Protein 9G4N (pdb70)

Foldseek 3Di:
DFWFWDWDLQFTDTPNAGDQAQEAEDDPQQAQVGDCVPDDDDLCVVLVLLQLVVVVVLPGQAYEYADAHDLVNLVSCLVSNHAYAYEHCLPQLDQLQDPVSLVVLLVVLLVRLQRNLVRRSYQEYADHAERAPLSCLVSFVCSVLVSVLSSQVSCCVSRNNHWYFHEYACLQCLFFQRLSGQEAEYAFEQQCAFQCVFANRLRSLLVSCVLNPSTHHYAYQEYFFFCFCAADDRRQYNDHLVCRQVRVLVVVQSVLSSRHSYYHYYHAEFRCPPQPRSNDNDRHRRRRGGHQFYAPHSPGRNTDGGPNSNSSSLQSQKDWSPPGALEEEQAQKTKTKMAHDPFFQKKFKDWPNHTQDIDGDPDGGIDIDITGHDDDAWDWTWIWMFTAGPVRHTSDIDTGIYTYHNHDDDDKAKDWQKPVRAACQVDQKMKIKIKIQDDPLKDWDAWKKKFWQLSPPPDRFDMDTHDCPVPRPPRMGIDMDMHGHDPSRFKIKIKIWTWMDRPPRIGMHMDIDIYGHDCSCVPTGHDD/DWFWDWPLQATDTPNAGFFAQEAEDDPQQAQVGDCVPDDHDQPLVLLLLLLVVRVVLPGQEYEYADAHDLVNLVSCLVSNHAYAYHHCLPQLDQLQPVVSLVVLLVVLLVRLQRVLVRRSYQEYADEAERAPLSCLVSFLVSVLVSVLVSQVSCCVSNNNHWYFHEYACLQCLFFQRVSGQEAEYAAEQQLAFLCVFANRLRSLLVSCVLNPSGTHYEYQEYFAFCACAADDGRQYNDHLVCRQVRVLVNVQSPLLSRHSYYHYYHAEFRCPQVHDSNDNDRHDRNRGGHQFYAPHSPGSNGGGGPNSNSSSLQNQKDWSPPGAAAEEQAQKTKTKMAHHPFFQKKFKDWPNHTQDIDGDPDGTIDIDITGDDDDAWDWTWIWMFTAGPVRDTSDIDTGIYIYHNHDDDDKAKDWQKPVRAACVVDQKMKIKIKIQHDDQKDWDAWKKKFKQLSPPPDRFDMDTDDQVVPRVDRMGIDMDMHGHDPSRFKIKIKIWTWMDHPPRIRIHMDIDMYGHPCSCVNTGRD/DFWFWDWDLLATDTPNHGDFAFEFEDEPQQAQVGDCVPDDDDLPLVLLLLLLVLCVVLAGQEYEYADAHDLVNLVNCLVSNHAYAYHHPQPLQDQLQPVVSLVVLLVVLLVRLQNCLVRNSYQEYADEAERAPLSCLVSFLVSVLVSQLVSQVSCCPSRNNHWYFHEYACLQCLFFQGLSGQAAEYAAEQQCDFLCVFANRLRSLLVSCVLNPSGHHYEYQEYFFFCQCAADDRRQYNDHLVCRQVRVLVVVQSPLLSVHSYYHYYHAEFRCPQQHDSNDNDSHDRRRGGHQFYAPHSVGSNGDGGPSSVSSSLQSQKDWSPPGALEEELAQKTKTKMAHDPFFQKKFKDWPNDTQDIDGDPDHTIDIDITGDDDDAWDWTWIWMFTAGPVRDTSDIDTGIYIYHNDDDDDKAKEWQKPVRAAPQVDQKMKIKIKIFHDPQKAWDAWKKKFWQQSPDPGRADMDTDDCVVPRPPRMTIDMDMHGHPPSRFKIKIKIWTWMDHPPRIGMHMYIDIYGHDCSCVNGGRD/DFWFWDWFLQATDTPRAGFQAFEAEDEPQQAQVGDVPPDDDDLVLVLVLQLLVLCVVLPGQEYEYADAHDLVNLVSCLVSNHAYAYHHCLDQQDQLQPVVSLVVLLVVLLVRLQNVLVRSSYQEYADYAENAPLSCLVSFVVSVVVSQLVSQVSCCVSRNNHWYFHEYACLQCLFFQRLSGQAAEYAAEQQCDFQCVFANRLRSLLVSCVLNPSGTHYEYQEYFFFCFCAADDRRQYNDDLVCRQVRQLVNQQSPLLSRHSYYHYHHAEFRCPQVHDSNDNDSHDRNRGGHQFYAPHSPGSNGDGGVSSNSSSLSSQKDWSPPGALAEEFAQKTKTKMAHDPFFQKKFKDWPPDTQDIDGDPDGTIDIDITGDDDDAWDWTWIWMFTAGPVRDTSDIDTGIYTYHNHDDDAKAKDWQKPVRAAPVVDQKMKIKIKIAHDPLKFWDAWKKKFWQLSPPPDRFDMDTHDQVVPRPPRMGIDMDMHGHDPSRFKTKIKIWTWMDRPPRIRIHMYIDMYGHPCSCVPGGRD

B-factor: mean 36.74, std 10.36, range [13.71, 102.96]

Radius of gyration: 43.96 Å; Cα contacts (8 Å, |Δi|>4): 5049; chains: 4; bounding box: 114×127×107 Å

Secondary structure (DSSP, 8-state):
-PPPEEEETTEEEETTEE--EEEEE--TT-STT--TTTSPP---HHHHHHHHHHHHHTT-SEEE-SSPPPHHHHHHHHHH--EEEEE----TTS-TT-HHHHHHHHHHHHHHHHHHTT-TTEEEEEEEE---HHHHHHH-HHHHHHHHHHHHHHHHHHSTT--EEEE-BTTT-TTB--TTSSSEEEE----SSTHHHHS-HHHHHHHHHHHHTS-S-EEEEE------SS-SBTTBS---HHHHHHHHHHHHHHHHHTT-SEE--S-SB--GGGGS-TTS--TT-GGG---SEE-SSTT-SS-EE-HHHHHHHHHTTEEEEESPTTEEE-SSEEEEEEEE-TT--EEEEEETTEEEEEEE--S-EEEEEEEE----SSEEEEEEEEEE-TTS-EEEEEEEEEEE-SS--PPPEEEEEEESSSBGGG-SEEEEEEEEE--TT-EEEEEEEEEEE--STT---EEEEE--GGGTTSSEEEEEEEEEPPTT--EEEEEEEEEEEETTEEEEEEEEEEEESSSTTTTTBPP-/-PPEEEETTEEEETTEE--EEEEE--TT-STT--TTTSPP---HHHHHHHHHHHHHTT-SEEE-SSPPPHHHHHHHHHH--EEEEEP---TTS-TT-HHHHHHHHHHHHHHHHHHTT-TTEEEEEEEE---HHHHHHH-HHHHHHHHHHHHHHHHHHSTT--EEEE-BHHHHTTB--TTSSSEEEE----SSTHHHHS-HHHHHHHHHHHHTS-S-EEEEE------SS-SBTTBS---HHHHHHHHHHHHHHHHHTT-SEE--S-SB--GGGGS-TT---TT-GGGS--SEE-SSTT-SS-EE-HHHHHHHHHTTEEEEESPTTEEE-SSEEEEEEEE-TT--EEEEEETTEEEEEEE--S-EEEEEEEE----SSEEEEEEEEEE-TTS-EEEEEEEEEEE-SS--PPPEEEEEEESSSBGGG-SEEEEEEEEE--TT-EE-SEEEEEEE--STT---EEEEEE-GGGTTSSEEEEEEEEE--TT--EEEEEEEEEEEETTEEEEEEEEEEEESTTTTTTTB--/-PPPEEEETTEEEETTEE--EEEEE--TT-STT--TTTSPP---HHHHHHHHHHHHHTT-SEEE-SS---HHHHHHHHHHT-EEEEEP---TTS-TT-HHHHHHHHHHHHHHHHHHTT-TTEEEEEEEE---HHHHHHH-HHHHHHHHHHHHHHHHHHSTT--EEEE-BTTT-TTB--TTSSSEEEE----SSTHHHHS-HHHHHHHHHHHHTS-S-EEEEE------SS-SBTTBS---HHHHHHHHHHHHHHHHHTT-SEE--S-SB--GGGGS-TTS--TT-GGG---SEE-SSTT-SS-EE-HHHHHHHHHHTEEEEESPTTEEE-SSEEEEEEEE-TT--EEEEEETTEEEEEEE--S-EEEEEEEE----SSEEEEEEEEEE-TTS-EEEEEEEEEEE-SS--PPPEEEEEEESSSBGGG-SEEEEEEEEE--TT-EEEEEEEEEEE--BTTB--EEEEE--GGGTTSSEEEEEEEEE--TT--EEEEEEEEEEEETTEEEEEEEEEEEESSSTTTTTB--/----EEEETTEEEETTEE--EEEEE--SS-STT--TTTSPP---HHHHHHHHHHHHHTT-SEEE-SSPPPHHHHHHHHHHT-EEEEE----TTS-TT-HHHHHHHHHHHHHHHHHHTT-TTEEEEEEEE---HHHHHHH-HHHHHHHHHHHHHHHHHHSTT--EEEE-BHHHHTTB--TTSSSEEEE----SSTHHHHT-HHHHHHHHHHHHTS-S-EEEEE------SS-SBTTBS---HHHHHHHHHHHHHHHHHTT-SEE--S-SB--GGGGS-TT---TT-GGG---SEE-SSTT-SS-EE-HHHHHHHHHTTEEEEESPTTEEESSSEEEEEEEE-TT--EEEEEETTEEEEEEE--SSEEEEEEEE----SEEEEEEEEEEE-TTS-EEEEEEEEEEEESS-----EEEEEEESSSBGGG-SEEEEEEEEE--TT-EE-S-EEEEEE--STT---EEEEE--GGGTTSSEEEEEEEEE--TT--EEEEEEEEEEEETTEEEEEEEEEEEESTTTTTTTB--

Solvent-accessible surface area: 86137 Å² total; per-residue (Å²): 168,133,25,118,22,74,55,132,95,50,11,0,19,13,91,47,123,48,30,0,0,12,0,0,1,1,32,22,13,5,3,2,28,34,5,35,83,125,56,159,148,137,30,37,59,126,26,0,99,63,0,5,80,21,0,85,115,0,28,9,29,0,0,2,3,34,41,30,7,22,10,32,7,0,85,34,0,54,128,18,54,5,44,0,0,0,2,3,54,7,87,38,110,77,66,2,31,28,20,38,27,34,76,92,7,32,58,53,0,117,93,0,4,91,24,0,96,130,18,38,4,0,0,0,0,2,0,2,51,30,0,48,2,71,35,0,54,80,26,73,1,53,16,1,23,64,3,0,53,43,0,4,75,24,0,71,171,25,5,72,55,13,7,0,0,0,0,0,12,1,17,5,0,0,0,0,12,2,59,50,1,35,0,2,0,1,8,0,37,26,34,80,38,0,0,5,3,0,7,14,9,28,31,1,2,80,18,0,12,81,64,17,43,94,94,44,4,4,0,0,1,4,0,0,9,0,15,3,74,98,30,45,113,68,72,70,1,52,14,81,78,142,98,0,11,73,12,0,43,57,0,0,16,27,0,0,2,2,23,1,7,0,0,0,0,18,3,4,10,1,0,13,59,54,26,36,23,32,36,76,29,25,111,78,60,10,56,1,39,7,0,0,20,13,18,97,73,76,118,29,88,116,9,93,42,27,67,0,12,91,32,0,85,56,16,1,48,0,0,0,6,11,2,52,21,57,17,70,34,68,85,47,94,0,82,0,33,0,20,1,32,138,63,3,84,45,0,6,0,53,31,177,140,143,82,48,21,66,83,107,12,139,83,105,11,57,26,61,57,92,0,70,5,101,2,125,52,53,21,35,7,88,0,38,2,18,0,25,33,88,103,97,135,77,43,16,108,20,41,0,34,0,0,0,4,106,95,95,43,138,69,4,103,6,57,7,117,8,68,8,117,165,46,0,95,134,29,148,104,1,11,0,88,3,89,0,69,21,23,158,119,15,78,15,47,129,52,1,61,0,0,2,3,10,5,61,31,138,62,31,36,60,82,32,74,35,63,3,84,128,30,88,157,102,129,79,1,72,17,96,23,126,16,119,11,42,97,72,0,50,0,0,0,0,0,0,1,1,28,0,96,37,47,164,3,39,27,52,16,52,32,33,84,37,5,47,34,34,123,35,9,152,47,0,3,23,129,163,197,22,86,24,58,58,120,91,47,11,0,21,14,93,63,118,52,33,0,0,13,0,0,1,1,33,23,12,7,4,2,25,23,3,32,95,144,53,145,151,118,36,36,57,124,23,0,89,61,0,4,75,19,0,74,115,0,28,11,31,0,0,2,3,35,39,34,6,24,46,73,5,0,86,17,0,63,65,16,57,5,45,0,0,0,2,3,51,8,107,32,127,78,67,1,39,60,105,100,27,34,110,75,6,43,100,55,0,122,128,0,4,102,25,0,101,131,21,38,5,0,0,0,0,2,0,1,48,30,0,44,3,68,36,0,52,85,24,71,1,104,14,1,24,48,2,0,49,13,0,10,23,19,0,73,110,25,9,75,50,10,7,0,0,0,1,0,13,1,21,6,0,0,0,0,20,1,61,46,2,33,0,1,0,1,7,0,35,26,32,84,35,0,0,6,2,0,7,14,9,24,32,1,2,67,20,0,9,87,95,15,44,96,94,42,3,3,0,0,1,5,0,0,9,0,15,3,70,93,30,45,93,74,76,63,1,53,17,76,80,144,94,0,10,74,13,0,44,54,1,0,17,28,0,1,1,2,25,1,7,0,0,0,0,18,3,3,11,1,0,12,61,57,29,41,144,70,63,73,32,24,110,81,62,10,57,0,40,7,0,0,20,12,19,95,77,76,125,26,84,119,8,95,42,28,68,0,12,86,33,0,84,56,15,2,46,0,0,0,6,12,3,52,22,60,17,65,35,65,82,42,95,0,83,1,37,0,21,1,35,145,68,3,91,50,0,8,0,52,32,173,137,145,79,53,23,52,43,54,14,101,81,113,10,55,27,62,51,87,0,70,6,106,3,127,54,37,20,32,9,85,0,38,1,17,0,25,34,88,102,91,127,74,41,16,102,25,38,0,33,0,0,0,6,114,95,87,42,144,61,3,95,7,63,7,118,8,69,9,125,161,40,0,94,139,27,152,102,2,12,0,90,3,89,0,66,43,23,171,85,15,72,15,44,132,50,0,64,0,0,1,3,9,5,60,32,140,63,31,35,57,79,31,71,35,64,1,84,124,26,85,137,96,175,80,0,78,17,98,20,134,18,118,10,43,104,70,0,48,0,0,0,0,0,0,0,0,32,0,99,45,45,164,2,37,24,45,16,53,31,32,84,39,4,42,41,32,104,31,7,135,51,1,2,43,171,173,137,30,132,25,74,56,120,96,45,12,0,19,14,91,55,121,52,33,0,0,12,0,0,0,1,32,24,16,5,3,4,26,34,5,34,87,151,55,151,134,145,36,40,62,82,20,0,96,63,0,5,83,18,0,90,116,0,28,9,28,0,0,2,4,36,40,18,6,25,47,66,2,0,61,15,0,61,136,17,56,4,45,0,0,0,2,4,49,8,92,34,128,83,69,2,42,58,108,106,23,34,98,80,11,47,102,62,0,119,120,0,4,62,28,0,92,123,23,36,4,0,0,0,0,3,1,1,45,29,0,44,0,63,41,0,55,85,27,54,0,119,13,1,26,69,3,0,55,44,1,5,73,22,0,70,158,25,6,78,56,12,8,0,0,0,1,0,11,0,22,6,0,0,0,0,22,2,63,49,2,37,0,2,0,1,8,1,34,25,34,78,41,0,0,4,2,0,8,15,8,25,30,1,1,64,20,0,10,88,88,19,41,95,95,41,3,2,1,0,0,5,0,0,9,1,16,1,77,95,28,42,107,67,72,63,1,53,15,78,83,144,96,0,12,70,12,0,43,56,0,0,18,29,0,1,1,2,25,1,7,0,0,1,0,18,3,3,13,1,0,14,64,54,26,36,133,79,55,83,24,24,106,78,57,10,58,0,39,6,0,0,20,13,20,92,41,71,23,25,59,83,10,93,43,25,69,0,12,86,30,0,84,54,14,2,46,0,0,0,8,12,2,48,20,59,18,65,33,72,87,45,96,0,80,0,36,0,21,1,35,138,65,3,61,48,0,9,0,53,28,174,138,150,80,51,24,70,84,103,14,127,75,111,9,56,23,62,57,84,1,75,6,106,4,120,52,32,19,32,10,82,0,38,1,16,0,25,38,34,93,92,138,78,40,16,106,20,41,0,34,0,0,0,2,112,96,92,46,144,60,3,98,7,70,8,116,9,74,9,128,163,47,0,97,140,27,149,101,1,11,0,91,3,86,0,61,29,16,169,88,12,77,13,44,130,52,0,66,0,0,1,3,10,4,56,29,145,64,33,34,59,80,33,73,34,68,2,82,122,32,84,133,91,129,82,0,74,18,100,22,134,14,114,10,40,106,74,0,45,0,0,0,0,0,0,0,0,29,0,100,47,45,158,2,38,29,51,15,54,32,33,83,41,5,47,28,42,107,35,8,142,50,1,2,41,172,174,132,26,118,25,76,52,111,95,48,12,0,11,15,93,44,125,51,31,0,0,13,0,0,0,0,30,21,15,6,5,5,25,38,6,37,92,98,44,44,167,86,44,34,61,124,21,0,102,64,0,5,81,16,0,88,111,0,30,9,29,0,0,3,4,36,42,21,7,36,52,72,12,0,98,24,0,63,141,18,55,4,50,0,0,0,3,3,57,8,113,31,136,70,69,2,34,57,28,79,19,18,38,77,7,15,99,49,0,110,101,0,4,100,25,0,96,132,22,38,4,0,0,0,0,3,0,2,54,29,0,49,2,67,37,0,49,41,25,73,1,114,14,1,25,66,2,0,52,46,0,5,58,26,0,60,125,24,3,76,53,12,6,0,0,0,2,0,12,1,22,5,0,0,0,0,19,1,59,46,2,36,0,3,0,1,8,0,34,25,36,81,40,0,0,6,2,0,7,13,9,21,34,1,2,70,18,0,13,88,94,14,43,92,96,45,4,3,0,0,1,4,0,0,10,1,15,3,73,94,31,44,115,66,71,70,1,52,15,79,83,143,97,0,10,72,13,0,43,54,0,0,17,30,0,0,2,3,24,1,7,0,0,1,0,17,4,5,11,1,0,12,60,54,28,38,137,65,61,78,28,20,109,84,62,10,57,0,39,8,0,0,19,14,17,98,72,75,120,28,86,117,8,95,40,27,67,0,11,87,36,0,84,55,14,1,50,0,0,0,8,10,3,50,21,64,15,65,33,67,88,43,108,0,76,1,34,0,22,1,36,142,78,3,84,47,0,8,0,53,30,175,139,143,81,53,23,66,80,101,20,133,77,95,9,56,25,59,52,88,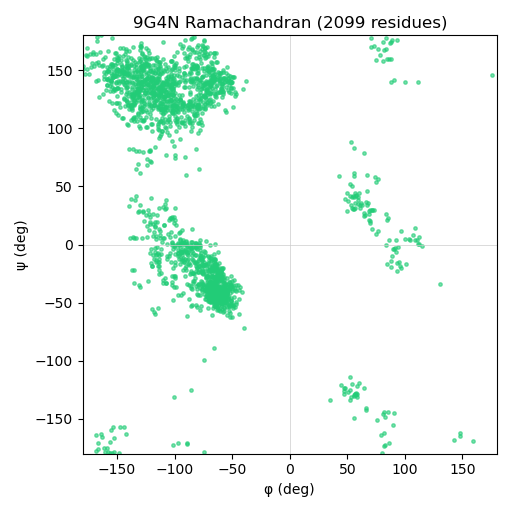1,75,8,128,14,125,50,46,19,31,6,79,0,36,1,17,0,22,37,97,110,93,136,76,41,15,106,24,38,0,33,0,0,0,7,154,75,82,38,147,58,4,104,8,70,8,116,7,71,9,122,160,41,0,89,141,27,158,101,1,11,0,91,4,88,0,69,24,18,152,109,16,73,20,43,131,51,1,58,0,0,2,3,10,5,61,31,140,61,39,33,57,80,32,76,31,70,3,89,127,27,79,137,94,148,78,1,71,18,96,23,128,16,116,9,42,74,76,0,41,0,0,0,0,0,0,0,0,28,0,97,39,50,158,2,39,25,45,18,51,33,31,80,41,6,44,36,33,103,34,6,144,47,1,2,42,171

Structure (mmCIF, N/CA/C/O backbone):
data_9G4N
#
_entry.id   9G4N
#
_cell.length_a   114.854
_cell.length_b   127.548
_cell.length_c   171.411
_cell.angle_alpha   90.00
_cell.angle_beta   90.00
_cell.angle_gamma   90.00
#
_symmetry.space_group_name_H-M   'P 21 21 21'
#
loop_
_entity.id
_entity.type
_entity.pdbx_description
1 polymer 'Glycoside hydrolase family 2 catalytic domain-containing protein'
2 branched beta-D-glucopyranose-(1-3)-beta-D-glucopyranose-(1-3)-beta-D-glucopyranose
3 non-polymer 1,2-ETHANEDIOL
4 non-polymer beta-D-glucopyranose
5 non-polymer GLYCEROL
6 non-polymer 'TRIETHYLENE GLYCOL'
7 water water
#
loop_
_atom_site.group_PDB
_atom_site.id
_atom_site.type_symbol
_atom_site.label_atom_id
_atom_site.label_alt_id
_atom_site.label_comp_id
_atom_site.label_asym_id
_atom_site.label_entity_id
_atom_site.label_seq_id
_atom_site.pdbx_PDB_ins_code
_atom_site.Cartn_x
_atom_site.Cartn_y
_atom_site.Cartn_z
_atom_site.occupancy
_atom_site.B_iso_or_equiv
_atom_site.auth_seq_id
_atom_site.auth_comp_id
_atom_site.auth_asym_id
_atom_site.auth_atom_id
_atom_site.pdbx_PDB_model_num
ATOM 1 N N . SER A 1 3 ? -66.410 44.751 -63.577 1.00 71.93 3 SER A N 1
ATOM 2 C CA . SER A 1 3 ? -67.634 44.587 -64.405 1.00 72.03 3 SER A CA 1
ATOM 3 C C . SER A 1 3 ? -67.521 43.309 -65.237 1.00 64.35 3 SER A C 1
ATOM 4 O O . SER A 1 3 ? -67.606 43.339 -66.457 1.00 74.80 3 SER A O 1
ATOM 7 N N . LYS A 1 4 ? -67.363 42.175 -64.561 1.00 53.89 4 LYS A N 1
ATOM 8 C CA . LYS A 1 4 ? -66.956 40.954 -65.227 1.00 52.50 4 LYS A CA 1
ATOM 9 C C . LYS A 1 4 ? -68.145 40.013 -65.435 1.00 43.67 4 LYS A C 1
ATOM 10 O O . LYS A 1 4 ? -69.143 40.127 -64.739 1.00 43.14 4 LYS A O 1
ATOM 16 N N . THR A 1 5 ? -67.997 39.109 -66.410 1.00 35.94 5 THR A N 1
ATOM 17 C CA . THR A 1 5 ? -69.022 38.189 -66.845 1.00 35.78 5 THR A CA 1
ATOM 18 C C . THR A 1 5 ? -69.458 37.318 -65.661 1.00 37.45 5 THR A C 1
ATOM 19 O O . THR A 1 5 ? -68.627 36.705 -65.002 1.00 37.05 5 THR A O 1
ATOM 23 N N . LYS A 1 6 ? -70.766 37.272 -65.379 1.00 38.20 6 LYS A N 1
ATOM 24 C CA . LYS A 1 6 ? -71.300 36.332 -64.403 1.00 42.17 6 LYS A CA 1
ATOM 25 C C . LYS A 1 6 ? -71.601 35.007 -65.119 1.00 37.49 6 LYS A C 1
ATOM 26 O O . LYS A 1 6 ? -72.335 34.984 -66.121 1.00 33.89 6 LYS A O 1
ATOM 32 N N . ILE A 1 7 ? -70.995 33.919 -64.624 1.00 34.98 7 ILE A N 1
ATOM 33 C CA . ILE A 1 7 ? -71.230 32.592 -65.171 1.00 33.76 7 ILE A CA 1
ATOM 34 C C . ILE A 1 7 ? -72.075 31.838 -64.168 1.00 34.62 7 ILE A C 1
ATOM 35 O O . ILE A 1 7 ? -71.632 31.669 -63.038 1.00 33.79 7 ILE A O 1
ATOM 40 N N . GLU A 1 8 ? -73.233 31.337 -64.619 1.00 36.96 8 GLU A N 1
ATOM 41 C CA . GLU A 1 8 ? -74.093 30.502 -63.787 1.00 40.13 8 GLU A CA 1
ATOM 42 C C . GLU A 1 8 ? -74.410 29.207 -64.516 1.00 36.45 8 GLU A C 1
ATOM 43 O O . GLU A 1 8 ? -74.801 29.210 -65.677 1.00 33.77 8 GLU A O 1
ATOM 49 N N . LEU A 1 9 ? -74.260 28.107 -63.786 1.00 36.80 9 LEU A N 1
ATOM 50 C CA . LEU A 1 9 ? -74.588 26.791 -64.301 1.00 35.39 9 LEU A CA 1
ATOM 51 C C . LEU A 1 9 ? -75.942 26.381 -63.739 1.00 35.20 9 LEU A C 1
ATOM 52 O O . LEU A 1 9 ? -76.066 26.242 -62.538 1.00 35.88 9 LEU A O 1
ATOM 57 N N . LYS A 1 10 ? -76.955 26.205 -64.589 1.00 37.16 10 LYS A N 1
ATOM 58 C CA . LYS A 1 10 ? -78.199 25.586 -64.154 1.00 40.01 10 LYS A CA 1
ATOM 59 C C . LYS A 1 10 ? -79.004 25.104 -65.361 1.00 37.31 10 LYS A C 1
ATOM 60 O O . LYS A 1 10 ? -78.761 25.541 -66.488 1.00 33.37 10 LYS A O 1
ATOM 66 N N . ASP A 1 11 ? -79.924 24.158 -65.097 1.00 35.94 11 ASP A N 1
ATOM 67 C CA . ASP A 1 11 ? -80.631 23.422 -66.126 1.00 36.06 11 ASP A CA 1
ATOM 68 C C . ASP A 1 11 ? -79.652 22.759 -67.089 1.00 33.03 11 ASP A C 1
ATOM 69 O O . ASP A 1 11 ? -79.935 22.672 -68.271 1.00 31.78 11 ASP A O 1
ATOM 74 N N . ASN A 1 12 ? -78.476 22.382 -66.582 1.00 32.31 12 ASN A N 1
ATOM 75 C CA . ASN A 1 12 ? -77.395 21.833 -67.384 1.00 33.80 12 ASN A CA 1
ATOM 76 C C . ASN A 1 12 ? -76.978 22.735 -68.563 1.00 31.75 12 ASN A C 1
ATOM 77 O O . ASN A 1 12 ? -76.478 22.258 -69.572 1.00 30.23 12 ASN A O 1
ATOM 82 N N . TRP A 1 13 ? -77.104 24.048 -68.428 1.00 31.46 13 TRP A N 1
ATOM 83 C CA . TRP A 1 13 ? -76.515 24.987 -69.384 1.00 33.00 13 TRP A CA 1
ATOM 84 C C . TRP A 1 13 ? -75.513 25.925 -68.702 1.00 31.27 13 TRP A C 1
ATOM 85 O O . TRP A 1 13 ? -75.724 26.348 -67.569 1.00 31.63 13 TRP A O 1
ATOM 96 N N . TYR A 1 14 ? -74.481 26.351 -69.435 1.00 30.58 14 TYR A N 1
ATOM 97 C CA . TYR A 1 14 ? -73.781 27.568 -69.039 1.00 29.64 14 TYR A CA 1
ATOM 98 C C . TYR A 1 14 ? -74.653 28.774 -69.374 1.00 29.56 14 TYR A C 1
ATOM 99 O O . TYR A 1 14 ? -75.242 28.845 -70.447 1.00 28.28 14 TYR A O 1
ATOM 108 N N . HIS A 1 15 ? -74.680 29.742 -68.460 1.00 32.07 15 HIS A N 1
ATOM 109 C CA . HIS A 1 15 ? -75.254 31.052 -68.699 1.00 32.74 15 HIS A CA 1
ATOM 110 C C . HIS A 1 15 ? -74.162 32.133 -68.538 1.00 32.49 15 HIS A C 1
ATOM 111 O O . HIS A 1 15 ? -73.444 32.142 -67.553 1.00 31.99 15 HIS A O 1
ATOM 118 N N . LEU A 1 16 ? -74.014 33.049 -69.508 1.00 32.93 16 LEU A N 1
ATOM 119 C CA . LEU A 1 16 ? -73.162 34.220 -69.373 1.00 32.48 16 LEU A CA 1
ATOM 120 C C . LEU A 1 16 ? -74.087 35.434 -69.274 1.00 32.87 16 LEU A C 1
ATOM 121 O O . LEU A 1 16 ? -74.848 35.709 -70.198 1.00 32.01 16 LEU A O 1
ATOM 126 N N . ASP A 1 17 ? -74.044 36.121 -68.140 1.00 33.76 17 ASP A N 1
ATOM 127 C CA . ASP A 1 17 ? -74.823 37.343 -67.930 1.00 36.02 17 ASP A CA 1
ATOM 128 C C . ASP A 1 17 ? -76.314 37.053 -68.154 1.00 35.75 17 ASP A C 1
ATOM 129 O O . ASP A 1 17 ? -77.033 37.836 -68.764 1.00 35.22 17 ASP A O 1
ATOM 134 N N . GLY A 1 18 ? -76.780 35.927 -67.608 1.00 37.26 18 GLY A N 1
ATOM 135 C CA . GLY A 1 18 ? -78.193 35.586 -67.597 1.00 38.55 18 GLY A CA 1
ATOM 136 C C . GLY A 1 18 ? -78.649 34.825 -68.846 1.00 39.78 18 GLY A C 1
ATOM 137 O O . GLY A 1 18 ? -79.729 34.243 -68.802 1.00 41.14 18 GLY A O 1
ATOM 138 N N . GLU A 1 19 ? -77.833 34.806 -69.921 1.00 39.45 19 GLU A N 1
ATOM 139 C CA . GLU A 1 19 ? -78.207 34.252 -71.218 1.00 38.85 19 GLU A CA 1
ATOM 140 C C . GLU A 1 19 ? -77.619 32.845 -71.380 1.00 38.43 19 GLU A C 1
ATOM 141 O O . GLU A 1 19 ? -76.410 32.618 -71.194 1.00 33.25 19 GLU A O 1
ATOM 147 N N . LYS A 1 20 ? -78.464 31.887 -71.785 1.00 36.72 20 LYS A N 1
ATOM 148 C CA . LYS A 1 20 ? -77.934 30.567 -72.085 1.00 35.96 20 LYS A CA 1
ATOM 149 C C . LYS A 1 20 ? -76.944 30.703 -73.238 1.00 32.76 20 LYS A C 1
ATOM 150 O O . LYS A 1 20 ? -77.192 31.473 -74.169 1.00 31.28 20 LYS A O 1
ATOM 156 N N . TYR A 1 21 ? -75.843 29.945 -73.156 1.00 29.17 21 TYR A N 1
ATOM 157 C CA . TYR A 1 21 ? -74.707 30.139 -74.031 1.00 28.13 21 TYR A CA 1
ATOM 158 C C . TYR A 1 21 ? -74.132 28.788 -74.445 1.00 28.23 21 TYR A C 1
ATOM 159 O O . TYR A 1 21 ? -73.434 28.140 -73.667 1.00 26.62 21 TYR A O 1
ATOM 168 N N . PHE A 1 22 ? -74.459 28.392 -75.681 1.00 27.49 22 PHE A N 1
ATOM 169 C CA . PHE A 1 22 ? -73.875 27.231 -76.298 1.00 26.50 22 PHE A CA 1
ATOM 170 C C . PHE A 1 22 ? -72.424 27.556 -76.650 1.00 27.20 22 PHE A C 1
ATOM 171 O O . PHE A 1 22 ? -72.165 28.456 -77.451 1.00 25.30 22 PHE A O 1
ATOM 179 N N . ILE A 1 23 ? -71.494 26.755 -76.106 1.00 27.01 23 ILE A N 1
ATOM 180 C CA . ILE A 1 23 ? -70.077 26.951 -76.370 1.00 27.11 23 ILE A CA 1
ATOM 181 C C . ILE A 1 23 ? -69.767 26.288 -77.696 1.00 27.69 23 ILE A C 1
ATOM 182 O O . ILE A 1 23 ? -69.797 25.056 -77.798 1.00 30.12 23 ILE A O 1
ATOM 187 N N . LYS A 1 24 ? -69.475 27.135 -78.684 1.00 28.13 24 LYS A N 1
ATOM 188 C CA . LYS A 1 24 ? -68.998 26.721 -79.989 1.00 28.84 24 LYS A CA 1
ATOM 189 C C . LYS A 1 24 ? -67.478 26.885 -80.063 1.00 30.03 24 LYS A C 1
ATOM 190 O O . LYS A 1 24 ? -66.937 27.769 -80.732 1.00 31.29 24 LYS A O 1
ATOM 196 N N . ALA A 1 25 ? -66.763 25.987 -79.401 1.00 29.21 25 ALA A N 1
ATOM 197 C CA . ALA A 1 25 ? -65.320 26.093 -79.366 1.00 28.27 25 ALA A CA 1
ATOM 198 C C . ALA A 1 25 ? -64.679 25.311 -80.509 1.00 28.63 25 ALA A C 1
ATOM 199 O O . ALA A 1 25 ? -65.348 24.660 -81.326 1.00 28.40 25 ALA A O 1
ATOM 201 N N . ILE A 1 26 ? -63.347 25.449 -80.564 1.00 27.64 26 ILE A N 1
ATOM 202 C CA . ILE A 1 26 ? -62.482 24.598 -81.356 1.00 26.18 26 ILE A CA 1
ATOM 203 C C . ILE A 1 26 ? -61.182 24.448 -80.578 1.00 27.43 26 ILE A C 1
ATOM 204 O O . ILE A 1 26 ? -60.741 25.372 -79.885 1.00 26.87 26 ILE A O 1
ATOM 209 N N . GLY A 1 27 ? -60.578 23.266 -80.670 1.00 27.53 27 GLY A N 1
ATOM 210 C CA . GLY A 1 27 ? -59.283 23.086 -80.033 1.00 28.41 27 GLY A CA 1
ATOM 211 C C . GLY A 1 27 ? -58.234 23.921 -80.762 1.00 26.41 27 GLY A C 1
ATOM 212 O O . GLY A 1 27 ? -58.193 23.939 -81.995 1.00 26.85 27 GLY A O 1
ATOM 213 N N . TYR A 1 28 ? -57.360 24.563 -80.001 1.00 25.58 28 TYR A N 1
ATOM 214 C CA . TYR A 1 28 ? -56.400 25.471 -80.606 1.00 28.10 28 TYR A CA 1
ATOM 215 C C . TYR A 1 28 ? -55.051 25.319 -79.905 1.00 26.75 28 TYR A C 1
ATOM 216 O O . TYR A 1 28 ? -54.963 25.611 -78.728 1.00 27.18 28 TYR A O 1
ATOM 225 N N . GLU A 1 29 ? -54.000 24.947 -80.641 1.00 26.42 29 GLU A N 1
ATOM 226 C CA . GLU A 1 29 ? -52.660 24.871 -80.056 1.00 27.89 29 GLU A CA 1
ATOM 227 C C . GLU A 1 29 ? -51.685 25.810 -80.785 1.00 27.54 29 GLU A C 1
ATOM 228 O O . GLU A 1 29 ? -51.277 25.533 -81.926 1.00 27.64 29 GLU A O 1
ATOM 234 N N . ILE A 1 30 ? -51.292 26.901 -80.112 1.00 27.09 30 ILE A N 1
ATOM 235 C CA . ILE A 1 30 ? -50.191 27.745 -80.567 1.00 27.24 30 ILE A CA 1
ATOM 236 C C . ILE A 1 30 ? -48.880 27.023 -80.247 1.00 29.14 30 ILE A C 1
ATOM 237 O O . ILE A 1 30 ? -48.794 26.215 -79.316 1.00 28.92 30 ILE A O 1
ATOM 242 N N . GLY A 1 31 ? -47.873 27.318 -81.064 1.00 31.15 31 GLY A N 1
ATOM 243 C CA . GLY A 1 31 ? -46.531 26.797 -80.886 1.00 31.42 31 GLY A CA 1
ATOM 244 C C . GLY A 1 31 ? -46.367 25.421 -81.536 1.00 31.22 31 GLY A C 1
ATOM 245 O O . GLY A 1 31 ? -45.450 24.692 -81.149 1.00 33.73 31 GLY A O 1
ATOM 246 N N . ALA A 1 32 ? -47.224 25.096 -82.528 1.00 29.10 32 ALA A N 1
ATOM 247 C CA . ALA A 1 32 ? -47.252 23.776 -83.160 1.00 28.76 32 ALA A CA 1
ATOM 248 C C . ALA A 1 32 ? -47.166 23.860 -84.694 1.00 29.13 32 ALA A C 1
ATOM 249 O O . ALA A 1 32 ? -47.631 22.969 -85.405 1.00 28.20 32 ALA A O 1
ATOM 251 N N . ARG A 1 33 ? -46.526 24.916 -85.217 1.00 30.41 33 ARG A N 1
ATOM 252 C CA . ARG A 1 33 ? -46.222 25.011 -86.632 1.00 30.70 33 ARG A CA 1
ATOM 253 C C . ARG A 1 33 ? -45.229 23.916 -86.969 1.00 32.25 33 ARG A C 1
ATOM 254 O O . ARG A 1 33 ? -44.622 23.327 -86.069 1.00 33.30 33 ARG A O 1
ATOM 262 N N . PRO A 1 34 ? -45.092 23.554 -88.260 1.00 32.77 34 PRO A N 1
ATOM 263 C CA . PRO A 1 34 ? -44.062 22.589 -88.666 1.00 35.00 34 PRO A CA 1
ATOM 264 C C . PRO A 1 34 ? -42.745 23.098 -88.087 1.00 34.48 34 PRO A C 1
ATOM 265 O O . PRO A 1 34 ? -42.568 24.306 -87.967 1.00 36.60 34 PRO A O 1
ATOM 269 N N . GLY A 1 35 ? -41.904 22.185 -87.592 1.00 35.27 35 GLY A N 1
ATOM 270 C CA . GLY A 1 35 ? -40.610 22.560 -87.020 1.00 34.75 35 GLY A CA 1
ATOM 271 C C . GLY A 1 35 ? -40.700 22.993 -85.551 1.00 33.87 35 GLY A C 1
ATOM 272 O O . GLY A 1 35 ? -39.692 23.279 -84.944 1.00 33.23 35 GLY A O 1
ATOM 273 N N . GLN A 1 36 ? -41.902 23.005 -84.943 1.00 34.28 36 GLN A N 1
ATOM 274 C CA . GLN A 1 36 ? -42.061 23.442 -83.559 1.00 32.19 36 GLN A CA 1
ATOM 275 C C . GLN A 1 36 ? -42.600 22.301 -82.696 1.00 31.40 36 GLN A C 1
ATOM 276 O O . GLN A 1 36 ? -43.387 21.498 -83.159 1.00 33.69 36 GLN A O 1
ATOM 282 N N . ALA A 1 37 ? -42.244 22.281 -81.413 1.00 31.39 37 ALA A N 1
ATOM 283 C CA . ALA A 1 37 ? -42.839 21.366 -80.455 1.00 31.74 37 ALA A CA 1
ATOM 284 C C . ALA A 1 37 ? -43.169 22.143 -79.176 1.00 32.54 37 ALA A C 1
ATOM 285 O O . ALA A 1 37 ? -42.264 22.562 -78.433 1.00 35.02 37 ALA A O 1
ATOM 287 N N . PRO A 1 38 ? -44.456 22.384 -78.858 1.00 31.19 38 PRO A N 1
ATOM 288 C CA . PRO A 1 38 ? -44.799 23.291 -77.760 1.00 31.79 38 PRO A CA 1
ATOM 289 C C . PRO A 1 38 ? -44.335 22.884 -76.365 1.00 32.25 38 PRO A C 1
ATOM 290 O O . PRO A 1 38 ? -44.148 23.751 -75.518 1.00 31.51 38 PRO A O 1
ATOM 294 N N . TYR A 1 39 ? -44.112 21.585 -76.137 1.00 33.70 39 TYR A N 1
ATOM 295 C CA . TYR A 1 39 ? -43.665 21.106 -74.833 1.00 36.26 39 TYR A CA 1
ATOM 296 C C . TYR A 1 39 ? -42.137 21.002 -74.714 1.00 37.51 39 TYR A C 1
ATOM 297 O O . TYR A 1 39 ? -41.648 20.694 -73.638 1.00 36.55 39 TYR A O 1
ATOM 306 N N . GLU A 1 40 ? -41.359 21.261 -75.773 1.00 41.77 40 GLU A N 1
ATOM 307 C CA . GLU A 1 40 ? -39.909 21.071 -75.687 1.00 45.55 40 GLU A CA 1
ATOM 308 C C . GLU A 1 40 ? -39.154 22.354 -76.032 1.00 46.34 40 GLU A C 1
ATOM 309 O O . GLU A 1 40 ? -38.042 22.567 -75.547 1.00 46.95 40 GLU A O 1
ATOM 315 N N . ASP A 1 41 ? -39.738 23.165 -76.924 1.00 46.18 41 ASP A N 1
ATOM 316 C CA . ASP A 1 41 ? -39.105 24.378 -77.413 1.00 48.58 41 ASP A CA 1
ATOM 317 C C . ASP A 1 41 ? -39.086 25.432 -76.304 1.00 48.71 41 ASP A C 1
ATOM 318 O O . ASP A 1 41 ? -39.995 25.460 -75.471 1.00 47.72 41 ASP A O 1
ATOM 323 N N . GLU A 1 42 ? -38.063 26.298 -76.325 1.00 46.93 42 GLU A N 1
ATOM 324 C CA . GLU A 1 42 ? -38.092 27.544 -75.571 1.00 49.77 42 GLU A CA 1
ATOM 325 C C . GLU A 1 42 ? -39.433 28.234 -75.836 1.00 44.74 42 GLU A C 1
ATOM 326 O O . GLU A 1 42 ? -39.866 28.324 -76.984 1.00 40.49 42 GLU A O 1
ATOM 332 N N . ARG A 1 43 ? -40.104 28.664 -74.758 1.00 42.73 43 ARG A N 1
ATOM 333 C CA . ARG A 1 43 ? -41.473 29.148 -74.847 1.00 41.63 43 ARG A CA 1
ATOM 334 C C . ARG A 1 43 ? -41.475 30.569 -75.413 1.00 37.61 43 ARG A C 1
ATOM 335 O O . ARG A 1 43 ? -40.744 31.408 -74.926 1.00 36.57 43 ARG A O 1
ATOM 343 N N . LYS A 1 44 ? -42.252 30.773 -76.481 1.00 35.97 44 LYS A N 1
ATOM 344 C CA . LYS A 1 44 ? -42.459 32.046 -77.149 1.00 38.61 44 LYS A CA 1
ATOM 345 C C . LYS A 1 44 ? -43.951 32.357 -77.175 1.00 35.54 44 LYS A C 1
ATOM 346 O O . LYS A 1 44 ? -44.744 31.435 -77.221 1.00 35.71 44 LYS A O 1
ATOM 352 N N . ASP A 1 45 ? -44.311 33.645 -77.242 1.00 36.17 45 ASP A N 1
ATOM 353 C CA . ASP A 1 45 ? -45.697 34.106 -77.182 1.00 35.81 45 ASP A CA 1
ATOM 354 C C . ASP A 1 45 ? -46.365 33.936 -78.548 1.00 34.65 45 ASP A C 1
ATOM 355 O O . ASP A 1 45 ? -47.558 33.648 -78.606 1.00 34.52 45 ASP A O 1
ATOM 360 N N . GLU A 1 46 ? -45.593 34.131 -79.630 1.00 33.70 46 GLU A N 1
ATOM 361 C CA . GLU A 1 46 ? -46.032 33.880 -80.992 1.00 33.59 46 GLU A CA 1
ATOM 362 C C . GLU A 1 46 ? -47.258 34.731 -81.349 1.00 33.14 46 GLU A C 1
ATOM 363 O O . GLU A 1 46 ? -48.189 34.246 -82.012 1.00 32.11 46 GLU A O 1
ATOM 369 N N . LEU A 1 47 ? -47.256 35.994 -80.919 1.00 31.15 47 LEU A N 1
ATOM 370 C CA . LEU A 1 47 ? -48.443 36.838 -80.968 1.00 31.58 47 LEU A CA 1
ATOM 371 C C . LEU A 1 47 ? -48.932 37.083 -82.395 1.00 32.88 47 LEU A C 1
ATOM 372 O O . LEU A 1 47 ? -50.140 37.187 -82.626 1.00 31.56 47 LEU A O 1
ATOM 377 N N . GLU A 1 48 ? -48.002 37.248 -83.343 1.00 36.74 48 GLU A N 1
ATOM 378 C CA . GLU A 1 48 ? -48.363 37.536 -84.724 1.00 39.54 48 GLU A CA 1
ATOM 379 C C . GLU A 1 48 ? -49.153 36.340 -85.260 1.00 38.40 48 GLU A C 1
ATOM 380 O O . GLU A 1 48 ? -50.224 36.516 -85.841 1.00 40.39 48 GLU A O 1
ATOM 386 N N . LEU A 1 49 ? -48.661 35.126 -85.019 1.00 34.39 49 LEU A N 1
ATOM 387 C CA . LEU A 1 49 ? -49.362 33.965 -85.536 1.00 35.38 49 LEU A CA 1
ATOM 388 C C . LEU A 1 49 ? -50.698 33.761 -84.819 1.00 31.28 49 LEU A C 1
ATOM 389 O O . LEU A 1 49 ? -51.647 33.318 -85.447 1.00 30.12 49 LEU A O 1
ATOM 394 N N . MET A 1 50 ? -50.783 34.099 -83.531 1.00 30.72 50 MET A N 1
ATOM 395 C CA . MET A 1 50 ? -52.057 34.057 -82.827 1.00 32.99 50 MET A CA 1
ATOM 396 C C . MET A 1 50 ? -53.083 35.025 -83.419 1.00 32.25 50 MET A C 1
ATOM 397 O O . MET A 1 50 ? -54.239 34.679 -83.513 1.00 34.86 50 MET A O 1
ATOM 402 N N . LYS A 1 51 ? -52.677 36.240 -83.786 1.00 35.16 51 LYS A N 1
ATOM 403 C CA . LYS A 1 51 ? -53.611 37.200 -84.350 1.00 36.06 51 LYS A CA 1
ATOM 404 C C . LYS A 1 51 ? -54.234 36.573 -85.582 1.00 35.02 51 LYS A C 1
ATOM 405 O O . LYS A 1 51 ? -55.437 36.669 -85.757 1.00 35.73 51 LYS A O 1
ATOM 411 N N . PHE A 1 52 ? -53.382 36.007 -86.447 1.00 33.34 52 PHE A N 1
ATOM 412 C CA . PHE A 1 52 ? -53.815 35.388 -87.688 1.00 31.53 52 PHE A CA 1
ATOM 413 C C . PHE A 1 52 ? -54.813 34.280 -87.358 1.00 32.48 52 PHE A C 1
ATOM 414 O O . PHE A 1 52 ? -55.903 34.265 -87.922 1.00 33.24 52 PHE A O 1
ATOM 422 N N . ASP A 1 53 ? -54.444 33.423 -86.392 1.00 30.97 53 ASP A N 1
ATOM 423 C CA . ASP A 1 53 ? -55.243 32.276 -86.009 1.00 31.06 53 ASP A CA 1
ATOM 424 C C . ASP A 1 53 ? -56.565 32.742 -85.386 1.00 30.18 53 ASP A C 1
ATOM 425 O O . ASP A 1 53 ? -57.611 32.281 -85.798 1.00 29.66 53 ASP A O 1
ATOM 430 N N . LEU A 1 54 ? -56.535 33.648 -84.397 1.00 29.41 54 LEU A N 1
ATOM 431 C CA . LEU A 1 54 ? -57.757 34.064 -83.726 1.00 30.27 54 LEU A CA 1
ATOM 432 C C . LEU A 1 54 ? -58.764 34.680 -84.709 1.00 30.48 54 LEU A C 1
ATOM 433 O O . LEU A 1 54 ? -59.963 34.392 -84.621 1.00 29.83 54 LEU A O 1
ATOM 438 N N . GLU A 1 55 ? -58.260 35.435 -85.689 1.00 28.86 55 GLU A N 1
ATOM 439 C CA . GLU A 1 55 ? -59.069 35.988 -86.760 1.00 29.82 55 GLU A CA 1
ATOM 440 C C . GLU A 1 55 ? -59.692 34.873 -87.600 1.00 31.06 55 GLU A C 1
ATOM 441 O O . GLU A 1 55 ? -60.894 34.893 -87.896 1.00 30.52 55 GLU A O 1
ATOM 447 N N . ASN A 1 56 ? -58.872 33.877 -87.977 1.00 31.76 56 ASN A N 1
ATOM 448 C CA . ASN A 1 56 ? -59.362 32.763 -88.773 1.00 31.52 56 ASN A CA 1
ATOM 449 C C . ASN A 1 56 ? -60.522 32.079 -88.048 1.00 31.69 56 ASN A C 1
ATOM 450 O O . ASN A 1 56 ? -61.566 31.808 -88.645 1.00 34.53 56 ASN A O 1
ATOM 455 N N . ILE A 1 57 ? -60.325 31.802 -86.759 1.00 30.75 57 ILE A N 1
ATOM 456 C CA . ILE A 1 57 ? -61.269 31.038 -85.943 1.00 30.47 57 ILE A CA 1
ATOM 457 C C . ILE A 1 57 ? -62.583 31.819 -85.760 1.00 34.68 57 ILE A C 1
ATOM 458 O O . ILE A 1 57 ? -63.648 31.212 -85.698 1.00 35.74 57 ILE A O 1
ATOM 463 N N . LYS A 1 58 ? -62.512 33.168 -85.713 1.00 32.61 58 LYS A N 1
ATOM 464 C CA . LYS A 1 58 ? -63.709 33.981 -85.632 1.00 31.73 58 LYS A CA 1
ATOM 465 C C . LYS A 1 58 ? -64.484 33.896 -86.948 1.00 31.13 58 LYS A C 1
ATOM 466 O O . LYS A 1 58 ? -65.705 33.720 -86.916 1.00 29.33 58 LYS A O 1
ATOM 472 N N . GLU A 1 59 ? -63.769 34.007 -88.083 1.00 30.26 59 GLU A N 1
ATOM 473 C CA . GLU A 1 59 ? -64.336 33.811 -89.416 1.00 29.65 59 GLU A CA 1
ATOM 474 C C . GLU A 1 59 ? -64.815 32.374 -89.672 1.00 29.76 59 GLU A C 1
ATOM 475 O O . GLU A 1 59 ? -65.603 32.147 -90.575 1.00 30.76 59 GLU A O 1
ATOM 481 N N . GLY A 1 60 ? -64.362 31.386 -88.893 1.00 28.77 60 GLY A N 1
ATOM 482 C CA . GLY A 1 60 ? -64.840 30.023 -89.042 1.00 27.66 60 GLY A CA 1
ATOM 483 C C . GLY A 1 60 ? -66.137 29.760 -88.268 1.00 28.33 60 GLY A C 1
ATOM 484 O O . GLY A 1 60 ? -66.711 28.678 -88.407 1.00 30.14 60 GLY A O 1
ATOM 485 N N . GLY A 1 61 ? -66.518 30.686 -87.369 1.00 25.68 61 GLY A N 1
ATOM 486 C CA . GLY A 1 61 ? -67.836 30.712 -86.764 1.00 24.05 61 GLY A CA 1
ATOM 487 C C . GLY A 1 61 ? -67.812 30.405 -85.276 1.00 23.87 61 GLY A C 1
ATOM 488 O O . GLY A 1 61 ? -68.882 30.334 -84.664 1.00 23.75 61 GLY A O 1
ATOM 489 N N . TYR A 1 62 ? -66.611 30.174 -84.721 1.00 24.18 62 TYR A N 1
ATOM 490 C CA . TYR A 1 62 ? -66.463 29.749 -83.323 1.00 24.35 62 TYR A CA 1
ATOM 491 C C . TYR A 1 62 ? -66.663 30.957 -82.403 1.00 24.32 62 TYR A C 1
ATOM 492 O O . TYR A 1 62 ? -66.451 32.096 -82.810 1.00 26.00 62 TYR A O 1
ATOM 501 N N . ASN A 1 63 ? -67.050 30.719 -81.150 1.00 24.13 63 ASN A N 1
ATOM 502 C CA . ASN A 1 63 ? -67.158 31.783 -80.163 1.00 24.96 63 ASN A CA 1
ATOM 503 C C . ASN A 1 63 ? -66.142 31.558 -79.043 1.00 25.28 63 ASN A C 1
ATOM 504 O O . ASN A 1 63 ? -66.065 32.381 -78.143 1.00 25.81 63 ASN A O 1
ATOM 509 N N . THR A 1 64 ? -65.376 30.452 -79.098 1.00 26.39 64 THR A N 1
ATOM 510 C CA . THR A 1 64 ? -64.499 30.023 -78.008 1.00 25.66 64 THR A CA 1
ATOM 511 C C . THR A 1 64 ? -63.319 29.249 -78.576 1.00 25.89 64 THR A C 1
ATOM 512 O O . THR A 1 64 ? -63.507 28.512 -79.538 1.00 27.43 64 THR A O 1
ATOM 516 N N . ILE A 1 65 ? -62.152 29.323 -77.910 1.00 26.23 65 ILE A N 1
ATOM 517 C CA . ILE A 1 65 ? -61.054 28.382 -78.136 1.00 25.95 65 ILE A CA 1
ATOM 518 C C . ILE A 1 65 ? -60.836 27.512 -76.889 1.00 24.91 65 ILE A C 1
ATOM 519 O O . ILE A 1 65 ? -61.159 27.914 -75.772 1.00 24.52 65 ILE A O 1
ATOM 524 N N . ARG A 1 66 ? -60.228 26.337 -77.094 1.00 24.47 66 ARG A N 1
ATOM 525 C CA . ARG A 1 66 ? -59.926 25.373 -76.040 1.00 24.47 66 ARG A CA 1
ATOM 526 C C . ARG A 1 66 ? -58.470 24.958 -76.172 1.00 23.83 66 ARG A C 1
ATOM 527 O O . ARG A 1 66 ? -58.036 24.626 -77.261 1.00 22.58 66 ARG A O 1
ATOM 535 N N . THR A 1 67 ? -57.726 24.975 -75.058 1.00 25.03 67 THR A N 1
ATOM 536 C CA . THR A 1 67 ? -56.274 24.828 -75.077 1.00 25.46 67 THR A CA 1
ATOM 537 C C . THR A 1 67 ? -55.875 23.742 -74.089 1.00 24.98 67 THR A C 1
ATOM 538 O O . THR A 1 67 ? -56.681 23.308 -73.276 1.00 25.43 67 THR A O 1
ATOM 542 N N . TRP A 1 68 ? -54.607 23.355 -74.145 1.00 24.83 68 TRP A N 1
ATOM 543 C CA . TRP A 1 68 ? -54.096 22.259 -73.338 1.00 26.24 68 TRP A CA 1
ATOM 544 C C . TRP A 1 68 ? -53.093 22.769 -72.314 1.00 27.32 68 TRP A C 1
ATOM 545 O O . TRP A 1 68 ? -52.940 22.177 -71.264 1.00 31.35 68 TRP A O 1
ATOM 556 N N . SER A 1 69 ? -52.535 23.934 -72.595 1.00 28.98 69 SER A N 1
ATOM 557 C CA . SER A 1 69 ? -51.415 24.493 -71.878 1.00 29.23 69 SER A CA 1
ATOM 558 C C . SER A 1 69 ? -51.706 25.965 -71.590 1.00 29.12 69 SER A C 1
ATOM 559 O O . SER A 1 69 ? -52.150 26.673 -72.484 1.00 29.31 69 SER A O 1
ATOM 562 N N . GLN A 1 70 ? -51.380 26.424 -70.377 1.00 29.26 70 GLN A N 1
ATOM 563 C CA . GLN A 1 70 ? -51.674 27.781 -69.931 1.00 30.69 70 GLN A CA 1
ATOM 564 C C . GLN A 1 70 ? -51.033 28.861 -70.809 1.00 30.35 70 GLN A C 1
ATOM 565 O O . GLN A 1 70 ? -49.847 28.843 -71.122 1.00 29.17 70 GLN A O 1
ATOM 571 N N . TYR A 1 71 ? -51.811 29.896 -71.106 1.00 29.80 71 TYR A N 1
ATOM 572 C CA . TYR A 1 71 ? -51.275 31.048 -71.822 1.00 29.06 71 TYR A CA 1
ATOM 573 C C . TYR A 1 71 ? -50.526 31.986 -70.876 1.00 27.60 71 TYR A C 1
ATOM 574 O O . TYR A 1 71 ? -50.841 32.001 -69.694 1.00 29.41 71 TYR A O 1
ATOM 583 N N . SER A 1 72 ? -49.550 32.737 -71.400 1.00 25.32 72 SER A N 1
ATOM 584 C CA . SER A 1 72 ? -48.945 33.847 -70.675 1.00 26.85 72 SER A CA 1
ATOM 585 C C . SER A 1 72 ? -49.947 34.999 -70.606 1.00 27.55 72 SER A C 1
ATOM 586 O O . SER A 1 72 ? -50.961 34.968 -71.291 1.00 27.81 72 SER A O 1
ATOM 589 N N . GLU A 1 73 ? -49.658 36.032 -69.814 1.00 29.31 73 GLU A N 1
ATOM 590 C CA . GLU A 1 73 ? -50.554 37.171 -69.729 1.00 30.46 73 GLU A CA 1
ATOM 591 C C . GLU A 1 73 ? -50.683 37.836 -71.104 1.00 31.48 73 GLU A C 1
ATOM 592 O O . GLU A 1 73 ? -51.778 38.138 -71.560 1.00 32.37 73 GLU A O 1
ATOM 598 N N . ASN A 1 74 ? -49.549 38.054 -71.771 1.00 33.16 74 ASN A N 1
ATOM 599 C CA . ASN A 1 74 ? -49.526 38.585 -73.124 1.00 34.20 74 ASN A CA 1
ATOM 600 C C . ASN A 1 74 ? -50.464 37.791 -74.039 1.00 30.96 74 ASN A C 1
ATOM 601 O O . ASN A 1 74 ? -51.234 38.344 -74.791 1.00 30.21 74 ASN A O 1
ATOM 606 N N . GLN A 1 75 ? -50.385 36.470 -74.022 1.00 31.74 75 GLN A N 1
ATOM 607 C CA . GLN A 1 75 ? -51.225 35.655 -74.937 1.00 32.74 75 GLN A CA 1
ATOM 608 C C . GLN A 1 75 ? -52.705 35.758 -74.523 1.00 33.35 75 GLN A C 1
ATOM 609 O O . GLN A 1 75 ? -53.558 35.799 -75.412 1.00 34.60 75 GLN A O 1
ATOM 615 N N . LEU A 1 76 ? -52.974 35.803 -73.223 1.00 34.78 76 LEU A N 1
ATOM 616 C CA . LEU A 1 76 ? -54.359 35.891 -72.704 1.00 35.63 76 LEU A CA 1
ATOM 617 C C . LEU A 1 76 ? -54.998 37.222 -73.116 1.00 33.15 76 LEU A C 1
ATOM 618 O O . LEU A 1 76 ? -56.166 37.202 -73.511 1.00 32.52 76 LEU A O 1
ATOM 623 N N . LYS A 1 77 ? -54.250 38.317 -73.018 1.00 31.42 77 LYS A N 1
ATOM 624 C CA . LYS A 1 77 ? -54.782 39.661 -73.336 1.00 33.61 77 LYS A CA 1
ATOM 625 C C . LYS A 1 77 ? -55.211 39.704 -74.798 1.00 32.09 77 LYS A C 1
ATOM 626 O O . LYS A 1 77 ? -56.247 40.308 -75.088 1.00 31.01 77 LYS A O 1
ATOM 632 N N . LEU A 1 78 ? -54.432 39.079 -75.667 1.00 30.40 78 LEU A N 1
ATOM 633 C CA . LEU A 1 78 ? -54.788 39.017 -77.073 1.00 31.90 78 LEU A CA 1
ATOM 634 C C . LEU A 1 78 ? -56.112 38.279 -77.267 1.00 31.38 78 LEU A C 1
ATOM 635 O O . LEU A 1 78 ? -56.936 38.694 -78.067 1.00 31.87 78 LEU A O 1
ATOM 640 N N . VAL A 1 79 ? -56.303 37.167 -76.545 1.00 32.14 79 VAL A N 1
ATOM 641 C CA . VAL A 1 79 ? -57.541 36.410 -76.642 1.00 30.28 79 VAL A CA 1
ATOM 642 C C . VAL A 1 79 ? -58.668 37.278 -76.097 1.00 29.74 79 VAL A C 1
ATOM 643 O O . VAL A 1 79 ? -59.767 37.311 -76.662 1.00 28.33 79 VAL A O 1
ATOM 647 N N . GLN A 1 80 ? -58.378 37.959 -74.982 1.00 29.78 80 GLN A N 1
ATOM 648 C CA . GLN A 1 80 ? -59.381 38.791 -74.353 1.00 32.25 80 GLN A CA 1
ATOM 649 C C . GLN A 1 80 ? -59.880 39.774 -75.423 1.00 32.55 80 GLN A C 1
ATOM 650 O O . GLN A 1 80 ? -61.077 39.865 -75.654 1.00 32.09 80 GLN A O 1
ATOM 656 N N . GLU A 1 81 ? -58.954 40.429 -76.137 1.00 33.06 81 GLU A N 1
ATOM 657 C CA . GLU A 1 81 ? -59.296 41.550 -77.010 1.00 33.88 81 GLU A CA 1
ATOM 658 C C . GLU A 1 81 ? -59.880 41.026 -78.326 1.00 33.10 81 GLU A C 1
ATOM 659 O O . GLU A 1 81 ? -60.528 41.788 -79.046 1.00 33.43 81 GLU A O 1
ATOM 665 N N . SER A 1 82 ? -59.749 39.702 -78.585 1.00 29.08 82 SER A N 1
ATOM 666 C CA . SER A 1 82 ? -60.286 39.090 -79.784 1.00 26.79 82 SER A CA 1
ATOM 667 C C . SER A 1 82 ? -61.815 39.000 -79.724 1.00 27.87 82 SER A C 1
ATOM 668 O O . SER A 1 82 ? -62.444 38.950 -80.781 1.00 27.98 82 SER A O 1
ATOM 671 N N . GLY A 1 83 ? -62.392 38.910 -78.511 1.00 27.11 83 GLY A N 1
ATOM 672 C CA . GLY A 1 83 ? -63.810 38.654 -78.334 1.00 28.12 83 GLY A CA 1
ATOM 673 C C . GLY A 1 83 ? -64.095 37.164 -78.098 1.00 30.12 83 GLY A C 1
ATOM 674 O O . GLY A 1 83 ? -65.156 36.816 -77.595 1.00 29.85 83 GLY A O 1
ATOM 675 N N . LEU A 1 84 ? -63.151 36.258 -78.447 1.00 29.55 84 LEU A N 1
ATOM 676 C CA . LEU A 1 84 ? -63.385 34.833 -78.238 1.00 26.39 84 LEU A CA 1
ATOM 677 C C . LEU A 1 84 ? -63.337 34.518 -76.749 1.00 26.13 84 LEU A C 1
ATOM 678 O O . LEU A 1 84 ? -62.632 35.208 -76.021 1.00 24.93 84 LEU A O 1
ATOM 683 N N . LYS A 1 85 ? -64.042 33.434 -76.347 1.00 24.58 85 LYS A N 1
ATOM 684 C CA . LYS A 1 85 ? -63.960 32.906 -75.008 1.00 24.07 85 LYS A CA 1
ATOM 685 C C . LYS A 1 85 ? -62.870 31.846 -74.997 1.00 25.55 85 LYS A C 1
ATOM 686 O O . LYS A 1 85 ? -62.414 31.400 -76.056 1.00 24.60 85 LYS A O 1
ATOM 692 N N . LEU A 1 86 ? -62.439 31.467 -73.786 1.00 26.02 86 LEU A N 1
ATOM 693 C CA . LEU A 1 86 ? -61.302 30.573 -73.660 1.00 26.38 86 LEU A CA 1
ATOM 694 C C . LEU A 1 86 ? -61.669 29.484 -72.661 1.00 26.87 86 LEU A C 1
ATOM 695 O O . LEU A 1 86 ? -62.163 29.754 -71.570 1.00 28.80 86 LEU A O 1
ATOM 700 N N . ILE A 1 87 ? -61.437 28.235 -73.060 1.00 27.30 87 ILE A N 1
ATOM 701 C CA . ILE A 1 87 ? -61.408 27.121 -72.111 1.00 26.09 87 ILE A CA 1
ATOM 702 C C . ILE A 1 87 ? -59.936 26.744 -71.963 1.00 25.67 87 ILE A C 1
ATOM 703 O O . ILE A 1 87 ? -59.370 26.220 -72.911 1.00 25.11 87 ILE A O 1
ATOM 708 N N . MET A 1 88 ? -59.316 27.101 -70.833 1.00 26.30 88 MET A N 1
ATOM 709 C CA . MET A 1 88 ? -57.868 27.064 -70.698 1.00 27.57 88 MET A CA 1
ATOM 710 C C . MET A 1 88 ? -57.432 25.804 -69.946 1.00 26.76 88 MET A C 1
ATOM 711 O O . MET A 1 88 ? -57.753 25.625 -68.776 1.00 25.08 88 MET A O 1
ATOM 716 N N . GLY A 1 89 ? -56.624 24.979 -70.615 1.00 26.65 89 GLY A N 1
ATOM 717 C CA . GLY A 1 89 ? -56.040 23.803 -69.987 1.00 27.61 89 GLY A CA 1
ATOM 718 C C . GLY A 1 89 ? -54.755 24.171 -69.261 1.00 28.83 89 GLY A C 1
ATOM 719 O O . GLY A 1 89 ? -54.053 25.117 -69.661 1.00 26.69 89 GLY A O 1
ATOM 720 N N . ILE A 1 90 ? -54.524 23.439 -68.162 1.00 28.94 90 ILE A N 1
ATOM 721 C CA . ILE A 1 90 ? -53.323 23.591 -67.370 1.00 30.22 90 ILE A CA 1
ATOM 722 C C . ILE A 1 90 ? -52.467 22.361 -67.634 1.00 30.49 90 ILE A C 1
ATOM 723 O O . ILE A 1 90 ? -52.997 21.258 -67.791 1.00 29.67 90 ILE A O 1
ATOM 728 N N . ASP A 1 91 ? -51.159 22.595 -67.793 1.00 30.86 91 ASP A N 1
ATOM 729 C CA . ASP A 1 91 ? -50.191 21.551 -68.129 1.00 33.16 91 ASP A CA 1
ATOM 730 C C . ASP A 1 91 ? -49.808 20.794 -66.856 1.00 33.46 91 ASP A C 1
ATOM 731 O O . ASP A 1 91 ? -48.819 21.119 -66.202 1.00 35.81 91 ASP A O 1
ATOM 736 N N . ILE A 1 92 ? -50.641 19.838 -66.461 1.00 32.42 92 ILE A N 1
ATOM 737 C CA . ILE A 1 92 ? -50.367 19.010 -65.302 1.00 34.09 92 ILE A CA 1
ATOM 738 C C . ILE A 1 92 ? -50.022 17.637 -65.874 1.00 35.16 92 ILE A C 1
ATOM 739 O O . ILE A 1 92 ? -50.935 16.935 -66.314 1.00 33.52 92 ILE A O 1
ATOM 744 N N . LYS A 1 93 ? -48.714 17.315 -65.945 1.00 36.00 93 LYS A N 1
ATOM 745 C CA . LYS A 1 93 ? -48.223 16.107 -66.611 1.00 40.07 93 LYS A CA 1
ATOM 746 C C . LYS A 1 93 ? -49.000 14.872 -66.135 1.00 36.56 93 LYS A C 1
ATOM 747 O O . LYS A 1 93 ? -48.949 14.503 -64.963 1.00 33.54 93 LYS A O 1
ATOM 753 N N . PRO A 1 94 ? -49.715 14.168 -67.027 1.00 36.86 94 PRO A N 1
ATOM 754 C CA . PRO A 1 94 ? -50.501 12.995 -66.618 1.00 39.21 94 PRO A CA 1
ATOM 755 C C . PRO A 1 94 ? -49.756 11.745 -66.149 1.00 37.71 94 PRO A C 1
ATOM 756 O O . PRO A 1 94 ? -50.333 10.904 -65.490 1.00 39.71 94 PRO A O 1
ATOM 760 N N . GLU A 1 95 ? -48.487 11.604 -66.518 1.00 39.13 95 GLU A N 1
ATOM 761 C CA . GLU A 1 95 ? -47.733 10.383 -66.268 1.00 41.29 95 GLU A CA 1
ATOM 762 C C . GLU A 1 95 ? -46.925 10.539 -64.970 1.00 38.70 95 GLU A C 1
ATOM 763 O O . GLU A 1 95 ? -46.366 9.584 -64.458 1.00 35.38 95 GLU A O 1
ATOM 769 N N . GLU A 1 96 ? -46.933 11.734 -64.365 1.00 39.58 96 GLU A N 1
ATOM 770 C CA . GLU A 1 96 ? -46.281 11.980 -63.082 1.00 37.99 96 GLU A CA 1
ATOM 771 C C . GLU A 1 96 ? -47.066 11.350 -61.922 1.00 35.43 96 GLU A C 1
ATOM 772 O O . GLU A 1 96 ? -48.266 11.076 -62.029 1.00 34.07 96 GLU A O 1
ATOM 778 N N . ASP A 1 97 ? -46.367 11.171 -60.794 1.00 33.20 97 ASP A N 1
ATOM 779 C CA . ASP A 1 97 ? -46.940 10.687 -59.561 1.00 33.56 97 ASP A CA 1
ATOM 780 C C . ASP A 1 97 ? -47.689 11.823 -58.852 1.00 33.84 97 ASP A C 1
ATOM 781 O O . ASP A 1 97 ? -47.082 12.635 -58.144 1.00 30.46 97 ASP A O 1
ATOM 786 N N . TYR A 1 98 ? -49.038 11.759 -58.936 1.00 35.40 98 TYR A N 1
ATOM 787 C CA . TYR A 1 98 ? -49.947 12.727 -58.322 1.00 35.94 98 TYR A CA 1
ATOM 788 C C . TYR A 1 98 ? -49.757 12.832 -56.798 1.00 35.80 98 TYR A C 1
ATOM 789 O O . TYR A 1 98 ? -50.161 13.825 -56.172 1.00 35.53 98 TYR A O 1
ATOM 798 N N . GLY A 1 99 ? -49.152 11.794 -56.195 1.00 35.30 99 GLY A N 1
ATOM 799 C CA . GLY A 1 99 ? -48.977 11.698 -54.751 1.00 34.87 99 GLY A CA 1
ATOM 800 C C . GLY A 1 99 ? -47.625 12.222 -54.287 1.00 35.47 99 GLY A C 1
ATOM 801 O O . GLY A 1 99 ? -47.412 12.345 -53.083 1.00 36.35 99 GLY A O 1
ATOM 802 N N . ASP A 1 100 ? -46.742 12.566 -55.237 1.00 34.47 100 ASP A N 1
ATOM 803 C CA . ASP A 1 100 ? -45.416 13.078 -54.911 1.00 35.49 100 ASP A CA 1
ATOM 804 C C . ASP A 1 100 ? -45.528 14.533 -54.425 1.00 34.16 100 ASP A C 1
ATOM 805 O O . ASP A 1 100 ? -45.942 15.390 -55.197 1.00 31.33 100 ASP A O 1
ATOM 810 N N . PRO A 1 101 ? -45.121 14.870 -53.176 1.00 34.71 101 PRO A N 1
ATOM 811 C CA . PRO A 1 101 ? -45.318 16.227 -52.625 1.00 35.79 101 PRO A CA 1
ATOM 812 C C . PRO A 1 101 ? -44.650 17.386 -53.390 1.00 35.54 101 PRO A C 1
ATOM 813 O O . PRO A 1 101 ? -45.110 18.536 -53.322 1.00 35.90 101 PRO A O 1
ATOM 817 N N . GLU A 1 102 ? -43.565 17.048 -54.106 1.00 34.96 102 GLU A N 1
ATOM 818 C CA . GLU A 1 102 ? -42.794 17.962 -54.925 1.00 34.56 102 GLU A CA 1
ATOM 819 C C . GLU A 1 102 ? -43.586 18.281 -56.180 1.00 33.90 102 GLU A C 1
ATOM 820 O O . GLU A 1 102 ? -43.683 19.447 -56.595 1.00 34.74 102 GLU A O 1
ATOM 826 N N . PHE A 1 103 ? -44.116 17.216 -56.793 1.00 33.36 103 PHE A N 1
ATOM 827 C CA . PHE A 1 103 ? -44.984 17.349 -57.955 1.00 32.18 103 PHE A CA 1
ATOM 828 C C . PHE A 1 103 ? -46.216 18.181 -57.593 1.00 32.51 103 PHE A C 1
ATOM 829 O O . PHE A 1 103 ? -46.584 19.044 -58.367 1.00 34.91 103 PHE A O 1
ATOM 837 N N . VAL A 1 104 ? -46.834 17.919 -56.432 1.00 33.00 104 VAL A N 1
ATOM 838 C CA . VAL A 1 104 ? -48.047 18.589 -56.003 1.00 34.68 104 VAL A CA 1
ATOM 839 C C . VAL A 1 104 ? -47.734 20.084 -55.818 1.00 35.34 104 VAL A C 1
ATOM 840 O O . VAL A 1 104 ? -48.407 20.965 -56.352 1.00 33.65 104 VAL A O 1
ATOM 844 N N . LYS A 1 105 ? -46.672 20.351 -55.079 1.00 36.65 105 LYS A N 1
ATOM 845 C CA . LYS A 1 105 ? -46.251 21.704 -54.788 1.00 37.63 105 LYS A CA 1
ATOM 846 C C . LYS A 1 105 ? -45.909 22.460 -56.074 1.00 37.48 105 LYS A C 1
ATOM 847 O O . LYS A 1 105 ? -46.301 23.605 -56.205 1.00 37.94 105 LYS A O 1
ATOM 853 N N . ASP A 1 106 ? -45.226 21.840 -57.045 1.00 38.43 106 ASP A N 1
ATOM 854 C CA . ASP A 1 106 ? -44.822 22.552 -58.250 1.00 37.19 106 ASP A CA 1
ATOM 855 C C . ASP A 1 106 ? -46.071 22.901 -59.055 1.00 36.48 106 ASP A C 1
ATOM 856 O O . ASP A 1 106 ? -46.167 23.971 -59.678 1.00 36.01 106 ASP A O 1
ATOM 861 N N . SER A 1 107 ? -47.037 21.982 -59.012 1.00 34.30 107 SER A N 1
ATOM 862 C CA . SER A 1 107 ? -48.268 22.158 -59.744 1.00 34.92 107 SER A CA 1
ATOM 863 C C . SER A 1 107 ? -49.061 23.301 -59.113 1.00 36.03 107 SER A C 1
ATOM 864 O O . SER A 1 107 ? -49.629 24.130 -59.818 1.00 36.25 107 SER A O 1
ATOM 867 N N . GLU A 1 108 ? -49.067 23.362 -57.778 1.00 37.42 108 GLU A N 1
ATOM 868 C CA . GLU A 1 108 ? -49.780 24.406 -57.054 1.00 38.67 108 GLU A CA 1
ATOM 869 C C . GLU A 1 108 ? -49.146 25.772 -57.283 1.00 37.98 108 GLU A C 1
ATOM 870 O O . GLU A 1 108 ? -49.867 26.732 -57.535 1.00 37.09 108 GLU A O 1
ATOM 876 N N . ILE A 1 109 ? -47.809 25.856 -57.189 1.00 37.83 109 ILE A N 1
ATOM 877 C CA . ILE A 1 109 ? -47.112 27.122 -57.414 1.00 38.12 109 ILE A CA 1
ATOM 878 C C . ILE A 1 109 ? -47.403 27.585 -58.841 1.00 36.85 109 ILE A C 1
ATOM 879 O O . ILE A 1 109 ? -47.709 28.743 -59.059 1.00 40.01 109 ILE A O 1
ATOM 884 N N . GLU A 1 110 ? -47.337 26.669 -59.808 1.00 35.76 110 GLU A N 1
ATOM 885 C CA . GLU A 1 110 ? -47.549 27.043 -61.196 1.00 33.62 110 GLU A CA 1
ATOM 886 C C . GLU A 1 110 ? -48.992 27.539 -61.359 1.00 32.81 110 GLU A C 1
ATOM 887 O O . GLU A 1 110 ? -49.211 28.646 -61.834 1.00 32.06 110 GLU A O 1
ATOM 893 N N . LEU A 1 111 ? -49.980 26.757 -60.919 1.00 33.02 111 LEU A N 1
ATOM 894 C CA . LEU A 1 111 ? -51.368 27.167 -61.072 1.00 32.56 111 LEU A CA 1
ATOM 895 C C . LEU A 1 111 ? -51.606 28.541 -60.443 1.00 31.82 111 LEU A C 1
ATOM 896 O O . LEU A 1 111 ? -52.315 29.350 -61.027 1.00 30.37 111 LEU A O 1
ATOM 901 N N . LYS A 1 112 ? -51.024 28.808 -59.265 1.00 32.83 112 LYS A N 1
ATOM 902 C CA . LYS A 1 112 ? -51.244 30.085 -58.601 1.00 34.97 112 LYS A CA 1
ATOM 903 C C . LYS A 1 112 ? -50.617 31.239 -59.389 1.00 35.34 112 LYS A C 1
ATOM 904 O O . LYS A 1 112 ? -51.152 32.366 -59.405 1.00 33.73 112 LYS A O 1
ATOM 910 N N . ARG A 1 113 ? -49.481 30.956 -60.042 1.00 36.06 113 ARG A N 1
ATOM 911 C CA . ARG A 1 113 ? -48.808 31.969 -60.844 1.00 37.03 113 ARG A CA 1
ATOM 912 C C . ARG A 1 113 ? -49.726 32.407 -61.988 1.00 35.47 113 ARG A C 1
ATOM 913 O O . ARG A 1 113 ? -49.910 33.608 -62.220 1.00 34.48 113 ARG A O 1
ATOM 921 N N . VAL A 1 114 ? -50.324 31.401 -62.648 1.00 32.44 114 VAL A N 1
ATOM 922 C CA . VAL A 1 114 ? -51.262 31.621 -63.731 1.00 32.29 114 VAL A CA 1
ATOM 923 C C . VAL A 1 114 ? -52.465 32.434 -63.232 1.00 31.75 114 VAL A C 1
ATOM 924 O O . VAL A 1 114 ? -52.761 33.489 -63.796 1.00 31.63 114 VAL A O 1
ATOM 928 N N . LEU A 1 115 ? -53.113 31.993 -62.139 1.00 31.25 115 LEU A N 1
ATOM 929 C CA . LEU A 1 115 ? -54.358 32.603 -61.694 1.00 31.33 115 LEU A CA 1
ATOM 930 C C . LEU A 1 115 ? -54.145 34.079 -61.346 1.00 34.24 115 LEU A C 1
ATOM 931 O O . LEU A 1 115 ? -55.054 34.881 -61.531 1.00 33.67 115 LEU A O 1
ATOM 936 N N . ASN A 1 116 ? -52.941 34.418 -60.861 1.00 33.89 116 ASN A N 1
ATOM 937 C CA . ASN A 1 116 ? -52.657 35.715 -60.299 1.00 35.71 116 ASN A CA 1
ATOM 938 C C . ASN A 1 116 ? -52.869 36.824 -61.331 1.00 34.95 116 ASN A C 1
ATOM 939 O O . ASN A 1 116 ? -53.251 37.934 -60.974 1.00 33.12 116 ASN A O 1
ATOM 944 N N . TYR A 1 117 ? -52.672 36.504 -62.613 1.00 34.16 117 TYR A N 1
ATOM 945 C CA . TYR A 1 117 ? -53.018 37.424 -63.681 1.00 32.83 117 TYR A CA 1
ATOM 946 C C . TYR A 1 117 ? -54.261 36.942 -64.443 1.00 32.28 117 TYR A C 1
ATOM 947 O O . TYR A 1 117 ? -55.049 37.767 -64.909 1.00 31.20 117 TYR A O 1
ATOM 956 N N . ALA A 1 118 ? -54.455 35.620 -64.576 1.00 30.72 118 ALA A N 1
ATOM 957 C CA . ALA A 1 118 ? -55.544 35.135 -65.412 1.00 30.46 118 ALA A CA 1
ATOM 958 C C . ALA A 1 118 ? -56.900 35.581 -64.869 1.00 32.13 118 ALA A C 1
ATOM 959 O O . ALA A 1 118 ? -57.854 35.595 -65.619 1.00 35.67 118 ALA A O 1
ATOM 961 N N . LYS A 1 119 ? -57.002 35.867 -63.571 1.00 33.86 119 LYS A N 1
ATOM 962 C CA . LYS A 1 119 ? -58.260 36.197 -62.927 1.00 35.48 119 LYS A CA 1
ATOM 963 C C . LYS A 1 119 ? -58.777 37.566 -63.359 1.00 35.33 119 LYS A C 1
ATOM 964 O O . LYS A 1 119 ? -59.900 37.933 -63.007 1.00 34.72 119 LYS A O 1
ATOM 970 N N . LYS A 1 120 ? -57.933 38.325 -64.059 1.00 34.87 120 LYS A N 1
ATOM 971 C CA . LYS A 1 120 ? -58.310 39.624 -64.581 1.00 35.81 120 LYS A CA 1
ATOM 972 C C . LYS A 1 120 ? -59.030 39.492 -65.923 1.00 35.33 120 LYS A C 1
ATOM 973 O O . LYS A 1 120 ? -59.651 40.450 -66.397 1.00 32.90 120 LYS A O 1
ATOM 979 N N . TYR A 1 121 ? -58.962 38.302 -66.541 1.00 32.68 121 TYR A N 1
ATOM 980 C CA . TYR A 1 121 ? -59.399 38.152 -67.918 1.00 31.62 121 TYR A CA 1
ATOM 981 C C . TYR A 1 121 ? -60.685 37.324 -67.958 1.00 32.28 121 TYR A C 1
ATOM 982 O O . TYR A 1 121 ? -60.644 36.089 -67.825 1.00 31.05 121 TYR A O 1
ATOM 991 N N . ASP A 1 122 ? -61.826 38.009 -68.176 1.00 31.71 122 ASP A N 1
ATOM 992 C CA . ASP A 1 122 ? -63.120 37.348 -68.081 1.00 32.34 122 ASP A CA 1
ATOM 993 C C . ASP A 1 122 ? -63.481 36.567 -69.347 1.00 30.28 122 ASP A C 1
ATOM 994 O O . ASP A 1 122 ? -64.540 35.960 -69.382 1.00 32.96 122 ASP A O 1
ATOM 999 N N . CYS A 1 123 ? -62.624 36.556 -70.369 1.00 28.11 123 CYS A N 1
ATOM 1000 C CA . CYS A 1 123 ? -62.827 35.671 -71.498 1.00 27.40 123 CYS A CA 1
ATOM 1001 C C . CYS A 1 123 ? -62.681 34.205 -71.090 1.00 28.01 123 CYS A C 1
ATOM 1002 O O . CYS A 1 123 ? -63.169 33.339 -71.815 1.00 29.57 123 CYS A O 1
ATOM 1005 N N . ILE A 1 124 ? -62.007 33.924 -69.954 1.00 27.42 124 ILE A N 1
ATOM 1006 C CA . ILE A 1 124 ? -61.904 32.552 -69.457 1.00 27.60 124 ILE A CA 1
ATOM 1007 C C . ILE A 1 124 ? -63.239 32.068 -68.892 1.00 26.66 124 ILE A C 1
ATOM 1008 O O . ILE A 1 124 ? -63.715 32.630 -67.921 1.00 26.35 124 ILE A O 1
ATOM 1013 N N . ILE A 1 125 ? -63.799 30.985 -69.459 1.00 28.17 125 ILE A N 1
ATOM 1014 C CA . ILE A 1 125 ? -65.103 30.477 -69.019 1.00 28.54 125 ILE A CA 1
ATOM 1015 C C . ILE A 1 125 ? -65.030 29.036 -68.512 1.00 27.78 125 ILE A C 1
ATOM 1016 O O . ILE A 1 125 ? -66.048 28.487 -68.088 1.00 30.27 125 ILE A O 1
ATOM 1021 N N . THR A 1 126 ? -63.867 28.392 -68.592 1.00 26.03 126 THR A N 1
ATOM 1022 C CA . THR A 1 126 ? -63.678 27.100 -67.945 1.00 25.84 126 THR A CA 1
ATOM 1023 C C . THR A 1 126 ? -62.168 26.869 -67.831 1.00 26.30 126 THR A C 1
ATOM 1024 O O . THR A 1 126 ? -61.416 27.335 -68.675 1.00 24.29 126 THR A O 1
ATOM 1028 N N . TYR A 1 127 ? -61.738 26.214 -66.740 1.00 26.45 127 TYR A N 1
ATOM 1029 C CA . TYR A 1 127 ? -60.404 25.662 -66.605 1.00 26.42 127 TYR A CA 1
ATOM 1030 C C . TYR A 1 127 ? -60.495 24.140 -66.699 1.00 26.58 127 TYR A C 1
ATOM 1031 O O . TYR A 1 127 ? -61.390 23.540 -66.123 1.00 25.59 127 TYR A O 1
ATOM 1040 N N . LEU A 1 128 ? -59.528 23.533 -67.408 1.00 28.62 128 LEU A N 1
ATOM 1041 C CA . LEU A 1 128 ? -59.310 22.092 -67.465 1.00 28.85 128 LEU A CA 1
ATOM 1042 C C . LEU A 1 128 ? -58.009 21.764 -66.747 1.00 29.74 128 LEU A C 1
ATOM 1043 O O . LEU A 1 128 ? -56.938 22.202 -67.177 1.00 31.38 128 LEU A O 1
ATOM 1048 N N . VAL A 1 129 ? -58.123 20.997 -65.657 1.00 29.65 129 VAL A N 1
ATOM 1049 C CA . VAL A 1 129 ? -57.056 20.857 -64.684 1.00 29.98 129 VAL A CA 1
ATOM 1050 C C . VAL A 1 129 ? -56.142 19.684 -65.012 1.00 30.78 129 VAL A C 1
ATOM 1051 O O . VAL A 1 129 ? -55.075 19.587 -64.414 1.00 31.59 129 VAL A O 1
ATOM 1055 N N . ILE A 1 130 ? -56.532 18.797 -65.929 1.00 30.40 130 ILE A N 1
ATOM 1056 C CA . ILE A 1 130 ? -55.588 17.774 -66.364 1.00 30.79 130 ILE A CA 1
ATOM 1057 C C . ILE A 1 130 ? -56.088 17.162 -67.665 1.00 30.83 130 ILE A C 1
ATOM 1058 O O . ILE A 1 130 ? -57.281 17.197 -67.934 1.00 30.51 130 ILE A O 1
ATOM 1063 N N . ASN A 1 131 ? -55.142 16.654 -68.461 1.00 31.26 131 ASN A N 1
ATOM 1064 C CA . ASN A 1 131 ? -55.417 16.050 -69.747 1.00 32.61 131 ASN A CA 1
ATOM 1065 C C . ASN A 1 131 ? -55.084 14.557 -69.685 1.00 32.93 131 ASN A C 1
ATOM 1066 O O . ASN A 1 131 ? -53.919 14.152 -69.672 1.00 32.45 131 ASN A O 1
ATOM 1071 N N . GLU A 1 132 ? -56.128 13.737 -69.631 1.00 32.87 132 GLU A N 1
ATOM 1072 C CA . GLU A 1 132 ? -56.058 12.373 -70.142 1.00 33.75 132 GLU A CA 1
ATOM 1073 C C . GLU A 1 132 ? -55.248 11.454 -69.228 1.00 32.62 132 GLU A C 1
ATOM 1074 O O . GLU A 1 132 ? -54.269 10.852 -69.660 1.00 35.26 132 GLU A O 1
ATOM 1080 N N . PRO A 1 133 ? -55.624 11.305 -67.941 1.00 32.48 133 PRO A N 1
ATOM 1081 C CA . PRO A 1 133 ? -54.966 10.351 -67.056 1.00 34.99 133 PRO A CA 1
ATOM 1082 C C . PRO A 1 133 ? -55.393 8.935 -67.453 1.00 36.12 133 PRO A C 1
ATOM 1083 O O . PRO A 1 133 ? -56.574 8.653 -67.662 1.00 32.81 133 PRO A O 1
ATOM 1087 N N . GLN A 1 134 ? -54.384 8.082 -67.584 1.00 36.28 134 GLN A N 1
ATOM 1088 C CA . GLN A 1 134 ? -54.550 6.722 -68.041 1.00 36.06 134 GLN A CA 1
ATOM 1089 C C . GLN A 1 134 ? -55.025 5.866 -66.874 1.00 36.21 134 GLN A C 1
ATOM 1090 O O . GLN A 1 134 ? -54.549 6.024 -65.747 1.00 39.25 134 GLN A O 1
ATOM 1096 N N . THR A 1 135 ? -55.909 4.911 -67.171 1.00 35.26 135 THR A N 1
ATOM 1097 C CA . THR A 1 135 ? -56.427 3.970 -66.182 1.00 32.56 135 THR A CA 1
ATOM 1098 C C . THR A 1 135 ? -55.305 3.327 -65.367 1.00 32.72 135 THR A C 1
ATOM 1099 O O . THR A 1 135 ? -55.348 3.360 -64.143 1.00 34.46 135 THR A O 1
ATOM 1103 N N . ASP A 1 136 ? -54.306 2.707 -66.010 1.00 32.73 136 ASP A N 1
ATOM 1104 C CA . ASP A 1 136 ? -53.310 1.920 -65.281 1.00 32.24 136 ASP A CA 1
ATOM 1105 C C . ASP A 1 136 ? -52.489 2.825 -64.345 1.00 33.10 136 ASP A C 1
ATOM 1106 O O . ASP A 1 136 ? -52.153 2.457 -63.204 1.00 33.73 136 ASP A O 1
ATOM 1111 N N . HIS A 1 137 ? -52.148 4.025 -64.831 1.00 31.91 137 HIS A N 1
ATOM 1112 C CA . HIS A 1 137 ? -51.342 4.965 -64.062 1.00 32.51 137 HIS A CA 1
ATOM 1113 C C . HIS A 1 137 ? -52.050 5.314 -62.756 1.00 32.50 137 HIS A C 1
ATOM 1114 O O . HIS A 1 137 ? -51.438 5.284 -61.695 1.00 35.25 137 HIS A O 1
ATOM 1121 N N . ILE A 1 138 ? -53.329 5.691 -62.851 1.00 32.22 138 ILE A N 1
ATOM 1122 C CA . ILE A 1 138 ? -54.158 5.987 -61.686 1.00 32.37 138 ILE A CA 1
ATOM 1123 C C . ILE A 1 138 ? -54.162 4.770 -60.756 1.00 34.97 138 ILE A C 1
ATOM 1124 O O . ILE A 1 138 ? -54.027 4.923 -59.526 1.00 37.32 138 ILE A O 1
ATOM 1129 N N . HIS A 1 139 ? -54.367 3.564 -61.332 1.00 31.67 139 HIS A N 1
ATOM 1130 C CA . HIS A 1 139 ? -54.295 2.361 -60.520 1.00 32.52 139 HIS A CA 1
ATOM 1131 C C . HIS A 1 139 ? -52.963 2.310 -59.758 1.00 34.12 139 HIS A C 1
ATOM 1132 O O . HIS A 1 139 ? -52.909 1.977 -58.569 1.00 33.76 139 HIS A O 1
ATOM 1139 N N . SER A 1 140 ? -51.879 2.633 -60.468 1.00 33.83 140 SER A N 1
ATOM 1140 C CA . SER A 1 140 ? -50.538 2.498 -59.924 1.00 34.77 140 SER A CA 1
ATOM 1141 C C . SER A 1 140 ? -50.242 3.549 -58.849 1.00 35.77 140 SER A C 1
ATOM 1142 O O . SER A 1 140 ? -49.610 3.245 -57.861 1.00 38.43 140 SER A O 1
ATOM 1145 N N . VAL A 1 141 ? -50.677 4.798 -59.004 1.00 35.10 141 VAL A N 1
ATOM 1146 C CA . VAL A 1 141 ? -50.313 5.797 -58.003 1.00 35.38 141 VAL A CA 1
ATOM 1147 C C . VAL A 1 141 ? -51.450 5.963 -57.005 1.00 36.55 141 VAL A C 1
ATOM 1148 O O . VAL A 1 141 ? -51.284 6.704 -56.051 1.00 35.82 141 VAL A O 1
ATOM 1152 N N . THR A 1 142 ? -52.585 5.276 -57.261 1.00 37.69 142 THR A N 1
ATOM 1153 C CA . THR A 1 142 ? -53.780 5.231 -56.421 1.00 36.98 142 THR A CA 1
ATOM 1154 C C . THR A 1 142 ? -54.764 6.339 -56.814 1.00 37.10 142 THR A C 1
ATOM 1155 O O . THR A 1 142 ? -54.404 7.453 -57.200 1.00 37.34 142 THR A O 1
ATOM 1159 N N . GLY A 1 143 ? -56.038 5.952 -56.772 1.00 37.60 143 GLY A N 1
ATOM 1160 C CA . GLY A 1 143 ? -57.145 6.829 -57.070 1.00 39.75 143 GLY A CA 1
ATOM 1161 C C . GLY A 1 143 ? -57.219 7.956 -56.043 1.00 41.21 143 GLY A C 1
ATOM 1162 O O . GLY A 1 143 ? -57.613 9.066 -56.374 1.00 38.87 143 GLY A O 1
ATOM 1163 N N . LYS A 1 144 ? -56.847 7.648 -54.799 1.00 41.53 144 LYS A N 1
ATOM 1164 C CA . LYS A 1 144 ? -56.873 8.648 -53.756 1.00 45.05 144 LYS A CA 1
ATOM 1165 C C . LYS A 1 144 ? -55.858 9.740 -54.109 1.00 44.19 144 LYS A C 1
ATOM 1166 O O . LYS A 1 144 ? -56.187 10.921 -54.027 1.00 44.13 144 LYS A O 1
ATOM 1172 N N . ALA A 1 145 ? -54.646 9.361 -54.532 1.00 41.30 145 ALA A N 1
ATOM 1173 C CA . ALA A 1 145 ? -53.661 10.360 -54.909 1.00 40.55 145 ALA A CA 1
ATOM 1174 C C . ALA A 1 145 ? -54.259 11.242 -56.003 1.00 40.16 145 ALA A C 1
ATOM 1175 O O . ALA A 1 145 ? -54.183 12.454 -55.925 1.00 37.28 145 ALA A O 1
ATOM 1177 N N . PHE A 1 146 ? -54.890 10.599 -57.001 1.00 40.07 146 PHE A N 1
ATOM 1178 C CA . PHE A 1 146 ? -55.539 11.291 -58.103 1.00 36.92 146 PHE A CA 1
ATOM 1179 C C . PHE A 1 146 ? -56.609 12.265 -57.589 1.00 35.44 146 PHE A C 1
ATOM 1180 O O . PHE A 1 146 ? -56.581 13.468 -57.896 1.00 32.94 146 PHE A O 1
ATOM 1188 N N . VAL A 1 147 ? -57.567 11.725 -56.829 1.00 33.46 147 VAL A N 1
ATOM 1189 C CA . VAL A 1 147 ? -58.709 12.498 -56.391 1.00 35.02 147 VAL A CA 1
ATOM 1190 C C . VAL A 1 147 ? -58.255 13.669 -55.492 1.00 35.78 147 VAL A C 1
ATOM 1191 O O . VAL A 1 147 ? -58.771 14.766 -55.604 1.00 33.63 147 VAL A O 1
ATOM 1195 N N . ASP A 1 148 ? -57.275 13.456 -54.612 1.00 37.70 148 ASP A N 1
ATOM 1196 C CA . ASP A 1 148 ? -56.745 14.494 -53.751 1.00 38.21 148 ASP A CA 1
ATOM 1197 C C . ASP A 1 148 ? -56.104 15.621 -54.553 1.00 38.38 148 ASP A C 1
ATOM 1198 O O . ASP A 1 148 ? -56.141 16.794 -54.159 1.00 38.71 148 ASP A O 1
ATOM 1203 N N . LEU A 1 149 ? -55.450 15.260 -55.650 1.00 37.43 149 LEU A N 1
ATOM 1204 C CA . LEU A 1 149 ? -54.785 16.261 -56.463 1.00 37.17 149 LEU A CA 1
ATOM 1205 C C . LEU A 1 149 ? -55.856 17.107 -57.155 1.00 37.55 149 LEU A C 1
ATOM 1206 O O . LEU A 1 149 ? -55.812 18.332 -57.101 1.00 34.69 149 LEU A O 1
ATOM 1211 N N . MET A 1 150 ? -56.846 16.447 -57.782 1.00 37.15 150 MET A N 1
ATOM 1212 C CA . MET A 1 150 ? -57.938 17.164 -58.433 1.00 35.12 150 MET A CA 1
ATOM 1213 C C . MET A 1 150 ? -58.565 18.149 -57.444 1.00 36.10 150 MET A C 1
ATOM 1214 O O . MET A 1 150 ? -58.626 19.330 -57.749 1.00 35.24 150 MET A O 1
ATOM 1219 N N . ASN A 1 151 ? -58.957 17.693 -56.241 1.00 36.86 151 ASN A N 1
ATOM 1220 C CA . ASN A 1 151 ? -59.546 18.585 -55.248 1.00 38.91 151 ASN A CA 1
ATOM 1221 C C . ASN A 1 151 ? -58.614 19.786 -54.966 1.00 39.79 151 ASN A C 1
ATOM 1222 O O . ASN A 1 151 ? -59.047 20.928 -55.063 1.00 39.77 151 ASN A O 1
ATOM 1227 N N . THR A 1 152 ? -57.327 19.546 -54.691 1.00 38.45 152 THR A N 1
ATOM 1228 C CA . THR A 1 152 ? -56.372 20.604 -54.406 1.00 37.92 152 THR A CA 1
ATOM 1229 C C . THR A 1 152 ? -56.426 21.681 -55.493 1.00 34.97 152 THR A C 1
ATOM 1230 O O . THR A 1 152 ? -56.534 22.865 -55.201 1.00 35.37 152 THR A O 1
ATOM 1234 N N . LEU A 1 153 ? -56.379 21.276 -56.754 1.00 32.31 153 LEU A N 1
ATOM 1235 C CA . LEU A 1 153 ? -56.310 22.221 -57.852 1.00 31.08 153 LEU A CA 1
ATOM 1236 C C . LEU A 1 153 ? -57.654 22.900 -58.104 1.00 32.06 153 LEU A C 1
ATOM 1237 O O . LEU A 1 153 ? -57.684 24.066 -58.522 1.00 32.11 153 LEU A O 1
ATOM 1242 N N . ILE A 1 154 ? -58.748 22.157 -57.901 1.00 31.44 154 ILE A N 1
ATOM 1243 C CA . ILE A 1 154 ? -60.074 22.713 -58.088 1.00 32.63 154 ILE A CA 1
ATOM 1244 C C . ILE A 1 154 ? -60.256 23.852 -57.096 1.00 34.11 154 ILE A C 1
ATOM 1245 O O . ILE A 1 154 ? -60.797 24.894 -57.468 1.00 32.68 154 ILE A O 1
ATOM 1250 N N . ASN A 1 155 ? -59.815 23.602 -55.854 1.00 35.30 155 ASN A N 1
ATOM 1251 C CA . ASN A 1 155 ? -60.031 24.528 -54.754 1.00 39.25 155 ASN A CA 1
ATOM 1252 C C . ASN A 1 155 ? -59.191 25.780 -54.956 1.00 38.25 155 ASN A C 1
ATOM 1253 O O . ASN A 1 155 ? -59.656 26.843 -54.606 1.00 41.80 155 ASN A O 1
ATOM 1258 N N . ILE A 1 156 ? -57.968 25.634 -55.482 1.00 36.57 156 ILE A N 1
ATOM 1259 C CA . ILE A 1 156 ? -57.073 26.749 -55.718 1.00 35.17 156 ILE A CA 1
ATOM 1260 C C . ILE A 1 156 ? -57.677 27.632 -56.808 1.00 35.10 156 ILE A C 1
ATOM 1261 O O . ILE A 1 156 ? -57.600 28.854 -56.727 1.00 33.21 156 ILE A O 1
ATOM 1266 N N . ILE A 1 157 ? -58.333 27.004 -57.805 1.00 34.49 157 ILE A N 1
ATOM 1267 C CA . ILE A 1 157 ? -58.973 27.786 -58.851 1.00 33.55 157 ILE A CA 1
ATOM 1268 C C . ILE A 1 157 ? -60.228 28.507 -58.341 1.00 35.51 157 ILE A C 1
ATOM 1269 O O . ILE A 1 157 ? -60.426 29.694 -58.654 1.00 34.73 157 ILE A O 1
ATOM 1274 N N . HIS A 1 158 ? -61.075 27.805 -57.569 1.00 36.02 158 HIS A N 1
ATOM 1275 C CA . HIS A 1 158 ? -62.267 28.423 -57.004 1.00 37.72 158 HIS A CA 1
ATOM 1276 C C . HIS A 1 158 ? -61.919 29.686 -56.192 1.00 41.13 158 HIS A C 1
ATOM 1277 O O . HIS A 1 158 ? -62.661 30.664 -56.256 1.00 41.79 158 HIS A O 1
ATOM 1284 N N . LYS A 1 159 ? -60.822 29.667 -55.413 1.00 42.79 159 LYS A N 1
ATOM 1285 C CA . LYS A 1 159 ? -60.398 30.835 -54.658 1.00 46.87 159 LYS A CA 1
ATOM 1286 C C . LYS A 1 159 ? -59.631 31.843 -55.525 1.00 43.13 159 LYS A C 1
ATOM 1287 O O . LYS A 1 159 ? -59.861 33.035 -55.407 1.00 41.72 159 LYS A O 1
ATOM 1293 N N . GLY A 1 160 ? -58.728 31.383 -56.400 1.00 41.43 160 GLY A N 1
ATOM 1294 C CA . GLY A 1 160 ? -57.845 32.275 -57.149 1.00 40.15 160 GLY A CA 1
ATOM 1295 C C . GLY A 1 160 ? -58.527 32.990 -58.328 1.00 38.91 160 GLY A C 1
ATOM 1296 O O . GLY A 1 160 ? -58.134 34.099 -58.686 1.00 43.62 160 GLY A O 1
ATOM 1297 N N . HIS A 1 161 ? -59.523 32.351 -58.959 1.00 34.12 161 HIS A N 1
ATOM 1298 C CA . HIS A 1 161 ? -60.276 32.945 -60.045 1.00 31.80 161 HIS A CA 1
ATOM 1299 C C . HIS A 1 161 ? -61.746 32.581 -59.873 1.00 32.18 161 HIS A C 1
ATOM 1300 O O . HIS A 1 161 ? -62.232 31.624 -60.471 1.00 30.23 161 HIS A O 1
ATOM 1307 N N . PRO A 1 162 ? -62.486 33.330 -59.023 1.00 34.56 162 PRO A N 1
ATOM 1308 C CA . PRO A 1 162 ? -63.815 32.894 -58.580 1.00 34.93 162 PRO A CA 1
ATOM 1309 C C . PRO A 1 162 ? -64.849 32.922 -59.696 1.00 34.56 162 PRO A C 1
ATOM 1310 O O . PRO A 1 162 ? -64.808 33.770 -60.588 1.00 36.60 162 PRO A O 1
ATOM 1314 N N . GLY A 1 163 ? -65.766 31.967 -59.616 1.00 33.89 163 GLY A N 1
ATOM 1315 C CA . GLY A 1 163 ? -66.940 31.936 -60.457 1.00 32.96 163 GLY A CA 1
ATOM 1316 C C . GLY A 1 163 ? -66.646 31.248 -61.773 1.00 32.47 163 GLY A C 1
ATOM 1317 O O . GLY A 1 163 ? -67.523 31.251 -62.614 1.00 35.62 163 GLY A O 1
ATOM 1318 N N . ILE A 1 164 ? -65.434 30.706 -61.967 1.00 29.54 164 ILE A N 1
ATOM 1319 C CA . ILE A 1 164 ? -65.105 30.080 -63.238 1.00 28.67 164 ILE A CA 1
ATOM 1320 C C . ILE A 1 164 ? -65.231 28.574 -63.072 1.00 30.48 164 ILE A C 1
ATOM 1321 O O . ILE A 1 164 ? -64.588 27.990 -62.197 1.00 32.18 164 ILE A O 1
ATOM 1326 N N . PRO A 1 165 ? -66.051 27.881 -63.886 1.00 30.33 165 PRO A N 1
ATOM 1327 C CA . PRO A 1 165 ? -66.105 26.431 -63.795 1.00 29.87 165 PRO A CA 1
ATOM 1328 C C . PRO A 1 165 ? -64.776 25.718 -64.079 1.00 30.30 165 PRO A C 1
ATOM 1329 O O . PRO A 1 165 ? -63.969 26.172 -64.894 1.00 29.86 165 PRO A O 1
ATOM 1333 N N . VAL A 1 166 ? -64.582 24.581 -63.393 1.00 30.91 166 VAL A N 1
ATOM 1334 C CA . VAL A 1 166 ? -63.411 23.718 -63.524 1.00 30.57 166 VAL A CA 1
ATOM 1335 C C . VAL A 1 166 ? -63.863 22.298 -63.865 1.00 29.80 166 VAL A C 1
ATOM 1336 O O . VAL A 1 166 ? -64.795 21.762 -63.241 1.00 30.32 166 VAL A O 1
ATOM 1340 N N . THR A 1 167 ? -63.218 21.692 -64.862 1.00 28.33 167 THR A N 1
ATOM 1341 C CA . THR A 1 167 ? -63.441 20.280 -65.154 1.00 27.72 167 THR A CA 1
ATOM 1342 C C . THR A 1 167 ? -62.133 19.693 -65.684 1.00 26.90 167 THR A C 1
ATOM 1343 O O . THR A 1 167 ? -61.073 20.205 -65.344 1.00 25.01 167 THR A O 1
ATOM 1347 N N . LEU A 1 168 ? -62.191 18.597 -66.442 1.00 26.73 168 LEU A N 1
ATOM 1348 C CA . LEU A 1 168 ? -60.955 18.004 -66.934 1.00 28.15 168 LEU A CA 1
ATOM 1349 C C . LEU A 1 168 ? -61.149 17.473 -68.356 1.00 27.90 168 LEU A C 1
ATOM 1350 O O . LEU A 1 168 ? -62.261 17.372 -68.847 1.00 28.32 168 LEU A O 1
ATOM 1355 N N . SER A 1 169 ? -60.030 17.128 -68.998 1.00 28.44 169 SER A N 1
ATOM 1356 C CA . SER A 1 169 ? -59.960 16.524 -70.318 1.00 26.29 169 SER A CA 1
ATOM 1357 C C . SER A 1 169 ? -59.791 15.013 -70.140 1.00 29.25 169 SER A C 1
ATOM 1358 O O . SER A 1 169 ? -58.750 14.548 -69.697 1.00 31.56 169 SER A O 1
ATOM 1361 N N . ALA A 1 170 ? -60.841 14.231 -70.403 1.00 29.88 170 ALA A N 1
ATOM 1362 C CA . ALA A 1 170 ? -60.790 12.807 -70.098 1.00 28.96 170 ALA A CA 1
ATOM 1363 C C . ALA A 1 170 ? -61.483 12.038 -71.203 1.00 26.71 170 ALA A C 1
ATOM 1364 O O . ALA A 1 170 ? -62.600 12.344 -71.558 1.00 26.74 170 ALA A O 1
ATOM 1366 N N . ASN A 1 171 ? -60.761 11.100 -71.805 1.00 27.12 171 ASN A N 1
ATOM 1367 C CA . ASN A 1 171 ? -61.296 10.375 -72.931 1.00 29.50 171 ASN A CA 1
ATOM 1368 C C . ASN A 1 171 ? -62.388 9.419 -72.423 1.00 28.40 171 ASN A C 1
ATOM 1369 O O . ASN A 1 171 ? -62.188 8.695 -71.452 1.00 30.29 171 ASN A O 1
ATOM 1374 N N . ALA A 1 172 ? -63.532 9.444 -73.104 1.00 26.38 172 ALA A N 1
ATOM 1375 C CA . ALA A 1 172 ? -64.706 8.663 -72.743 1.00 26.52 172 ALA A CA 1
ATOM 1376 C C . ALA A 1 172 ? -64.469 7.156 -72.901 1.00 26.11 172 ALA A C 1
ATOM 1377 O O . ALA A 1 172 ? -65.120 6.357 -72.244 1.00 29.27 172 ALA A O 1
ATOM 1379 N N . MET A 1 173 ? -63.577 6.751 -73.800 1.00 26.66 173 MET A N 1
ATOM 1380 C CA . MET A 1 173 ? -63.346 5.331 -74.040 1.00 26.44 173 MET A CA 1
ATOM 1381 C C . MET A 1 173 ? -62.533 4.695 -72.917 1.00 26.68 173 MET A C 1
ATOM 1382 O O . MET A 1 173 ? -62.728 3.503 -72.693 1.00 26.35 173 MET A O 1
ATOM 1387 N N . ILE A 1 174 ? -61.718 5.487 -72.161 1.00 27.23 174 ILE A N 1
ATOM 1388 C CA . ILE A 1 174 ? -60.862 4.933 -71.111 1.00 26.19 174 ILE A CA 1
ATOM 1389 C C . ILE A 1 174 ? -61.252 5.393 -69.710 1.00 27.45 174 ILE A C 1
ATOM 1390 O O . ILE A 1 174 ? -60.810 4.767 -68.733 1.00 26.86 174 ILE A O 1
ATOM 1395 N N . SER A 1 175 ? -62.017 6.494 -69.602 1.00 28.59 175 SER A N 1
ATOM 1396 C CA . SER A 1 175 ? -62.363 7.059 -68.296 1.00 29.03 175 SER A CA 1
ATOM 1397 C C . SER A 1 175 ? -63.881 7.142 -68.097 1.00 28.59 175 SER A C 1
ATOM 1398 O O . SER A 1 175 ? -64.397 7.876 -67.257 1.00 28.82 175 SER A O 1
ATOM 1401 N N . ASP A 1 176 ? -64.610 6.268 -68.780 1.00 28.68 176 ASP A N 1
ATOM 1402 C CA . ASP A 1 176 ? -66.019 6.007 -68.488 1.00 28.18 176 ASP A CA 1
ATOM 1403 C C . ASP A 1 176 ? -66.313 5.721 -67.016 1.00 27.12 176 ASP A C 1
ATOM 1404 O O . ASP A 1 176 ? -67.383 6.103 -66.535 1.00 27.33 176 ASP A O 1
ATOM 1409 N N . TYR A 1 177 ? -65.409 5.021 -66.314 1.00 26.59 177 TYR A N 1
ATOM 1410 C CA . TYR A 1 177 ? -65.620 4.608 -64.929 1.00 26.97 177 TYR A CA 1
ATOM 1411 C C . TYR A 1 177 ? -65.446 5.762 -63.925 1.00 28.88 177 TYR A C 1
ATOM 1412 O O . TYR A 1 177 ? -65.887 5.639 -62.782 1.00 30.56 177 TYR A O 1
ATOM 1421 N N . MET A 1 178 ? -64.809 6.875 -64.315 1.00 27.76 178 MET A N 1
ATOM 1422 C CA . MET A 1 178 ? -64.326 7.876 -63.374 1.00 31.03 178 MET A CA 1
ATOM 1423 C C . MET A 1 178 ? -65.462 8.727 -62.798 1.00 30.98 178 MET A C 1
ATOM 1424 O O . MET A 1 178 ? -66.326 9.172 -63.543 1.00 33.48 178 MET A O 1
ATOM 1429 N N . ASP A 1 179 ? -65.412 8.992 -61.491 1.00 30.50 179 ASP A N 1
ATOM 1430 C CA . ASP A 1 179 ? -66.288 9.963 -60.871 1.00 35.39 179 ASP A CA 1
ATOM 1431 C C . ASP A 1 179 ? -65.915 11.375 -61.336 1.00 34.09 179 ASP A C 1
ATOM 1432 O O . ASP A 1 179 ? -64.771 11.774 -61.154 1.00 32.70 179 ASP A O 1
ATOM 1437 N N . GLU A 1 180 ? -66.864 12.097 -61.952 1.00 32.01 180 GLU A N 1
ATOM 1438 C CA . GLU A 1 180 ? -66.612 13.472 -62.363 1.00 33.59 180 GLU A CA 1
ATOM 1439 C C . GLU A 1 180 ? -67.393 14.490 -61.516 1.00 33.99 180 GLU A C 1
ATOM 1440 O O . GLU A 1 180 ? -67.481 15.670 -61.874 1.00 34.12 180 GLU A O 1
ATOM 1446 N N . SER A 1 181 ? -67.897 14.056 -60.359 1.00 33.72 181 SER A N 1
ATOM 1447 C CA . SER A 1 181 ? -68.872 14.835 -59.625 1.00 34.37 181 SER A CA 1
ATOM 1448 C C . SER A 1 181 ? -68.166 15.903 -58.801 1.00 34.36 181 SER A C 1
ATOM 1449 O O . SER A 1 181 ? -68.814 16.835 -58.357 1.00 33.30 181 SER A O 1
ATOM 1452 N N . ILE A 1 182 ? -66.850 15.773 -58.607 1.00 35.86 182 ILE A N 1
ATOM 1453 C CA . ILE A 1 182 ? -66.074 16.794 -57.900 1.00 34.51 182 ILE A CA 1
ATOM 1454 C C . ILE A 1 182 ? -65.892 18.033 -58.771 1.00 33.84 182 ILE A C 1
ATOM 1455 O O . ILE A 1 182 ? -65.618 19.108 -58.248 1.00 34.98 182 ILE A O 1
ATOM 1460 N N . PHE A 1 183 ? -66.003 17.875 -60.096 1.00 33.59 183 PHE A N 1
ATOM 1461 C CA . PHE A 1 183 ? -65.831 18.989 -61.019 1.00 32.51 183 PHE A CA 1
ATOM 1462 C C . PHE A 1 183 ? -67.145 19.752 -61.171 1.00 31.92 183 PHE A C 1
ATOM 1463 O O . PHE A 1 183 ? -68.179 19.275 -60.738 1.00 30.86 183 PHE A O 1
ATOM 1471 N N . ASP A 1 184 ? -67.097 20.941 -61.790 1.00 32.48 184 ASP A N 1
ATOM 1472 C CA . ASP A 1 184 ? -68.268 21.808 -61.906 1.00 32.32 184 ASP A CA 1
ATOM 1473 C C . ASP A 1 184 ? -69.095 21.456 -63.143 1.00 32.48 184 ASP A C 1
ATOM 1474 O O . ASP A 1 184 ? -70.261 21.826 -63.240 1.00 33.02 184 ASP A O 1
ATOM 1479 N N . VAL A 1 185 ? -68.434 20.861 -64.138 1.00 32.28 185 VAL A N 1
ATOM 1480 C CA . VAL A 1 185 ? -69.123 20.437 -65.329 1.00 32.36 185 VAL A CA 1
ATOM 1481 C C . VAL A 1 185 ? -68.524 19.098 -65.749 1.00 29.99 185 VAL A C 1
ATOM 1482 O O . VAL A 1 185 ? -67.408 18.743 -65.377 1.00 28.27 185 VAL A O 1
ATOM 1486 N N . TYR A 1 186 ? -69.345 18.330 -66.463 1.00 30.46 186 TYR A N 1
ATOM 1487 C CA . TYR A 1 186 ? -68.967 17.004 -66.918 1.00 30.02 186 TYR A CA 1
ATOM 1488 C C . TYR A 1 186 ? -68.413 17.226 -68.307 1.00 29.49 186 TYR A C 1
ATOM 1489 O O . TYR A 1 186 ? -68.902 18.108 -69.003 1.00 33.54 186 TYR A O 1
ATOM 1498 N N . ALA A 1 187 ? -67.386 16.458 -68.657 1.00 28.23 187 ALA A N 1
ATOM 1499 C CA . ALA A 1 187 ? -66.672 16.631 -69.904 1.00 28.43 187 ALA A CA 1
ATOM 1500 C C . ALA A 1 187 ? -66.002 15.312 -70.328 1.00 28.47 187 ALA A C 1
ATOM 1501 O O . ALA A 1 187 ? -65.427 14.601 -69.498 1.00 29.81 187 ALA A O 1
ATOM 1503 N N . TYR A 1 188 ? -66.021 15.019 -71.630 1.00 26.17 188 TYR A N 1
ATOM 1504 C CA . TYR A 1 188 ? -65.204 13.952 -72.172 1.00 27.48 188 TYR A CA 1
ATOM 1505 C C . TYR A 1 188 ? -64.679 14.363 -73.544 1.00 28.13 188 TYR A C 1
ATOM 1506 O O . TYR A 1 188 ? -65.349 15.086 -74.251 1.00 30.56 188 TYR A O 1
ATOM 1515 N N . ASN A 1 189 ? -63.480 13.887 -73.888 1.00 28.31 189 ASN A N 1
ATOM 1516 C CA . ASN A 1 189 ? -63.056 13.731 -75.272 1.00 30.00 189 ASN A CA 1
ATOM 1517 C C . ASN A 1 189 ? -63.789 12.524 -75.869 1.00 27.56 189 ASN A C 1
ATOM 1518 O O . ASN A 1 189 ? -63.716 11.420 -75.334 1.00 28.02 189 ASN A O 1
ATOM 1523 N N . CYS A 1 190 ? -64.443 12.731 -77.009 1.00 25.98 190 CYS A N 1
ATOM 1524 C CA . CYS A 1 190 ? -65.407 11.771 -77.521 1.00 25.34 190 CYS A CA 1
ATOM 1525 C C . CYS A 1 190 ? -65.062 11.449 -78.966 1.00 24.15 190 CYS A C 1
ATOM 1526 O O . CYS A 1 190 ? -65.090 12.334 -79.806 1.00 25.11 190 CYS A O 1
ATOM 1529 N N . TYR A 1 191 ? -64.689 10.202 -79.242 1.00 24.01 191 TYR A N 1
ATOM 1530 C CA . TYR A 1 191 ? -64.355 9.784 -80.592 1.00 24.28 191 TYR A CA 1
ATOM 1531 C C . TYR A 1 191 ? -65.190 8.582 -81.015 1.00 25.32 191 TYR A C 1
ATOM 1532 O O . TYR A 1 191 ? -65.427 7.654 -80.221 1.00 25.86 191 TYR A O 1
ATOM 1541 N N . ASP A 1 192 ? -65.592 8.607 -82.289 1.00 24.72 192 ASP A N 1
ATOM 1542 C CA . ASP A 1 192 ? -66.474 7.598 -82.836 1.00 26.14 192 ASP A CA 1
ATOM 1543 C C . ASP A 1 192 ? -65.727 6.770 -83.875 1.00 25.35 192 ASP A C 1
ATOM 1544 O O . ASP A 1 192 ? -65.688 7.156 -85.039 1.00 25.13 192 ASP A O 1
ATOM 1549 N N . HIS A 1 193 ? -65.148 5.644 -83.449 1.00 24.05 193 HIS A N 1
ATOM 1550 C CA . HIS A 1 193 ? -64.402 4.770 -84.343 1.00 25.21 193 HIS A CA 1
ATOM 1551 C C . HIS A 1 193 ? -65.123 3.439 -84.594 1.00 25.95 193 HIS A C 1
ATOM 1552 O O . HIS A 1 193 ? -64.535 2.539 -85.201 1.00 28.05 193 HIS A O 1
ATOM 1559 N N . ASN A 1 194 ? -66.358 3.321 -84.077 1.00 25.27 194 ASN A N 1
ATOM 1560 C CA . ASN A 1 194 ? -67.236 2.184 -84.267 1.00 25.51 194 ASN A CA 1
ATOM 1561 C C . ASN A 1 194 ? -66.522 0.906 -83.804 1.00 25.61 194 ASN A C 1
ATOM 1562 O O . ASN A 1 194 ? -66.239 0.018 -84.596 1.00 23.81 194 ASN A O 1
ATOM 1567 N N . GLU A 1 195 ? -66.193 0.888 -82.507 1.00 25.09 195 GLU A N 1
ATOM 1568 C CA . GLU A 1 195 ? -65.409 -0.152 -81.861 1.00 25.75 195 GLU A CA 1
ATOM 1569 C C . GLU A 1 195 ? -65.662 -0.049 -80.358 1.00 26.05 195 GLU A C 1
ATOM 1570 O O . GLU A 1 195 ? -65.966 1.026 -79.827 1.00 25.81 195 GLU A O 1
ATOM 1576 N N . GLY A 1 196 ? -65.604 -1.202 -79.709 1.00 27.96 196 GLY A N 1
ATOM 1577 C CA . GLY A 1 196 ? -65.960 -1.330 -78.310 1.00 28.19 196 GLY A CA 1
ATOM 1578 C C . GLY A 1 196 ? -67.298 -0.663 -78.010 1.00 28.92 196 GLY A C 1
ATOM 1579 O O . GLY A 1 196 ? -68.337 -0.963 -78.610 1.00 27.67 196 GLY A O 1
ATOM 1580 N N . GLN A 1 197 ? -67.244 0.269 -77.059 1.00 30.38 197 GLN A N 1
ATOM 1581 C CA . GLN A 1 197 ? -68.430 0.950 -76.572 1.00 28.09 197 GLN A CA 1
ATOM 1582 C C . GLN A 1 197 ? -69.179 1.633 -77.711 1.00 26.63 197 GLN A C 1
ATOM 1583 O O . GLN A 1 197 ? -70.402 1.613 -77.669 1.00 26.15 197 GLN A O 1
ATOM 1589 N N . THR A 1 198 ? -68.477 2.199 -78.714 1.00 25.41 198 THR A N 1
ATOM 1590 C CA . THR A 1 198 ? -69.173 2.957 -79.746 1.00 27.12 198 THR A CA 1
ATOM 1591 C C . THR A 1 198 ? -69.747 2.010 -80.792 1.00 26.50 198 THR A C 1
ATOM 1592 O O . THR A 1 198 ? -70.598 2.452 -81.550 1.00 26.59 198 THR A O 1
ATOM 1596 N N . ALA A 1 199 ? -69.256 0.761 -80.863 1.00 25.72 199 ALA A N 1
ATOM 1597 C CA . ALA A 1 199 ? -69.827 -0.243 -81.762 1.00 27.04 199 ALA A CA 1
ATOM 1598 C C . ALA A 1 199 ? -71.105 -0.864 -81.179 1.00 26.37 199 ALA A C 1
ATOM 1599 O O . ALA A 1 199 ? -71.992 -1.227 -81.929 1.00 27.44 199 ALA A O 1
ATOM 1601 N N . THR A 1 200 ? -71.175 -1.018 -79.856 1.00 26.05 200 THR A N 1
ATOM 1602 C CA . THR A 1 200 ? -72.292 -1.671 -79.199 1.00 27.37 200 THR A CA 1
ATOM 1603 C C . THR A 1 200 ? -73.433 -0.666 -79.050 1.00 28.18 200 THR A C 1
ATOM 1604 O O . THR A 1 200 ? -74.563 -0.947 -79.436 1.00 29.34 200 THR A O 1
ATOM 1608 N N . MET A 1 201 ? -73.117 0.501 -78.470 1.00 27.25 201 MET A N 1
ATOM 1609 C CA . MET A 1 201 ? -74.117 1.453 -78.042 1.00 27.65 201 MET A CA 1
ATOM 1610 C C . MET A 1 201 ? -74.392 2.473 -79.134 1.00 26.62 201 MET A C 1
ATOM 1611 O O . MET A 1 201 ? -75.484 3.036 -79.180 1.00 25.88 201 MET A O 1
ATOM 1616 N N . GLY A 1 202 ? -73.433 2.634 -80.050 1.00 26.17 202 GLY A N 1
ATOM 1617 C CA . GLY A 1 202 ? -73.427 3.755 -80.968 1.00 24.48 202 GLY A CA 1
ATOM 1618 C C . GLY A 1 202 ? -72.906 4.982 -80.237 1.00 24.22 202 GLY A C 1
ATOM 1619 O O . GLY A 1 202 ? -72.868 4.997 -79.016 1.00 24.85 202 GLY A O 1
ATOM 1620 N N . PHE A 1 203 ? -72.492 6.015 -80.976 1.00 25.61 203 PHE A N 1
ATOM 1621 C CA . PHE A 1 203 ? -71.778 7.128 -80.367 1.00 24.97 203 PHE A CA 1
ATOM 1622 C C . PHE A 1 203 ? -72.715 7.963 -79.499 1.00 25.45 203 PHE A C 1
ATOM 1623 O O . PHE A 1 203 ? -72.449 8.181 -78.327 1.00 26.55 203 PHE A O 1
ATOM 1631 N N . LYS A 1 204 ? -73.824 8.429 -80.073 1.00 26.77 204 LYS A N 1
ATOM 1632 C CA . LYS A 1 204 ? -74.842 9.126 -79.299 1.00 27.21 204 LYS A CA 1
ATOM 1633 C C . LYS A 1 204 ? -75.138 8.419 -77.974 1.00 29.24 204 LYS A C 1
ATOM 1634 O O . LYS A 1 204 ? -75.016 9.024 -76.912 1.00 32.55 204 LYS A O 1
ATOM 1640 N N . ASP A 1 205 ? -75.582 7.155 -78.020 1.00 31.45 205 ASP A N 1
ATOM 1641 C CA . ASP A 1 205 ? -76.088 6.499 -76.819 1.00 29.60 205 ASP A CA 1
ATOM 1642 C C . ASP A 1 205 ? -74.956 6.250 -75.825 1.00 27.74 205 ASP A C 1
ATOM 1643 O O . ASP A 1 205 ? -75.193 6.249 -74.622 1.00 28.33 205 ASP A O 1
ATOM 1648 N N . TYR A 1 206 ? -73.725 6.058 -76.306 1.00 27.89 206 TYR A N 1
ATOM 1649 C CA . TYR A 1 206 ? -72.639 5.789 -75.378 1.00 28.04 206 TYR A CA 1
ATOM 1650 C C . TYR A 1 206 ? -72.436 7.018 -74.500 1.00 28.41 206 TYR A C 1
ATOM 1651 O O . TYR A 1 206 ? -72.491 6.937 -73.277 1.00 29.48 206 TYR A O 1
ATOM 1660 N N . ILE A 1 207 ? -72.275 8.184 -75.128 1.00 29.67 207 ILE A N 1
ATOM 1661 C CA . ILE A 1 207 ? -71.935 9.383 -74.383 1.00 28.30 207 ILE A CA 1
ATOM 1662 C C . ILE A 1 207 ? -73.130 9.804 -73.538 1.00 28.89 207 ILE A C 1
ATOM 1663 O O . ILE A 1 207 ? -72.958 10.232 -72.407 1.00 30.43 207 ILE A O 1
ATOM 1668 N N . LYS A 1 208 ? -74.345 9.605 -74.048 1.00 31.15 208 LYS A N 1
ATOM 1669 C CA . LYS A 1 208 ? -75.559 9.926 -73.294 1.00 32.53 208 LYS A CA 1
ATOM 1670 C C . LYS A 1 208 ? -75.663 9.054 -72.040 1.00 32.72 208 LYS A C 1
ATOM 1671 O O . LYS A 1 208 ? -76.075 9.518 -70.974 1.00 31.95 208 LYS A O 1
ATOM 1677 N N . GLY A 1 209 ? -75.294 7.775 -72.188 1.00 33.38 209 GLY A N 1
ATOM 1678 C CA . GLY A 1 209 ? -75.298 6.850 -71.072 1.00 33.07 209 GLY A CA 1
ATOM 1679 C C . GLY A 1 209 ? -74.411 7.382 -69.954 1.00 32.72 209 GLY A C 1
ATOM 1680 O O . GLY A 1 209 ? -74.783 7.309 -68.778 1.00 33.55 209 GLY A O 1
ATOM 1681 N N . LEU A 1 210 ? -73.251 7.929 -70.331 1.00 29.33 210 LEU A N 1
ATOM 1682 C CA . LEU A 1 210 ? -72.322 8.430 -69.332 1.00 29.35 210 LEU A CA 1
ATOM 1683 C C . LEU A 1 210 ? -72.865 9.669 -68.631 1.00 30.16 210 LEU A C 1
ATOM 1684 O O . LEU A 1 210 ? -72.598 9.904 -67.460 1.00 31.86 210 LEU A O 1
ATOM 1689 N N . ASN A 1 211 ? -73.606 10.477 -69.369 1.00 31.37 211 ASN A N 1
ATOM 1690 C CA . ASN A 1 211 ? -74.250 11.667 -68.836 1.00 31.24 211 ASN A CA 1
ATOM 1691 C C . ASN A 1 211 ? -75.386 11.270 -67.877 1.00 32.86 211 ASN A C 1
ATOM 1692 O O . ASN A 1 211 ? -75.594 11.887 -66.829 1.00 33.05 211 ASN A O 1
ATOM 1697 N N . GLU A 1 212 ? -76.123 10.204 -68.211 1.00 31.35 212 GLU A N 1
ATOM 1698 C CA . GLU A 1 212 ? -77.147 9.690 -67.313 1.00 32.02 212 GLU A CA 1
ATOM 1699 C C . GLU A 1 212 ? -76.518 9.132 -66.042 1.00 30.74 212 GLU A C 1
ATOM 1700 O O . GLU A 1 212 ? -77.012 9.390 -64.961 1.00 30.81 212 GLU A O 1
ATOM 1706 N N . LEU A 1 213 ? -75.444 8.351 -66.167 1.00 33.14 213 LEU A N 1
ATOM 1707 C CA . LEU A 1 213 ? -74.754 7.774 -65.013 1.00 33.00 213 LEU A CA 1
ATOM 1708 C C . LEU A 1 213 ? -74.183 8.898 -64.135 1.00 31.66 213 LEU A C 1
ATOM 1709 O O . LEU A 1 213 ? -74.253 8.848 -62.904 1.00 30.97 213 LEU A O 1
ATOM 1714 N N . ASN A 1 214 ? -73.635 9.934 -64.787 1.00 32.34 214 ASN A N 1
ATOM 1715 C CA . ASN A 1 214 ? -73.172 11.135 -64.103 1.00 32.38 214 ASN A CA 1
ATOM 1716 C C . ASN A 1 214 ? -74.311 11.795 -63.306 1.00 34.37 214 ASN A C 1
ATOM 1717 O O . ASN A 1 214 ? -74.000 12.437 -62.308 1.00 36.65 214 ASN A O 1
ATOM 1722 N N . GLY A 1 215 ? -75.598 11.658 -63.717 1.00 34.32 215 GLY A N 1
ATOM 1723 C CA . GLY A 1 215 ? -76.761 12.104 -62.928 1.00 34.66 215 GLY A CA 1
ATOM 1724 C C . GLY A 1 215 ? -77.561 13.302 -63.496 1.00 36.67 215 GLY A C 1
ATOM 1725 O O . GLY A 1 215 ? -78.483 13.794 -62.851 1.00 39.25 215 GLY A O 1
ATOM 1726 N N . LEU A 1 216 ? -77.178 13.854 -64.661 1.00 37.18 216 LEU A N 1
ATOM 1727 C CA . LEU A 1 216 ? -77.963 14.870 -65.353 1.00 34.53 216 LEU A CA 1
ATOM 1728 C C . LEU A 1 216 ? -78.157 16.102 -64.483 1.00 33.59 216 LEU A C 1
ATOM 1729 O O . LEU A 1 216 ? -79.180 16.754 -64.591 1.00 33.10 216 LEU A O 1
ATOM 1734 N N . ASP A 1 217 ? -77.124 16.481 -63.720 1.00 33.50 217 ASP A N 1
ATOM 1735 C CA . ASP A 1 217 ? -77.225 17.522 -62.707 1.00 34.06 217 ASP A CA 1
ATOM 1736 C C . ASP A 1 217 ? -76.135 18.590 -62.860 1.00 34.45 217 ASP A C 1
ATOM 1737 O O . ASP A 1 217 ? -76.012 19.490 -62.040 1.00 35.64 217 ASP A O 1
ATOM 1742 N N . LYS A 1 218 ? -75.334 18.500 -63.919 1.00 36.26 218 LYS A N 1
ATOM 1743 C CA . LYS A 1 218 ? -74.418 19.564 -64.297 1.00 36.69 218 LYS A CA 1
ATOM 1744 C C . LYS A 1 218 ? -74.378 19.711 -65.816 1.00 33.95 218 LYS A C 1
ATOM 1745 O O . LYS A 1 218 ? -74.653 18.784 -66.547 1.00 34.01 218 LYS A O 1
ATOM 1751 N N . PRO A 1 219 ? -73.966 20.866 -66.362 1.00 33.51 219 PRO A N 1
ATOM 1752 C CA . PRO A 1 219 ? -73.715 20.954 -67.796 1.00 31.91 219 PRO A CA 1
ATOM 1753 C C . PRO A 1 219 ? -72.652 19.919 -68.190 1.00 30.37 219 PRO A C 1
ATOM 1754 O O . PRO A 1 219 ? -71.784 19.570 -67.393 1.00 28.85 219 PRO A O 1
ATOM 1758 N N . PHE A 1 220 ? -72.780 19.425 -69.431 1.00 29.22 220 PHE A N 1
ATOM 1759 C CA . PHE A 1 220 ? -71.894 18.480 -70.070 1.00 26.01 220 PHE A CA 1
ATOM 1760 C C . PHE A 1 220 ? -71.311 19.109 -71.330 1.00 26.35 220 PHE A C 1
ATOM 1761 O O . PHE A 1 220 ? -72.057 19.648 -72.156 1.00 27.21 220 PHE A O 1
ATOM 1769 N N . ILE A 1 221 ? -69.985 19.032 -71.486 1.00 25.93 221 ILE A N 1
ATOM 1770 C CA . ILE A 1 221 ? -69.346 19.532 -72.687 1.00 27.39 221 ILE A CA 1
ATOM 1771 C C . ILE A 1 221 ? -68.427 18.453 -73.246 1.00 27.46 221 ILE A C 1
ATOM 1772 O O . ILE A 1 221 ? -68.038 17.531 -72.532 1.00 26.99 221 ILE A O 1
ATOM 1777 N N . THR A 1 222 ? -68.108 18.592 -74.544 1.00 27.82 222 THR A N 1
ATOM 1778 C CA . THR A 1 222 ? -67.076 17.791 -75.171 1.00 28.16 222 THR A CA 1
ATOM 1779 C C . THR A 1 222 ? -65.834 18.659 -75.326 1.00 27.31 222 THR A C 1
ATOM 1780 O O . THR A 1 222 ? -65.931 19.783 -75.825 1.00 23.31 222 THR A O 1
ATOM 1784 N N . THR A 1 223 ? -64.686 18.061 -74.962 1.00 26.52 223 THR A N 1
ATOM 1785 C CA . THR A 1 223 ? -63.402 18.730 -75.017 1.00 26.17 223 THR A CA 1
ATOM 1786 C C . THR A 1 223 ? -62.605 18.282 -76.240 1.00 25.72 223 THR A C 1
ATOM 1787 O O . THR A 1 223 ? -61.503 18.786 -76.493 1.00 24.92 223 THR A O 1
ATOM 1791 N N . ALA A 1 224 ? -63.201 17.414 -77.063 1.00 24.71 224 ALA A N 1
ATOM 1792 C CA . ALA A 1 224 ? -62.522 16.974 -78.275 1.00 25.86 224 ALA A CA 1
ATOM 1793 C C . ALA A 1 224 ? -63.347 15.913 -79.007 1.00 27.38 224 ALA A C 1
ATOM 1794 O O . ALA A 1 224 ? -64.020 15.101 -78.362 1.00 28.02 224 ALA A O 1
ATOM 1796 N N . PHE A 1 225 ? -63.269 15.936 -80.356 1.00 27.82 225 PHE A N 1
ATOM 1797 C CA . PHE A 1 225 ? -63.817 14.904 -81.229 1.00 27.29 225 PHE A CA 1
ATOM 1798 C C . PHE A 1 225 ? -63.306 15.185 -82.638 1.00 27.28 225 PHE A C 1
ATOM 1799 O O . PHE A 1 225 ? -63.050 16.339 -82.973 1.00 25.01 225 PHE A O 1
ATOM 1807 N N . GLY A 1 226 ? -63.205 14.152 -83.483 1.00 25.93 226 GLY A N 1
ATOM 1808 C CA . GLY A 1 226 ? -62.895 14.414 -84.878 1.00 26.57 226 GLY A CA 1
ATOM 1809 C C . GLY A 1 226 ? -62.083 13.294 -85.495 1.00 27.61 226 GLY A C 1
ATOM 1810 O O . GLY A 1 226 ? -62.012 12.228 -84.914 1.00 28.21 226 GLY A O 1
ATOM 1811 N N . TYR A 1 227 ? -61.487 13.576 -86.665 1.00 29.18 227 TYR A N 1
ATOM 1812 C CA . TYR A 1 227 ? -60.891 12.567 -87.544 1.00 26.01 227 TYR A CA 1
ATOM 1813 C C . TYR A 1 227 ? -59.579 13.067 -88.146 1.00 25.72 227 TYR A C 1
ATOM 1814 O O . TYR A 1 227 ? -59.436 14.256 -88.436 1.00 26.05 227 TYR A O 1
ATOM 1823 N N . SER A 1 228 ? -58.680 12.114 -88.418 1.00 25.38 228 SER A N 1
ATOM 1824 C CA . SER A 1 228 ? -57.355 12.352 -88.946 1.00 25.39 228 SER A CA 1
ATOM 1825 C C . SER A 1 228 ? -57.328 11.980 -90.417 1.00 25.60 228 SER A C 1
ATOM 1826 O O . SER A 1 228 ? -57.809 10.886 -90.793 1.00 24.17 228 SER A O 1
ATOM 1829 N N . VAL A 1 229 ? -56.649 12.832 -91.218 1.00 24.60 229 VAL A N 1
ATOM 1830 C CA . VAL A 1 229 ? -56.564 12.555 -92.644 1.00 26.02 229 VAL A CA 1
ATOM 1831 C C . VAL A 1 229 ? -55.160 12.099 -93.052 1.00 27.68 229 VAL A C 1
ATOM 1832 O O . VAL A 1 229 ? -54.668 12.389 -94.158 1.00 26.93 229 VAL A O 1
ATOM 1836 N N . SER A 1 230 ? -54.536 11.300 -92.178 1.00 27.95 230 SER A N 1
ATOM 1837 C CA . SER A 1 230 ? -53.178 10.836 -92.448 1.00 29.12 230 SER A CA 1
ATOM 1838 C C . SER A 1 230 ? -53.181 10.031 -93.749 1.00 29.10 230 SER A C 1
ATOM 1839 O O . SER A 1 230 ? -54.152 9.370 -94.093 1.00 29.80 230 SER A O 1
ATOM 1842 N N . PRO A 1 231 ? -52.140 10.108 -94.585 1.00 30.08 231 PRO A N 1
ATOM 1843 C CA . PRO A 1 231 ? -52.068 9.226 -95.750 1.00 31.00 231 PRO A CA 1
ATOM 1844 C C . PRO A 1 231 ? -52.222 7.725 -95.462 1.00 29.71 231 PRO A C 1
ATOM 1845 O O . PRO A 1 231 ? -52.828 7.014 -96.237 1.00 28.52 231 PRO A O 1
ATOM 1849 N N . GLU A 1 232 ? -51.655 7.259 -94.351 1.00 29.43 232 GLU A N 1
ATOM 1850 C CA . GLU A 1 232 ? -51.880 5.918 -93.869 1.00 31.17 232 GLU A CA 1
ATOM 1851 C C . GLU A 1 232 ? -51.696 5.909 -92.354 1.00 29.94 232 GLU A C 1
ATOM 1852 O O . GLU A 1 232 ? -51.657 6.974 -91.722 1.00 28.04 232 GLU A O 1
ATOM 1858 N N . GLY A 1 233 ? -51.593 4.691 -91.799 1.00 29.45 233 GLY A N 1
ATOM 1859 C CA . GLY A 1 233 ? -51.414 4.459 -90.377 1.00 27.64 233 GLY A CA 1
ATOM 1860 C C . GLY A 1 233 ? -52.761 4.367 -89.664 1.00 27.12 233 GLY A C 1
ATOM 1861 O O . GLY A 1 233 ? -53.803 4.610 -90.264 1.00 25.80 233 GLY A O 1
ATOM 1862 N N . GLY A 1 234 ? -52.703 4.063 -88.367 1.00 26.56 234 GLY A N 1
ATOM 1863 C CA . GLY A 1 234 ? -53.883 3.943 -87.539 1.00 27.63 234 GLY A CA 1
ATOM 1864 C C . GLY A 1 234 ? -54.542 2.564 -87.663 1.00 29.97 234 GLY A C 1
ATOM 1865 O O . GLY A 1 234 ? -53.885 1.560 -87.878 1.00 28.82 234 GLY A O 1
ATOM 1866 N N . ASN A 1 235 ? -55.867 2.549 -87.512 1.00 33.67 235 ASN A N 1
ATOM 1867 C CA . ASN A 1 235 ? -56.683 1.346 -87.533 1.00 34.92 235 ASN A CA 1
ATOM 1868 C C . ASN A 1 235 ? -58.163 1.753 -87.678 1.00 31.51 235 ASN A C 1
ATOM 1869 O O . ASN A 1 235 ? -58.655 2.597 -86.935 1.00 32.23 235 ASN A O 1
ATOM 1874 N N . GLY A 1 236 ? -58.864 1.201 -88.665 1.00 29.52 236 GLY A N 1
ATOM 1875 C CA . GLY A 1 236 ? -60.239 1.563 -88.937 1.00 30.16 236 GLY A CA 1
ATOM 1876 C C . GLY A 1 236 ? -60.363 3.069 -89.193 1.00 33.42 236 GLY A C 1
ATOM 1877 O O . GLY A 1 236 ? -59.612 3.656 -89.989 1.00 31.87 236 GLY A O 1
ATOM 1878 N N . GLN A 1 237 ? -61.295 3.719 -88.482 1.00 30.54 237 GLN A N 1
ATOM 1879 C CA . GLN A 1 237 ? -61.463 5.138 -88.710 1.00 30.84 237 GLN A CA 1
ATOM 1880 C C . GLN A 1 237 ? -60.439 5.979 -87.941 1.00 29.27 237 GLN A C 1
ATOM 1881 O O . GLN A 1 237 ? -60.511 7.169 -88.005 1.00 27.72 237 GLN A O 1
ATOM 1887 N N . TYR A 1 238 ? -59.512 5.395 -87.180 1.00 30.08 238 TYR A N 1
ATOM 1888 C CA . TYR A 1 238 ? -58.484 6.187 -86.522 1.00 31.00 238 TYR A CA 1
ATOM 1889 C C . TYR A 1 238 ? -57.297 6.314 -87.476 1.00 32.77 238 TYR A C 1
ATOM 1890 O O . TYR A 1 238 ? -56.629 5.316 -87.752 1.00 34.14 238 TYR A O 1
ATOM 1899 N N . GLY A 1 239 ? -57.066 7.527 -87.986 1.00 31.01 239 GLY A N 1
ATOM 1900 C CA . GLY A 1 239 ? -56.137 7.751 -89.077 1.00 30.20 239 GLY A CA 1
ATOM 1901 C C . GLY A 1 239 ? -56.809 7.431 -90.409 1.00 31.24 239 GLY A C 1
ATOM 1902 O O . GLY A 1 239 ? -57.920 6.867 -90.423 1.00 28.65 239 GLY A O 1
ATOM 1903 N N . SER A 1 240 ? -56.130 7.855 -91.498 1.00 29.68 240 SER A N 1
ATOM 1904 C CA . SER A 1 240 ? -56.359 7.375 -92.845 1.00 29.25 240 SER A CA 1
ATOM 1905 C C . SER A 1 240 ? -57.753 7.716 -93.400 1.00 28.62 240 SER A C 1
ATOM 1906 O O . SER A 1 240 ? -58.241 7.087 -94.329 1.00 28.88 240 SER A O 1
ATOM 1909 N N . ASN A 1 241 ? -58.414 8.762 -92.899 1.00 30.10 241 ASN A N 1
ATOM 1910 C CA . ASN A 1 241 ? -59.653 9.202 -93.522 1.00 27.31 241 ASN A CA 1
ATOM 1911 C C . ASN A 1 241 ? -59.339 10.068 -94.735 1.00 27.26 241 ASN A C 1
ATOM 1912 O O . ASN A 1 241 ? -58.300 10.733 -94.774 1.00 27.32 241 ASN A O 1
ATOM 1917 N N . THR A 1 242 ? -60.265 10.115 -95.704 1.00 27.81 242 THR A N 1
ATOM 1918 C CA . THR A 1 242 ? -60.219 11.138 -96.748 1.00 26.83 242 THR A CA 1
ATOM 1919 C C . THR A 1 242 ? -60.649 12.466 -96.138 1.00 27.12 242 THR A C 1
ATOM 1920 O O . THR A 1 242 ? -61.245 12.493 -95.068 1.00 26.81 242 THR A O 1
ATOM 1924 N N . LEU A 1 243 ? -60.447 13.545 -96.897 1.00 29.03 243 LEU A N 1
ATOM 1925 C CA . LEU A 1 243 ? -60.908 14.871 -96.511 1.00 29.65 243 LEU A CA 1
ATOM 1926 C C . LEU A 1 243 ? -62.434 14.904 -96.422 1.00 28.39 243 LEU A C 1
ATOM 1927 O O . LEU A 1 243 ? -62.985 15.567 -95.559 1.00 27.96 243 LEU A O 1
ATOM 1932 N N . LYS A 1 244 ? -63.112 14.186 -97.313 1.00 29.06 244 LYS A N 1
ATOM 1933 C CA . LYS A 1 244 ? -64.562 14.075 -97.278 1.00 30.38 244 LYS A CA 1
ATOM 1934 C C . LYS A 1 244 ? -65.031 13.305 -96.047 1.00 31.14 244 LYS A C 1
ATOM 1935 O O . LYS A 1 244 ? -66.005 13.703 -95.419 1.00 34.64 244 LYS A O 1
ATOM 1941 N N . GLN A 1 245 ? -64.367 12.190 -95.720 1.00 28.86 245 GLN A N 1
ATOM 1942 C CA . GLN A 1 245 ? -64.675 11.434 -94.518 1.00 28.51 245 GLN A CA 1
ATOM 1943 C C . GLN A 1 245 ? -64.501 12.312 -93.283 1.00 28.07 245 GLN A C 1
ATOM 1944 O O . GLN A 1 245 ? -65.271 12.204 -92.325 1.00 25.92 245 GLN A O 1
ATOM 1950 N N . GLN A 1 246 ? -63.424 13.116 -93.281 1.00 28.04 246 GLN A N 1
ATOM 1951 C CA . GLN A 1 246 ? -63.143 13.977 -92.147 1.00 27.09 246 GLN A CA 1
ATOM 1952 C C . GLN A 1 246 ? -64.299 14.966 -91.986 1.00 26.27 246 GLN A C 1
ATOM 1953 O O . GLN A 1 246 ? -64.782 15.181 -90.874 1.00 27.06 246 GLN A O 1
ATOM 1959 N N . SER A 1 247 ? -64.713 15.587 -93.093 1.00 26.32 247 SER A N 1
ATOM 1960 C CA . SER A 1 247 ? -65.728 16.638 -93.061 1.00 28.13 247 SER A CA 1
ATOM 1961 C C . SER A 1 247 ? -67.070 16.016 -92.686 1.00 28.35 247 SER A C 1
ATOM 1962 O O . SER A 1 247 ? -67.704 16.462 -91.741 1.00 29.63 247 SER A O 1
ATOM 1965 N N . ASP A 1 248 ? -67.470 14.927 -93.350 1.00 29.01 248 ASP A N 1
ATOM 1966 C CA . ASP A 1 248 ? -68.744 14.287 -93.008 1.00 28.29 248 ASP A CA 1
ATOM 1967 C C . ASP A 1 248 ? -68.724 13.753 -91.579 1.00 27.28 248 ASP A C 1
ATOM 1968 O O . ASP A 1 248 ? -69.735 13.827 -90.898 1.00 27.83 248 ASP A O 1
ATOM 1973 N N . GLY A 1 249 ? -67.580 13.250 -91.102 1.00 26.67 249 GLY A N 1
ATOM 1974 C CA . GLY A 1 249 ? -67.465 12.757 -89.728 1.00 26.96 249 GLY A CA 1
ATOM 1975 C C . GLY A 1 249 ? -67.648 13.808 -88.618 1.00 29.26 249 GLY A C 1
ATOM 1976 O O . GLY A 1 249 ? -68.316 13.545 -87.598 1.00 30.33 249 GLY A O 1
ATOM 1977 N N . LEU A 1 250 ? -67.002 14.984 -88.763 1.00 27.81 250 LEU A N 1
ATOM 1978 C CA . LEU A 1 250 ? -67.198 16.068 -87.807 1.00 26.54 250 LEU A CA 1
ATOM 1979 C C . LEU A 1 250 ? -68.681 16.434 -87.692 1.00 27.29 250 LEU A C 1
ATOM 1980 O O . LEU A 1 250 ? -69.140 16.718 -86.592 1.00 27.12 250 LEU A O 1
ATOM 1985 N N . ILE A 1 251 ? -69.441 16.413 -88.801 1.00 27.23 251 ILE A N 1
ATOM 1986 C CA . ILE A 1 251 ? -70.832 16.856 -88.765 1.00 29.00 251 ILE A CA 1
ATOM 1987 C C . ILE A 1 251 ? -71.697 15.795 -88.077 1.00 26.36 251 ILE A C 1
ATOM 1988 O O . ILE A 1 251 ? -72.547 16.102 -87.254 1.00 26.23 251 ILE A O 1
ATOM 1993 N N . SER A 1 252 ? -71.466 14.530 -88.400 1.00 26.88 252 SER A N 1
ATOM 1994 C CA . SER A 1 252 ? -72.088 13.414 -87.709 1.00 25.34 252 SER A CA 1
ATOM 1995 C C . SER A 1 252 ? -71.785 13.477 -86.207 1.00 25.37 252 SER A C 1
ATOM 1996 O O . SER A 1 252 ? -72.696 13.346 -85.380 1.00 25.05 252 SER A O 1
ATOM 1999 N N . ASN A 1 253 ? -70.502 13.709 -85.840 1.00 25.06 253 ASN A N 1
ATOM 2000 C CA . ASN A 1 253 ? -70.118 13.830 -84.441 1.00 23.80 253 ASN A CA 1
ATOM 2001 C C . ASN A 1 253 ? -70.901 14.985 -83.786 1.00 26.10 253 ASN A C 1
ATOM 2002 O O . ASN A 1 253 ? -71.382 14.856 -82.650 1.00 30.07 253 ASN A O 1
ATOM 2007 N N . TYR A 1 254 ? -71.070 16.124 -84.485 1.00 24.40 254 TYR A N 1
ATOM 2008 C CA . TYR A 1 254 ? -71.576 17.321 -83.819 1.00 24.29 254 TYR A CA 1
ATOM 2009 C C . TYR A 1 254 ? -73.032 17.086 -83.407 1.00 23.54 254 TYR A C 1
ATOM 2010 O O . TYR A 1 254 ? -73.421 17.406 -82.296 1.00 22.69 254 TYR A O 1
ATOM 2019 N N . ARG A 1 255 ? -73.837 16.569 -84.342 1.00 24.43 255 ARG A N 1
ATOM 2020 C CA . ARG A 1 255 ? -75.225 16.170 -84.123 1.00 25.97 255 ARG A CA 1
ATOM 2021 C C . ARG A 1 255 ? -75.337 15.157 -82.976 1.00 26.66 255 ARG A C 1
ATOM 2022 O O . ARG A 1 255 ? -76.132 15.346 -82.045 1.00 23.66 255 ARG A O 1
ATOM 2030 N N . ASP A 1 256 ? -74.493 14.107 -83.027 1.00 27.54 256 ASP A N 1
ATOM 2031 C CA . ASP A 1 256 ? -74.588 12.998 -82.084 1.00 27.25 256 ASP A CA 1
ATOM 2032 C C . ASP A 1 256 ? -74.351 13.492 -80.663 1.00 26.02 256 ASP A C 1
ATOM 2033 O O . ASP A 1 256 ? -75.032 13.081 -79.722 1.00 26.51 256 ASP A O 1
ATOM 2038 N N . LEU A 1 257 ? -73.335 14.336 -80.501 1.00 24.59 257 LEU A N 1
ATOM 2039 C CA . LEU A 1 257 ? -72.918 14.732 -79.170 1.00 25.30 257 LEU A CA 1
ATOM 2040 C C . LEU A 1 257 ? -73.922 15.742 -78.618 1.00 25.81 257 LEU A C 1
ATOM 2041 O O . LEU A 1 257 ? -74.197 15.763 -77.421 1.00 27.22 257 LEU A O 1
ATOM 2046 N N . ILE A 1 258 ? -74.496 16.595 -79.479 1.00 27.11 258 ILE A N 1
ATOM 2047 C CA . ILE A 1 258 ? -75.598 17.424 -79.018 1.00 26.91 258 ILE A CA 1
ATOM 2048 C C . ILE A 1 258 ? -76.699 16.491 -78.524 1.00 26.79 258 ILE A C 1
ATOM 2049 O O . ILE A 1 258 ? -77.315 16.752 -77.480 1.00 27.74 258 ILE A O 1
ATOM 2054 N N . ASP A 1 259 ? -76.942 15.403 -79.270 1.00 26.93 259 ASP A N 1
ATOM 2055 C CA . ASP A 1 259 ? -78.037 14.486 -78.943 1.00 28.64 259 ASP A CA 1
ATOM 2056 C C . ASP A 1 259 ? -77.771 13.761 -77.627 1.00 27.90 259 ASP A C 1
ATOM 2057 O O . ASP A 1 259 ? -78.725 13.269 -77.028 1.00 29.12 259 ASP A O 1
ATOM 2062 N N . ALA A 1 260 ? -76.507 13.751 -77.176 1.00 25.63 260 ALA A N 1
ATOM 2063 C CA . ALA A 1 260 ? -76.150 13.135 -75.901 1.00 27.48 260 ALA A CA 1
ATOM 2064 C C . ALA A 1 260 ? -76.277 14.088 -74.714 1.00 27.98 260 ALA A C 1
ATOM 2065 O O . ALA A 1 260 ? -76.037 13.673 -73.586 1.00 31.64 260 ALA A O 1
ATOM 2067 N N . GLY A 1 261 ? -76.630 15.352 -74.973 1.00 27.75 261 GLY A N 1
ATOM 2068 C CA . GLY A 1 261 ? -76.827 16.358 -73.946 1.00 28.80 261 GLY A CA 1
ATOM 2069 C C . GLY A 1 261 ? -75.742 17.443 -73.906 1.00 28.56 261 GLY A C 1
ATOM 2070 O O . GLY A 1 261 ? -75.758 18.277 -73.018 1.00 30.91 261 GLY A O 1
ATOM 2071 N N . ALA A 1 262 ? -74.769 17.447 -74.817 1.00 28.15 262 ALA A N 1
ATOM 2072 C CA . ALA A 1 262 ? -73.705 18.462 -74.748 1.00 27.69 262 ALA A CA 1
ATOM 2073 C C . ALA A 1 262 ? -74.310 19.835 -74.969 1.00 28.04 262 ALA A C 1
ATOM 2074 O O . ALA A 1 262 ? -75.152 19.975 -75.839 1.00 29.48 262 ALA A O 1
ATOM 2076 N N . VAL A 1 263 ? -73.901 20.818 -74.157 1.00 29.64 263 VAL A N 1
ATOM 2077 C CA . VAL A 1 263 ? -74.225 22.223 -74.373 1.00 28.37 263 VAL A CA 1
ATOM 2078 C C . VAL A 1 263 ? -72.945 23.023 -74.620 1.00 29.79 263 VAL A C 1
ATOM 2079 O O . VAL A 1 263 ? -72.927 24.256 -74.518 1.00 29.00 263 VAL A O 1
ATOM 2083 N N . GLY A 1 264 ? -71.862 22.305 -74.932 1.00 28.14 264 GLY A N 1
ATOM 2084 C CA . GLY A 1 264 ? -70.631 22.951 -75.325 1.00 29.11 264 GLY A CA 1
ATOM 2085 C C . GLY A 1 264 ? -69.821 21.934 -76.105 1.00 28.56 264 GLY A C 1
ATOM 2086 O O . GLY A 1 264 ? -69.870 20.752 -75.777 1.00 27.80 264 GLY A O 1
ATOM 2087 N N . MET A 1 265 ? -69.130 22.420 -77.144 1.00 27.51 265 MET A N 1
ATOM 2088 C CA . MET A 1 265 ? -68.487 21.556 -78.118 1.00 26.33 265 MET A CA 1
ATOM 2089 C C . MET A 1 265 ? -67.097 22.098 -78.460 1.00 25.70 265 MET A C 1
ATOM 2090 O O . MET A 1 265 ? -66.951 23.277 -78.737 1.00 23.91 265 MET A O 1
ATOM 2095 N N . CYS A 1 266 ? -66.083 21.219 -78.388 1.00 25.93 266 CYS A N 1
ATOM 2096 C CA . CYS A 1 266 ? -64.712 21.570 -78.737 1.00 25.59 266 CYS A CA 1
ATOM 2097 C C . CYS A 1 266 ? -64.256 20.594 -79.815 1.00 23.95 266 CYS A C 1
ATOM 2098 O O . CYS A 1 266 ? -63.427 19.748 -79.564 1.00 23.31 266 CYS A O 1
ATOM 2101 N N . PRO A 1 267 ? -64.711 20.697 -81.076 1.00 24.44 267 PRO A N 1
ATOM 2102 C CA . PRO A 1 267 ? -64.153 19.867 -82.137 1.00 24.50 267 PRO A CA 1
ATOM 2103 C C . PRO A 1 267 ? -62.627 19.949 -82.092 1.00 25.69 267 PRO A C 1
ATOM 2104 O O . PRO A 1 267 ? -62.052 21.016 -81.821 1.00 28.80 267 PRO A O 1
ATOM 2108 N N . PHE A 1 268 ? -61.985 18.821 -82.405 1.00 25.37 268 PHE A N 1
ATOM 2109 C CA . PHE A 1 268 ? -60.535 18.717 -82.485 1.00 25.40 268 PHE A CA 1
ATOM 2110 C C . PHE A 1 268 ? -60.098 18.620 -83.944 1.00 26.42 268 PHE A C 1
ATOM 2111 O O . PHE A 1 268 ? -60.432 17.610 -84.592 1.00 26.03 268 PHE A O 1
ATOM 2119 N N . TYR A 1 269 ? -59.345 19.619 -84.479 1.00 26.30 269 TYR A N 1
ATOM 2120 C CA . TYR A 1 269 ? -58.941 20.883 -83.860 1.00 26.57 269 TYR A CA 1
ATOM 2121 C C . TYR A 1 269 ? -58.415 21.774 -84.979 1.00 24.85 269 TYR A C 1
ATOM 2122 O O . TYR A 1 269 ? -58.453 21.371 -86.131 1.00 27.00 269 TYR A O 1
ATOM 2131 N N . TYR A 1 270 ? -57.816 22.921 -84.656 1.00 25.87 270 TYR A N 1
ATOM 2132 C CA . TYR A 1 270 ? -57.580 23.965 -85.661 1.00 26.32 270 TYR A CA 1
ATOM 2133 C C . TYR A 1 270 ? -56.583 23.545 -86.744 1.00 28.19 270 TYR A C 1
ATOM 2134 O O . TYR A 1 270 ? -56.864 23.740 -87.927 1.00 27.97 270 TYR A O 1
ATOM 2143 N N . ALA A 1 271 ? -55.397 23.026 -86.358 1.00 27.32 271 ALA A N 1
ATOM 2144 C CA . ALA A 1 271 ? -54.367 22.777 -87.358 1.00 27.56 271 ALA A CA 1
ATOM 2145 C C . ALA A 1 271 ? -53.382 21.680 -86.928 1.00 25.90 271 ALA A C 1
ATOM 2146 O O . ALA A 1 271 ? -53.026 21.542 -85.764 1.00 25.43 271 ALA A O 1
ATOM 2148 N N . ASP A 1 272 ? -52.894 20.954 -87.930 1.00 25.75 272 ASP A N 1
ATOM 2149 C CA . ASP A 1 272 ? -51.924 19.876 -87.750 1.00 26.98 272 ASP A CA 1
ATOM 2150 C C . ASP A 1 272 ? -50.701 20.295 -86.940 1.00 26.31 272 ASP A C 1
ATOM 2151 O O . ASP A 1 272 ? -50.187 21.431 -87.045 1.00 28.26 272 ASP A O 1
ATOM 2156 N N . GLY A 1 273 ? -50.293 19.344 -86.101 1.00 25.58 273 GLY A N 1
ATOM 2157 C CA . GLY A 1 273 ? -49.112 19.461 -85.273 1.00 27.30 273 GLY A CA 1
ATOM 2158 C C . GLY A 1 273 ? -48.149 18.344 -85.651 1.00 28.50 273 GLY A C 1
ATOM 2159 O O . GLY A 1 273 ? -48.353 17.192 -85.276 1.00 29.92 273 GLY A O 1
ATOM 2160 N N . TRP A 1 274 ? -47.171 18.674 -86.495 1.00 27.41 274 TRP A N 1
ATOM 2161 C CA . TRP A 1 274 ? -46.254 17.660 -86.968 1.00 27.69 274 TRP A CA 1
ATOM 2162 C C . TRP A 1 274 ? -45.498 17.015 -85.807 1.00 29.51 274 TRP A C 1
ATOM 2163 O O . TRP A 1 274 ? -45.040 15.882 -85.907 1.00 32.09 274 TRP A O 1
ATOM 2174 N N . TRP A 1 275 ? -45.337 17.758 -84.713 1.00 29.90 275 TRP A N 1
ATOM 2175 C CA . TRP A 1 275 ? -44.603 17.292 -83.555 1.00 29.23 275 TRP A CA 1
ATOM 2176 C C . TRP A 1 275 ? -45.209 16.025 -82.971 1.00 29.25 275 TRP A C 1
ATOM 2177 O O . TRP A 1 275 ? -44.519 15.312 -82.266 1.00 27.00 275 TRP A O 1
ATOM 2188 N N . LYS A 1 276 ? -46.506 15.775 -83.235 1.00 30.43 276 LYS A N 1
ATOM 2189 C CA . LYS A 1 276 ? -47.295 14.901 -82.377 1.00 29.10 276 LYS A CA 1
ATOM 2190 C C . LYS A 1 276 ? -46.955 13.435 -82.619 1.00 31.13 276 LYS A C 1
ATOM 2191 O O . LYS A 1 276 ? -47.217 12.610 -81.757 1.00 32.52 276 LYS A O 1
ATOM 2197 N N . GLY A 1 277 ? -46.386 13.102 -83.776 1.00 32.04 277 GLY A N 1
ATOM 2198 C CA . GLY A 1 277 ? -45.989 11.728 -84.031 1.00 33.88 277 GLY A CA 1
ATOM 2199 C C . GLY A 1 277 ? -44.509 11.461 -83.749 1.00 35.85 277 GLY A C 1
ATOM 2200 O O . GLY A 1 277 ? -44.076 10.361 -84.009 1.00 36.47 277 GLY A O 1
ATOM 2201 N N . GLY A 1 278 ? -43.723 12.457 -83.278 1.00 39.11 278 GLY A N 1
ATOM 2202 C CA . GLY A 1 278 ? -42.373 12.208 -82.779 1.00 36.67 278 GLY A CA 1
ATOM 2203 C C . GLY A 1 278 ? -41.283 13.128 -83.342 1.00 37.97 278 GLY A C 1
ATOM 2204 O O . GLY A 1 278 ? -40.276 13.367 -82.661 1.00 38.01 278 GLY A O 1
ATOM 2205 N N . GLU A 1 279 ? -41.407 13.545 -84.611 1.00 36.63 279 GLU A N 1
ATOM 2206 C CA . GLU A 1 279 ? -40.382 14.355 -85.257 1.00 36.83 279 GLU A CA 1
ATOM 2207 C C . GLU A 1 279 ? -41.018 15.610 -85.849 1.00 35.93 279 GLU A C 1
ATOM 2208 O O . GLU A 1 279 ? -41.636 15.560 -86.894 1.00 36.44 279 GLU A O 1
ATOM 2214 N N . LYS A 1 280 ? -40.800 16.760 -85.211 1.00 35.53 280 LYS A N 1
ATOM 2215 C CA . LYS A 1 280 ? -41.527 17.977 -85.537 1.00 33.45 280 LYS A CA 1
ATOM 2216 C C . LYS A 1 280 ? -41.212 18.560 -86.923 1.00 32.67 280 LYS A C 1
ATOM 2217 O O . LYS A 1 280 ? -41.974 19.403 -87.423 1.00 31.41 280 LYS A O 1
ATOM 2223 N N . SER A 1 281 ? -40.087 18.160 -87.527 1.00 33.49 281 SER A N 1
ATOM 2224 C CA . SER A 1 281 ? -39.618 18.725 -88.799 1.00 35.82 281 SER A CA 1
ATOM 2225 C C . SER A 1 281 ? -40.093 17.949 -90.024 1.00 35.10 281 SER A C 1
ATOM 2226 O O . SER A 1 281 ? -39.804 18.326 -91.168 1.00 33.43 281 SER A O 1
ATOM 2229 N N . ASP A 1 282 ? -40.758 16.828 -89.744 1.00 35.43 282 ASP A N 1
ATOM 2230 C CA . ASP A 1 282 ? -41.178 15.888 -90.750 1.00 38.35 282 ASP A CA 1
ATOM 2231 C C . ASP A 1 282 ? -42.677 15.698 -90.569 1.00 34.58 282 ASP A C 1
ATOM 2232 O O . ASP A 1 282 ? -43.185 15.714 -89.444 1.00 32.86 282 ASP A O 1
ATOM 2237 N N . HIS A 1 283 ? -43.392 15.588 -91.687 1.00 33.54 283 HIS A N 1
ATOM 2238 C CA . HIS A 1 283 ? -44.824 15.315 -91.628 1.00 32.72 283 HIS A CA 1
ATOM 2239 C C . HIS A 1 283 ? -44.982 13.853 -92.020 1.00 32.22 283 HIS A C 1
ATOM 2240 O O . HIS A 1 283 ? -44.966 13.527 -93.202 1.00 32.09 283 HIS A O 1
ATOM 2247 N N . SER A 1 284 ? -45.016 12.987 -91.009 1.00 31.91 284 SER A N 1
ATOM 2248 C CA . SER A 1 284 ? -44.944 11.546 -91.223 1.00 30.99 284 SER A CA 1
ATOM 2249 C C . SER A 1 284 ? -46.230 11.039 -91.897 1.00 28.98 284 SER A C 1
ATOM 2250 O O . SER A 1 284 ? -47.338 11.356 -91.501 1.00 28.77 284 SER A O 1
ATOM 2253 N N . LEU A 1 285 ? -46.092 10.263 -92.963 1.00 29.99 285 LEU A N 1
ATOM 2254 C CA . LEU A 1 285 ? -47.222 9.744 -93.718 1.00 29.61 285 LEU A CA 1
ATOM 2255 C C . LEU A 1 285 ? -48.102 8.806 -92.890 1.00 28.75 285 LEU A C 1
ATOM 2256 O O . LEU A 1 285 ? -49.273 8.639 -93.210 1.00 28.29 285 LEU A O 1
ATOM 2261 N N . ASN A 1 286 ? -47.575 8.225 -91.808 1.00 29.25 286 ASN A N 1
ATOM 2262 C CA . ASN A 1 286 ? -48.275 7.138 -91.137 1.00 29.27 286 ASN A CA 1
ATOM 2263 C C . ASN A 1 286 ? -48.499 7.401 -89.664 1.00 27.54 286 ASN A C 1
ATOM 2264 O O . ASN A 1 286 ? -48.734 6.457 -88.940 1.00 27.40 286 ASN A O 1
ATOM 2269 N N . GLN A 1 287 ? -48.545 8.672 -89.265 1.00 29.12 287 GLN A N 1
ATOM 2270 C CA . GLN A 1 287 ? -48.871 9.066 -87.904 1.00 28.92 287 GLN A CA 1
ATOM 2271 C C . GLN A 1 287 ? -50.230 9.756 -87.885 1.00 28.04 287 GLN A C 1
ATOM 2272 O O . GLN A 1 287 ? -50.323 10.953 -88.139 1.00 29.31 287 GLN A O 1
ATOM 2278 N N . PRO A 1 288 ? -51.332 9.069 -87.547 1.00 26.16 288 PRO A N 1
ATOM 2279 C CA . PRO A 1 288 ? -52.640 9.728 -87.513 1.00 26.33 288 PRO A CA 1
ATOM 2280 C C . PRO A 1 288 ? -52.622 11.069 -86.782 1.00 26.16 288 PRO A C 1
ATOM 2281 O O . PRO A 1 288 ? -53.266 12.008 -87.241 1.00 27.95 288 PRO A O 1
ATOM 2285 N N . GLU A 1 289 ? -51.791 11.172 -85.731 1.00 25.87 289 GLU A N 1
ATOM 2286 C CA . GLU A 1 289 ? -51.845 12.266 -84.770 1.00 27.50 289 GLU A CA 1
ATOM 2287 C C . GLU A 1 289 ? -51.384 13.604 -85.377 1.00 27.24 289 GLU A C 1
ATOM 2288 O O . GLU A 1 289 ? -51.549 14.643 -84.745 1.00 27.37 289 GLU A O 1
ATOM 2294 N N . GLU A 1 290 ? -50.757 13.567 -86.554 1.00 26.94 290 GLU A N 1
ATOM 2295 C CA . GLU A 1 290 ? -50.161 14.734 -87.175 1.00 27.22 290 GLU A CA 1
ATOM 2296 C C . GLU A 1 290 ? -51.057 15.321 -88.256 1.00 27.62 290 GLU A C 1
ATOM 2297 O O . GLU A 1 290 ? -50.635 16.234 -88.943 1.00 28.32 290 GLU A O 1
ATOM 2303 N N . TRP A 1 291 ? -52.290 14.804 -88.385 1.00 28.04 291 TRP A N 1
ATOM 2304 C CA . TRP A 1 291 ? -53.175 15.140 -89.484 1.00 25.65 291 TRP A CA 1
ATOM 2305 C C . TRP A 1 291 ? -54.598 15.305 -88.956 1.00 25.70 291 TRP A C 1
ATOM 2306 O O . TRP A 1 291 ? -55.533 14.922 -89.645 1.00 26.04 291 TRP A O 1
ATOM 2317 N N . PHE A 1 292 ? -54.786 15.803 -87.724 1.00 25.71 292 PHE A N 1
ATOM 2318 C CA . PHE A 1 292 ? -56.138 16.031 -87.222 1.00 26.91 292 PHE A CA 1
ATOM 2319 C C . PHE A 1 292 ? -56.655 17.441 -87.549 1.00 25.50 292 PHE A C 1
ATOM 2320 O O . PHE A 1 292 ? -57.801 17.753 -87.251 1.00 25.12 292 PHE A O 1
ATOM 2328 N N . GLY A 1 293 ? -55.833 18.328 -88.103 1.00 24.70 293 GLY A N 1
ATOM 2329 C CA . GLY A 1 293 ? -56.236 19.743 -88.215 1.00 25.01 293 GLY A CA 1
ATOM 2330 C C . GLY A 1 293 ? -57.400 19.990 -89.185 1.00 23.41 293 GLY A C 1
ATOM 2331 O O . GLY A 1 293 ? -57.610 19.278 -90.188 1.00 21.84 293 GLY A O 1
ATOM 2332 N N . PHE A 1 294 ? -58.163 21.048 -88.898 1.00 24.16 294 PHE A N 1
ATOM 2333 C CA . PHE A 1 294 ? -59.042 21.617 -89.909 1.00 23.61 294 PHE A CA 1
ATOM 2334 C C . PHE A 1 294 ? -58.236 22.418 -90.934 1.00 23.99 294 PHE A C 1
ATOM 2335 O O . PHE A 1 294 ? -58.757 22.694 -92.027 1.00 26.16 294 PHE A O 1
ATOM 2343 N N . TRP A 1 295 ? -56.988 22.772 -90.575 1.00 23.24 295 TRP A N 1
ATOM 2344 C CA . TRP A 1 295 ? -56.033 23.440 -91.452 1.00 24.03 295 TRP A CA 1
ATOM 2345 C C . TRP A 1 295 ? -54.777 22.587 -91.587 1.00 24.98 295 TRP A C 1
ATOM 2346 O O . TRP A 1 295 ? -54.310 22.001 -90.618 1.00 27.05 295 TRP A O 1
ATOM 2357 N N . GLY A 1 296 ? -54.201 22.540 -92.785 1.00 26.05 296 GLY A N 1
ATOM 2358 C CA . GLY A 1 296 ? -52.949 21.848 -93.011 1.00 26.31 296 GLY A CA 1
ATOM 2359 C C . GLY A 1 296 ? -51.908 22.775 -93.652 1.00 26.63 296 GLY A C 1
ATOM 2360 O O . GLY A 1 296 ? -52.263 23.708 -94.393 1.00 26.75 296 GLY A O 1
ATOM 2361 N N . TYR A 1 297 ? -50.634 22.424 -93.418 1.00 27.65 297 TYR A N 1
ATOM 2362 C CA . TYR A 1 297 ? -49.454 23.168 -93.860 1.00 29.50 297 TYR A CA 1
ATOM 2363 C C . TYR A 1 297 ? -48.868 22.486 -95.098 1.00 30.22 297 TYR A C 1
ATOM 2364 O O . TYR A 1 297 ? -48.843 21.257 -95.164 1.00 30.29 297 TYR A O 1
ATOM 2373 N N . SER A 1 298 ? -48.434 23.292 -96.079 1.00 30.61 298 SER A N 1
ATOM 2374 C CA . SER A 1 298 ? -47.989 22.767 -97.358 1.00 32.44 298 SER A CA 1
ATOM 2375 C C . SER A 1 298 ? -46.621 22.101 -97.211 1.00 33.39 298 SER A C 1
ATOM 2376 O O . SER A 1 298 ? -46.375 21.078 -97.839 1.00 33.92 298 SER A O 1
ATOM 2379 N N . ASP A 1 299 ? -45.736 22.705 -96.404 1.00 34.38 299 ASP A N 1
ATOM 2380 C CA . ASP A 1 299 ? -44.370 22.228 -96.254 1.00 34.52 299 ASP A CA 1
ATOM 2381 C C . ASP A 1 299 ? -43.804 22.792 -94.957 1.00 34.76 299 ASP A C 1
ATOM 2382 O O . ASP A 1 299 ? -44.525 23.459 -94.217 1.00 33.70 299 ASP A O 1
ATOM 2387 N N . LEU A 1 300 ? -42.527 22.480 -94.674 1.00 36.23 300 LEU A N 1
ATOM 2388 C CA . LEU A 1 300 ? -41.899 22.819 -93.401 1.00 35.57 300 LEU A CA 1
ATOM 2389 C C . LEU A 1 300 ? -41.866 24.331 -93.165 1.00 35.82 300 LEU A C 1
ATOM 2390 O O . LEU A 1 300 ? -41.716 24.744 -92.025 1.00 37.08 300 LEU A O 1
ATOM 2395 N N . ASN A 1 301 ? -41.892 25.135 -94.241 1.00 35.76 301 ASN A N 1
ATOM 2396 C CA . ASN A 1 301 ? -41.714 26.581 -94.177 1.00 35.00 301 ASN A CA 1
ATOM 2397 C C . ASN A 1 301 ? -43.050 27.312 -94.113 1.00 34.72 301 ASN A C 1
ATOM 2398 O O . ASN A 1 301 ? -43.089 28.530 -93.965 1.00 35.23 301 ASN A O 1
ATOM 2403 N N . ASP A 1 302 ? -44.141 26.576 -94.258 1.00 33.60 302 ASP A N 1
ATOM 2404 C CA . ASP A 1 302 ? -45.447 27.175 -94.243 1.00 32.67 302 ASP A CA 1
ATOM 2405 C C . ASP A 1 302 ? -45.804 27.384 -92.787 1.00 34.85 302 ASP A C 1
ATOM 2406 O O . ASP A 1 302 ? -45.894 26.411 -92.048 1.00 33.01 302 ASP A O 1
ATOM 2411 N N . LYS A 1 303 ? -46.007 28.658 -92.407 1.00 36.85 303 LYS A N 1
ATOM 2412 C CA . LYS A 1 303 ? -46.361 29.020 -91.046 1.00 39.29 303 LYS A CA 1
ATOM 2413 C C . LYS A 1 303 ? -47.853 29.338 -90.908 1.00 36.11 303 LYS A C 1
ATOM 2414 O O . LYS A 1 303 ? -48.278 29.676 -89.808 1.00 36.93 303 LYS A O 1
ATOM 2420 N N . TYR A 1 304 ? -48.632 29.223 -91.999 1.00 34.29 304 TYR A N 1
ATOM 2421 C CA . TYR A 1 304 ? -50.000 29.727 -92.085 1.00 32.17 304 TYR A CA 1
ATOM 2422 C C . TYR A 1 304 ? -50.974 28.599 -92.365 1.00 30.78 304 TYR A C 1
ATOM 2423 O O . TYR A 1 304 ? -51.963 28.449 -91.639 1.00 31.52 304 TYR A O 1
ATOM 2432 N N . GLY A 1 305 ? -50.736 27.856 -93.448 1.00 30.63 305 GLY A N 1
ATOM 2433 C CA . GLY A 1 305 ? -51.622 26.752 -93.799 1.00 31.91 305 GLY A CA 1
ATOM 2434 C C . GLY A 1 305 ? -52.889 27.228 -94.529 1.00 31.09 305 GLY A C 1
ATOM 2435 O O . GLY A 1 305 ? -53.062 28.430 -94.762 1.00 30.45 305 GLY A O 1
ATOM 2436 N N . THR A 1 306 ? -53.709 26.268 -94.996 1.00 29.51 306 THR A N 1
ATOM 2437 C CA . THR A 1 306 ? -55.011 26.568 -95.593 1.00 28.45 306 THR A CA 1
ATOM 2438 C C . THR A 1 306 ? -56.068 25.634 -95.003 1.00 27.44 306 THR A C 1
ATOM 2439 O O . THR A 1 306 ? -55.757 24.507 -94.603 1.00 26.57 306 THR A O 1
ATOM 2443 N N . PRO A 1 307 ? -57.351 26.055 -94.953 1.00 26.75 307 PRO A N 1
ATOM 2444 C CA . PRO A 1 307 ? -58.422 25.202 -94.436 1.00 26.17 307 PRO A CA 1
ATOM 2445 C C . PRO A 1 307 ? -58.781 24.064 -95.389 1.00 26.93 307 PRO A C 1
ATOM 2446 O O . PRO A 1 307 ? -58.806 24.265 -96.611 1.00 27.96 307 PRO A O 1
ATOM 2450 N N . ARG A 1 308 ? -59.055 22.886 -94.808 1.00 27.60 308 ARG A N 1
ATOM 2451 C CA . ARG A 1 308 ? -59.543 21.711 -95.522 1.00 27.48 308 ARG A CA 1
ATOM 2452 C C . ARG A 1 308 ? -61.059 21.775 -95.592 1.00 26.76 308 ARG A C 1
ATOM 2453 O O . ARG A 1 308 ? -61.655 22.597 -94.912 1.00 28.23 308 ARG A O 1
ATOM 2461 N N . PRO A 1 309 ? -61.749 20.924 -96.371 1.00 26.18 309 PRO A N 1
ATOM 2462 C CA . PRO A 1 309 ? -63.210 21.039 -96.514 1.00 26.48 309 PRO A CA 1
ATOM 2463 C C . PRO A 1 309 ? -64.045 21.088 -95.236 1.00 26.78 309 PRO A C 1
ATOM 2464 O O . PRO A 1 309 ? -65.063 21.782 -95.166 1.00 29.58 309 PRO A O 1
ATOM 2468 N N . VAL A 1 310 ? -63.559 20.397 -94.210 1.00 26.90 310 VAL A N 1
ATOM 2469 C CA . VAL A 1 310 ? -64.205 20.319 -92.916 1.00 27.20 310 VAL A CA 1
ATOM 2470 C C . VAL A 1 310 ? -64.439 21.717 -92.340 1.00 26.73 310 VAL A C 1
ATOM 2471 O O . VAL A 1 310 ? -65.465 21.967 -91.720 1.00 26.78 310 VAL A O 1
ATOM 2475 N N . TRP A 1 311 ? -63.485 22.617 -92.533 1.00 25.74 311 TRP A N 1
ATOM 2476 C CA . TRP A 1 311 ? -63.588 23.972 -92.001 1.00 26.08 311 TRP A CA 1
ATOM 2477 C C . TRP A 1 311 ? -64.887 24.652 -92.421 1.00 25.03 311 TRP A C 1
ATOM 2478 O O . TRP A 1 311 ? -65.544 25.280 -91.592 1.00 23.59 311 TRP A O 1
ATOM 2489 N N . PHE A 1 312 ? -65.189 24.534 -93.719 1.00 25.73 312 PHE A N 1
ATOM 2490 C CA . PHE A 1 312 ? -66.324 25.180 -94.367 1.00 26.68 312 PHE A CA 1
ATOM 2491 C C . PHE A 1 312 ? -67.619 24.469 -93.976 1.00 27.00 312 PHE A C 1
ATOM 2492 O O . PHE A 1 312 ? -68.647 25.108 -93.738 1.00 27.93 312 PHE A O 1
ATOM 2500 N N . ALA A 1 313 ? -67.561 23.137 -93.837 1.00 27.96 313 ALA A N 1
ATOM 2501 C CA . ALA A 1 313 ? -68.751 22.370 -93.459 1.00 26.43 313 ALA A CA 1
ATOM 2502 C C . ALA A 1 313 ? -69.142 22.708 -92.022 1.00 26.24 313 ALA A C 1
ATOM 2503 O O . ALA A 1 313 ? -70.325 22.913 -91.724 1.00 24.69 313 ALA A O 1
ATOM 2505 N N . MET A 1 314 ? -68.123 22.869 -91.170 1.00 24.78 314 MET A N 1
ATOM 2506 C CA . MET A 1 314 ? -68.351 23.227 -89.783 1.00 26.09 314 MET A CA 1
ATOM 2507 C C . MET A 1 314 ? -68.890 24.660 -89.665 1.00 26.26 314 MET A C 1
ATOM 2508 O O . MET A 1 314 ? -69.837 24.890 -88.919 1.00 25.15 314 MET A O 1
ATOM 2513 N N . ARG A 1 315 ? -68.279 25.619 -90.359 1.00 25.30 315 ARG A N 1
ATOM 2514 C CA . ARG A 1 315 ? -68.763 26.983 -90.341 1.00 26.58 315 ARG A CA 1
ATOM 2515 C C . ARG A 1 315 ? -70.244 27.001 -90.719 1.00 26.91 315 ARG A C 1
ATOM 2516 O O . ARG A 1 315 ? -71.032 27.634 -90.047 1.00 25.29 315 ARG A O 1
ATOM 2524 N N . ASP A 1 316 ? -70.613 26.290 -91.786 1.00 28.90 316 ASP A N 1
ATOM 2525 C CA . ASP A 1 316 ? -71.991 26.295 -92.277 1.00 30.93 316 ASP A CA 1
ATOM 2526 C C . ASP A 1 316 ? -72.951 25.656 -91.257 1.00 29.41 316 ASP A C 1
ATOM 2527 O O . ASP A 1 316 ? -74.028 26.200 -90.999 1.00 29.62 316 ASP A O 1
ATOM 2532 N N . TYR A 1 317 ? -72.543 24.508 -90.686 1.00 27.11 317 TYR A N 1
ATOM 2533 C CA . TYR A 1 317 ? -73.291 23.750 -89.702 1.00 25.55 317 TYR A CA 1
ATOM 2534 C C . TYR A 1 317 ? -73.554 24.575 -88.447 1.00 26.36 317 TYR A C 1
ATOM 2535 O O . TYR A 1 317 ? -74.652 24.522 -87.891 1.00 28.68 317 TYR A O 1
ATOM 2544 N N . MET A 1 318 ? -72.584 25.389 -88.030 1.00 25.62 318 MET A N 1
ATOM 2545 C CA . MET A 1 318 ? -72.713 26.140 -86.788 1.00 25.66 318 MET A CA 1
ATOM 2546 C C . MET A 1 318 ? -73.606 27.390 -86.892 1.00 26.28 318 MET A C 1
ATOM 2547 O O . MET A 1 318 ? -73.859 28.036 -85.877 1.00 26.25 318 MET A O 1
ATOM 2552 N N . LYS A 1 319 ? -74.143 27.719 -88.070 1.00 27.03 319 LYS A N 1
ATOM 2553 C CA . LYS A 1 319 ? -74.930 28.936 -88.191 1.00 30.35 319 LYS A CA 1
ATOM 2554 C C . LYS A 1 319 ? -76.209 28.830 -87.369 1.00 30.75 319 LYS A C 1
ATOM 2555 O O . LYS A 1 319 ? -76.693 29.831 -86.846 1.00 29.94 319 LYS A O 1
ATOM 2561 N N . GLY A 1 320 ? -76.768 27.611 -87.265 1.00 29.54 320 GLY A N 1
ATOM 2562 C CA . GLY A 1 320 ? -77.988 27.411 -86.501 1.00 28.66 320 GLY A CA 1
ATOM 2563 C C . GLY A 1 320 ? -78.033 26.000 -85.927 1.00 28.25 320 GLY A C 1
ATOM 2564 O O . GLY A 1 320 ? -78.121 25.038 -86.677 1.00 27.98 320 GLY A O 1
ATOM 2565 N N . LEU A 1 321 ? -77.955 25.897 -84.603 1.00 27.22 321 LEU A N 1
ATOM 2566 C CA . LEU A 1 321 ? -77.816 24.630 -83.929 1.00 26.59 321 LEU A CA 1
ATOM 2567 C C . LEU A 1 321 ? -79.170 24.228 -83.338 1.00 29.15 321 LEU A C 1
ATOM 2568 O O . LEU A 1 321 ? -79.910 25.081 -82.810 1.00 27.97 321 LEU A O 1
ATOM 2573 N N . ILE A 1 322 ? -79.500 22.929 -83.539 1.00 28.23 322 ILE A N 1
ATOM 2574 C CA . ILE A 1 322 ? -80.680 22.298 -82.980 1.00 26.94 322 ILE A CA 1
ATOM 2575 C C . ILE A 1 322 ? -80.257 21.469 -81.781 1.00 26.99 322 ILE A C 1
ATOM 2576 O O . ILE A 1 322 ? -79.570 20.444 -81.959 1.00 28.03 322 ILE A O 1
ATOM 2581 N N . ILE A 1 323 ? -80.703 21.912 -80.599 1.00 26.69 323 ILE A N 1
ATOM 2582 C CA . ILE A 1 323 ? -80.453 21.211 -79.362 1.00 28.07 323 ILE A CA 1
ATOM 2583 C C . ILE A 1 323 ? -81.630 20.298 -79.034 1.00 29.29 323 ILE A C 1
ATOM 2584 O O . ILE A 1 323 ? -81.371 19.183 -78.612 1.00 31.31 323 ILE A O 1
ATOM 2589 N N . SER A 1 324 ? -82.889 20.751 -79.197 1.00 28.71 324 SER A N 1
ATOM 2590 C CA . SER A 1 324 ? -84.064 19.890 -79.091 1.00 29.25 324 SER A CA 1
ATOM 2591 C C . SER A 1 324 ? -85.037 20.194 -80.228 1.00 30.86 324 SER A C 1
ATOM 2592 O O . SER A 1 324 ? -85.169 21.349 -80.645 1.00 32.38 324 SER A O 1
ATOM 2595 N N . PRO A 1 325 ? -85.746 19.193 -80.796 1.00 30.14 325 PRO A N 1
ATOM 2596 C CA . PRO A 1 325 ? -85.676 17.796 -80.378 1.00 30.03 325 PRO A CA 1
ATOM 2597 C C . PRO A 1 325 ? -84.368 17.195 -80.872 1.00 29.78 325 PRO A C 1
ATOM 2598 O O . PRO A 1 325 ? -83.688 17.794 -81.707 1.00 27.75 325 PRO A O 1
ATOM 2602 N N . LYS A 1 326 ? -84.037 16.017 -80.335 1.00 29.85 326 LYS A N 1
ATOM 2603 C CA . LYS A 1 326 ? -82.758 15.404 -80.633 1.00 29.15 326 LYS A CA 1
ATOM 2604 C C . LYS A 1 326 ? -82.945 14.332 -81.700 1.00 28.83 326 LYS A C 1
ATOM 2605 O O . LYS A 1 326 ? -84.021 13.738 -81.841 1.00 27.98 326 LYS A O 1
ATOM 2611 N N . ASN A 1 327 ? -81.877 14.104 -82.461 1.00 27.14 327 ASN A N 1
ATOM 2612 C CA . ASN A 1 327 ? -81.921 13.072 -83.479 1.00 28.30 327 ASN A CA 1
ATOM 2613 C C . ASN A 1 327 ? -81.987 11.709 -82.778 1.00 27.46 327 ASN A C 1
ATOM 2614 O O . ASN A 1 327 ? -81.233 11.463 -81.829 1.00 26.54 327 ASN A O 1
ATOM 2619 N N . LYS A 1 328 ? -82.857 10.840 -83.306 1.00 26.54 328 LYS A N 1
ATOM 2620 C CA . LYS A 1 328 ? -83.062 9.483 -82.818 1.00 28.87 328 LYS A CA 1
ATOM 2621 C C . LYS A 1 328 ? -83.666 9.527 -81.414 1.00 28.68 328 LYS A C 1
ATOM 2622 O O . LYS A 1 328 ? -83.380 8.675 -80.580 1.00 26.65 328 LYS A O 1
ATOM 2628 N N . SER A 1 329 ? -84.558 10.503 -81.182 1.00 29.52 329 SER A N 1
ATOM 2629 C CA . SER A 1 329 ? -85.218 10.649 -79.897 1.00 30.35 329 SER A CA 1
ATOM 2630 C C . SER A 1 329 ? -86.613 10.037 -79.986 1.00 34.11 329 SER A C 1
ATOM 2631 O O . SER A 1 329 ? -87.215 9.991 -81.061 1.00 35.23 329 SER A O 1
ATOM 2634 N N . ILE A 1 330 ? -87.147 9.605 -78.840 1.00 36.66 330 ILE A N 1
ATOM 2635 C CA . ILE A 1 330 ? -88.464 8.999 -78.805 1.00 37.78 330 ILE A CA 1
ATOM 2636 C C . ILE A 1 330 ? -89.411 9.939 -78.059 1.00 38.98 330 ILE A C 1
ATOM 2637 O O . ILE A 1 330 ? -89.052 10.459 -77.026 1.00 37.95 330 ILE A O 1
ATOM 2642 N N . HIS A 1 331 ? -90.624 10.144 -78.578 1.00 40.32 331 HIS A N 1
ATOM 2643 C CA . HIS A 1 331 ? -91.582 11.093 -78.015 1.00 40.73 331 HIS A CA 1
ATOM 2644 C C . HIS A 1 331 ? -92.950 10.434 -77.873 1.00 42.08 331 HIS A C 1
ATOM 2645 O O . HIS A 1 331 ? -93.367 9.676 -78.746 1.00 41.26 331 HIS A O 1
ATOM 2652 N N . THR A 1 332 ? -93.611 10.694 -76.739 1.00 44.55 332 THR A N 1
ATOM 2653 C CA . THR A 1 332 ? -94.909 10.116 -76.438 1.00 46.54 332 THR A CA 1
ATOM 2654 C C . THR A 1 332 ? -95.850 11.261 -76.081 1.00 50.69 332 THR A C 1
ATOM 2655 O O . THR A 1 332 ? -96.835 11.075 -75.392 1.00 66.00 332 THR A O 1
ATOM 2659 N N . ASN A 1 333 ? -95.594 12.437 -76.637 1.00 54.43 333 ASN A N 1
ATOM 2660 C CA . ASN A 1 333 ? -96.420 13.620 -76.449 1.00 55.23 333 ASN A CA 1
ATOM 2661 C C . ASN A 1 333 ? -96.728 14.156 -77.852 1.00 54.82 333 ASN A C 1
ATOM 2662 O O . ASN A 1 333 ? -96.078 13.747 -78.819 1.00 62.60 333 ASN A O 1
ATOM 2667 N N . THR A 1 334 ? -97.727 15.039 -77.989 1.00 50.95 334 THR A N 1
ATOM 2668 C CA . THR A 1 334 ? -97.936 15.786 -79.222 1.00 48.79 334 THR A CA 1
ATOM 2669 C C . THR A 1 334 ? -97.131 17.084 -79.149 1.00 47.88 334 THR A C 1
ATOM 2670 O O . THR A 1 334 ? -96.968 17.763 -80.151 1.00 45.01 334 THR A O 1
ATOM 2674 N N . LYS A 1 335 ? -96.646 17.436 -77.952 1.00 48.62 335 LYS A N 1
ATOM 2675 C CA . LYS A 1 335 ? -95.839 18.624 -77.749 1.00 47.86 335 LYS A CA 1
ATOM 2676 C C . LYS A 1 335 ? -94.399 18.204 -77.534 1.00 45.79 335 LYS A C 1
ATOM 2677 O O . LYS A 1 335 ? -94.127 17.414 -76.635 1.00 46.76 335 LYS A O 1
ATOM 2683 N N . ILE A 1 336 ? -93.525 18.747 -78.391 1.00 43.83 336 ILE A N 1
ATOM 2684 C CA . ILE A 1 336 ? -92.110 18.422 -78.473 1.00 43.89 336 ILE A CA 1
ATOM 2685 C C . ILE A 1 336 ? -91.349 19.706 -78.120 1.00 42.01 336 ILE A C 1
ATOM 2686 O O . ILE A 1 336 ? -91.525 20.743 -78.770 1.00 40.28 336 ILE A O 1
ATOM 2691 N N . PRO A 1 337 ? -90.515 19.715 -77.055 1.00 38.84 337 PRO A N 1
ATOM 2692 C CA . PRO A 1 337 ? -89.651 20.870 -76.815 1.00 36.47 337 PRO A CA 1
ATOM 2693 C C . PRO A 1 337 ? -88.783 21.160 -78.038 1.00 35.00 337 PRO A C 1
ATOM 2694 O O . PRO A 1 337 ? -88.287 20.235 -78.679 1.00 32.40 337 PRO A O 1
ATOM 2698 N N . LEU A 1 338 ? -88.711 22.460 -78.385 1.00 34.95 338 LEU A N 1
ATOM 2699 C CA . LEU A 1 338 ? -87.798 23.003 -79.376 1.00 35.31 338 LEU A CA 1
ATOM 2700 C C . LEU A 1 338 ? -86.757 23.892 -78.691 1.00 34.31 338 LEU A C 1
ATOM 2701 O O . LEU A 1 338 ? -87.099 24.802 -77.942 1.00 32.22 338 LEU A O 1
ATOM 2706 N N . GLU A 1 339 ? -85.468 23.628 -78.972 1.00 36.46 339 GLU A N 1
ATOM 2707 C CA . GLU A 1 339 ? -84.372 24.417 -78.427 1.00 34.78 339 GLU A CA 1
ATOM 2708 C C . GLU A 1 339 ? -83.376 24.701 -79.536 1.00 34.70 339 GLU A C 1
ATOM 2709 O O . GLU A 1 339 ? -82.805 23.762 -80.101 1.00 33.67 339 GLU A O 1
ATOM 2715 N N . LEU A 1 340 ? -83.140 25.998 -79.799 1.00 33.85 340 LEU A N 1
ATOM 2716 C CA . LEU A 1 340 ? -82.229 26.407 -80.863 1.00 32.99 340 LEU A CA 1
ATOM 2717 C C . LEU A 1 340 ? -81.161 27.352 -80.333 1.00 31.70 340 LEU A C 1
ATOM 2718 O O . LEU A 1 340 ? -81.395 28.097 -79.394 1.00 34.99 340 LEU A O 1
ATOM 2723 N N . TYR A 1 341 ? -80.002 27.343 -80.993 1.00 31.12 341 TYR A N 1
ATOM 2724 C CA . TYR A 1 341 ? -78.940 28.307 -80.739 1.00 30.78 341 TYR A CA 1
ATOM 2725 C C . TYR A 1 341 ? -78.511 28.878 -82.091 1.00 30.32 341 TYR A C 1
ATOM 2726 O O . TYR A 1 341 ? -77.758 28.226 -82.820 1.00 28.99 341 TYR A O 1
ATOM 2735 N N . ASN A 1 342 ? -79.014 30.090 -82.402 1.00 31.28 342 ASN A N 1
ATOM 2736 C CA . ASN A 1 342 ? -78.860 30.705 -83.712 1.00 31.56 342 ASN A CA 1
ATOM 2737 C C . ASN A 1 342 ? -77.750 31.745 -83.702 1.00 31.34 342 ASN A C 1
ATOM 2738 O O . ASN A 1 342 ? -77.644 32.536 -82.776 1.00 34.45 342 ASN A O 1
ATOM 2743 N N . ASP A 1 343 ? -76.985 31.836 -84.784 1.00 32.85 343 ASP A N 1
ATOM 2744 C CA . ASP A 1 343 ? -76.078 32.969 -84.912 1.00 35.28 343 ASP A CA 1
ATOM 2745 C C . ASP A 1 343 ? -76.874 34.132 -85.475 1.00 33.13 343 ASP A C 1
ATOM 2746 O O . ASP A 1 343 ? -78.013 33.946 -85.838 1.00 32.52 343 ASP A O 1
ATOM 2751 N N . LYS A 1 344 ? -76.232 35.289 -85.637 1.00 37.61 344 LYS A N 1
ATOM 2752 C CA . LYS A 1 344 ? -76.937 36.552 -85.893 1.00 42.92 344 LYS A CA 1
ATOM 2753 C C . LYS A 1 344 ? -77.478 36.634 -87.328 1.00 39.39 344 LYS A C 1
ATOM 2754 O O . LYS A 1 344 ? -78.273 37.539 -87.609 1.00 40.00 344 LYS A O 1
ATOM 2760 N N . ASP A 1 345 ? -77.148 35.638 -88.184 1.00 36.45 345 ASP A N 1
ATOM 2761 C CA . ASP A 1 345 ? -77.572 35.608 -89.583 1.00 36.70 345 ASP A CA 1
ATOM 2762 C C . ASP A 1 345 ? -78.912 34.886 -89.792 1.00 36.70 345 ASP A C 1
ATOM 2763 O O . ASP A 1 345 ? -79.549 35.074 -90.826 1.00 34.40 345 ASP A O 1
ATOM 2768 N N . VAL A 1 346 ? -79.335 34.071 -88.809 1.00 35.80 346 VAL A N 1
ATOM 2769 C CA . VAL A 1 346 ? -80.586 33.348 -88.876 1.00 34.25 346 VAL A CA 1
ATOM 2770 C C . VAL A 1 346 ? -81.705 34.295 -88.487 1.00 37.18 346 VAL A C 1
ATOM 2771 O O . VAL A 1 346 ? -81.702 34.797 -87.362 1.00 37.94 346 VAL A O 1
ATOM 2775 N N . LYS A 1 347 ? -82.630 34.543 -89.421 1.00 37.37 347 LYS A N 1
ATOM 2776 C CA . LYS A 1 347 ? -83.748 35.442 -89.176 1.00 38.22 347 LYS A CA 1
ATOM 2777 C C . LYS A 1 347 ? -85.073 34.699 -89.237 1.00 38.76 347 LYS A C 1
ATOM 2778 O O . LYS A 1 347 ? -86.111 35.299 -88.926 1.00 39.53 347 LYS A O 1
ATOM 2784 N N . LYS A 1 348 ? -85.049 33.424 -89.670 1.00 37.68 348 LYS A N 1
ATOM 2785 C CA . LYS A 1 348 ? -86.269 32.621 -89.716 1.00 37.78 348 LYS A CA 1
ATOM 2786 C C . LYS A 1 348 ? -85.910 31.143 -89.632 1.00 34.94 348 LYS A C 1
ATOM 2787 O O . LYS A 1 348 ? -84.949 30.686 -90.238 1.00 32.70 348 LYS A O 1
ATOM 2793 N N . VAL A 1 349 ? -86.727 30.403 -88.890 1.00 36.51 349 VAL A N 1
ATOM 2794 C CA . VAL A 1 349 ? -86.614 28.961 -88.825 1.00 36.36 349 VAL A CA 1
ATOM 2795 C C . VAL A 1 349 ? -87.951 28.304 -89.151 1.00 37.24 349 VAL A C 1
ATOM 2796 O O . VAL A 1 349 ? -88.994 28.633 -88.544 1.00 37.05 349 VAL A O 1
ATOM 2800 N N . VAL A 1 350 ? -87.884 27.351 -90.096 1.00 35.30 350 VAL A N 1
ATOM 2801 C CA . VAL A 1 350 ? -89.042 26.552 -90.458 1.00 34.73 350 VAL A CA 1
ATOM 2802 C C . VAL A 1 350 ? -88.761 25.075 -90.190 1.00 32.97 350 VAL A C 1
ATOM 2803 O O . VAL A 1 350 ? -87.638 24.612 -90.380 1.00 31.43 350 VAL A O 1
ATOM 2807 N N . VAL A 1 351 ? -89.810 24.358 -89.754 1.00 33.46 351 VAL A N 1
ATOM 2808 C CA . VAL A 1 351 ? -89.792 22.900 -89.626 1.00 31.17 351 VAL A CA 1
ATOM 2809 C C . VAL A 1 351 ? -90.924 22.313 -90.462 1.00 31.38 351 VAL A C 1
ATOM 2810 O O . VAL A 1 351 ? -92.089 22.727 -90.376 1.00 30.03 351 VAL A O 1
ATOM 2814 N N . LYS A 1 352 ? -90.553 21.307 -91.258 1.00 31.48 352 LYS A N 1
ATOM 2815 C CA . LYS A 1 352 ? -91.495 20.680 -92.162 1.00 33.98 352 LYS A CA 1
ATOM 2816 C C . LYS A 1 352 ? -91.536 19.180 -91.905 1.00 32.39 352 LYS A C 1
ATOM 2817 O O . LYS A 1 352 ? -90.527 18.578 -91.551 1.00 32.59 352 LYS A O 1
ATOM 2823 N N . PHE A 1 353 ? -92.720 18.601 -92.089 1.00 31.54 353 PHE A N 1
ATOM 2824 C CA . PHE A 1 353 ? -92.883 17.164 -92.126 1.00 30.69 353 PHE A CA 1
ATOM 2825 C C . PHE A 1 353 ? -93.603 16.840 -93.427 1.00 31.53 353 PHE A C 1
ATOM 2826 O O . PHE A 1 353 ? -94.679 17.382 -93.678 1.00 34.59 353 PHE A O 1
ATOM 2834 N N . ARG A 1 354 ? -93.016 15.979 -94.262 1.00 31.28 354 ARG A N 1
ATOM 2835 C CA . ARG A 1 354 ? -93.651 15.569 -95.502 1.00 32.69 354 ARG A CA 1
ATO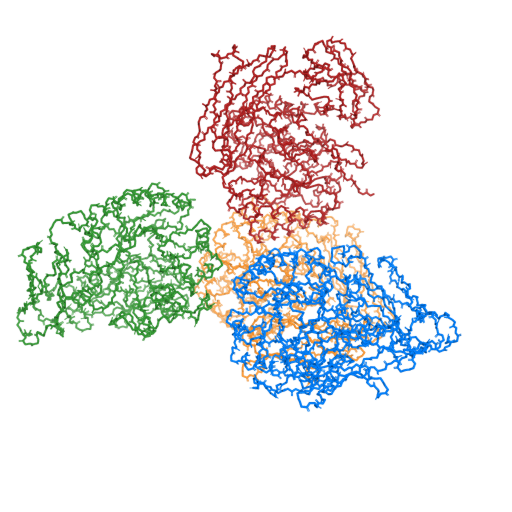M 2836 C C . ARG A 1 354 ? -94.067 16.797 -96.303 1.00 33.75 354 ARG A C 1
ATOM 2837 O O . ARG A 1 354 ? -95.157 16.828 -96.869 1.00 34.81 354 ARG A O 1
ATOM 2845 N N . ASP A 1 355 ? -93.169 17.801 -96.329 1.00 33.14 355 ASP A N 1
ATOM 2846 C CA . ASP A 1 355 ? -93.269 18.932 -97.228 1.00 33.79 355 ASP A CA 1
ATOM 2847 C C . ASP A 1 355 ? -94.330 19.913 -96.749 1.00 34.63 355 ASP A C 1
ATOM 2848 O O . ASP A 1 355 ? -94.629 20.852 -97.486 1.00 35.49 355 ASP A O 1
ATOM 2853 N N . LYS A 1 356 ? -94.812 19.742 -95.504 1.00 35.45 356 LYS A N 1
ATOM 2854 C CA . LYS A 1 356 ? -95.791 20.637 -94.886 1.00 36.96 356 LYS A CA 1
ATOM 2855 C C . LYS A 1 356 ? -95.177 21.369 -93.683 1.00 35.33 356 LYS A C 1
ATOM 2856 O O . LYS A 1 356 ? -94.516 20.782 -92.825 1.00 35.28 356 LYS A O 1
ATOM 2862 N N . VAL A 1 357 ? -95.409 22.676 -93.634 1.00 34.53 357 VAL A N 1
ATOM 2863 C CA . VAL A 1 357 ? -94.956 23.520 -92.544 1.00 33.51 357 VAL A CA 1
ATOM 2864 C C . VAL A 1 357 ? -95.708 23.111 -91.286 1.00 33.73 357 VAL A C 1
ATOM 2865 O O . VAL A 1 357 ? -96.940 23.141 -91.281 1.00 33.34 357 VAL A O 1
ATOM 2869 N N . ILE A 1 358 ? -94.948 22.759 -90.233 1.00 34.99 358 ILE A N 1
ATOM 2870 C CA . ILE A 1 358 ? -95.519 22.547 -88.904 1.00 37.56 358 ILE A CA 1
ATOM 2871 C C . ILE A 1 358 ? -95.019 23.609 -87.916 1.00 36.23 358 ILE A C 1
ATOM 2872 O O . ILE A 1 358 ? -95.649 23.819 -86.897 1.00 36.64 358 ILE A O 1
ATOM 2877 N N . TYR A 1 359 ? -93.918 24.276 -88.258 1.00 35.03 359 TYR A N 1
ATOM 2878 C CA . TYR A 1 359 ? -93.360 25.349 -87.398 1.00 34.05 359 TYR A CA 1
ATOM 2879 C C . TYR A 1 359 ? -92.713 26.434 -88.254 1.00 34.54 359 TYR A C 1
ATOM 2880 O O . TYR A 1 359 ? -91.950 26.099 -89.162 1.00 34.87 359 TYR A O 1
ATOM 2889 N N . SER A 1 360 ? -93.049 27.695 -87.984 1.00 33.88 360 SER A N 1
ATOM 2890 C CA . SER A 1 360 ? -92.409 28.849 -88.663 1.00 34.95 360 SER A CA 1
ATOM 2891 C C . SER A 1 360 ? -92.238 29.949 -87.610 1.00 36.97 360 SER A C 1
ATOM 2892 O O . SER A 1 360 ? -93.163 30.151 -86.817 1.00 39.11 360 SER A O 1
ATOM 2895 N N . LYS A 1 361 ? -91.072 30.588 -87.580 1.00 37.66 361 LYS A N 1
ATOM 2896 C CA . LYS A 1 361 ? -90.855 31.683 -86.613 1.00 40.48 361 LYS A CA 1
ATOM 2897 C C . LYS A 1 361 ? -89.753 32.658 -87.028 1.00 39.21 361 LYS A C 1
ATOM 2898 O O . LYS A 1 361 ? -88.635 32.203 -87.303 1.00 39.84 361 LYS A O 1
ATOM 2904 N N . ASN A 1 362 ? -90.087 33.940 -87.114 1.00 39.90 362 ASN A N 1
ATOM 2905 C CA . ASN A 1 362 ? -89.120 35.006 -87.291 1.00 40.15 362 ASN A CA 1
ATOM 2906 C C . ASN A 1 362 ? -88.290 35.147 -86.016 1.00 38.45 362 ASN A C 1
ATOM 2907 O O . ASN A 1 362 ? -88.835 35.279 -84.930 1.00 38.30 362 ASN A O 1
ATOM 2912 N N . ILE A 1 363 ? -86.967 35.065 -86.183 1.00 38.62 363 ILE A N 1
ATOM 2913 C CA . ILE A 1 363 ? -85.983 35.247 -85.129 1.00 40.13 363 ILE A CA 1
ATOM 2914 C C . ILE A 1 363 ? -85.549 36.710 -85.123 1.00 42.50 363 ILE A C 1
ATOM 2915 O O . ILE A 1 363 ? -84.949 37.170 -86.096 1.00 42.10 363 ILE A O 1
ATOM 2920 N N . THR A 1 364 ? -85.754 37.412 -84.009 1.00 45.00 364 THR A N 1
ATOM 2921 C CA . THR A 1 364 ? -85.339 38.810 -83.940 1.00 51.46 364 THR A CA 1
ATOM 2922 C C . THR A 1 364 ? -84.034 38.964 -83.164 1.00 50.82 364 THR A C 1
ATOM 2923 O O . THR A 1 364 ? -83.389 40.010 -83.294 1.00 53.24 364 THR A O 1
ATOM 2927 N N . SER A 1 365 ? -83.691 37.958 -82.339 1.00 47.52 365 SER A N 1
ATOM 2928 C CA . SER A 1 365 ? -82.442 37.972 -81.589 1.00 46.61 365 SER A CA 1
ATOM 2929 C C . SER A 1 365 ? -81.745 36.620 -81.631 1.00 41.73 365 SER A C 1
ATOM 2930 O O . SER A 1 365 ? -82.364 35.564 -81.539 1.00 35.70 365 SER A O 1
ATOM 2933 N N . GLU A 1 366 ? -80.421 36.729 -81.683 1.00 38.08 366 GLU A N 1
ATOM 2934 C CA . GLU A 1 366 ? -79.530 35.610 -81.792 1.00 38.64 366 GLU A CA 1
ATOM 2935 C C . GLU A 1 366 ? -79.466 34.888 -80.453 1.00 36.57 366 GLU A C 1
ATOM 2936 O O . GLU A 1 366 ? -80.093 35.309 -79.494 1.00 37.55 366 GLU A O 1
ATOM 2942 N N . GLY A 1 367 ? -78.738 33.772 -80.431 1.00 32.66 367 GLY A N 1
ATOM 2943 C CA . GLY A 1 367 ? -78.556 33.009 -79.211 1.00 31.88 367 GLY A CA 1
ATOM 2944 C C . GLY A 1 367 ? -79.640 31.953 -79.012 1.00 31.12 367 GLY A C 1
ATOM 2945 O O . GLY A 1 367 ? -80.252 31.471 -79.970 1.00 29.23 367 GLY A O 1
ATOM 2946 N N . TYR A 1 368 ? -79.836 31.605 -77.735 1.00 30.97 368 TYR A N 1
ATOM 2947 C CA . TYR A 1 368 ? -80.757 30.554 -77.349 1.00 31.27 368 TYR A CA 1
ATOM 2948 C C . TYR A 1 368 ? -82.195 30.996 -77.612 1.00 33.15 368 TYR A C 1
ATOM 2949 O O . TYR A 1 368 ? -82.527 32.163 -77.398 1.00 31.06 368 TYR A O 1
ATOM 2958 N N . MET A 1 369 ? -83.032 30.048 -78.077 1.00 35.26 369 MET A N 1
ATOM 2959 C CA . MET A 1 369 ? -84.479 30.189 -77.959 1.00 37.60 369 MET A CA 1
ATOM 2960 C C . MET A 1 369 ? -85.133 28.821 -77.699 1.00 37.12 369 MET A C 1
ATOM 2961 O O . MET A 1 369 ? -84.699 27.795 -78.224 1.00 36.25 369 MET A O 1
ATOM 2966 N N . ALA A 1 370 ? -86.200 28.834 -76.888 1.00 35.64 370 ALA A N 1
ATOM 2967 C CA . ALA A 1 370 ? -87.049 27.683 -76.645 1.00 37.27 370 ALA A CA 1
ATOM 2968 C C . ALA A 1 370 ? -88.456 27.958 -77.164 1.00 37.20 370 ALA A C 1
ATOM 2969 O O . ALA A 1 370 ? -88.892 29.086 -77.145 1.00 39.39 370 ALA A O 1
ATOM 2971 N N . ASP A 1 371 ? -89.167 26.901 -77.571 1.00 37.63 371 ASP A N 1
ATOM 2972 C CA . ASP A 1 371 ? -90.561 26.961 -77.984 1.00 37.72 371 ASP A CA 1
ATOM 2973 C C . ASP A 1 371 ? -91.065 25.518 -77.955 1.00 37.94 371 ASP A C 1
ATOM 2974 O O . ASP A 1 371 ? -90.382 24.660 -77.409 1.00 36.89 371 ASP A O 1
ATOM 2979 N N . GLU A 1 372 ? -92.222 25.218 -78.559 1.00 41.75 372 GLU A N 1
ATOM 2980 C CA . GLU A 1 372 ? -92.616 23.817 -78.703 1.00 45.16 372 GLU A CA 1
ATOM 2981 C C . GLU A 1 372 ? -93.139 23.530 -80.119 1.00 42.34 372 GLU A C 1
ATOM 2982 O O . GLU A 1 372 ? -93.680 24.403 -80.776 1.00 39.96 372 GLU A O 1
ATOM 2988 N N . LEU A 1 373 ? -92.855 22.311 -80.609 1.00 42.20 373 LEU A N 1
ATOM 2989 C CA . LEU A 1 373 ? -93.415 21.798 -81.857 1.00 43.42 373 LEU A CA 1
ATOM 2990 C C . LEU A 1 373 ? -94.688 21.040 -81.524 1.00 40.77 373 LEU A C 1
ATOM 2991 O O . LEU A 1 373 ? -94.697 20.304 -80.557 1.00 42.86 373 LEU A O 1
ATOM 2996 N N . THR A 1 374 ? -95.697 21.165 -82.375 1.00 40.69 374 THR A N 1
ATOM 2997 C CA . THR A 1 374 ? -96.864 20.313 -82.337 1.00 42.74 374 THR A CA 1
ATOM 2998 C C . THR A 1 374 ? -96.760 19.333 -83.497 1.00 44.07 374 THR A C 1
ATOM 2999 O O . THR A 1 374 ? -96.600 19.748 -84.635 1.00 45.65 374 THR A O 1
ATOM 3003 N N . ILE A 1 375 ? -96.803 18.040 -83.179 1.00 45.56 375 ILE A N 1
ATOM 3004 C CA . ILE A 1 375 ? -96.791 16.975 -84.173 1.00 45.28 375 ILE A CA 1
ATOM 3005 C C . ILE A 1 375 ? -98.076 16.178 -84.019 1.00 45.48 375 ILE A C 1
ATOM 3006 O O . ILE A 1 375 ? -98.694 16.200 -82.960 1.00 43.89 375 ILE A O 1
ATOM 3011 N N . ASP A 1 376 ? -98.445 15.439 -85.062 1.00 47.80 376 ASP A N 1
ATOM 3012 C CA . ASP A 1 376 ? -99.660 14.653 -84.961 1.00 53.15 376 ASP A CA 1
ATOM 3013 C C . ASP A 1 376 ? -99.415 13.210 -85.439 1.00 54.00 376 ASP A C 1
ATOM 3014 O O . ASP A 1 376 ? -99.969 12.790 -86.458 1.00 54.99 376 ASP A O 1
ATOM 3019 N N . PRO A 1 377 ? -98.631 12.380 -84.698 1.00 47.84 377 PRO A N 1
ATOM 3020 C CA . PRO A 1 377 ? -98.346 11.000 -85.117 1.00 45.36 377 PRO A CA 1
ATOM 3021 C C . PRO A 1 377 ? -99.556 10.036 -85.089 1.00 45.20 377 PRO A C 1
ATOM 3022 O O . PRO A 1 377 ? -100.400 10.091 -84.192 1.00 43.41 377 PRO A O 1
ATOM 3026 N N . VAL A 1 378 ? -99.640 9.178 -86.118 1.00 45.34 378 VAL A N 1
ATOM 3027 C CA . VAL A 1 378 ? -100.600 8.080 -86.193 1.00 47.47 378 VAL A CA 1
ATOM 3028 C C . VAL A 1 378 ? -99.921 6.788 -85.733 1.00 44.44 378 VAL A C 1
ATOM 3029 O O . VAL A 1 378 ? -98.916 6.366 -86.314 1.00 45.10 378 VAL A O 1
ATOM 3033 N N . GLY A 1 379 ? -100.444 6.220 -84.641 1.00 42.94 379 GLY A N 1
ATOM 3034 C CA . GLY A 1 379 ? -99.877 5.064 -83.976 1.00 41.47 379 GLY A CA 1
ATOM 3035 C C . GLY A 1 379 ? -98.447 5.356 -83.556 1.00 41.78 379 GLY A C 1
ATOM 3036 O O . GLY A 1 379 ? -98.181 6.372 -82.919 1.00 42.54 379 GLY A O 1
ATOM 3037 N N . ILE A 1 380 ? -97.525 4.451 -83.909 1.00 42.74 380 ILE A N 1
ATOM 3038 C CA . ILE A 1 380 ? -96.094 4.714 -83.760 1.00 39.47 380 ILE A CA 1
ATOM 3039 C C . ILE A 1 380 ? -95.584 5.141 -85.124 1.00 36.76 380 ILE A C 1
ATOM 3040 O O . ILE A 1 380 ? -95.747 4.378 -86.080 1.00 35.16 380 ILE A O 1
ATOM 3045 N N . GLU A 1 381 ? -95.042 6.381 -85.184 1.00 35.32 381 GLU A N 1
ATOM 3046 C CA . GLU A 1 381 ? -94.718 7.051 -86.442 1.00 34.41 381 GLU A CA 1
ATOM 3047 C C . GLU A 1 381 ? -93.287 7.529 -86.389 1.00 32.31 381 GLU A C 1
ATOM 3048 O O . GLU A 1 381 ? -92.942 8.336 -85.528 1.00 33.51 381 GLU A O 1
ATOM 3054 N N . ASP A 1 382 ? -92.469 6.992 -87.293 1.00 31.72 382 ASP A N 1
ATOM 3055 C CA . ASP A 1 382 ? -91.152 7.555 -87.558 1.00 30.52 382 ASP A CA 1
ATOM 3056 C C . ASP A 1 382 ? -91.313 8.835 -88.385 1.00 30.74 382 ASP A C 1
ATOM 3057 O O . ASP A 1 382 ? -92.126 8.905 -89.307 1.00 31.08 382 ASP A O 1
ATOM 3062 N N . MET A 1 383 ? -90.560 9.865 -88.027 1.00 30.82 383 MET A N 1
ATOM 3063 C CA . MET A 1 383 ? -90.773 11.176 -88.631 1.00 31.84 383 MET A CA 1
ATOM 3064 C C . MET A 1 383 ? -89.424 11.832 -88.877 1.00 29.53 383 MET A C 1
ATOM 3065 O O . MET A 1 383 ? -88.704 12.056 -87.920 1.00 28.80 383 MET A O 1
ATOM 3070 N N . GLU A 1 384 ? -89.100 12.149 -90.141 1.00 30.07 384 GLU A N 1
ATOM 3071 C CA . GLU A 1 384 ? -87.948 13.001 -90.441 1.00 29.73 384 GLU A CA 1
ATOM 3072 C C . GLU A 1 384 ? -88.359 14.485 -90.396 1.00 29.78 384 GLU A C 1
ATOM 3073 O O . GLU A 1 384 ? -89.015 14.984 -91.317 1.00 29.92 384 GLU A O 1
ATOM 3079 N N . LEU A 1 385 ? -87.963 15.179 -89.315 1.00 30.25 385 LEU A N 1
ATOM 3080 C CA . LEU A 1 385 ? -88.259 16.608 -89.126 1.00 31.67 385 LEU A CA 1
ATOM 3081 C C . LEU A 1 385 ? -87.216 17.442 -89.870 1.00 30.43 385 LEU A C 1
ATOM 3082 O O . LEU A 1 385 ? -86.040 17.484 -89.518 1.00 27.91 385 LEU A O 1
ATOM 3087 N N . ALA A 1 386 ? -87.687 18.129 -90.916 1.00 32.30 386 ALA A N 1
ATOM 3088 C CA . ALA A 1 386 ? -86.849 18.914 -91.805 1.00 31.61 386 ALA A CA 1
ATOM 3089 C C . ALA A 1 386 ? -86.800 20.386 -91.358 1.00 29.97 386 ALA A C 1
ATOM 3090 O O . ALA A 1 386 ? -87.751 21.115 -91.587 1.00 28.07 386 ALA A O 1
ATOM 3092 N N . PHE A 1 387 ? -85.664 20.792 -90.761 1.00 30.33 387 PHE A N 1
ATOM 3093 C CA . PHE A 1 387 ? -85.401 22.157 -90.311 1.00 30.71 387 PHE A CA 1
ATOM 3094 C C . PHE A 1 387 ? -84.747 22.944 -91.439 1.00 31.72 387 PHE A C 1
ATOM 3095 O O . PHE A 1 387 ? -83.917 22.422 -92.175 1.00 33.83 387 PHE A O 1
ATOM 3103 N N . GLU A 1 388 ? -85.149 24.211 -91.553 1.00 34.27 388 GLU A N 1
ATOM 3104 C CA . GLU A 1 388 ? -84.647 25.149 -92.549 1.00 32.95 388 GLU A CA 1
ATOM 3105 C C . GLU A 1 388 ? -84.364 26.472 -91.842 1.00 32.76 388 GLU A C 1
ATOM 3106 O O . GLU A 1 388 ? -85.273 27.035 -91.213 1.00 32.88 388 GLU A O 1
ATOM 3112 N N . PHE A 1 389 ? -83.113 26.943 -91.972 1.00 31.21 389 PHE A N 1
ATOM 3113 C CA . PHE A 1 389 ? -82.680 28.225 -91.444 1.00 31.23 389 PHE A CA 1
ATOM 3114 C C . PHE A 1 389 ? -82.484 29.197 -92.596 1.00 31.40 389 PHE A C 1
ATOM 3115 O O . PHE A 1 389 ? -81.826 28.859 -93.573 1.00 30.47 389 PHE A O 1
ATOM 3123 N N . TYR A 1 390 ? -83.061 30.392 -92.456 1.00 32.09 390 TYR A N 1
ATOM 3124 C CA . TYR A 1 390 ? -83.043 31.401 -93.507 1.00 33.92 390 TYR A CA 1
ATOM 3125 C C . TYR A 1 390 ? -82.329 32.659 -93.014 1.00 32.95 390 TYR A C 1
ATOM 3126 O O . TYR A 1 390 ? -82.332 32.966 -91.831 1.00 32.40 390 TYR A O 1
ATOM 3135 N N . ASP A 1 391 ? -81.775 33.434 -93.942 1.00 35.16 391 ASP A N 1
ATOM 3136 C CA . ASP A 1 391 ? -81.095 34.693 -93.613 1.00 35.36 391 ASP A CA 1
ATOM 3137 C C . ASP A 1 391 ? -82.034 35.849 -93.934 1.00 34.62 391 ASP A C 1
ATOM 3138 O O . ASP A 1 391 ? -83.180 35.623 -94.282 1.00 33.60 391 ASP A O 1
ATOM 3143 N N . SER A 1 392 ? -81.524 37.076 -93.847 1.00 37.12 392 SER A N 1
ATOM 3144 C CA . SER A 1 392 ? -82.355 38.275 -93.899 1.00 39.36 392 SER A CA 1
ATOM 3145 C C . SER A 1 392 ? -82.975 38.493 -95.275 1.00 40.08 392 SER A C 1
ATOM 3146 O O . SER A 1 392 ? -83.864 39.332 -95.390 1.00 41.01 392 SER A O 1
ATOM 3149 N N . ASP A 1 393 ? -82.473 37.788 -96.304 1.00 41.21 393 ASP A N 1
ATOM 3150 C CA . ASP A 1 393 ? -83.060 37.827 -97.636 1.00 42.68 393 ASP A CA 1
ATOM 3151 C C . ASP A 1 393 ? -84.029 36.668 -97.891 1.00 40.84 393 ASP A C 1
ATOM 3152 O O . ASP A 1 393 ? -84.440 36.469 -99.021 1.00 38.63 393 ASP A O 1
ATOM 3157 N N . ASN A 1 394 ? -84.380 35.894 -96.860 1.00 41.21 394 ASN A N 1
ATOM 3158 C CA . ASN A 1 394 ? -85.325 34.792 -96.991 1.00 43.06 394 ASN A CA 1
ATOM 3159 C C . ASN A 1 394 ? -84.732 33.676 -97.865 1.00 41.61 394 ASN A C 1
ATOM 3160 O O . ASN A 1 394 ? -85.454 33.016 -98.607 1.00 39.72 394 ASN A O 1
ATOM 3165 N N . LYS A 1 395 ? -83.409 33.484 -97.784 1.00 41.45 395 LYS A N 1
ATOM 3166 C CA . LYS A 1 395 ? -82.718 32.386 -98.449 1.00 45.85 395 LYS A CA 1
ATOM 3167 C C . LYS A 1 395 ? -82.156 31.349 -97.460 1.00 41.94 395 LYS A C 1
ATOM 3168 O O . LYS A 1 395 ? -81.431 31.670 -96.520 1.00 42.52 395 LYS A O 1
ATOM 3174 N N . ILE A 1 396 ? -82.413 30.075 -97.742 1.00 38.51 396 ILE A N 1
ATOM 3175 C CA . ILE A 1 396 ? -82.029 28.996 -96.848 1.00 38.11 396 ILE A CA 1
ATOM 3176 C C . ILE A 1 396 ? -80.502 28.931 -96.775 1.00 37.11 396 ILE A C 1
ATOM 3177 O O . ILE A 1 396 ? -79.861 28.898 -97.805 1.00 37.64 396 ILE A O 1
ATOM 3182 N N . ILE A 1 397 ? -79.931 28.945 -95.561 1.00 36.16 397 ILE A N 1
ATOM 3183 C C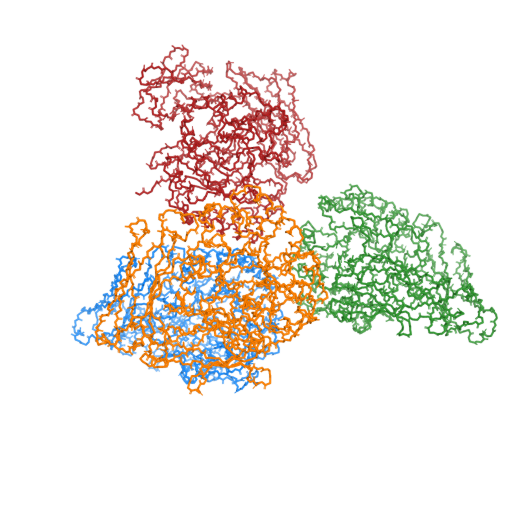A . ILE A 1 397 ? -78.488 28.872 -95.361 1.00 36.52 397 ILE A CA 1
ATOM 3184 C C . ILE A 1 397 ? -78.115 27.575 -94.655 1.00 34.88 397 ILE A C 1
ATOM 3185 O O . ILE A 1 397 ? -76.934 27.215 -94.670 1.00 35.49 397 ILE A O 1
ATOM 3190 N N . LYS A 1 398 ? -79.091 26.873 -94.052 1.00 32.33 398 LYS A N 1
ATOM 3191 C CA . LYS A 1 398 ? -78.825 25.534 -93.516 1.00 30.27 398 LYS A CA 1
ATOM 3192 C C . LYS A 1 398 ? -80.083 24.649 -93.525 1.00 32.53 398 LYS A C 1
ATOM 3193 O O . LYS A 1 398 ? -81.191 25.114 -93.220 1.00 33.17 398 LYS A O 1
ATOM 3199 N N . ASN A 1 399 ? -79.878 23.366 -93.885 1.00 32.58 399 ASN A N 1
ATOM 3200 C CA . ASN A 1 399 ? -80.858 22.298 -93.754 1.00 31.01 399 ASN A CA 1
ATOM 3201 C C . ASN A 1 399 ? -80.334 21.265 -92.765 1.00 30.79 399 ASN A C 1
ATOM 3202 O O . ASN A 1 399 ? -79.152 20.921 -92.785 1.00 28.34 399 ASN A O 1
ATOM 3207 N N . GLU A 1 400 ? -81.232 20.745 -91.920 1.00 29.49 400 GLU A N 1
ATOM 3208 C CA . GLU A 1 400 ? -80.855 19.683 -91.020 1.00 29.26 400 GLU A CA 1
ATOM 3209 C C . GLU A 1 400 ? -82.110 18.916 -90.655 1.00 29.65 400 GLU A C 1
ATOM 3210 O O . GLU A 1 400 ? -83.151 19.518 -90.351 1.00 27.70 400 GLU A O 1
ATOM 3216 N N . SER A 1 401 ? -81.970 17.585 -90.757 1.00 27.03 401 SER A N 1
ATOM 3217 C CA . SER A 1 401 ? -83.020 16.684 -90.372 1.00 27.36 401 SER A CA 1
ATOM 3218 C C . SER A 1 401 ? -82.787 16.331 -88.916 1.00 26.51 401 SER A C 1
ATOM 3219 O O . SER A 1 401 ? -81.639 16.273 -88.488 1.00 26.59 401 SER A O 1
ATOM 3222 N N . ILE A 1 402 ? -83.889 16.112 -88.195 1.00 27.64 402 ILE A N 1
ATOM 3223 C CA . ILE A 1 402 ? -83.945 15.460 -86.892 1.00 27.08 402 ILE A CA 1
ATOM 3224 C C . ILE A 1 402 ? -84.971 14.323 -87.005 1.00 28.04 402 ILE A C 1
ATOM 3225 O O . ILE A 1 402 ? -86.153 14.548 -87.284 1.00 27.79 402 ILE A O 1
ATOM 3230 N N . ASN A 1 403 ? -84.511 13.091 -86.794 1.00 29.03 403 ASN A N 1
ATOM 3231 C CA . ASN A 1 403 ? -85.374 11.930 -86.921 1.00 30.20 403 ASN A CA 1
ATOM 3232 C C . ASN A 1 403 ? -85.932 11.523 -85.561 1.00 29.51 403 ASN A C 1
ATOM 3233 O O . ASN A 1 403 ? -85.163 11.226 -84.657 1.00 29.94 403 ASN A O 1
ATOM 3238 N N . ILE A 1 404 ? -87.256 11.432 -85.440 1.00 28.51 404 ILE A N 1
ATOM 3239 C CA . ILE A 1 404 ? -87.850 11.053 -84.173 1.00 29.48 404 ILE A CA 1
ATOM 3240 C C . ILE A 1 404 ? -88.755 9.847 -84.390 1.00 30.08 404 ILE A C 1
ATOM 3241 O O . ILE A 1 404 ? -89.259 9.639 -85.500 1.00 30.96 404 ILE A O 1
ATOM 3246 N N . LEU A 1 405 ? -89.016 9.120 -83.296 1.00 29.77 405 LEU A N 1
ATOM 3247 C CA . LEU A 1 405 ? -90.047 8.094 -83.270 1.00 29.66 405 LEU A CA 1
ATOM 3248 C C . LEU A 1 405 ? -91.144 8.549 -82.320 1.00 29.57 405 LEU A C 1
ATOM 3249 O O . LEU A 1 405 ? -90.856 8.802 -81.171 1.00 30.81 405 LEU A O 1
ATOM 3254 N N . ALA A 1 406 ? -92.389 8.716 -82.795 1.00 29.39 406 ALA A N 1
ATOM 3255 C CA . ALA A 1 406 ? -93.386 9.435 -82.022 1.00 30.26 406 ALA A CA 1
ATOM 3256 C C . ALA A 1 406 ? -94.719 8.690 -81.936 1.00 32.55 406 ALA A C 1
ATOM 3257 O O . ALA A 1 406 ? -95.173 8.087 -82.907 1.00 33.20 406 ALA A O 1
ATOM 3259 N N . SER A 1 407 ? -95.415 8.881 -80.810 1.00 33.97 407 SER A N 1
ATOM 3260 C CA . SER A 1 407 ? -96.769 8.390 -80.608 1.00 36.18 407 SER A CA 1
ATOM 3261 C C . SER A 1 407 ? -97.452 9.302 -79.599 1.00 37.63 407 SER A C 1
ATOM 3262 O O . SER A 1 407 ? -96.786 9.886 -78.764 1.00 37.63 407 SER A O 1
ATOM 3265 N N . LYS A 1 408 ? -98.772 9.377 -79.648 1.00 41.13 408 LYS A N 1
ATOM 3266 C CA . LYS A 1 408 ? -99.536 10.090 -78.642 1.00 44.98 408 LYS A CA 1
ATOM 3267 C C . LYS A 1 408 ? -99.669 9.265 -77.369 1.00 47.59 408 LYS A C 1
ATOM 3268 O O . LYS A 1 408 ? -100.180 9.778 -76.386 1.00 50.14 408 LYS A O 1
ATOM 3274 N N . THR A 1 409 ? -99.255 7.990 -77.402 1.00 48.89 409 THR A N 1
ATOM 3275 C CA . THR A 1 409 ? -99.460 7.080 -76.287 1.00 49.40 409 THR A CA 1
ATOM 3276 C C . THR A 1 409 ? -98.186 6.263 -76.064 1.00 50.15 409 THR A C 1
ATOM 3277 O O . THR A 1 409 ? -97.495 5.887 -77.011 1.00 52.00 409 THR A O 1
ATOM 3281 N N . ALA A 1 410 ? -97.846 6.067 -74.786 1.00 49.92 410 ALA A N 1
ATOM 3282 C CA . ALA A 1 410 ? -96.815 5.142 -74.341 1.00 48.16 410 ALA A CA 1
ATOM 3283 C C . ALA A 1 410 ? -96.824 3.859 -75.177 1.00 48.74 410 ALA A C 1
ATOM 3284 O O . ALA A 1 410 ? -97.907 3.338 -75.476 1.00 49.94 410 ALA A O 1
ATOM 3286 N N . PHE A 1 411 ? -95.627 3.328 -75.499 1.00 44.85 411 PHE A N 1
ATOM 3287 C CA . PHE A 1 411 ? -95.535 2.118 -76.316 1.00 45.05 411 PHE A CA 1
ATOM 3288 C C . PHE A 1 411 ? -94.263 1.335 -75.982 1.00 45.30 411 PHE A C 1
ATOM 3289 O O . PHE A 1 411 ? -93.349 1.848 -75.359 1.00 42.31 411 PHE A O 1
ATOM 3297 N N . GLU A 1 412 ? -94.237 0.077 -76.427 1.00 51.25 412 GLU A N 1
ATOM 3298 C CA . GLU A 1 412 ? -93.168 -0.859 -76.120 1.00 54.13 412 GLU A CA 1
ATOM 3299 C C . GLU A 1 412 ? -92.051 -0.701 -77.125 1.00 45.41 412 GLU A C 1
ATOM 3300 O O . GLU A 1 412 ? -92.309 -0.745 -78.313 1.00 44.61 412 GLU A O 1
ATOM 3306 N N . LEU A 1 413 ? -90.821 -0.599 -76.628 1.00 44.58 413 LEU A N 1
ATOM 3307 C CA . LEU A 1 413 ? -89.627 -0.779 -77.452 1.00 41.98 413 LEU A CA 1
ATOM 3308 C C . LEU A 1 413 ? -89.073 -2.187 -77.268 1.00 38.38 413 LEU A C 1
ATOM 3309 O O . LEU A 1 413 ? -89.245 -2.808 -76.231 1.00 37.70 413 LEU A O 1
ATOM 3314 N N . PRO A 1 414 ? -88.319 -2.729 -78.242 1.00 38.88 414 PRO A N 1
ATOM 3315 C CA . PRO A 1 414 ? -87.545 -3.938 -77.987 1.00 37.73 414 PRO A CA 1
ATOM 3316 C C . PRO A 1 414 ? -86.423 -3.543 -77.040 1.00 36.19 414 PRO A C 1
ATOM 3317 O O . PRO A 1 414 ? -85.945 -2.421 -77.099 1.00 36.98 414 PRO A O 1
ATOM 3321 N N . GLU A 1 415 ? -86.007 -4.484 -76.194 1.00 37.79 415 GLU A N 1
ATOM 3322 C CA . GLU A 1 415 ? -85.149 -4.220 -75.059 1.00 38.67 415 GLU A CA 1
ATOM 3323 C C . GLU A 1 415 ? -84.002 -5.221 -75.035 1.00 36.61 415 GLU A C 1
ATOM 3324 O O . GLU A 1 415 ? -84.242 -6.425 -75.172 1.00 37.24 415 GLU A O 1
ATOM 3330 N N . LEU A 1 416 ? -82.780 -4.711 -74.812 1.00 32.51 416 LEU A N 1
ATOM 3331 C CA . LEU A 1 416 ? -81.596 -5.530 -74.673 1.00 31.57 416 LEU A CA 1
ATOM 3332 C C . LEU A 1 416 ? -81.018 -5.335 -73.275 1.00 32.13 416 LEU A C 1
ATOM 3333 O O . LEU A 1 416 ? -80.601 -4.237 -72.944 1.00 31.75 416 LEU A O 1
ATOM 3338 N N . THR A 1 417 ? -80.929 -6.428 -72.500 1.00 33.70 417 THR A N 1
ATOM 3339 C CA . THR A 1 417 ? -80.215 -6.418 -71.229 1.00 35.16 417 THR A CA 1
ATOM 3340 C C . THR A 1 417 ? -79.091 -7.465 -71.223 1.00 34.58 417 THR A C 1
ATOM 3341 O O . THR A 1 417 ? -79.159 -8.501 -71.895 1.00 34.19 417 THR A O 1
ATOM 3345 N N . ILE A 1 418 ? -78.046 -7.198 -70.431 1.00 32.24 418 ILE A N 1
ATOM 3346 C CA . ILE A 1 418 ? -76.979 -8.168 -70.265 1.00 31.84 418 ILE A CA 1
ATOM 3347 C C . ILE A 1 418 ? -76.855 -8.514 -68.793 1.00 31.85 418 ILE A C 1
ATOM 3348 O O . ILE A 1 418 ? -77.129 -7.679 -67.940 1.00 31.18 418 ILE A O 1
ATOM 3353 N N . GLU A 1 419 ? -76.412 -9.748 -68.533 1.00 33.35 419 GLU A N 1
ATOM 3354 C CA . GLU A 1 419 ? -75.947 -10.186 -67.227 1.00 35.39 419 GLU A CA 1
ATOM 3355 C C . GLU A 1 419 ? -74.485 -10.561 -67.400 1.00 33.81 419 GLU A C 1
ATOM 3356 O O . GLU A 1 419 ? -74.193 -11.377 -68.263 1.00 32.66 419 GLU A O 1
ATOM 3362 N N . VAL A 1 420 ? -73.615 -10.012 -66.541 1.00 33.92 420 VAL A N 1
ATOM 3363 C CA . VAL A 1 420 ? -72.176 -10.178 -66.655 1.00 33.62 420 VAL A CA 1
ATOM 3364 C C . VAL A 1 420 ? -71.650 -10.944 -65.439 1.00 34.76 420 VAL A C 1
ATOM 3365 O O . VAL A 1 420 ? -72.136 -10.759 -64.325 1.00 33.41 420 VAL A O 1
ATOM 3369 N N . THR A 1 421 ? -70.691 -11.858 -65.713 1.00 35.73 421 THR A N 1
ATOM 3370 C CA . THR A 1 421 ? -69.987 -12.649 -64.705 1.00 35.75 421 THR A CA 1
ATOM 3371 C C . THR A 1 421 ? -68.473 -12.485 -64.883 1.00 33.88 421 THR A C 1
ATOM 3372 O O . THR A 1 421 ? -67.993 -12.411 -66.004 1.00 31.64 421 THR A O 1
ATOM 3376 N N . PRO A 1 422 ? -67.660 -12.284 -63.825 1.00 34.04 422 PRO A N 1
ATOM 3377 C CA . PRO A 1 422 ? -68.121 -11.785 -62.524 1.00 35.57 422 PRO A CA 1
ATOM 3378 C C . PRO A 1 422 ? -68.944 -10.514 -62.671 1.00 35.48 422 PRO A C 1
ATOM 3379 O O . PRO A 1 422 ? -68.590 -9.637 -63.446 1.00 36.23 422 PRO A O 1
ATOM 3383 N N . GLU A 1 423 ? -70.015 -10.458 -61.891 1.00 38.91 423 GLU A N 1
ATOM 3384 C CA . GLU A 1 423 ? -70.969 -9.374 -61.878 1.00 41.05 423 GLU A CA 1
ATOM 3385 C C . GLU A 1 423 ? -70.375 -8.113 -61.255 1.00 39.99 423 GLU A C 1
ATOM 3386 O O . GLU A 1 423 ? -70.679 -7.035 -61.744 1.00 41.16 423 GLU A O 1
ATOM 3392 N N . LYS A 1 424 ? -69.549 -8.239 -60.207 1.00 41.33 424 LYS A N 1
ATOM 3393 C CA . LYS A 1 424 ? -69.205 -7.093 -59.377 1.00 45.87 424 LYS A CA 1
ATOM 3394 C C . LYS A 1 424 ? -67.713 -6.999 -59.032 1.00 43.61 424 LYS A C 1
ATOM 3395 O O . LYS A 1 424 ? -67.234 -5.899 -58.707 1.00 43.50 424 LYS A O 1
ATOM 3401 N N . ASP A 1 425 ? -66.980 -8.114 -59.104 1.00 39.15 425 ASP A N 1
ATOM 3402 C CA . ASP A 1 425 ? -65.586 -8.136 -58.681 1.00 38.62 425 ASP A CA 1
ATOM 3403 C C . ASP A 1 425 ? -64.801 -9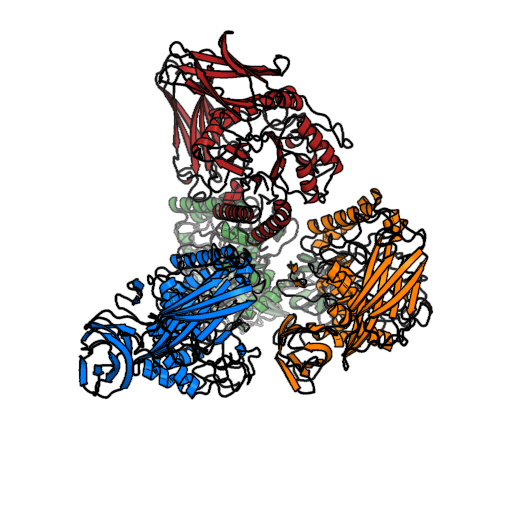.100 -59.569 1.00 37.00 425 ASP A C 1
ATOM 3404 O O . ASP A 1 425 ? -64.928 -10.316 -59.453 1.00 36.11 425 ASP A O 1
ATOM 3409 N N . LEU A 1 426 ? -63.950 -8.529 -60.419 1.00 35.80 426 LEU A N 1
ATOM 3410 C CA . LEU A 1 426 ? -63.134 -9.289 -61.350 1.00 36.95 426 LEU A CA 1
ATOM 3411 C C . LEU A 1 426 ? -62.222 -10.288 -60.633 1.00 37.73 426 LEU A C 1
ATOM 3412 O O . LEU A 1 426 ? -61.762 -11.222 -61.281 1.00 39.37 426 LEU A O 1
ATOM 3417 N N . ASN A 1 427 ? -61.932 -10.103 -59.337 1.00 37.75 427 ASN A N 1
ATOM 3418 C CA . ASN A 1 427 ? -61.049 -11.028 -58.642 1.00 40.35 427 ASN A CA 1
ATOM 3419 C C . ASN A 1 427 ? -61.691 -12.405 -58.461 1.00 40.31 427 ASN A C 1
ATOM 3420 O O . ASN A 1 427 ? -61.002 -13.339 -58.063 1.00 37.99 427 ASN A O 1
ATOM 3425 N N . GLU A 1 428 ? -63.005 -12.500 -58.698 1.00 42.05 428 GLU A N 1
ATOM 3426 C CA . GLU A 1 428 ? -63.752 -13.703 -58.373 1.00 47.26 428 GLU A CA 1
ATOM 3427 C C . GLU A 1 428 ? -63.574 -14.771 -59.453 1.00 43.83 428 GLU A C 1
ATOM 3428 O O . GLU A 1 428 ? -64.084 -15.855 -59.280 1.00 42.06 428 GLU A O 1
ATOM 3434 N N . GLY A 1 429 ? -62.855 -14.478 -60.556 1.00 42.40 429 GLY A N 1
ATOM 3435 C CA . GLY A 1 429 ? -62.502 -15.505 -61.528 1.00 41.22 429 GLY A CA 1
ATOM 3436 C C . GLY A 1 429 ? -61.618 -15.004 -62.664 1.00 39.53 429 GLY A C 1
ATOM 3437 O O . GLY A 1 429 ? -61.480 -13.801 -62.865 1.00 42.33 429 GLY A O 1
ATOM 3438 N N . LYS A 1 430 ? -61.074 -15.928 -63.456 1.00 38.11 430 LYS A N 1
ATOM 3439 C CA . LYS A 1 430 ? -60.121 -15.568 -64.496 1.00 39.64 430 LYS A CA 1
ATOM 3440 C C . LYS A 1 430 ? -60.844 -15.424 -65.831 1.00 36.49 430 LYS A C 1
ATOM 3441 O O . LYS A 1 430 ? -60.318 -14.856 -66.786 1.00 34.27 430 LYS A O 1
ATOM 3447 N N . ILE A 1 431 ? -62.096 -15.883 -65.863 1.00 34.82 431 ILE A N 1
ATOM 3448 C CA . ILE A 1 431 ? -62.862 -15.912 -67.086 1.00 32.53 431 ILE A CA 1
ATOM 3449 C C . ILE A 1 431 ? -64.163 -15.157 -66.897 1.00 31.73 431 ILE A C 1
ATOM 3450 O O . ILE A 1 431 ? -64.828 -15.322 -65.870 1.00 31.36 431 ILE A O 1
ATOM 3455 N N . ALA A 1 432 ? -64.537 -14.390 -67.931 1.00 30.58 432 ALA A N 1
ATOM 3456 C CA . ALA A 1 432 ? -65.791 -13.663 -67.875 1.00 31.29 432 ALA A CA 1
ATOM 3457 C C . ALA A 1 432 ? -66.839 -14.231 -68.835 1.00 30.65 432 ALA A C 1
ATOM 3458 O O . ALA A 1 432 ? -66.522 -14.982 -69.768 1.00 30.54 432 ALA A O 1
ATOM 3460 N N . SER A 1 433 ? -68.108 -13.904 -68.552 1.00 30.37 433 SER A N 1
ATOM 3461 C CA . SER A 1 433 ? -69.163 -14.090 -69.542 1.00 31.17 433 SER A CA 1
ATOM 3462 C C . SER A 1 433 ? -70.094 -12.878 -69.636 1.00 31.09 433 SER A C 1
ATOM 3463 O O . SER A 1 433 ? -70.366 -12.216 -68.628 1.00 29.99 433 SER A O 1
ATOM 3466 N N . ILE A 1 434 ? -70.649 -12.687 -70.848 1.00 31.93 434 ILE A N 1
ATOM 3467 C CA . ILE A 1 434 ? -71.748 -11.762 -71.085 1.00 31.76 434 ILE A CA 1
ATOM 3468 C C . ILE A 1 434 ? -72.917 -12.549 -71.676 1.00 33.13 434 ILE A C 1
ATOM 3469 O O . ILE A 1 434 ? -72.862 -12.962 -72.825 1.00 33.64 434 ILE A O 1
ATOM 3474 N N . LYS A 1 435 ? -74.000 -12.677 -70.903 1.00 34.83 435 LYS A N 1
ATOM 3475 C CA . LYS A 1 435 ? -75.258 -13.239 -71.375 1.00 36.19 435 LYS A CA 1
ATOM 3476 C C . LYS A 1 435 ? -76.177 -12.107 -71.849 1.00 36.62 435 LYS A C 1
ATOM 3477 O O . LYS A 1 435 ? -76.547 -11.240 -71.053 1.00 36.42 435 LYS A O 1
ATOM 3483 N N . THR A 1 436 ? -76.512 -12.090 -73.149 1.00 35.21 436 THR A N 1
ATOM 3484 C CA . THR A 1 436 ? -77.371 -11.050 -73.709 1.00 33.52 436 THR A CA 1
ATOM 3485 C C . THR A 1 436 ? -78.790 -11.611 -73.846 1.00 35.49 436 THR A C 1
ATOM 3486 O O . THR A 1 436 ? -78.964 -12.779 -74.191 1.00 32.91 436 THR A O 1
ATOM 3490 N N . LYS A 1 437 ? -79.780 -10.733 -73.638 1.00 36.01 437 LYS A N 1
ATOM 3491 C CA . LYS A 1 437 ? -81.187 -11.069 -73.778 1.00 38.81 437 LYS A CA 1
ATOM 3492 C C . LYS A 1 437 ? -81.884 -9.923 -74.506 1.00 36.52 437 LYS A C 1
ATOM 3493 O O . LYS A 1 437 ? -81.823 -8.779 -74.072 1.00 35.02 437 LYS A O 1
ATOM 3499 N N . ILE A 1 438 ? -82.471 -10.248 -75.658 1.00 35.56 438 ILE A N 1
ATOM 3500 C CA . ILE A 1 438 ? -83.215 -9.307 -76.460 1.00 34.96 438 ILE A CA 1
ATOM 3501 C C . ILE A 1 438 ? -84.690 -9.696 -76.407 1.00 38.03 438 ILE A C 1
ATOM 3502 O O . ILE A 1 438 ? -85.077 -10.786 -76.852 1.00 39.47 438 ILE A O 1
ATOM 3507 N N . GLU A 1 439 ? -85.483 -8.791 -75.823 1.00 39.45 439 GLU A N 1
ATOM 3508 C CA . GLU A 1 439 ? -86.927 -8.836 -75.879 1.00 42.03 439 GLU A CA 1
ATOM 3509 C C . GLU A 1 439 ? -87.340 -8.110 -77.146 1.00 38.77 439 GLU A C 1
ATOM 3510 O O . GLU A 1 439 ? -87.232 -6.894 -77.237 1.00 36.94 439 GLU A O 1
ATOM 3516 N N . THR A 1 440 ? -87.818 -8.881 -78.119 1.00 38.11 440 THR A N 1
ATOM 3517 C CA . THR A 1 440 ? -88.212 -8.329 -79.393 1.00 36.43 440 THR A CA 1
ATOM 3518 C C . THR A 1 440 ? -89.603 -7.712 -79.269 1.00 37.36 440 THR A C 1
ATOM 3519 O O . THR A 1 440 ? -90.354 -7.902 -78.305 1.00 38.03 440 THR A O 1
ATOM 3523 N N . SER A 1 441 ? -89.918 -7.040 -80.361 1.00 38.31 441 SER A N 1
ATOM 3524 C CA . SER A 1 441 ? -91.133 -6.316 -80.618 1.00 40.16 441 SER A CA 1
ATOM 3525 C C . SER A 1 441 ? -91.320 -6.378 -82.128 1.00 39.65 441 SER A C 1
ATOM 3526 O O . SER A 1 441 ? -90.457 -5.941 -82.897 1.00 37.23 441 SER A O 1
ATOM 3529 N N . GLU A 1 442 ? -92.450 -6.916 -82.555 1.00 42.40 442 GLU A N 1
ATOM 3530 C CA . GLU A 1 442 ? -92.765 -6.975 -83.975 1.00 42.89 442 GLU A CA 1
ATOM 3531 C C . GLU A 1 442 ? -92.979 -5.533 -84.445 1.00 43.02 442 GLU A C 1
ATOM 3532 O O . GLU A 1 442 ? -93.275 -4.627 -83.643 1.00 45.90 442 GLU A O 1
ATOM 3538 N N . ASN A 1 443 ? -92.745 -5.307 -85.738 1.00 39.47 443 ASN A N 1
ATOM 3539 C CA . ASN A 1 443 ? -92.740 -3.976 -86.321 1.00 38.50 443 ASN A CA 1
ATOM 3540 C C . ASN A 1 443 ? -91.366 -3.343 -86.121 1.00 36.98 443 ASN A C 1
ATOM 3541 O O . ASN A 1 443 ? -91.055 -2.379 -86.812 1.00 37.18 443 ASN A O 1
ATOM 3546 N N . PHE A 1 444 ? -90.540 -3.881 -85.209 1.00 36.54 444 PHE A N 1
ATOM 3547 C CA . PHE A 1 444 ? -89.156 -3.433 -85.068 1.00 37.15 444 PHE A CA 1
ATOM 3548 C C . PHE A 1 444 ? -88.224 -4.529 -85.602 1.00 38.62 444 PHE A C 1
ATOM 3549 O O . PHE A 1 444 ? -88.162 -5.615 -85.047 1.00 40.65 444 PHE A O 1
ATOM 3557 N N . THR A 1 445 ? -87.447 -4.210 -86.644 1.00 40.60 445 THR A N 1
ATOM 3558 C CA . THR A 1 445 ? -86.534 -5.158 -87.249 1.00 39.11 445 THR A CA 1
ATOM 3559 C C . THR A 1 445 ? -85.143 -5.014 -86.638 1.00 37.92 445 THR A C 1
ATOM 3560 O O . THR A 1 445 ? -84.556 -3.928 -86.573 1.00 37.21 445 THR A O 1
ATOM 3564 N N . LEU A 1 446 ? -84.620 -6.149 -86.202 1.00 37.15 446 LEU A N 1
ATOM 3565 C CA . LEU A 1 446 ? -83.233 -6.236 -85.789 1.00 36.75 446 LEU A CA 1
ATOM 3566 C C . LEU A 1 446 ? -82.371 -6.385 -87.037 1.00 35.77 446 LEU A C 1
ATOM 3567 O O . LEU A 1 446 ? -82.730 -7.121 -87.938 1.00 35.02 446 LEU A O 1
ATOM 3572 N N . LEU A 1 447 ? -81.292 -5.607 -87.111 1.00 37.65 447 LEU A N 1
ATOM 3573 C CA . LEU A 1 447 ? -80.461 -5.500 -88.295 1.00 39.79 447 LEU A CA 1
ATOM 3574 C C . LEU A 1 447 ? -79.073 -6.039 -87.989 1.00 44.40 447 LEU A C 1
ATOM 3575 O O . LEU A 1 447 ? -78.409 -5.542 -87.072 1.00 42.20 447 LEU A O 1
ATOM 3580 N N . ASP A 1 448 ? -78.625 -7.006 -88.801 1.00 51.52 448 ASP A N 1
ATOM 3581 C CA . ASP A 1 448 ? -77.237 -7.454 -88.799 1.00 52.29 448 ASP A CA 1
ATOM 3582 C C . ASP A 1 448 ? -76.927 -8.128 -87.467 1.00 43.13 448 ASP A C 1
ATOM 3583 O O . ASP A 1 448 ? -77.778 -8.751 -86.870 1.00 42.42 448 ASP A O 1
ATOM 3588 N N . ASP A 1 449 ? -75.720 -7.910 -86.978 1.00 41.73 449 ASP A N 1
ATOM 3589 C CA . ASP A 1 449 ? -75.144 -8.743 -85.950 1.00 43.48 449 ASP A CA 1
ATOM 3590 C C . ASP A 1 449 ? -75.239 -8.030 -84.615 1.00 38.25 449 ASP A C 1
ATOM 3591 O O . ASP A 1 449 ? -75.038 -6.815 -84.518 1.00 35.88 449 ASP A O 1
ATOM 3596 N N . LEU A 1 450 ? -75.556 -8.838 -83.600 1.00 35.96 450 LEU A N 1
ATOM 3597 C CA . LEU A 1 450 ? -75.314 -8.464 -82.218 1.00 34.99 450 LEU A CA 1
ATOM 3598 C C . LEU A 1 450 ? -73.809 -8.236 -82.019 1.00 34.20 450 LEU A C 1
ATOM 3599 O O . LEU A 1 450 ? -72.986 -9.088 -82.386 1.00 35.36 450 LEU A O 1
ATOM 3604 N N . LYS A 1 451 ? -73.443 -7.114 -81.401 1.00 31.47 451 LYS A N 1
ATOM 3605 C CA . LYS A 1 451 ? -72.034 -6.859 -81.088 1.00 34.09 451 LYS A CA 1
ATOM 3606 C C . LYS A 1 451 ? -71.820 -6.906 -79.573 1.00 30.60 451 LYS A C 1
ATOM 3607 O O . LYS A 1 451 ? -72.687 -6.469 -78.819 1.00 30.32 451 LYS A O 1
ATOM 3613 N N . ILE A 1 452 ? -70.694 -7.508 -79.154 1.00 28.56 452 ILE A N 1
ATOM 3614 C CA . ILE A 1 452 ? -70.331 -7.686 -77.751 1.00 28.36 452 ILE A CA 1
ATOM 3615 C C . ILE A 1 452 ? -68.966 -7.033 -77.534 1.00 26.28 452 ILE A C 1
ATOM 3616 O O . ILE A 1 452 ? -68.123 -7.138 -78.403 1.00 25.87 452 ILE A O 1
ATOM 3621 N N . SER A 1 453 ? -68.782 -6.320 -76.417 1.00 26.04 453 SER A N 1
ATOM 3622 C CA . SER A 1 453 ? -67.522 -5.678 -76.091 1.00 25.80 453 SER A CA 1
ATOM 3623 C C . SER A 1 453 ? -67.189 -5.958 -74.636 1.00 27.42 453 SER A C 1
ATOM 3624 O O . SER A 1 453 ? -68.037 -5.810 -73.781 1.00 29.12 453 SER A O 1
ATOM 3627 N N . TYR A 1 454 ? -65.953 -6.399 -74.384 1.00 28.01 454 TYR A N 1
ATOM 3628 C CA . TYR A 1 454 ? -65.423 -6.552 -73.042 1.00 28.52 454 TYR A CA 1
ATOM 3629 C C . TYR A 1 454 ? -64.161 -5.681 -72.955 1.00 27.93 454 TYR A C 1
ATOM 3630 O O . TYR A 1 454 ? -63.047 -6.176 -73.076 1.00 25.72 454 TYR A O 1
ATOM 3639 N N . ASN A 1 455 ? -64.345 -4.362 -72.742 1.00 27.89 455 ASN A N 1
ATOM 3640 C CA . ASN A 1 455 ? -63.241 -3.433 -72.889 1.00 25.99 455 ASN A CA 1
ATOM 3641 C C . ASN A 1 455 ? -62.468 -3.400 -71.582 1.00 27.21 455 ASN A C 1
ATOM 3642 O O . ASN A 1 455 ? -62.948 -2.889 -70.586 1.00 28.95 455 ASN A O 1
ATOM 3647 N N . THR A 1 456 ? -61.301 -4.052 -71.569 1.00 27.74 456 THR A N 1
ATOM 3648 C CA . THR A 1 456 ? -60.551 -4.282 -70.343 1.00 27.51 456 THR A CA 1
ATOM 3649 C C . THR A 1 456 ? -59.644 -3.090 -70.002 1.00 26.75 456 THR A C 1
ATOM 3650 O O . THR A 1 456 ? -58.979 -3.100 -68.979 1.00 25.27 456 THR A O 1
ATOM 3654 N N . HIS A 1 457 ? -59.617 -2.064 -70.864 1.00 27.99 457 HIS A N 1
ATOM 3655 C CA . HIS A 1 457 ? -59.054 -0.753 -70.550 1.00 28.24 457 HIS A CA 1
ATOM 3656 C C . HIS A 1 457 ? -57.534 -0.770 -70.378 1.00 28.53 457 HIS A C 1
ATOM 3657 O O . HIS A 1 457 ? -56.991 -0.033 -69.548 1.00 28.17 457 HIS A O 1
ATOM 3664 N N . LEU A 1 458 ? -56.849 -1.609 -71.168 1.00 29.99 458 LEU A N 1
ATOM 3665 C CA . LEU A 1 458 ? -55.409 -1.727 -71.104 1.00 29.98 458 LEU A CA 1
ATOM 3666 C C . LEU A 1 458 ? -54.833 -0.645 -72.009 1.00 29.79 458 LEU A C 1
ATOM 3667 O O . LEU A 1 458 ? -54.746 -0.818 -73.220 1.00 30.67 458 LEU A O 1
ATOM 3672 N N . GLY A 1 459 ? -54.439 0.483 -71.415 1.00 30.28 459 GLY A N 1
ATOM 3673 C CA . GLY A 1 459 ? -54.058 1.634 -72.210 1.00 29.42 459 GLY A CA 1
ATOM 3674 C C . GLY A 1 459 ? -55.204 1.995 -73.148 1.00 29.83 459 GLY A C 1
ATOM 3675 O O . GLY A 1 459 ? -56.361 2.107 -72.716 1.00 29.86 459 GLY A O 1
ATOM 3676 N N . TRP A 1 460 ? -54.874 2.143 -74.436 1.00 30.87 460 TRP A N 1
ATOM 3677 C CA . TRP A 1 460 ? -55.857 2.490 -75.459 1.00 29.70 460 TRP A CA 1
ATOM 3678 C C . TRP A 1 460 ? -56.525 1.261 -76.091 1.00 27.91 460 TRP A C 1
ATOM 3679 O O . TRP A 1 460 ? -57.465 1.420 -76.856 1.00 26.70 460 TRP A O 1
ATOM 3690 N N . ALA A 1 461 ? -56.052 0.046 -75.781 1.00 26.87 461 ALA A N 1
ATOM 3691 C CA . ALA A 1 461 ? -56.521 -1.141 -76.471 1.00 26.88 461 ALA A CA 1
ATOM 3692 C C . ALA A 1 461 ? -57.988 -1.417 -76.097 1.00 27.67 461 ALA A C 1
ATOM 3693 O O . ALA A 1 461 ? -58.382 -1.291 -74.949 1.00 28.21 461 ALA A O 1
ATOM 3695 N N . ILE A 1 462 ? -58.785 -1.858 -77.076 1.00 30.52 462 ILE A N 1
ATOM 3696 C CA . ILE A 1 462 ? -60.242 -1.994 -76.955 1.00 30.44 462 ILE A CA 1
ATOM 3697 C C . ILE A 1 462 ? -60.642 -3.261 -76.207 1.00 28.88 462 ILE A C 1
ATOM 3698 O O . ILE A 1 462 ? -61.742 -3.323 -75.692 1.00 29.87 462 ILE A O 1
ATOM 3703 N N . GLY A 1 463 ? -59.778 -4.283 -76.184 1.00 29.60 463 GLY A N 1
ATOM 3704 C CA . GLY A 1 463 ? -60.122 -5.597 -75.659 1.00 27.90 463 GLY A CA 1
ATOM 3705 C C . GLY A 1 463 ? -60.850 -6.391 -76.730 1.00 28.94 463 GLY A C 1
ATOM 3706 O O . GLY A 1 463 ? -61.025 -5.925 -77.846 1.00 31.05 463 GLY A O 1
ATOM 3707 N N . SER A 1 464 ? -61.362 -7.551 -76.344 1.00 31.01 464 SER A N 1
ATOM 3708 C CA . SER A 1 464 ? -62.143 -8.430 -77.189 1.00 31.70 464 SER A CA 1
ATOM 3709 C C . SER A 1 464 ? -63.499 -7.840 -77.592 1.00 31.94 464 SER A C 1
ATOM 3710 O O . SER A 1 464 ? -64.211 -7.239 -76.797 1.00 31.45 464 SER A O 1
ATOM 3713 N N . GLN A 1 465 ? -63.898 -8.166 -78.827 1.00 32.90 465 GLN A N 1
ATOM 3714 C CA . GLN A 1 465 ? -65.237 -7.955 -79.335 1.00 32.96 465 GLN A CA 1
ATOM 3715 C C . GLN A 1 465 ? -65.758 -9.252 -79.957 1.00 33.69 465 GLN A C 1
ATOM 3716 O O . GLN A 1 465 ? -65.021 -10.215 -80.153 1.00 32.19 465 GLN A O 1
ATOM 3722 N N . ALA A 1 466 ? -67.040 -9.270 -80.301 1.00 31.95 466 ALA A N 1
ATOM 3723 C CA . ALA A 1 466 ? -67.558 -10.419 -81.007 1.00 32.98 466 ALA A CA 1
ATOM 3724 C C . ALA A 1 466 ? -68.789 -9.963 -81.758 1.00 31.74 466 ALA A C 1
ATOM 3725 O O . ALA A 1 466 ? -69.459 -9.067 -81.267 1.00 31.06 466 ALA A O 1
ATOM 3727 N N . SER A 1 467 ? -68.983 -10.512 -82.963 1.00 32.27 467 SER A N 1
ATOM 3728 C CA . SER A 1 467 ? -70.194 -10.354 -83.746 1.00 34.36 467 SER A CA 1
ATOM 3729 C C . SER A 1 467 ? -70.944 -11.661 -83.685 1.00 34.24 467 SER A C 1
ATOM 3730 O O . SER A 1 467 ? -70.381 -12.641 -84.092 1.00 37.41 467 SER A O 1
ATOM 3733 N N . VAL A 1 468 ? -72.220 -11.641 -83.314 1.00 36.73 468 VAL A N 1
ATOM 3734 C CA . VAL A 1 468 ? -73.021 -12.847 -83.247 1.00 36.05 468 VAL A CA 1
ATOM 3735 C C . VAL A 1 468 ? -74.222 -12.677 -84.164 1.00 39.16 468 VAL A C 1
ATOM 3736 O O . VAL A 1 468 ? -75.016 -11.740 -83.976 1.00 38.28 468 VAL A O 1
ATOM 3740 N N . SER A 1 469 ? -74.348 -13.616 -85.119 1.00 42.48 469 SER A N 1
ATOM 3741 C CA . SER A 1 469 ? -75.538 -13.746 -85.953 1.00 44.00 469 SER A CA 1
ATOM 3742 C C . SER A 1 469 ? -76.703 -14.204 -85.090 1.00 43.16 469 SER A C 1
ATOM 3743 O O . SER A 1 469 ? -76.557 -15.129 -84.296 1.00 41.16 469 SER A O 1
ATOM 3746 N N . ILE A 1 470 ? -77.853 -13.556 -85.290 1.00 45.63 470 ILE A N 1
ATOM 3747 C CA . ILE A 1 470 ? -79.098 -13.985 -84.666 1.00 47.26 470 ILE A CA 1
ATOM 3748 C C . ILE A 1 470 ? -80.132 -14.395 -85.718 1.00 46.67 470 ILE A C 1
ATOM 3749 O O . ILE A 1 470 ? -81.282 -14.538 -85.367 1.00 50.04 470 ILE A O 1
ATOM 3754 N N . SER A 1 471 ? -79.733 -14.609 -86.979 1.00 49.17 471 SER A N 1
ATOM 3755 C CA . SER A 1 471 ? -80.624 -15.085 -88.037 1.00 50.69 471 SER A CA 1
ATOM 3756 C C . SER A 1 471 ? -81.491 -16.261 -87.599 1.00 49.04 471 SER A C 1
ATOM 3757 O O . SER A 1 471 ? -82.705 -16.235 -87.781 1.00 53.38 471 SER A O 1
ATOM 3760 N N . ASP A 1 472 ? -80.851 -17.267 -87.006 1.00 47.42 472 ASP A N 1
ATOM 3761 C CA . ASP A 1 472 ? -81.485 -18.514 -86.599 1.00 50.38 472 ASP A CA 1
ATOM 3762 C C . ASP A 1 472 ? -82.539 -18.313 -85.491 1.00 51.33 472 ASP A C 1
ATOM 3763 O O . ASP A 1 472 ? -83.145 -19.289 -85.051 1.00 51.85 472 ASP A O 1
ATOM 3768 N N . GLN A 1 473 ? -82.770 -17.076 -85.024 1.00 49.13 473 GLN A N 1
ATOM 3769 C CA . GLN A 1 473 ? -83.568 -16.835 -83.828 1.00 48.78 473 GLN A CA 1
ATOM 3770 C C . GLN A 1 473 ? -84.548 -15.669 -84.012 1.00 48.93 473 GLN A C 1
ATOM 3771 O O . GLN A 1 473 ? -85.202 -15.276 -83.036 1.00 45.66 473 GLN A O 1
ATOM 3777 N N . LEU A 1 474 ? -84.665 -15.117 -85.235 1.00 49.84 474 LEU A N 1
ATOM 3778 C CA . LEU A 1 474 ? -85.344 -13.832 -85.444 1.00 53.89 474 LEU A CA 1
ATOM 3779 C C . LEU A 1 474 ? -86.834 -13.886 -85.084 1.00 55.86 474 LEU A C 1
ATOM 3780 O O . LEU A 1 474 ? -87.387 -12.866 -84.640 1.00 51.37 474 LEU A O 1
ATOM 3785 N N . ASP A 1 475 ? -87.440 -15.079 -85.232 1.00 54.83 475 ASP A N 1
ATOM 3786 C CA . ASP A 1 475 ? -88.857 -15.293 -84.998 1.00 60.41 475 ASP A CA 1
ATOM 3787 C C . ASP A 1 475 ? -89.178 -15.544 -83.523 1.00 59.39 475 ASP A C 1
ATOM 3788 O O . ASP A 1 475 ? -90.342 -15.717 -83.213 1.00 63.54 475 ASP A O 1
ATOM 3793 N N . LYS A 1 476 ? -88.188 -15.586 -82.622 1.00 54.44 476 LYS A N 1
ATOM 3794 C CA . LYS A 1 476 ? -88.459 -15.798 -81.205 1.00 53.04 476 LYS A CA 1
ATOM 3795 C C . LYS A 1 476 ? -88.782 -14.473 -80.511 1.00 50.67 476 LYS A C 1
ATOM 3796 O O . LYS A 1 476 ? -88.303 -13.416 -80.903 1.00 50.88 476 LYS A O 1
ATOM 3802 N N . LYS A 1 477 ? -89.580 -14.543 -79.442 1.00 50.71 477 LYS A N 1
ATOM 3803 C CA . LYS A 1 477 ? -89.895 -13.388 -78.617 1.00 48.32 477 LYS A CA 1
ATOM 3804 C C . LYS A 1 477 ? -88.650 -12.940 -77.838 1.00 45.75 477 LYS A C 1
ATOM 3805 O O . LYS A 1 477 ? -88.365 -11.737 -77.705 1.00 42.21 477 LYS A O 1
ATOM 3811 N N . ILE A 1 478 ? -87.921 -13.925 -77.297 1.00 44.40 478 ILE A N 1
ATOM 3812 C CA . ILE A 1 478 ? -86.733 -13.672 -76.497 1.00 42.80 478 ILE A CA 1
ATOM 3813 C C . ILE A 1 478 ? -85.536 -14.296 -77.199 1.00 40.43 478 ILE A C 1
ATOM 3814 O O . ILE A 1 478 ? -85.538 -15.466 -77.510 1.00 42.14 478 ILE A O 1
ATOM 3819 N N . ILE A 1 479 ? -84.544 -13.478 -77.503 1.00 39.33 479 ILE A N 1
ATOM 3820 C CA . ILE A 1 479 ? -83.357 -13.927 -78.214 1.00 39.96 479 ILE A CA 1
ATOM 3821 C C . ILE A 1 479 ? -82.167 -13.832 -77.262 1.00 38.79 479 ILE A C 1
ATOM 3822 O O . ILE A 1 479 ? -81.971 -12.760 -76.670 1.00 37.81 479 ILE A O 1
ATOM 3827 N N . THR A 1 480 ? -81.382 -14.915 -77.152 1.00 36.47 480 THR A N 1
ATOM 3828 C CA . THR A 1 480 ? -80.288 -14.968 -76.190 1.00 36.11 480 THR A CA 1
ATOM 3829 C C . THR A 1 480 ? -78.950 -15.221 -76.889 1.00 36.06 480 THR A C 1
ATOM 3830 O O . THR A 1 480 ? -78.858 -15.669 -78.027 1.00 35.91 480 THR A O 1
ATOM 3834 N N . SER A 1 481 ? -77.874 -14.898 -76.181 1.00 36.19 481 SER A N 1
ATOM 3835 C CA . SER A 1 481 ? -76.532 -15.243 -76.610 1.00 34.35 481 SER A CA 1
ATOM 3836 C C . SER A 1 481 ? -75.670 -15.257 -75.364 1.00 34.21 481 SER A C 1
ATOM 3837 O O . SER A 1 481 ? -75.998 -14.577 -74.407 1.00 35.37 481 SER A O 1
ATOM 3840 N N . GLU A 1 482 ? -74.620 -16.072 -75.371 1.00 34.54 482 GLU A N 1
ATOM 3841 C CA . GLU A 1 482 ? -73.674 -16.129 -74.266 1.00 34.02 482 GLU A CA 1
ATOM 3842 C C . GLU A 1 482 ? -72.243 -16.091 -74.834 1.00 32.61 482 GLU A C 1
ATOM 3843 O O . GLU A 1 482 ? -71.881 -16.956 -75.623 1.00 32.99 482 GLU A O 1
ATOM 3849 N N . ASN A 1 483 ? -71.423 -15.124 -74.435 1.00 29.80 483 ASN A N 1
ATOM 3850 C CA . ASN A 1 483 ? -70.093 -15.002 -75.009 1.00 31.43 483 ASN A CA 1
ATOM 3851 C C . ASN A 1 483 ? -69.078 -14.909 -73.877 1.00 31.13 483 ASN A C 1
ATOM 3852 O O . ASN A 1 483 ? -69.351 -14.278 -72.870 1.00 32.79 483 ASN A O 1
ATOM 3857 N N . PHE A 1 484 ? -67.917 -15.563 -74.021 1.00 31.42 484 PHE A N 1
ATOM 3858 C CA . PHE A 1 484 ? -66.930 -15.702 -72.944 1.00 30.79 484 PHE A CA 1
ATOM 3859 C C . PHE A 1 484 ? -65.644 -14.922 -73.276 1.00 30.75 484 PHE A C 1
ATOM 3860 O O . PHE A 1 484 ? -65.244 -14.799 -74.433 1.00 31.96 484 PHE A O 1
ATOM 3868 N N . PHE A 1 485 ? -64.987 -14.374 -72.249 1.00 30.69 485 PHE A N 1
ATOM 3869 C CA . PHE A 1 485 ? -63.785 -13.577 -72.406 1.00 29.45 485 PHE A CA 1
ATOM 3870 C C . PHE A 1 485 ? -62.803 -13.884 -71.275 1.00 29.99 485 PHE A C 1
ATOM 3871 O O . PHE A 1 485 ? -63.212 -13.977 -70.097 1.00 30.39 485 PHE A O 1
ATOM 3879 N N . ASN A 1 486 ? -61.512 -14.056 -71.636 1.00 29.05 486 ASN A N 1
ATOM 3880 C CA . ASN A 1 486 ? -60.479 -14.245 -70.624 1.00 29.62 486 ASN A CA 1
ATOM 3881 C C . ASN A 1 486 ? -60.238 -12.897 -69.970 1.00 29.66 486 ASN A C 1
ATOM 3882 O O . ASN A 1 486 ? -60.282 -11.896 -70.662 1.00 29.69 486 ASN A O 1
ATOM 3887 N N . ILE A 1 487 ? -60.094 -12.865 -68.637 1.00 31.28 487 ILE A N 1
ATOM 3888 C CA . ILE A 1 487 ? -59.864 -11.601 -67.945 1.00 31.50 487 ILE A CA 1
ATOM 3889 C C . ILE A 1 487 ? -58.362 -11.439 -67.752 1.00 30.93 487 ILE A C 1
ATOM 3890 O O . ILE A 1 487 ? -57.738 -12.268 -67.093 1.00 31.89 487 ILE A O 1
ATOM 3895 N N . PRO A 1 488 ? -57.725 -10.380 -68.293 1.00 31.52 488 PRO A N 1
ATOM 3896 C CA . PRO A 1 488 ? -56.304 -10.132 -68.014 1.00 31.78 488 PRO A CA 1
ATOM 3897 C C . PRO A 1 488 ? -56.107 -9.803 -66.530 1.00 33.01 488 PRO A C 1
ATOM 3898 O O . PRO A 1 488 ? -56.934 -9.159 -65.907 1.00 31.78 488 PRO A O 1
ATOM 3902 N N . ASP A 1 489 ? -55.019 -10.300 -65.947 1.00 35.78 489 ASP A N 1
ATOM 3903 C CA . ASP A 1 489 ? -54.666 -10.061 -64.553 1.00 37.54 489 ASP A CA 1
ATOM 3904 C C . ASP A 1 489 ? -54.509 -8.565 -64.254 1.00 36.96 489 ASP A C 1
ATOM 3905 O O . ASP A 1 489 ? -54.697 -8.136 -63.108 1.00 36.35 489 ASP A O 1
ATOM 3910 N N . ASN A 1 490 ? -54.132 -7.784 -65.281 1.00 34.82 490 ASN A N 1
ATOM 3911 C CA . ASN A 1 490 ? -53.891 -6.365 -65.103 1.00 33.48 490 ASN A CA 1
ATOM 3912 C C . ASN A 1 490 ? -55.085 -5.549 -65.593 1.00 31.21 490 ASN A C 1
ATOM 3913 O O . ASN A 1 490 ? -54.964 -4.357 -65.850 1.00 29.46 490 ASN A O 1
ATOM 3918 N N . CYS A 1 491 ? -56.244 -6.196 -65.720 1.00 32.22 491 CYS A N 1
ATOM 3919 C CA . CYS A 1 491 ? -57.493 -5.472 -65.886 1.00 31.52 491 CYS A CA 1
ATOM 3920 C C . CYS A 1 491 ? -57.921 -5.017 -64.496 1.00 31.81 491 CYS A C 1
ATOM 3921 O O . CYS A 1 491 ? -58.140 -5.852 -63.606 1.00 31.64 491 CYS A O 1
ATOM 3924 N N . TRP A 1 492 ? -58.039 -3.694 -64.324 1.00 29.78 492 TRP A N 1
ATOM 3925 C CA . TRP A 1 492 ? -58.487 -3.143 -63.063 1.00 30.21 492 TRP A CA 1
ATOM 3926 C C . TRP A 1 492 ? -59.966 -2.781 -63.176 1.00 31.37 492 TRP A C 1
ATOM 3927 O O . TRP A 1 492 ? -60.701 -2.833 -62.182 1.00 33.79 492 TRP A O 1
ATOM 3938 N N . VAL A 1 493 ? -60.403 -2.440 -64.396 1.00 29.85 493 VAL A N 1
ATOM 3939 C CA . VAL A 1 493 ? -61.798 -2.110 -64.640 1.00 29.84 493 VAL A CA 1
ATOM 3940 C C . VAL A 1 493 ? -62.164 -2.590 -66.040 1.00 28.52 493 VAL A C 1
ATOM 3941 O O . VAL A 1 493 ? -61.299 -2.608 -66.912 1.00 27.12 493 VAL A O 1
ATOM 3945 N N . VAL A 1 494 ? -63.436 -2.991 -66.213 1.00 28.60 494 VAL A N 1
ATOM 3946 C CA . VAL A 1 494 ? -63.949 -3.360 -67.521 1.00 28.49 494 VAL A CA 1
ATOM 3947 C C . VAL A 1 494 ? -65.300 -2.698 -67.758 1.00 27.13 494 VAL A C 1
ATOM 3948 O O . VAL A 1 494 ? -66.153 -2.650 -66.885 1.00 27.67 494 VAL A O 1
ATOM 3952 N N . ASN A 1 495 ? -65.501 -2.279 -68.997 1.00 28.10 495 ASN A N 1
ATOM 3953 C CA . ASN A 1 495 ? -66.798 -1.907 -69.529 1.00 27.33 495 ASN A CA 1
ATOM 3954 C C . ASN A 1 495 ? -67.263 -3.053 -70.412 1.00 27.62 495 ASN A C 1
ATOM 3955 O O . ASN A 1 495 ? -66.791 -3.219 -71.535 1.00 27.38 495 ASN A O 1
ATOM 3960 N N . ALA A 1 496 ? -68.219 -3.819 -69.897 1.00 29.24 496 ALA A N 1
ATOM 3961 C CA . ALA A 1 496 ? -68.839 -4.898 -70.649 1.00 29.04 496 ALA A CA 1
ATOM 3962 C C . ALA A 1 496 ? -70.143 -4.405 -71.255 1.00 27.39 496 ALA A C 1
ATOM 3963 O O . ALA A 1 496 ? -70.982 -3.929 -70.495 1.00 26.88 496 ALA A O 1
ATOM 3965 N N . SER A 1 497 ? -70.281 -4.509 -72.591 1.00 25.89 497 SER A N 1
ATOM 3966 C CA . SER A 1 497 ? -71.456 -3.998 -73.274 1.00 26.59 497 SER A CA 1
ATOM 3967 C C . SER A 1 497 ? -71.892 -4.891 -74.439 1.00 26.93 497 SER A C 1
ATOM 3968 O O . SER A 1 497 ? -71.166 -5.767 -74.929 1.00 25.86 497 SER A O 1
ATOM 3971 N N . ALA A 1 498 ? -73.130 -4.657 -74.875 1.00 27.12 498 ALA A N 1
ATOM 3972 C CA . ALA A 1 498 ? -73.667 -5.367 -76.026 1.00 28.55 498 ALA A CA 1
ATOM 3973 C C . ALA A 1 498 ? -74.754 -4.517 -76.666 1.00 29.52 498 ALA A C 1
ATOM 3974 O O . ALA A 1 498 ? -75.389 -3.704 -75.994 1.00 29.20 498 ALA A O 1
ATOM 3976 N N . GLY A 1 499 ? -74.960 -4.716 -77.963 1.00 29.12 499 GLY A N 1
ATOM 3977 C CA . GLY A 1 499 ? -75.919 -3.880 -78.641 1.00 29.25 499 GLY A CA 1
ATOM 3978 C C . GLY A 1 499 ? -76.191 -4.356 -80.047 1.00 28.37 499 GLY A C 1
ATOM 3979 O O . GLY A 1 499 ? -75.388 -5.049 -80.613 1.00 28.35 499 GLY A O 1
ATOM 3980 N N . ILE A 1 500 ? -77.362 -3.997 -80.561 1.00 29.36 500 ILE A N 1
ATOM 3981 C CA . ILE A 1 500 ? -77.751 -4.352 -81.908 1.00 29.56 500 ILE A CA 1
ATOM 3982 C C . ILE A 1 500 ? -78.502 -3.173 -82.519 1.00 30.10 500 ILE A C 1
ATOM 3983 O O . ILE A 1 500 ? -79.127 -2.391 -81.807 1.00 31.42 500 ILE A O 1
ATOM 3988 N N . SER A 1 501 ? -78.427 -3.061 -83.843 1.00 30.71 501 SER A N 1
ATOM 3989 C CA . SER A 1 501 ? -79.170 -2.062 -84.597 1.00 31.13 501 SER A CA 1
ATOM 3990 C C . SER A 1 501 ? -80.619 -2.517 -84.831 1.00 33.11 501 SER A C 1
ATOM 3991 O O . SER A 1 501 ? -80.889 -3.719 -85.017 1.00 32.53 501 SER A O 1
ATOM 3994 N N . VAL A 1 502 ? -81.527 -1.548 -84.691 1.00 32.23 502 VAL A N 1
ATOM 3995 C CA . VAL A 1 502 ? -82.985 -1.794 -84.821 1.00 33.36 502 VAL A CA 1
ATOM 3996 C C . VAL A 1 502 ? -83.555 -0.767 -85.808 1.00 35.52 502 VAL A C 1
ATOM 3997 O O . VAL A 1 502 ? -82.971 0.315 -85.937 1.00 34.57 502 VAL A O 1
ATOM 4001 N N . ARG A 1 503 ? -84.652 -1.109 -86.477 1.00 37.66 503 ARG A N 1
ATOM 4002 C CA . ARG A 1 503 ? -85.261 -0.204 -87.477 1.00 38.90 503 ARG A CA 1
ATOM 4003 C C . ARG A 1 503 ? -86.788 -0.141 -87.339 1.00 38.83 503 ARG A C 1
ATOM 4004 O O . ARG A 1 503 ? -87.397 -1.189 -87.092 1.00 41.52 503 ARG A O 1
ATOM 4012 N N . TYR A 1 504 ? -87.365 1.051 -87.467 1.00 36.15 504 TYR A N 1
ATOM 4013 C CA . TYR A 1 504 ? -88.835 1.246 -87.495 1.00 35.36 504 TYR A CA 1
ATOM 4014 C C . TYR A 1 504 ? -89.049 2.223 -88.633 1.00 35.19 504 TYR A C 1
ATOM 4015 O O . TYR A 1 504 ? -88.747 3.411 -88.462 1.00 34.98 504 TYR A O 1
ATOM 4024 N N . GLY A 1 505 ? -89.562 1.748 -89.760 1.00 32.69 505 GLY A N 1
ATOM 4025 C CA . GLY A 1 505 ? -89.651 2.591 -90.938 1.00 32.49 505 GLY A CA 1
ATOM 4026 C C . GLY A 1 505 ? -88.246 3.048 -91.322 1.00 32.17 505 GLY A C 1
ATOM 4027 O O . GLY A 1 505 ? -87.393 2.220 -91.581 1.00 32.09 505 GLY A O 1
ATOM 4028 N N . LYS A 1 506 ? -87.988 4.360 -91.319 1.00 32.50 506 LYS A N 1
ATOM 4029 C CA . LYS A 1 506 ? -86.686 4.889 -91.685 1.00 31.10 506 LYS A CA 1
ATOM 4030 C C . LYS A 1 506 ? -85.873 5.263 -90.447 1.00 31.56 506 LYS A C 1
ATOM 4031 O O . LYS A 1 506 ? -84.738 5.691 -90.555 1.00 34.43 506 LYS A O 1
ATOM 4037 N N . PHE A 1 507 ? -86.469 5.137 -89.264 1.00 33.58 507 PHE A N 1
ATOM 4038 C CA . PHE A 1 507 ? -85.796 5.376 -87.996 1.00 32.97 507 PHE A CA 1
ATOM 4039 C C . PHE A 1 507 ? -84.952 4.160 -87.579 1.00 32.91 507 PHE A C 1
ATOM 4040 O O . PHE A 1 507 ? -85.504 3.090 -87.264 1.00 32.40 507 PHE A O 1
ATOM 4048 N N . THR A 1 508 ? -83.624 4.347 -87.562 1.00 32.92 508 THR A N 1
ATOM 4049 C CA . THR A 1 508 ? -82.662 3.333 -87.119 1.00 33.69 508 THR A CA 1
ATOM 4050 C C . THR A 1 508 ? -81.957 3.809 -85.842 1.00 32.23 508 THR A C 1
ATOM 4051 O O . THR A 1 508 ? -81.597 4.984 -85.702 1.00 30.66 508 THR A O 1
ATOM 4055 N N . PHE A 1 509 ? -81.735 2.865 -84.916 1.00 32.58 509 PHE A N 1
ATOM 4056 C CA . PHE A 1 509 ? -81.165 3.183 -83.622 1.00 30.89 509 PHE A CA 1
ATOM 4057 C C . PHE A 1 509 ? -80.543 1.923 -83.065 1.00 32.41 509 PHE A C 1
ATOM 4058 O O . PHE A 1 509 ? -80.545 0.892 -83.713 1.00 33.38 509 PHE A O 1
ATOM 4066 N N . LYS A 1 510 ? -79.997 2.014 -81.861 1.00 34.88 510 LYS A N 1
ATOM 4067 C CA . LYS A 1 510 ? -79.412 0.841 -81.236 1.00 33.94 510 LYS A CA 1
ATOM 4068 C C . LYS A 1 510 ? -80.052 0.619 -79.869 1.00 32.14 510 LYS A C 1
ATOM 4069 O O . LYS A 1 510 ? -80.488 1.568 -79.198 1.00 30.32 510 LYS A O 1
ATOM 4075 N N . ILE A 1 511 ? -80.128 -0.665 -79.502 1.00 28.04 511 ILE A N 1
ATOM 4076 C CA . ILE A 1 511 ? -80.493 -1.076 -78.166 1.00 28.01 511 ILE A CA 1
ATOM 4077 C C . ILE A 1 511 ? -79.275 -1.808 -77.621 1.00 27.42 511 ILE A C 1
ATOM 4078 O O . ILE A 1 511 ? -78.537 -2.430 -78.380 1.00 26.74 511 ILE A O 1
ATOM 4083 N N . HIS A 1 512 ? -79.059 -1.715 -76.312 1.00 27.70 512 HIS A N 1
ATOM 4084 C CA . HIS A 1 512 ? -77.744 -1.958 -75.756 1.00 28.08 512 HIS A CA 1
ATOM 4085 C C . HIS A 1 512 ? -77.855 -1.930 -74.239 1.00 28.28 512 HIS A C 1
ATOM 4086 O O . HIS A 1 512 ? -78.839 -1.435 -73.710 1.00 28.36 512 HIS A O 1
ATOM 4093 N N . ASP A 1 513 ? -76.831 -2.461 -73.567 1.00 28.79 513 ASP A N 1
ATOM 4094 C CA . ASP A 1 513 ? -76.700 -2.395 -72.121 1.00 29.08 513 ASP A CA 1
ATOM 4095 C C . ASP A 1 513 ? -75.213 -2.414 -71.793 1.00 29.36 513 ASP A C 1
ATOM 4096 O O . ASP A 1 513 ? -74.370 -2.784 -72.617 1.00 28.44 513 ASP A O 1
ATOM 4101 N N . GLN A 1 514 ? -74.903 -2.044 -70.554 1.00 31.01 514 GLN A N 1
ATOM 4102 C CA . GLN A 1 514 ? -73.549 -1.665 -70.207 1.00 30.70 514 GLN A CA 1
ATOM 4103 C C . GLN A 1 514 ? -73.322 -1.952 -68.735 1.00 30.96 514 GLN A C 1
ATOM 4104 O O . GLN A 1 514 ? -74.155 -1.601 -67.904 1.00 30.40 514 GLN A O 1
ATOM 4110 N N . LYS A 1 515 ? -72.179 -2.586 -68.448 1.00 31.00 515 LYS A N 1
ATOM 4111 C CA . LYS A 1 515 ? -71.748 -2.797 -67.082 1.00 31.41 515 LYS A CA 1
ATOM 4112 C C . LYS A 1 515 ? -70.286 -2.353 -66.949 1.00 29.72 515 LYS A C 1
ATOM 4113 O O . LYS A 1 515 ? -69.421 -2.701 -67.755 1.00 27.58 515 LYS A O 1
ATOM 4119 N N . ILE A 1 516 ? -70.036 -1.594 -65.887 1.00 29.75 516 ILE A N 1
ATOM 4120 C CA . ILE A 1 516 ? -68.708 -1.165 -65.533 1.00 30.23 516 ILE A CA 1
ATOM 4121 C C . ILE A 1 516 ? -68.353 -1.920 -64.269 1.00 29.96 516 ILE A C 1
ATOM 4122 O O . ILE A 1 516 ? -69.109 -1.895 -63.317 1.00 28.00 516 ILE A O 1
ATOM 4127 N N . ILE A 1 517 ? -67.264 -2.705 -64.328 1.00 30.35 517 ILE A N 1
ATOM 4128 C CA . ILE A 1 517 ? -67.001 -3.638 -63.256 1.00 30.67 517 ILE A CA 1
ATOM 4129 C C . ILE A 1 517 ? -65.534 -3.553 -62.889 1.00 31.29 517 ILE A C 1
ATOM 4130 O O . ILE A 1 517 ? -64.668 -3.670 -63.769 1.00 32.51 517 ILE A O 1
ATOM 4135 N N . TYR A 1 518 ? -65.298 -3.441 -61.578 1.00 32.00 518 TYR A N 1
ATOM 4136 C CA . TYR A 1 518 ? -63.962 -3.209 -61.048 1.00 32.79 518 TYR A CA 1
ATOM 4137 C C . TYR A 1 518 ? -63.345 -4.467 -60.459 1.00 35.01 518 TYR A C 1
ATOM 4138 O O . TYR A 1 518 ? -64.051 -5.331 -59.932 1.00 33.39 518 TYR A O 1
ATOM 4147 N N . ARG A 1 519 ? -62.020 -4.514 -60.537 1.00 37.35 519 ARG A N 1
ATOM 4148 C CA . ARG A 1 519 ? -61.300 -5.631 -59.898 1.00 39.90 519 ARG A CA 1
ATOM 4149 C C . ARG A 1 519 ? -61.519 -5.484 -58.398 1.00 45.31 519 ARG A C 1
ATOM 4150 O O . ARG A 1 519 ? -62.526 -5.932 -57.904 1.00 50.29 519 ARG A O 1
ATOM 4158 N N . GLY A 1 520 ? -60.682 -4.750 -57.698 1.00 49.33 520 GLY A N 1
ATOM 4159 C CA . GLY A 1 520 ? -60.927 -4.760 -56.247 1.00 54.69 520 GLY A CA 1
ATOM 4160 C C . GLY A 1 520 ? -61.654 -3.550 -55.735 1.00 49.66 520 GLY A C 1
ATOM 4161 O O . GLY A 1 520 ? -62.724 -3.225 -56.268 1.00 43.86 520 GLY A O 1
ATOM 4162 N N . ASP A 1 521 ? -61.118 -2.966 -54.675 1.00 50.10 521 ASP A N 1
ATOM 4163 C CA . ASP A 1 521 ? -61.679 -1.719 -54.112 1.00 50.88 521 ASP A CA 1
ATOM 4164 C C . ASP A 1 521 ? -60.695 -0.607 -54.469 1.00 45.30 521 ASP A C 1
ATOM 4165 O O . ASP A 1 521 ? -60.580 0.340 -53.694 1.00 51.22 521 ASP A O 1
ATOM 4170 N N . TRP A 1 522 ? -60.016 -0.730 -55.603 1.00 39.99 522 TRP A N 1
ATOM 4171 C CA . TRP A 1 522 ? -58.984 0.243 -55.930 1.00 39.60 522 TRP A CA 1
ATOM 4172 C C . TRP A 1 522 ? -59.628 1.590 -56.270 1.00 39.96 522 TRP A C 1
ATOM 4173 O O . TRP A 1 522 ? -59.025 2.645 -56.087 1.00 41.79 522 TRP A O 1
ATOM 4184 N N . ALA A 1 523 ? -60.857 1.536 -56.770 1.00 39.27 523 ALA A N 1
ATOM 4185 C CA . ALA A 1 523 ? -61.545 2.691 -57.295 1.00 40.26 523 ALA A CA 1
ATOM 4186 C C . ALA A 1 523 ? -62.614 3.179 -56.325 1.00 42.78 523 ALA A C 1
ATOM 4187 O O . ALA A 1 523 ? -63.527 3.903 -56.720 1.00 42.31 523 ALA A O 1
ATOM 4189 N N . LYS A 1 524 ? -62.478 2.815 -55.045 1.00 45.27 524 LYS A N 1
ATOM 4190 C CA . LYS A 1 524 ? -63.341 3.370 -54.011 1.00 46.50 524 LYS A CA 1
ATOM 4191 C C . LYS A 1 524 ? -63.411 4.899 -54.143 1.00 44.09 524 LYS A C 1
ATOM 4192 O O . LYS A 1 524 ? -64.508 5.454 -54.078 1.00 39.66 524 LYS A O 1
ATOM 4198 N N . GLU A 1 525 ? -62.254 5.573 -54.343 1.00 40.72 525 GLU A N 1
ATOM 4199 C CA . GLU A 1 525 ? -62.267 7.036 -54.394 1.00 41.30 525 GLU A CA 1
ATOM 4200 C C . GLU A 1 525 ? -62.606 7.523 -55.812 1.00 37.49 525 GLU A C 1
ATOM 4201 O O . GLU A 1 525 ? -63.514 8.321 -55.991 1.00 37.31 525 GLU A O 1
ATOM 4207 N N . VAL A 1 526 ? -61.895 7.040 -56.833 1.00 35.91 526 VAL A N 1
ATOM 4208 C CA . VAL A 1 526 ? -61.949 7.658 -58.151 1.00 35.29 526 VAL A CA 1
ATOM 4209 C C . VAL A 1 526 ? -63.148 7.179 -58.976 1.00 34.23 526 VAL A C 1
ATOM 4210 O O . VAL A 1 526 ? -63.563 7.873 -59.899 1.00 32.23 526 VAL A O 1
ATOM 4214 N N . GLY A 1 527 ? -63.670 5.977 -58.690 1.00 34.66 527 GLY A N 1
ATOM 4215 C CA . GLY A 1 527 ? -64.758 5.414 -59.475 1.00 33.42 527 GLY A CA 1
ATOM 4216 C C . GLY A 1 527 ? -66.063 6.153 -59.200 1.00 34.11 527 GLY A C 1
ATOM 4217 O O . GLY A 1 527 ? -66.261 6.638 -58.098 1.00 34.48 527 GLY A O 1
ATOM 4218 N N . ARG A 1 528 ? -66.946 6.204 -60.203 1.00 36.58 528 ARG A N 1
ATOM 4219 C CA . ARG A 1 528 ? -68.236 6.873 -60.100 1.00 41.40 528 ARG A CA 1
ATOM 4220 C C . ARG A 1 528 ? -69.096 6.214 -59.034 1.00 45.64 528 ARG A C 1
ATOM 4221 O O . ARG A 1 528 ? -69.249 4.989 -59.071 1.00 44.40 528 ARG A O 1
ATOM 4229 N N . LYS A 1 529 ? -69.680 7.031 -58.142 1.00 51.69 529 LYS A N 1
ATOM 4230 C CA . LYS A 1 529 ? -70.664 6.518 -57.197 1.00 62.15 529 LYS A CA 1
ATOM 4231 C C . LYS A 1 529 ? -72.043 6.899 -57.702 1.00 57.69 529 LYS A C 1
ATOM 4232 O O . LYS A 1 529 ? -72.246 8.025 -58.140 1.00 58.99 529 LYS A O 1
ATOM 4238 N N . LEU A 1 530 ? -72.958 5.937 -57.660 1.00 58.08 530 LEU A N 1
ATOM 4239 C CA . LEU A 1 530 ? -74.306 6.130 -58.167 1.00 66.50 530 LEU A CA 1
ATOM 4240 C C . LEU A 1 530 ? -75.242 6.590 -57.023 1.00 68.17 530 LEU A C 1
ATOM 4241 O O . LEU A 1 530 ? -74.916 6.347 -55.828 1.00 63.30 530 LEU A O 1
ATOM 4246 N N . LYS B 1 4 ? -25.050 22.665 -54.838 1.00 54.90 4 LYS B N 1
ATOM 4247 C CA . LYS B 1 4 ? -24.460 21.304 -54.962 1.00 55.03 4 LYS B CA 1
ATOM 4248 C C . LYS B 1 4 ? -25.328 20.412 -55.867 1.00 45.90 4 LYS B C 1
ATOM 4249 O O . LYS B 1 4 ? -26.560 20.586 -55.885 1.00 42.63 4 LYS B O 1
ATOM 4255 N N . THR B 1 5 ? -24.695 19.487 -56.583 1.00 41.27 5 THR B N 1
ATOM 4256 C CA . THR B 1 5 ? -25.408 18.574 -57.503 1.00 38.18 5 THR B CA 1
ATOM 4257 C C . THR B 1 5 ? -26.340 17.646 -56.753 1.00 36.26 5 THR B C 1
ATOM 4258 O O . THR B 1 5 ? -25.903 17.071 -55.757 1.00 35.50 5 THR B O 1
ATOM 4262 N N . LYS B 1 6 ? -27.599 17.555 -57.179 1.00 38.01 6 LYS B N 1
ATOM 4263 C CA . LYS B 1 6 ? -28.563 16.619 -56.616 1.00 38.93 6 LYS B CA 1
ATOM 4264 C C . LYS B 1 6 ? -28.436 15.298 -57.378 1.00 38.01 6 LYS B C 1
ATOM 4265 O O . LYS B 1 6 ? -28.592 15.246 -58.599 1.00 35.79 6 LYS B O 1
ATOM 4271 N N . ILE B 1 7 ? -28.055 14.239 -56.661 1.00 37.69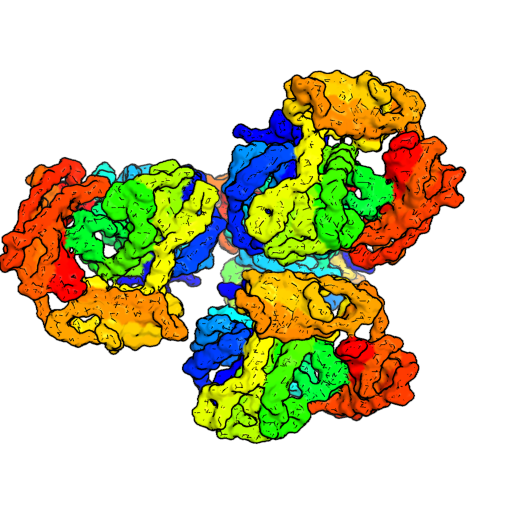 7 ILE B N 1
ATOM 4272 C CA . ILE B 1 7 ? -27.953 12.924 -57.264 1.00 35.57 7 ILE B CA 1
ATOM 4273 C C . ILE B 1 7 ? -29.196 12.149 -56.868 1.00 34.63 7 ILE B C 1
ATOM 4274 O O . ILE B 1 7 ? -29.484 12.046 -55.687 1.00 34.39 7 ILE B O 1
ATOM 4279 N N . GLU B 1 8 ? -29.886 11.567 -57.847 1.00 35.21 8 GLU B N 1
ATOM 4280 C CA . GLU B 1 8 ? -31.060 10.772 -57.539 1.00 36.55 8 GLU B CA 1
ATOM 4281 C C . GLU B 1 8 ? -31.019 9.420 -58.269 1.00 35.62 8 GLU B C 1
ATOM 4282 O O . GLU B 1 8 ? -30.771 9.332 -59.476 1.00 35.03 8 GLU B O 1
ATOM 4288 N N . LEU B 1 9 ? -31.274 8.349 -57.508 1.00 34.59 9 LEU B N 1
ATOM 4289 C CA . LEU B 1 9 ? -31.273 6.997 -58.047 1.00 33.73 9 LEU B CA 1
ATOM 4290 C C . LEU B 1 9 ? -32.712 6.533 -58.251 1.00 33.10 9 LEU B C 1
ATOM 4291 O O . LEU B 1 9 ? -33.469 6.433 -57.305 1.00 31.45 9 LEU B O 1
ATOM 4296 N N . LYS B 1 10 ? -33.087 6.222 -59.489 1.00 34.46 10 LYS B N 1
ATOM 4297 C CA . LYS B 1 10 ? -34.477 5.949 -59.806 1.00 37.71 10 LYS B CA 1
ATOM 4298 C C . LYS B 1 10 ? -34.539 5.314 -61.194 1.00 36.29 10 LYS B C 1
ATOM 4299 O O . LYS B 1 10 ? -33.741 5.656 -62.078 1.00 31.54 10 LYS B O 1
ATOM 4305 N N . ASP B 1 11 ? -35.462 4.336 -61.318 1.00 36.65 11 ASP B N 1
ATOM 4306 C CA . ASP B 1 11 ? -35.676 3.567 -62.530 1.00 35.02 11 ASP B CA 1
ATOM 4307 C C . ASP B 1 11 ? -34.365 2.930 -62.934 1.00 32.04 11 ASP B C 1
ATOM 4308 O O . ASP B 1 11 ? -34.082 2.816 -64.113 1.00 31.89 11 ASP B O 1
ATOM 4313 N N . ASN B 1 12 ? -33.535 2.624 -61.942 1.00 32.80 12 ASN B N 1
ATOM 4314 C CA . ASN B 1 12 ? -32.216 2.038 -62.147 1.00 31.57 12 ASN B CA 1
ATOM 4315 C C . ASN B 1 12 ? -31.315 2.922 -62.996 1.00 29.25 12 ASN B C 1
ATOM 4316 O O . ASN B 1 12 ? -30.496 2.373 -63.720 1.00 27.93 12 ASN B O 1
ATOM 4321 N N . TRP B 1 13 ? -31.442 4.255 -62.847 1.00 30.34 13 TRP B N 1
ATOM 4322 C CA . TRP B 1 13 ? -30.533 5.220 -63.462 1.00 29.71 13 TRP B CA 1
ATOM 4323 C C . TRP B 1 13 ? -30.038 6.200 -62.422 1.00 29.18 13 TRP B C 1
ATOM 4324 O O . TRP B 1 13 ? -30.807 6.634 -61.547 1.00 29.08 13 TRP B O 1
ATOM 4335 N N . TYR B 1 14 ? -28.819 6.686 -62.650 1.00 28.29 14 TYR B N 1
ATOM 4336 C CA . TYR B 1 14 ? -28.387 7.883 -61.955 1.00 27.44 14 TYR B CA 1
ATOM 4337 C C . TYR B 1 14 ? -29.065 9.073 -62.618 1.00 28.10 14 TYR B C 1
ATOM 4338 O O . TYR B 1 14 ? -29.110 9.178 -63.844 1.00 28.23 14 TYR B O 1
ATOM 4347 N N . HIS B 1 15 ? -29.597 9.958 -61.789 1.00 28.47 15 HIS B N 1
ATOM 4348 C CA . HIS B 1 15 ? -29.986 11.277 -62.244 1.00 29.96 15 HIS B CA 1
ATOM 4349 C C . HIS B 1 15 ? -29.051 12.312 -61.606 1.00 30.84 15 HIS B C 1
ATOM 4350 O O . HIS B 1 15 ? -28.801 12.255 -60.405 1.00 29.17 15 HIS B O 1
ATOM 4357 N N . LEU B 1 16 ? -28.536 13.239 -62.423 1.00 32.36 16 LEU B N 1
ATOM 4358 C CA . LEU B 1 16 ? -27.855 14.429 -61.938 1.00 34.54 16 LEU B CA 1
ATOM 4359 C C . LEU B 1 16 ? -28.746 15.603 -62.297 1.00 34.88 16 LEU B C 1
ATOM 4360 O O . LEU B 1 16 ? -28.972 15.836 -63.476 1.00 32.89 16 LEU B O 1
ATOM 4365 N N . ASP B 1 17 ? -29.236 16.300 -61.265 1.00 37.20 17 ASP B N 1
ATOM 4366 C CA . ASP B 1 17 ? -29.987 17.527 -61.430 1.00 39.30 17 ASP B CA 1
ATOM 4367 C C . ASP B 1 17 ? -31.199 17.241 -62.311 1.00 40.87 17 ASP B C 1
ATOM 4368 O O . ASP B 1 17 ? -31.493 18.020 -63.223 1.00 40.48 17 ASP B O 1
ATOM 4373 N N . GLY B 1 18 ? -31.870 16.107 -62.054 1.00 40.49 18 GLY B N 1
ATOM 4374 C CA . GLY B 1 18 ? -33.120 15.780 -62.738 1.00 41.91 18 GLY B CA 1
ATOM 4375 C C . GLY B 1 18 ? -32.949 15.006 -64.056 1.00 42.45 18 GLY B C 1
ATOM 4376 O O . GLY B 1 18 ? -33.938 14.539 -64.618 1.00 48.57 18 GLY B O 1
ATOM 4377 N N . GLU B 1 19 ? -31.717 14.871 -64.565 1.00 39.41 19 GLU B N 1
ATOM 4378 C CA . GLU B 1 19 ? -31.479 14.319 -65.892 1.00 39.01 19 GLU B CA 1
ATOM 4379 C C . GLU B 1 19 ? -30.844 12.944 -65.750 1.00 35.07 19 GLU B C 1
ATOM 4380 O O . GLU B 1 19 ? -29.822 12.804 -65.087 1.00 35.05 19 GLU B O 1
ATOM 4386 N N . LYS B 1 20 ? -31.420 11.933 -66.393 1.00 32.52 20 LYS B N 1
ATOM 4387 C CA . LYS B 1 20 ? -30.763 10.649 -66.490 1.00 30.83 20 LYS B CA 1
ATOM 4388 C C . LYS B 1 20 ? -29.336 10.878 -66.995 1.00 30.75 20 LYS B C 1
ATOM 4389 O O . LYS B 1 20 ? -29.145 11.630 -67.956 1.00 29.51 20 LYS B O 1
ATOM 4395 N N . TYR B 1 21 ? -28.351 10.206 -66.360 1.00 29.24 21 TYR B N 1
ATOM 4396 C CA . TYR B 1 21 ? -26.947 10.456 -66.637 1.00 28.65 21 TYR B CA 1
ATOM 4397 C C . TYR B 1 21 ? -26.192 9.135 -66.745 1.00 28.86 21 TYR B C 1
ATOM 4398 O O . TYR B 1 21 ? -25.966 8.483 -65.729 1.00 27.02 21 TYR B O 1
ATOM 4407 N N . PHE B 1 22 ? -25.792 8.776 -67.976 1.00 29.22 22 PHE B N 1
ATOM 4408 C CA . PHE B 1 22 ? -25.000 7.584 -68.229 1.00 29.38 22 PHE B CA 1
ATOM 4409 C C . PHE B 1 22 ? -23.538 7.877 -67.898 1.00 29.52 22 PHE B C 1
ATOM 4410 O O . PHE B 1 22 ? -22.926 8.764 -68.480 1.00 29.13 22 PHE B O 1
ATOM 4418 N N . ILE B 1 23 ? -22.988 7.138 -66.944 1.00 30.31 23 ILE B N 1
ATOM 4419 C CA . ILE B 1 23 ? -21.618 7.359 -66.517 1.00 31.28 23 ILE B CA 1
ATOM 4420 C C . ILE B 1 23 ? -20.646 6.745 -67.536 1.00 30.72 23 ILE B C 1
ATOM 4421 O O . ILE B 1 23 ? -20.529 5.525 -67.625 1.00 27.93 23 ILE B O 1
ATOM 4426 N N . LYS B 1 24 ? -19.962 7.622 -68.290 1.00 30.09 24 LYS B N 1
ATOM 4427 C CA . LYS B 1 24 ? -18.928 7.228 -69.230 1.00 29.97 24 LYS B CA 1
ATOM 4428 C C . LYS B 1 24 ? -17.551 7.444 -68.610 1.00 28.89 24 LYS B C 1
ATOM 4429 O O . LYS B 1 24 ? -16.854 8.409 -68.924 1.00 28.13 24 LYS B O 1
ATOM 4435 N N . ALA B 1 25 ? -17.177 6.524 -67.721 1.00 28.38 25 ALA B N 1
ATOM 4436 C CA . ALA B 1 25 ? -15.943 6.660 -66.976 1.00 26.61 25 ALA B CA 1
ATOM 4437 C C . ALA B 1 25 ? -14.816 5.898 -67.650 1.00 26.82 25 ALA B C 1
ATOM 4438 O O . ALA B 1 25 ? -15.014 5.214 -68.661 1.00 25.91 25 ALA B O 1
ATOM 4440 N N . ILE B 1 26 ? -13.624 6.131 -67.089 1.00 26.75 26 ILE B N 1
ATOM 4441 C CA . ILE B 1 26 ? -12.436 5.328 -67.327 1.00 26.19 26 ILE B CA 1
ATOM 4442 C C . ILE B 1 26 ? -11.725 5.220 -65.992 1.00 24.57 26 ILE B C 1
ATOM 4443 O O . ILE B 1 26 ? -11.669 6.186 -65.248 1.00 25.98 26 ILE B O 1
ATOM 4448 N N . GLY B 1 27 ? -11.197 4.034 -65.688 1.00 24.55 27 GLY B N 1
ATOM 4449 C CA . GLY B 1 27 ? -10.317 3.872 -64.536 1.00 23.50 27 GLY B CA 1
ATOM 4450 C C . GLY B 1 27 ? -9.079 4.741 -64.710 1.00 22.80 27 GLY B C 1
ATOM 4451 O O . GLY B 1 27 ? -8.578 4.861 -65.799 1.00 24.02 27 GLY B O 1
ATOM 4452 N N . TYR B 1 28 ? -8.590 5.343 -63.648 1.00 23.36 28 TYR B N 1
ATOM 4453 C CA . TYR B 1 28 ? -7.493 6.285 -63.767 1.00 25.24 28 TYR B CA 1
ATOM 4454 C C . TYR B 1 28 ? -6.666 6.212 -62.498 1.00 25.49 28 TYR B C 1
ATOM 4455 O O . TYR B 1 28 ? -7.202 6.476 -61.450 1.00 25.07 28 TYR B O 1
ATOM 4464 N N . GLU B 1 29 ? -5.370 5.896 -62.626 1.00 26.80 29 GLU B N 1
ATOM 4465 C CA . GLU B 1 29 ? -4.480 5.772 -61.480 1.00 27.71 29 GLU B CA 1
ATOM 4466 C C . GLU B 1 29 ? -3.278 6.705 -61.640 1.00 28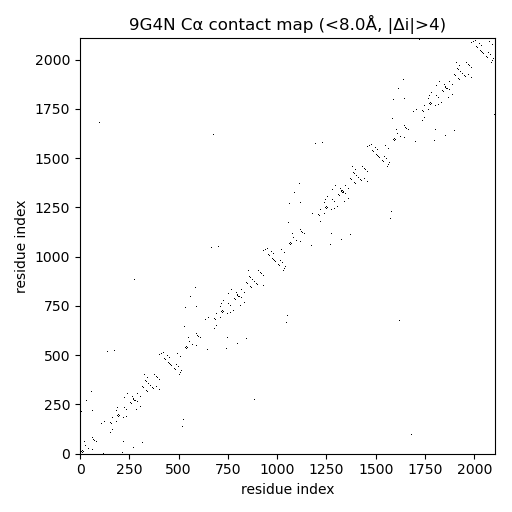.51 29 GLU B C 1
ATOM 4467 O O . GLU B 1 29 ? -2.328 6.365 -62.366 1.00 28.12 29 GLU B O 1
ATOM 4473 N N . ILE B 1 30 ? -3.326 7.852 -60.934 1.00 27.83 30 ILE B N 1
ATOM 4474 C CA . ILE B 1 30 ? -2.164 8.720 -60.805 1.00 30.74 30 ILE B CA 1
ATOM 4475 C C . ILE B 1 30 ? -1.088 7.977 -60.015 1.00 32.58 30 ILE B C 1
ATOM 4476 O O . ILE B 1 30 ? -1.380 7.110 -59.206 1.00 34.63 30 ILE B O 1
ATOM 4481 N N . GLY B 1 31 ? 0.169 8.303 -60.292 1.00 35.67 31 GLY B N 1
ATOM 4482 C CA . GLY B 1 31 ? 1.283 7.894 -59.446 1.00 36.29 31 GLY B CA 1
ATOM 4483 C C . GLY B 1 31 ? 1.760 6.482 -59.775 1.00 36.10 31 GLY B C 1
ATOM 4484 O O . GLY B 1 31 ? 2.363 5.806 -58.926 1.00 35.84 31 GLY B O 1
ATOM 4485 N N . ALA B 1 32 ? 1.521 6.087 -61.023 1.00 35.22 32 ALA B N 1
ATOM 4486 C CA . ALA B 1 32 ? 1.862 4.728 -61.493 1.00 34.58 32 ALA B CA 1
ATOM 4487 C C . ALA B 1 32 ? 2.549 4.821 -62.850 1.00 34.17 32 ALA B C 1
ATOM 4488 O O . ALA B 1 32 ? 2.278 3.979 -63.715 1.00 37.65 32 ALA B O 1
ATOM 4490 N N . ARG B 1 33 ? 3.389 5.827 -63.035 1.00 32.86 33 ARG B N 1
ATOM 4491 C CA . ARG B 1 33 ? 4.190 5.935 -64.274 1.00 33.12 33 ARG B CA 1
ATOM 4492 C C . ARG B 1 33 ? 5.359 4.958 -64.145 1.00 33.72 33 ARG B C 1
ATOM 4493 O O . ARG B 1 33 ? 5.580 4.444 -63.046 1.00 33.96 33 ARG B O 1
ATOM 4501 N N . PRO B 1 34 ? 6.100 4.646 -65.221 1.00 33.64 34 PRO B N 1
ATOM 4502 C CA . PRO B 1 34 ? 7.283 3.813 -65.069 1.00 34.94 34 PRO B CA 1
ATOM 4503 C C . PRO B 1 34 ? 8.199 4.364 -63.966 1.00 37.27 34 PRO B C 1
ATOM 4504 O O . PRO B 1 34 ? 8.404 5.587 -63.920 1.00 37.65 34 PRO B O 1
ATOM 4508 N N . GLY B 1 35 ? 8.700 3.500 -63.077 1.00 38.52 35 GLY B N 1
ATOM 4509 C CA . GLY B 1 35 ? 9.530 3.908 -61.945 1.00 40.45 35 GLY B CA 1
ATOM 4510 C C . GLY B 1 35 ? 8.727 4.215 -60.664 1.00 39.26 35 GLY B C 1
ATOM 4511 O O . GLY B 1 35 ? 9.305 4.472 -59.617 1.00 40.89 35 GLY B O 1
ATOM 4512 N N . GLN B 1 36 ? 7.394 4.161 -60.724 1.00 37.21 36 GLN B N 1
ATOM 4513 C CA . GLN B 1 36 ? 6.567 4.580 -59.608 1.00 37.17 36 GLN B CA 1
ATOM 4514 C C . GLN B 1 36 ? 5.656 3.424 -59.194 1.00 37.61 36 GLN B C 1
ATOM 4515 O O . GLN B 1 36 ? 5.230 2.634 -60.029 1.00 38.03 36 GLN B O 1
ATOM 4521 N N . ALA B 1 37 ? 5.374 3.367 -57.894 1.00 38.56 37 ALA B N 1
ATOM 4522 C CA . ALA B 1 37 ? 4.425 2.449 -57.297 1.00 40.73 37 ALA B CA 1
ATOM 4523 C C . ALA B 1 37 ? 3.552 3.253 -56.331 1.00 39.45 37 ALA B C 1
ATOM 4524 O O . ALA B 1 37 ? 3.994 3.738 -55.309 1.00 37.76 37 ALA B O 1
ATOM 4526 N N . PRO B 1 38 ? 2.270 3.471 -56.631 1.00 40.28 38 PRO B N 1
ATOM 4527 C CA . PRO B 1 38 ? 1.484 4.397 -55.822 1.00 42.90 38 PRO B CA 1
ATOM 4528 C C . PRO B 1 38 ? 1.308 3.995 -54.357 1.00 45.23 38 PRO B C 1
ATOM 4529 O O . PRO B 1 38 ? 1.120 4.871 -53.522 1.00 44.28 38 PRO B O 1
ATOM 4533 N N . TYR B 1 39 ? 1.406 2.691 -54.032 1.00 47.70 39 TYR B N 1
ATOM 4534 C CA . TYR B 1 39 ? 1.156 2.219 -52.668 1.00 45.76 39 TYR B CA 1
ATOM 4535 C C . TYR B 1 39 ? 2.437 2.159 -51.836 1.00 45.11 39 TYR B C 1
ATOM 4536 O O . TYR B 1 39 ? 2.333 2.052 -50.629 1.00 44.27 39 TYR B O 1
ATOM 4545 N N . GLU B 1 40 ? 3.626 2.254 -52.447 1.00 48.61 40 GLU B N 1
ATOM 4546 C CA . GLU B 1 40 ? 4.881 2.139 -51.703 1.00 55.08 40 GLU B CA 1
ATOM 4547 C C . GLU B 1 40 ? 5.602 3.484 -51.639 1.00 54.60 40 GLU B C 1
ATOM 4548 O O . GLU B 1 40 ? 6.321 3.768 -50.683 1.00 54.36 40 GLU B O 1
ATOM 4554 N N . ASP B 1 41 ? 5.436 4.267 -52.705 1.00 55.64 41 ASP B N 1
ATOM 4555 C CA . ASP B 1 41 ? 6.071 5.560 -52.879 1.00 59.97 41 ASP B CA 1
ATOM 4556 C C . ASP B 1 41 ? 5.562 6.557 -51.829 1.00 62.24 41 ASP B C 1
ATOM 4557 O O . ASP B 1 41 ? 4.398 6.517 -51.427 1.00 61.66 41 ASP B O 1
ATOM 4562 N N . GLU B 1 42 ? 6.446 7.470 -51.403 1.00 62.28 42 GLU B N 1
ATOM 4563 C CA . GLU B 1 42 ? 6.027 8.675 -50.707 1.00 65.07 42 GLU B CA 1
ATOM 4564 C C . GLU B 1 42 ? 4.900 9.312 -51.524 1.00 61.91 42 GLU B C 1
ATOM 4565 O O . GLU B 1 42 ? 4.987 9.389 -52.744 1.00 55.78 42 GLU B O 1
ATOM 4571 N N . ARG B 1 43 ? 3.822 9.735 -50.861 1.00 61.18 43 ARG B N 1
ATOM 4572 C CA . ARG B 1 43 ? 2.623 10.141 -51.576 1.00 66.02 43 ARG B CA 1
ATOM 4573 C C . ARG B 1 43 ? 2.827 11.566 -52.097 1.00 58.07 43 ARG B C 1
ATOM 4574 O O . ARG B 1 43 ? 3.233 12.447 -51.342 1.00 53.19 43 ARG B O 1
ATOM 4582 N N . LYS B 1 44 ? 2.586 11.764 -53.403 1.00 53.58 44 LYS B N 1
ATOM 4583 C CA . LYS B 1 44 ? 2.705 13.072 -54.031 1.00 52.94 44 LYS B CA 1
ATOM 4584 C C . LYS B 1 44 ? 1.418 13.409 -54.806 1.00 49.18 44 LYS B C 1
ATOM 4585 O O . LYS B 1 44 ? 0.705 12.523 -55.295 1.00 42.28 44 LYS B O 1
ATOM 4591 N N . ASP B 1 45 ? 1.126 14.723 -54.894 1.00 45.80 45 ASP B N 1
ATOM 4592 C CA . ASP B 1 45 ? -0.079 15.240 -55.533 1.00 42.34 45 ASP B CA 1
ATOM 4593 C C . ASP B 1 45 ? -0.003 15.047 -57.050 1.00 39.65 45 ASP B C 1
ATOM 4594 O O . ASP B 1 45 ? -0.977 14.631 -57.651 1.00 38.80 45 ASP B O 1
ATOM 4599 N N . GLU B 1 46 ? 1.132 15.402 -57.678 1.00 40.84 46 GLU B N 1
ATOM 4600 C CA . GLU B 1 46 ? 1.369 15.133 -59.094 1.00 40.86 46 GLU B CA 1
ATOM 4601 C C . GLU B 1 46 ? 0.434 15.946 -59.996 1.00 38.74 46 GLU B C 1
ATOM 4602 O O . GLU B 1 46 ? -0.089 15.447 -60.996 1.00 38.12 46 GLU B O 1
ATOM 4608 N N . LEU B 1 47 ? 0.295 17.237 -59.697 1.00 37.59 47 LEU B N 1
ATOM 4609 C CA . LEU B 1 47 ? -0.754 18.035 -60.298 1.00 37.19 47 LEU B CA 1
ATOM 4610 C C . LEU B 1 47 ? -0.482 18.223 -61.776 1.00 37.36 47 LEU B C 1
ATOM 4611 O O . LEU B 1 47 ? -1.422 18.210 -62.554 1.00 36.73 47 LEU B O 1
ATOM 4616 N N . GLU B 1 48 ? 0.791 18.365 -62.156 1.00 40.05 48 GLU B N 1
ATOM 4617 C CA . GLU B 1 48 ? 1.143 18.648 -63.545 1.00 41.83 48 GLU B CA 1
ATOM 4618 C C . GLU B 1 48 ? 0.769 17.457 -64.415 1.00 38.92 48 GLU B C 1
ATOM 4619 O O . GLU B 1 48 ? 0.181 17.651 -65.466 1.00 37.29 48 GLU B O 1
ATOM 4625 N N . LEU B 1 49 ? 1.102 16.241 -63.969 1.00 38.73 49 LEU B N 1
ATOM 4626 C CA . LEU B 1 49 ? 0.762 15.037 -64.720 1.00 38.07 49 LEU B CA 1
ATOM 4627 C C . LEU B 1 49 ? -0.749 14.819 -64.685 1.00 34.87 49 LEU B C 1
ATOM 4628 O O . LEU B 1 49 ? -1.336 14.327 -65.642 1.00 33.62 49 LEU B O 1
ATOM 4633 N N . MET B 1 50 ? -1.404 15.201 -63.586 1.00 36.22 50 MET B N 1
ATOM 4634 C CA . MET B 1 50 ? -2.855 15.036 -63.515 1.00 34.18 50 MET B CA 1
ATOM 4635 C C . MET B 1 50 ? -3.575 15.920 -64.535 1.00 32.85 50 MET B C 1
ATOM 4636 O O . MET B 1 50 ? -4.547 15.482 -65.139 1.00 30.72 50 MET B O 1
ATOM 4641 N N . LYS B 1 51 ? -3.093 17.156 -64.728 1.00 34.18 51 LYS B N 1
ATOM 4642 C CA . LYS B 1 51 ? -3.646 18.073 -65.723 1.00 36.05 51 LYS B CA 1
ATOM 4643 C C . LYS B 1 51 ? -3.570 17.468 -67.119 1.00 33.82 51 LYS B C 1
ATOM 4644 O O . LYS B 1 51 ? -4.522 17.547 -67.888 1.00 33.09 51 LYS B O 1
ATOM 4650 N N . PHE B 1 52 ? -2.395 16.939 -67.462 1.00 33.58 52 PHE B N 1
ATOM 4651 C CA . PHE B 1 52 ? -2.186 16.286 -68.743 1.00 32.84 52 PHE B CA 1
ATOM 4652 C C . PHE B 1 52 ? -3.189 15.153 -68.907 1.00 30.75 52 PHE B C 1
ATOM 4653 O O . PHE B 1 52 ? -3.874 15.108 -69.920 1.00 28.59 52 PHE B O 1
ATOM 4661 N N . ASP B 1 53 ? -3.253 14.279 -67.887 1.00 30.51 53 ASP B N 1
ATOM 4662 C CA . ASP B 1 53 ? -4.105 13.085 -67.896 1.00 31.36 53 ASP B CA 1
ATOM 4663 C C . ASP B 1 53 ? -5.580 13.468 -68.030 1.00 31.64 53 ASP B C 1
ATOM 4664 O O . ASP B 1 53 ? -6.280 12.915 -68.877 1.00 32.04 53 ASP B O 1
ATOM 4669 N N . LEU B 1 54 ? -6.043 14.421 -67.218 1.00 32.94 54 LEU B N 1
ATOM 4670 C CA . LEU B 1 54 ? -7.456 14.782 -67.219 1.00 35.13 54 LEU B CA 1
ATOM 4671 C C . LEU B 1 54 ? -7.853 15.450 -68.540 1.00 34.23 54 LEU B C 1
ATOM 4672 O O . LEU B 1 54 ? -8.909 15.137 -69.095 1.00 35.39 54 LEU B O 1
ATOM 4677 N N . GLU B 1 55 ? -7.001 16.323 -69.079 1.00 33.40 55 GLU B N 1
ATOM 4678 C CA . GLU B 1 55 ? -7.206 16.830 -70.431 1.00 34.06 55 GLU B CA 1
ATOM 4679 C C . GLU B 1 55 ? -7.303 15.686 -71.455 1.00 34.21 55 GLU B C 1
ATOM 4680 O O . GLU B 1 55 ? -8.162 15.734 -72.346 1.00 37.78 55 GLU B O 1
ATOM 4686 N N . ASN B 1 56 ? -6.430 14.660 -71.380 1.00 30.92 56 ASN B N 1
ATOM 4687 C CA . ASN B 1 56 ? -6.512 13.590 -72.361 1.00 30.06 56 ASN B CA 1
ATOM 4688 C C . ASN B 1 56 ? -7.844 12.856 -72.226 1.00 28.53 56 ASN B C 1
ATOM 4689 O O . ASN B 1 56 ? -8.419 12.432 -73.222 1.00 27.69 56 ASN B O 1
ATOM 4694 N N . ILE B 1 57 ? -8.272 12.643 -70.983 1.00 28.06 57 ILE B N 1
ATOM 4695 C CA . ILE B 1 57 ? -9.419 11.802 -70.685 1.00 28.52 57 ILE B CA 1
ATOM 4696 C C . ILE B 1 57 ? -10.692 12.500 -71.187 1.00 30.01 57 ILE B C 1
ATOM 4697 O O . ILE B 1 57 ? -11.592 11.840 -71.703 1.00 26.90 57 ILE B O 1
ATOM 4702 N N . LYS B 1 58 ? -10.692 13.846 -71.153 1.00 30.32 58 LYS B N 1
ATOM 4703 C CA . LYS B 1 58 ? -11.781 14.628 -71.705 1.00 32.44 58 LYS B CA 1
ATOM 4704 C C . LYS B 1 58 ? -11.816 14.510 -73.232 1.00 32.86 58 LYS B C 1
ATOM 4705 O O . LYS B 1 58 ? -12.900 14.293 -73.789 1.00 31.78 58 LYS B O 1
ATOM 4711 N N . GLU B 1 59 ? -10.634 14.585 -73.878 1.00 31.94 59 GLU B N 1
ATOM 4712 C CA . GLU B 1 59 ? -10.494 14.471 -75.328 1.00 30.78 59 GLU B CA 1
ATOM 4713 C C . GLU B 1 59 ? -10.887 13.074 -75.823 1.00 30.71 59 GLU B C 1
ATOM 4714 O O . GLU B 1 59 ? -11.344 12.918 -76.955 1.00 31.40 59 GLU B O 1
ATOM 4720 N N . GLY B 1 60 ? -10.702 12.048 -74.981 1.00 30.25 60 GLY B N 1
ATOM 4721 C CA . GLY B 1 60 ? -11.097 10.687 -75.318 1.00 29.80 60 GLY B CA 1
ATOM 4722 C C . GLY B 1 60 ? -12.582 10.390 -75.093 1.00 28.50 60 GLY B C 1
ATOM 4723 O O . GLY B 1 60 ? -12.982 9.248 -75.319 1.00 26.36 60 GLY B O 1
ATOM 4724 N N . GLY B 1 61 ? -13.377 11.401 -74.643 1.00 28.34 61 GLY B N 1
ATOM 4725 C CA . GLY B 1 61 ? -14.841 11.339 -74.666 1.00 27.73 61 GLY B CA 1
ATOM 4726 C C . GLY B 1 61 ? -15.499 10.896 -73.348 1.00 29.60 61 GLY B C 1
ATOM 4727 O O . GLY B 1 61 ? -16.697 10.636 -73.341 1.00 33.41 61 GLY B O 1
ATOM 4728 N N . TYR B 1 62 ? -14.728 10.837 -72.236 1.00 30.38 62 TYR B N 1
ATOM 4729 C CA . TYR B 1 62 ? -15.196 10.420 -70.918 1.00 28.10 62 TYR B CA 1
ATOM 4730 C C . TYR B 1 62 ? -15.820 11.608 -70.180 1.00 28.14 62 TYR B C 1
ATOM 4731 O O . TYR B 1 62 ? -15.440 12.755 -70.434 1.00 27.74 62 TYR B O 1
ATOM 4740 N N . ASN B 1 63 ? -16.791 11.326 -69.292 1.00 26.89 63 ASN B N 1
ATOM 4741 C CA . ASN B 1 63 ? -17.373 12.354 -68.438 1.00 27.90 63 ASN B CA 1
ATOM 4742 C C . ASN B 1 63 ? -16.975 12.100 -66.979 1.00 27.77 63 ASN B C 1
ATOM 4743 O O . ASN B 1 63 ? -17.234 12.937 -66.119 1.00 28.88 63 ASN B O 1
ATOM 4748 N N . THR B 1 64 ? -16.348 10.943 -66.708 1.00 26.58 64 THR B N 1
ATOM 4749 C CA . THR B 1 64 ? -16.040 10.480 -65.364 1.00 25.11 64 THR B CA 1
ATOM 4750 C C . THR B 1 64 ? -14.701 9.756 -65.327 1.00 24.57 64 THR B C 1
ATOM 4751 O O . THR B 1 64 ? -14.360 9.061 -66.283 1.00 24.35 64 THR B O 1
ATOM 4755 N N . ILE B 1 65 ? -13.991 9.862 -64.191 1.00 24.49 65 ILE B N 1
ATOM 4756 C CA . ILE B 1 65 ? -12.883 8.962 -63.903 1.00 24.52 65 ILE B CA 1
ATOM 4757 C C . ILE B 1 65 ? -13.246 8.076 -62.715 1.00 24.87 65 ILE B C 1
ATOM 4758 O O . ILE B 1 65 ? -13.982 8.507 -61.811 1.00 25.99 65 ILE B O 1
ATOM 4763 N N . ARG B 1 66 ? -12.632 6.884 -62.662 1.00 25.21 66 ARG B N 1
ATOM 4764 C CA . ARG B 1 66 ? -12.814 5.976 -61.533 1.00 25.46 66 ARG B CA 1
ATOM 4765 C C . ARG B 1 66 ? -11.460 5.673 -60.890 1.00 26.01 66 ARG B C 1
ATOM 4766 O O . ARG B 1 66 ? -10.492 5.366 -61.585 1.00 26.30 66 ARG B O 1
ATOM 4774 N N . THR B 1 67 ? -11.385 5.693 -59.554 1.00 26.45 67 THR B N 1
ATOM 4775 C CA . THR B 1 67 ? -10.096 5.518 -58.898 1.00 28.01 67 THR B CA 1
ATOM 4776 C C . THR B 1 67 ? -10.164 4.436 -57.812 1.00 28.76 67 THR B C 1
ATOM 4777 O O . THR B 1 67 ? -11.269 4.012 -57.438 1.00 26.79 67 THR B O 1
ATOM 4781 N N . TRP B 1 68 ? -8.976 4.112 -57.253 1.00 28.53 68 TRP B N 1
ATOM 4782 C CA . TRP B 1 68 ? -8.811 3.043 -56.269 1.00 31.54 68 TRP B CA 1
ATOM 4783 C C . TRP B 1 68 ? -8.403 3.586 -54.894 1.00 33.47 68 TRP B C 1
ATOM 4784 O O . TRP B 1 68 ? -8.604 2.898 -53.900 1.00 37.30 68 TRP B O 1
ATOM 4795 N N . SER B 1 69 ? -7.760 4.764 -54.826 1.00 33.39 69 SER B N 1
ATOM 4796 C CA . SER B 1 69 ? -7.461 5.374 -53.537 1.00 31.60 69 SER B CA 1
ATOM 4797 C C . SER B 1 69 ? -7.722 6.867 -53.562 1.00 30.25 69 SER B C 1
ATOM 4798 O O . SER B 1 69 ? -7.584 7.531 -54.578 1.00 29.80 69 SER B O 1
ATOM 4801 N N . GLN B 1 70 ? -7.968 7.356 -52.359 1.00 31.82 70 GLN B N 1
ATOM 4802 C CA . GLN B 1 70 ? -8.529 8.670 -52.120 1.00 33.59 70 GLN B CA 1
ATOM 4803 C C . GLN B 1 70 ? -7.537 9.728 -52.567 1.00 33.21 70 GLN B C 1
ATOM 4804 O O . GLN B 1 70 ? -6.353 9.599 -52.324 1.00 35.44 70 GLN B O 1
ATOM 4810 N N . TYR B 1 71 ? -8.054 10.782 -53.189 1.00 33.40 71 TYR B N 1
ATOM 4811 C CA . TYR B 1 71 ? -7.277 11.971 -53.505 1.00 32.80 71 TYR B CA 1
ATOM 4812 C C . TYR B 1 71 ? -7.157 12.920 -52.311 1.00 32.50 71 TYR B C 1
ATOM 4813 O O . TYR B 1 71 ? -8.008 12.968 -51.428 1.00 33.79 71 TYR B O 1
ATOM 4822 N N . SER B 1 72 ? -6.055 13.665 -52.297 1.00 32.33 72 SER B N 1
ATOM 4823 C CA . SER B 1 72 ? -5.900 14.807 -51.417 1.00 34.21 72 SER B CA 1
ATOM 4824 C C . SER B 1 72 ? -6.850 15.927 -51.871 1.00 35.53 72 SER B C 1
ATOM 4825 O O . SER B 1 72 ? -7.392 15.913 -52.988 1.00 35.07 72 SER B O 1
ATOM 4828 N N . GLU B 1 73 ? -7.052 16.911 -50.998 1.00 35.19 73 GLU B N 1
ATOM 4829 C CA . GLU B 1 73 ? -7.879 18.033 -51.370 1.00 36.72 73 GLU B CA 1
ATOM 4830 C C . GLU B 1 73 ? -7.344 18.686 -52.645 1.00 38.35 73 GLU B C 1
ATOM 4831 O O . GLU B 1 73 ? -8.123 19.037 -53.531 1.00 39.22 73 GLU B O 1
ATOM 4837 N N . ASN B 1 74 ? -6.016 18.893 -52.716 1.00 38.35 74 ASN B N 1
ATOM 4838 C CA . ASN B 1 74 ? -5.415 19.557 -53.865 1.00 36.59 74 ASN B CA 1
ATOM 4839 C C . ASN B 1 74 ? -5.767 18.787 -55.127 1.00 34.59 74 ASN B C 1
ATOM 4840 O O . ASN B 1 74 ? -6.073 19.399 -56.152 1.00 33.39 74 ASN B O 1
ATOM 4845 N N . GLN B 1 75 ? -5.705 17.453 -55.048 1.00 33.06 75 GLN B N 1
ATOM 4846 C CA . GLN B 1 75 ? -6.027 16.655 -56.217 1.00 34.38 75 GLN B CA 1
ATOM 4847 C C . GLN B 1 75 ? -7.515 16.801 -56.550 1.00 34.25 75 GLN B C 1
ATOM 4848 O O . GLN B 1 75 ? -7.855 16.959 -57.709 1.00 32.66 75 GLN B O 1
ATOM 4854 N N . LEU B 1 76 ? -8.397 16.776 -55.540 1.00 36.35 76 LEU B N 1
ATOM 4855 C CA . LEU B 1 76 ? -9.826 17.017 -55.736 1.00 35.75 76 LEU B CA 1
ATOM 4856 C C . LEU B 1 76 ? -10.094 18.381 -56.370 1.00 36.06 76 LEU B C 1
ATOM 4857 O O . LEU B 1 76 ? -11.024 18.475 -57.174 1.00 38.11 76 LEU B O 1
ATOM 4862 N N . LYS B 1 77 ? -9.331 19.424 -56.009 1.00 33.79 77 LYS B N 1
ATOM 4863 C CA . LYS B 1 77 ? -9.574 20.742 -56.591 1.00 35.69 77 LYS B CA 1
ATOM 4864 C C . LYS B 1 77 ? -9.426 20.662 -58.108 1.00 35.86 77 LYS B C 1
ATOM 4865 O O . LYS B 1 77 ? -10.227 21.216 -58.853 1.00 35.36 77 LYS B O 1
ATOM 4871 N N . LEU B 1 78 ? -8.419 19.913 -58.553 1.00 36.96 78 LEU B N 1
ATOM 4872 C CA . LEU B 1 78 ? -8.111 19.811 -59.964 1.00 37.33 78 LEU B CA 1
ATOM 4873 C C . LEU B 1 78 ? -9.233 19.103 -60.708 1.00 34.96 78 LEU B C 1
ATOM 4874 O O . LEU B 1 78 ? -9.675 19.583 -61.760 1.00 34.30 78 LEU B O 1
ATOM 4879 N N . VAL B 1 79 ? -9.680 17.974 -60.138 1.00 34.35 79 VAL B N 1
ATOM 4880 C CA . VAL B 1 79 ? -10.754 17.171 -60.710 1.00 32.58 79 VAL B CA 1
ATOM 4881 C C . VAL B 1 79 ? -12.011 18.040 -60.784 1.00 31.77 79 VAL B C 1
ATOM 4882 O O . VAL B 1 79 ? -12.664 18.083 -61.820 1.00 32.07 79 VAL B O 1
ATOM 4886 N N . GLN B 1 80 ? -12.359 18.709 -59.689 1.00 32.12 80 GLN B N 1
ATOM 4887 C CA . GLN B 1 80 ? -13.512 19.592 -59.675 1.00 34.39 80 GLN B CA 1
ATOM 4888 C C . GLN B 1 80 ? -13.466 20.579 -60.851 1.00 34.82 80 GLN B C 1
ATOM 4889 O O . GLN B 1 80 ? -14.490 20.823 -61.504 1.00 34.26 80 GLN B O 1
ATOM 4895 N N . GLU B 1 81 ? -12.293 21.191 -61.086 1.00 34.73 81 GLU B N 1
ATOM 4896 C CA . GLU B 1 81 ? -12.161 22.286 -62.052 1.00 34.98 81 GLU B CA 1
ATOM 4897 C C . GLU B 1 81 ? -12.197 21.738 -63.481 1.00 33.00 81 GLU B C 1
ATOM 4898 O O . GLU B 1 81 ? -12.545 22.442 -64.410 1.00 31.25 81 GLU B O 1
ATOM 4904 N N . SER B 1 82 ? -11.810 20.467 -63.655 1.00 31.88 82 SER B N 1
ATOM 4905 C CA . SER B 1 82 ? -11.732 19.823 -64.955 1.00 30.79 82 SER B CA 1
ATOM 4906 C C . SER B 1 82 ? -13.098 19.653 -65.629 1.00 30.48 82 SER B C 1
ATOM 4907 O O . SER B 1 82 ? -13.121 19.538 -66.863 1.00 28.26 82 SER B O 1
ATOM 4910 N N . GLY B 1 83 ? -14.189 19.538 -64.818 1.00 30.77 83 GLY B N 1
ATOM 4911 C CA . GLY B 1 83 ? -15.539 19.246 -65.279 1.00 29.84 83 GLY B CA 1
ATOM 4912 C C . GLY B 1 83 ? -15.873 17.751 -65.163 1.00 31.29 83 GLY B C 1
ATOM 4913 O O . GLY B 1 83 ? -17.039 17.368 -65.178 1.00 29.98 83 GLY B O 1
ATOM 4914 N N . LEU B 1 84 ? -14.844 16.889 -65.088 1.00 32.63 84 LEU B N 1
ATOM 4915 C CA . LEU B 1 84 ? -15.030 15.439 -64.983 1.00 31.67 84 LEU B CA 1
ATOM 4916 C C . LEU B 1 84 ? -15.693 15.094 -63.655 1.00 31.82 84 LEU B C 1
ATOM 4917 O O . LEU B 1 84 ? -15.413 15.747 -62.655 1.00 31.10 84 LEU B O 1
ATOM 4922 N N . LYS B 1 85 ? -16.562 14.064 -63.665 1.00 30.75 85 LYS B N 1
ATOM 4923 C CA . LYS B 1 85 ? -17.084 13.511 -62.437 1.00 29.58 85 LYS B CA 1
ATOM 4924 C C . LYS B 1 85 ? -16.070 12.498 -61.940 1.00 30.60 85 LYS B C 1
ATOM 4925 O O . LYS B 1 85 ? -15.180 12.091 -62.706 1.00 29.53 85 LYS B O 1
ATOM 4931 N N . LEU B 1 86 ? -16.271 12.074 -60.677 1.00 30.25 86 LEU B N 1
ATOM 4932 C CA . LEU B 1 86 ? -15.353 11.182 -59.992 1.00 29.06 86 LEU B CA 1
ATOM 4933 C C . LEU B 1 86 ? -16.124 10.085 -59.253 1.00 28.24 86 LEU B C 1
ATOM 4934 O O . LEU B 1 86 ? -17.003 10.398 -58.464 1.00 27.15 86 LEU B O 1
ATOM 4939 N N . ILE B 1 87 ? -15.793 8.820 -59.556 1.00 25.47 87 ILE B N 1
ATOM 4940 C CA . ILE B 1 87 ? -16.097 7.691 -58.698 1.00 26.64 87 ILE B CA 1
ATOM 4941 C C . ILE B 1 87 ? -14.831 7.399 -57.900 1.00 26.58 87 ILE B C 1
ATOM 4942 O O . ILE B 1 87 ? -13.881 6.893 -58.485 1.00 26.56 87 ILE B O 1
ATOM 4947 N N . MET B 1 88 ? -14.821 7.704 -56.597 1.00 26.65 88 MET B N 1
ATOM 4948 C CA . MET B 1 88 ? -13.598 7.685 -55.811 1.00 28.28 88 MET B CA 1
ATOM 4949 C C . MET B 1 88 ? -13.513 6.410 -54.965 1.00 30.28 88 MET B C 1
ATOM 4950 O O . MET B 1 88 ? -14.388 6.107 -54.162 1.00 30.64 88 MET B O 1
ATOM 4955 N N . GLY B 1 89 ? -12.433 5.650 -55.149 1.00 31.92 89 GLY B N 1
ATOM 4956 C CA . GLY B 1 89 ? -12.184 4.461 -54.353 1.00 31.75 89 GLY B CA 1
ATOM 4957 C C . GLY B 1 89 ? -11.441 4.821 -53.072 1.00 30.45 89 GLY B C 1
ATOM 4958 O O . GLY B 1 89 ? -10.595 5.713 -53.088 1.00 32.03 89 GLY B O 1
ATOM 4959 N N . ILE B 1 90 ? -11.822 4.159 -51.977 1.00 29.10 90 ILE B N 1
ATOM 4960 C CA . ILE B 1 90 ? -11.155 4.293 -50.704 1.00 30.68 90 ILE B CA 1
ATOM 4961 C C . ILE B 1 90 ? -10.248 3.086 -50.516 1.00 32.40 90 ILE B C 1
ATOM 4962 O O . ILE B 1 90 ? -10.621 1.979 -50.872 1.00 34.96 90 ILE B O 1
ATOM 4967 N N . ASP B 1 91 ? -9.086 3.312 -49.916 1.00 33.75 91 ASP B N 1
ATOM 4968 C CA . ASP B 1 91 ? -8.046 2.312 -49.796 1.00 38.47 91 ASP B CA 1
ATOM 4969 C C . ASP B 1 91 ? -8.211 1.513 -48.500 1.00 39.53 91 ASP B C 1
ATOM 4970 O O . ASP B 1 91 ? -7.340 1.526 -47.644 1.00 40.93 91 ASP B O 1
ATOM 4975 N N . ILE B 1 92 ? -9.345 0.842 -48.325 1.00 38.95 92 ILE B N 1
ATOM 4976 C CA . ILE B 1 92 ? -9.506 -0.044 -47.194 1.00 41.57 92 ILE B CA 1
ATOM 4977 C C . ILE B 1 92 ? -8.798 -1.334 -47.589 1.00 41.93 92 ILE B C 1
ATOM 4978 O O . ILE B 1 92 ? -9.188 -1.963 -48.563 1.00 45.35 92 ILE B O 1
ATOM 4983 N N . LYS B 1 93 ? -7.682 -1.638 -46.922 1.00 46.97 93 LYS B N 1
ATOM 4984 C CA . LYS B 1 93 ? -6.818 -2.766 -47.266 1.00 50.89 93 LYS B CA 1
ATOM 4985 C C . LYS B 1 93 ? -7.623 -4.068 -47.290 1.00 47.78 93 LYS B C 1
ATOM 4986 O O . LYS B 1 93 ? -8.156 -4.476 -46.261 1.00 52.32 93 LYS B O 1
ATOM 4992 N N . PRO B 1 94 ? -7.797 -4.738 -48.451 1.00 43.53 94 PRO B N 1
ATOM 4993 C CA . PRO B 1 94 ? -8.605 -5.968 -48.534 1.00 44.47 94 PRO B CA 1
ATOM 4994 C C . PRO B 1 94 ? -8.208 -7.222 -47.749 1.00 44.42 94 PRO B C 1
ATOM 4995 O O . PRO B 1 94 ? -9.073 -8.064 -47.506 1.00 38.82 94 PRO B O 1
ATOM 4999 N N . GLU B 1 95 ? -6.917 -7.353 -47.388 1.00 45.45 95 GLU B N 1
ATOM 5000 C CA . GLU B 1 95 ? -6.410 -8.570 -46.748 1.00 46.47 95 GLU B CA 1
ATOM 5001 C C . GLU B 1 95 ? -6.425 -8.415 -45.227 1.00 44.16 95 GLU B C 1
ATOM 5002 O O . GLU B 1 95 ? -6.080 -9.344 -44.498 1.00 40.70 95 GLU B O 1
ATOM 5008 N N . GLU B 1 96 ? -6.887 -7.255 -44.742 1.00 42.47 96 GLU B N 1
ATOM 5009 C CA . GLU B 1 96 ? -6.898 -7.014 -43.310 1.00 44.30 96 GLU B CA 1
ATOM 5010 C C . GLU B 1 96 ? -8.085 -7.724 -42.661 1.00 40.45 96 GLU B C 1
ATOM 5011 O O . GLU B 1 96 ? -9.049 -8.093 -43.326 1.00 41.09 96 GLU B O 1
ATOM 5017 N N . ASP B 1 97 ? -7.995 -7.899 -41.342 1.00 37.89 97 ASP B N 1
ATOM 5018 C CA . ASP B 1 97 ? -9.037 -8.547 -40.585 1.00 37.45 97 ASP B CA 1
ATOM 5019 C C . ASP B 1 97 ? -10.158 -7.530 -40.351 1.00 35.74 97 ASP B C 1
ATOM 5020 O O . ASP B 1 97 ? -10.056 -6.675 -39.480 1.00 35.03 97 ASP B O 1
ATOM 5025 N N . TYR B 1 98 ? -11.248 -7.694 -41.101 1.00 34.56 98 TYR B N 1
ATOM 5026 C CA . TYR B 1 98 ? -12.367 -6.773 -41.078 1.00 35.76 98 TYR B CA 1
ATOM 5027 C C . TYR B 1 98 ? -13.004 -6.733 -39.698 1.00 35.84 98 TYR B C 1
ATOM 5028 O O . TYR B 1 98 ? -13.654 -5.754 -39.362 1.00 37.70 98 TYR B O 1
ATOM 5037 N N . GLY B 1 99 ? -12.854 -7.828 -38.946 1.00 37.52 99 GLY B N 1
ATOM 5038 C CA . GLY B 1 99 ? -13.484 -7.982 -37.647 1.00 37.09 99 GLY B CA 1
ATOM 5039 C C . GLY B 1 99 ? -12.581 -7.503 -36.517 1.00 38.04 99 GLY B C 1
ATOM 5040 O O . GLY B 1 99 ? -13.028 -7.429 -35.387 1.00 38.39 99 GLY B O 1
ATOM 5041 N N . ASP B 1 100 ? -11.328 -7.142 -36.826 1.00 40.05 100 ASP B N 1
ATOM 5042 C CA . ASP B 1 100 ? -10.409 -6.565 -35.843 1.00 42.73 100 ASP B CA 1
ATOM 5043 C C . ASP B 1 100 ? -10.834 -5.133 -35.542 1.00 40.09 100 ASP B C 1
ATOM 5044 O O . ASP B 1 100 ? -10.869 -4.303 -36.436 1.00 38.80 100 ASP B O 1
ATOM 5049 N N . PRO B 1 101 ? -11.237 -4.824 -34.293 1.00 39.67 101 PRO B N 1
ATOM 5050 C CA . PRO B 1 101 ? -11.775 -3.502 -33.971 1.00 40.85 101 PRO B CA 1
ATOM 5051 C C . PRO B 1 101 ? -10.820 -2.327 -34.154 1.00 42.82 101 PRO B C 1
ATOM 5052 O O . PRO B 1 101 ? -11.302 -1.213 -34.376 1.00 44.74 101 PRO B O 1
ATOM 5056 N N . GLU B 1 102 ? -9.503 -2.583 -34.063 1.00 43.86 102 GLU B N 1
ATOM 5057 C CA . GLU B 1 102 ? -8.491 -1.556 -34.302 1.00 44.53 102 GLU B CA 1
ATOM 5058 C C . GLU B 1 102 ? -8.478 -1.207 -35.781 1.00 40.13 102 GLU B C 1
ATOM 5059 O O . GLU B 1 102 ? -8.398 -0.041 -36.132 1.00 42.04 102 GLU B O 1
ATOM 5065 N N . PHE B 1 103 ? -8.598 -2.221 -36.635 1.00 38.81 103 PHE B N 1
ATOM 5066 C CA . PHE B 1 103 ? -8.705 -2.019 -38.068 1.00 38.07 103 PHE B CA 1
ATOM 5067 C C . PHE B 1 103 ? -9.967 -1.203 -38.414 1.00 40.58 103 PHE B C 1
ATOM 5068 O O . PHE B 1 103 ? -9.900 -0.308 -39.260 1.00 42.18 103 PHE B O 1
ATOM 5076 N N . VAL B 1 104 ? -11.122 -1.498 -37.786 1.00 38.80 104 VAL B N 1
ATOM 5077 C CA . VAL B 1 104 ? -12.344 -0.746 -38.042 1.00 37.66 104 VAL B CA 1
ATOM 5078 C C . VAL B 1 104 ? -12.090 0.724 -37.668 1.00 39.55 104 VAL B C 1
ATOM 5079 O O . VAL B 1 104 ? -12.243 1.636 -38.487 1.00 38.12 104 VAL B O 1
ATOM 5083 N N . LYS B 1 105 ? -11.643 0.953 -36.426 1.00 42.49 105 LYS B N 1
ATOM 5084 C CA . LYS B 1 105 ? -11.268 2.273 -35.947 1.00 42.75 105 LYS B CA 1
ATOM 5085 C C . LYS B 1 105 ? -10.359 2.997 -36.944 1.00 40.08 105 LYS B C 1
ATOM 5086 O O . LYS B 1 105 ? -10.705 4.081 -37.343 1.00 38.42 105 LYS B O 1
ATOM 5092 N N . ASP B 1 106 ? -9.233 2.406 -37.381 1.00 39.59 106 ASP B N 1
ATOM 5093 C CA . ASP B 1 106 ? -8.302 3.131 -38.238 1.00 40.69 106 ASP B CA 1
ATOM 5094 C C . ASP B 1 106 ? -8.967 3.428 -39.565 1.00 38.28 106 ASP B C 1
ATOM 5095 O O . ASP B 1 106 ? -8.737 4.476 -40.150 1.00 38.57 106 ASP B O 1
ATOM 5100 N N . SER B 1 107 ? -9.800 2.502 -40.027 1.00 37.65 107 SER B N 1
ATOM 5101 C CA . SER B 1 107 ? -10.507 2.675 -41.281 1.00 35.67 107 SER B CA 1
ATOM 5102 C C . SER B 1 107 ? -11.463 3.864 -41.189 1.00 36.55 107 SER B C 1
ATOM 5103 O O . SER B 1 107 ? -11.592 4.616 -42.154 1.00 34.79 107 SER B O 1
ATOM 5106 N N . GLU B 1 108 ? -12.117 4.021 -40.025 1.00 38.26 108 GLU B N 1
ATOM 5107 C CA . GLU B 1 108 ? -13.129 5.055 -39.794 1.00 38.89 108 GLU B CA 1
ATOM 5108 C C . GLU B 1 108 ? -12.490 6.447 -39.713 1.00 38.90 108 GLU B C 1
ATOM 5109 O O . GLU B 1 108 ? -13.066 7.429 -40.193 1.00 37.29 108 GLU B O 1
ATOM 5115 N N . ILE B 1 109 ? -11.321 6.514 -39.049 1.00 38.37 109 ILE B N 1
ATOM 5116 C CA . ILE B 1 109 ? -10.571 7.743 -38.846 1.00 37.36 109 ILE B CA 1
ATOM 5117 C C . ILE B 1 109 ? -10.090 8.266 -40.194 1.00 36.29 109 ILE B C 1
ATOM 5118 O O . ILE B 1 109 ? -10.194 9.450 -40.481 1.00 38.17 109 ILE B O 1
ATOM 5123 N N . GLU B 1 110 ? -9.677 7.339 -41.056 1.00 34.90 110 GLU B N 1
ATOM 5124 C CA . GLU B 1 110 ? -9.135 7.668 -42.357 1.00 33.90 110 GLU B CA 1
ATOM 5125 C C . GLU B 1 110 ? -10.270 8.133 -43.270 1.00 32.59 110 GLU B C 1
ATOM 5126 O O . GLU B 1 110 ? -10.144 9.150 -43.957 1.00 31.23 110 GLU B O 1
ATOM 5132 N N . LEU B 1 111 ? -11.378 7.396 -43.288 1.00 31.18 111 LEU B N 1
ATOM 5133 C CA . LEU B 1 111 ? -12.515 7.803 -44.108 1.00 31.65 111 LEU B CA 1
ATOM 5134 C C . LEU B 1 111 ? -13.059 9.148 -43.635 1.00 31.76 111 LEU B C 1
ATOM 5135 O O . LEU B 1 111 ? -13.371 9.997 -44.442 1.00 31.83 111 LEU B O 1
ATOM 5140 N N . LYS B 1 112 ? -13.137 9.376 -42.330 1.00 33.39 112 LYS B N 1
ATOM 5141 C CA . LYS B 1 112 ? -13.655 10.643 -41.841 1.00 35.38 112 LYS B CA 1
ATOM 5142 C C . LYS B 1 112 ? -12.777 11.811 -42.303 1.00 35.90 112 LYS B C 1
ATOM 5143 O O . LYS B 1 112 ? -13.305 12.836 -42.738 1.00 33.94 112 LYS B O 1
ATOM 5149 N N . ARG B 1 113 ? -11.444 11.636 -42.214 1.00 38.26 113 ARG B N 1
ATOM 5150 C CA . ARG B 1 113 ? -10.486 12.682 -42.568 1.00 39.42 113 ARG B CA 1
ATOM 5151 C C . ARG B 1 113 ? -10.667 13.084 -44.037 1.00 38.50 113 ARG B C 1
ATOM 5152 O O . ARG B 1 113 ? -10.647 14.272 -44.359 1.00 36.59 113 ARG B O 1
ATOM 5160 N N . VAL B 1 114 ? -10.879 12.084 -44.906 1.00 37.57 114 VAL B N 1
ATOM 5161 C CA . VAL B 1 114 ? -11.142 12.322 -46.317 1.00 38.07 114 VAL B CA 1
ATOM 5162 C C . VAL B 1 114 ? -12.463 13.080 -46.482 1.00 38.13 114 VAL B C 1
ATOM 5163 O O . VAL B 1 114 ? -12.513 14.138 -47.127 1.00 38.78 114 VAL B O 1
ATOM 5167 N N . LEU B 1 115 ? -13.527 12.534 -45.883 1.00 35.78 115 LEU B N 1
ATOM 5168 C CA . LEU B 1 115 ? -14.853 13.100 -46.059 1.00 34.54 115 LEU B CA 1
ATOM 5169 C C . LEU B 1 115 ? -14.833 14.564 -45.652 1.00 35.15 115 LEU B C 1
ATOM 5170 O O . LEU B 1 115 ? -15.501 15.387 -46.270 1.00 35.08 115 LEU B O 1
ATOM 5175 N N . ASN B 1 116 ? -14.022 14.884 -44.650 1.00 36.32 116 ASN B N 1
ATOM 5176 C CA . ASN B 1 116 ? -14.031 16.205 -44.059 1.00 38.01 116 ASN B CA 1
ATOM 5177 C C . ASN B 1 116 ? -13.802 17.290 -45.117 1.00 38.36 116 ASN B C 1
ATOM 5178 O O . ASN B 1 116 ? -14.379 18.355 -44.974 1.00 39.06 116 ASN B O 1
ATOM 5183 N N . TYR B 1 117 ? -12.984 17.026 -46.162 1.00 37.25 117 TYR B N 1
ATOM 5184 C CA . TYR B 1 117 ? -12.757 17.966 -47.260 1.00 36.30 117 TYR B CA 1
ATOM 5185 C C . TYR B 1 117 ? -13.466 17.480 -48.539 1.00 35.22 117 TYR B C 1
ATOM 5186 O O . TYR B 1 117 ? -13.914 18.290 -49.351 1.00 36.26 117 TYR B O 1
ATOM 5195 N N . ALA B 1 118 ? -13.559 16.159 -48.747 1.00 32.30 118 ALA B N 1
ATOM 5196 C CA . ALA B 1 118 ? -14.192 15.627 -49.942 1.00 30.63 118 ALA B CA 1
ATOM 5197 C C . ALA B 1 118 ? -15.642 16.120 -50.091 1.00 30.17 118 ALA B C 1
ATOM 5198 O O . ALA B 1 118 ? -16.095 16.373 -51.203 1.00 28.79 118 ALA B O 1
ATOM 5200 N N . LYS B 1 119 ? -16.389 16.232 -48.995 1.00 30.84 119 LYS B N 1
ATOM 5201 C CA . LYS B 1 119 ? -17.799 16.589 -49.094 1.00 33.13 119 LYS B CA 1
ATOM 5202 C C . LYS B 1 119 ? -17.998 17.991 -49.705 1.00 36.13 119 LYS B C 1
ATOM 5203 O O . LYS B 1 119 ? -19.129 18.383 -49.971 1.00 38.53 119 LYS B O 1
ATOM 5209 N N . LYS B 1 120 ? -16.931 18.766 -49.948 1.00 34.68 120 LYS B N 1
ATOM 5210 C CA . LYS B 1 120 ? -17.111 20.057 -50.595 1.00 36.57 120 LYS B CA 1
ATOM 5211 C C . LYS B 1 120 ? -17.029 19.952 -52.117 1.00 35.17 120 LYS B C 1
ATOM 5212 O O . LYS B 1 120 ? -17.283 20.934 -52.821 1.00 33.95 120 LYS B O 1
ATOM 5218 N N . TYR B 1 121 ? -16.706 18.764 -52.635 1.00 33.71 121 TYR B N 1
ATOM 5219 C CA . TYR B 1 121 ? -16.452 18.638 -54.057 1.00 33.21 121 TYR B CA 1
ATOM 5220 C C . TYR B 1 121 ? -17.536 17.756 -54.665 1.00 33.99 121 TYR B C 1
ATOM 5221 O O . TYR B 1 121 ? -17.483 16.518 -54.595 1.00 36.10 121 TYR B O 1
ATOM 5230 N N . ASP B 1 122 ? -18.501 18.401 -55.328 1.00 34.27 122 ASP B N 1
ATOM 5231 C CA . ASP B 1 122 ? -19.624 17.665 -55.900 1.00 33.91 122 ASP B CA 1
ATOM 5232 C C . ASP B 1 122 ? -19.268 16.956 -57.214 1.00 32.25 122 ASP B C 1
ATOM 5233 O O . ASP B 1 122 ? -20.131 16.301 -57.807 1.00 32.46 122 ASP B O 1
ATOM 5238 N N . CYS B 1 123 ? -18.027 17.080 -57.693 1.00 30.24 123 CYS B N 1
ATOM 5239 C CA . CYS B 1 123 ? -17.611 16.224 -58.794 1.00 30.01 123 CYS B CA 1
ATOM 5240 C C . CYS B 1 123 ? -17.601 14.758 -58.348 1.00 29.39 123 CYS B C 1
ATOM 5241 O O . CYS B 1 123 ? -17.552 13.863 -59.186 1.00 29.83 123 CYS B O 1
ATOM 5244 N N . ILE B 1 124 ? -17.622 14.493 -57.040 1.00 29.87 124 ILE B N 1
ATOM 5245 C CA . ILE B 1 124 ? -17.722 13.122 -56.571 1.00 29.98 124 ILE B CA 1
ATOM 5246 C C . ILE B 1 124 ? -19.181 12.678 -56.650 1.00 29.87 124 ILE B C 1
ATOM 5247 O O . ILE B 1 124 ? -20.036 13.291 -55.996 1.00 32.40 124 ILE B O 1
ATOM 5252 N N . ILE B 1 125 ? -19.437 11.617 -57.430 1.00 27.91 125 ILE B N 1
ATOM 5253 C CA . ILE B 1 125 ? -20.774 11.069 -57.651 1.00 28.61 125 ILE B CA 1
ATOM 5254 C C . ILE B 1 125 ? -20.924 9.616 -57.172 1.00 28.06 125 ILE B C 1
ATOM 5255 O O . ILE B 1 125 ? -22.034 9.098 -57.171 1.00 25.16 125 ILE B O 1
ATOM 5260 N N . THR B 1 126 ? -19.829 8.941 -56.785 1.00 28.83 126 THR B N 1
ATOM 5261 C CA . THR B 1 126 ? -19.947 7.683 -56.057 1.00 27.68 126 THR B CA 1
ATOM 5262 C C . THR B 1 126 ? -18.657 7.432 -55.291 1.00 28.56 126 THR B C 1
ATOM 5263 O O . THR B 1 126 ? -17.558 7.806 -55.736 1.00 28.38 126 THR B O 1
ATOM 5267 N N . TYR B 1 127 ? -18.809 6.745 -54.157 1.00 28.11 127 TYR B N 1
ATOM 5268 C CA . TYR B 1 127 ? -17.689 6.232 -53.398 1.00 28.04 127 TYR B CA 1
ATOM 5269 C C . TYR B 1 127 ? -17.662 4.716 -53.495 1.00 29.13 127 TYR B C 1
ATOM 5270 O O . TYR B 1 127 ? -18.725 4.101 -53.348 1.00 29.09 127 TYR B O 1
ATOM 5279 N N . LEU B 1 128 ? -16.445 4.154 -53.658 1.00 28.22 128 LEU B N 1
ATOM 5280 C CA . LEU B 1 128 ? -16.246 2.706 -53.640 1.00 29.47 128 LEU B CA 1
ATOM 5281 C C . LEU B 1 128 ? -15.500 2.359 -52.353 1.00 30.23 128 LEU B C 1
ATOM 5282 O O . LEU B 1 128 ? -14.327 2.710 -52.189 1.00 33.23 128 LEU B O 1
ATOM 5287 N N . VAL B 1 129 ? -16.185 1.650 -51.453 1.00 28.47 129 VAL B N 1
ATOM 5288 C CA . VAL B 1 129 ? -15.757 1.597 -50.076 1.00 30.55 129 VAL B CA 1
ATOM 5289 C C . VAL B 1 129 ? -14.754 0.459 -49.855 1.00 31.18 129 VAL B C 1
ATOM 5290 O O . VAL B 1 129 ? -14.038 0.465 -48.870 1.00 31.00 129 VAL B O 1
ATOM 5294 N N . ILE B 1 130 ? -14.664 -0.509 -50.774 1.00 31.53 130 ILE B N 1
ATOM 5295 C CA . ILE B 1 130 ? -13.579 -1.477 -50.711 1.00 33.67 130 ILE B CA 1
ATOM 5296 C C . ILE B 1 130 ? -13.339 -2.045 -52.109 1.00 33.61 130 ILE B C 1
ATOM 5297 O O . ILE B 1 130 ? -14.237 -2.055 -52.968 1.00 33.46 130 ILE B O 1
ATOM 5302 N N . ASN B 1 131 ? -12.099 -2.509 -52.301 1.00 32.52 131 ASN B N 1
ATOM 5303 C CA . ASN B 1 131 ? -11.654 -3.135 -53.535 1.00 32.79 131 ASN B CA 1
ATOM 5304 C C . ASN B 1 131 ? -11.308 -4.616 -53.326 1.00 32.97 131 ASN B C 1
ATOM 5305 O O . ASN B 1 131 ? -10.263 -4.973 -52.788 1.00 31.94 131 ASN B O 1
ATOM 5310 N N . GLU B 1 132 ? -12.209 -5.482 -53.771 1.00 34.11 132 GLU B N 1
ATOM 5311 C CA . GLU B 1 132 ? -11.876 -6.852 -54.139 1.00 34.63 132 GLU B CA 1
ATOM 5312 C C . GLU B 1 132 ? -11.666 -7.787 -52.940 1.00 34.47 132 GLU B C 1
ATOM 5313 O O . GLU B 1 132 ? -10.662 -8.495 -52.862 1.00 37.37 132 GLU B O 1
ATOM 5319 N N . PRO B 1 133 ? -12.643 -7.921 -52.023 1.00 32.35 133 PRO B N 1
ATOM 5320 C CA . PRO B 1 133 ? -12.564 -8.923 -50.976 1.00 32.88 133 PRO B CA 1
ATOM 5321 C C . PRO B 1 133 ? -12.692 -10.309 -51.611 1.00 34.70 133 PRO B C 1
ATOM 5322 O O . PRO B 1 133 ? -13.642 -10.587 -52.359 1.00 31.00 133 PRO B O 1
ATOM 5326 N N . GLN B 1 134 ? -11.656 -11.115 -51.352 1.00 35.70 134 GLN B N 1
ATOM 5327 C CA . GLN B 1 134 ? -11.552 -12.486 -51.815 1.00 38.55 134 GLN B CA 1
ATOM 5328 C C . GLN B 1 134 ? -12.439 -13.398 -50.975 1.00 36.09 134 GLN B C 1
ATOM 5329 O O . GLN B 1 134 ? -12.516 -13.261 -49.761 1.00 37.85 134 GLN B O 1
ATOM 5335 N N . THR B 1 135 ? -13.089 -14.349 -51.638 1.00 36.10 135 THR B N 1
ATOM 5336 C CA . THR B 1 135 ? -13.967 -15.305 -50.982 1.00 35.51 135 THR B CA 1
ATOM 5337 C C . THR B 1 135 ? -13.299 -15.957 -49.774 1.00 36.15 135 THR B C 1
ATOM 5338 O O . THR B 1 135 ? -13.852 -15.941 -48.678 1.00 36.95 135 THR B O 1
ATOM 5342 N N . ASP B 1 136 ? -12.107 -16.529 -49.952 1.00 36.21 136 ASP B N 1
ATOM 5343 C CA . ASP B 1 136 ? -11.500 -17.305 -48.874 1.00 37.07 136 ASP B CA 1
ATOM 5344 C C . ASP B 1 136 ? -11.187 -16.399 -47.680 1.00 37.31 136 ASP B C 1
ATOM 5345 O O . ASP B 1 136 ? -11.305 -16.821 -46.525 1.00 38.53 136 ASP B O 1
ATOM 5350 N N . HIS B 1 137 ? -10.815 -15.143 -47.973 1.00 35.81 137 HIS B N 1
ATOM 5351 C CA . HIS B 1 137 ? -10.504 -14.162 -46.946 1.00 34.54 137 HIS B CA 1
ATOM 5352 C C . HIS B 1 137 ? -11.749 -13.856 -46.109 1.00 33.39 137 HIS B C 1
ATOM 5353 O O . HIS B 1 137 ? -11.703 -13.936 -44.885 1.00 33.76 137 HIS B O 1
ATOM 5360 N N . ILE B 1 138 ? -12.872 -13.571 -46.779 1.00 31.70 138 ILE B N 1
ATOM 5361 C CA . ILE B 1 138 ? -14.127 -13.289 -46.095 1.00 31.37 138 ILE B CA 1
ATOM 5362 C C . ILE B 1 138 ? -14.557 -14.463 -45.214 1.00 34.76 138 ILE B C 1
ATOM 5363 O O . ILE B 1 138 ? -15.007 -14.259 -44.082 1.00 35.44 138 ILE B O 1
ATOM 5368 N N . HIS B 1 139 ? -14.421 -15.696 -45.735 1.00 34.59 139 HIS B N 1
ATOM 5369 C CA . HIS B 1 139 ? -14.718 -16.899 -44.969 1.00 35.92 139 HIS B CA 1
ATOM 5370 C C . HIS B 1 139 ? -13.893 -16.923 -43.692 1.00 37.04 139 HIS B C 1
ATOM 5371 O O . HIS B 1 139 ? -14.418 -17.248 -42.630 1.00 38.35 139 HIS B O 1
ATOM 5378 N N . SER B 1 140 ? -12.606 -16.566 -43.798 1.00 37.79 140 SER B N 1
ATOM 5379 C CA . SER B 1 140 ? -11.682 -16.684 -42.666 1.00 38.91 140 SER B CA 1
ATOM 5380 C C . SER B 1 140 ? -11.976 -15.657 -41.561 1.00 38.22 140 SER B C 1
ATOM 5381 O O . SER B 1 140 ? -11.889 -15.975 -40.375 1.00 38.68 140 SER B O 1
ATOM 5384 N N . VAL B 1 141 ? -12.317 -14.415 -41.947 1.00 36.78 141 VAL B N 1
ATOM 5385 C CA . VAL B 1 141 ? -12.590 -13.353 -40.991 1.00 35.38 141 VAL B CA 1
ATOM 5386 C C . VAL B 1 141 ? -14.077 -13.276 -40.638 1.00 36.14 141 VAL B C 1
ATOM 5387 O O . VAL B 1 141 ? -14.415 -12.656 -39.630 1.00 35.82 141 VAL B O 1
ATOM 5391 N N . THR B 1 142 ? -14.933 -13.945 -41.447 1.00 38.10 142 THR B N 1
ATOM 5392 C CA . THR B 1 142 ? -16.378 -14.172 -41.254 1.00 35.93 142 THR B CA 1
ATOM 5393 C C . THR B 1 142 ? -17.152 -13.165 -42.099 1.00 36.23 142 THR B C 1
ATOM 5394 O O . THR B 1 142 ? -16.757 -11.996 -42.204 1.00 35.72 142 THR B O 1
ATOM 5398 N N . GLY B 1 143 ? -18.239 -13.659 -42.718 1.00 35.35 143 GLY B N 1
ATOM 5399 C CA . GLY B 1 143 ? -19.175 -12.836 -43.462 1.00 33.56 143 GLY B CA 1
ATOM 5400 C C . GLY B 1 143 ? -19.726 -11.737 -42.558 1.00 34.96 143 GLY B C 1
ATOM 5401 O O . GLY B 1 143 ? -19.826 -10.594 -42.972 1.00 36.08 143 GLY B O 1
ATOM 5402 N N . LYS B 1 144 ? -19.995 -12.068 -41.294 1.00 36.83 144 LYS B N 1
ATOM 5403 C CA . LYS B 1 144 ? -20.498 -11.090 -40.348 1.00 39.60 144 LYS B CA 1
ATOM 5404 C C . LYS B 1 144 ? -19.542 -9.890 -40.265 1.00 39.85 144 LYS B C 1
ATOM 5405 O O . LYS B 1 144 ? -19.992 -8.754 -40.373 1.00 36.82 144 LYS B O 1
ATOM 5411 N N . ALA B 1 145 ? -18.233 -10.128 -40.111 1.00 36.57 145 ALA B N 1
ATOM 5412 C CA . ALA B 1 145 ? -17.320 -9.015 -39.914 1.00 36.12 145 ALA B CA 1
ATOM 5413 C C . ALA B 1 145 ? -17.283 -8.149 -41.170 1.00 34.19 145 ALA B C 1
ATOM 5414 O O . ALA B 1 145 ? -17.145 -6.932 -41.090 1.00 33.79 145 ALA B O 1
ATOM 5416 N N . PHE B 1 146 ? -17.364 -8.804 -42.332 1.00 33.99 146 PHE B N 1
ATOM 5417 C CA . PHE B 1 146 ? -17.370 -8.098 -43.599 1.00 33.63 146 PHE B CA 1
ATOM 5418 C C . PHE B 1 146 ? -18.614 -7.216 -43.711 1.00 35.45 146 PHE B C 1
ATOM 5419 O O . PHE B 1 146 ? -18.514 -6.024 -44.026 1.00 38.01 146 PHE B O 1
ATOM 5427 N N . VAL B 1 147 ? -19.790 -7.797 -43.458 1.00 33.88 147 VAL B N 1
ATOM 5428 C CA . VAL B 1 147 ? -21.029 -7.041 -43.569 1.00 34.16 147 VAL B CA 1
ATOM 5429 C C . VAL B 1 147 ? -21.035 -5.842 -42.607 1.00 33.05 147 VAL B C 1
ATOM 5430 O O . VAL B 1 147 ? -21.470 -4.758 -42.990 1.00 30.73 147 VAL B O 1
ATOM 5434 N N . ASP B 1 148 ? -20.640 -6.086 -41.350 1.00 34.13 148 ASP B N 1
ATOM 5435 C CA . ASP B 1 148 ? -20.633 -5.086 -40.294 1.00 37.11 148 ASP B CA 1
ATOM 5436 C C . ASP B 1 148 ? -19.717 -3.935 -40.704 1.00 37.34 148 ASP B C 1
ATOM 5437 O O . ASP B 1 148 ? -20.067 -2.770 -40.514 1.00 35.18 148 ASP B O 1
ATOM 5442 N N . LEU B 1 149 ? -18.565 -4.292 -41.284 1.00 35.85 149 LEU B N 1
ATOM 5443 C CA . LEU B 1 149 ? -17.617 -3.296 -41.730 1.00 36.40 149 LEU B CA 1
ATOM 5444 C C . LEU B 1 149 ? -18.236 -2.468 -42.852 1.00 34.84 149 LEU B C 1
ATOM 5445 O O . LEU B 1 149 ? -18.127 -1.253 -42.878 1.00 35.04 149 LEU B O 1
ATOM 5450 N N . MET B 1 150 ? -18.866 -3.135 -43.801 1.00 34.21 150 MET B N 1
ATOM 5451 C CA . MET B 1 150 ? -19.457 -2.435 -44.917 1.00 34.07 150 MET B CA 1
ATOM 5452 C C . MET B 1 150 ? -20.506 -1.449 -44.396 1.00 34.56 150 MET B C 1
ATOM 5453 O O . MET B 1 150 ? -20.452 -0.278 -44.740 1.00 33.77 150 MET B O 1
ATOM 5458 N N . ASN B 1 151 ? -21.426 -1.911 -43.545 1.00 35.35 151 ASN B N 1
ATOM 5459 C CA . ASN B 1 151 ? -22.509 -1.061 -43.076 1.00 37.80 151 ASN B CA 1
ATOM 5460 C C . ASN B 1 151 ? -21.956 0.151 -42.309 1.00 38.90 151 ASN B C 1
ATOM 5461 O O . ASN B 1 151 ? -22.545 1.239 -42.355 1.00 40.13 151 ASN B O 1
ATOM 5466 N N . THR B 1 152 ? -20.865 -0.045 -41.568 1.00 37.51 152 THR B N 1
ATOM 5467 C CA . THR B 1 152 ? -20.293 1.015 -40.749 1.00 39.21 152 THR B CA 1
ATOM 5468 C C . THR B 1 152 ? -19.788 2.146 -41.650 1.00 38.44 152 THR B C 1
ATOM 5469 O O . THR B 1 152 ? -20.033 3.318 -41.371 1.00 38.88 152 THR B O 1
ATOM 5473 N N . LEU B 1 153 ? -19.123 1.767 -42.752 1.00 35.96 153 LEU B N 1
ATOM 5474 C CA . LEU B 1 153 ? -18.444 2.712 -43.605 1.00 35.49 153 LEU B CA 1
ATOM 5475 C C . LEU B 1 153 ? -19.463 3.439 -44.492 1.00 35.62 153 LEU B C 1
ATOM 5476 O O . LEU B 1 153 ? -19.314 4.644 -44.731 1.00 35.17 153 LEU B O 1
ATOM 5481 N N . ILE B 1 154 ? -20.419 2.673 -45.047 1.00 32.71 154 ILE B N 1
ATOM 5482 C CA . ILE B 1 154 ? -21.556 3.223 -45.778 1.00 32.52 154 ILE B CA 1
ATOM 5483 C C . ILE B 1 154 ? -22.246 4.296 -44.937 1.00 32.53 154 ILE B C 1
ATOM 5484 O O . ILE B 1 154 ? -22.537 5.378 -45.425 1.00 31.98 154 ILE B O 1
ATOM 5489 N N . ASN B 1 155 ? -22.514 3.986 -43.673 1.00 33.27 155 ASN B N 1
ATOM 5490 C CA . ASN B 1 155 ? -23.175 4.931 -42.802 1.00 37.24 155 ASN B CA 1
ATOM 5491 C C . ASN B 1 155 ? -22.322 6.203 -42.625 1.00 37.92 155 ASN B C 1
ATOM 5492 O O . ASN B 1 155 ? -22.846 7.308 -42.589 1.00 38.36 155 ASN B O 1
ATOM 5497 N N . ILE B 1 156 ? -21.003 6.058 -42.471 1.00 36.83 156 ILE B N 1
ATOM 5498 C CA . ILE B 1 156 ? -20.142 7.206 -42.258 1.00 35.98 156 ILE B CA 1
ATOM 5499 C C . ILE B 1 156 ? -20.192 8.098 -43.503 1.00 34.77 156 ILE B C 1
ATOM 5500 O O . ILE B 1 156 ? -20.198 9.331 -43.359 1.00 33.05 156 ILE B O 1
ATOM 5505 N N . ILE B 1 157 ? -20.268 7.488 -44.703 1.00 31.28 157 ILE B N 1
ATOM 5506 C CA . ILE B 1 157 ? -20.285 8.284 -45.919 1.00 32.97 157 ILE B CA 1
ATOM 5507 C C . ILE B 1 157 ? -21.630 8.996 -46.081 1.00 34.76 157 ILE B C 1
ATOM 5508 O O . ILE B 1 157 ? -21.673 10.152 -46.489 1.00 37.02 157 ILE B O 1
ATOM 5513 N N . HIS B 1 158 ? -22.732 8.320 -45.762 1.00 33.80 158 HIS B N 1
ATOM 5514 C CA . HIS B 1 158 ? -24.043 8.916 -45.921 1.00 33.38 158 HIS B CA 1
ATOM 5515 C C . HIS B 1 158 ? -24.198 10.125 -45.000 1.00 36.08 158 HIS B C 1
ATOM 5516 O O . HIS B 1 158 ? -24.903 11.078 -45.358 1.00 35.45 158 HIS B O 1
ATOM 5523 N N . LYS B 1 159 ? -23.553 10.099 -43.822 1.00 37.88 159 LYS B N 1
ATOM 5524 C CA . LYS B 1 159 ? -23.663 11.222 -42.896 1.00 40.38 159 LYS B CA 1
ATOM 5525 C C . LYS B 1 159 ? -22.641 12.309 -43.212 1.00 39.47 159 LYS B C 1
ATOM 5526 O O . LYS B 1 159 ? -22.953 13.488 -43.064 1.00 43.01 159 LYS B O 1
ATOM 5532 N N . GLY B 1 160 ? -21.442 11.911 -43.654 1.00 37.61 160 GLY B N 1
ATOM 5533 C CA . GLY B 1 160 ? -20.305 12.805 -43.810 1.00 36.17 160 GLY B CA 1
ATOM 5534 C C . GLY B 1 160 ? -20.317 13.501 -45.170 1.00 35.68 160 GLY B C 1
ATOM 5535 O O . GLY B 1 160 ? -19.945 14.674 -45.279 1.00 37.88 160 GLY B O 1
ATOM 5536 N N . HIS B 1 161 ? -20.732 12.766 -46.213 1.00 32.95 161 HIS B N 1
ATOM 5537 C CA . HIS B 1 161 ? -20.923 13.347 -47.529 1.00 30.72 161 HIS B CA 1
ATOM 5538 C C . HIS B 1 161 ? -22.330 12.988 -48.010 1.00 30.10 161 HIS B C 1
ATOM 5539 O O . HIS B 1 161 ? -22.524 12.084 -48.816 1.00 29.22 161 HIS B O 1
ATOM 5546 N N . PRO B 1 162 ? -23.373 13.701 -47.545 1.00 31.53 162 PRO B N 1
ATOM 5547 C CA . PRO B 1 162 ? -24.760 13.318 -47.844 1.00 31.61 162 PRO B CA 1
ATOM 5548 C C . PRO B 1 162 ? -25.088 13.270 -49.330 1.00 31.77 162 PRO B C 1
ATOM 5549 O O . PRO B 1 162 ? -24.645 14.124 -50.095 1.00 33.62 162 PRO B O 1
ATOM 5553 N N . GLY B 1 163 ? -25.843 12.244 -49.736 1.00 31.63 163 GLY B N 1
ATOM 5554 C CA . GLY B 1 163 ? -26.466 12.249 -51.051 1.00 31.25 163 GLY B CA 1
ATOM 5555 C C . GLY B 1 163 ? -25.616 11.547 -52.104 1.00 32.14 163 GLY B C 1
ATOM 5556 O O . GLY B 1 163 ? -26.052 11.480 -53.245 1.00 36.00 163 GLY B O 1
ATOM 5557 N N . ILE B 1 164 ? -24.418 11.061 -51.733 1.00 30.46 164 ILE B N 1
ATOM 5558 C CA . ILE B 1 164 ? -23.508 10.446 -52.686 1.00 29.32 164 ILE B CA 1
ATOM 5559 C C . ILE B 1 164 ? -23.625 8.925 -52.607 1.00 29.87 164 ILE B C 1
ATOM 5560 O O . ILE B 1 164 ? -23.345 8.343 -51.558 1.00 29.91 164 ILE B O 1
ATOM 5565 N N . PRO B 1 165 ? -24.073 8.246 -53.692 1.00 30.46 165 PRO B N 1
ATOM 5566 C CA . PRO B 1 165 ? -24.192 6.782 -53.701 1.00 30.68 165 PRO B CA 1
ATOM 5567 C C . PRO B 1 165 ? -22.893 6.098 -53.305 1.00 32.02 165 PRO B C 1
ATOM 5568 O O . PRO B 1 165 ? -21.810 6.558 -53.689 1.00 33.54 165 PRO B O 1
ATOM 5572 N N . VAL B 1 166 ? -23.026 5.031 -52.518 1.00 31.18 166 VAL B N 1
ATOM 5573 C CA . VAL B 1 166 ? -21.906 4.183 -52.126 1.00 31.51 166 VAL B CA 1
ATOM 5574 C C . VAL B 1 166 ? -22.102 2.766 -52.681 1.00 29.65 166 VAL B C 1
ATOM 5575 O O . VAL B 1 166 ? -23.221 2.259 -52.674 1.00 29.84 166 VAL B O 1
ATOM 5579 N N . THR B 1 167 ? -21.021 2.139 -53.161 1.00 28.86 167 THR B N 1
ATOM 5580 C CA . THR B 1 167 ? -20.995 0.734 -53.561 1.00 28.09 167 THR B CA 1
ATOM 5581 C C . THR B 1 167 ? -19.557 0.256 -53.395 1.00 28.69 167 THR B C 1
ATOM 5582 O O . THR B 1 167 ? -18.838 0.855 -52.592 1.00 30.22 167 THR B O 1
ATOM 5586 N N . LEU B 1 168 ? -19.156 -0.811 -54.107 1.00 28.52 168 LEU B N 1
ATOM 5587 C CA . LEU B 1 168 ? -17.828 -1.410 -53.938 1.00 29.77 168 LEU B CA 1
ATOM 5588 C C . LEU B 1 168 ? -17.267 -1.932 -55.266 1.00 28.91 168 LEU B C 1
ATOM 5589 O O . LEU B 1 168 ? -17.995 -2.107 -56.233 1.00 28.32 168 LEU B O 1
ATOM 5594 N N . SER B 1 169 ? -15.976 -2.283 -55.260 1.00 30.47 169 SER B N 1
ATOM 5595 C CA . SER B 1 169 ? -15.301 -2.921 -56.388 1.00 29.61 169 SER B CA 1
ATOM 5596 C C . SER B 1 169 ? -15.239 -4.437 -56.148 1.00 31.89 169 SER B C 1
ATOM 5597 O O . SER B 1 169 ? -14.509 -4.924 -55.287 1.00 33.27 169 SER B O 1
ATOM 5600 N N . ALA B 1 170 ? -16.075 -5.192 -56.859 1.00 31.95 170 ALA B N 1
ATOM 5601 C CA . ALA B 1 170 ? -16.220 -6.623 -56.605 1.00 30.83 170 ALA B CA 1
ATOM 5602 C C . ALA B 1 170 ? -16.280 -7.374 -57.933 1.00 30.02 170 ALA B C 1
ATOM 5603 O O . ALA B 1 170 ? -17.157 -7.123 -58.758 1.00 30.13 170 ALA B O 1
ATOM 5605 N N . ASN B 1 171 ? -15.315 -8.273 -58.151 1.00 29.25 171 ASN B N 1
ATOM 5606 C CA . ASN B 1 171 ? -15.210 -9.026 -59.392 1.00 29.54 171 ASN B CA 1
ATOM 5607 C C . ASN B 1 171 ? -16.349 -10.029 -59.524 1.00 28.46 171 ASN B C 1
ATOM 5608 O O . ASN B 1 171 ? -16.587 -10.808 -58.621 1.00 29.22 171 ASN B O 1
ATOM 5613 N N . ALA B 1 172 ? -17.023 -10.022 -60.678 1.00 28.71 172 ALA B N 1
ATOM 5614 C CA . ALA B 1 172 ? -18.225 -10.809 -60.889 1.00 27.16 172 ALA B CA 1
ATOM 5615 C C . ALA B 1 172 ? -17.893 -12.301 -60.892 1.00 28.31 172 ALA B C 1
ATOM 5616 O O . ALA B 1 172 ? -18.766 -13.124 -60.635 1.00 29.36 172 ALA B O 1
ATOM 5618 N N . MET B 1 173 ? -16.642 -12.667 -61.211 1.00 28.40 173 MET B N 1
ATOM 5619 C CA . MET B 1 173 ? -16.292 -14.078 -61.293 1.00 28.28 173 MET B CA 1
ATOM 5620 C C . MET B 1 173 ? -16.134 -14.711 -59.902 1.00 27.49 173 MET B C 1
ATOM 5621 O O . MET B 1 173 ? -16.314 -15.903 -59.769 1.00 28.01 173 MET B O 1
ATOM 5626 N N . ILE B 1 174 ? -15.862 -13.929 -58.849 1.00 28.57 174 ILE B N 1
ATOM 5627 C CA . ILE B 1 174 ? -15.616 -14.475 -57.521 1.00 28.91 174 ILE B CA 1
ATOM 5628 C C . ILE B 1 174 ? -16.621 -13.980 -56.482 1.00 30.81 174 ILE B C 1
ATOM 5629 O O . ILE B 1 174 ? -16.707 -14.566 -55.408 1.00 32.14 174 ILE B O 1
ATOM 5634 N N . SER B 1 175 ? -17.336 -12.875 -56.756 1.00 31.75 175 SER B N 1
ATOM 5635 C CA . SER B 1 175 ? -18.271 -12.299 -55.799 1.00 31.79 175 SER B CA 1
ATOM 5636 C C . SER B 1 175 ? -19.716 -12.277 -56.324 1.00 30.81 175 SER B C 1
ATOM 5637 O O . SER B 1 175 ? -20.595 -11.679 -55.709 1.00 31.14 175 SER B O 1
ATOM 5640 N N . ASP B 1 176 ? -19.974 -13.080 -57.365 1.00 30.52 176 ASP B N 1
ATOM 5641 C CA . ASP B 1 176 ? -21.301 -13.493 -57.788 1.00 29.12 176 ASP B CA 1
ATOM 5642 C C . ASP B 1 176 ? -22.226 -13.852 -56.625 1.00 29.29 176 ASP B C 1
ATOM 5643 O O . ASP B 1 176 ? -23.400 -13.536 -56.676 1.00 27.72 176 ASP B O 1
ATOM 5648 N N . TYR B 1 177 ? -21.737 -14.551 -55.592 1.00 31.39 177 TYR B N 1
ATOM 5649 C CA . TYR B 1 177 ? -22.607 -14.997 -54.499 1.00 32.58 177 TYR B CA 1
ATOM 5650 C C . TYR B 1 177 ? -23.030 -13.870 -53.543 1.00 32.85 177 TYR B C 1
ATOM 5651 O O . TYR B 1 177 ? -23.931 -14.062 -52.738 1.00 31.48 177 TYR B O 1
ATOM 5660 N N . MET B 1 178 ? -22.358 -12.710 -53.582 1.00 33.95 178 MET B N 1
ATOM 5661 C CA . MET B 1 178 ? -22.433 -11.732 -52.512 1.00 33.72 178 MET B CA 1
ATOM 5662 C C . MET B 1 178 ? -23.738 -10.927 -52.590 1.00 34.27 178 MET B C 1
ATOM 5663 O O . MET B 1 178 ? -24.198 -10.558 -53.672 1.00 34.38 178 MET B O 1
ATOM 5668 N N . ASP B 1 179 ? -24.285 -10.644 -51.402 1.00 33.30 179 ASP B N 1
ATOM 5669 C CA . ASP B 1 179 ? -25.368 -9.707 -51.202 1.00 33.32 179 ASP B CA 1
ATOM 5670 C C . ASP B 1 179 ? -24.868 -8.263 -51.279 1.00 31.13 179 ASP B C 1
ATOM 5671 O O . ASP B 1 179 ? -24.206 -7.775 -50.371 1.00 30.98 179 ASP B O 1
ATOM 5676 N N . GLU B 1 180 ? -25.315 -7.547 -52.316 1.00 30.82 180 GLU B N 1
ATOM 5677 C CA . GLU B 1 180 ? -24.988 -6.146 -52.544 1.00 29.33 180 GLU B CA 1
ATOM 5678 C C . GLU B 1 180 ? -26.156 -5.229 -52.163 1.00 29.73 180 GLU B C 1
ATOM 5679 O O . GLU B 1 180 ? -26.120 -4.027 -52.415 1.00 30.82 180 GLU B O 1
ATOM 5685 N N . SER B 1 181 ? -27.170 -5.771 -51.505 1.00 29.27 181 SER B N 1
ATOM 5686 C CA . SER B 1 181 ? -28.370 -4.997 -51.253 1.00 30.81 181 SER B CA 1
ATOM 5687 C C . SER B 1 181 ? -28.100 -3.966 -50.169 1.00 31.41 181 SER B C 1
ATOM 5688 O O . SER B 1 181 ? -28.908 -3.083 -49.989 1.00 34.82 181 SER B O 1
ATOM 5691 N N . ILE B 1 182 ? -26.946 -4.026 -49.490 1.00 32.34 182 ILE B N 1
ATOM 5692 C CA . ILE B 1 182 ? -26.597 -3.043 -48.469 1.00 31.10 182 ILE B CA 1
ATOM 5693 C C . ILE B 1 182 ? -26.046 -1.768 -49.112 1.00 30.52 182 ILE B C 1
ATOM 5694 O O . ILE B 1 182 ? -25.973 -0.750 -48.436 1.00 30.10 182 ILE B O 1
ATOM 5699 N N . PHE B 1 183 ? -25.651 -1.831 -50.391 1.00 29.65 183 PHE B N 1
ATOM 5700 C CA . PHE B 1 183 ? -25.094 -0.677 -51.081 1.00 31.47 183 PHE B CA 1
ATOM 5701 C C . PHE B 1 183 ? -26.161 0.111 -51.850 1.00 32.10 183 PHE B C 1
ATOM 5702 O O . PHE B 1 183 ? -27.285 -0.327 -52.054 1.00 33.70 183 PHE B O 1
ATOM 5710 N N . ASP B 1 184 ? -25.792 1.289 -52.311 1.00 30.21 184 ASP B N 1
ATOM 5711 C CA . ASP B 1 184 ? -26.767 2.132 -52.964 1.00 31.22 184 ASP B CA 1
ATOM 5712 C C . ASP B 1 184 ? -26.888 1.737 -54.426 1.00 31.00 184 ASP B C 1
ATOM 5713 O O . ASP B 1 184 ? -27.889 2.052 -55.051 1.00 32.16 184 ASP B O 1
ATOM 5718 N N . VAL B 1 185 ? -25.839 1.128 -54.982 1.00 31.37 185 VAL B N 1
ATOM 5719 C CA . VAL B 1 185 ? -25.868 0.749 -56.383 1.00 30.90 185 VAL B CA 1
ATOM 5720 C C . VAL B 1 185 ? -25.109 -0.567 -56.526 1.00 30.04 185 VAL B C 1
ATOM 5721 O O . VAL B 1 185 ? -24.154 -0.845 -55.779 1.00 28.13 185 VAL B O 1
ATOM 5725 N N . TYR B 1 186 ? -25.577 -1.369 -57.495 1.00 28.80 186 TYR B N 1
ATOM 5726 C CA . TYR B 1 186 ? -25.011 -2.676 -57.762 1.00 27.70 186 TYR B CA 1
ATOM 5727 C C . TYR B 1 186 ? -23.806 -2.466 -58.661 1.00 28.80 186 TYR B C 1
ATOM 5728 O O . TYR B 1 186 ? -23.853 -1.635 -59.563 1.00 30.98 186 TYR B O 1
ATOM 5737 N N . ALA B 1 187 ? -22.725 -3.212 -58.407 1.00 29.97 187 ALA B N 1
ATOM 5738 C CA . ALA B 1 187 ? -21.509 -3.020 -59.182 1.00 30.06 187 ALA B CA 1
ATOM 5739 C C . ALA B 1 187 ? -20.718 -4.318 -59.241 1.00 28.42 187 ALA B C 1
ATOM 5740 O O . ALA B 1 187 ? -20.700 -5.059 -58.269 1.00 27.54 187 ALA B O 1
ATOM 5742 N N . TYR B 1 188 ? -20.066 -4.540 -60.390 1.00 28.38 188 TYR B N 1
ATOM 5743 C CA . TYR B 1 188 ? -19.064 -5.575 -60.550 1.00 29.72 188 TYR B CA 1
ATOM 5744 C C . TYR B 1 188 ? -17.891 -5.112 -61.430 1.00 30.69 188 TYR B C 1
ATOM 5745 O O . TYR B 1 188 ? -18.051 -4.293 -62.331 1.00 29.53 188 TYR B O 1
ATOM 5754 N N . ASN B 1 189 ? -16.714 -5.725 -61.185 1.00 32.24 189 ASN B N 1
ATOM 5755 C CA . ASN B 1 189 ? -15.638 -5.886 -62.157 1.00 30.37 189 ASN B CA 1
ATOM 5756 C C . ASN B 1 189 ? -15.958 -7.064 -63.089 1.00 29.30 189 ASN B C 1
ATOM 5757 O O . ASN B 1 189 ? -16.130 -8.199 -62.660 1.00 31.61 189 ASN B O 1
ATOM 5762 N N . CYS B 1 190 ? -16.044 -6.795 -64.390 1.00 28.32 190 CYS B N 1
ATOM 5763 C CA . CYS B 1 190 ? -16.669 -7.701 -65.336 1.00 27.64 190 CYS B CA 1
ATOM 5764 C C . CYS B 1 190 ? -15.663 -8.019 -66.444 1.00 28.32 190 CYS B C 1
ATOM 5765 O O . CYS B 1 190 ? -15.329 -7.111 -67.191 1.00 27.29 190 CYS B O 1
ATOM 5768 N N . TYR B 1 191 ? -15.134 -9.260 -66.512 1.00 25.88 191 TYR B N 1
ATOM 5769 C CA . TYR B 1 191 ? -14.194 -9.608 -67.563 1.00 26.17 191 TYR B CA 1
ATOM 5770 C C . TYR B 1 191 ? -14.770 -10.771 -68.372 1.00 27.00 191 TYR B C 1
ATOM 5771 O O . TYR B 1 191 ? -15.422 -11.648 -67.818 1.00 28.25 191 TYR B O 1
ATOM 5780 N N . ASP B 1 192 ? -14.524 -10.741 -69.689 1.00 27.37 192 ASP B N 1
ATOM 5781 C CA . ASP B 1 192 ? -15.021 -11.727 -70.626 1.00 28.85 192 ASP B CA 1
ATOM 5782 C C . ASP B 1 192 ? -13.823 -12.494 -71.182 1.00 29.22 192 ASP B C 1
ATOM 5783 O O . ASP B 1 192 ? -13.226 -12.100 -72.172 1.00 30.05 192 ASP B O 1
ATOM 5788 N N . HIS B 1 193 ? -13.487 -13.597 -70.513 1.00 28.83 193 HIS B N 1
ATOM 5789 C CA . HIS B 1 193 ? -12.405 -14.456 -70.940 1.00 29.27 193 HIS B CA 1
ATOM 5790 C C . HIS B 1 193 ? -12.929 -15.821 -71.403 1.00 30.03 193 HIS B C 1
ATOM 5791 O O . HIS B 1 193 ? -12.117 -16.709 -71.704 1.00 27.36 193 HIS B O 1
ATOM 5798 N N . ASN B 1 194 ? -14.264 -15.952 -71.513 1.00 28.41 194 ASN B N 1
ATOM 5799 C CA . ASN B 1 194 ? -14.885 -17.125 -72.121 1.00 28.52 194 ASN B CA 1
ATOM 5800 C C . ASN B 1 194 ? -14.424 -18.405 -71.424 1.00 28.42 194 ASN B C 1
ATOM 5801 O O . ASN B 1 194 ? -13.879 -19.316 -72.030 1.00 29.62 194 ASN B O 1
ATOM 5806 N N . GLU B 1 195 ? -14.693 -18.451 -70.125 1.00 28.73 195 GLU B N 1
ATOM 5807 C CA . GLU B 1 195 ? -14.328 -19.546 -69.251 1.00 30.27 195 GLU B CA 1
ATOM 5808 C C . GLU B 1 195 ? -15.261 -19.455 -68.044 1.00 30.24 195 GLU B C 1
ATOM 5809 O O . GLU B 1 195 ? -15.694 -18.374 -67.671 1.00 28.90 195 GLU B O 1
ATOM 5815 N N . GLY B 1 196 ? -15.564 -20.616 -67.453 1.00 31.64 196 GLY B N 1
ATOM 5816 C CA . GLY B 1 196 ? -16.466 -20.722 -66.325 1.00 29.62 196 GLY B CA 1
ATOM 5817 C C . GLY B 1 196 ? -17.812 -20.133 -66.681 1.00 28.19 196 GLY B C 1
ATOM 5818 O O . GLY B 1 196 ? -18.355 -20.426 -67.721 1.00 28.27 196 GLY B O 1
ATOM 5819 N N . GLN B 1 197 ? -18.280 -19.238 -65.822 1.00 28.68 197 GLN B N 1
ATOM 5820 C CA . GLN B 1 197 ? -19.546 -18.565 -65.978 1.00 28.95 197 GLN B CA 1
ATOM 5821 C C . GLN B 1 197 ? -19.666 -17.901 -67.357 1.00 28.67 197 GLN B C 1
ATOM 5822 O O . GLN B 1 197 ? -20.788 -17.832 -67.879 1.00 28.96 197 GLN B O 1
ATOM 5828 N N . THR B 1 198 ? -18.566 -17.348 -67.922 1.00 27.58 198 THR B N 1
ATOM 5829 C CA . THR B 1 198 ? -18.685 -16.554 -69.140 1.00 27.02 198 THR B CA 1
ATOM 5830 C C . THR B 1 198 ? -18.612 -17.447 -70.373 1.00 29.44 198 THR B C 1
ATOM 5831 O O . THR B 1 198 ? -18.986 -16.992 -71.461 1.00 31.75 198 THR B O 1
ATOM 5835 N N . ALA B 1 199 ? -18.144 -18.699 -70.210 1.00 29.24 199 ALA B N 1
ATOM 5836 C CA . ALA B 1 199 ? -18.209 -19.717 -71.263 1.00 30.55 199 ALA B CA 1
ATOM 5837 C C . ALA B 1 199 ? -19.608 -20.357 -71.314 1.00 31.63 199 ALA B C 1
ATOM 5838 O O . ALA B 1 199 ? -20.097 -20.676 -72.407 1.00 31.01 199 ALA B O 1
ATOM 5840 N N . THR B 1 200 ? -20.225 -20.575 -70.135 1.00 30.48 200 THR B N 1
ATOM 5841 C CA . THR B 1 200 ? -21.516 -21.246 -70.075 1.00 32.13 200 THR B CA 1
ATOM 5842 C C . THR B 1 200 ? -22.646 -20.262 -70.410 1.00 32.48 200 THR B C 1
ATOM 5843 O O . THR B 1 200 ? -23.410 -20.520 -71.320 1.00 33.04 200 THR B O 1
ATOM 5847 N N . MET B 1 201 ? -22.740 -19.119 -69.728 1.00 31.10 201 MET B N 1
ATOM 5848 C CA . MET B 1 201 ? -23.882 -18.226 -69.926 1.00 31.63 201 MET B CA 1
ATOM 5849 C C . MET B 1 201 ? -23.585 -17.139 -70.960 1.00 29.97 201 MET B C 1
ATOM 5850 O O . MET B 1 201 ? -24.505 -16.482 -71.428 1.00 29.17 201 MET B O 1
ATOM 5855 N N . GLY B 1 202 ? -22.301 -16.972 -71.335 1.00 29.67 202 GLY B N 1
ATOM 5856 C CA . GLY B 1 202 ? -21.875 -15.863 -72.168 1.00 26.89 202 GLY B CA 1
ATOM 5857 C C . GLY B 1 202 ? -21.806 -14.611 -71.302 1.00 26.63 202 GLY B C 1
ATOM 5858 O O . GLY B 1 202 ? -22.339 -14.588 -70.204 1.00 27.62 202 GLY B O 1
ATOM 5859 N N . PHE B 1 203 ? -21.207 -13.545 -71.818 1.00 27.00 203 PHE B N 1
ATOM 5860 C CA . PHE B 1 203 ? -20.812 -12.432 -70.974 1.00 26.24 203 PHE B CA 1
ATOM 5861 C C . PHE B 1 203 ? -22.037 -11.603 -70.630 1.00 26.42 203 PHE B C 1
ATOM 5862 O O . PHE B 1 203 ? -22.259 -11.320 -69.470 1.00 27.59 203 PHE B O 1
ATOM 5870 N N . LYS B 1 204 ? -22.808 -11.178 -71.634 1.00 27.98 204 LYS B N 1
ATOM 5871 C CA . LYS B 1 204 ? -24.057 -10.466 -71.376 1.00 28.18 204 LYS B CA 1
ATOM 5872 C C . LYS B 1 204 ? -24.921 -11.218 -70.361 1.00 28.70 204 LYS B C 1
ATOM 5873 O O . LYS B 1 204 ? -25.269 -10.725 -69.278 1.00 28.52 204 LYS B O 1
ATOM 5879 N N . ASP B 1 205 ? -25.316 -12.426 -70.729 1.00 30.62 205 ASP B N 1
ATOM 5880 C CA . ASP B 1 205 ? -26.264 -13.168 -69.916 1.00 30.33 205 ASP B CA 1
ATOM 5881 C C . ASP B 1 205 ? -25.700 -13.478 -68.521 1.00 29.08 205 ASP B C 1
ATOM 5882 O O . ASP B 1 205 ? -26.431 -13.473 -67.533 1.00 29.15 205 ASP B O 1
ATOM 5887 N N . TYR B 1 206 ? -24.400 -13.722 -68.373 1.00 28.99 206 TYR B N 1
ATOM 5888 C CA . TYR B 1 206 ? -23.904 -13.935 -67.015 1.00 30.84 206 TYR B CA 1
ATOM 5889 C C . TYR B 1 206 ? -24.132 -12.706 -66.113 1.00 29.25 206 TYR B C 1
ATOM 5890 O O . TYR B 1 206 ? -24.657 -12.823 -65.010 1.00 28.35 206 TYR B O 1
ATOM 5899 N N . ILE B 1 207 ? -23.745 -11.522 -66.584 1.00 29.25 207 ILE B N 1
ATOM 5900 C CA . ILE B 1 207 ? -23.835 -10.298 -65.794 1.00 30.00 207 ILE B CA 1
ATOM 5901 C C . ILE B 1 207 ? -25.292 -9.857 -65.645 1.00 28.84 207 ILE B C 1
ATOM 5902 O O . ILE B 1 207 ? -25.703 -9.356 -64.602 1.00 27.68 207 ILE B O 1
ATOM 5907 N N . LYS B 1 208 ? -26.085 -10.073 -66.690 1.00 30.62 208 LYS B N 1
ATOM 5908 C CA . LYS B 1 208 ? -27.503 -9.793 -66.610 1.00 32.26 208 LYS B CA 1
ATOM 5909 C C . LYS B 1 208 ? -28.137 -10.694 -65.566 1.00 32.43 208 LYS B C 1
ATOM 5910 O O . LYS B 1 208 ? -29.061 -10.270 -64.881 1.00 35.23 208 LYS B O 1
ATOM 5916 N N . GLY B 1 209 ? -27.693 -11.959 -65.499 1.00 31.70 209 GLY B N 1
ATOM 5917 C CA . GLY B 1 209 ? -28.245 -12.900 -64.533 1.00 30.55 209 GLY B CA 1
ATOM 5918 C C . GLY B 1 209 ? -28.020 -12.415 -63.101 1.00 29.98 209 GLY B C 1
ATOM 5919 O O . GLY B 1 209 ? -28.919 -12.529 -62.270 1.00 32.96 209 GLY B O 1
ATOM 5920 N N . LEU B 1 210 ? -26.818 -11.899 -62.803 1.00 28.43 210 LEU B N 1
ATOM 5921 C CA . LEU B 1 210 ? -26.510 -11.352 -61.479 1.00 29.59 210 LEU B CA 1
ATOM 5922 C C . LEU B 1 210 ? -27.372 -10.126 -61.147 1.00 29.01 210 LEU B C 1
ATOM 5923 O O . LEU B 1 210 ? -27.871 -9.981 -60.030 1.00 29.84 210 LEU B O 1
ATOM 5928 N N . ASN B 1 211 ? -27.576 -9.239 -62.121 1.00 29.06 211 ASN B N 1
ATOM 5929 C CA . ASN B 1 211 ? -28.520 -8.141 -61.974 1.00 29.25 211 ASN B CA 1
ATOM 5930 C C . ASN B 1 211 ? -29.947 -8.633 -61.666 1.00 31.68 211 ASN B C 1
ATOM 5931 O O . ASN B 1 211 ? -30.646 -8.078 -60.812 1.00 33.55 211 ASN B O 1
ATOM 5936 N N . GLU B 1 212 ? -30.417 -9.700 -62.317 1.00 32.83 212 GLU B N 1
ATOM 5937 C CA . GLU B 1 212 ? -31.747 -10.228 -62.021 1.00 34.19 212 GLU B CA 1
ATOM 5938 C C . GLU B 1 212 ? -31.802 -10.746 -60.589 1.00 33.79 212 GLU B C 1
ATOM 5939 O O . GLU B 1 212 ? -32.716 -10.412 -59.843 1.00 37.10 212 GLU B O 1
ATOM 5945 N N . LEU B 1 213 ? -30.801 -11.512 -60.168 1.00 33.05 213 LEU B N 1
ATOM 5946 C CA . LEU B 1 213 ? -30.809 -12.065 -58.814 1.00 33.08 213 LEU B CA 1
ATOM 5947 C C . LEU B 1 213 ? -30.686 -10.921 -57.791 1.00 33.03 213 LEU B C 1
ATOM 5948 O O . LEU B 1 213 ? -31.240 -10.997 -56.702 1.00 31.38 213 LEU B O 1
ATOM 5953 N N . ASN B 1 214 ? -29.909 -9.870 -58.127 1.00 31.46 214 ASN B N 1
ATOM 5954 C CA . ASN B 1 214 ? -29.764 -8.683 -57.290 1.00 30.43 214 ASN B CA 1
ATOM 5955 C C . ASN B 1 214 ? -31.106 -7.980 -57.061 1.00 32.84 214 ASN B C 1
ATOM 5956 O O . ASN B 1 214 ? -31.245 -7.334 -56.022 1.00 30.70 214 ASN B O 1
ATOM 5961 N N . GLY B 1 215 ? -32.070 -8.112 -58.012 1.00 34.38 215 GLY B N 1
ATOM 5962 C CA . GLY B 1 215 ? -33.461 -7.707 -57.819 1.00 33.40 215 GLY B CA 1
ATOM 5963 C C . GLY B 1 215 ? -33.917 -6.511 -58.671 1.00 35.40 215 GLY B C 1
ATOM 5964 O O . GLY B 1 215 ? -35.020 -6.000 -58.463 1.00 35.11 215 GLY B O 1
ATOM 5965 N N . LEU B 1 216 ? -33.068 -6.026 -59.596 1.00 35.38 216 LEU B N 1
ATOM 5966 C CA . LEU B 1 216 ? -33.429 -5.004 -60.578 1.00 34.46 216 LEU B CA 1
ATOM 5967 C C . LEU B 1 216 ? -34.031 -3.765 -59.912 1.00 32.58 216 LEU B C 1
ATOM 5968 O O . LEU B 1 216 ? -34.842 -3.102 -60.516 1.00 30.89 216 LEU B O 1
ATOM 5973 N N . ASP B 1 217 ? -33.563 -3.418 -58.717 1.00 32.30 217 ASP B N 1
ATOM 5974 C CA . ASP B 1 217 ? -34.167 -2.382 -57.894 1.00 33.77 217 ASP B CA 1
ATOM 5975 C C . ASP B 1 217 ? -33.177 -1.239 -57.626 1.00 33.04 217 ASP B C 1
ATOM 5976 O O . ASP B 1 217 ? -33.485 -0.359 -56.846 1.00 35.80 217 ASP B O 1
ATOM 5981 N N . LYS B 1 218 ? -32.002 -1.229 -58.259 1.00 32.79 218 LYS B N 1
ATOM 5982 C CA . LYS B 1 218 ? -31.023 -0.154 -58.110 1.00 33.16 218 LYS B CA 1
ATOM 5983 C C . LYS B 1 218 ? -30.229 -0.021 -59.408 1.00 30.91 218 LYS B C 1
ATOM 5984 O O . LYS B 1 218 ? -30.165 -0.965 -60.188 1.00 27.49 218 LYS B O 1
ATOM 5990 N N . PRO B 1 219 ? -29.593 1.144 -59.676 1.00 31.02 219 PRO B N 1
ATOM 5991 C CA . PRO B 1 219 ? -28.703 1.281 -60.832 1.00 30.26 219 PRO B CA 1
ATOM 5992 C C . PRO B 1 219 ? -27.634 0.195 -60.755 1.00 29.73 219 PRO B C 1
ATOM 5993 O O . PRO B 1 219 ? -27.250 -0.228 -59.679 1.00 29.09 219 PRO B O 1
ATOM 5997 N N . PHE B 1 220 ? -27.176 -0.282 -61.909 1.00 31.43 220 PHE B N 1
ATOM 5998 C CA . PHE B 1 220 ? -26.046 -1.209 -61.989 1.00 28.70 220 PHE B CA 1
ATOM 5999 C C . PHE B 1 220 ? -24.951 -0.530 -62.791 1.00 28.10 220 PHE B C 1
ATOM 6000 O O . PHE B 1 220 ? -25.252 0.017 -63.848 1.00 27.76 220 PHE B O 1
ATOM 6008 N N . ILE B 1 221 ? -23.715 -0.536 -62.275 1.00 27.96 221 ILE B N 1
ATOM 6009 C CA . ILE B 1 221 ? -22.571 -0.053 -63.045 1.00 27.16 221 ILE B CA 1
ATOM 6010 C C . ILE B 1 221 ? -21.487 -1.131 -63.082 1.00 27.48 221 ILE B C 1
ATOM 6011 O O . ILE B 1 221 ? -21.457 -2.009 -62.199 1.00 27.77 221 ILE B O 1
ATOM 6016 N N . THR B 1 222 ? -20.575 -0.975 -64.062 1.00 25.98 222 THR B N 1
ATOM 6017 C CA . THR B 1 222 ? -19.332 -1.730 -64.129 1.00 27.76 222 THR B CA 1
ATOM 6018 C C . THR B 1 222 ? -18.180 -0.816 -63.704 1.00 28.30 222 THR B C 1
ATOM 6019 O O . THR B 1 222 ? -18.133 0.309 -64.141 1.00 28.62 222 THR B O 1
ATOM 6023 N N . THR B 1 223 ? -17.264 -1.348 -62.882 1.00 29.37 223 THR B N 1
ATOM 6024 C CA . THR B 1 223 ? -16.154 -0.629 -62.294 1.00 29.39 223 THR B CA 1
ATOM 6025 C C . THR B 1 223 ? -14.819 -1.093 -62.890 1.00 30.49 223 THR B C 1
ATOM 6026 O O . THR B 1 223 ? -13.786 -0.549 -62.510 1.00 30.11 223 THR B O 1
ATOM 6030 N N . ALA B 1 224 ? -14.866 -2.029 -63.856 1.00 28.93 224 ALA B N 1
ATOM 6031 C CA . ALA B 1 224 ? -13.719 -2.480 -64.629 1.00 28.35 224 ALA B CA 1
ATOM 6032 C C . ALA B 1 224 ? -14.152 -3.518 -65.671 1.00 28.23 224 ALA B C 1
ATOM 6033 O O . ALA B 1 224 ? -15.073 -4.307 -65.435 1.00 30.21 224 ALA B O 1
ATOM 6035 N N . PHE B 1 225 ? -13.468 -3.496 -66.820 1.00 26.26 225 PHE B N 1
ATOM 6036 C CA . PHE B 1 225 ? -13.580 -4.466 -67.898 1.00 24.95 225 PHE B CA 1
ATOM 6037 C C . PHE B 1 225 ? -12.484 -4.147 -68.910 1.00 26.26 225 PHE B C 1
ATOM 6038 O O . PHE B 1 225 ? -12.048 -3.001 -69.020 1.00 27.60 225 PHE B O 1
ATOM 6046 N N . GLY B 1 226 ? -12.014 -5.148 -69.652 1.00 26.81 226 GLY B N 1
ATOM 6047 C CA . GLY B 1 226 ? -10.991 -4.888 -70.658 1.00 26.54 226 GLY B CA 1
ATOM 6048 C C . GLY B 1 226 ? -9.975 -6.015 -70.761 1.00 27.86 226 GLY B C 1
ATOM 6049 O O . GLY B 1 226 ? -10.213 -7.088 -70.202 1.00 29.81 226 GLY B O 1
ATOM 6050 N N . TYR B 1 227 ? -8.877 -5.721 -71.486 1.00 26.48 227 TYR B N 1
ATOM 6051 C CA . TYR B 1 227 ? -7.917 -6.679 -71.992 1.00 25.03 227 TYR B CA 1
ATOM 6052 C C . TYR B 1 227 ? -6.501 -6.120 -71.907 1.00 26.24 227 TYR B C 1
ATOM 6053 O O . TYR B 1 227 ? -6.263 -4.910 -72.099 1.00 26.26 227 TYR B O 1
ATOM 6062 N N . SER B 1 228 ? -5.574 -7.065 -71.688 1.00 26.32 228 SER B N 1
ATOM 6063 C CA . SER B 1 228 ? -4.146 -6.841 -71.523 1.00 25.97 228 SER B CA 1
ATOM 6064 C C . SER B 1 228 ? -3.428 -7.170 -72.817 1.00 26.39 228 SER B C 1
ATOM 6065 O O . SER B 1 228 ? -3.694 -8.223 -73.402 1.00 25.79 228 SER B O 1
ATOM 6068 N N . VAL B 1 229 ? -2.474 -6.306 -73.209 1.00 25.30 229 VAL B N 1
ATOM 6069 C CA . VAL B 1 229 ? -1.738 -6.539 -74.435 1.00 25.18 229 VAL B CA 1
ATOM 6070 C C . VAL B 1 229 ? -0.299 -6.953 -74.122 1.00 25.99 229 VAL B C 1
ATOM 6071 O O . VAL B 1 229 ? 0.599 -6.720 -74.913 1.00 25.45 229 VAL B O 1
ATOM 6075 N N . SER B 1 230 ? -0.119 -7.700 -73.037 1.00 27.87 230 SER B N 1
ATOM 6076 C CA . SER B 1 230 ? 1.189 -8.182 -72.646 1.00 31.29 230 SER B CA 1
ATOM 6077 C C . SER B 1 230 ? 1.819 -8.985 -73.792 1.00 33.17 230 SER B C 1
ATOM 6078 O O . SER B 1 230 ? 1.108 -9.653 -74.539 1.00 34.03 230 SER B O 1
ATOM 6081 N N . PRO B 1 231 ? 3.151 -8.903 -74.009 1.00 32.76 231 PRO B N 1
ATOM 6082 C CA . PRO B 1 231 ? 3.840 -9.743 -74.987 1.00 33.35 231 PRO B CA 1
ATOM 6083 C C . PRO B 1 231 ? 3.568 -11.234 -74.844 1.00 33.86 231 PRO B C 1
ATOM 6084 O O . PRO B 1 231 ? 3.520 -11.962 -75.833 1.00 31.56 231 PRO B O 1
ATOM 6088 N N . GLU B 1 232 ? 3.450 -11.667 -73.587 1.00 36.55 232 GLU B N 1
ATOM 6089 C CA . GLU B 1 232 ? 3.144 -13.052 -73.248 1.00 36.86 232 GLU B CA 1
ATOM 6090 C C . GLU B 1 232 ? 2.636 -13.115 -71.796 1.00 36.86 232 GLU B C 1
ATOM 6091 O O . GLU B 1 232 ? 2.376 -12.070 -71.151 1.00 35.67 232 GLU B O 1
ATOM 6097 N N . GLY B 1 233 ? 2.428 -14.364 -71.333 1.00 35.36 233 GLY B N 1
ATOM 6098 C CA . GLY B 1 233 ? 1.946 -14.654 -69.998 1.00 33.29 233 GLY B CA 1
ATOM 6099 C C . GLY B 1 233 ? 0.420 -14.663 -69.922 1.00 31.60 233 GLY B C 1
ATOM 6100 O O . GLY B 1 233 ? -0.277 -14.339 -70.883 1.00 32.28 233 GLY B O 1
ATOM 6101 N N . GLY B 1 234 ? -0.070 -15.042 -68.747 1.00 32.45 234 GLY B N 1
ATOM 6102 C CA . GLY B 1 234 ? -1.514 -15.180 -68.523 1.00 32.47 234 GLY B CA 1
ATOM 6103 C C . GLY B 1 234 ? -2.037 -16.506 -69.025 1.00 31.87 234 GLY B C 1
ATOM 6104 O O . GLY B 1 234 ? -1.235 -17.424 -69.209 1.00 30.48 234 GLY B O 1
ATOM 6105 N N . ASN B 1 235 ? -3.345 -16.602 -69.208 1.00 34.37 235 ASN B N 1
ATOM 6106 C CA . ASN B 1 235 ? -3.964 -17.822 -69.783 1.00 37.01 235 ASN B CA 1
ATOM 6107 C C . ASN B 1 235 ? -5.101 -17.366 -70.696 1.00 34.72 235 ASN B C 1
ATOM 6108 O O . ASN B 1 235 ? -5.914 -16.544 -70.263 1.00 34.33 235 ASN B O 1
ATOM 6113 N N . GLY B 1 236 ? -5.120 -17.865 -71.921 1.00 32.27 236 GLY B N 1
ATOM 6114 C CA . GLY B 1 236 ? -6.193 -17.538 -72.864 1.00 31.06 236 GLY B CA 1
ATOM 6115 C C . GLY B 1 236 ? -6.318 -16.060 -73.124 1.00 32.73 236 GLY B C 1
ATOM 6116 O O . GLY B 1 236 ? -5.298 -15.420 -73.409 1.00 30.91 236 GLY B O 1
ATOM 6117 N N . GLN B 1 237 ? -7.542 -15.553 -73.036 1.00 29.54 237 GLN B N 1
ATOM 6118 C CA . GLN B 1 237 ? -7.773 -14.151 -73.279 1.00 30.39 237 GLN B CA 1
ATOM 6119 C C . GLN B 1 237 ? -7.278 -13.273 -72.126 1.00 29.54 237 GLN B C 1
ATOM 6120 O O . GLN B 1 237 ? -7.333 -12.065 -72.263 1.00 28.18 237 GLN B O 1
ATOM 6126 N N . TYR B 1 238 ? -6.825 -13.854 -70.995 1.00 29.94 238 TYR B N 1
ATOM 6127 C CA . TYR B 1 238 ? -6.203 -13.088 -69.923 1.00 28.65 238 TYR B CA 1
ATOM 6128 C C . TYR B 1 238 ? -4.713 -12.951 -70.187 1.00 28.44 238 TYR B C 1
ATOM 6129 O O . TYR B 1 238 ? -3.966 -13.918 -70.048 1.00 31.56 238 TYR B O 1
ATOM 6138 N N . GLY B 1 239 ? -4.300 -11.737 -70.546 1.00 26.69 239 GLY B N 1
ATOM 6139 C CA . GLY B 1 239 ? -2.972 -11.469 -71.050 1.00 27.66 239 GLY B CA 1
ATOM 6140 C C . GLY B 1 239 ? -2.888 -11.750 -72.545 1.00 28.32 239 GLY B C 1
ATOM 6141 O O . GLY B 1 239 ? -3.828 -12.290 -73.121 1.00 25.77 239 GLY B O 1
ATOM 6142 N N . SER B 1 240 ? -1.772 -11.298 -73.156 1.00 29.54 240 SER B N 1
ATOM 6143 C CA . SER B 1 240 ? -1.285 -11.796 -74.440 1.00 30.77 240 SER B CA 1
ATOM 6144 C C . SER B 1 240 ? -2.183 -11.413 -75.622 1.00 30.89 240 SER B C 1
ATOM 6145 O O . SER B 1 240 ? -2.011 -11.972 -76.699 1.00 30.25 240 SER B O 1
ATOM 6148 N N . ASN B 1 241 ? -3.018 -10.367 -75.492 1.00 31.27 241 ASN B N 1
ATOM 6149 C CA . ASN B 1 241 ? -3.859 -9.919 -76.601 1.00 30.57 241 ASN B CA 1
ATOM 6150 C C . ASN B 1 241 ? -3.050 -9.052 -77.572 1.00 28.12 241 ASN B C 1
ATOM 6151 O O . ASN B 1 241 ? -2.058 -8.456 -77.191 1.00 26.93 241 ASN B O 1
ATOM 6156 N N . THR B 1 242 ? -3.442 -9.049 -78.852 1.00 26.84 242 THR B N 1
ATOM 6157 C CA . THR B 1 242 ? -2.972 -8.062 -79.798 1.00 27.62 242 THR B CA 1
ATOM 6158 C C . THR B 1 242 ? -3.674 -6.740 -79.471 1.00 28.52 242 THR B C 1
ATOM 6159 O O . THR B 1 242 ? -4.680 -6.719 -78.732 1.00 26.29 242 THR B O 1
ATOM 6163 N N . LEU B 1 243 ? -3.152 -5.649 -80.040 1.00 28.62 243 LEU B N 1
ATOM 6164 C CA . LEU B 1 243 ? -3.787 -4.339 -79.905 1.00 28.53 243 LEU B CA 1
ATOM 6165 C C . LEU B 1 243 ? -5.181 -4.373 -80.534 1.00 28.59 243 LEU B C 1
ATOM 6166 O O . LEU B 1 243 ? -6.130 -3.772 -80.016 1.00 28.13 243 LEU B O 1
ATOM 6171 N N . LYS B 1 244 ? -5.314 -5.078 -81.665 1.00 30.78 244 LYS B N 1
ATOM 6172 C CA . LYS B 1 244 ? -6.607 -5.151 -82.332 1.00 32.58 244 LYS B CA 1
ATOM 6173 C C . LYS B 1 244 ? -7.608 -5.914 -81.463 1.00 31.82 244 LYS B C 1
ATOM 6174 O O . LYS B 1 244 ? -8.785 -5.527 -81.373 1.00 33.98 244 LYS B O 1
ATOM 6180 N N . GLN B 1 245 ? -7.136 -6.993 -80.817 1.00 29.77 245 GLN B N 1
ATOM 6181 C CA . GLN B 1 245 ? -7.981 -7.778 -79.934 1.00 28.22 245 GLN B CA 1
ATOM 6182 C C . GLN B 1 245 ? -8.369 -6.945 -78.721 1.00 28.45 245 GLN B C 1
ATOM 6183 O O . GLN B 1 245 ? -9.503 -7.049 -78.257 1.00 28.76 245 GLN B O 1
ATOM 6189 N N . GLN B 1 246 ? -7.425 -6.152 -78.192 1.00 26.96 246 GLN B N 1
ATOM 6190 C CA . GLN B 1 246 ? -7.749 -5.286 -77.078 1.00 27.73 246 GLN B CA 1
ATOM 6191 C C . GLN B 1 246 ? -8.884 -4.358 -77.498 1.00 28.98 246 GLN B C 1
ATOM 6192 O O . GLN B 1 246 ? -9.920 -4.263 -76.839 1.00 31.42 246 GLN B O 1
ATOM 6198 N N . SER B 1 247 ? -8.712 -3.731 -78.656 1.00 30.59 247 SER B N 1
ATOM 6199 C CA . SER B 1 247 ? -9.666 -2.733 -79.134 1.00 31.22 247 SER B CA 1
ATOM 6200 C C . SER B 1 247 ? -11.009 -3.381 -79.470 1.00 29.33 247 SER B C 1
ATOM 6201 O O . SER B 1 247 ? -12.028 -2.895 -79.021 1.00 25.44 247 SER B O 1
ATOM 6204 N N . ASP B 1 248 ? -11.017 -4.485 -80.237 1.00 29.47 248 ASP B N 1
ATOM 6205 C CA . ASP B 1 248 ? -12.272 -5.178 -80.543 1.00 29.01 248 ASP B CA 1
ATOM 6206 C C . ASP B 1 248 ? -12.976 -5.647 -79.270 1.00 27.84 248 ASP B C 1
ATOM 6207 O O . ASP B 1 248 ? -14.189 -5.450 -79.130 1.00 26.90 248 ASP B O 1
ATOM 6212 N N . GLY B 1 249 ? -12.182 -6.130 -78.315 1.00 26.19 249 GLY B N 1
ATOM 6213 C CA . GLY B 1 249 ? -12.699 -6.610 -77.054 1.00 26.89 249 GLY B CA 1
ATOM 6214 C C . GLY B 1 249 ? -13.391 -5.533 -76.221 1.00 27.74 249 GLY B C 1
ATOM 6215 O O . GLY B 1 249 ? -14.473 -5.780 -75.695 1.00 29.23 249 GLY B O 1
ATOM 6216 N N . LEU B 1 250 ? -12.761 -4.363 -76.041 1.00 27.58 250 LEU B N 1
ATOM 6217 C CA . LEU B 1 250 ? -13.397 -3.295 -75.285 1.00 26.70 250 LEU B CA 1
ATOM 6218 C C . LEU B 1 250 ? -14.778 -2.974 -75.862 1.00 26.85 250 LEU B C 1
ATOM 6219 O O . LEU B 1 250 ? -15.764 -2.824 -75.134 1.00 28.67 250 LEU B O 1
ATOM 6224 N N . ILE B 1 251 ? -14.884 -2.943 -77.185 1.00 27.70 251 ILE B N 1
ATOM 6225 C CA . ILE B 1 251 ? -16.123 -2.545 -77.846 1.00 27.64 251 ILE B CA 1
ATOM 6226 C C . ILE B 1 251 ? -17.173 -3.640 -77.717 1.00 27.40 251 ILE B C 1
ATOM 6227 O O . ILE B 1 251 ? -18.363 -3.366 -77.620 1.00 27.30 251 ILE B O 1
ATOM 6232 N N . SER B 1 252 ? -16.726 -4.899 -77.742 1.00 28.51 252 SER B N 1
ATOM 6233 C CA . SER B 1 252 ? -17.627 -6.024 -77.555 1.00 29.20 252 SER B CA 1
ATOM 6234 C C . SER B 1 252 ? -18.137 -6.032 -76.113 1.00 28.20 252 SER B C 1
ATOM 6235 O O . SER B 1 252 ? -19.323 -6.242 -75.879 1.00 24.33 252 SER B O 1
ATOM 6238 N N . ASN B 1 253 ? -17.230 -5.745 -75.158 1.00 27.65 253 ASN B N 1
ATOM 6239 C CA . ASN B 1 253 ? -17.595 -5.693 -73.751 1.00 26.44 253 ASN B CA 1
ATOM 6240 C C . ASN B 1 253 ? -18.586 -4.560 -73.485 1.00 25.32 253 ASN B C 1
ATOM 6241 O O . ASN B 1 253 ? -19.480 -4.749 -72.683 1.00 26.05 253 ASN B O 1
ATOM 6246 N N . TYR B 1 254 ? -18.400 -3.373 -74.085 1.00 25.23 254 TYR B N 1
ATOM 6247 C CA . TYR B 1 254 ? -19.231 -2.214 -73.753 1.00 24.91 254 TYR B CA 1
ATOM 6248 C C . TYR B 1 254 ? -20.697 -2.464 -74.137 1.00 25.43 254 TYR B C 1
ATOM 6249 O O . TYR B 1 254 ? -21.622 -2.083 -73.416 1.00 25.20 254 TYR B O 1
ATOM 6258 N N . ARG B 1 255 ? -20.884 -3.069 -75.314 1.00 25.91 255 ARG B N 1
ATOM 6259 C CA . ARG B 1 255 ? -22.183 -3.452 -75.839 1.00 27.38 255 ARG B CA 1
ATOM 6260 C C . ARG B 1 255 ? -22.838 -4.478 -74.915 1.00 27.96 255 ARG B C 1
ATOM 6261 O O . ARG B 1 255 ? -23.973 -4.300 -74.459 1.00 25.75 255 ARG B O 1
ATOM 6269 N N . ASP B 1 256 ? -22.114 -5.571 -74.672 1.00 27.80 256 ASP B N 1
ATOM 6270 C CA . ASP B 1 256 ? -22.604 -6.663 -73.844 1.00 26.77 256 ASP B CA 1
ATOM 6271 C C . ASP B 1 256 ? -23.023 -6.152 -72.458 1.00 27.32 256 ASP B C 1
ATOM 6272 O O . ASP B 1 256 ? -24.047 -6.560 -71.915 1.00 26.65 256 ASP B O 1
ATOM 6277 N N . LEU B 1 257 ? -22.204 -5.278 -71.854 1.00 27.25 257 LEU B N 1
ATOM 6278 C CA . LEU B 1 257 ? -22.439 -4.858 -70.490 1.00 26.83 257 LEU B CA 1
ATOM 6279 C C . LEU B 1 257 ? -23.650 -3.933 -70.381 1.00 28.18 257 LEU B C 1
ATOM 6280 O O . LEU B 1 257 ? -24.405 -4.027 -69.414 1.00 29.79 257 LEU B O 1
ATOM 6285 N N . ILE B 1 258 ? -23.880 -3.068 -71.374 1.00 26.42 258 ILE B N 1
ATOM 6286 C CA . ILE B 1 258 ? -25.112 -2.290 -71.413 1.00 26.28 258 ILE B CA 1
ATOM 6287 C C . ILE B 1 258 ? -26.315 -3.223 -71.596 1.00 26.89 258 ILE B C 1
ATOM 6288 O O . ILE B 1 258 ? -27.384 -3.006 -71.031 1.00 26.11 258 ILE B O 1
ATOM 6293 N N . ASP B 1 259 ? -26.144 -4.231 -72.451 1.00 25.39 259 ASP B N 1
ATOM 6294 C CA . ASP B 1 259 ? -27.166 -5.230 -72.687 1.00 26.45 259 ASP B CA 1
ATOM 6295 C C . ASP B 1 259 ? -27.499 -5.989 -71.409 1.00 25.86 259 ASP B C 1
ATOM 6296 O O . ASP B 1 259 ? -28.576 -6.537 -71.335 1.00 25.36 259 ASP B O 1
ATOM 6301 N N . ALA B 1 260 ? -26.603 -5.979 -70.410 1.00 26.25 260 ALA B N 1
ATOM 6302 C CA . ALA B 1 260 ? -26.875 -6.557 -69.099 1.00 26.62 260 ALA B CA 1
ATOM 6303 C C . ALA B 1 260 ? -27.592 -5.594 -68.146 1.00 28.65 260 ALA B C 1
ATOM 6304 O O . ALA B 1 260 ? -27.848 -5.944 -67.000 1.00 31.18 260 ALA B O 1
ATOM 6306 N N . GLY B 1 261 ? -27.892 -4.363 -68.577 1.00 31.54 261 GLY B N 1
ATOM 6307 C CA . GLY B 1 261 ? -28.595 -3.398 -67.742 1.00 29.73 261 GLY B CA 1
ATOM 6308 C C . GLY B 1 261 ? -27.708 -2.296 -67.154 1.00 27.90 261 GLY B C 1
ATOM 6309 O O . GLY B 1 261 ? -28.215 -1.475 -66.401 1.00 32.62 261 GLY B O 1
ATOM 6310 N N . ALA B 1 262 ? -26.420 -2.226 -67.495 1.00 27.22 262 ALA B N 1
ATOM 6311 C CA . ALA B 1 262 ? -25.533 -1.212 -66.909 1.00 26.12 262 ALA B CA 1
ATOM 6312 C C . ALA B 1 262 ? -25.868 0.194 -67.405 1.00 26.30 262 ALA B C 1
ATOM 6313 O O . ALA B 1 262 ? -26.165 0.386 -68.579 1.00 25.32 262 ALA B O 1
ATOM 6315 N N . VAL B 1 263 ? -25.811 1.178 -66.492 1.00 28.28 263 VAL B N 1
ATOM 6316 C CA . VAL B 1 263 ? -26.050 2.593 -66.806 1.00 28.81 263 VAL B CA 1
ATOM 6317 C C . VAL B 1 263 ? -24.863 3.457 -66.395 1.00 28.80 263 VAL B C 1
ATOM 6318 O O . VAL B 1 263 ? -24.961 4.703 -66.312 1.00 29.11 263 VAL B O 1
ATOM 6322 N N . GLY B 1 264 ? -23.742 2.761 -66.161 1.00 26.45 264 GLY B N 1
ATOM 6323 C CA . GLY B 1 264 ? -22.466 3.363 -65.829 1.00 26.04 264 GLY B CA 1
ATOM 6324 C C . GLY B 1 264 ? -21.358 2.364 -66.143 1.00 27.17 264 GLY B C 1
ATOM 6325 O O . GLY B 1 264 ? -21.499 1.157 -65.895 1.00 23.95 264 GLY B O 1
ATOM 6326 N N . MET B 1 265 ? -20.283 2.875 -66.751 1.00 27.51 265 MET B N 1
ATOM 6327 C CA . MET B 1 265 ? -19.263 2.018 -67.320 1.00 27.52 265 MET B CA 1
ATOM 6328 C C . MET B 1 265 ? -17.892 2.581 -66.978 1.00 27.73 265 MET B C 1
ATOM 6329 O O . MET B 1 265 ? -17.595 3.748 -67.264 1.00 26.50 265 MET B O 1
ATOM 6334 N N . CYS B 1 266 ? -17.058 1.698 -66.400 1.00 26.30 266 CYS B N 1
ATOM 6335 C CA . CYS B 1 266 ? -15.695 2.036 -66.041 1.00 26.49 266 CYS B CA 1
ATOM 6336 C C . CYS B 1 266 ? -14.730 1.117 -66.777 1.00 26.99 266 CYS B C 1
ATOM 6337 O O . CYS B 1 266 ? -14.042 0.317 -66.159 1.00 25.19 266 CYS B O 1
ATOM 6340 N N . PRO B 1 267 ? -14.557 1.250 -68.111 1.00 27.98 267 PRO B N 1
ATOM 6341 C CA . PRO B 1 267 ? -13.498 0.505 -68.796 1.00 27.63 267 PRO B CA 1
ATOM 6342 C C . PRO B 1 267 ? -12.140 0.620 -68.095 1.00 29.19 267 PRO B C 1
ATOM 6343 O O . PRO B 1 267 ? -11.794 1.657 -67.511 1.00 30.35 267 PRO B O 1
ATOM 6347 N N . PHE B 1 268 ? -11.395 -0.486 -68.139 1.00 28.43 268 PHE B N 1
ATOM 6348 C CA . PHE B 1 268 ? -10.105 -0.588 -67.493 1.00 29.51 268 PHE B CA 1
ATOM 6349 C C . PHE B 1 268 ? -9.014 -0.686 -68.547 1.00 28.21 268 PHE B C 1
ATOM 6350 O O . PHE B 1 268 ? -8.986 -1.686 -69.275 1.00 28.14 268 PHE B O 1
ATOM 6358 N N . TYR B 1 269 ? -8.130 0.318 -68.661 1.00 27.01 269 TYR B N 1
ATOM 6359 C CA . TYR B 1 269 ? -8.121 1.600 -67.957 1.00 28.17 269 TYR B CA 1
ATOM 6360 C C . TYR B 1 269 ? -7.130 2.547 -68.663 1.00 27.21 269 TYR B C 1
ATOM 6361 O O . TYR B 1 269 ? -6.520 2.190 -69.653 1.00 26.99 269 TYR B O 1
ATOM 6370 N N . TYR B 1 270 ? -6.917 3.749 -68.123 1.00 28.30 270 TYR B N 1
ATOM 6371 C CA . TYR B 1 270 ? -6.171 4.813 -68.783 1.00 26.74 270 TYR B CA 1
ATOM 6372 C C . TYR B 1 270 ? -4.785 4.405 -69.301 1.00 26.42 270 TYR B C 1
ATOM 6373 O O . TYR B 1 270 ? -4.515 4.492 -70.498 1.00 24.61 270 TYR B O 1
ATOM 6382 N N . ALA B 1 271 ? -3.882 4.005 -68.400 1.00 27.90 271 ALA B N 1
ATOM 6383 C CA . ALA B 1 271 ? -2.474 3.819 -68.734 1.00 28.33 271 ALA B CA 1
ATOM 6384 C C . ALA B 1 271 ? -1.854 2.640 -67.987 1.00 27.67 271 ALA B C 1
ATOM 6385 O O . ALA B 1 271 ? -2.173 2.395 -66.833 1.00 27.87 271 ALA B O 1
ATOM 6387 N N . ASP B 1 272 ? -0.889 1.982 -68.636 1.00 29.19 272 ASP B N 1
ATOM 6388 C CA . ASP B 1 272 ? -0.088 0.928 -68.023 1.00 30.43 272 ASP B CA 1
ATOM 6389 C C . ASP B 1 272 ? 0.516 1.344 -66.683 1.00 30.35 272 ASP B C 1
ATOM 6390 O O . ASP B 1 272 ? 0.992 2.480 -66.516 1.00 31.84 272 ASP B O 1
ATOM 6395 N N . GLY B 1 273 ? 0.501 0.390 -65.744 1.00 28.84 273 GLY B N 1
ATOM 6396 C CA . GLY B 1 273 ? 1.222 0.517 -64.490 1.00 28.95 273 GLY B CA 1
ATOM 6397 C C . GLY B 1 273 ? 2.257 -0.593 -64.321 1.00 28.61 273 GLY B C 1
ATOM 6398 O O . GLY B 1 273 ? 1.908 -1.691 -63.935 1.00 28.59 273 GLY B O 1
ATOM 6399 N N . TRP B 1 274 ? 3.533 -0.267 -64.520 1.00 28.90 274 TRP B N 1
ATOM 6400 C CA . TRP B 1 274 ? 4.600 -1.249 -64.489 1.00 30.09 274 TRP B CA 1
ATOM 6401 C C . TRP B 1 274 ? 4.741 -1.888 -63.113 1.00 31.50 274 TRP B C 1
ATOM 6402 O O . TRP B 1 274 ? 5.326 -2.964 -63.008 1.00 32.46 274 TRP B O 1
ATOM 6413 N N . TRP B 1 275 ? 4.227 -1.220 -62.064 1.00 32.05 275 TRP B N 1
ATOM 6414 C CA . TRP B 1 275 ? 4.380 -1.716 -60.702 1.00 32.00 275 TRP B CA 1
ATOM 6415 C C . TRP B 1 275 ? 3.538 -2.970 -60.501 1.00 32.49 275 TRP B C 1
ATOM 6416 O O . TRP B 1 275 ? 3.816 -3.763 -59.617 1.00 34.99 275 TRP B O 1
ATOM 6427 N N . LYS B 1 276 ? 2.500 -3.138 -61.305 1.00 33.65 276 LYS B N 1
ATOM 6428 C CA . LYS B 1 276 ? 1.441 -4.087 -60.979 1.00 34.03 276 LYS B CA 1
ATOM 6429 C C . LYS B 1 276 ? 1.941 -5.530 -60.893 1.00 34.97 276 LYS B C 1
ATOM 6430 O O . LYS B 1 276 ? 1.391 -6.304 -60.125 1.00 37.69 276 LYS B O 1
ATOM 6436 N N . GLY B 1 277 ? 2.970 -5.902 -61.642 1.00 35.21 277 GLY B N 1
ATOM 6437 C CA . GLY B 1 277 ? 3.475 -7.258 -61.512 1.00 37.59 277 GLY B CA 1
ATOM 6438 C C . GLY B 1 277 ? 4.771 -7.339 -60.708 1.00 39.27 277 GLY B C 1
ATOM 6439 O O . GLY B 1 277 ? 5.507 -8.313 -60.863 1.00 40.68 277 GLY B O 1
ATOM 6440 N N . GLY B 1 278 ? 5.041 -6.330 -59.857 1.00 39.26 278 GLY B N 1
ATOM 6441 C CA . GLY B 1 278 ? 6.325 -6.198 -59.173 1.00 41.79 278 GLY B CA 1
ATOM 6442 C C . GLY B 1 278 ? 7.392 -5.561 -60.076 1.00 44.57 278 GLY B C 1
ATOM 6443 O O . GLY B 1 278 ? 7.278 -5.590 -61.312 1.00 49.71 278 GLY B O 1
ATOM 6444 N N . GLU B 1 279 ? 8.426 -4.983 -59.453 1.00 43.88 279 GLU B N 1
ATOM 6445 C CA . GLU B 1 279 ? 9.473 -4.218 -60.130 1.00 47.18 279 GLU B CA 1
ATOM 6446 C C . GLU B 1 279 ? 8.869 -3.084 -60.957 1.00 45.50 279 GLU B C 1
ATOM 6447 O O . GLU B 1 279 ? 8.721 -3.179 -62.171 1.00 47.49 279 GLU B O 1
ATOM 6453 N N . LYS B 1 280 ? 8.584 -1.968 -60.289 1.00 44.10 280 LYS B N 1
ATOM 6454 C CA . LYS B 1 280 ? 8.070 -0.767 -60.935 1.00 41.86 280 LYS B CA 1
ATOM 6455 C C . LYS B 1 280 ? 8.968 -0.174 -62.042 1.00 39.51 280 LYS B C 1
ATOM 6456 O O . LYS B 1 280 ? 8.492 0.605 -62.862 1.00 37.05 280 LYS B O 1
ATOM 6462 N N . SER B 1 281 ? 10.267 -0.488 -62.069 1.00 38.27 281 SER B N 1
ATOM 6463 C CA . SER B 1 281 ? 11.207 0.123 -63.004 1.00 38.60 281 SER B CA 1
ATOM 6464 C C . SER B 1 281 ? 11.383 -0.756 -64.244 1.00 38.43 281 SER B C 1
ATOM 6465 O O . SER B 1 281 ? 12.150 -0.425 -65.146 1.00 39.74 281 SER B O 1
ATOM 6468 N N . ASP B 1 282 ? 10.622 -1.855 -64.303 1.00 38.76 282 ASP B N 1
ATOM 6469 C CA . ASP B 1 282 ? 10.720 -2.823 -65.377 1.00 39.96 282 ASP B CA 1
ATOM 6470 C C . ASP B 1 282 ? 9.339 -3.111 -65.956 1.00 37.13 282 ASP B C 1
ATOM 6471 O O . ASP B 1 282 ? 8.345 -3.198 -65.229 1.00 34.25 282 ASP B O 1
ATOM 6476 N N . HIS B 1 283 ? 9.302 -3.235 -67.287 1.00 36.03 283 HIS B N 1
ATOM 6477 C CA . HIS B 1 283 ? 8.075 -3.582 -67.987 1.00 35.04 283 HIS B CA 1
ATOM 6478 C C . HIS B 1 283 ? 8.155 -5.059 -68.368 1.00 36.12 283 HIS B C 1
ATOM 6479 O O . HIS B 1 283 ? 8.687 -5.415 -69.422 1.00 36.07 283 HIS B O 1
ATOM 6486 N N . SER B 1 284 ? 7.696 -5.912 -67.454 1.00 36.91 284 SER B N 1
ATOM 6487 C CA . SER B 1 284 ? 7.872 -7.340 -67.602 1.00 38.94 284 SER B CA 1
ATOM 6488 C C . SER B 1 284 ? 7.095 -7.835 -68.828 1.00 37.56 284 SER B C 1
ATOM 6489 O O . SER B 1 284 ? 5.930 -7.504 -69.026 1.00 33.17 284 SER B O 1
ATOM 6492 N N . LEU B 1 285 ? 7.759 -8.663 -69.641 1.00 38.40 285 LEU B N 1
ATOM 6493 C CA . LEU B 1 285 ? 7.168 -9.208 -70.851 1.00 39.05 285 LEU B CA 1
ATOM 6494 C C . LEU B 1 285 ? 6.011 -10.164 -70.548 1.00 37.24 285 LEU B C 1
ATOM 6495 O O . LEU B 1 285 ? 5.140 -10.330 -71.408 1.00 33.98 285 LEU B O 1
ATOM 6500 N N . ASN B 1 286 ? 5.977 -10.745 -69.335 1.00 37.15 286 ASN B N 1
ATOM 6501 C CA . ASN B 1 286 ? 5.019 -11.806 -69.056 1.00 38.51 286 ASN B CA 1
ATOM 6502 C C . ASN B 1 286 ? 4.093 -11.462 -67.889 1.00 35.46 286 ASN B C 1
ATOM 6503 O O . ASN B 1 286 ? 3.495 -12.365 -67.314 1.00 37.35 286 ASN B O 1
ATOM 6508 N N . GLN B 1 287 ? 3.899 -10.182 -67.585 1.00 34.50 287 GLN B N 1
ATOM 6509 C CA . GLN B 1 287 ? 2.950 -9.778 -66.558 1.00 34.05 287 GLN B CA 1
ATOM 6510 C C . GLN B 1 287 ? 1.766 -9.081 -67.193 1.00 34.43 287 GLN B C 1
ATOM 6511 O O . GLN B 1 287 ? 1.773 -7.858 -67.403 1.00 36.29 287 GLN B O 1
ATOM 6517 N N . PRO B 1 288 ? 0.669 -9.841 -67.405 1.00 33.47 288 PRO B N 1
ATOM 6518 C CA . PRO B 1 288 ? -0.568 -9.282 -67.949 1.00 32.70 288 PRO B CA 1
ATOM 6519 C C . PRO B 1 288 ? -0.978 -7.957 -67.328 1.00 30.25 288 PRO B C 1
ATOM 6520 O O . PRO B 1 288 ? -1.483 -7.082 -68.021 1.00 29.87 288 PRO B O 1
ATOM 6524 N N . GLU B 1 289 ? -0.765 -7.869 -66.015 1.00 29.95 289 GLU B N 1
ATOM 6525 C CA . GLU B 1 289 ? -1.256 -6.774 -65.194 1.00 31.13 289 GLU B CA 1
ATOM 6526 C C . GLU B 1 289 ? -0.616 -5.441 -65.573 1.00 30.17 289 GLU B C 1
ATOM 6527 O O . GLU B 1 289 ? -1.241 -4.393 -65.344 1.00 29.52 289 GLU B O 1
ATOM 6533 N N . GLU B 1 290 ? 0.555 -5.514 -66.218 1.00 29.45 290 GLU B N 1
ATOM 6534 C CA . GLU B 1 290 ? 1.350 -4.351 -66.581 1.00 29.50 290 GLU B CA 1
ATOM 6535 C C . GLU B 1 290 ? 1.013 -3.801 -67.965 1.00 28.16 290 GLU B C 1
ATOM 6536 O O . GLU B 1 290 ? 1.603 -2.795 -68.378 1.00 30.03 290 GLU B O 1
ATOM 6542 N N . TRP B 1 291 ? 0.051 -4.411 -68.669 1.00 27.01 291 TRP B N 1
ATOM 6543 C CA . TRP B 1 291 ? -0.235 -4.052 -70.047 1.00 25.78 291 TRP B CA 1
ATOM 6544 C C . TRP B 1 291 ? -1.729 -3.885 -70.272 1.00 25.26 291 TRP B C 1
ATOM 6545 O O . TRP B 1 291 ? -2.225 -4.299 -71.310 1.00 25.44 291 TRP B O 1
ATOM 6556 N N . PHE B 1 292 ? -2.449 -3.249 -69.346 1.00 26.28 292 PHE B N 1
ATOM 6557 C CA . PHE B 1 292 ? -3.888 -3.102 -69.512 1.00 26.12 292 PHE B CA 1
ATOM 6558 C C . PHE B 1 292 ? -4.307 -1.738 -70.030 1.00 26.52 292 PHE B C 1
ATOM 6559 O O . PHE B 1 292 ? -5.494 -1.516 -70.339 1.00 25.73 292 PHE B O 1
ATOM 6567 N N . GLY B 1 293 ? -3.344 -0.811 -70.101 1.00 28.05 293 GLY B N 1
ATOM 6568 C CA . GLY B 1 293 ? -3.674 0.590 -70.330 1.00 27.75 293 GLY B CA 1
ATOM 6569 C C . GLY B 1 293 ? -4.176 0.844 -71.744 1.00 26.52 293 GLY B C 1
ATOM 6570 O O . GLY B 1 293 ? -3.730 0.176 -72.668 1.00 26.47 293 GLY B O 1
ATOM 6571 N N . PHE B 1 294 ? -5.077 1.830 -71.885 1.00 25.87 294 PHE B N 1
ATOM 6572 C CA . PHE B 1 294 ? -5.367 2.433 -73.174 1.00 26.33 294 PHE B CA 1
ATOM 6573 C C . PHE B 1 294 ? -4.171 3.250 -73.677 1.00 28.29 294 PHE B C 1
ATOM 6574 O O . PHE B 1 294 ? -4.060 3.514 -74.879 1.00 30.26 294 PHE B O 1
ATOM 6582 N N . TRP B 1 295 ? -3.298 3.693 -72.763 1.00 30.43 295 TRP B N 1
ATOM 6583 C CA . TRP B 1 295 ? -2.066 4.400 -73.125 1.00 31.29 295 TRP B CA 1
ATOM 6584 C C . TRP B 1 295 ? -0.886 3.543 -72.717 1.00 30.85 295 TRP B C 1
ATOM 6585 O O . TRP B 1 295 ? -0.980 2.819 -71.735 1.00 33.59 295 TRP B O 1
ATOM 6596 N N . GLY B 1 296 ? 0.210 3.627 -73.467 1.00 30.93 296 GLY B N 1
ATOM 6597 C CA . GLY B 1 296 ? 1.422 2.895 -73.127 1.00 29.75 296 GLY B CA 1
ATOM 6598 C C . GLY B 1 296 ? 2.658 3.796 -73.127 1.00 29.74 296 GLY B C 1
ATOM 6599 O O . GLY B 1 296 ? 2.724 4.755 -73.875 1.00 28.36 296 GLY B O 1
ATOM 6600 N N . TYR B 1 297 ? 3.671 3.421 -72.332 1.00 30.36 297 TYR B N 1
ATOM 6601 C CA . TYR B 1 297 ? 4.877 4.223 -72.185 1.00 30.21 297 TYR B CA 1
ATOM 6602 C C . TYR B 1 297 ? 6.020 3.561 -72.948 1.00 30.42 297 TYR B C 1
ATOM 6603 O O . TYR B 1 297 ? 6.159 2.335 -72.960 1.00 29.98 297 TYR B O 1
ATOM 6612 N N . SER B 1 298 ? 6.839 4.400 -73.597 1.00 30.67 298 SER B N 1
ATOM 6613 C CA . SER B 1 298 ? 7.849 3.937 -74.523 1.00 30.70 298 SER B CA 1
ATOM 6614 C C . SER B 1 298 ? 8.974 3.279 -73.749 1.00 31.71 298 SER B C 1
ATOM 6615 O O . SER B 1 298 ? 9.548 2.313 -74.232 1.00 31.52 298 SER B O 1
ATOM 6618 N N . ASP B 1 299 ? 9.332 3.870 -72.597 1.00 33.20 299 ASP B N 1
ATOM 6619 C CA . ASP B 1 299 ? 10.436 3.361 -71.795 1.00 34.00 299 ASP B CA 1
ATOM 6620 C C . ASP B 1 299 ? 10.352 3.956 -70.393 1.00 35.15 299 ASP B C 1
ATOM 6621 O O . ASP B 1 299 ? 9.453 4.739 -70.097 1.00 36.13 299 ASP B O 1
ATOM 6626 N N . LEU B 1 300 ? 11.304 3.581 -69.533 1.00 37.05 300 LEU B N 1
ATOM 6627 C CA . LEU B 1 300 ? 11.315 3.981 -68.133 1.00 37.31 300 LEU B CA 1
ATOM 6628 C C . LEU B 1 300 ? 11.239 5.499 -67.941 1.00 37.20 300 LEU B C 1
ATOM 6629 O O . LEU B 1 300 ? 10.791 5.939 -66.895 1.00 35.57 300 LEU B O 1
ATOM 6634 N N . ASN B 1 301 ? 11.744 6.277 -68.905 1.00 38.47 301 ASN B N 1
ATOM 6635 C CA . ASN B 1 301 ? 11.816 7.728 -68.779 1.00 39.43 301 ASN B CA 1
ATOM 6636 C C . ASN B 1 301 ? 10.599 8.440 -69.379 1.00 38.84 301 ASN B C 1
ATOM 6637 O O . ASN B 1 301 ? 10.560 9.664 -69.396 1.00 38.31 301 ASN B O 1
ATOM 6642 N N . ASP B 1 302 ? 9.627 7.694 -69.912 1.00 36.65 302 ASP B N 1
ATOM 6643 C CA . ASP B 1 302 ? 8.478 8.328 -70.523 1.00 37.10 302 ASP B CA 1
ATOM 6644 C C . ASP B 1 302 ? 7.436 8.594 -69.429 1.00 36.85 302 ASP B C 1
ATOM 6645 O O . ASP B 1 302 ? 6.963 7.698 -68.745 1.00 35.57 302 ASP B O 1
ATOM 6650 N N . LYS B 1 303 ? 7.047 9.853 -69.260 1.00 37.49 303 LYS B N 1
ATOM 6651 C CA . LYS B 1 303 ? 6.067 10.199 -68.247 1.00 37.38 303 LYS B CA 1
ATOM 6652 C C . LYS B 1 303 ? 4.695 10.429 -68.887 1.00 32.76 303 LYS B C 1
ATOM 6653 O O . LYS B 1 303 ? 3.749 10.765 -68.193 1.00 29.77 303 LYS B O 1
ATOM 6659 N N . TYR B 1 304 ? 4.601 10.302 -70.216 1.00 32.37 304 TYR B N 1
ATOM 6660 C CA . TYR B 1 304 ? 3.457 10.819 -70.954 1.00 33.29 304 TYR B CA 1
ATOM 6661 C C . TYR B 1 304 ? 2.736 9.665 -71.647 1.00 32.10 304 TYR B C 1
ATOM 6662 O O . TYR B 1 304 ? 1.561 9.433 -71.389 1.00 32.10 304 TYR B O 1
ATOM 6671 N N . GLY B 1 305 ? 3.469 8.945 -72.497 1.00 30.77 305 GLY B N 1
ATOM 6672 C CA . GLY B 1 305 ? 2.936 7.802 -73.207 1.00 29.68 305 GLY B CA 1
ATOM 6673 C C . GLY B 1 305 ? 2.119 8.214 -74.419 1.00 29.40 305 GLY B C 1
ATOM 6674 O O . GLY B 1 305 ? 1.962 9.418 -74.653 1.00 29.22 305 GLY B O 1
ATOM 6675 N N . THR B 1 306 ? 1.574 7.206 -75.140 1.00 28.82 306 THR B N 1
ATOM 6676 C CA . THR B 1 306 ? 0.746 7.443 -76.321 1.00 27.98 306 THR B CA 1
ATOM 6677 C C . THR B 1 306 ? -0.452 6.496 -76.300 1.00 27.43 306 THR B C 1
ATOM 6678 O O . THR B 1 306 ? -0.395 5.442 -75.683 1.00 26.86 306 THR B O 1
ATOM 6682 N N . PRO B 1 307 ? -1.573 6.872 -76.959 1.00 27.93 307 PRO B N 1
ATOM 6683 C CA . PRO B 1 307 ? -2.781 6.054 -76.966 1.00 27.20 307 PRO B CA 1
ATOM 6684 C C . PRO B 1 307 ? -2.650 4.865 -77.906 1.00 28.40 307 PRO B C 1
ATOM 6685 O O . PRO B 1 307 ? -2.190 5.013 -79.017 1.00 30.15 307 PRO B O 1
ATOM 6689 N N . ARG B 1 308 ? -3.094 3.695 -77.446 1.00 27.93 308 ARG B N 1
ATOM 6690 C CA . ARG B 1 308 ? -3.259 2.517 -78.295 1.00 28.67 308 ARG B CA 1
ATOM 6691 C C . ARG B 1 308 ? -4.565 2.615 -79.110 1.00 26.62 308 ARG B C 1
ATOM 6692 O O . ARG B 1 308 ? -5.423 3.454 -78.806 1.00 25.31 308 ARG B O 1
ATOM 6700 N N . PRO B 1 309 ? -4.740 1.794 -80.181 1.00 25.98 309 PRO B N 1
ATOM 6701 C CA . PRO B 1 309 ? -5.946 1.818 -81.006 1.00 26.78 309 PRO B CA 1
ATOM 6702 C C . PRO B 1 309 ? -7.268 1.817 -80.242 1.00 28.49 309 PRO B C 1
ATOM 6703 O O . PRO B 1 309 ? -8.204 2.527 -80.632 1.00 30.96 309 PRO B O 1
ATOM 6707 N N . VAL B 1 310 ? -7.328 1.043 -79.149 1.00 27.21 310 VAL B N 1
ATOM 6708 C CA . VAL B 1 310 ? -8.525 0.985 -78.317 1.00 27.90 310 VAL B CA 1
ATOM 6709 C C . VAL B 1 310 ? -9.024 2.372 -77.878 1.00 27.72 310 VAL B C 1
ATOM 6710 O O . VAL B 1 310 ? -10.236 2.588 -77.775 1.00 26.43 310 VAL B O 1
ATOM 6714 N N . TRP B 1 311 ? -8.093 3.300 -77.606 1.00 26.21 311 TRP B N 1
ATOM 6715 C CA . TRP B 1 311 ? -8.437 4.644 -77.176 1.00 26.41 311 TRP B CA 1
ATOM 6716 C C . TRP B 1 311 ? -9.377 5.328 -78.150 1.00 25.90 311 TRP B C 1
ATOM 6717 O O . TRP B 1 311 ? -10.325 5.970 -77.717 1.00 25.94 311 TRP B O 1
ATOM 6728 N N . PHE B 1 312 ? -9.060 5.187 -79.443 1.00 27.71 312 PHE B N 1
ATOM 6729 C CA . PHE B 1 312 ? -9.782 5.809 -80.538 1.00 29.47 312 PHE B CA 1
ATOM 6730 C C . PHE B 1 312 ? -11.094 5.083 -80.824 1.00 29.73 312 PHE B C 1
ATOM 6731 O O . PHE B 1 312 ? -12.100 5.734 -81.108 1.00 30.29 312 PHE B O 1
ATOM 6739 N N . ALA B 1 313 ? -11.102 3.749 -80.763 1.00 29.95 313 ALA B N 1
ATOM 6740 C CA . ALA B 1 313 ? -12.341 3.019 -81.007 1.00 29.05 313 ALA B CA 1
ATOM 6741 C C . ALA B 1 313 ? -13.357 3.370 -79.929 1.00 29.54 313 ALA B C 1
ATOM 6742 O O . ALA B 1 313 ? -14.533 3.632 -80.249 1.00 31.32 313 ALA B O 1
ATOM 6744 N N . MET B 1 314 ? -12.867 3.440 -78.680 1.00 29.28 314 MET B N 1
ATOM 6745 C CA . MET B 1 314 ? -13.702 3.753 -77.520 1.00 30.61 314 MET B CA 1
ATOM 6746 C C . MET B 1 314 ? -14.279 5.170 -77.606 1.00 30.82 314 MET B C 1
ATOM 6747 O O . MET B 1 314 ? -15.482 5.376 -77.426 1.00 27.71 314 MET B O 1
ATOM 6752 N N . ARG B 1 315 ? -13.415 6.153 -77.902 1.00 31.80 315 ARG B N 1
ATOM 6753 C CA . ARG B 1 315 ? -13.886 7.507 -78.179 1.00 33.01 315 ARG B CA 1
ATOM 6754 C C . ARG B 1 315 ? -15.029 7.480 -79.208 1.00 32.27 315 ARG B C 1
ATOM 6755 O O . ARG B 1 315 ? -16.068 8.075 -78.970 1.00 30.90 315 ARG B O 1
ATOM 6763 N N . ASP B 1 316 ? -14.824 6.810 -80.354 1.00 31.46 316 ASP B N 1
ATOM 6764 C CA . ASP B 1 316 ? -15.792 6.826 -81.437 1.00 31.10 316 ASP B CA 1
ATOM 6765 C C . ASP B 1 316 ? -17.045 6.082 -81.007 1.00 29.24 316 ASP B C 1
ATOM 6766 O O . ASP B 1 316 ? -18.156 6.492 -81.330 1.00 29.31 316 ASP B O 1
ATOM 6771 N N . TYR B 1 317 ? -16.868 5.032 -80.217 1.00 27.08 317 TYR B N 1
ATOM 6772 C CA . TYR B 1 317 ? -18.024 4.257 -79.792 1.00 26.94 317 TYR B CA 1
ATOM 6773 C C . TYR B 1 317 ? -18.943 5.091 -78.902 1.00 26.97 317 TYR B C 1
ATOM 6774 O O . TYR B 1 317 ? -20.161 4.941 -78.939 1.00 26.63 317 TYR B O 1
ATOM 6783 N N . MET B 1 318 ? -18.343 5.932 -78.062 1.00 28.65 318 MET B N 1
ATOM 6784 C CA . MET B 1 318 ? -19.061 6.612 -76.991 1.00 29.31 318 MET B CA 1
ATOM 6785 C C . MET B 1 318 ? -19.880 7.795 -77.528 1.00 27.69 318 MET B C 1
ATOM 6786 O O . MET B 1 318 ? -20.657 8.368 -76.778 1.00 26.13 318 MET B O 1
ATOM 6791 N N . LYS B 1 319 ? -19.751 8.158 -78.803 1.00 28.24 319 LYS B N 1
ATOM 6792 C CA . LYS B 1 319 ? -20.410 9.381 -79.238 1.00 32.59 319 LYS B CA 1
ATOM 6793 C C . LYS B 1 319 ? -21.929 9.232 -79.146 1.00 34.06 319 LYS B C 1
ATOM 6794 O O . LYS B 1 319 ? -22.610 10.209 -78.844 1.00 33.77 319 LYS B O 1
ATOM 6800 N N . GLY B 1 320 ? -22.427 8.004 -79.381 1.00 31.29 320 GLY B N 1
ATOM 6801 C CA . GLY B 1 320 ? -23.837 7.689 -79.241 1.00 31.07 320 GLY B CA 1
ATOM 6802 C C . GLY B 1 320 ? -24.052 6.244 -78.765 1.00 30.13 320 GLY B C 1
ATOM 6803 O O . GLY B 1 320 ? -23.669 5.279 -79.411 1.00 30.94 320 GLY B O 1
ATOM 6804 N N . LEU B 1 321 ? -24.660 6.093 -77.600 1.00 28.79 321 LEU B N 1
ATOM 6805 C CA . LEU B 1 321 ? -24.855 4.789 -77.005 1.00 27.51 321 LEU B CA 1
ATOM 6806 C C . LEU B 1 321 ? -26.310 4.365 -77.156 1.00 29.60 321 LEU B C 1
ATOM 6807 O O . LEU B 1 321 ? -27.221 5.177 -76.968 1.00 29.55 321 LEU B O 1
ATOM 6812 N N . ILE B 1 322 ? -26.483 3.081 -77.513 1.00 29.50 322 ILE B N 1
ATOM 6813 C CA . ILE B 1 322 ? -27.773 2.435 -77.531 1.00 28.71 322 ILE B CA 1
ATOM 6814 C C . ILE B 1 322 ? -27.891 1.597 -76.261 1.00 27.69 322 ILE B C 1
ATOM 6815 O O . ILE B 1 322 ? -27.100 0.680 -76.035 1.00 26.10 322 ILE B O 1
ATOM 6820 N N . ILE B 1 323 ? -28.875 1.986 -75.434 1.00 28.30 323 ILE B N 1
ATOM 6821 C CA . ILE B 1 323 ? -29.230 1.319 -74.194 1.00 27.48 323 ILE B CA 1
ATOM 6822 C C . ILE B 1 323 ? -30.414 0.387 -74.464 1.00 27.68 323 ILE B C 1
ATOM 6823 O O . ILE B 1 323 ? -30.484 -0.729 -73.968 1.00 26.70 323 ILE B O 1
ATOM 6828 N N . SER B 1 324 ? -31.388 0.870 -75.211 1.00 27.56 324 SER B N 1
ATOM 6829 C CA . SER B 1 324 ? -32.473 0.014 -75.616 1.00 29.99 324 SER B CA 1
ATOM 6830 C C . SER B 1 324 ? -32.757 0.331 -77.078 1.00 30.93 324 SER B C 1
ATOM 6831 O O . SER B 1 324 ? -32.598 1.493 -77.460 1.00 31.81 324 SER B O 1
ATOM 6834 N N . PRO B 1 325 ? -33.130 -0.662 -77.932 1.00 28.78 325 PRO B N 1
ATOM 6835 C CA . PRO B 1 325 ? -33.156 -2.080 -77.560 1.00 28.36 325 PRO B CA 1
ATOM 6836 C C . PRO B 1 325 ? -31.769 -2.695 -77.401 1.00 28.13 325 PRO B C 1
ATOM 6837 O O . PRO B 1 325 ? -30.798 -2.173 -77.920 1.00 26.64 325 PRO B O 1
ATOM 6841 N N . LYS B 1 326 ? -31.723 -3.852 -76.750 1.00 27.93 326 LYS B N 1
ATOM 6842 C CA . LYS B 1 326 ? -30.486 -4.536 -76.418 1.00 27.74 326 LYS B CA 1
ATOM 6843 C C . LYS B 1 326 ? -30.137 -5.650 -77.430 1.00 28.72 326 LYS B C 1
ATOM 6844 O O . LYS B 1 326 ? -30.981 -6.384 -77.966 1.00 27.96 326 LYS B O 1
ATOM 6850 N N . ASN B 1 327 ? -28.837 -5.827 -77.654 1.00 26.51 327 ASN B N 1
ATOM 6851 C CA . ASN B 1 327 ? -28.386 -6.851 -78.578 1.00 27.40 327 ASN B CA 1
ATOM 6852 C C . ASN B 1 327 ? -28.726 -8.219 -77.977 1.00 26.14 327 ASN B C 1
ATOM 6853 O O . ASN B 1 327 ? -28.696 -8.383 -76.776 1.00 25.04 327 ASN B O 1
ATOM 6858 N N . LYS B 1 328 ? -29.106 -9.159 -78.831 1.00 26.83 328 LYS B N 1
ATOM 6859 C CA . LYS B 1 328 ? -29.627 -10.466 -78.425 1.00 30.86 328 LYS B CA 1
ATOM 6860 C C . LYS B 1 328 ? -30.845 -10.351 -77.501 1.00 31.53 328 LYS B C 1
ATOM 6861 O O . LYS B 1 328 ? -31.034 -11.179 -76.635 1.00 33.09 328 LYS B O 1
ATOM 6867 N N . SER B 1 329 ? -31.699 -9.354 -77.720 1.00 31.84 329 SER B N 1
ATOM 6868 C CA . SER B 1 329 ? -32.919 -9.221 -76.950 1.00 31.77 329 SER B CA 1
ATOM 6869 C C . SER B 1 329 ? -34.046 -9.860 -77.727 1.00 31.71 329 SER B C 1
ATOM 6870 O O . SER B 1 329 ? -34.020 -9.925 -78.955 1.00 31.40 329 SER B O 1
ATOM 6873 N N . ILE B 1 330 ? -35.028 -10.327 -76.970 1.00 33.86 330 ILE B N 1
ATOM 6874 C CA . ILE B 1 330 ? -36.142 -11.065 -77.542 1.00 36.89 330 ILE B CA 1
ATOM 6875 C C . ILE B 1 330 ? -37.417 -10.268 -77.289 1.00 36.10 330 ILE B C 1
ATOM 6876 O O . ILE B 1 330 ? -37.654 -9.800 -76.188 1.00 35.12 330 ILE B O 1
ATOM 6881 N N . HIS B 1 331 ? -38.187 -10.036 -78.350 1.00 37.68 331 HIS B N 1
ATOM 6882 C CA . HIS B 1 331 ? -39.316 -9.126 -78.283 1.00 37.97 331 HIS B CA 1
ATOM 6883 C C . HIS B 1 331 ? -40.522 -9.815 -78.884 1.00 38.64 331 HIS B C 1
ATOM 6884 O O . HIS B 1 331 ? -40.423 -10.370 -79.977 1.00 39.87 331 HIS B O 1
ATOM 6891 N N . THR B 1 332 ? -41.640 -9.738 -78.158 1.00 39.83 332 THR B N 1
ATOM 6892 C CA . THR B 1 332 ? -42.890 -10.345 -78.587 1.00 41.23 332 THR B CA 1
ATOM 6893 C C . THR B 1 332 ? -43.950 -9.251 -78.716 1.00 42.22 332 THR B C 1
ATOM 6894 O O . THR B 1 332 ? -45.116 -9.487 -78.475 1.00 48.34 332 THR B O 1
ATOM 6898 N N . ASN B 1 333 ? -43.535 -8.104 -79.234 1.00 44.60 333 ASN B N 1
ATOM 6899 C CA . ASN B 1 333 ? -44.372 -6.929 -79.381 1.00 46.06 333 ASN B CA 1
ATOM 6900 C C . ASN B 1 333 ? -43.878 -6.148 -80.600 1.00 44.31 333 ASN B C 1
ATOM 6901 O O . ASN B 1 333 ? -42.678 -6.188 -80.886 1.00 47.59 333 ASN B O 1
ATOM 6906 N N . THR B 1 334 ? -44.772 -5.432 -81.298 1.00 41.85 334 THR B N 1
ATOM 6907 C CA . THR B 1 334 ? -44.392 -4.601 -82.436 1.00 40.74 334 THR B CA 1
ATOM 6908 C C . THR B 1 334 ? -43.766 -3.279 -81.988 1.00 40.48 334 THR B C 1
ATOM 6909 O O . THR B 1 334 ? -43.198 -2.575 -82.815 1.00 36.66 334 THR B O 1
ATOM 6913 N N . LYS B 1 335 ? -43.855 -2.959 -80.689 1.00 43.14 335 LYS B N 1
ATOM 6914 C CA . LYS B 1 335 ? -43.363 -1.705 -80.150 1.00 43.84 335 LYS B CA 1
ATOM 6915 C C . LYS B 1 335 ? -42.150 -1.963 -79.286 1.00 42.20 335 LYS B C 1
ATOM 6916 O O . LYS B 1 335 ? -42.242 -2.682 -78.297 1.00 48.67 335 LYS B O 1
ATOM 6922 N N . ILE B 1 336 ? -41.024 -1.381 -79.682 1.00 40.45 336 ILE B N 1
ATOM 6923 C CA . ILE B 1 336 ? -39.731 -1.650 -79.059 1.00 39.83 336 ILE B CA 1
ATOM 6924 C C . ILE B 1 336 ? -39.289 -0.366 -78.346 1.00 35.94 336 ILE B C 1
ATOM 6925 O O . ILE B 1 336 ? -39.075 0.645 -79.003 1.00 34.10 336 ILE B O 1
ATOM 6930 N N . PRO B 1 337 ? -39.140 -0.339 -76.996 1.00 34.04 337 PRO B N 1
ATOM 6931 C CA . PRO B 1 337 ? -38.554 0.820 -76.329 1.00 34.45 337 PRO B CA 1
ATOM 6932 C C . PRO B 1 337 ? -37.211 1.185 -76.956 1.00 34.80 337 PRO B C 1
ATOM 6933 O O . PRO B 1 337 ? -36.446 0.308 -77.366 1.00 32.45 337 PRO B O 1
ATOM 6937 N N . LEU B 1 338 ? -37.020 2.500 -77.143 1.00 36.42 338 LEU B N 1
ATOM 6938 C CA . LEU B 1 338 ? -35.752 3.049 -77.599 1.00 35.31 338 LEU B CA 1
ATOM 6939 C C . LEU B 1 338 ? -35.183 3.946 -76.501 1.00 32.67 338 LEU B C 1
ATOM 6940 O O . LEU B 1 338 ? -35.885 4.772 -75.923 1.00 31.63 338 LEU B O 1
ATOM 6945 N N . GLU B 1 339 ? -33.910 3.709 -76.171 1.00 30.79 339 GLU B N 1
ATOM 6946 C CA . GLU B 1 339 ? -33.196 4.514 -75.200 1.00 30.00 339 GLU B CA 1
ATOM 6947 C C . GLU B 1 339 ? -31.820 4.805 -75.773 1.00 29.17 339 GLU B C 1
ATOM 6948 O O . GLU B 1 339 ? -31.070 3.876 -76.066 1.00 28.37 339 GLU B O 1
ATOM 6954 N N . LEU B 1 340 ? -31.510 6.094 -75.947 1.00 30.02 340 LEU B N 1
ATOM 6955 C CA . LEU B 1 340 ? -30.191 6.510 -76.417 1.00 30.05 340 LEU B CA 1
ATOM 6956 C C . LEU B 1 340 ? -29.528 7.474 -75.434 1.00 29.06 340 LEU B C 1
ATOM 6957 O O . LEU B 1 340 ? -30.199 8.166 -74.669 1.00 31.48 340 LEU B O 1
ATOM 6962 N N . TYR B 1 341 ? -28.198 7.525 -75.456 1.00 28.11 341 TYR B N 1
ATOM 6963 C CA . TYR B 1 341 ? -27.487 8.543 -74.706 1.00 28.24 341 TYR B CA 1
ATOM 6964 C C . TYR B 1 341 ? -26.444 9.148 -75.634 1.00 28.25 341 TYR B C 1
ATOM 6965 O O . TYR B 1 341 ? -25.451 8.520 -75.967 1.00 30.13 341 TYR B O 1
ATOM 6974 N N . ASN B 1 342 ? -26.718 10.368 -76.069 1.00 28.94 342 ASN B N 1
ATOM 6975 C CA . ASN B 1 342 ? -26.018 10.987 -77.172 1.00 29.99 342 ASN B CA 1
ATOM 6976 C C . ASN B 1 342 ? -25.071 12.045 -76.621 1.00 31.87 342 ASN B C 1
ATOM 6977 O O . ASN B 1 342 ? -25.432 12.769 -75.690 1.00 33.15 342 ASN B O 1
ATOM 6982 N N . ASP B 1 343 ? -23.907 12.188 -77.269 1.00 33.09 343 ASP B N 1
ATOM 6983 C CA . ASP B 1 343 ? -23.013 13.296 -76.972 1.00 35.00 343 ASP B CA 1
ATOM 6984 C C . ASP B 1 343 ? -23.475 14.496 -77.788 1.00 37.39 343 ASP B C 1
ATOM 6985 O O . ASP B 1 343 ? -24.416 14.362 -78.569 1.00 38.61 343 ASP B O 1
ATOM 6990 N N . LYS B 1 344 ? -22.818 15.657 -77.637 1.00 40.15 344 LYS B N 1
ATOM 6991 C CA . LYS B 1 344 ? -23.359 16.894 -78.200 1.00 43.39 344 LYS B CA 1
ATOM 6992 C C . LYS B 1 344 ? -23.159 16.974 -79.715 1.00 38.02 344 LYS B C 1
ATOM 6993 O O . LYS B 1 344 ? -23.796 17.771 -80.380 1.00 35.79 344 LYS B O 1
ATOM 6999 N N . ASP B 1 345 ? -22.327 16.109 -80.286 1.00 35.47 345 ASP B N 1
ATOM 7000 C CA . ASP B 1 345 ? -22.131 16.113 -81.721 1.00 33.77 345 ASP B CA 1
ATOM 7001 C C . ASP B 1 345 ? -23.224 15.383 -82.487 1.00 32.66 345 ASP B C 1
ATOM 7002 O O . ASP B 1 345 ? -23.303 15.553 -83.691 1.00 33.91 345 ASP B O 1
ATOM 7007 N N . VAL B 1 346 ? -24.008 14.514 -81.851 1.00 31.85 346 VAL B N 1
ATOM 7008 C CA . VAL B 1 346 ? -25.067 13.794 -82.553 1.00 30.93 346 VAL B CA 1
ATOM 7009 C C . VAL B 1 346 ? -26.282 14.695 -82.755 1.00 30.63 346 VAL B C 1
ATOM 7010 O O . VAL B 1 346 ? -26.853 15.151 -81.770 1.00 29.91 346 VAL B O 1
ATOM 7014 N N . LYS B 1 347 ? -26.723 14.828 -84.012 1.00 31.97 347 LYS B N 1
ATOM 7015 C CA . LYS B 1 347 ? -27.883 15.634 -84.394 1.00 35.91 347 LYS B CA 1
ATOM 7016 C C . LYS B 1 347 ? -28.985 14.840 -85.109 1.00 36.38 347 LYS B C 1
ATOM 7017 O O . LYS B 1 347 ? -30.070 15.383 -85.347 1.00 35.43 347 LYS B O 1
ATOM 7023 N N . LYS B 1 348 ? -28.708 13.567 -85.438 1.00 34.39 348 LYS B N 1
ATOM 7024 C CA . LYS B 1 348 ? -29.707 12.714 -86.043 1.00 34.78 348 LYS B CA 1
ATOM 7025 C C . LYS B 1 348 ? -29.365 11.248 -85.758 1.00 33.52 348 LYS B C 1
ATOM 7026 O O . LYS B 1 348 ? -28.207 10.817 -85.751 1.00 29.71 348 LYS B O 1
ATOM 7032 N N . VAL B 1 349 ? -30.419 10.479 -85.502 1.00 33.17 349 VAL B N 1
ATOM 7033 C CA . VAL B 1 349 ? -30.299 9.042 -85.397 1.00 32.13 349 VAL B CA 1
ATOM 7034 C C . VAL B 1 349 ? -31.291 8.420 -86.363 1.00 33.95 349 VAL B C 1
ATOM 7035 O O . VAL B 1 349 ? -32.477 8.804 -86.381 1.00 31.76 349 VAL B O 1
ATOM 7039 N N . VAL B 1 350 ? -30.770 7.479 -87.168 1.00 33.31 350 VAL B N 1
ATOM 7040 C CA . VAL B 1 350 ? -31.600 6.698 -88.080 1.00 32.78 350 VAL B CA 1
ATOM 7041 C C . VAL B 1 350 ? -31.468 5.217 -87.709 1.00 32.15 350 VAL B C 1
ATOM 7042 O O . VAL B 1 350 ? -30.373 4.762 -87.333 1.00 29.76 350 VAL B O 1
ATOM 7046 N N . VAL B 1 351 ? -32.600 4.484 -87.795 1.00 31.90 351 VAL B N 1
ATOM 7047 C CA . VAL B 1 351 ? -32.590 3.036 -87.695 1.00 31.07 351 VAL B CA 1
ATOM 7048 C C . VAL B 1 351 ? -33.117 2.431 -88.993 1.00 32.67 351 VAL B C 1
ATOM 7049 O O . VAL B 1 351 ? -34.237 2.721 -89.399 1.00 36.59 351 VAL B O 1
ATOM 7053 N N . LYS B 1 352 ? -32.334 1.506 -89.584 1.00 32.31 352 LYS B N 1
ATOM 7054 C CA . LYS B 1 352 ? -32.749 0.793 -90.777 1.00 31.65 352 LYS B CA 1
ATOM 7055 C C . LYS B 1 352 ? -32.878 -0.713 -90.540 1.00 29.52 352 LYS B C 1
ATOM 7056 O O . LYS B 1 352 ? -32.234 -1.316 -89.702 1.00 28.40 352 LYS B O 1
ATOM 7062 N N . PHE B 1 353 ? -33.710 -1.317 -91.357 1.00 29.22 353 PHE B N 1
ATOM 7063 C CA . PHE B 1 353 ? -33.849 -2.752 -91.412 1.00 29.95 353 PHE B CA 1
ATOM 7064 C C . PHE B 1 353 ? -33.966 -3.069 -92.892 1.00 30.13 353 PHE B C 1
ATOM 7065 O O . PHE B 1 353 ? -34.869 -2.529 -93.539 1.00 30.19 353 PHE B O 1
ATOM 7073 N N . ARG B 1 354 ? -33.023 -3.883 -93.400 1.00 29.13 354 ARG B N 1
ATOM 7074 C CA . ARG B 1 354 ? -32.979 -4.240 -94.813 1.00 30.56 354 ARG B CA 1
ATOM 7075 C C . ARG B 1 354 ? -32.951 -2.980 -95.674 1.00 31.30 354 ARG B C 1
ATOM 7076 O O . ARG B 1 354 ? -33.611 -2.906 -96.706 1.00 31.80 354 ARG B O 1
ATOM 7084 N N . ASP B 1 355 ? -32.158 -1.997 -95.239 1.00 31.87 355 ASP B N 1
ATOM 7085 C CA . ASP B 1 355 ? -31.882 -0.814 -96.036 1.00 33.74 355 ASP B CA 1
ATOM 7086 C C . ASP B 1 355 ? -33.113 0.094 -96.117 1.00 33.75 355 ASP B C 1
ATOM 7087 O O . ASP B 1 355 ? -33.115 1.045 -96.891 1.00 33.39 355 ASP B O 1
ATOM 7092 N N . LYS B 1 356 ? -34.118 -0.159 -95.271 1.00 34.24 356 LYS B N 1
ATOM 7093 C CA . LYS B 1 356 ? -35.292 0.704 -95.192 1.00 36.47 356 LYS B CA 1
ATOM 7094 C C . LYS B 1 356 ? -35.306 1.437 -93.845 1.00 34.12 356 LYS B C 1
ATOM 7095 O O . LYS B 1 356 ? -35.079 0.831 -92.803 1.00 32.25 356 LYS B O 1
ATOM 7101 N N . VAL B 1 357 ? -35.628 2.744 -93.887 1.00 33.34 357 VAL B N 1
ATOM 7102 C CA . VAL B 1 357 ? -35.759 3.543 -92.682 1.00 32.13 357 VAL B CA 1
ATOM 7103 C C . VAL B 1 357 ? -37.047 3.127 -91.975 1.00 31.74 357 VAL B C 1
ATOM 7104 O O . VAL B 1 357 ? -38.116 3.163 -92.566 1.00 30.47 357 VAL B O 1
ATOM 7108 N N . ILE B 1 358 ? -36.906 2.751 -90.696 1.00 32.71 358 ILE B N 1
ATOM 7109 C CA . ILE B 1 358 ? -38.039 2.474 -89.821 1.00 34.26 358 ILE B CA 1
ATOM 7110 C C . ILE B 1 358 ? -38.072 3.476 -88.673 1.00 33.85 358 ILE B C 1
ATOM 7111 O O . ILE B 1 358 ? -39.085 3.555 -87.992 1.00 34.73 358 ILE B O 1
ATOM 7116 N N . TYR B 1 359 ? -36.969 4.208 -88.457 1.00 33.77 359 TYR B N 1
ATOM 7117 C CA . TYR B 1 359 ? -36.970 5.269 -87.471 1.00 35.85 359 TYR B CA 1
ATOM 7118 C C . TYR B 1 359 ? -35.969 6.367 -87.858 1.00 37.32 359 TYR B C 1
ATOM 7119 O O . TYR B 1 359 ? -34.863 6.088 -88.321 1.00 34.44 359 TYR B O 1
ATOM 7128 N N . SER B 1 360 ? -36.397 7.628 -87.645 1.00 38.11 360 SER B N 1
ATOM 7129 C CA . SER B 1 360 ? -35.629 8.813 -87.995 1.00 37.76 360 SER B CA 1
ATOM 7130 C C . SER B 1 360 ? -36.003 9.988 -87.080 1.00 38.45 360 SER B C 1
ATOM 7131 O O . SER B 1 360 ? -37.148 10.437 -87.085 1.00 42.87 360 SER B O 1
ATOM 7134 N N . LYS B 1 361 ? -35.049 10.459 -86.268 1.00 37.99 361 LYS B N 1
ATOM 7135 C CA . LYS B 1 361 ? -35.262 11.553 -85.321 1.00 41.33 361 LYS B CA 1
ATOM 7136 C C . LYS B 1 361 ? -34.085 12.531 -85.371 1.00 37.49 361 LYS B C 1
ATOM 7137 O O . LYS B 1 361 ? -32.939 12.104 -85.337 1.00 34.11 361 LYS B O 1
ATOM 7143 N N . ASN B 1 362 ? -34.390 13.834 -85.514 1.00 38.41 362 ASN B N 1
ATOM 7144 C CA . ASN B 1 362 ? -33.443 14.915 -85.257 1.00 37.52 362 ASN B CA 1
ATOM 7145 C C . ASN B 1 362 ? -33.255 15.092 -83.751 1.00 37.69 362 ASN B C 1
ATOM 7146 O O . ASN B 1 362 ? -34.244 15.183 -83.033 1.00 37.58 362 ASN B O 1
ATOM 7151 N N . ILE B 1 363 ? -31.990 15.101 -83.282 1.00 37.22 363 ILE B N 1
ATOM 7152 C CA . ILE B 1 363 ? -31.674 15.329 -81.872 1.00 37.63 363 ILE B CA 1
ATOM 7153 C C . ILE B 1 363 ? -31.385 16.818 -81.624 1.00 41.52 363 ILE B C 1
ATOM 7154 O O . ILE B 1 363 ? -30.429 17.360 -82.182 1.00 43.06 363 ILE B O 1
ATOM 7159 N N . THR B 1 364 ? -32.193 17.458 -80.761 1.00 46.34 364 THR B N 1
ATOM 7160 C CA . THR B 1 364 ? -32.049 18.870 -80.399 1.00 52.40 364 THR B CA 1
ATOM 7161 C C . THR B 1 364 ? -31.432 19.043 -79.001 1.00 52.08 364 THR B C 1
ATOM 7162 O O . THR B 1 364 ? -31.118 20.146 -78.582 1.00 55.41 364 THR B O 1
ATOM 7166 N N . SER B 1 365 ? -31.255 17.945 -78.275 1.00 54.10 365 SER B N 1
ATOM 7167 C CA . SER B 1 365 ? -30.891 17.962 -76.873 1.00 47.51 365 SER B CA 1
ATOM 7168 C C . SER B 1 365 ? -29.968 16.778 -76.656 1.00 42.41 365 SER B C 1
ATOM 7169 O O . SER B 1 365 ? -30.307 15.676 -77.050 1.00 39.46 365 SER B O 1
ATOM 7172 N N . GLU B 1 366 ? -28.786 17.016 -76.108 1.00 39.59 366 GLU B N 1
ATOM 7173 C CA . GLU B 1 366 ? -27.853 15.928 -75.888 1.00 38.20 366 GLU B CA 1
ATOM 7174 C C . GLU B 1 366 ? -28.279 15.108 -74.674 1.00 34.65 366 GLU B C 1
ATOM 7175 O O . GLU B 1 366 ? -29.182 15.520 -73.954 1.00 34.67 366 GLU B O 1
ATOM 7181 N N . GLY B 1 367 ? -27.598 13.969 -74.451 1.00 31.00 367 GLY B N 1
ATOM 7182 C CA . GLY B 1 367 ? -27.843 13.101 -73.300 1.00 30.50 367 GLY B CA 1
ATOM 7183 C C . GLY B 1 367 ? -28.980 12.100 -73.537 1.00 30.33 367 GLY B C 1
ATOM 7184 O O . GLY B 1 367 ? -29.180 11.624 -74.648 1.00 30.22 367 GLY B O 1
ATOM 7185 N N . TYR B 1 368 ? -29.753 11.818 -72.493 1.00 29.88 368 TYR B N 1
ATOM 7186 C CA . TYR B 1 368 ? -30.745 10.762 -72.540 1.00 31.28 368 TYR B CA 1
ATOM 7187 C C . TYR B 1 368 ? -31.877 11.162 -73.482 1.00 32.67 368 TYR B C 1
ATOM 7188 O O . TYR B 1 368 ? -32.363 12.281 -73.407 1.00 31.01 368 TYR B O 1
ATOM 7197 N N . MET B 1 369 ? -32.328 10.220 -74.329 1.00 34.53 369 MET B N 1
ATOM 7198 C CA . MET B 1 369 ? -33.670 10.320 -74.884 1.00 36.79 369 MET B CA 1
ATOM 7199 C C . MET B 1 369 ? -34.306 8.936 -74.922 1.00 35.89 369 MET B C 1
ATOM 7200 O O . MET B 1 369 ? -33.599 7.922 -74.998 1.00 34.72 369 MET B O 1
ATOM 7205 N N . ALA B 1 370 ? -35.651 8.937 -74.874 1.00 34.84 370 ALA B N 1
ATOM 7206 C CA . ALA B 1 370 ? -36.461 7.727 -74.961 1.00 34.17 370 ALA B CA 1
ATOM 7207 C C . ALA B 1 370 ? -37.508 7.896 -76.053 1.00 35.35 370 ALA B C 1
ATOM 7208 O O . ALA B 1 370 ? -37.949 8.999 -76.350 1.00 36.79 370 ALA B O 1
ATOM 7210 N N . ASP B 1 371 ? -37.884 6.785 -76.678 1.00 36.08 371 ASP B N 1
ATOM 7211 C CA . ASP B 1 371 ? -38.832 6.814 -77.776 1.00 36.47 371 ASP B CA 1
ATOM 7212 C C . ASP B 1 371 ? -39.215 5.364 -78.012 1.00 35.13 371 ASP B C 1
ATOM 7213 O O . ASP B 1 371 ? -38.930 4.541 -77.149 1.00 34.71 371 ASP B O 1
ATOM 7218 N N . GLU B 1 372 ? -39.811 5.047 -79.165 1.00 37.86 372 GLU B N 1
ATOM 7219 C CA . GLU B 1 372 ? -40.058 3.646 -79.496 1.00 40.77 372 GLU B CA 1
ATOM 7220 C C . GLU B 1 372 ? -40.021 3.393 -81.009 1.00 40.26 372 GLU B C 1
ATOM 7221 O O . GLU B 1 372 ? -40.495 4.207 -81.792 1.00 42.82 372 GLU B O 1
ATOM 7227 N N . LEU B 1 373 ? -39.437 2.243 -81.389 1.00 39.86 373 LEU B N 1
ATOM 7228 C CA . LEU B 1 373 ? -39.447 1.734 -82.754 1.00 40.64 373 LEU B CA 1
ATOM 7229 C C . LEU B 1 373 ? -40.701 0.903 -82.945 1.00 38.46 373 LEU B C 1
ATOM 7230 O O . LEU B 1 373 ? -41.105 0.202 -82.031 1.00 39.14 373 LEU B O 1
ATOM 7235 N N . THR B 1 374 ? -41.227 0.941 -84.161 1.00 38.77 374 THR B N 1
ATOM 7236 C CA . THR B 1 374 ? -42.266 0.046 -84.620 1.00 40.32 374 THR B CA 1
ATOM 7237 C C . THR B 1 374 ? -41.637 -0.910 -85.631 1.00 41.70 374 THR B C 1
ATOM 7238 O O . THR B 1 374 ? -41.039 -0.457 -86.596 1.00 41.74 374 THR B O 1
ATOM 7242 N N . ILE B 1 375 ? -41.745 -2.222 -85.386 1.00 42.40 375 ILE B N 1
ATOM 7243 C CA . ILE B 1 375 ? -41.359 -3.255 -86.337 1.00 41.88 375 ILE B CA 1
ATOM 7244 C C . ILE B 1 375 ? -42.600 -4.045 -86.767 1.00 43.34 375 ILE B C 1
ATOM 7245 O O . ILE B 1 375 ? -43.631 -4.005 -86.083 1.00 43.70 375 ILE B O 1
ATOM 7250 N N . ASP B 1 376 ? -42.498 -4.765 -87.900 1.00 43.66 376 ASP B N 1
ATOM 7251 C CA . ASP B 1 376 ? -43.575 -5.633 -88.391 1.00 45.63 376 ASP B CA 1
ATOM 7252 C C . ASP B 1 376 ? -42.954 -6.976 -88.781 1.00 43.39 376 ASP B C 1
ATOM 7253 O O . ASP B 1 376 ? -42.615 -7.206 -89.931 1.00 46.11 376 ASP B O 1
ATOM 7258 N N . PRO B 1 377 ? -42.690 -7.869 -87.816 1.00 39.92 377 PRO B N 1
ATOM 7259 C CA . PRO B 1 377 ? -41.998 -9.124 -88.102 1.00 38.95 377 PRO B CA 1
ATOM 7260 C C . PRO B 1 377 ? -42.948 -10.235 -88.539 1.00 39.99 377 PRO B C 1
ATOM 7261 O O . PRO B 1 377 ? -44.078 -10.292 -88.065 1.00 40.36 377 PRO B O 1
ATOM 7265 N N . VAL B 1 378 ? -42.504 -11.062 -89.490 1.00 40.89 378 VAL B N 1
ATOM 7266 C CA . VAL B 1 378 ? -43.294 -12.161 -90.028 1.00 43.92 378 VAL B CA 1
ATOM 7267 C C . VAL B 1 378 ? -42.901 -13.427 -89.276 1.00 43.42 378 VAL B C 1
ATOM 7268 O O . VAL B 1 378 ? -41.714 -13.714 -89.162 1.00 43.45 378 VAL B O 1
ATOM 7272 N N . GLY B 1 379 ? -43.904 -14.152 -88.759 1.00 44.67 379 GLY B N 1
ATOM 7273 C CA . GLY B 1 379 ? -43.705 -15.296 -87.874 1.00 43.79 379 GLY B CA 1
ATOM 7274 C C . GLY B 1 379 ? -42.701 -14.933 -86.794 1.00 43.78 379 GLY B C 1
ATOM 7275 O O . GLY B 1 379 ? -42.868 -13.939 -86.096 1.00 47.44 379 GLY B O 1
ATOM 7276 N N . ILE B 1 380 ? -41.633 -15.720 -86.694 1.00 41.44 380 ILE B N 1
ATOM 7277 C CA . ILE B 1 380 ? -40.518 -15.406 -85.825 1.00 38.25 380 ILE B CA 1
ATOM 7278 C C . ILE B 1 380 ? -39.399 -14.941 -86.736 1.00 36.37 380 ILE B C 1
ATOM 7279 O O . ILE B 1 380 ? -39.128 -15.608 -87.719 1.00 39.15 380 ILE B O 1
ATOM 7284 N N . GLU B 1 381 ? -38.803 -13.790 -86.449 1.00 33.68 381 GLU B N 1
ATOM 7285 C CA . GLU B 1 381 ? -37.922 -13.148 -87.411 1.00 33.39 381 GLU B CA 1
ATOM 7286 C C . GLU B 1 381 ? -36.699 -12.604 -86.674 1.00 31.28 381 GLU B C 1
ATOM 7287 O O . GLU B 1 381 ? -36.825 -11.753 -85.797 1.00 30.94 381 GLU B O 1
ATOM 7293 N N . ASP B 1 382 ? -35.517 -13.118 -87.005 1.00 30.02 382 ASP B N 1
ATOM 7294 C CA . ASP B 1 382 ? -34.285 -12.467 -86.596 1.00 28.37 382 ASP B CA 1
ATOM 7295 C C . ASP B 1 382 ? -34.167 -11.147 -87.340 1.00 27.75 382 ASP B C 1
ATOM 7296 O O . ASP B 1 382 ? -34.458 -11.101 -88.518 1.00 27.12 382 ASP B O 1
ATOM 7301 N N . MET B 1 383 ? -33.678 -10.090 -86.680 1.00 27.98 383 MET B N 1
ATOM 7302 C CA . MET B 1 383 ? -33.567 -8.789 -87.330 1.00 28.14 383 MET B CA 1
ATOM 7303 C C . MET B 1 383 ? -32.316 -8.072 -86.849 1.00 26.32 383 MET B C 1
ATOM 7304 O O . MET B 1 383 ? -32.112 -7.921 -85.654 1.00 25.76 383 MET B O 1
ATOM 7309 N N . GLU B 1 384 ? -31.465 -7.652 -87.787 1.00 26.58 384 GLU B N 1
ATOM 7310 C CA . GLU B 1 384 ? -30.341 -6.790 -87.461 1.00 25.48 384 GLU B CA 1
ATOM 7311 C C . GLU B 1 384 ? -30.772 -5.335 -87.667 1.00 25.65 384 GLU B C 1
ATOM 7312 O O . GLU B 1 384 ? -30.943 -4.896 -88.813 1.00 25.80 384 GLU B O 1
ATOM 7318 N N . LEU B 1 385 ? -31.018 -4.613 -86.562 1.00 25.66 385 LEU B N 1
ATOM 7319 C CA . LEU B 1 385 ? -31.446 -3.218 -86.646 1.00 26.27 385 LEU B CA 1
ATOM 7320 C C . LEU B 1 385 ? -30.177 -2.374 -86.779 1.00 26.45 385 LEU B C 1
ATOM 7321 O O . LEU B 1 385 ? -29.291 -2.474 -85.920 1.00 25.12 385 LEU B O 1
ATOM 7326 N N . ALA B 1 386 ? -30.071 -1.618 -87.888 1.00 26.79 386 ALA B N 1
ATOM 7327 C CA . ALA B 1 386 ? -28.854 -0.872 -88.186 1.00 27.71 386 ALA B CA 1
ATOM 7328 C C . ALA B 1 386 ? -29.026 0.595 -87.774 1.00 28.36 386 ALA B C 1
ATOM 7329 O O . ALA B 1 386 ? -29.819 1.340 -88.378 1.00 26.11 386 ALA B O 1
ATOM 7331 N N . PHE B 1 387 ? -28.279 0.972 -86.724 1.00 28.90 387 PHE B N 1
ATOM 7332 C CA . PHE B 1 387 ? -28.330 2.312 -86.164 1.00 27.98 387 PHE B CA 1
ATOM 7333 C C . PHE B 1 387 ? -27.264 3.171 -86.824 1.00 28.39 387 PHE B C 1
ATOM 7334 O O . PHE B 1 387 ? -26.109 2.747 -86.955 1.00 27.78 387 PHE B O 1
ATOM 7342 N N . GLU B 1 388 ? -27.687 4.393 -87.183 1.00 29.38 388 GLU B N 1
ATOM 7343 C CA . GLU B 1 388 ? -26.820 5.411 -87.771 1.00 30.56 388 GLU B CA 1
ATOM 7344 C C . GLU B 1 388 ? -26.895 6.722 -86.988 1.00 30.31 388 GLU B C 1
ATOM 7345 O O . GLU B 1 388 ? -27.989 7.258 -86.849 1.00 30.25 388 GLU B O 1
ATOM 7351 N N . PHE B 1 389 ? -25.740 7.199 -86.484 1.00 29.32 389 PHE B N 1
ATOM 7352 C CA . PHE B 1 389 ? -25.656 8.486 -85.808 1.00 30.96 389 PHE B CA 1
ATOM 7353 C C . PHE B 1 389 ? -25.020 9.504 -86.754 1.00 29.76 389 PHE B C 1
ATOM 7354 O O . PHE B 1 389 ? -23.982 9.230 -87.341 1.00 29.05 389 PHE B O 1
ATOM 7362 N N . TYR B 1 390 ? -25.658 10.668 -86.909 1.00 30.61 390 TYR B N 1
ATOM 7363 C CA . TYR B 1 390 ? -25.163 11.712 -87.818 1.00 32.53 390 TYR B CA 1
ATOM 7364 C C . TYR B 1 390 ? -24.789 12.998 -87.066 1.00 30.67 390 TYR B C 1
ATOM 7365 O O . TYR B 1 390 ? -25.425 13.360 -86.087 1.00 29.88 390 TYR B O 1
ATOM 7374 N N . ASP B 1 391 ? -23.785 13.718 -87.573 1.00 30.66 391 ASP B N 1
ATOM 7375 C CA . ASP B 1 391 ? -23.383 15.019 -87.042 1.00 32.72 391 ASP B CA 1
ATOM 7376 C C . ASP B 1 391 ? -24.166 16.137 -87.721 1.00 34.65 391 ASP B C 1
ATOM 7377 O O . ASP B 1 391 ? -25.099 15.861 -88.450 1.00 36.85 391 ASP B O 1
ATOM 7382 N N . SER B 1 392 ? -23.782 17.396 -87.490 1.00 37.14 392 SER B N 1
ATOM 7383 C CA . SER B 1 392 ? -24.520 18.550 -88.002 1.00 36.93 392 SER B CA 1
ATOM 7384 C C . SER B 1 392 ? -24.295 18.794 -89.499 1.00 35.99 392 SER B C 1
ATOM 7385 O O . SER B 1 392 ? -25.052 19.554 -90.120 1.00 36.17 392 SER B O 1
ATOM 7388 N N . ASP B 1 393 ? -23.269 18.162 -90.098 1.00 35.37 393 ASP B N 1
ATOM 7389 C CA . ASP B 1 393 ? -23.087 18.221 -91.546 1.00 37.06 393 ASP B CA 1
ATOM 7390 C C . ASP B 1 393 ? -23.759 17.021 -92.230 1.00 35.73 393 ASP B C 1
ATOM 7391 O O . ASP B 1 393 ? -23.530 16.727 -93.389 1.00 34.42 393 ASP B O 1
ATOM 7396 N N . ASN B 1 394 ? -24.592 16.296 -91.485 1.00 36.95 394 ASN B N 1
ATOM 7397 C CA . ASN B 1 394 ? -25.335 15.177 -92.006 1.00 38.43 394 ASN B CA 1
ATOM 7398 C C . ASN B 1 394 ? -24.394 14.064 -92.482 1.00 37.94 394 ASN B C 1
ATOM 7399 O O . ASN B 1 394 ? -24.707 13.385 -93.457 1.00 36.63 394 ASN B O 1
ATOM 7404 N N . LYS B 1 395 ? -23.254 13.893 -91.790 1.00 37.43 395 LYS B N 1
ATOM 7405 C CA . LYS B 1 395 ? -22.318 12.805 -92.037 1.00 40.41 395 LYS B CA 1
ATOM 7406 C C . LYS B 1 395 ? -22.429 11.763 -90.916 1.00 37.53 395 LYS B C 1
ATOM 7407 O O . LYS B 1 395 ? -22.667 12.115 -89.765 1.00 34.61 395 LYS B O 1
ATOM 7413 N N . ILE B 1 396 ? -22.277 10.476 -91.263 1.00 38.18 396 ILE B N 1
ATOM 7414 C CA . ILE B 1 396 ? -22.359 9.393 -90.284 1.00 39.08 396 ILE B CA 1
ATOM 7415 C C . ILE B 1 396 ? -21.065 9.379 -89.477 1.00 38.18 396 ILE B C 1
ATOM 7416 O O . ILE B 1 396 ? -19.985 9.342 -90.041 1.00 40.95 396 ILE B O 1
ATOM 7421 N N . ILE B 1 397 ? -21.188 9.407 -88.152 1.00 37.19 397 ILE B N 1
ATOM 7422 C CA . ILE B 1 397 ? -20.032 9.326 -87.275 1.00 35.96 397 ILE B CA 1
ATOM 7423 C C . ILE B 1 397 ? -20.022 8.035 -86.466 1.00 34.16 397 ILE B C 1
ATOM 7424 O O . ILE B 1 397 ? -19.034 7.780 -85.801 1.00 31.91 397 ILE B O 1
ATOM 7429 N N . LYS B 1 398 ? -21.114 7.251 -86.495 1.00 34.63 398 LYS B N 1
ATOM 7430 C CA . LYS B 1 398 ? -21.122 5.926 -85.886 1.00 32.53 398 LYS B CA 1
ATOM 7431 C C . LYS B 1 398 ? -22.177 5.027 -86.543 1.00 34.75 398 LYS B C 1
ATOM 7432 O O . LYS B 1 398 ? -23.294 5.466 -86.831 1.00 34.25 398 LYS B O 1
ATOM 7438 N N . ASN B 1 399 ? -21.782 3.761 -86.760 1.00 35.21 399 ASN B N 1
ATOM 7439 C CA . ASN B 1 399 ? -22.673 2.667 -87.097 1.00 33.83 399 ASN B CA 1
ATOM 7440 C C . ASN B 1 399 ? -22.683 1.670 -85.944 1.00 32.75 399 ASN B C 1
ATOM 7441 O O . ASN B 1 399 ? -21.652 1.479 -85.315 1.00 33.91 399 ASN B O 1
ATOM 7446 N N . GLU B 1 400 ? -23.835 1.033 -85.678 1.00 31.38 400 GLU B N 1
ATOM 7447 C CA . GLU B 1 400 ? -23.912 -0.067 -84.724 1.00 28.69 400 GLU B CA 1
ATOM 7448 C C . GLU B 1 400 ? -25.185 -0.882 -84.964 1.00 27.59 400 GLU B C 1
ATOM 7449 O O . GLU B 1 400 ? -26.246 -0.339 -85.263 1.00 28.56 400 GLU B O 1
ATOM 7455 N N . SER B 1 401 ? -25.084 -2.198 -84.813 1.00 26.09 401 SER B N 1
ATOM 7456 C CA . SER B 1 401 ? -26.210 -3.082 -85.056 1.00 25.93 401 SER B CA 1
ATOM 7457 C C . SER B 1 401 ? -26.765 -3.503 -83.716 1.00 24.67 401 SER B C 1
ATOM 7458 O O . SER B 1 401 ? -26.020 -3.583 -82.749 1.00 24.39 401 SER B O 1
ATOM 7461 N N . ILE B 1 402 ? -28.081 -3.703 -83.670 1.00 24.64 402 ILE B N 1
ATOM 7462 C CA . ILE B 1 402 ? -28.693 -4.382 -82.544 1.00 24.97 402 ILE B CA 1
ATOM 7463 C C . ILE B 1 402 ? -29.433 -5.594 -83.094 1.00 25.05 402 ILE B C 1
ATOM 7464 O O . ILE B 1 402 ? -30.356 -5.431 -83.900 1.00 26.49 402 ILE B O 1
ATOM 7469 N N . ASN B 1 403 ? -29.055 -6.780 -82.633 1.00 23.74 403 ASN B N 1
ATOM 7470 C CA . ASN B 1 403 ? -29.685 -7.980 -83.138 1.00 25.07 403 ASN B CA 1
ATOM 7471 C C . ASN B 1 403 ? -30.830 -8.366 -82.225 1.00 25.42 403 ASN B C 1
ATOM 7472 O O . ASN B 1 403 ? -30.594 -8.641 -81.057 1.00 25.68 403 ASN B O 1
ATOM 7477 N N . ILE B 1 404 ? -32.035 -8.465 -82.783 1.00 25.57 404 ILE B N 1
ATOM 7478 C CA . ILE B 1 404 ? -33.159 -8.922 -81.984 1.00 27.08 404 ILE B CA 1
ATOM 7479 C C . ILE B 1 404 ? -33.793 -10.139 -82.676 1.00 29.04 404 ILE B C 1
ATOM 7480 O O . ILE B 1 404 ? -33.595 -10.343 -83.871 1.00 29.73 404 ILE B O 1
ATOM 7485 N N . LEU B 1 405 ? -34.568 -10.914 -81.904 1.00 28.47 405 LEU B N 1
ATOM 7486 C CA . LEU B 1 405 ? -35.448 -11.930 -82.430 1.00 30.43 405 LEU B CA 1
ATOM 7487 C C . LEU B 1 405 ? -36.866 -11.504 -82.072 1.00 31.03 405 LEU B C 1
ATOM 7488 O O . LEU B 1 405 ? -37.141 -11.294 -80.899 1.00 31.32 405 LEU B O 1
ATOM 7493 N N . ALA B 1 406 ? -37.754 -11.362 -83.061 1.00 30.90 406 ALA B N 1
ATOM 7494 C CA . ALA B 1 406 ? -39.022 -10.707 -82.792 1.00 31.72 406 ALA B CA 1
ATOM 7495 C C . ALA B 1 406 ? -40.194 -11.480 -83.373 1.00 32.97 406 ALA B C 1
ATOM 7496 O O . ALA B 1 406 ? -40.115 -12.007 -84.473 1.00 32.53 406 ALA B O 1
ATOM 7498 N N . SER B 1 407 ? -41.310 -11.433 -82.655 1.00 34.33 407 SER B N 1
ATOM 7499 C CA . SER B 1 407 ? -42.575 -11.894 -83.190 1.00 37.19 407 SER B CA 1
ATOM 7500 C C . SER B 1 407 ? -43.734 -11.043 -82.683 1.00 38.29 407 SER B C 1
ATOM 7501 O O . SER B 1 407 ? -43.618 -10.373 -81.675 1.00 38.55 407 SER B O 1
ATOM 7504 N N . LYS B 1 408 ? -44.873 -11.113 -83.363 1.00 43.01 408 LYS B N 1
ATOM 7505 C CA . LYS B 1 408 ? -46.047 -10.369 -82.935 1.00 48.03 408 LYS B CA 1
ATOM 7506 C C . LYS B 1 408 ? -46.644 -10.986 -81.672 1.00 50.66 408 LYS B C 1
ATOM 7507 O O . LYS B 1 408 ? -47.256 -10.262 -80.873 1.00 48.92 408 LYS B O 1
ATOM 7513 N N . THR B 1 409 ? -46.426 -12.305 -81.498 1.00 52.15 409 THR B N 1
ATOM 7514 C CA . THR B 1 409 ? -46.948 -13.050 -80.358 1.00 53.63 409 THR B CA 1
ATOM 7515 C C . THR B 1 409 ? -45.838 -13.865 -79.696 1.00 53.73 409 THR B C 1
ATOM 7516 O O . THR B 1 409 ? -44.756 -14.003 -80.250 1.00 53.81 409 THR B O 1
ATOM 7520 N N . ALA B 1 410 ? -46.152 -14.446 -78.529 1.00 55.80 410 ALA B N 1
ATOM 7521 C CA . ALA B 1 410 ? -45.229 -15.279 -77.768 1.00 53.16 410 ALA B CA 1
ATOM 7522 C C . ALA B 1 410 ? -44.892 -16.532 -78.569 1.00 49.94 410 ALA B C 1
ATOM 7523 O O . ALA B 1 410 ? -45.628 -16.897 -79.475 1.00 49.86 410 ALA B O 1
ATOM 7525 N N . PHE B 1 411 ? -43.741 -17.140 -78.262 1.00 46.73 411 PHE B N 1
ATOM 7526 C CA . PHE B 1 411 ? -43.284 -18.319 -78.975 1.00 44.84 411 PHE B CA 1
ATOM 7527 C C . PHE B 1 411 ? -42.361 -19.113 -78.053 1.00 44.18 411 PHE B C 1
ATOM 7528 O O . PHE B 1 411 ? -41.724 -18.566 -77.154 1.00 40.87 411 PHE B O 1
ATOM 7536 N N . GLU B 1 412 ? -42.289 -20.411 -78.334 1.00 46.58 412 GLU B N 1
ATOM 7537 C CA . GLU B 1 412 ? -41.463 -21.330 -77.579 1.00 50.47 412 GLU B CA 1
ATOM 7538 C C . GLU B 1 412 ? -40.007 -21.192 -77.992 1.00 47.17 412 GLU B C 1
ATOM 7539 O O . GLU B 1 412 ? -39.693 -21.234 -79.175 1.00 46.45 412 GLU B O 1
ATOM 7545 N N . LEU B 1 413 ? -39.146 -21.076 -76.976 1.00 47.70 413 LEU B N 1
ATOM 7546 C CA . LEU B 1 413 ? -37.695 -21.187 -77.104 1.00 45.15 413 LEU B CA 1
ATOM 7547 C C . LEU B 1 413 ? -37.216 -22.554 -76.604 1.00 43.39 413 LEU B C 1
ATOM 7548 O O . LEU B 1 413 ? -37.847 -23.159 -75.757 1.00 42.03 413 LEU B O 1
ATOM 7553 N N . PRO B 1 414 ? -36.029 -23.052 -77.010 1.00 43.65 414 PRO B N 1
ATOM 7554 C CA . PRO B 1 414 ? -35.397 -24.148 -76.281 1.00 43.96 414 PRO B CA 1
ATOM 7555 C C . PRO B 1 414 ? -34.926 -23.673 -74.903 1.00 43.16 414 PRO B C 1
ATOM 7556 O O . PRO B 1 414 ? -34.647 -22.481 -74.698 1.00 42.15 414 PRO B O 1
ATOM 7560 N N . GLU B 1 415 ? -34.898 -24.614 -73.946 1.00 42.69 415 GLU B N 1
ATOM 7561 C CA . GLU B 1 415 ? -34.603 -24.327 -72.549 1.00 42.28 415 GLU B CA 1
ATOM 7562 C C . GLU B 1 415 ? -33.596 -25.345 -72.011 1.00 41.55 415 GLU B C 1
ATOM 7563 O O . GLU B 1 415 ? -33.714 -26.567 -72.212 1.00 42.34 415 GLU B O 1
ATOM 7569 N N . LEU B 1 416 ? -32.623 -24.801 -71.271 1.00 39.37 416 LEU B N 1
ATOM 7570 C CA . LEU B 1 416 ? -31.600 -25.559 -70.574 1.00 37.86 416 LEU B CA 1
ATOM 7571 C C . LEU B 1 416 ? -31.804 -25.291 -69.086 1.00 36.42 416 LEU B C 1
ATOM 7572 O O . LEU B 1 416 ? -31.841 -24.129 -68.666 1.00 35.17 416 LEU B O 1
ATOM 7577 N N . THR B 1 417 ? -31.965 -26.386 -68.323 1.00 36.77 417 THR B N 1
ATOM 7578 C CA . THR B 1 417 ? -32.025 -26.357 -66.867 1.00 36.66 417 THR B CA 1
ATOM 7579 C C . THR B 1 417 ? -31.041 -27.396 -66.373 1.00 35.77 417 THR B C 1
ATOM 7580 O O . THR B 1 417 ? -30.758 -28.333 -67.107 1.00 35.85 417 THR B O 1
ATOM 7584 N N . ILE B 1 418 ? -30.527 -27.192 -65.155 1.00 35.83 418 ILE B N 1
ATOM 7585 C CA . ILE B 1 418 ? -29.650 -28.154 -64.507 1.00 36.46 418 ILE B CA 1
ATOM 7586 C C . ILE B 1 418 ? -30.241 -28.501 -63.153 1.00 38.45 418 ILE B C 1
ATOM 7587 O O . ILE B 1 418 ? -30.970 -27.684 -62.607 1.00 40.83 418 ILE B O 1
ATOM 7592 N N . GLU B 1 419 ? -29.900 -29.695 -62.640 1.00 40.39 419 GLU B N 1
ATOM 7593 C CA . GLU B 1 419 ? -30.046 -30.063 -61.236 1.00 41.74 419 GLU B CA 1
ATOM 7594 C C . GLU B 1 419 ? -28.656 -30.415 -60.716 1.00 41.41 419 GLU B C 1
ATOM 7595 O O . GLU B 1 419 ? -27.925 -31.139 -61.392 1.00 42.07 419 GLU B O 1
ATOM 7601 N N . VAL B 1 420 ? -28.287 -29.899 -59.535 1.00 39.89 420 VAL B N 1
ATOM 7602 C CA . VAL B 1 420 ? -26.922 -29.985 -59.014 1.00 37.28 420 VAL B CA 1
ATOM 7603 C C . VAL B 1 420 ? -26.917 -30.768 -57.698 1.00 37.19 420 VAL B C 1
ATOM 7604 O O . VAL B 1 420 ? -27.796 -30.601 -56.872 1.00 37.83 420 VAL B O 1
ATOM 7608 N N . THR B 1 421 ? -25.905 -31.618 -57.500 1.00 37.14 421 THR B N 1
ATOM 7609 C CA . THR B 1 421 ? -25.698 -32.350 -56.261 1.00 37.23 421 THR B CA 1
ATOM 7610 C C . THR B 1 421 ? -24.299 -32.063 -55.697 1.00 37.22 421 THR B C 1
ATOM 7611 O O . THR B 1 421 ? -23.316 -31.976 -56.433 1.00 34.83 421 THR B O 1
ATOM 7615 N N . PRO B 1 422 ? -24.138 -31.856 -54.371 1.00 39.24 422 PRO B N 1
ATOM 7616 C CA . PRO B 1 422 ? -25.246 -31.561 -53.456 1.00 39.74 422 PRO B CA 1
ATOM 7617 C C . PRO B 1 422 ? -25.981 -30.292 -53.854 1.00 39.29 422 PRO B C 1
ATOM 7618 O O . PRO B 1 422 ? -25.352 -29.363 -54.371 1.00 39.91 422 PRO B O 1
ATOM 7622 N N . GLU B 1 423 ? -27.297 -30.280 -53.587 1.00 40.97 423 GLU B N 1
ATOM 7623 C CA . GLU B 1 423 ? -28.235 -29.271 -54.075 1.00 41.53 423 GLU B CA 1
ATOM 7624 C C . GLU B 1 423 ? -28.081 -27.937 -53.329 1.00 39.39 423 GLU B C 1
ATOM 7625 O O . GLU B 1 423 ? -28.183 -26.894 -53.976 1.00 36.00 423 GLU B O 1
ATOM 7631 N N . LYS B 1 424 ? -27.802 -28.005 -52.010 1.00 40.65 424 LYS B N 1
ATOM 7632 C CA . LYS B 1 424 ? -27.955 -26.893 -51.072 1.00 42.80 424 LYS B CA 1
ATOM 7633 C C . LYS B 1 424 ? -26.764 -26.723 -50.124 1.00 39.84 424 LYS B C 1
ATOM 7634 O O . LYS B 1 424 ? -26.470 -25.618 -49.659 1.00 38.74 424 LYS B O 1
ATOM 7640 N N . ASP B 1 425 ? -26.123 -27.825 -49.745 1.00 38.59 425 ASP B N 1
ATOM 7641 C CA . ASP B 1 425 ? -25.087 -27.759 -48.733 1.00 37.47 425 ASP B CA 1
ATOM 7642 C C . ASP B 1 425 ? -23.931 -28.632 -49.193 1.00 38.13 425 ASP B C 1
ATOM 7643 O O . ASP B 1 425 ? -24.093 -29.853 -49.286 1.00 39.41 425 ASP B O 1
ATOM 7648 N N . LEU B 1 426 ? -22.751 -28.021 -49.363 1.00 36.93 426 LEU B N 1
ATOM 7649 C CA . LEU B 1 426 ? -21.599 -28.735 -49.908 1.00 38.67 426 LEU B CA 1
ATOM 7650 C C . LEU B 1 426 ? -21.054 -29.749 -48.894 1.00 38.96 426 LEU B C 1
ATOM 7651 O O . LEU B 1 426 ? -20.245 -30.572 -49.289 1.00 38.08 426 LEU B O 1
ATOM 7656 N N . ASN B 1 427 ? -21.526 -29.729 -47.631 1.00 39.63 427 ASN B N 1
ATOM 7657 C CA . ASN B 1 427 ? -21.033 -30.657 -46.621 1.00 42.25 427 ASN B CA 1
ATOM 7658 C C . ASN B 1 427 ? -21.714 -32.016 -46.744 1.00 43.23 427 ASN B C 1
ATOM 7659 O O . ASN B 1 427 ? -21.412 -32.866 -45.923 1.00 43.56 427 ASN B O 1
ATOM 7664 N N . GLU B 1 428 ? -22.662 -32.174 -47.689 1.00 45.60 428 GLU B N 1
ATOM 7665 C CA . GLU B 1 428 ? -23.401 -33.424 -47.877 1.00 47.24 428 GLU B CA 1
ATOM 7666 C C . GLU B 1 428 ? -22.585 -34.387 -48.741 1.00 46.29 428 GLU B C 1
ATOM 7667 O O . GLU B 1 428 ? -22.896 -35.570 -48.801 1.00 48.62 428 GLU B O 1
ATOM 7673 N N . GLY B 1 429 ? -21.545 -33.912 -49.431 1.00 44.60 429 GLY B N 1
ATOM 7674 C CA . GLY B 1 429 ? -20.668 -34.853 -50.115 1.00 44.82 429 GLY B CA 1
ATOM 7675 C C . GLY B 1 429 ? -19.342 -34.244 -50.546 1.00 43.11 429 GLY B C 1
ATOM 7676 O O . GLY B 1 429 ? -19.194 -33.024 -50.606 1.00 42.74 429 GLY B O 1
ATOM 7677 N N . LYS B 1 430 ? -18.403 -35.126 -50.894 1.00 43.31 430 LYS B N 1
ATOM 7678 C CA . LYS B 1 430 ? -17.092 -34.741 -51.400 1.00 44.02 430 LYS B CA 1
ATOM 7679 C C . LYS B 1 430 ? -17.093 -34.658 -52.931 1.00 40.55 430 LYS B C 1
ATOM 7680 O O . LYS B 1 430 ? -16.175 -34.082 -53.529 1.00 38.44 430 LYS B O 1
ATOM 7686 N N . ILE B 1 431 ? -18.138 -35.227 -53.559 1.00 39.30 431 ILE B N 1
ATOM 7687 C CA . ILE B 1 431 ? -18.288 -35.277 -55.010 1.00 37.67 431 ILE B CA 1
ATOM 7688 C C . ILE B 1 431 ? -19.572 -34.548 -55.416 1.00 36.18 431 ILE B C 1
ATOM 7689 O O . ILE B 1 431 ? -20.603 -34.695 -54.764 1.00 35.82 431 ILE B O 1
ATOM 7694 N N . ALA B 1 432 ? -19.517 -33.821 -56.539 1.00 35.36 432 ALA B N 1
ATOM 7695 C CA . ALA B 1 432 ? -20.682 -33.127 -57.086 1.00 35.18 432 ALA B CA 1
ATOM 7696 C C . ALA B 1 432 ? -21.054 -33.675 -58.454 1.00 35.49 432 ALA B C 1
ATOM 7697 O O . ALA B 1 432 ? -20.243 -34.342 -59.095 1.00 35.79 432 ALA B O 1
ATOM 7699 N N . SER B 1 433 ? -22.300 -33.428 -58.873 1.00 36.48 433 SER B N 1
ATOM 7700 C CA . SER B 1 433 ? -22.699 -33.664 -60.256 1.00 38.11 433 SER B CA 1
ATOM 7701 C C . SER B 1 433 ? -23.547 -32.496 -60.777 1.00 38.16 433 SER B C 1
ATOM 7702 O O . SER B 1 433 ? -24.107 -31.728 -60.007 1.00 39.01 433 SER B O 1
ATOM 7705 N N . ILE B 1 434 ? -23.607 -32.351 -62.107 1.00 39.50 434 ILE B N 1
ATOM 7706 C CA . ILE B 1 434 ? -24.541 -31.452 -62.777 1.00 37.95 434 ILE B CA 1
ATOM 7707 C C . ILE B 1 434 ? -25.254 -32.242 -63.873 1.00 38.70 434 ILE B C 1
ATOM 7708 O O . ILE B 1 434 ? -24.624 -32.732 -64.806 1.00 37.87 434 ILE B O 1
ATOM 7713 N N . LYS B 1 435 ? -26.575 -32.367 -63.717 1.00 39.84 435 LYS B N 1
ATOM 7714 C CA . LYS B 1 435 ? -27.440 -33.000 -64.690 1.00 39.63 435 LYS B CA 1
ATOM 7715 C C . LYS B 1 435 ? -28.058 -31.906 -65.537 1.00 39.80 435 LYS B C 1
ATOM 7716 O O . LYS B 1 435 ? -28.759 -31.040 -65.030 1.00 40.00 435 LYS B O 1
ATOM 7722 N N . THR B 1 436 ? -27.697 -31.908 -66.817 1.00 40.12 436 THR B N 1
ATOM 7723 C CA . THR B 1 436 ? -28.196 -30.928 -67.753 1.00 38.96 436 THR B CA 1
ATOM 7724 C C . THR B 1 436 ? -29.386 -31.534 -68.477 1.00 40.39 436 THR B C 1
ATOM 7725 O O . THR B 1 436 ? -29.357 -32.727 -68.808 1.00 41.30 436 THR B O 1
ATOM 7729 N N . LYS B 1 437 ? -30.409 -30.682 -68.671 1.00 39.96 437 LYS B N 1
ATOM 7730 C CA . LYS B 1 437 ? -31.593 -30.995 -69.446 1.00 42.04 437 LYS B CA 1
ATOM 7731 C C . LYS B 1 437 ? -31.839 -29.889 -70.481 1.00 41.13 437 LYS B C 1
ATOM 7732 O O . LYS B 1 437 ? -32.074 -28.740 -70.115 1.00 38.54 437 LYS B O 1
ATOM 7738 N N . ILE B 1 438 ? -31.801 -30.256 -71.775 1.00 41.50 438 ILE B N 1
ATOM 7739 C CA . ILE B 1 438 ? -32.155 -29.343 -72.846 1.00 43.03 438 ILE B CA 1
ATOM 7740 C C . ILE B 1 438 ? -33.416 -29.795 -73.576 1.00 46.95 438 ILE B C 1
ATOM 7741 O O . ILE B 1 438 ? -33.427 -30.832 -74.257 1.00 49.80 438 ILE B O 1
ATOM 7746 N N . GLU B 1 439 ? -34.452 -28.947 -73.469 1.00 47.84 439 GLU B N 1
ATOM 7747 C CA . GLU B 1 439 ? -35.681 -29.090 -74.231 1.00 47.88 439 GLU B CA 1
ATOM 7748 C C . GLU B 1 439 ? -35.515 -28.363 -75.561 1.00 44.64 439 GLU B C 1
ATOM 7749 O O . GLU B 1 439 ? -35.235 -27.167 -75.591 1.00 43.86 439 GLU B O 1
ATOM 7755 N N . THR B 1 440 ? -35.648 -29.110 -76.658 1.00 43.47 440 THR B N 1
ATOM 7756 C CA . THR B 1 440 ? -35.337 -28.595 -77.980 1.00 42.63 440 THR B CA 1
ATOM 7757 C C . THR B 1 440 ? -36.596 -27.959 -78.544 1.00 43.50 440 THR B C 1
ATOM 7758 O O . THR B 1 440 ? -37.699 -28.234 -78.090 1.00 40.48 440 THR B O 1
ATOM 7762 N N . SER B 1 441 ? -36.406 -27.106 -79.547 1.00 45.90 441 SER B N 1
ATOM 7763 C CA . SER B 1 441 ? -37.545 -26.522 -80.230 1.00 49.96 441 SER B CA 1
ATOM 7764 C C . SER B 1 441 ? -37.247 -26.475 -81.725 1.00 52.81 441 SER B C 1
ATOM 7765 O O . SER B 1 441 ? -36.100 -26.271 -82.138 1.00 52.10 441 SER B O 1
ATOM 7768 N N . GLU B 1 442 ? -38.300 -26.679 -82.524 1.00 58.55 442 GLU B N 1
ATOM 7769 C CA . GLU B 1 442 ? -38.132 -27.194 -83.871 1.00 64.28 442 GLU B CA 1
ATOM 7770 C C . GLU B 1 442 ? -37.363 -26.175 -84.701 1.00 61.53 442 GLU B C 1
ATOM 7771 O O . GLU B 1 442 ? -36.506 -26.547 -85.500 1.00 61.24 442 GLU B O 1
ATOM 7777 N N . ASN B 1 443 ? -37.628 -24.888 -84.461 1.00 58.44 443 ASN B N 1
ATOM 7778 C CA . ASN B 1 443 ? -37.129 -23.862 -85.361 1.00 61.20 443 ASN B CA 1
ATOM 7779 C C . ASN B 1 443 ? -35.692 -23.429 -85.018 1.00 57.34 443 ASN B C 1
ATOM 7780 O O . ASN B 1 443 ? -35.061 -22.702 -85.797 1.00 55.57 443 ASN B O 1
ATOM 7785 N N . PHE B 1 444 ? -35.161 -23.878 -83.861 1.00 51.32 444 PHE B N 1
ATOM 7786 C CA . PHE B 1 444 ? -33.879 -23.421 -83.344 1.00 43.88 444 PHE B CA 1
ATOM 7787 C C . PHE B 1 444 ? -32.826 -24.508 -83.500 1.00 43.06 444 PHE B C 1
ATOM 7788 O O . PHE B 1 444 ? -33.102 -25.663 -83.210 1.00 43.13 444 PHE B O 1
ATOM 7796 N N . THR B 1 445 ? -31.612 -24.101 -83.861 1.00 41.94 445 THR B N 1
ATOM 7797 C CA . THR B 1 445 ? -30.485 -25.001 -84.002 1.00 44.40 445 THR B CA 1
ATOM 7798 C C . THR B 1 445 ? -29.557 -24.838 -82.807 1.00 45.45 445 THR B C 1
ATOM 7799 O O . THR B 1 445 ? -29.176 -23.726 -82.483 1.00 42.02 445 THR B O 1
ATOM 7803 N N . LEU B 1 446 ? -29.185 -25.978 -82.211 1.00 48.80 446 LEU B N 1
ATOM 7804 C CA . LEU B 1 446 ? -28.162 -26.068 -81.185 1.00 49.43 446 LEU B CA 1
ATOM 7805 C C . LEU B 1 446 ? -26.800 -26.251 -81.841 1.00 48.65 446 LEU B C 1
ATOM 7806 O O . LEU B 1 446 ? -26.645 -27.103 -82.700 1.00 49.75 446 LEU B O 1
ATOM 7811 N N . LEU B 1 447 ? -25.805 -25.521 -81.351 1.00 49.63 447 LEU B N 1
ATOM 7812 C CA . LEU B 1 447 ? -24.493 -25.475 -81.972 1.00 59.96 447 LEU B CA 1
ATOM 7813 C C . LEU B 1 447 ? -23.488 -26.287 -81.160 1.00 72.34 447 LEU B C 1
ATOM 7814 O O . LEU B 1 447 ? -23.646 -26.453 -79.951 1.00 88.88 447 LEU B O 1
ATOM 7819 N N . ASP B 1 448 ? -22.461 -26.789 -81.860 1.00 74.79 448 ASP B N 1
ATOM 7820 C CA . ASP B 1 448 ? -21.178 -27.144 -81.263 1.00 76.63 448 ASP B CA 1
ATOM 7821 C C . ASP B 1 448 ? -21.413 -27.909 -79.962 1.00 62.73 448 ASP B C 1
ATOM 7822 O O . ASP B 1 448 ? -22.126 -28.909 -79.988 1.00 63.78 448 ASP B O 1
ATOM 7827 N N . ASP B 1 449 ? -20.890 -27.346 -78.848 1.00 59.76 449 ASP B N 1
ATOM 7828 C CA . ASP B 1 449 ? -20.692 -28.049 -77.585 1.00 61.74 449 ASP B CA 1
ATOM 7829 C C . ASP B 1 449 ? -21.399 -27.333 -76.434 1.00 53.40 449 ASP B C 1
ATOM 7830 O O . ASP B 1 449 ? -21.267 -26.118 -76.232 1.00 47.49 449 ASP B O 1
ATOM 7835 N N . LEU B 1 450 ? -22.148 -28.173 -75.701 1.00 49.47 450 LEU B N 1
ATOM 7836 C CA . LEU B 1 450 ? -22.547 -27.917 -74.341 1.00 44.75 450 LEU B CA 1
ATOM 7837 C C . LEU B 1 450 ? -21.301 -27.716 -73.486 1.00 42.93 450 LEU B C 1
ATOM 7838 O O . LEU B 1 450 ? -20.389 -28.546 -73.536 1.00 44.42 450 LEU B O 1
ATOM 7843 N N . LYS B 1 451 ? -21.287 -26.612 -72.716 1.00 38.76 451 LYS B N 1
ATOM 7844 C CA . LYS B 1 451 ? -20.235 -26.320 -71.753 1.00 38.76 451 LYS B CA 1
ATOM 7845 C C . LYS B 1 451 ? -20.773 -26.371 -70.323 1.00 37.31 451 LYS B C 1
ATOM 7846 O O . LYS B 1 451 ? -21.912 -25.988 -70.086 1.00 34.81 451 LYS B O 1
ATOM 7852 N N . ILE B 1 452 ? -19.949 -26.895 -69.393 1.00 35.71 452 ILE B N 1
ATOM 7853 C CA . ILE B 1 452 ? -20.320 -27.124 -68.008 1.00 34.92 452 ILE B CA 1
ATOM 7854 C C . ILE B 1 452 ? -19.259 -26.484 -67.125 1.00 34.43 452 ILE B C 1
ATOM 7855 O O . ILE B 1 452 ? -18.091 -26.601 -67.431 1.00 36.29 452 ILE B O 1
ATOM 7860 N N . SER B 1 453 ? -19.640 -25.836 -66.024 1.00 33.92 453 SER B N 1
ATOM 7861 C CA . SER B 1 453 ? -18.668 -25.173 -65.176 1.00 32.85 453 SER B CA 1
ATOM 7862 C C . SER B 1 453 ? -19.025 -25.411 -63.729 1.00 33.05 453 SER B C 1
ATOM 7863 O O . SER B 1 453 ? -20.175 -25.226 -63.372 1.00 31.30 453 SER B O 1
ATOM 7866 N N . TYR B 1 454 ? -18.024 -25.828 -62.936 1.00 34.26 454 TYR B N 1
ATOM 7867 C CA . TYR B 1 454 ? -18.167 -25.992 -61.491 1.00 33.63 454 TYR B CA 1
ATOM 7868 C C . TYR B 1 454 ? -17.125 -25.088 -60.817 1.00 32.29 454 TYR B C 1
ATOM 7869 O O . TYR B 1 454 ? -16.055 -25.526 -60.426 1.00 31.87 454 TYR B O 1
ATOM 7878 N N . ASN B 1 455 ? -17.446 -23.795 -60.712 1.00 32.15 455 ASN B N 1
ATOM 7879 C CA . ASN B 1 455 ? -16.452 -22.817 -60.297 1.00 31.52 455 ASN B CA 1
ATOM 7880 C C . ASN B 1 455 ? -16.410 -22.727 -58.779 1.00 30.81 455 ASN B C 1
ATOM 7881 O O . ASN B 1 455 ? -17.267 -22.126 -58.179 1.00 30.84 455 ASN B O 1
ATOM 7886 N N . THR B 1 456 ? -15.359 -23.281 -58.181 1.00 31.02 456 THR B N 1
ATOM 7887 C CA . THR B 1 456 ? -15.301 -23.518 -56.755 1.00 30.43 456 THR B CA 1
ATOM 7888 C C . THR B 1 456 ? -14.709 -22.323 -56.021 1.00 29.58 456 THR B C 1
ATOM 7889 O O . THR B 1 456 ? -14.540 -22.399 -54.810 1.00 30.13 456 THR B O 1
ATOM 7893 N N . HIS B 1 457 ? -14.386 -21.241 -56.737 1.00 30.03 457 HIS B N 1
ATOM 7894 C CA . HIS B 1 457 ? -14.044 -19.964 -56.107 1.00 30.03 457 HIS B CA 1
ATOM 7895 C C . HIS B 1 457 ? -12.764 -19.991 -55.264 1.00 31.77 457 HIS B C 1
ATOM 7896 O O . HIS B 1 457 ? -12.671 -19.246 -54.298 1.00 34.62 457 HIS B O 1
ATOM 7903 N N . LEU B 1 458 ? -11.807 -20.873 -55.581 1.00 33.02 458 LEU B N 1
ATOM 7904 C CA . LEU B 1 458 ? -10.502 -20.876 -54.925 1.00 34.25 458 LEU B CA 1
ATOM 7905 C C . LEU B 1 458 ? -9.632 -19.754 -55.507 1.00 34.53 458 LEU B C 1
ATOM 7906 O O . LEU B 1 458 ? -9.047 -19.907 -56.581 1.00 33.59 458 LEU B O 1
ATOM 7911 N N . GLY B 1 459 ? -9.565 -18.617 -54.804 1.00 33.40 459 GLY B N 1
ATOM 7912 C CA . GLY B 1 459 ? -8.926 -17.439 -55.371 1.00 32.93 459 GLY B CA 1
ATOM 7913 C C . GLY B 1 459 ? -9.485 -17.167 -56.765 1.00 32.22 459 GLY B C 1
ATOM 7914 O O . GLY B 1 459 ? -10.710 -17.128 -56.961 1.00 32.71 459 GLY B O 1
ATOM 7915 N N . TRP B 1 460 ? -8.581 -17.039 -57.742 1.00 32.80 460 TRP B N 1
ATOM 7916 C CA . TRP B 1 460 ? -8.961 -16.700 -59.108 1.00 33.22 460 TRP B CA 1
ATOM 7917 C C . TRP B 1 460 ? -9.139 -17.943 -59.984 1.00 31.24 460 TRP B C 1
ATOM 7918 O O . TRP B 1 460 ? -9.642 -17.834 -61.102 1.00 28.84 460 TRP B O 1
ATOM 7929 N N . ALA B 1 461 ? -8.809 -19.125 -59.455 1.00 31.79 461 ALA B N 1
ATOM 7930 C CA . ALA B 1 461 ? -8.927 -20.347 -60.233 1.00 33.43 461 ALA B CA 1
ATOM 7931 C C . ALA B 1 461 ? -10.398 -20.613 -60.559 1.00 35.18 461 ALA B C 1
ATOM 7932 O O . ALA B 1 461 ? -11.287 -20.428 -59.724 1.00 34.54 461 ALA B O 1
ATOM 7934 N N . ILE B 1 462 ? -10.607 -21.112 -61.780 1.00 36.67 462 ILE B N 1
ATOM 7935 C CA . ILE B 1 462 ? -11.907 -21.221 -62.421 1.00 37.59 462 ILE B CA 1
ATOM 7936 C C . ILE B 1 462 ? -12.609 -22.515 -62.021 1.00 35.72 462 ILE B C 1
ATOM 7937 O O . ILE B 1 462 ? -13.838 -22.610 -62.102 1.00 33.19 462 ILE B O 1
ATOM 7942 N N . GLY B 1 463 ? -11.822 -23.509 -61.595 1.00 34.97 463 GLY B N 1
ATOM 7943 C CA . GLY B 1 463 ? -12.391 -24.796 -61.258 1.00 35.22 463 GLY B CA 1
ATOM 7944 C C . GLY B 1 463 ? -12.593 -25.608 -62.529 1.00 36.36 463 GLY B C 1
ATOM 7945 O O . GLY B 1 463 ? -12.206 -25.193 -63.610 1.00 36.46 463 GLY B O 1
ATOM 7946 N N . SER B 1 464 ? -13.240 -26.758 -62.400 1.00 39.86 464 SER B N 1
ATOM 7947 C CA . SER B 1 464 ? -13.397 -27.671 -63.512 1.00 39.28 464 SER B CA 1
ATOM 7948 C C . SER B 1 464 ? -14.306 -27.088 -64.592 1.00 37.59 464 SER B C 1
ATOM 7949 O O . SER B 1 464 ? -15.235 -26.346 -64.279 1.00 35.38 464 SER B O 1
ATOM 7952 N N . GLN B 1 465 ? -13.992 -27.424 -65.852 1.00 37.60 465 GLN B N 1
ATOM 7953 C CA . GLN B 1 465 ? -14.892 -27.232 -66.976 1.00 39.11 465 GLN B CA 1
ATOM 7954 C C . GLN B 1 465 ? -15.005 -28.546 -67.745 1.00 38.55 465 GLN B C 1
ATOM 7955 O O . GLN B 1 465 ? -14.108 -29.363 -67.667 1.00 40.51 465 GLN B O 1
ATOM 7961 N N . ALA B 1 466 ? -16.097 -28.741 -68.488 1.00 37.46 466 ALA B N 1
ATOM 7962 C CA . ALA B 1 466 ? -16.179 -29.814 -69.466 1.00 37.81 466 ALA B CA 1
ATOM 7963 C C . ALA B 1 466 ? -16.876 -29.317 -70.732 1.00 39.63 466 ALA B C 1
ATOM 7964 O O . ALA B 1 466 ? -17.738 -28.431 -70.666 1.00 38.54 466 ALA B O 1
ATOM 7966 N N . SER B 1 467 ? -16.443 -29.868 -71.883 1.00 40.15 467 SER B N 1
ATOM 7967 C CA . SER B 1 467 ? -17.124 -29.740 -73.163 1.00 40.17 467 SER B CA 1
ATOM 7968 C C . SER B 1 467 ? -17.762 -31.074 -73.502 1.00 41.30 467 SER B C 1
ATOM 7969 O O . SER B 1 467 ? -17.039 -32.042 -73.641 1.00 43.47 467 SER B O 1
ATOM 7972 N N . VAL B 1 468 ? -19.097 -31.109 -73.623 1.00 42.18 468 VAL B N 1
ATOM 7973 C CA . VAL B 1 468 ? -19.831 -32.324 -73.945 1.00 42.78 468 VAL B CA 1
ATOM 7974 C C . VAL B 1 468 ? -20.452 -32.168 -75.335 1.00 41.20 468 VAL B C 1
ATOM 7975 O O . VAL B 1 468 ? -21.191 -31.203 -75.576 1.00 41.27 468 VAL B O 1
ATOM 7979 N N . SER B 1 469 ? -20.124 -33.122 -76.223 1.00 42.11 469 SER B N 1
ATOM 7980 C CA . SER B 1 469 ? -20.711 -33.245 -77.551 1.00 45.60 469 SER B CA 1
ATOM 7981 C C . SER B 1 469 ? -22.098 -33.858 -77.461 1.00 47.45 469 SER B C 1
ATOM 7982 O O . SER B 1 469 ? -22.285 -34.861 -76.792 1.00 47.49 469 SER B O 1
ATOM 7985 N N . ILE B 1 470 ? -23.043 -33.253 -78.179 1.00 50.51 470 ILE B N 1
ATOM 7986 C CA . ILE B 1 470 ? -24.430 -33.675 -78.158 1.00 52.52 470 ILE B CA 1
ATOM 7987 C C . ILE B 1 470 ? -24.892 -33.984 -79.576 1.00 55.52 470 ILE B C 1
ATOM 7988 O O . ILE B 1 470 ? -26.079 -34.192 -79.779 1.00 58.18 470 ILE B O 1
ATOM 7993 N N . SER B 1 471 ? -23.970 -33.956 -80.551 1.00 60.62 471 SER B N 1
ATOM 7994 C CA . SER B 1 471 ? -24.236 -34.340 -81.932 1.00 63.80 471 SER B CA 1
ATOM 7995 C C . SER B 1 471 ? -25.014 -35.665 -82.004 1.00 63.88 471 SER B C 1
ATOM 7996 O O . SER B 1 471 ? -25.942 -35.769 -82.794 1.00 64.84 471 SER B O 1
ATOM 7999 N N . ASP B 1 472 ? -24.689 -36.646 -81.143 1.00 60.98 472 ASP B N 1
ATOM 8000 C CA . ASP B 1 472 ? -25.345 -37.949 -81.141 1.00 63.64 472 ASP B CA 1
ATOM 8001 C C . ASP B 1 472 ? -26.811 -37.902 -80.661 1.00 66.86 472 ASP B C 1
ATOM 8002 O O . ASP B 1 472 ? -27.472 -38.942 -80.670 1.00 68.78 472 ASP B O 1
ATOM 8007 N N . GLN B 1 473 ? -27.337 -36.716 -80.286 1.00 65.09 473 GLN B N 1
ATOM 8008 C CA . GLN B 1 473 ? -28.658 -36.557 -79.677 1.00 60.47 473 GLN B CA 1
ATOM 8009 C C . GLN B 1 473 ? -29.489 -35.401 -80.266 1.00 61.00 473 GLN B C 1
ATOM 8010 O O . GLN B 1 473 ? -30.533 -35.080 -79.695 1.00 58.20 473 GLN B O 1
ATOM 8016 N N . LEU B 1 474 ? -29.012 -34.736 -81.316 1.00 61.73 474 LEU B N 1
ATOM 8017 C CA . LEU B 1 474 ? -29.674 -33.492 -81.803 1.00 63.03 474 LEU B CA 1
ATOM 8018 C C . LEU B 1 474 ? -31.116 -33.722 -82.259 1.00 63.55 474 LEU B C 1
ATOM 8019 O O . LEU B 1 474 ? -31.891 -32.748 -82.249 1.00 58.91 474 LEU B O 1
ATOM 8024 N N . ASP B 1 475 ? -31.460 -34.953 -82.616 1.00 70.30 475 ASP B N 1
ATOM 8025 C CA . ASP B 1 475 ? -32.824 -35.272 -83.117 1.00 75.09 475 ASP B CA 1
ATOM 8026 C C . ASP B 1 475 ? -33.815 -35.388 -81.962 1.00 71.49 475 ASP B C 1
ATOM 8027 O O . ASP B 1 475 ? -35.020 -35.256 -82.214 1.00 68.12 475 ASP B O 1
ATOM 8032 N N . LYS B 1 476 ? -33.326 -35.582 -80.743 1.00 68.51 476 LYS B N 1
ATOM 8033 C CA . LYS B 1 476 ? -34.234 -35.838 -79.599 1.00 66.22 476 LYS B CA 1
ATOM 8034 C C . LYS B 1 476 ? -34.963 -34.584 -79.119 1.00 60.49 476 LYS B C 1
ATOM 8035 O O . LYS B 1 476 ? -34.425 -33.483 -79.285 1.00 57.89 476 LYS B O 1
ATOM 8041 N N . LYS B 1 477 ? -36.146 -34.773 -78.548 1.00 58.25 477 LYS B N 1
ATOM 8042 C CA . LYS B 1 477 ? -36.919 -33.684 -77.967 1.00 57.85 477 LYS B CA 1
ATOM 8043 C C . LYS B 1 477 ? -36.242 -33.171 -76.701 1.00 53.50 477 LYS B C 1
ATOM 8044 O O . LYS B 1 477 ? -36.340 -31.976 -76.403 1.00 48.05 477 LYS B O 1
ATOM 8050 N N . ILE B 1 478 ? -35.592 -34.106 -75.975 1.00 50.02 478 ILE B N 1
ATOM 8051 C CA . ILE B 1 478 ? -34.907 -33.842 -74.722 1.00 46.66 478 ILE B CA 1
ATOM 8052 C C . ILE B 1 478 ? -33.494 -34.411 -74.761 1.00 45.39 478 ILE B C 1
ATOM 8053 O O . ILE B 1 478 ? -33.281 -35.583 -75.008 1.00 46.28 478 ILE B O 1
ATOM 8058 N N . ILE B 1 479 ? -32.523 -33.572 -74.431 1.00 44.77 479 ILE B N 1
ATOM 8059 C CA . ILE B 1 479 ? -31.120 -33.943 -74.481 1.00 44.11 479 ILE B CA 1
ATOM 8060 C C . ILE B 1 479 ? -30.534 -33.797 -73.079 1.00 43.84 479 ILE B C 1
ATOM 8061 O O . ILE B 1 479 ? -30.641 -32.721 -72.481 1.00 42.74 479 ILE B O 1
ATOM 8066 N N . THR B 1 480 ? -29.900 -34.867 -72.569 1.00 43.24 480 THR B N 1
ATOM 8067 C CA . THR B 1 480 ? -29.434 -34.877 -71.186 1.00 41.65 480 THR B CA 1
ATOM 8068 C C . THR B 1 480 ? -27.931 -35.118 -71.125 1.00 40.39 480 THR B C 1
ATOM 8069 O O . THR B 1 480 ? -27.343 -35.694 -72.010 1.00 41.10 480 THR B O 1
ATOM 8073 N N . SER B 1 481 ? -27.318 -34.651 -70.055 1.00 40.37 481 SER B N 1
ATOM 8074 C CA . SER B 1 481 ? -25.912 -34.870 -69.826 1.00 41.07 481 SER B CA 1
ATOM 8075 C C . SER B 1 481 ? -25.688 -34.918 -68.331 1.00 40.46 481 SER B C 1
ATOM 8076 O O . SER B 1 481 ? -26.430 -34.298 -67.589 1.00 41.87 481 SER B O 1
ATOM 8079 N N . GLU B 1 482 ? -24.671 -35.664 -67.911 1.00 40.76 482 GLU B N 1
ATOM 8080 C CA . GLU B 1 482 ? -24.342 -35.815 -66.508 1.00 39.77 482 GLU B CA 1
ATOM 8081 C C . GLU B 1 482 ? -22.831 -35.725 -66.374 1.00 39.68 482 GLU B C 1
ATOM 8082 O O . GLU B 1 482 ? -22.125 -36.449 -67.058 1.00 40.39 482 GLU B O 1
ATOM 8088 N N . ASN B 1 483 ? -22.360 -34.872 -65.465 1.00 38.84 483 ASN B N 1
ATOM 8089 C CA . ASN B 1 483 ? -20.945 -34.574 -65.373 1.00 39.38 483 ASN B CA 1
ATOM 8090 C C . ASN B 1 483 ? -20.543 -34.463 -63.912 1.00 38.96 483 ASN B C 1
ATOM 8091 O O . ASN B 1 483 ? -21.148 -33.695 -63.183 1.00 40.58 483 ASN B O 1
ATOM 8096 N N . PHE B 1 484 ? -19.508 -35.197 -63.498 1.00 39.93 484 PHE B N 1
ATOM 8097 C CA . PHE B 1 484 ? -19.123 -35.261 -62.092 1.00 39.03 484 PHE B CA 1
ATOM 8098 C C . PHE B 1 484 ? -17.898 -34.387 -61.808 1.00 37.93 484 PHE B C 1
ATOM 8099 O O . PHE B 1 484 ? -17.061 -34.179 -62.674 1.00 37.46 484 PHE B O 1
ATOM 8107 N N . PHE B 1 485 ? -17.790 -33.870 -60.581 1.00 37.93 485 PHE B N 1
ATOM 8108 C CA . PHE B 1 485 ? -16.674 -33.017 -60.211 1.00 37.86 485 PHE B CA 1
ATOM 8109 C C . PHE B 1 485 ? -16.353 -33.240 -58.747 1.00 38.59 485 PHE B C 1
ATOM 8110 O O . PHE B 1 485 ? -17.286 -33.383 -57.957 1.00 38.61 485 PHE B O 1
ATOM 8118 N N . ASN B 1 486 ? -15.045 -33.260 -58.412 1.00 38.84 486 ASN B N 1
ATOM 8119 C CA . ASN B 1 486 ? -14.600 -33.392 -57.029 1.00 39.42 486 ASN B CA 1
ATOM 8120 C C . ASN B 1 486 ? -14.750 -32.032 -56.363 1.00 37.85 486 ASN B C 1
ATOM 8121 O O . ASN B 1 486 ? -14.560 -31.030 -57.029 1.00 36.39 486 ASN B O 1
ATOM 8126 N N . ILE B 1 487 ? -15.173 -32.021 -55.084 1.00 38.33 487 ILE B N 1
ATOM 8127 C CA . ILE B 1 487 ? -15.414 -30.784 -54.359 1.00 37.58 487 ILE B CA 1
ATOM 8128 C C . ILE B 1 487 ? -14.252 -30.570 -53.395 1.00 37.45 487 ILE B C 1
ATOM 8129 O O . ILE B 1 487 ? -14.064 -31.354 -52.471 1.00 38.26 487 ILE B O 1
ATOM 8134 N N . PRO B 1 488 ? -13.431 -29.516 -53.552 1.00 36.52 488 PRO B N 1
ATOM 8135 C CA . PRO B 1 488 ? -12.330 -29.311 -52.623 1.00 36.84 488 PRO B CA 1
ATOM 8136 C C . PRO B 1 488 ? -12.858 -29.090 -51.199 1.00 38.87 488 PRO B C 1
ATOM 8137 O O . PRO B 1 488 ? -13.913 -28.504 -50.987 1.00 39.16 488 PRO B O 1
ATOM 8141 N N . ASP B 1 489 ? -12.119 -29.599 -50.208 1.00 41.71 489 ASP B N 1
ATOM 8142 C CA . ASP B 1 489 ? -12.434 -29.398 -48.806 1.00 42.16 489 ASP B CA 1
ATOM 8143 C C . ASP B 1 489 ? -12.631 -27.909 -48.520 1.00 41.75 489 ASP B C 1
ATOM 8144 O O . ASP B 1 489 ? -13.501 -27.571 -47.727 1.00 43.26 489 ASP B O 1
ATOM 8149 N N . ASN B 1 490 ? -11.833 -27.042 -49.156 1.00 40.31 490 ASN B N 1
ATOM 8150 C CA . ASN B 1 490 ? -11.816 -25.614 -48.856 1.00 39.30 490 ASN B CA 1
ATOM 8151 C C . ASN B 1 490 ? -12.585 -24.789 -49.895 1.00 37.30 490 ASN B C 1
ATOM 8152 O O . ASN B 1 490 ? -12.298 -23.625 -50.059 1.00 37.26 490 ASN B O 1
ATOM 8157 N N . CYS B 1 491 ? -13.529 -25.404 -50.616 1.00 37.53 491 CYS B N 1
ATOM 8158 C CA . CYS B 1 491 ? -14.527 -24.718 -51.415 1.00 35.78 491 CYS B CA 1
ATOM 8159 C C . CYS B 1 491 ? -15.658 -24.308 -50.491 1.00 36.14 491 CYS B C 1
ATOM 8160 O O . CYS B 1 491 ? -16.278 -25.173 -49.868 1.00 37.02 491 CYS B O 1
ATOM 8163 N N . TRP B 1 492 ? -15.892 -22.992 -50.393 1.00 35.08 492 TRP B N 1
ATOM 8164 C CA . TRP B 1 492 ? -16.868 -22.462 -49.463 1.00 35.10 492 TRP B CA 1
ATOM 8165 C C . TRP B 1 492 ? -18.165 -22.159 -50.206 1.00 34.53 492 TRP B C 1
ATOM 8166 O O . TRP B 1 492 ? -19.273 -22.190 -49.644 1.00 34.09 492 TRP B O 1
ATOM 8177 N N . VAL B 1 493 ? -18.011 -21.880 -51.498 1.00 33.86 493 VAL B N 1
ATOM 8178 C CA . VAL B 1 493 ? -19.156 -21.615 -52.349 1.00 33.18 493 VAL B CA 1
ATOM 8179 C C . VAL B 1 493 ? -18.773 -22.036 -53.762 1.00 31.56 493 VAL B C 1
ATOM 8180 O O . VAL B 1 493 ? -17.605 -21.896 -54.129 1.00 30.56 493 VAL B O 1
ATOM 8184 N N . VAL B 1 494 ? -19.766 -22.554 -54.511 1.00 31.26 494 VAL B N 1
ATOM 8185 C CA . VAL B 1 494 ? -19.609 -22.884 -55.920 1.00 30.55 494 VAL B CA 1
ATOM 8186 C C . VAL B 1 494 ? -20.663 -22.155 -56.761 1.00 30.38 494 VAL B C 1
ATOM 8187 O O . VAL B 1 494 ? -21.797 -21.970 -56.326 1.00 29.89 494 VAL B O 1
ATOM 8191 N N . ASN B 1 495 ? -20.252 -21.725 -57.962 1.00 29.71 495 ASN B N 1
ATOM 8192 C CA . ASN B 1 495 ? -21.164 -21.429 -59.053 1.00 30.05 495 ASN B CA 1
ATOM 8193 C C . ASN B 1 495 ? -21.151 -22.587 -60.054 1.00 29.25 495 ASN B C 1
ATOM 8194 O O . ASN B 1 495 ? -20.170 -22.818 -60.759 1.00 27.35 495 ASN B O 1
ATOM 8199 N N . ALA B 1 496 ? -22.288 -23.267 -60.155 1.00 29.74 496 ALA B N 1
ATOM 8200 C CA . ALA B 1 496 ? -22.406 -24.409 -61.033 1.00 30.09 496 ALA B CA 1
ATOM 8201 C C . ALA B 1 496 ? -23.319 -24.005 -62.171 1.00 29.97 496 ALA B C 1
ATOM 8202 O O . ALA B 1 496 ? -24.406 -23.517 -61.918 1.00 31.49 496 ALA B O 1
ATOM 8204 N N . SER B 1 497 ? -22.842 -24.152 -63.408 1.00 30.88 497 SER B N 1
ATOM 8205 C CA . SER B 1 497 ? -23.572 -23.688 -64.572 1.00 31.26 497 SER B CA 1
ATOM 8206 C C . SER B 1 497 ? -23.294 -24.574 -65.793 1.00 33.14 497 SER B C 1
ATOM 8207 O O . SER B 1 497 ? -22.355 -25.361 -65.827 1.00 33.84 497 SER B O 1
ATOM 8210 N N . ALA B 1 498 ? -24.188 -24.453 -66.780 1.00 34.93 498 ALA B N 1
ATOM 8211 C CA . ALA B 1 498 ? -24.108 -25.114 -68.072 1.00 34.68 498 ALA B CA 1
ATOM 8212 C C . ALA B 1 498 ? -24.785 -24.225 -69.107 1.00 34.16 498 ALA B C 1
ATOM 8213 O O . ALA B 1 498 ? -25.762 -23.573 -68.779 1.00 36.39 498 ALA B O 1
ATOM 8215 N N . GLY B 1 499 ? -24.269 -24.197 -70.337 1.00 34.12 499 GLY B N 1
ATOM 8216 C CA . GLY B 1 499 ? -24.892 -23.454 -71.423 1.00 32.88 499 GLY B CA 1
ATOM 8217 C C . GLY B 1 499 ? -24.474 -23.989 -72.791 1.00 32.91 499 GLY B C 1
ATOM 8218 O O . GLY B 1 499 ? -23.506 -24.730 -72.927 1.00 32.01 499 GLY B O 1
ATOM 8219 N N . ILE B 1 500 ? -25.202 -23.548 -73.815 1.00 34.29 500 ILE B N 1
ATOM 8220 C CA . ILE B 1 500 ? -24.963 -23.937 -75.196 1.00 35.98 500 ILE B CA 1
ATOM 8221 C C . ILE B 1 500 ? -25.478 -22.820 -76.107 1.00 37.41 500 ILE B C 1
ATOM 8222 O O . ILE B 1 500 ? -26.511 -22.209 -75.794 1.00 39.53 500 ILE B O 1
ATOM 8227 N N . SER B 1 501 ? -24.764 -22.583 -77.228 1.00 35.94 501 SER B N 1
ATOM 8228 C CA . SER B 1 501 ? -25.198 -21.637 -78.246 1.00 35.38 501 SER B CA 1
ATOM 8229 C C . SER B 1 501 ? -26.390 -22.174 -79.043 1.00 36.50 501 SER B C 1
ATOM 8230 O O . SER B 1 501 ? -26.606 -23.396 -79.123 1.00 36.35 501 SER B O 1
ATOM 8233 N N . VAL B 1 502 ? -27.187 -21.227 -79.562 1.00 34.14 502 VAL B N 1
ATOM 8234 C CA . VAL B 1 502 ? -28.409 -21.484 -80.317 1.00 36.57 502 VAL B CA 1
ATOM 8235 C C . VAL B 1 502 ? -28.527 -20.476 -81.463 1.00 37.25 502 VAL B C 1
ATOM 8236 O O . VAL B 1 502 ? -28.251 -19.285 -81.286 1.00 36.54 502 VAL B O 1
ATOM 8240 N N . ARG B 1 503 ? -28.976 -20.939 -82.632 1.00 37.81 503 ARG B N 1
ATOM 8241 C CA . ARG B 1 503 ? -29.137 -20.065 -83.786 1.00 38.65 503 ARG B CA 1
ATOM 8242 C C . ARG B 1 503 ? -30.584 -20.072 -84.270 1.00 36.93 503 ARG B C 1
ATOM 8243 O O . ARG B 1 503 ? -31.208 -21.138 -84.341 1.00 35.54 503 ARG B O 1
ATOM 8251 N N . TYR B 1 504 ? -31.086 -18.869 -84.621 1.00 34.52 504 TYR B N 1
ATOM 8252 C CA . TYR B 1 504 ? -32.264 -18.695 -85.470 1.00 32.04 504 TYR B CA 1
ATOM 8253 C C . TYR B 1 504 ? -31.855 -17.672 -86.523 1.00 31.70 504 TYR B C 1
ATOM 8254 O O . TYR B 1 504 ? -31.556 -16.530 -86.175 1.00 32.59 504 TYR B O 1
ATOM 8263 N N . GLY B 1 505 ? -31.762 -18.093 -87.784 1.00 31.13 505 GLY B N 1
ATOM 8264 C CA . GLY B 1 505 ? -31.298 -17.228 -88.850 1.00 31.15 505 GLY B CA 1
ATOM 8265 C C . GLY B 1 505 ? -29.894 -16.709 -88.550 1.00 30.93 505 GLY B C 1
ATOM 8266 O O . GLY B 1 505 ? -28.993 -17.474 -88.289 1.00 30.39 505 GLY B O 1
ATOM 8267 N N . LYS B 1 506 ? -29.732 -15.392 -88.498 1.00 32.02 506 LYS B N 1
ATOM 8268 C CA . LYS B 1 506 ? -28.450 -14.795 -88.171 1.00 31.05 506 LYS B CA 1
ATOM 8269 C C . LYS B 1 506 ? -28.311 -14.505 -86.683 1.00 30.54 506 LYS B C 1
ATOM 8270 O O . LYS B 1 506 ? -27.248 -14.027 -86.261 1.00 32.86 506 LYS B O 1
ATOM 8276 N N . PHE B 1 507 ? -29.334 -14.849 -85.889 1.00 30.60 507 PHE B N 1
ATOM 8277 C CA . PHE B 1 507 ? -29.370 -14.517 -84.465 1.00 30.19 507 PHE B CA 1
ATOM 8278 C C . PHE B 1 507 ? -28.915 -15.688 -83.587 1.00 32.45 507 PHE B C 1
ATOM 8279 O O . PHE B 1 507 ? -29.637 -16.671 -83.441 1.00 34.17 507 PHE B O 1
ATOM 8287 N N . THR B 1 508 ? -27.735 -15.571 -82.988 1.00 32.71 508 THR B N 1
ATOM 8288 C CA . THR B 1 508 ? -27.170 -16.592 -82.121 1.00 35.71 508 THR B CA 1
ATOM 8289 C C . THR B 1 508 ? -27.182 -16.082 -80.679 1.00 34.91 508 THR B C 1
ATOM 8290 O O . THR B 1 508 ? -26.862 -14.933 -80.434 1.00 36.19 508 THR B O 1
ATOM 8294 N N . PHE B 1 509 ? -27.513 -16.947 -79.721 1.00 35.21 509 PHE B N 1
ATOM 8295 C CA . PHE B 1 509 ? -27.531 -16.584 -78.314 1.00 34.78 509 PHE B CA 1
ATOM 8296 C C . PHE B 1 509 ? -27.267 -17.827 -77.460 1.00 36.17 509 PHE B C 1
ATOM 8297 O O . PHE B 1 509 ? -27.094 -18.912 -77.999 1.00 38.22 509 PHE B O 1
ATOM 8305 N N . LYS B 1 510 ? -27.272 -17.689 -76.130 1.00 35.86 510 LYS B N 1
ATOM 8306 C CA . LYS B 1 510 ? -27.014 -18.824 -75.254 1.00 37.09 510 LYS B CA 1
ATOM 8307 C C . LYS B 1 510 ? -28.230 -19.079 -74.379 1.00 33.82 510 LYS B C 1
ATOM 8308 O O . LYS B 1 510 ? -28.817 -18.155 -73.847 1.00 30.86 510 LYS B O 1
ATOM 8314 N N . ILE B 1 511 ? -28.611 -20.350 -74.257 1.00 34.59 511 ILE B N 1
ATOM 8315 C CA . ILE B 1 511 ? -29.439 -20.823 -73.158 1.00 34.56 511 ILE B CA 1
ATOM 8316 C C . ILE B 1 511 ? -28.516 -21.508 -72.148 1.00 34.42 511 ILE B C 1
ATOM 8317 O O . ILE B 1 511 ? -27.524 -22.098 -72.543 1.00 34.98 511 ILE B O 1
ATOM 8322 N N . HIS B 1 512 ? -28.930 -21.500 -70.870 1.00 33.62 512 HIS B N 1
ATOM 8323 C CA . HIS B 1 512 ? -28.060 -21.725 -69.730 1.00 31.51 512 HIS B CA 1
ATOM 8324 C C . HIS B 1 512 ? -28.893 -21.706 -68.445 1.00 30.11 512 HIS B C 1
ATOM 8325 O O . HIS B 1 512 ? -30.035 -21.251 -68.422 1.00 28.78 512 HIS B O 1
ATOM 8332 N N . ASP B 1 513 ? -28.286 -22.244 -67.382 1.00 30.07 513 ASP B N 1
ATOM 8333 C CA . ASP B 1 513 ? -28.822 -22.241 -66.041 1.00 30.17 513 ASP B CA 1
ATOM 8334 C C . ASP B 1 513 ? -27.638 -22.225 -65.082 1.00 30.33 513 ASP B C 1
ATOM 8335 O O . ASP B 1 513 ? -26.500 -22.543 -65.457 1.00 28.49 513 ASP B O 1
ATOM 8340 N N . GLN B 1 514 ? -27.928 -21.836 -63.836 1.00 32.25 514 GLN B N 1
ATOM 8341 C CA . GLN B 1 514 ? -26.894 -21.467 -62.879 1.00 32.41 514 GLN B CA 1
ATOM 8342 C C . GLN B 1 514 ? -27.452 -21.707 -61.492 1.00 32.12 514 GLN B C 1
ATOM 8343 O O . GLN B 1 514 ? -28.602 -21.366 -61.262 1.00 32.66 514 GLN B O 1
ATOM 8349 N N . LYS B 1 515 ? -26.635 -22.311 -60.627 1.00 32.55 515 LYS B N 1
ATOM 8350 C CA . LYS B 1 515 ? -26.938 -22.482 -59.222 1.00 33.39 515 LYS B CA 1
ATOM 8351 C C . LYS B 1 515 ? -25.720 -22.086 -58.386 1.00 35.00 515 LYS B C 1
ATOM 8352 O O . LYS B 1 515 ? -24.594 -22.482 -58.701 1.00 37.22 515 LYS B O 1
ATOM 8358 N N . ILE B 1 516 ? -25.957 -21.297 -57.328 1.00 33.17 516 ILE B N 1
ATOM 8359 C CA . ILE B 1 516 ? -24.913 -20.935 -56.391 1.00 32.01 516 ILE B CA 1
ATOM 8360 C C . ILE B 1 516 ? -25.183 -21.683 -55.096 1.00 30.96 516 ILE B C 1
ATOM 8361 O O . ILE B 1 516 ? -26.277 -21.642 -54.582 1.00 30.27 516 ILE B O 1
ATOM 8366 N N . ILE B 1 517 ? -24.178 -22.396 -54.594 1.00 32.94 517 ILE B N 1
ATOM 8367 C CA . ILE B 1 517 ? -24.362 -23.323 -53.484 1.00 33.01 517 ILE B CA 1
ATOM 8368 C C . ILE B 1 517 ? -23.226 -23.185 -52.479 1.00 33.92 517 ILE B C 1
ATOM 8369 O O . ILE B 1 517 ? -22.050 -23.140 -52.842 1.00 33.55 517 ILE B O 1
ATOM 8374 N N . TYR B 1 518 ? -23.604 -23.164 -51.197 1.00 35.31 518 TYR B N 1
ATOM 8375 C CA . TYR B 1 518 ? -22.708 -22.830 -50.100 1.00 33.65 518 TYR B CA 1
ATOM 8376 C C . TYR B 1 518 ? -22.356 -24.079 -49.297 1.00 35.00 518 TYR B C 1
ATOM 8377 O O . TYR B 1 518 ? -23.160 -25.003 -49.211 1.00 34.91 518 TYR B O 1
ATOM 8386 N N . ARG B 1 519 ? -21.169 -24.076 -48.678 1.00 34.79 519 ARG B N 1
ATOM 8387 C CA . ARG B 1 519 ? -20.868 -25.036 -47.641 1.00 35.33 519 ARG B CA 1
ATOM 8388 C C . ARG B 1 519 ? -21.432 -24.522 -46.324 1.00 37.27 519 ARG B C 1
ATOM 8389 O O . ARG B 1 519 ? -20.876 -23.609 -45.720 1.00 37.99 519 ARG B O 1
ATOM 8397 N N . GLY B 1 520 ? -22.514 -25.155 -45.855 1.00 38.98 520 GLY B N 1
ATOM 8398 C CA . GLY B 1 520 ? -23.033 -24.885 -44.523 1.00 39.04 520 GLY B CA 1
ATOM 8399 C C . GLY B 1 520 ? -23.562 -23.461 -44.465 1.00 37.93 520 GLY B C 1
ATOM 8400 O O . GLY B 1 520 ? -24.102 -22.993 -45.456 1.00 36.55 520 GLY B O 1
ATOM 8401 N N . ASP B 1 521 ? -23.330 -22.772 -43.343 1.00 38.99 521 ASP B N 1
ATOM 8402 C CA . ASP B 1 521 ? -24.049 -21.539 -43.056 1.00 41.85 521 ASP B CA 1
ATOM 8403 C C . ASP B 1 521 ? -23.122 -20.310 -43.060 1.00 38.52 521 ASP B C 1
ATOM 8404 O O . ASP B 1 521 ? -23.542 -19.238 -42.639 1.00 36.35 521 ASP B O 1
ATOM 8409 N N . TRP B 1 522 ? -21.891 -20.444 -43.581 1.00 36.73 522 TRP B N 1
ATOM 8410 C CA . TRP B 1 522 ? -20.895 -19.398 -43.419 1.00 36.77 522 TRP B CA 1
ATOM 8411 C C . TRP B 1 522 ? -21.375 -18.098 -44.058 1.00 36.72 522 TRP B C 1
ATOM 8412 O O . TRP B 1 522 ? -20.980 -17.033 -43.606 1.00 37.76 522 TRP B O 1
ATOM 8423 N N . ALA B 1 523 ? -22.232 -18.194 -45.074 1.00 36.73 523 ALA B N 1
ATOM 8424 C CA . ALA B 1 523 ? -22.636 -17.033 -45.835 1.00 38.28 523 ALA B CA 1
ATOM 8425 C C . ALA B 1 523 ? -24.036 -16.514 -45.451 1.00 40.60 523 ALA B C 1
ATOM 8426 O O . ALA B 1 523 ? -24.627 -15.740 -46.212 1.00 42.44 523 ALA B O 1
ATOM 8428 N N . LYS B 1 524 ? -24.551 -16.824 -44.261 1.00 40.97 524 LYS B N 1
ATOM 8429 C CA . LYS B 1 524 ? -25.894 -16.363 -43.927 1.00 44.62 524 LYS B CA 1
ATOM 8430 C C . LYS B 1 524 ? -25.983 -14.831 -43.985 1.00 44.22 524 LYS B C 1
ATOM 8431 O O . LYS B 1 524 ? -26.984 -14.274 -44.436 1.00 43.20 524 LYS B O 1
ATOM 8437 N N . GLU B 1 525 ? -24.920 -14.135 -43.572 1.00 42.54 525 GLU B N 1
ATOM 8438 C CA . GLU B 1 525 ? -24.910 -12.681 -43.610 1.00 39.41 525 GLU B CA 1
ATOM 8439 C C . GLU B 1 525 ? -24.462 -12.200 -44.995 1.00 37.47 525 GLU B C 1
ATOM 8440 O O . GLU B 1 525 ? -25.151 -11.406 -45.624 1.00 35.41 525 GLU B O 1
ATOM 8446 N N . VAL B 1 526 ? -23.311 -12.677 -45.498 1.00 37.30 526 VAL B N 1
ATOM 8447 C CA . VAL B 1 526 ? -22.698 -12.062 -46.669 1.00 35.64 526 VAL B CA 1
ATOM 8448 C C . VAL B 1 526 ? -23.331 -12.532 -47.988 1.00 33.83 526 VAL B C 1
ATOM 8449 O O . VAL B 1 526 ? -23.214 -11.835 -48.998 1.00 29.76 526 VAL B O 1
ATOM 8453 N N . GLY B 1 527 ? -23.979 -13.714 -47.992 1.00 33.85 527 GLY B N 1
ATOM 8454 C CA . GLY B 1 527 ? -24.510 -14.290 -49.224 1.00 33.63 527 GLY B CA 1
ATOM 8455 C C . GLY B 1 527 ? -25.878 -13.727 -49.619 1.00 33.92 527 GLY B C 1
ATOM 8456 O O . GLY B 1 527 ? -26.674 -13.367 -48.758 1.00 31.74 527 GLY B O 1
ATOM 8457 N N . ARG B 1 528 ? -26.164 -13.707 -50.933 1.00 36.56 528 ARG B N 1
ATOM 8458 C CA . ARG B 1 528 ? -27.444 -13.219 -51.426 1.00 41.45 528 ARG B CA 1
ATOM 8459 C C . ARG B 1 528 ? -28.563 -14.077 -50.839 1.00 44.64 528 ARG B C 1
ATOM 8460 O O . ARG B 1 528 ? -28.413 -15.286 -50.742 1.00 38.35 528 ARG B O 1
ATOM 8468 N N . LYS B 1 529 ? -29.667 -13.418 -50.441 1.00 54.38 529 LYS B N 1
ATOM 8469 C CA . LYS B 1 529 ? -30.820 -14.081 -49.840 1.00 57.28 529 LYS B CA 1
ATOM 8470 C C . LYS B 1 529 ? -31.856 -14.426 -50.925 1.00 60.65 529 LYS B C 1
ATOM 8471 O O . LYS B 1 529 ? -32.099 -13.527 -51.780 1.00 56.67 529 LYS B O 1
ATOM 8477 N N . SER C 1 3 ? -22.812 29.449 -34.702 1.00 66.84 3 SER C N 1
ATOM 8478 C CA . SER C 1 3 ? -22.011 30.685 -34.497 1.00 67.68 3 SER C CA 1
ATOM 8479 C C . SER C 1 3 ? -22.286 31.667 -35.637 1.00 66.86 3 SER C C 1
ATOM 8480 O O . SER C 1 3 ? -22.237 31.275 -36.803 1.00 68.06 3 SER C O 1
ATOM 8483 N N . LYS C 1 4 ? -22.568 32.935 -35.297 1.00 61.35 4 LYS C N 1
ATOM 8484 C CA . LYS C 1 4 ? -22.948 33.922 -36.297 1.00 58.70 4 LYS C CA 1
ATOM 8485 C C . LYS C 1 4 ? -21.764 34.816 -36.678 1.00 51.52 4 LYS C C 1
ATOM 8486 O O . LYS C 1 4 ? -20.888 35.085 -35.864 1.00 48.62 4 LYS C O 1
ATOM 8492 N N . THR C 1 5 ? -21.803 35.288 -37.935 1.00 48.00 5 THR C N 1
ATOM 8493 C CA . THR C 1 5 ? -20.780 36.117 -38.572 1.00 48.22 5 THR C CA 1
ATOM 8494 C C . THR C 1 5 ? -20.329 37.279 -37.676 1.00 46.70 5 THR C C 1
ATOM 8495 O O . THR C 1 5 ? -21.137 37.993 -37.102 1.00 43.76 5 THR C O 1
ATOM 8499 N N . LYS C 1 6 ? -19.006 37.397 -37.539 1.00 47.33 6 LYS C N 1
ATOM 8500 C CA . LYS C 1 6 ? -18.348 38.488 -36.859 1.00 48.27 6 LYS C CA 1
ATOM 8501 C C . LYS C 1 6 ? -17.891 39.491 -37.913 1.00 45.69 6 LYS C C 1
ATOM 8502 O O . LYS C 1 6 ? -17.090 39.176 -38.796 1.00 42.43 6 LYS C O 1
ATOM 8508 N N . ILE C 1 7 ? -18.422 40.707 -37.812 1.00 47.08 7 ILE C N 1
ATOM 8509 C CA . ILE C 1 7 ? -18.035 41.799 -38.690 1.00 45.47 7 ILE C CA 1
ATOM 8510 C C . ILE C 1 7 ? -17.095 42.745 -37.937 1.00 49.12 7 ILE C C 1
ATOM 8511 O O . ILE C 1 7 ? -17.432 43.271 -36.880 1.00 48.36 7 ILE C O 1
ATOM 8516 N N . GLU C 1 8 ? -15.932 43.021 -38.542 1.00 52.94 8 GLU C N 1
ATOM 8517 C CA . GLU C 1 8 ? -14.929 43.884 -37.942 1.00 54.22 8 GLU C CA 1
ATOM 8518 C C . GLU C 1 8 ? -14.469 44.917 -38.971 1.00 49.96 8 GLU C C 1
ATOM 8519 O O . GLU C 1 8 ? -14.047 44.581 -40.082 1.00 47.57 8 GLU C O 1
ATOM 8525 N N . LEU C 1 9 ? -14.538 46.193 -38.588 1.00 49.84 9 LEU C N 1
ATOM 8526 C CA . LEU C 1 9 ? -14.109 47.283 -39.450 1.00 46.22 9 LEU C CA 1
ATOM 8527 C C . LEU C 1 9 ? -12.735 47.757 -39.001 1.00 47.27 9 LEU C C 1
ATOM 8528 O O . LEU C 1 9 ? -12.577 48.154 -37.862 1.00 50.03 9 LEU C O 1
ATOM 8533 N N . LYS C 1 10 ? -11.737 47.691 -39.882 1.00 47.29 10 LYS C N 1
ATOM 8534 C CA . LYS C 1 10 ? -10.356 47.911 -39.494 1.00 47.90 10 LYS C CA 1
ATOM 8535 C C . LYS C 1 10 ? -9.540 48.047 -40.764 1.00 46.98 10 LYS C C 1
ATOM 8536 O O . LYS C 1 10 ? -9.837 47.371 -41.734 1.00 48.82 10 LYS C O 1
ATOM 8542 N N . ASP C 1 11 ? -8.568 48.960 -40.770 1.00 49.38 11 ASP C N 1
ATOM 8543 C CA . ASP C 1 11 ? -7.766 49.297 -41.941 1.00 48.15 11 ASP C CA 1
ATOM 8544 C C . ASP C 1 11 ? -8.664 49.732 -43.096 1.00 44.95 11 ASP C C 1
ATOM 8545 O O . ASP C 1 11 ? -8.322 49.504 -44.255 1.00 44.10 11 ASP C O 1
ATOM 8550 N N . ASN C 1 12 ? -9.808 50.360 -42.769 1.00 44.45 12 ASN C N 1
ATOM 8551 C CA . ASN C 1 12 ? -10.797 50.815 -43.746 1.00 42.21 12 ASN C CA 1
ATOM 8552 C C . ASN C 1 12 ? -11.388 49.657 -44.592 1.00 40.37 12 ASN C C 1
ATOM 8553 O O . ASN C 1 12 ? -11.800 49.875 -45.726 1.00 36.27 12 ASN C O 1
ATOM 8558 N N . TRP C 1 13 ? -11.494 48.442 -44.021 1.00 39.84 13 TRP C N 1
ATOM 8559 C CA . TRP C 1 13 ? -12.050 47.273 -44.700 1.00 40.80 13 TRP C CA 1
ATOM 8560 C C . TRP C 1 13 ? -13.089 46.576 -43.820 1.00 39.29 13 TRP C C 1
ATOM 8561 O O . TRP C 1 13 ? -12.896 46.472 -42.618 1.00 39.45 13 TRP C O 1
ATOM 8572 N N . TYR C 1 14 ? -14.134 46.026 -44.447 1.00 37.75 14 TYR C N 1
ATOM 8573 C CA . TYR C 1 14 ? -14.929 44.999 -43.809 1.00 37.78 14 TYR C CA 1
ATOM 8574 C C . TYR C 1 14 ? -14.091 43.716 -43.755 1.00 36.80 14 TYR C C 1
ATOM 8575 O O . TYR C 1 14 ? -13.437 43.321 -44.720 1.00 34.68 14 TYR C O 1
ATOM 8584 N N . HIS C 1 15 ? -14.073 43.120 -42.567 1.00 39.10 15 HIS C N 1
ATOM 8585 C CA . HIS C 1 15 ? -13.590 41.767 -42.320 1.00 39.94 15 HIS C CA 1
ATOM 8586 C C . HIS C 1 15 ? -14.819 40.946 -41.940 1.00 39.61 15 HIS C C 1
ATOM 8587 O O . HIS C 1 15 ? -15.611 41.416 -41.123 1.00 41.62 15 HIS C O 1
ATOM 8594 N N . LEU C 1 16 ? -14.998 39.778 -42.569 1.00 38.01 16 LEU C N 1
ATOM 8595 C CA . LEU C 1 16 ? -15.990 38.786 -42.163 1.00 39.08 16 LEU C CA 1
ATOM 8596 C C . LEU C 1 16 ? -15.231 37.584 -41.652 1.00 39.42 16 LEU C C 1
ATOM 8597 O O . LEU C 1 16 ? -14.490 37.014 -42.437 1.00 38.37 16 LEU C O 1
ATOM 8602 N N . ASP C 1 17 ? -15.453 37.244 -40.369 1.00 42.23 17 ASP C N 1
ATOM 8603 C CA . ASP C 1 17 ? -14.766 36.181 -39.649 1.00 43.12 17 ASP C CA 1
ATOM 8604 C C . ASP C 1 17 ? -13.275 36.209 -39.971 1.00 44.22 17 ASP C C 1
ATOM 8605 O O . ASP C 1 17 ? -12.741 35.234 -40.506 1.00 44.11 17 ASP C O 1
ATOM 8610 N N . GLY C 1 18 ? -12.622 37.343 -39.686 1.00 44.94 18 GLY C N 1
ATOM 8611 C CA . GLY C 1 18 ? -11.177 37.462 -39.812 1.00 45.30 18 GLY C CA 1
ATOM 8612 C C . GLY C 1 18 ? -10.674 37.879 -41.199 1.00 44.71 18 GLY C C 1
ATOM 8613 O O . GLY C 1 18 ? -9.566 38.388 -41.280 1.00 47.96 18 GLY C O 1
ATOM 8614 N N . GLU C 1 19 ? -11.483 37.725 -42.263 1.00 44.23 19 GLU C N 1
ATOM 8615 C CA . GLU C 1 19 ? -11.035 37.803 -43.653 1.00 44.22 19 GLU C CA 1
ATOM 8616 C C . GLU C 1 19 ? -11.447 39.117 -44.320 1.00 42.81 19 GLU C C 1
ATOM 8617 O O . GLU C 1 19 ? -12.630 39.448 -44.321 1.00 46.57 19 GLU C O 1
ATOM 8623 N N . LYS C 1 20 ? -10.529 39.837 -44.984 1.00 38.80 20 LYS C N 1
ATOM 8624 C CA . LYS C 1 20 ? -10.968 41.038 -45.695 1.00 38.45 20 LYS C CA 1
ATOM 8625 C C . LYS C 1 20 ? -12.025 40.656 -46.728 1.00 37.19 20 LYS C C 1
ATOM 8626 O O . LYS C 1 20 ? -11.867 39.682 -47.440 1.00 35.88 20 LYS C O 1
ATOM 8632 N N . TYR C 1 21 ? -13.072 41.469 -46.844 1.00 36.78 21 TYR C N 1
ATOM 8633 C CA . TYR C 1 21 ? -14.246 41.110 -47.618 1.00 34.71 21 TYR C CA 1
ATOM 8634 C C . TYR C 1 21 ? -14.704 42.317 -48.417 1.00 34.19 21 TYR C C 1
ATOM 8635 O O . TYR C 1 21 ? -15.265 43.255 -47.860 1.00 37.00 21 TYR C O 1
ATOM 8644 N N . PHE C 1 22 ? -14.462 42.263 -49.724 1.00 32.54 22 PHE C N 1
ATOM 8645 C CA . PHE C 1 22 ? -14.889 43.296 -50.620 1.00 32.48 22 PHE C CA 1
ATOM 8646 C C . PHE C 1 22 ? -16.358 43.050 -50.941 1.00 32.78 22 PHE C C 1
ATOM 8647 O O . PHE C 1 22 ? -16.715 41.995 -51.460 1.00 32.25 22 PHE C O 1
ATOM 8655 N N . ILE C 1 23 ? -17.197 44.059 -50.703 1.00 32.77 23 ILE C N 1
ATOM 8656 C CA . ILE C 1 23 ? -18.617 43.912 -50.974 1.00 32.65 23 ILE C CA 1
ATOM 8657 C C . ILE C 1 23 ? -18.892 44.176 -52.455 1.00 30.66 23 ILE C C 1
ATOM 8658 O O . ILE C 1 23 ? -18.764 45.302 -52.972 1.00 26.99 23 ILE C O 1
ATOM 8663 N N . LYS C 1 24 ? -19.261 43.069 -53.111 1.00 31.70 24 LYS C N 1
ATOM 8664 C CA . LYS C 1 24 ? -19.694 43.029 -54.492 1.00 31.85 24 LYS C CA 1
ATOM 8665 C C . LYS C 1 24 ? -21.217 42.950 -54.519 1.00 32.25 24 LYS C C 1
ATOM 8666 O O . LYS C 1 24 ? -21.782 41.880 -54.645 1.00 33.49 24 LYS C O 1
ATOM 8672 N N . ALA C 1 25 ? -21.871 44.106 -54.443 1.00 33.33 25 ALA C N 1
ATOM 8673 C CA . ALA C 1 25 ? -23.306 44.154 -54.280 1.00 32.75 25 ALA C CA 1
ATOM 8674 C C . ALA C 1 25 ? -23.945 44.672 -55.553 1.00 33.52 25 ALA C C 1
ATOM 8675 O O . ALA C 1 25 ? -23.255 45.057 -56.503 1.00 35.04 25 ALA C O 1
ATOM 8677 N N . ILE C 1 26 ? -25.277 44.636 -55.546 1.00 33.02 26 ILE C N 1
ATOM 8678 C CA . ILE C 1 26 ? -26.085 45.273 -56.562 1.00 31.85 26 ILE C CA 1
ATOM 8679 C C . ILE C 1 26 ? -27.343 45.762 -55.874 1.00 30.82 26 ILE C C 1
ATOM 8680 O O . ILE C 1 26 ? -27.813 45.126 -54.941 1.00 28.61 26 ILE C O 1
ATOM 8685 N N . GLY C 1 27 ? -27.800 46.955 -56.279 1.00 31.09 27 GLY C N 1
ATOM 8686 C CA . GLY C 1 27 ? -29.102 47.461 -55.878 1.00 30.12 27 GLY C CA 1
ATOM 8687 C C . GLY C 1 27 ? -30.199 46.516 -56.350 1.00 29.57 27 GLY C C 1
ATOM 8688 O O . GLY C 1 27 ? -30.165 46.047 -57.495 1.00 30.52 27 GLY C O 1
ATOM 8689 N N . TYR C 1 28 ? -31.135 46.209 -55.454 1.00 28.56 28 TYR C N 1
ATOM 8690 C CA . TYR C 1 28 ? -32.164 45.230 -55.733 1.00 28.76 28 TYR C CA 1
ATOM 8691 C C . TYR C 1 28 ? -33.468 45.681 -55.090 1.00 30.34 28 TYR C C 1
ATOM 8692 O O . TYR C 1 28 ? -33.551 45.789 -53.871 1.00 30.96 28 TYR C O 1
ATOM 8701 N N . GLU C 1 29 ? -34.505 45.900 -55.908 1.00 31.97 29 GLU C N 1
ATOM 8702 C CA . GLU C 1 29 ? -35.799 46.352 -55.409 1.00 33.14 29 GLU C CA 1
ATOM 8703 C C . GLU C 1 29 ? -36.880 45.385 -55.868 1.00 33.95 29 GLU C C 1
ATOM 8704 O O . GLU C 1 29 ? -37.282 45.408 -57.026 1.00 34.70 29 GLU C O 1
ATOM 8710 N N . ILE C 1 30 ? -37.299 44.493 -54.959 1.00 35.83 30 ILE C N 1
ATOM 8711 C CA . ILE C 1 30 ? -38.480 43.663 -55.170 1.00 35.10 30 ILE C CA 1
ATOM 8712 C C . ILE C 1 30 ? -39.733 44.541 -55.141 1.00 35.63 30 ILE C C 1
ATOM 8713 O O . ILE C 1 30 ? -39.691 45.656 -54.594 1.00 36.83 30 ILE C O 1
ATOM 8718 N N . GLY C 1 31 ? -40.816 44.046 -55.770 1.00 34.57 31 GLY C N 1
ATOM 8719 C CA . GLY C 1 31 ? -42.090 44.753 -55.837 1.00 36.18 31 GLY C CA 1
ATOM 8720 C C . GLY C 1 31 ? -42.067 45.983 -56.767 1.00 35.91 31 GLY C C 1
ATOM 8721 O O . GLY C 1 31 ? -42.849 46.903 -56.587 1.00 35.69 31 GLY C O 1
ATOM 8722 N N . ALA C 1 32 ? -41.225 45.955 -57.812 1.00 34.12 32 ALA C N 1
ATOM 8723 C CA . ALA C 1 32 ? -41.055 47.044 -58.754 1.00 33.41 32 ALA C CA 1
ATOM 8724 C C . ALA C 1 32 ? -41.104 46.548 -60.197 1.00 31.29 32 ALA C C 1
ATOM 8725 O O . ALA C 1 32 ? -40.550 47.189 -61.095 1.00 28.87 32 ALA C O 1
ATOM 8727 N N . ARG C 1 33 ? -41.831 45.448 -60.411 1.00 31.09 33 ARG C N 1
ATOM 8728 C CA . ARG C 1 33 ? -42.138 44.995 -61.752 1.00 32.03 33 ARG C CA 1
ATOM 8729 C C . ARG C 1 33 ? -43.015 46.023 -62.468 1.00 32.62 33 ARG C C 1
ATOM 8730 O O . ARG C 1 33 ? -43.629 46.893 -61.839 1.00 33.07 33 ARG C O 1
ATOM 8738 N N . PRO C 1 34 ? -43.145 45.924 -63.811 1.00 31.25 34 PRO C N 1
ATOM 8739 C CA . PRO C 1 34 ? -44.114 46.746 -64.524 1.00 32.45 34 PRO C CA 1
ATOM 8740 C C . PRO C 1 34 ? -45.471 46.551 -63.878 1.00 33.84 34 PRO C C 1
ATOM 8741 O O . PRO C 1 34 ? -45.825 45.443 -63.520 1.00 34.38 34 PRO C O 1
ATOM 8745 N N . GLY C 1 35 ? -46.155 47.665 -63.624 1.00 36.05 35 GLY C N 1
ATOM 8746 C CA . GLY C 1 35 ? -47.508 47.625 -63.088 1.00 39.02 35 GLY C CA 1
ATOM 8747 C C . GLY C 1 35 ? -47.545 47.694 -61.563 1.00 39.60 35 GLY C C 1
ATOM 8748 O O . GLY C 1 35 ? -48.628 47.800 -60.984 1.00 41.44 35 GLY C O 1
ATOM 8749 N N . GLN C 1 36 ? -46.359 47.640 -60.940 1.00 39.58 36 GLN C N 1
ATOM 8750 C CA . GLN C 1 36 ? -46.226 47.669 -59.494 1.00 40.02 36 GLN C CA 1
ATOM 8751 C C . GLN C 1 36 ? -45.641 49.006 -59.054 1.00 39.86 36 GLN C C 1
ATOM 8752 O O . GLN C 1 36 ? -44.944 49.669 -59.816 1.00 37.91 36 GLN C O 1
ATOM 8758 N N . ALA C 1 37 ? -45.939 49.363 -57.799 1.00 41.60 37 ALA C N 1
ATOM 8759 C CA . ALA C 1 37 ? -45.355 50.515 -57.134 1.00 42.07 37 ALA C CA 1
ATOM 8760 C C . ALA C 1 37 ? -45.089 50.154 -55.678 1.00 42.84 37 ALA C C 1
ATOM 8761 O O . ALA C 1 37 ? -46.016 50.095 -54.873 1.00 45.11 37 ALA C O 1
ATOM 8763 N N . PRO C 1 38 ? -43.828 49.879 -55.283 1.00 41.20 38 PRO C N 1
ATOM 8764 C CA . PRO C 1 38 ? -43.564 49.348 -53.942 1.00 42.80 38 PRO C CA 1
ATOM 8765 C C . PRO C 1 38 ? -43.925 50.253 -52.755 1.00 45.58 38 PRO C C 1
ATOM 8766 O O . PRO C 1 38 ? -44.078 49.754 -51.653 1.00 45.45 38 PRO C O 1
ATOM 8770 N N . TYR C 1 39 ? -44.110 51.562 -52.982 1.00 47.78 39 TYR C N 1
ATOM 8771 C CA . TYR C 1 39 ? -44.424 52.490 -51.902 1.00 50.27 39 TYR C CA 1
ATOM 8772 C C . TYR C 1 39 ? -45.906 52.869 -51.918 1.00 52.76 39 TYR C C 1
ATOM 8773 O O . TYR C 1 39 ? -46.309 53.700 -51.129 1.00 55.10 39 TYR C O 1
ATOM 8782 N N . GLU C 1 40 ? -46.734 52.253 -52.775 1.00 57.91 40 GLU C N 1
ATOM 8783 C CA . GLU C 1 40 ? -48.175 52.518 -52.776 1.00 59.91 40 GLU C CA 1
ATOM 8784 C C . GLU C 1 40 ? -48.987 51.229 -52.738 1.00 57.37 40 GLU C C 1
ATOM 8785 O O . GLU C 1 40 ? -50.018 51.197 -52.101 1.00 57.18 40 GLU C O 1
ATOM 8791 N N . ASP C 1 41 ? -48.531 50.176 -53.416 1.00 57.05 41 ASP C N 1
ATOM 8792 C CA . ASP C 1 41 ? -49.220 48.897 -53.387 1.00 59.61 41 ASP C CA 1
ATOM 8793 C C . ASP C 1 41 ? -49.151 48.274 -51.988 1.00 59.40 41 ASP C C 1
ATOM 8794 O O . ASP C 1 41 ? -48.192 48.476 -51.247 1.00 57.08 41 ASP C O 1
ATOM 8799 N N . GLU C 1 42 ? -50.174 47.480 -51.656 1.00 58.89 42 GLU C N 1
ATOM 8800 C CA . GLU C 1 42 ? -50.125 46.576 -50.526 1.00 61.80 42 GLU C CA 1
ATOM 8801 C C . GLU C 1 42 ? -48.904 45.659 -50.647 1.00 61.36 42 GLU C C 1
ATOM 8802 O O . GLU C 1 42 ? -48.564 45.193 -51.731 1.00 58.55 42 GLU C O 1
ATOM 8808 N N . ARG C 1 43 ? -48.249 45.394 -49.515 1.00 62.69 43 ARG C N 1
ATOM 8809 C CA . ARG C 1 43 ? -46.954 44.737 -49.503 1.00 65.56 43 ARG C CA 1
ATOM 8810 C C . ARG C 1 43 ? -47.133 43.217 -49.579 1.00 59.60 43 ARG C C 1
ATOM 8811 O O . ARG C 1 43 ? -47.999 42.654 -48.933 1.00 62.07 43 ARG C O 1
ATOM 8819 N N . LYS C 1 44 ? -46.317 42.564 -50.403 1.00 55.80 44 LYS C N 1
ATOM 8820 C CA . LYS C 1 44 ? -46.303 41.117 -50.542 1.00 56.21 44 LYS C CA 1
ATOM 8821 C C . LYS C 1 44 ? -44.861 40.604 -50.533 1.00 50.36 44 LYS C C 1
ATOM 8822 O O . LYS C 1 44 ? -43.947 41.270 -51.018 1.00 46.61 44 LYS C O 1
ATOM 8828 N N . ASP C 1 45 ? -44.676 39.386 -50.018 1.00 48.20 45 ASP C N 1
ATOM 8829 C CA . ASP C 1 45 ? -43.366 38.748 -49.951 1.00 46.70 45 ASP C CA 1
ATOM 8830 C C . ASP C 1 45 ? -42.757 38.509 -51.342 1.00 44.66 45 ASP C C 1
ATOM 8831 O O . ASP C 1 45 ? -41.559 38.746 -51.536 1.00 41.88 45 ASP C O 1
ATOM 8836 N N . GLU C 1 46 ? -43.572 38.019 -52.294 1.00 44.48 46 GLU C N 1
ATOM 8837 C CA . GLU C 1 46 ? -43.157 37.776 -53.668 1.00 43.33 46 GLU C CA 1
ATOM 8838 C C . GLU C 1 46 ? -42.020 36.758 -53.690 1.00 40.63 46 GLU C C 1
ATOM 8839 O O . GLU C 1 46 ? -41.054 36.935 -54.408 1.00 38.94 46 GLU C O 1
ATOM 8845 N N . LEU C 1 47 ? -42.144 35.688 -52.908 1.00 41.18 47 LEU C N 1
ATOM 8846 C CA . LEU C 1 47 ? -41.055 34.751 -52.719 1.00 41.33 47 LEU C CA 1
ATOM 8847 C C . LEU C 1 47 ? -40.587 34.149 -54.044 1.00 42.35 47 LEU C C 1
ATOM 8848 O O . LEU C 1 47 ? -39.378 34.093 -54.281 1.00 40.06 47 LEU C O 1
ATOM 8853 N N . GLU C 1 48 ? -41.526 33.724 -54.906 1.00 43.32 48 GLU C N 1
ATOM 8854 C CA . GLU C 1 48 ? -41.163 33.084 -56.165 1.00 42.15 48 GLU C CA 1
ATOM 8855 C C . GLU C 1 48 ? -40.375 34.037 -57.063 1.00 41.71 48 GLU C C 1
ATOM 8856 O O . GLU C 1 48 ? -39.367 33.659 -57.658 1.00 43.24 48 GLU C O 1
ATOM 8862 N N . LEU C 1 49 ? -40.809 35.284 -57.168 1.00 40.60 49 LEU C N 1
ATOM 8863 C CA . LEU C 1 49 ? -40.059 36.206 -57.992 1.00 40.37 49 LEU C CA 1
ATOM 8864 C C . LEU C 1 49 ? -38.699 36.473 -57.356 1.00 40.10 49 LEU C C 1
ATOM 8865 O O . LEU C 1 49 ? -37.730 36.717 -58.063 1.00 39.14 49 LEU C O 1
ATOM 8870 N N . MET C 1 50 ? -38.642 36.462 -56.024 1.00 42.55 50 MET C N 1
ATOM 8871 C CA . MET C 1 50 ? -37.399 36.743 -55.322 1.00 42.88 50 MET C CA 1
ATOM 8872 C C . MET C 1 50 ? -36.374 35.655 -55.601 1.00 41.61 50 MET C C 1
ATOM 8873 O O . MET C 1 50 ? -35.217 35.984 -55.816 1.00 42.06 50 MET C O 1
ATOM 8878 N N . LYS C 1 51 ? -36.807 34.387 -55.579 1.00 41.78 51 LYS C N 1
ATOM 8879 C CA . LYS C 1 51 ? -35.923 33.249 -55.811 1.00 40.55 51 LYS C CA 1
ATOM 8880 C C . LYS C 1 51 ? -35.273 33.355 -57.188 1.00 37.29 51 LYS C C 1
ATOM 8881 O O . LYS C 1 51 ? -34.078 33.122 -57.334 1.00 36.69 51 LYS C O 1
ATOM 8887 N N . PHE C 1 52 ? -36.096 33.670 -58.188 1.00 34.67 52 PHE C N 1
ATOM 8888 C CA . PHE C 1 52 ? -35.622 33.925 -59.534 1.00 33.63 52 PHE C CA 1
ATOM 8889 C C . PHE C 1 52 ? -34.519 34.983 -59.517 1.00 31.68 52 PHE C C 1
ATOM 8890 O O . PHE C 1 52 ? -33.451 34.752 -60.046 1.00 30.14 52 PHE C O 1
ATOM 8898 N N . ASP C 1 53 ? -34.792 36.138 -58.899 1.00 33.62 53 ASP C N 1
ATOM 8899 C CA . ASP C 1 53 ? -33.870 37.270 -58.863 1.00 32.83 53 ASP C CA 1
ATOM 8900 C C . ASP C 1 53 ? -32.533 36.929 -58.180 1.00 31.93 53 ASP C C 1
ATOM 8901 O O . ASP C 1 53 ? -31.442 37.247 -58.687 1.00 30.88 53 ASP C O 1
ATOM 8906 N N . LEU C 1 54 ? -32.617 36.294 -57.009 1.00 31.66 54 LEU C N 1
ATOM 8907 C CA . LEU C 1 54 ? -31.444 35.968 -56.211 1.00 32.43 54 LEU C CA 1
ATOM 8908 C C . LEU C 1 54 ? -30.519 35.007 -56.959 1.00 33.94 54 LEU C C 1
ATOM 8909 O O . LEU C 1 54 ? -29.301 35.222 -56.995 1.00 30.67 54 LEU C O 1
ATOM 8914 N N . GLU C 1 55 ? -31.102 33.963 -57.577 1.00 35.79 55 GLU C N 1
ATOM 8915 C CA . GLU C 1 55 ? -30.343 33.075 -58.454 1.00 37.37 55 GLU C CA 1
ATOM 8916 C C . GLU C 1 55 ? -29.658 33.881 -59.568 1.00 35.40 55 GLU C C 1
ATOM 8917 O O . GLU C 1 55 ? -28.482 33.671 -59.888 1.00 33.46 55 GLU C O 1
ATOM 8923 N N . ASN C 1 56 ? -30.425 34.783 -60.192 1.00 32.31 56 ASN C N 1
ATOM 8924 C CA . ASN C 1 56 ? -29.863 35.608 -61.232 1.00 31.79 56 ASN C CA 1
ATOM 8925 C C . ASN C 1 56 ? -28.649 36.368 -60.679 1.00 29.65 56 ASN C C 1
ATOM 8926 O O . ASN C 1 56 ? -27.611 36.436 -61.313 1.00 25.23 56 ASN C O 1
ATOM 8931 N N . ILE C 1 57 ? -28.812 36.965 -59.497 1.00 30.88 57 ILE C N 1
ATOM 8932 C CA . ILE C 1 57 ? -27.800 37.852 -58.950 1.00 31.81 57 ILE C CA 1
ATOM 8933 C C . ILE C 1 57 ? -26.537 37.061 -58.564 1.00 31.85 57 ILE C C 1
ATOM 8934 O O . ILE C 1 57 ? -25.416 37.548 -58.723 1.00 29.62 57 ILE C O 1
ATOM 8939 N N . LYS C 1 58 ? -26.704 35.811 -58.113 1.00 32.39 58 LYS C N 1
ATOM 8940 C CA . LYS C 1 58 ? -25.564 34.945 -57.849 1.00 33.44 58 LYS C CA 1
ATOM 8941 C C . LYS C 1 58 ? -24.807 34.604 -59.131 1.00 31.35 58 LYS C C 1
ATOM 8942 O O . LYS C 1 58 ? -23.572 34.668 -59.148 1.00 31.18 58 LYS C O 1
ATOM 8948 N N . GLU C 1 59 ? -25.553 34.276 -60.187 1.00 30.31 59 GLU C N 1
ATOM 8949 C CA . GLU C 1 59 ? -24.991 33.936 -61.483 1.00 31.80 59 GLU C CA 1
ATOM 8950 C C . GLU C 1 59 ? -24.273 35.141 -62.115 1.00 33.16 59 GLU C C 1
ATOM 8951 O O . GLU C 1 59 ? -23.334 34.954 -62.902 1.00 36.98 59 GLU C O 1
ATOM 8957 N N . GLY C 1 60 ? -24.707 36.372 -61.795 1.00 29.14 60 GLY C N 1
ATOM 8958 C CA . GLY C 1 60 ? -24.090 37.570 -62.335 1.00 30.00 60 GLY C CA 1
ATOM 8959 C C . GLY C 1 60 ? -22.807 37.983 -61.595 1.00 29.96 60 GLY C C 1
ATOM 8960 O O . GLY C 1 60 ? -22.190 39.000 -61.938 1.00 28.51 60 GLY C O 1
ATOM 8961 N N . GLY C 1 61 ? -22.457 37.246 -60.529 1.00 28.96 61 GLY C N 1
ATOM 8962 C CA . GLY C 1 61 ? -21.154 37.371 -59.888 1.00 29.18 61 GLY C CA 1
ATOM 8963 C C . GLY C 1 61 ? -21.140 38.133 -58.554 1.00 31.08 61 GLY C C 1
ATOM 8964 O O . GLY C 1 61 ? -20.050 38.328 -58.005 1.00 30.37 61 GLY C O 1
ATOM 8965 N N . TYR C 1 62 ? -22.324 38.554 -58.044 1.00 30.79 62 TYR C N 1
ATOM 8966 C CA . TYR C 1 62 ? -22.456 39.409 -56.867 1.00 29.21 62 TYR C CA 1
ATOM 8967 C C . TYR C 1 62 ? -22.421 38.543 -55.609 1.00 29.86 62 TYR C C 1
ATOM 8968 O O . TYR C 1 62 ? -22.793 37.367 -55.652 1.00 29.41 62 TYR C O 1
ATOM 8977 N N . ASN C 1 63 ? -21.952 39.124 -54.486 1.00 29.42 63 ASN C N 1
ATOM 8978 C CA . ASN C 1 63 ? -21.944 38.435 -53.204 1.00 29.46 63 ASN C CA 1
ATOM 8979 C C . ASN C 1 63 ? -22.947 39.102 -52.243 1.00 29.79 63 ASN C C 1
ATOM 8980 O O . ASN C 1 63 ? -23.159 38.586 -51.138 1.00 31.07 63 ASN C O 1
ATOM 8985 N N . THR C 1 64 ? -23.589 40.209 -52.666 1.00 28.15 64 THR C N 1
ATOM 8986 C CA . THR C 1 64 ? -24.409 41.044 -51.780 1.00 28.82 64 THR C CA 1
ATOM 8987 C C . THR C 1 64 ? -25.543 41.717 -52.553 1.00 28.35 64 THR C C 1
ATOM 8988 O O . THR C 1 64 ? -25.391 42.026 -53.741 1.00 27.29 64 THR C O 1
ATOM 8992 N N . ILE C 1 65 ? -26.661 41.991 -51.854 1.00 28.34 65 ILE C N 1
ATOM 8993 C CA . ILE C 1 65 ? -27.702 42.858 -52.378 1.00 27.85 65 ILE C CA 1
ATOM 8994 C C . ILE C 1 65 ? -27.855 44.064 -51.463 1.00 30.45 65 ILE C C 1
ATOM 8995 O O . ILE C 1 65 ? -27.754 43.950 -50.240 1.00 31.54 65 ILE C O 1
ATOM 9000 N N . ARG C 1 66 ? -28.226 45.198 -52.085 1.00 31.44 66 ARG C N 1
ATOM 9001 C CA . ARG C 1 66 ? -28.507 46.427 -51.373 1.00 31.51 66 ARG C CA 1
ATOM 9002 C C . ARG C 1 66 ? -29.954 46.819 -51.643 1.00 31.32 66 ARG C C 1
ATOM 9003 O O . ARG C 1 66 ? -30.376 46.828 -52.789 1.00 30.48 66 ARG C O 1
ATOM 9011 N N . THR C 1 67 ? -30.685 47.225 -50.599 1.00 34.50 67 THR C N 1
ATOM 9012 C CA . THR C 1 67 ? -32.113 47.535 -50.708 1.00 35.31 67 THR C CA 1
ATOM 9013 C C . THR C 1 67 ? -32.421 48.902 -50.084 1.00 36.37 67 THR C C 1
ATOM 9014 O O . THR C 1 67 ? -31.582 49.476 -49.388 1.00 35.55 67 THR C O 1
ATOM 9018 N N . TRP C 1 68 ? -33.643 49.400 -50.352 1.00 37.22 68 TRP C N 1
ATOM 9019 C CA . TRP C 1 68 ? -34.128 50.708 -49.881 1.00 37.78 68 TRP C CA 1
ATOM 9020 C C . TRP C 1 68 ? -35.189 50.553 -48.794 1.00 38.82 68 TRP C C 1
ATOM 9021 O O . TRP C 1 68 ? -35.378 51.451 -48.002 1.00 39.17 68 TRP C O 1
ATOM 9032 N N . SER C 1 69 ? -35.923 49.440 -48.840 1.00 41.43 69 SER C N 1
ATOM 9033 C CA . SER C 1 69 ? -37.018 49.178 -47.871 1.00 42.25 69 SER C CA 1
ATOM 9034 C C . SER C 1 69 ? -36.806 47.837 -47.155 1.00 41.40 69 SER C C 1
ATOM 9035 O O . SER C 1 69 ? -36.354 46.891 -47.805 1.00 38.73 69 SER C O 1
ATOM 9038 N N . GLN C 1 70 ? -37.150 47.778 -45.871 1.00 43.75 70 GLN C N 1
ATOM 9039 C CA . GLN C 1 70 ? -36.978 46.568 -45.030 1.00 45.12 70 GLN C CA 1
ATOM 9040 C C . GLN C 1 70 ? -37.638 45.339 -45.632 1.00 46.27 70 GLN C C 1
ATOM 9041 O O . GLN C 1 70 ? -38.657 45.461 -46.341 1.00 48.47 70 GLN C O 1
ATOM 9047 N N . TYR C 1 71 ? -37.085 44.185 -45.297 1.00 44.51 71 TYR C N 1
ATOM 9048 C CA . TYR C 1 71 ? -37.710 42.926 -45.749 1.00 42.10 71 TYR C CA 1
ATOM 9049 C C . TYR C 1 71 ? -38.494 42.340 -44.616 1.00 42.38 71 TYR C C 1
ATOM 9050 O O . TYR C 1 71 ? -38.204 42.668 -43.458 1.00 42.71 71 TYR C O 1
ATOM 9059 N N . SER C 1 72 ? -39.500 41.540 -44.935 1.00 42.38 72 SER C N 1
ATOM 9060 C CA . SER C 1 72 ? -40.222 40.762 -43.949 1.00 43.97 72 SER C CA 1
ATOM 9061 C C . SER C 1 72 ? -39.329 39.604 -43.522 1.00 44.19 72 SER C C 1
ATOM 9062 O O . SER C 1 72 ? -38.252 39.415 -44.094 1.00 40.88 72 SER C O 1
ATOM 9065 N N . GLU C 1 73 ? -39.823 38.837 -42.534 1.00 46.53 73 GLU C N 1
ATOM 9066 C CA . GLU C 1 73 ? -39.110 37.693 -41.995 1.00 46.53 73 GLU C CA 1
ATOM 9067 C C . GLU C 1 73 ? -38.969 36.672 -43.106 1.00 44.62 73 GLU C C 1
ATOM 9068 O O . GLU C 1 73 ? -37.852 36.272 -43.406 1.00 44.32 73 GLU C O 1
ATOM 9074 N N . ASN C 1 74 ? -40.089 36.320 -43.750 1.00 43.95 74 ASN C N 1
ATOM 9075 C CA . ASN C 1 74 ? -40.062 35.317 -44.805 1.00 42.81 74 ASN C CA 1
ATOM 9076 C C . ASN C 1 74 ? -39.097 35.727 -45.909 1.00 42.31 74 ASN C C 1
ATOM 9077 O O . ASN C 1 74 ? -38.404 34.864 -46.473 1.00 42.79 74 ASN C O 1
ATOM 9082 N N . GLN C 1 75 ? -39.024 37.035 -46.181 1.00 40.20 75 GLN C N 1
ATOM 9083 C CA . GLN C 1 75 ? -38.129 37.498 -47.221 1.00 38.89 75 GLN C CA 1
ATOM 9084 C C . GLN C 1 75 ? -36.672 37.306 -46.802 1.00 38.29 75 GLN C C 1
ATOM 9085 O O . GLN C 1 75 ? -35.877 36.799 -47.580 1.00 36.80 75 GLN C O 1
ATOM 9091 N N . LEU C 1 76 ? -36.334 37.740 -45.586 1.00 39.37 76 LEU C N 1
ATOM 9092 C CA . LEU C 1 76 ? -35.027 37.503 -45.011 1.00 39.67 76 LEU C CA 1
ATOM 9093 C C . LEU C 1 76 ? -34.679 36.008 -45.012 1.00 42.86 76 LEU C C 1
ATOM 9094 O O . LEU C 1 76 ? -33.539 35.668 -45.367 1.00 46.17 76 LEU C O 1
ATOM 9099 N N . LYS C 1 77 ? -35.612 35.121 -44.586 1.00 42.05 77 LYS C N 1
ATOM 9100 C CA . LYS C 1 77 ? -35.316 33.696 -44.518 1.00 42.36 77 LYS C CA 1
ATOM 9101 C C . LYS C 1 77 ? -34.725 33.270 -45.850 1.00 40.86 77 LYS C C 1
ATOM 9102 O O . LYS C 1 77 ? -33.793 32.494 -45.882 1.00 42.15 77 LYS C O 1
ATOM 9108 N N . LEU C 1 78 ? -35.262 33.828 -46.936 1.00 40.88 78 LEU C N 1
ATOM 9109 C CA . LEU C 1 78 ? -34.904 33.446 -48.291 1.00 40.73 78 LEU C CA 1
ATOM 9110 C C . LEU C 1 78 ? -33.513 33.943 -48.677 1.00 38.32 78 LEU C C 1
ATOM 9111 O O . LEU C 1 78 ? -32.739 33.220 -49.301 1.00 37.84 78 LEU C O 1
ATOM 9116 N N . VAL C 1 79 ? -33.234 35.202 -48.344 1.00 35.69 79 VAL C N 1
ATOM 9117 C CA . VAL C 1 79 ? -31.946 35.807 -48.613 1.00 34.27 79 VAL C CA 1
ATOM 9118 C C . VAL C 1 79 ? -30.883 35.040 -47.836 1.00 34.53 79 VAL C C 1
ATOM 9119 O O . VAL C 1 79 ? -29.836 34.733 -48.360 1.00 33.66 79 VAL C O 1
ATOM 9123 N N . GLN C 1 80 ? -31.167 34.736 -46.576 1.00 38.32 80 GLN C N 1
ATOM 9124 C CA . GLN C 1 80 ? -30.251 33.991 -45.723 1.00 41.22 80 GLN C CA 1
ATOM 9125 C C . GLN C 1 80 ? -29.818 32.701 -46.421 1.00 42.62 80 GLN C C 1
ATOM 9126 O O . GLN C 1 80 ? -28.634 32.516 -46.660 1.00 42.14 80 GLN C O 1
ATOM 9132 N N . GLU C 1 81 ? -30.773 31.828 -46.783 1.00 44.52 81 GLU C N 1
ATOM 9133 C CA . GLU C 1 81 ? -30.436 30.531 -47.353 1.00 45.77 81 GLU C CA 1
ATOM 9134 C C . GLU C 1 81 ? -29.799 30.668 -48.743 1.00 41.37 81 GLU C C 1
ATOM 9135 O O . GLU C 1 81 ? -29.067 29.782 -49.169 1.00 40.50 81 GLU C O 1
ATOM 9141 N N . SER C 1 82 ? -30.002 31.804 -49.430 1.00 38.55 82 SER C N 1
ATOM 9142 C CA . SER C 1 82 ? -29.408 32.067 -50.739 1.00 35.09 82 SER C CA 1
ATOM 9143 C C . SER C 1 82 ? -27.876 32.047 -50.717 1.00 33.77 82 SER C C 1
ATOM 9144 O O . SER C 1 82 ? -27.260 31.827 -51.749 1.00 33.03 82 SER C O 1
ATOM 9147 N N . GLY C 1 83 ? -27.268 32.410 -49.579 1.00 34.12 83 GLY C N 1
ATOM 9148 C CA . GLY C 1 83 ? -25.842 32.662 -49.492 1.00 33.15 83 GLY C CA 1
ATOM 9149 C C . GLY C 1 83 ? -25.489 34.143 -49.648 1.00 32.80 83 GLY C C 1
ATOM 9150 O O . GLY C 1 83 ? -24.372 34.519 -49.324 1.00 32.29 83 GLY C O 1
ATOM 9151 N N . LEU C 1 84 ? -26.411 34.989 -50.133 1.00 31.98 84 LEU C N 1
ATOM 9152 C CA . LEU C 1 84 ? -26.062 36.378 -50.420 1.00 32.11 84 LEU C CA 1
ATOM 9153 C C . LEU C 1 84 ? -26.072 37.207 -49.146 1.00 32.31 84 LEU C C 1
ATOM 9154 O O . LEU C 1 84 ? -26.930 37.007 -48.301 1.00 32.33 84 LEU C O 1
ATOM 9159 N N . LYS C 1 85 ? -25.190 38.212 -49.087 1.00 31.62 85 LYS C N 1
ATOM 9160 C CA . LYS C 1 85 ? -25.200 39.155 -47.987 1.00 32.85 85 LYS C CA 1
ATOM 9161 C C . LYS C 1 85 ? -26.182 40.261 -48.322 1.00 33.49 85 LYS C C 1
ATOM 9162 O O . LYS C 1 85 ? -26.542 40.418 -49.485 1.00 35.34 85 LYS C O 1
ATOM 9168 N N . LEU C 1 86 ? -26.565 41.036 -47.303 1.00 34.19 86 LEU C N 1
ATOM 9169 C CA . LEU C 1 86 ? -27.612 42.036 -47.421 1.00 34.51 86 LEU C CA 1
ATOM 9170 C C . LEU C 1 86 ? -27.181 43.328 -46.735 1.00 34.81 86 LEU C C 1
ATOM 9171 O O . LEU C 1 86 ? -26.761 43.347 -45.580 1.00 34.46 86 LEU C O 1
ATOM 9176 N N . ILE C 1 87 ? -27.282 44.408 -47.496 1.00 34.63 87 ILE C N 1
ATOM 9177 C CA . ILE C 1 87 ? -27.236 45.757 -46.973 1.00 34.66 87 ILE C CA 1
ATOM 9178 C C . ILE C 1 87 ? -28.685 46.210 -47.002 1.00 35.63 87 ILE C C 1
ATOM 9179 O O . ILE C 1 87 ? -29.192 46.446 -48.094 1.00 34.68 87 ILE C O 1
ATOM 9184 N N . MET C 1 88 ? -29.361 46.207 -45.839 1.00 37.30 88 MET C N 1
ATOM 9185 C CA . MET C 1 88 ? -30.797 46.479 -45.751 1.00 37.75 88 MET C CA 1
ATOM 9186 C C . MET C 1 88 ? -31.048 47.973 -45.496 1.00 37.81 88 MET C C 1
ATOM 9187 O O . MET C 1 88 ? -30.534 48.562 -44.543 1.00 35.70 88 MET C O 1
ATOM 9192 N N . GLY C 1 89 ? -31.782 48.594 -46.416 1.00 37.91 89 GLY C N 1
ATOM 9193 C CA . GLY C 1 89 ? -32.237 49.958 -46.223 1.00 41.40 89 GLY C CA 1
ATOM 9194 C C . GLY C 1 89 ? -33.513 49.952 -45.387 1.00 43.80 89 GLY C C 1
ATOM 9195 O O . GLY C 1 89 ? -34.305 48.996 -45.482 1.00 43.66 89 GLY C O 1
ATOM 9196 N N . ILE C 1 90 ? -33.632 50.975 -44.523 1.00 44.29 90 ILE C N 1
ATOM 9197 C CA . ILE C 1 90 ? -34.856 51.230 -43.783 1.00 47.21 90 ILE C CA 1
ATOM 9198 C C . ILE C 1 90 ? -35.582 52.404 -44.447 1.00 47.49 90 ILE C C 1
ATOM 9199 O O . ILE C 1 90 ? -34.956 53.324 -44.977 1.00 43.43 90 ILE C O 1
ATOM 9204 N N . ASP C 1 91 ? -36.922 52.314 -44.430 1.00 51.86 91 ASP C N 1
ATOM 9205 C CA . ASP C 1 91 ? -37.833 53.205 -45.135 1.00 52.35 91 ASP C CA 1
ATOM 9206 C C . ASP C 1 91 ? -38.201 54.367 -44.225 1.00 53.31 91 ASP C C 1
ATOM 9207 O O . ASP C 1 91 ? -39.271 54.371 -43.625 1.00 56.97 91 ASP C O 1
ATOM 9212 N N . ILE C 1 92 ? -37.278 55.306 -44.062 1.00 51.95 92 ILE C N 1
ATOM 9213 C CA . ILE C 1 92 ? -37.541 56.480 -43.247 1.00 56.17 92 ILE C CA 1
ATOM 9214 C C . ILE C 1 92 ? -37.744 57.642 -44.224 1.00 55.89 92 ILE C C 1
ATOM 9215 O O . ILE C 1 92 ? -36.787 58.051 -44.873 1.00 59.83 92 ILE C O 1
ATOM 9220 N N . LYS C 1 93 ? -38.990 58.108 -44.377 1.00 57.87 93 LYS C N 1
ATOM 9221 C CA . LYS C 1 93 ? -39.373 59.046 -45.436 1.00 63.37 93 LYS C CA 1
ATOM 9222 C C . LYS C 1 93 ? -38.516 60.322 -45.379 1.00 58.45 93 LYS C C 1
ATOM 9223 O O . LYS C 1 93 ? -38.572 61.047 -44.394 1.00 54.05 93 LYS C O 1
ATOM 9229 N N . PRO C 1 94 ? -37.675 60.633 -46.396 1.00 56.25 94 PRO C N 1
ATOM 9230 C CA . PRO C 1 94 ? -36.784 61.790 -46.314 1.00 56.93 94 PRO C CA 1
ATOM 9231 C C . PRO C 1 94 ? -37.454 63.162 -46.242 1.00 53.57 94 PRO C C 1
ATOM 9232 O O . PRO C 1 94 ? -36.800 64.094 -45.830 1.00 52.78 94 PRO C O 1
ATOM 9236 N N . GLU C 1 95 ? -38.739 63.271 -46.617 1.00 55.95 95 GLU C N 1
ATOM 9237 C CA . GLU C 1 95 ? -39.443 64.546 -46.720 1.00 57.63 95 GLU C CA 1
ATOM 9238 C C . GLU C 1 95 ? -40.229 64.851 -45.444 1.00 58.54 95 GLU C C 1
ATOM 9239 O O . GLU C 1 95 ? -40.875 65.893 -45.357 1.00 55.32 95 GLU C O 1
ATOM 9245 N N . GLU C 1 96 ? -40.203 63.944 -44.464 1.00 56.98 96 GLU C N 1
ATOM 9246 C CA . GLU C 1 96 ? -40.919 64.161 -43.216 1.00 58.28 96 GLU C CA 1
ATOM 9247 C C . GLU C 1 96 ? -40.090 65.065 -42.295 1.00 56.05 96 GLU C C 1
ATOM 9248 O O . GLU C 1 96 ? -38.879 65.191 -42.451 1.00 53.49 96 GLU C O 1
ATOM 9254 N N . ASP C 1 97 ? -40.760 65.681 -41.316 1.00 57.11 97 ASP C N 1
ATOM 9255 C CA . ASP C 1 97 ? -40.131 66.543 -40.324 1.00 57.19 97 ASP C CA 1
ATOM 9256 C C . ASP C 1 97 ? -39.425 65.668 -39.284 1.00 58.94 97 ASP C C 1
ATOM 9257 O O . ASP C 1 97 ? -40.065 65.063 -38.421 1.00 59.28 97 ASP C O 1
ATOM 9262 N N . TYR C 1 98 ? -38.091 65.622 -39.354 1.00 58.24 98 TYR C N 1
ATOM 9263 C CA . TYR C 1 98 ? -37.327 64.713 -38.517 1.00 59.61 98 TYR C CA 1
ATOM 9264 C C . TYR C 1 98 ? -37.477 65.094 -37.045 1.00 59.84 98 TYR C C 1
ATOM 9265 O O . TYR C 1 98 ? -37.152 64.300 -36.162 1.00 60.89 98 TYR C O 1
ATOM 9274 N N . GLY C 1 99 ? -37.918 66.321 -36.774 1.00 58.72 99 GLY C N 1
ATOM 9275 C CA . GLY C 1 99 ? -37.995 66.789 -35.402 1.00 60.69 99 GLY C CA 1
ATOM 9276 C C . GLY C 1 99 ? -39.386 66.623 -34.783 1.00 62.35 99 GLY C C 1
ATOM 9277 O O . GLY C 1 99 ? -39.543 66.870 -33.595 1.00 63.34 99 GLY C O 1
ATOM 9278 N N . ASP C 1 100 ? -40.402 66.264 -35.583 1.00 63.37 100 ASP C N 1
ATOM 9279 C CA . ASP C 1 100 ? -41.750 66.036 -35.067 1.00 68.09 100 ASP C CA 1
ATOM 9280 C C . ASP C 1 100 ? -41.768 64.735 -34.256 1.00 73.43 100 ASP C C 1
ATOM 9281 O O . ASP C 1 100 ? -41.406 63.656 -34.766 1.00 71.45 100 ASP C O 1
ATOM 9286 N N . PRO C 1 101 ? -42.176 64.787 -32.965 1.00 77.77 101 PRO C N 1
ATOM 9287 C CA . PRO C 1 101 ? -42.084 63.619 -32.084 1.00 77.13 101 PRO C CA 1
ATOM 9288 C C . PRO C 1 101 ? -42.878 62.410 -32.564 1.00 77.19 101 PRO C C 1
ATOM 9289 O O . PRO C 1 101 ? -42.491 61.280 -32.268 1.00 77.67 101 PRO C O 1
ATOM 9293 N N . GLU C 1 102 ? -43.987 62.648 -33.284 1.00 77.18 102 GLU C N 1
ATOM 9294 C CA . GLU C 1 102 ? -44.829 61.555 -33.764 1.00 79.32 102 GLU C CA 1
ATOM 9295 C C . GLU C 1 102 ? -44.142 60.796 -34.909 1.00 78.20 102 GLU C C 1
ATOM 9296 O O . GLU C 1 102 ? -44.355 59.588 -35.077 1.00 73.74 102 GLU C O 1
ATOM 9302 N N . PHE C 1 103 ? -43.346 61.523 -35.716 1.00 76.53 103 PHE C N 1
ATOM 9303 C CA . PHE C 1 103 ? -42.601 60.920 -36.810 1.00 71.03 103 PHE C CA 1
ATOM 9304 C C . PHE C 1 103 ? -41.456 60.072 -36.250 1.00 71.98 103 PHE C C 1
ATOM 9305 O O . PHE C 1 103 ? -41.210 58.973 -36.750 1.00 68.12 103 PHE C O 1
ATOM 9313 N N . VAL C 1 104 ? -40.739 60.612 -35.249 1.00 71.81 104 VAL C N 1
ATOM 9314 C CA . VAL C 1 104 ? -39.698 59.866 -34.570 1.00 71.50 104 VAL C CA 1
ATOM 9315 C C . VAL C 1 104 ? -40.323 58.566 -34.068 1.00 74.71 104 VAL C C 1
ATOM 9316 O O . VAL C 1 104 ? -39.921 57.481 -34.501 1.00 71.53 104 VAL C O 1
ATOM 9320 N N . LYS C 1 105 ? -41.332 58.711 -33.200 1.00 74.20 105 LYS C N 1
ATOM 9321 C CA . LYS C 1 105 ? -42.066 57.592 -32.641 1.00 80.03 105 LYS C CA 1
ATOM 9322 C C . LYS C 1 105 ? -42.286 56.530 -33.715 1.00 80.48 105 LYS C C 1
ATOM 9323 O O . LYS C 1 105 ? -41.655 55.476 -33.668 1.00 83.50 105 LYS C O 1
ATOM 9329 N N . ASP C 1 106 ? -43.167 56.816 -34.685 1.00 78.09 106 ASP C N 1
ATOM 9330 C CA . ASP C 1 106 ? -43.635 55.803 -35.627 1.00 75.74 106 ASP C CA 1
ATOM 9331 C C . ASP C 1 106 ? -42.467 55.035 -36.276 1.00 69.35 106 ASP C C 1
ATOM 9332 O O . ASP C 1 106 ? -42.608 53.825 -36.523 1.00 61.42 106 ASP C O 1
ATOM 9337 N N . SER C 1 107 ? -41.352 55.774 -36.510 1.00 65.01 107 SER C N 1
ATOM 9338 C CA . SER C 1 107 ? -40.099 55.307 -37.091 1.00 63.67 107 SER C CA 1
ATOM 9339 C C . SER C 1 107 ? -39.371 54.343 -36.143 1.00 66.21 107 SER C C 1
ATOM 9340 O O . SER C 1 107 ? -38.943 53.261 -36.566 1.00 63.97 107 SER C O 1
ATOM 9343 N N . GLU C 1 108 ? -39.241 54.738 -34.866 1.00 67.36 108 GLU C N 1
ATOM 9344 C CA . GLU C 1 108 ? -38.647 53.904 -33.829 1.00 68.57 108 GLU C CA 1
ATOM 9345 C C . GLU C 1 108 ? -39.393 52.578 -33.684 1.00 69.02 108 GLU C C 1
ATOM 9346 O O . GLU C 1 108 ? -38.762 51.540 -33.500 1.00 66.44 108 GLU C O 1
ATOM 9352 N N . ILE C 1 109 ? -40.730 52.624 -33.758 1.00 71.36 109 ILE C N 1
ATOM 9353 C CA . ILE C 1 109 ? -41.570 51.440 -33.596 1.00 73.15 109 ILE C CA 1
ATOM 9354 C C . ILE C 1 109 ? -41.398 50.498 -34.787 1.00 71.02 109 ILE C C 1
ATOM 9355 O O . ILE C 1 109 ? -41.338 49.287 -34.614 1.00 72.88 109 ILE C O 1
ATOM 9360 N N . GLU C 1 110 ? -41.401 51.050 -36.003 1.00 68.69 110 GLU C N 1
ATOM 9361 C CA . GLU C 1 110 ? -41.170 50.250 -37.193 1.00 63.92 110 GLU C CA 1
ATOM 9362 C C . GLU C 1 110 ? -39.768 49.630 -37.128 1.00 62.72 110 GLU C C 1
ATOM 9363 O O . GLU C 1 110 ? -39.623 48.454 -37.425 1.00 64.41 110 GLU C O 1
ATOM 9369 N N . LEU C 1 111 ? -38.751 50.391 -36.703 1.00 59.33 111 LEU C N 1
ATOM 9370 C CA . LEU C 1 111 ? -37.374 49.926 -36.742 1.00 55.68 111 LEU C CA 1
ATOM 9371 C C . LEU C 1 111 ? -37.163 48.785 -35.747 1.00 58.24 111 LEU C C 1
ATOM 9372 O O . LEU C 1 111 ? -36.597 47.751 -36.083 1.00 59.53 111 LEU C O 1
ATOM 9377 N N . LYS C 1 112 ? -37.630 48.962 -34.515 1.00 61.71 112 LYS C N 1
ATOM 9378 C CA . LYS C 1 112 ? -37.490 47.943 -33.484 1.00 62.27 112 LYS C CA 1
ATOM 9379 C C . LYS C 1 112 ? -38.304 46.714 -33.854 1.00 62.22 112 LYS C C 1
ATOM 9380 O O . LYS C 1 112 ? -37.932 45.605 -33.486 1.00 65.20 112 LYS C O 1
ATOM 9386 N N . ARG C 1 113 ? -39.447 46.923 -34.516 1.00 60.10 113 ARG C N 1
ATOM 9387 C CA . ARG C 1 113 ? -40.247 45.809 -34.986 1.00 59.63 113 ARG C CA 1
ATOM 9388 C C . ARG C 1 113 ? -39.367 44.951 -35.886 1.00 58.87 113 ARG C C 1
ATOM 9389 O O . ARG C 1 113 ? -39.303 43.734 -35.729 1.00 62.55 113 ARG C O 1
ATOM 9397 N N . VAL C 1 114 ? -38.674 45.618 -36.806 1.00 56.43 114 VAL C N 1
ATOM 9398 C CA . VAL C 1 114 ? -37.891 44.949 -37.830 1.00 56.55 114 VAL C CA 1
ATOM 9399 C C . VAL C 1 114 ? -36.699 44.230 -37.204 1.00 54.44 114 VAL C C 1
ATOM 9400 O O . VAL C 1 114 ? -36.483 43.057 -37.493 1.00 55.98 114 VAL C O 1
ATOM 9404 N N . LEU C 1 115 ? -35.976 44.951 -36.341 1.00 52.75 115 LEU C N 1
ATOM 9405 C CA . LEU C 1 115 ? -34.775 44.467 -35.691 1.00 53.04 115 LEU C CA 1
ATOM 9406 C C . LEU C 1 115 ? -35.099 43.237 -34.866 1.00 53.93 115 LEU C C 1
ATOM 9407 O O . LEU C 1 115 ? -34.211 42.450 -34.535 1.00 53.50 115 LEU C O 1
ATOM 9412 N N . ASN C 1 116 ? -36.382 43.128 -34.528 1.00 54.67 116 ASN C N 1
ATOM 9413 C CA . ASN C 1 116 ? -36.863 42.137 -33.595 1.00 55.82 116 ASN C CA 1
ATOM 9414 C C . ASN C 1 116 ? -36.788 40.748 -34.215 1.00 54.14 116 ASN C C 1
ATOM 9415 O O . ASN C 1 116 ? -36.591 39.796 -33.477 1.00 56.19 116 ASN C O 1
ATOM 9420 N N . TYR C 1 117 ? -37.026 40.635 -35.529 1.00 51.80 117 TYR C N 1
ATOM 9421 C CA . TYR C 1 117 ? -36.795 39.390 -36.248 1.00 50.61 117 TYR C CA 1
ATOM 9422 C C . TYR C 1 117 ? -35.462 39.463 -37.013 1.00 48.68 117 TYR C C 1
ATOM 9423 O O . TYR C 1 117 ? -34.796 38.438 -37.194 1.00 46.90 117 TYR C O 1
ATOM 9432 N N . ALA C 1 118 ? -35.018 40.671 -37.399 1.00 46.38 118 ALA C N 1
ATOM 9433 C CA . ALA C 1 118 ? -33.907 40.789 -38.332 1.00 45.77 118 ALA C CA 1
ATOM 9434 C C . ALA C 1 118 ? -32.589 40.309 -37.720 1.00 45.70 118 ALA C C 1
ATOM 9435 O O . ALA C 1 118 ? -31.704 39.812 -38.434 1.00 43.81 118 ALA C O 1
ATOM 9437 N N . LYS C 1 119 ? -32.479 40.465 -36.395 1.00 46.69 119 LYS C N 1
ATOM 9438 C CA . LYS C 1 119 ? -31.247 40.192 -35.668 1.00 47.51 119 LYS C CA 1
ATOM 9439 C C . LYS C 1 119 ? -30.902 38.705 -35.646 1.00 48.25 119 LYS C C 1
ATOM 9440 O O . LYS C 1 119 ? -29.837 38.336 -35.156 1.00 48.90 119 LYS C O 1
ATOM 9446 N N . LYS C 1 120 ? -31.824 37.849 -36.088 1.00 48.40 120 LYS C N 1
ATOM 9447 C CA . LYS C 1 120 ? -31.543 36.417 -36.157 1.00 49.30 120 LYS C CA 1
ATOM 9448 C C . LYS C 1 120 ? -30.851 36.042 -37.471 1.00 46.75 120 LYS C C 1
ATOM 9449 O O . LYS C 1 120 ? -30.476 34.891 -37.650 1.00 48.55 120 LYS C O 1
ATOM 9455 N N . TYR C 1 121 ? -30.649 37.016 -38.367 1.00 44.39 121 TYR C N 1
ATOM 9456 C CA . TYR C 1 121 ? -30.247 36.740 -39.728 1.00 43.51 121 TYR C CA 1
ATOM 9457 C C . TYR C 1 121 ? -28.910 37.434 -39.975 1.00 42.37 121 TYR C C 1
ATOM 9458 O O . TYR C 1 121 ? -28.868 38.634 -40.258 1.00 42.68 121 TYR C O 1
ATOM 9467 N N . ASP C 1 122 ? -27.830 36.644 -39.983 1.00 41.09 122 ASP C N 1
ATOM 9468 C CA . ASP C 1 122 ? -26.484 37.187 -40.017 1.00 40.40 122 ASP C CA 1
ATOM 9469 C C . ASP C 1 122 ? -26.065 37.477 -41.448 1.00 39.22 122 ASP C C 1
ATOM 9470 O O . ASP C 1 122 ? -24.939 37.902 -41.663 1.00 38.99 122 ASP C O 1
ATOM 9475 N N . CYS C 1 123 ? -26.967 37.245 -42.415 1.00 39.44 123 CYS C N 1
ATOM 9476 C CA . CYS C 1 123 ? -26.735 37.685 -43.784 1.00 38.53 123 CYS C CA 1
ATOM 9477 C C . CYS C 1 123 ? -26.715 39.212 -43.897 1.00 37.59 123 CYS C C 1
ATOM 9478 O O . CYS C 1 123 ? -26.159 39.732 -44.855 1.00 36.30 123 CYS C O 1
ATOM 9481 N N . ILE C 1 124 ? -27.325 39.930 -42.943 1.00 39.22 124 ILE C N 1
ATOM 9482 C CA . ILE C 1 124 ? -27.341 41.392 -42.943 1.00 38.38 124 ILE C CA 1
ATOM 9483 C C . ILE C 1 124 ? -25.985 41.872 -42.448 1.00 37.80 124 ILE C C 1
ATOM 9484 O O . ILE C 1 124 ? -25.643 41.597 -41.303 1.00 39.04 124 ILE C O 1
ATOM 9489 N N . ILE C 1 125 ? -25.246 42.594 -43.299 1.00 36.82 125 ILE C N 1
ATOM 9490 C CA . ILE C 1 125 ? -23.900 43.026 -42.954 1.00 37.24 125 ILE C CA 1
ATOM 9491 C C . ILE C 1 125 ? -23.800 44.542 -42.866 1.00 36.82 125 ILE C C 1
ATOM 9492 O O . ILE C 1 125 ? -22.739 45.019 -42.484 1.00 37.10 125 ILE C O 1
ATOM 9497 N N . THR C 1 126 ? -24.854 45.283 -43.266 1.00 37.25 126 THR C N 1
ATOM 9498 C CA . THR C 1 126 ? -24.949 46.724 -43.005 1.00 37.48 126 THR C CA 1
ATOM 9499 C C . THR C 1 126 ? -26.416 47.153 -42.987 1.00 37.38 126 THR C C 1
ATOM 9500 O O . THR C 1 126 ? -27.250 46.620 -43.712 1.00 37.52 126 THR C O 1
ATOM 9504 N N . TYR C 1 127 ? -26.725 48.124 -42.137 1.00 38.80 127 TYR C N 1
ATOM 9505 C CA . TYR C 1 127 ? -27.996 48.829 -42.201 1.00 39.56 127 TYR C CA 1
ATOM 9506 C C . TYR C 1 127 ? -27.755 50.236 -42.757 1.00 39.87 127 TYR C C 1
ATOM 9507 O O . TYR C 1 127 ? -26.757 50.861 -42.412 1.00 38.95 127 TYR C O 1
ATOM 9516 N N . LEU C 1 128 ? -28.696 50.704 -43.600 1.00 40.63 128 LEU C N 1
ATOM 9517 C CA . LEU C 1 128 ? -28.793 52.074 -44.098 1.00 39.80 128 LEU C CA 1
ATOM 9518 C C . LEU C 1 128 ? -30.032 52.772 -43.511 1.00 40.96 128 LEU C C 1
ATOM 9519 O O . LEU C 1 128 ? -31.167 52.460 -43.875 1.00 42.18 128 LEU C O 1
ATOM 9524 N N . VAL C 1 129 ? -29.819 53.730 -42.602 1.00 41.41 129 VAL C N 1
ATOM 9525 C CA . VAL C 1 129 ? -30.892 54.250 -41.770 1.00 42.31 129 VAL C CA 1
ATOM 9526 C C . VAL C 1 129 ? -31.762 55.260 -42.512 1.00 44.96 129 VAL C C 1
ATOM 9527 O O . VAL C 1 129 ? -32.861 55.541 -42.042 1.00 48.53 129 VAL C O 1
ATOM 9531 N N . ILE C 1 130 ? -31.275 55.885 -43.596 1.00 45.18 130 ILE C N 1
ATOM 9532 C CA . ILE C 1 130 ? -32.109 56.813 -44.352 1.00 45.25 130 ILE C CA 1
ATOM 9533 C C . ILE C 1 130 ? -31.620 56.939 -45.794 1.00 43.55 130 ILE C C 1
ATOM 9534 O O . ILE C 1 130 ? -30.445 56.735 -46.098 1.00 42.45 130 ILE C O 1
ATOM 9539 N N . ASN C 1 131 ? -32.562 57.280 -46.681 1.00 44.15 131 ASN C N 1
ATOM 9540 C CA . ASN C 1 131 ? -32.279 57.450 -48.094 1.00 42.95 131 ASN C CA 1
ATOM 9541 C C . ASN C 1 131 ? -32.439 58.915 -48.544 1.00 41.61 131 ASN C C 1
ATOM 9542 O O . ASN C 1 131 ? -33.538 59.410 -48.720 1.00 41.13 131 ASN C O 1
ATOM 9547 N N . GLU C 1 132 ? -31.318 59.581 -48.787 1.00 41.81 132 GLU C N 1
ATOM 9548 C CA . GLU C 1 132 ? -31.245 60.777 -49.616 1.00 43.73 132 GLU C CA 1
ATOM 9549 C C . GLU C 1 132 ? -31.956 61.994 -49.007 1.00 43.77 132 GLU C C 1
ATOM 9550 O O . GLU C 1 132 ? -32.866 62.572 -49.619 1.00 42.20 132 GLU C O 1
ATOM 9556 N N . PRO C 1 133 ? -31.540 62.450 -47.801 1.00 42.78 133 PRO C N 1
ATOM 9557 C CA . PRO C 1 133 ? -32.053 63.697 -47.232 1.00 44.35 133 PRO C CA 1
ATOM 9558 C C . PRO C 1 133 ? -31.532 64.901 -48.019 1.00 43.91 133 PRO C C 1
ATOM 9559 O O . PRO C 1 133 ? -30.324 65.081 -48.202 1.00 42.73 133 PRO C O 1
ATOM 9563 N N . GLN C 1 134 ? -32.479 65.703 -48.500 1.00 44.91 134 GLN C N 1
ATOM 9564 C CA . GLN C 1 134 ? -32.165 66.848 -49.329 1.00 46.02 134 GLN C CA 1
ATOM 9565 C C . GLN C 1 134 ? -31.615 67.971 -48.452 1.00 45.04 134 GLN C C 1
ATOM 9566 O O . GLN C 1 134 ? -32.071 68.118 -47.317 1.00 43.09 134 GLN C O 1
ATOM 9572 N N . THR C 1 135 ? -30.638 68.710 -49.027 1.00 44.89 135 THR C N 1
ATOM 9573 C CA . THR C 1 135 ? -30.007 69.888 -48.444 1.00 47.17 135 THR C CA 1
ATOM 9574 C C . THR C 1 135 ? -31.055 70.904 -47.977 1.00 50.32 135 THR C C 1
ATOM 9575 O O . THR C 1 135 ? -31.009 71.379 -46.841 1.00 54.55 135 THR C O 1
ATOM 9579 N N . ASP C 1 136 ? -31.990 71.274 -48.858 1.00 49.48 136 ASP C N 1
ATOM 9580 C CA . ASP C 1 136 ? -32.933 72.325 -48.500 1.00 50.67 136 ASP C CA 1
ATOM 9581 C C . ASP C 1 136 ? -33.868 71.837 -47.381 1.00 51.42 136 ASP C C 1
ATOM 9582 O O . ASP C 1 136 ? -34.279 72.612 -46.507 1.00 53.22 136 ASP C O 1
ATOM 9587 N N . HIS C 1 137 ? -34.189 70.544 -47.406 1.00 48.91 137 HIS C N 1
ATOM 9588 C CA . HIS C 1 137 ? -35.103 69.960 -46.436 1.00 49.14 137 HIS C CA 1
ATOM 9589 C C . HIS C 1 137 ? -34.466 69.849 -45.054 1.00 47.68 137 HIS C C 1
ATOM 9590 O O . HIS C 1 137 ? -35.153 70.043 -44.074 1.00 49.39 137 HIS C O 1
ATOM 9597 N N . ILE C 1 138 ? -33.167 69.553 -44.966 1.00 47.39 138 ILE C N 1
ATOM 9598 C CA . ILE C 1 138 ? -32.466 69.536 -43.687 1.00 46.66 138 ILE C CA 1
ATOM 9599 C C . ILE C 1 138 ? -32.371 70.954 -43.128 1.00 47.22 138 ILE C C 1
ATOM 9600 O O . ILE C 1 138 ? -32.457 71.124 -41.918 1.00 48.35 138 ILE C O 1
ATOM 9605 N N . HIS C 1 139 ? -32.132 71.970 -43.982 1.00 47.85 139 HIS C N 1
ATOM 9606 C CA . HIS C 1 139 ? -32.042 73.355 -43.501 1.00 48.83 139 HIS C CA 1
ATOM 9607 C C . HIS C 1 139 ? -33.355 73.738 -42.810 1.00 50.46 139 HIS C C 1
ATOM 9608 O O . HIS C 1 139 ? -33.332 74.277 -41.706 1.00 51.79 139 HIS C O 1
ATOM 9615 N N . SER C 1 140 ? -34.478 73.381 -43.455 1.00 51.24 140 SER C N 1
ATOM 9616 C CA . SER C 1 140 ? -35.830 73.737 -43.057 1.00 53.44 140 SER C CA 1
ATOM 9617 C C . SER C 1 140 ? -36.298 73.038 -41.776 1.00 54.08 140 SER C C 1
ATOM 9618 O O . SER C 1 140 ? -37.105 73.591 -41.050 1.00 55.40 140 SER C O 1
ATOM 9621 N N . VAL C 1 141 ? -35.909 71.789 -41.519 1.00 53.44 141 VAL C N 1
ATOM 9622 C CA . VAL C 1 141 ? -36.350 71.137 -40.295 1.00 54.08 141 VAL C CA 1
ATOM 9623 C C . VAL C 1 141 ? -35.234 71.206 -39.255 1.00 56.15 141 VAL C C 1
ATOM 9624 O O . VAL C 1 141 ? -35.504 70.977 -38.076 1.00 56.54 141 VAL C O 1
ATOM 9628 N N . THR C 1 142 ? -34.001 71.481 -39.724 1.00 57.34 142 THR C N 1
ATOM 9629 C CA . THR C 1 142 ? -32.836 71.875 -38.929 1.00 61.06 142 THR C CA 1
ATOM 9630 C C . THR C 1 142 ? -31.790 70.756 -38.934 1.00 60.37 142 THR C C 1
ATOM 9631 O O . THR C 1 142 ? -32.114 69.569 -38.901 1.00 60.84 142 THR C O 1
ATOM 9635 N N . GLY C 1 143 ? -30.521 71.165 -39.029 1.00 60.40 143 GLY C N 1
ATOM 9636 C CA . GLY C 1 143 ? -29.381 70.294 -38.798 1.00 61.44 143 GLY C CA 1
ATOM 9637 C C . GLY C 1 143 ? -29.564 69.423 -37.550 1.00 64.03 143 GLY C C 1
ATOM 9638 O O . GLY C 1 143 ? -29.323 68.217 -37.590 1.00 62.73 143 GLY C O 1
ATOM 9639 N N . LYS C 1 144 ? -29.989 70.047 -36.441 1.00 65.96 144 LYS C N 1
ATOM 9640 C CA . LYS C 1 144 ? -30.048 69.397 -35.141 1.00 64.88 144 LYS C CA 1
ATOM 9641 C C . LYS C 1 144 ? -31.006 68.207 -35.197 1.00 62.38 144 LYS C C 1
ATOM 9642 O O . LYS C 1 144 ? -30.621 67.119 -34.794 1.00 60.52 144 LYS C O 1
ATOM 9648 N N . ALA C 1 145 ? -32.214 68.413 -35.751 1.00 60.60 145 ALA C N 1
ATOM 9649 C CA . ALA C 1 145 ? -33.292 67.430 -35.741 1.00 60.26 145 ALA C CA 1
ATOM 9650 C C . ALA C 1 145 ? -32.958 66.227 -36.626 1.00 61.01 145 ALA C C 1
ATOM 9651 O O . ALA C 1 145 ? -33.512 65.142 -36.418 1.00 57.65 145 ALA C O 1
ATOM 9653 N N . PHE C 1 146 ? -32.118 66.480 -37.649 1.00 59.63 146 PHE C N 1
ATOM 9654 C CA . PHE C 1 146 ? -31.513 65.456 -38.477 1.00 55.85 146 PHE C CA 1
ATOM 9655 C C . PHE C 1 146 ? -30.508 64.637 -37.658 1.00 55.40 146 PHE C C 1
ATOM 9656 O O . PHE C 1 146 ? -30.668 63.425 -37.527 1.00 54.55 146 PHE C O 1
ATOM 9664 N N . VAL C 1 147 ? -29.468 65.286 -37.127 1.00 54.80 147 VAL C N 1
ATOM 9665 C CA . VAL C 1 147 ? -28.400 64.588 -36.429 1.00 54.55 147 VAL C CA 1
ATOM 9666 C C . VAL C 1 147 ? -28.940 63.814 -35.224 1.00 57.21 147 VAL C C 1
ATOM 9667 O O . VAL C 1 147 ? -28.460 62.720 -34.950 1.00 58.54 147 VAL C O 1
ATOM 9671 N N . ASP C 1 148 ? -29.909 64.392 -34.497 1.00 58.82 148 ASP C N 1
ATOM 9672 C CA . ASP C 1 148 ? -30.552 63.766 -33.345 1.00 59.07 148 ASP C CA 1
ATOM 9673 C C . ASP C 1 148 ? -31.356 62.520 -33.759 1.00 60.03 148 ASP C C 1
ATOM 9674 O O . ASP C 1 148 ? -31.470 61.559 -32.991 1.00 60.53 148 ASP C O 1
ATOM 9679 N N . LEU C 1 149 ? -31.974 62.562 -34.947 1.00 57.58 149 LEU C N 1
ATOM 9680 C CA . LEU C 1 149 ? -32.713 61.434 -35.461 1.00 57.02 149 LEU C CA 1
ATOM 9681 C C . LEU C 1 149 ? -31.705 60.330 -35.801 1.00 59.32 149 LEU C C 1
ATOM 9682 O O . LEU C 1 149 ? -31.881 59.193 -35.383 1.00 61.49 149 LEU C O 1
ATOM 9687 N N . MET C 1 150 ? -30.633 60.662 -36.534 1.00 57.64 150 MET C N 1
ATOM 9688 C CA . MET C 1 150 ? -29.664 59.663 -36.943 1.00 56.84 150 MET C CA 1
ATOM 9689 C C . MET C 1 150 ? -29.163 58.922 -35.710 1.00 58.68 150 MET C C 1
ATOM 9690 O O . MET C 1 150 ? -29.250 57.701 -35.680 1.00 59.58 150 MET C O 1
ATOM 9695 N N . ASN C 1 151 ? -28.667 59.662 -34.705 1.00 59.88 151 ASN C N 1
ATOM 9696 C CA . ASN C 1 151 ? -28.118 59.076 -33.492 1.00 60.46 151 ASN C CA 1
ATOM 9697 C C . ASN C 1 151 ? -29.129 58.161 -32.800 1.00 62.93 151 ASN C C 1
ATOM 9698 O O . ASN C 1 151 ? -28.755 57.160 -32.187 1.00 62.06 151 ASN C O 1
ATOM 9703 N N . THR C 1 152 ? -30.408 58.537 -32.871 1.00 65.37 152 THR C N 1
ATOM 9704 C CA . THR C 1 152 ? -31.474 57.761 -32.260 1.00 68.01 152 THR C CA 1
ATOM 9705 C C . THR C 1 152 ? -31.623 56.420 -32.990 1.00 66.07 152 THR C C 1
ATOM 9706 O O . THR C 1 152 ? -31.782 55.383 -32.351 1.00 72.47 152 THR C O 1
ATOM 9710 N N . LEU C 1 153 ? -31.581 56.435 -34.321 1.00 61.29 153 LEU C N 1
ATOM 9711 C CA . LEU C 1 153 ? -31.786 55.223 -35.100 1.00 61.20 153 LEU C CA 1
ATOM 9712 C C . LEU C 1 153 ? -30.528 54.346 -35.047 1.00 59.81 153 LEU C C 1
ATOM 9713 O O . LEU C 1 153 ? -30.629 53.121 -34.978 1.00 60.38 153 LEU C O 1
ATOM 9718 N N . ILE C 1 154 ? -29.343 54.973 -35.076 1.00 56.81 154 ILE C N 1
ATOM 9719 C CA . ILE C 1 154 ? -28.082 54.249 -35.020 1.00 55.68 154 ILE C CA 1
ATOM 9720 C C . ILE C 1 154 ? -28.011 53.432 -33.730 1.00 58.69 154 ILE C C 1
ATOM 9721 O O . ILE C 1 154 ? -27.525 52.309 -33.747 1.00 56.86 154 ILE C O 1
ATOM 9726 N N . ASN C 1 155 ? -28.461 54.030 -32.617 1.00 62.73 155 ASN C N 1
ATOM 9727 C CA . ASN C 1 155 ? -28.335 53.431 -31.298 1.00 64.69 155 ASN C CA 1
ATOM 9728 C C . ASN C 1 155 ? -29.381 52.345 -31.099 1.00 62.75 155 ASN C C 1
ATOM 9729 O O . ASN C 1 155 ? -29.071 51.334 -30.484 1.00 63.02 155 ASN C O 1
ATOM 9734 N N . ILE C 1 156 ? -30.592 52.547 -31.624 1.00 59.70 156 ILE C N 1
ATOM 9735 C CA . ILE C 1 156 ? -31.570 51.479 -31.654 1.00 60.24 156 ILE C CA 1
ATOM 9736 C C . ILE C 1 156 ? -30.995 50.254 -32.373 1.00 60.76 156 ILE C C 1
ATOM 9737 O O . ILE C 1 156 ? -31.269 49.119 -31.969 1.00 63.57 156 ILE C O 1
ATOM 9742 N N . ILE C 1 157 ? -30.192 50.468 -33.426 1.00 58.98 157 ILE C N 1
ATOM 9743 C CA . ILE C 1 157 ? -29.664 49.354 -34.201 1.00 57.36 157 ILE C CA 1
ATOM 9744 C C . ILE C 1 157 ? -28.473 48.730 -33.471 1.00 58.82 157 ILE C C 1
ATOM 9745 O O . ILE C 1 157 ? -28.417 47.504 -33.348 1.00 58.47 157 ILE C O 1
ATOM 9750 N N . HIS C 1 158 ? -27.601 49.562 -32.936 1.00 57.52 158 HIS C N 1
ATOM 9751 C CA . HIS C 1 158 ? -26.403 48.993 -32.284 1.00 58.40 158 HIS C CA 1
ATOM 9752 C C . HIS C 1 158 ? -26.848 48.051 -31.162 1.00 59.02 158 HIS C C 1
ATOM 9753 O O . HIS C 1 158 ? -26.099 47.117 -30.834 1.00 59.01 158 HIS C O 1
ATOM 9760 N N . LYS C 1 159 ? -28.043 48.264 -30.619 1.00 60.78 159 LYS C N 1
ATOM 9761 C CA . LYS C 1 159 ? -28.491 47.454 -29.459 1.00 65.69 159 LYS C CA 1
ATOM 9762 C C . LYS C 1 159 ? -29.447 46.332 -29.896 1.00 62.59 159 LYS C C 1
ATOM 9763 O O . LYS C 1 159 ? -29.362 45.246 -29.298 1.00 60.96 159 LYS C O 1
ATOM 9769 N N . GLY C 1 160 ? -30.308 46.581 -30.883 1.00 59.35 160 GLY C N 1
ATOM 9770 C CA . GLY C 1 160 ? -31.303 45.582 -31.322 1.00 56.99 160 GLY C CA 1
ATOM 9771 C C . GLY C 1 160 ? -30.671 44.503 -32.165 1.00 53.55 160 GLY C C 1
ATOM 9772 O O . GLY C 1 160 ? -31.130 43.357 -32.089 1.00 51.88 160 GLY C O 1
ATOM 9773 N N . HIS C 1 161 ? -29.692 44.869 -32.977 1.00 50.54 161 HIS C N 1
ATOM 9774 C CA . HIS C 1 161 ? -28.941 43.918 -33.776 1.00 48.50 161 HIS C CA 1
ATOM 9775 C C . HIS C 1 161 ? -27.449 44.195 -33.593 1.00 48.46 161 HIS C C 1
ATOM 9776 O O . HIS C 1 161 ? -26.836 44.835 -34.440 1.00 47.66 161 HIS C O 1
ATOM 9783 N N . PRO C 1 162 ? -26.815 43.722 -32.488 1.00 50.56 162 PRO C N 1
ATOM 9784 C CA . PRO C 1 162 ? -25.385 43.963 -32.245 1.00 50.74 162 PRO C CA 1
ATOM 9785 C C . PRO C 1 162 ? -24.467 43.597 -33.406 1.00 50.26 162 PRO C C 1
ATOM 9786 O O . PRO C 1 162 ? -24.714 42.634 -34.133 1.00 53.52 162 PRO C O 1
ATOM 9790 N N . GLY C 1 163 ? -23.406 44.379 -33.573 1.00 49.05 163 GLY C N 1
ATOM 9791 C CA . GLY C 1 163 ? -22.260 43.955 -34.349 1.00 46.55 163 GLY C CA 1
ATOM 9792 C C . GLY C 1 163 ? -22.399 44.331 -35.811 1.00 45.72 163 GLY C C 1
ATOM 9793 O O . GLY C 1 163 ? -21.465 44.122 -36.575 1.00 47.22 163 GLY C O 1
ATOM 9794 N N . ILE C 1 164 ? -23.540 44.909 -36.198 1.00 45.42 164 ILE C N 1
ATOM 9795 C CA . ILE C 1 164 ? -23.777 45.244 -37.600 1.00 43.23 164 ILE C CA 1
ATOM 9796 C C . ILE C 1 164 ? -23.492 46.728 -37.841 1.00 42.51 164 ILE C C 1
ATOM 9797 O O . ILE C 1 164 ? -24.060 47.598 -37.203 1.00 44.51 164 ILE C O 1
ATOM 9802 N N . PRO C 1 165 ? -22.621 47.080 -38.795 1.00 40.85 165 PRO C N 1
ATOM 9803 C CA . PRO C 1 165 ? -22.437 48.475 -39.201 1.00 40.52 165 PRO C CA 1
ATOM 9804 C C . PRO C 1 165 ? -23.663 49.277 -39.620 1.00 41.65 165 PRO C C 1
ATOM 9805 O O . PRO C 1 165 ? -24.513 48.767 -40.350 1.00 42.28 165 PRO C O 1
ATOM 9809 N N . VAL C 1 166 ? -23.678 50.575 -39.272 1.00 42.15 166 VAL C N 1
ATOM 9810 C CA . VAL C 1 166 ? -24.772 51.449 -39.684 1.00 41.97 166 VAL C CA 1
ATOM 9811 C C . VAL C 1 166 ? -24.246 52.656 -40.468 1.00 41.35 166 VAL C C 1
ATOM 9812 O O . VAL C 1 166 ? -23.354 53.382 -40.005 1.00 42.90 166 VAL C O 1
ATOM 9816 N N . THR C 1 167 ? -24.798 52.865 -41.672 1.00 38.41 167 THR C N 1
ATOM 9817 C CA . THR C 1 167 ? -24.558 54.105 -42.382 1.00 38.01 167 THR C CA 1
ATOM 9818 C C . THR C 1 167 ? -25.846 54.529 -43.091 1.00 38.05 167 THR C C 1
ATOM 9819 O O . THR C 1 167 ? -26.939 54.127 -42.682 1.00 38.05 167 THR C O 1
ATOM 9823 N N . LEU C 1 168 ? -25.707 55.440 -44.067 1.00 37.26 168 LEU C N 1
ATOM 9824 C CA . LEU C 1 168 ? -26.853 56.015 -44.749 1.00 37.26 168 LEU C CA 1
ATOM 9825 C C . LEU C 1 168 ? -26.590 56.058 -46.247 1.00 36.22 168 LEU C C 1
ATOM 9826 O O . LEU C 1 168 ? -25.473 55.852 -46.702 1.00 36.55 168 LEU C O 1
ATOM 9831 N N . SER C 1 169 ? -27.651 56.362 -46.993 1.00 36.75 169 SER C N 1
ATOM 9832 C CA . SER C 1 169 ? -27.586 56.584 -48.429 1.00 34.88 169 SER C CA 1
ATOM 9833 C C . SER C 1 169 ? -27.686 58.089 -48.727 1.00 36.09 169 SER C C 1
ATOM 9834 O O . SER C 1 169 ? -28.728 58.707 -48.572 1.00 35.09 169 SER C O 1
ATOM 9837 N N . ALA C 1 170 ? -26.572 58.690 -49.131 1.00 37.38 170 ALA C N 1
ATOM 9838 C CA . ALA C 1 170 ? -26.519 60.107 -49.446 1.00 36.75 170 ALA C CA 1
ATOM 9839 C C . ALA C 1 170 ? -25.627 60.339 -50.671 1.00 36.80 170 ALA C C 1
ATOM 9840 O O . ALA C 1 170 ? -24.471 59.882 -50.726 1.00 33.95 170 ALA C O 1
ATOM 9842 N N . ASN C 1 171 ? -26.181 61.115 -51.617 1.00 35.70 171 ASN C N 1
ATOM 9843 C CA . ASN C 1 171 ? -25.548 61.428 -52.877 1.00 36.13 171 ASN C CA 1
ATOM 9844 C C . ASN C 1 171 ? -24.393 62.407 -52.634 1.00 37.97 171 ASN C C 1
ATOM 9845 O O . ASN C 1 171 ? -24.561 63.410 -51.925 1.00 39.08 171 ASN C O 1
ATOM 9850 N N . ALA C 1 172 ? -23.235 62.115 -53.256 1.00 36.27 172 ALA C N 1
ATOM 9851 C CA . ALA C 1 172 ? -22.008 62.881 -53.071 1.00 35.18 172 ALA C CA 1
ATOM 9852 C C . ALA C 1 172 ? -22.147 64.286 -53.651 1.00 35.38 172 ALA C C 1
ATOM 9853 O O . ALA C 1 172 ? -21.462 65.212 -53.237 1.00 37.12 172 ALA C O 1
ATOM 9855 N N . MET C 1 173 ? -23.015 64.436 -54.648 1.00 35.93 173 MET C N 1
ATOM 9856 C CA . MET C 1 173 ? -23.183 65.704 -55.346 1.00 35.00 173 MET C CA 1
ATOM 9857 C C . MET C 1 173 ? -23.975 66.716 -54.519 1.00 34.95 173 MET C C 1
ATOM 9858 O O . MET C 1 173 ? -23.820 67.902 -54.783 1.00 35.63 173 MET C O 1
ATOM 9863 N N . ILE C 1 174 ? -24.800 66.267 -53.544 1.00 36.48 174 ILE C N 1
ATOM 9864 C CA . ILE C 1 174 ? -25.610 67.173 -52.728 1.00 37.35 174 ILE C CA 1
ATOM 9865 C C . ILE C 1 174 ? -25.266 67.076 -51.240 1.00 38.17 174 ILE C C 1
ATOM 9866 O O . ILE C 1 174 ? -25.648 67.967 -50.460 1.00 38.40 174 ILE C O 1
ATOM 9871 N N . SER C 1 175 ? -24.617 65.993 -50.807 1.00 35.82 175 SER C N 1
ATOM 9872 C CA . SER C 1 175 ? -24.297 65.909 -49.393 1.00 36.32 175 SER C CA 1
ATOM 9873 C C . SER C 1 175 ? -22.797 65.738 -49.188 1.00 35.79 175 SER C C 1
ATOM 9874 O O . SER C 1 175 ? -22.342 65.167 -48.205 1.00 35.86 175 SER C O 1
ATOM 9877 N N . ASP C 1 176 ? -22.020 66.277 -50.120 1.00 36.55 176 ASP C N 1
ATOM 9878 C CA . ASP C 1 176 ? -20.606 66.527 -49.897 1.00 37.93 176 ASP C CA 1
ATOM 9879 C C . ASP C 1 176 ? -20.321 67.224 -48.556 1.00 40.56 176 ASP C C 1
ATOM 9880 O O . ASP C 1 176 ? -19.314 66.946 -47.916 1.00 43.38 176 ASP C O 1
ATOM 9885 N N . TYR C 1 177 ? -21.182 68.155 -48.123 1.00 41.67 177 TYR C N 1
ATOM 9886 C CA . TYR C 1 177 ? -20.946 68.956 -46.922 1.00 42.25 177 TYR C CA 1
ATOM 9887 C C . TYR C 1 177 ? -21.127 68.126 -45.634 1.00 43.10 177 TYR C C 1
ATOM 9888 O O . TYR C 1 177 ? -20.560 68.487 -44.583 1.00 42.45 177 TYR C O 1
ATOM 9897 N N . MET C 1 178 ? -21.947 67.049 -45.697 1.00 41.93 178 MET C N 1
ATOM 9898 C CA . MET C 1 178 ? -22.501 66.386 -44.508 1.00 43.12 178 MET C CA 1
ATOM 9899 C C . MET C 1 178 ? -21.419 65.670 -43.709 1.00 44.23 178 MET C C 1
ATOM 9900 O O . MET C 1 178 ? -20.474 65.129 -44.283 1.00 43.86 178 MET C O 1
ATOM 9905 N N . ASP C 1 179 ? -21.566 65.700 -42.384 1.00 46.61 179 ASP C N 1
ATOM 9906 C CA . ASP C 1 179 ? -20.724 64.916 -41.488 1.00 49.70 179 ASP C CA 1
ATOM 9907 C C . ASP C 1 179 ? -21.200 63.458 -41.463 1.00 47.20 179 ASP C C 1
ATOM 9908 O O . ASP C 1 179 ? -22.349 63.186 -41.173 1.00 45.66 179 ASP C O 1
ATOM 9913 N N . GLU C 1 180 ? -20.312 62.507 -41.750 1.00 46.69 180 GLU C N 1
ATOM 9914 C CA . GLU C 1 180 ? -20.687 61.101 -41.708 1.00 46.48 180 GLU C CA 1
ATOM 9915 C C . GLU C 1 180 ? -20.037 60.371 -40.531 1.00 47.60 180 GLU C C 1
ATOM 9916 O O . GLU C 1 180 ? -20.241 59.161 -40.370 1.00 47.88 180 GLU C O 1
ATOM 9922 N N . SER C 1 181 ? -19.345 61.131 -39.668 1.00 47.69 181 SER C N 1
ATOM 9923 C CA . SER C 1 181 ? -18.510 60.594 -38.603 1.00 48.79 181 SER C CA 1
ATOM 9924 C C . SER C 1 181 ? -19.346 59.897 -37.522 1.00 50.87 181 SER C C 1
ATOM 9925 O O . SER C 1 181 ? -18.802 59.156 -36.705 1.00 51.79 181 SER C O 1
ATOM 9928 N N . ILE C 1 182 ? -20.654 60.170 -37.480 1.00 51.20 182 ILE C N 1
ATOM 9929 C CA . ILE C 1 182 ? -21.532 59.526 -36.518 1.00 51.65 182 ILE C CA 1
ATOM 9930 C C . ILE C 1 182 ? -21.851 58.104 -36.960 1.00 50.59 182 ILE C C 1
ATOM 9931 O O . ILE C 1 182 ? -22.413 57.369 -36.175 1.00 51.05 182 ILE C O 1
ATOM 9936 N N . PHE C 1 183 ? -21.537 57.749 -38.219 1.00 49.23 183 PHE C N 1
ATOM 9937 C CA . PHE C 1 183 ? -21.863 56.446 -38.783 1.00 46.57 183 PHE C CA 1
ATOM 9938 C C . PHE C 1 183 ? -20.639 55.528 -38.694 1.00 47.18 183 PHE C C 1
ATOM 9939 O O . PHE C 1 183 ? -19.520 55.985 -38.487 1.00 48.10 183 PHE C O 1
ATOM 9947 N N . ASP C 1 184 ? -20.838 54.223 -38.897 1.00 46.97 184 ASP C N 1
ATOM 9948 C CA . ASP C 1 184 ? -19.758 53.265 -38.709 1.00 45.18 184 ASP C CA 1
ATOM 9949 C C . ASP C 1 184 ? -18.919 53.156 -39.975 1.00 42.71 184 ASP C C 1
ATOM 9950 O O . ASP C 1 184 ? -17.752 52.769 -39.904 1.00 43.05 184 ASP C O 1
ATOM 9955 N N . VAL C 1 185 ? -19.525 53.494 -41.118 1.00 40.21 185 VAL C N 1
ATOM 9956 C CA . VAL C 1 185 ? -18.829 53.420 -42.389 1.00 38.94 185 VAL C CA 1
ATOM 9957 C C . VAL C 1 185 ? -19.309 54.592 -43.230 1.00 38.03 185 VAL C C 1
ATOM 9958 O O . VAL C 1 185 ? -20.436 55.049 -43.067 1.00 37.95 185 VAL C O 1
ATOM 9962 N N . TYR C 1 186 ? -18.412 55.081 -44.092 1.00 38.16 186 TYR C N 1
ATOM 9963 C CA . TYR C 1 186 ? -18.681 56.200 -44.970 1.00 37.90 186 TYR C CA 1
ATOM 9964 C C . TYR C 1 186 ? -19.344 55.653 -46.226 1.00 38.10 186 TYR C C 1
ATOM 9965 O O . TYR C 1 186 ? -18.976 54.578 -46.683 1.00 38.84 186 TYR C O 1
ATOM 9974 N N . ALA C 1 187 ? -20.310 56.404 -46.784 1.00 37.60 187 ALA C N 1
ATOM 9975 C CA . ALA C 1 187 ? -21.001 55.979 -47.991 1.00 35.56 187 ALA C CA 1
ATOM 9976 C C . ALA C 1 187 ? -21.496 57.189 -48.766 1.00 36.23 187 ALA C C 1
ATOM 9977 O O . ALA C 1 187 ? -21.891 58.203 -48.185 1.00 38.49 187 ALA C O 1
ATOM 9979 N N . TYR C 1 188 ? -21.502 57.030 -50.088 1.00 34.62 188 TYR C N 1
ATOM 9980 C CA . TYR C 1 188 ? -22.166 57.953 -50.980 1.00 33.98 188 TYR C CA 1
ATOM 9981 C C . TYR C 1 188 ? -22.848 57.177 -52.099 1.00 32.84 188 TYR C C 1
ATOM 9982 O O . TYR C 1 188 ? -22.385 56.103 -52.472 1.00 33.26 188 TYR C O 1
ATOM 9991 N N . ASN C 1 189 ? -23.925 57.757 -52.637 1.00 33.01 189 ASN C N 1
ATOM 9992 C CA . ASN C 1 189 ? -24.340 57.510 -54.008 1.00 33.27 189 ASN C CA 1
ATOM 9993 C C . ASN C 1 189 ? -23.508 58.374 -54.953 1.00 31.77 189 ASN C C 1
ATOM 9994 O O . ASN C 1 189 ? -23.429 59.586 -54.775 1.00 36.06 189 ASN C O 1
ATOM 9999 N N . CYS C 1 190 ? -22.900 57.751 -55.967 1.00 30.03 190 CYS C N 1
ATOM 10000 C CA . CYS C 1 190 ? -21.867 58.386 -56.764 1.00 30.63 190 CYS C CA 1
ATOM 10001 C C . CYS C 1 190 ? -22.182 58.235 -58.243 1.00 29.26 190 CYS C C 1
ATOM 10002 O O . CYS C 1 190 ? -22.251 57.112 -58.751 1.00 31.00 190 CYS C O 1
ATOM 10005 N N . TYR C 1 191 ? -22.383 59.371 -58.907 1.00 28.30 191 TYR C N 1
ATOM 10006 C CA . TYR C 1 191 ? -22.690 59.436 -60.320 1.00 28.16 191 TYR C CA 1
ATOM 10007 C C . TYR C 1 191 ? -21.652 60.296 -61.022 1.00 29.12 191 TYR C C 1
ATOM 10008 O O . TYR C 1 191 ? -21.253 61.353 -60.535 1.00 30.23 191 TYR C O 1
ATOM 10017 N N . ASP C 1 192 ? -21.202 59.783 -62.163 1.00 29.84 192 ASP C N 1
ATOM 10018 C CA . ASP C 1 192 ? -20.284 60.495 -63.026 1.00 30.73 192 ASP C CA 1
ATOM 10019 C C . ASP C 1 192 ? -21.026 60.991 -64.258 1.00 29.28 192 ASP C C 1
ATOM 10020 O O . ASP C 1 192 ? -21.194 60.257 -65.209 1.00 28.41 192 ASP C O 1
ATOM 10025 N N . HIS C 1 193 ? -21.438 62.255 -64.213 1.00 31.18 193 HIS C N 1
ATOM 10026 C CA . HIS C 1 193 ? -22.132 62.926 -65.302 1.00 31.03 193 HIS C CA 1
ATOM 10027 C C . HIS C 1 193 ? -21.254 64.035 -65.889 1.00 29.33 193 HIS C C 1
ATOM 10028 O O . HIS C 1 193 ? -21.703 64.829 -66.701 1.00 26.53 193 HIS C O 1
ATOM 10035 N N . ASN C 1 194 ? -20.020 64.112 -65.408 1.00 29.77 194 ASN C N 1
ATOM 10036 C CA . ASN C 1 194 ? -19.060 65.083 -65.904 1.00 30.78 194 ASN C CA 1
ATOM 10037 C C . ASN C 1 194 ? -19.614 66.515 -65.834 1.00 28.53 194 ASN C C 1
ATOM 10038 O O . ASN C 1 194 ? -19.573 67.255 -66.801 1.00 26.21 194 ASN C O 1
ATOM 10043 N N . GLU C 1 195 ? -20.129 66.898 -64.670 1.00 29.44 195 GLU C N 1
ATOM 10044 C CA . GLU C 1 195 ? -20.683 68.227 -64.470 1.00 30.02 195 GLU C CA 1
ATOM 10045 C C . GLU C 1 195 ? -20.406 68.648 -63.031 1.00 29.38 195 GLU C C 1
ATOM 10046 O O . GLU C 1 195 ? -20.221 67.807 -62.148 1.00 27.50 195 GLU C O 1
ATOM 10052 N N . GLY C 1 196 ? -20.440 69.962 -62.789 1.00 30.04 196 GLY C N 1
ATOM 10053 C CA . GLY C 1 196 ? -20.123 70.475 -61.470 1.00 30.28 196 GLY C CA 1
ATOM 10054 C C . GLY C 1 196 ? -18.833 69.836 -60.931 1.00 29.95 196 GLY C C 1
ATOM 10055 O O . GLY C 1 196 ? -17.794 69.866 -61.573 1.00 30.14 196 GLY C O 1
ATOM 10056 N N . GLN C 1 197 ? -18.897 69.297 -59.719 1.00 29.53 197 GLN C N 1
ATOM 10057 C CA . GLN C 1 197 ? -17.764 68.701 -59.039 1.00 29.05 197 GLN C CA 1
ATOM 10058 C C . GLN C 1 197 ? -17.101 67.590 -59.866 1.00 29.65 197 GLN C C 1
ATOM 10059 O O . GLN C 1 197 ? -15.895 67.404 -59.743 1.00 28.89 197 GLN C O 1
ATOM 10065 N N . THR C 1 198 ? -17.878 66.792 -60.642 1.00 28.71 198 THR C N 1
ATOM 10066 C CA . THR C 1 198 ? -17.276 65.740 -61.446 1.00 28.34 198 THR C CA 1
ATOM 10067 C C . THR C 1 198 ? -16.665 66.307 -62.733 1.00 28.91 198 THR C C 1
ATOM 10068 O O . THR C 1 198 ? -15.863 65.581 -63.332 1.00 28.49 198 THR C O 1
ATOM 10072 N N . ALA C 1 199 ? -16.979 67.571 -63.122 1.00 28.78 199 ALA C N 1
ATOM 10073 C CA . ALA C 1 199 ? -16.342 68.235 -64.267 1.00 29.37 199 ALA C CA 1
ATOM 10074 C C . ALA C 1 199 ? -15.016 68.869 -63.863 1.00 30.69 199 ALA C C 1
ATOM 10075 O O . ALA C 1 199 ? -14.071 68.895 -64.648 1.00 32.44 199 ALA C O 1
ATOM 10077 N N . THR C 1 200 ? -14.911 69.314 -62.619 1.00 31.81 200 THR C N 1
ATOM 10078 C CA . THR C 1 200 ? -13.708 70.033 -62.157 1.00 34.02 200 THR C CA 1
ATOM 10079 C C . THR C 1 200 ? -12.646 69.085 -61.652 1.00 35.59 200 THR C C 1
ATOM 10080 O O . THR C 1 200 ? -11.491 69.240 -62.054 1.00 35.21 200 THR C O 1
ATOM 10084 N N . MET C 1 201 ? -13.019 68.123 -60.813 1.00 35.12 201 MET C N 1
ATOM 10085 C CA . MET C 1 201 ? -12.003 67.263 -60.164 1.00 35.48 201 MET C CA 1
ATOM 10086 C C . MET C 1 201 ? -11.927 65.879 -60.816 1.00 34.88 201 MET C C 1
ATOM 10087 O O . MET C 1 201 ? -10.926 65.193 -60.606 1.00 33.31 201 MET C O 1
ATOM 10092 N N . GLY C 1 202 ? -12.927 65.521 -61.614 1.00 35.65 202 GLY C N 1
ATOM 10093 C CA . GLY C 1 202 ? -13.001 64.157 -62.158 1.00 34.64 202 GLY C CA 1
ATOM 10094 C C . GLY C 1 202 ? -13.742 63.280 -61.177 1.00 33.43 202 GLY C C 1
ATOM 10095 O O . GLY C 1 202 ? -13.834 63.664 -60.006 1.00 35.51 202 GLY C O 1
ATOM 10096 N N . PHE C 1 203 ? -14.269 62.150 -61.632 1.00 32.70 203 PHE C N 1
ATOM 10097 C CA . PHE C 1 203 ? -15.063 61.314 -60.744 1.00 30.68 203 PHE C CA 1
ATOM 10098 C C . PHE C 1 203 ? -14.168 60.786 -59.632 1.00 30.17 203 PHE C C 1
ATOM 10099 O O . PHE C 1 203 ? -14.472 60.972 -58.469 1.00 31.69 203 PHE C O 1
ATOM 10107 N N . LYS C 1 204 ? -13.038 60.172 -59.991 1.00 29.96 204 LYS C N 1
ATOM 10108 C CA . LYS C 1 204 ? -12.208 59.532 -58.976 1.00 31.19 204 LYS C CA 1
ATOM 10109 C C . LYS C 1 204 ? -11.775 60.555 -57.932 1.00 30.63 204 LYS C C 1
ATOM 10110 O O . LYS C 1 204 ? -11.876 60.297 -56.740 1.00 30.66 204 LYS C O 1
ATOM 10116 N N . ASP C 1 205 ? -11.237 61.688 -58.365 1.00 31.41 205 ASP C N 1
ATOM 10117 C CA . ASP C 1 205 ? -10.654 62.614 -57.405 1.00 32.79 205 ASP C CA 1
ATOM 10118 C C . ASP C 1 205 ? -11.751 63.309 -56.601 1.00 34.38 205 ASP C C 1
ATOM 10119 O O . ASP C 1 205 ? -11.530 63.693 -55.457 1.00 36.27 205 ASP C O 1
ATOM 10124 N N . TYR C 1 206 ? -12.946 63.469 -57.174 1.00 34.77 206 TYR C N 1
ATOM 10125 C CA . TYR C 1 206 ? -14.025 64.081 -56.406 1.00 37.07 206 TYR C CA 1
ATOM 10126 C C . TYR C 1 206 ? -14.341 63.217 -55.183 1.00 36.02 206 TYR C C 1
ATOM 10127 O O . TYR C 1 206 ? -14.315 63.694 -54.055 1.00 37.40 206 TYR C O 1
ATOM 10136 N N . ILE C 1 207 ? -14.664 61.947 -55.426 1.00 34.17 207 ILE C N 1
ATOM 10137 C CA . ILE C 1 207 ? -15.014 61.025 -54.349 1.00 35.55 207 ILE C CA 1
ATOM 10138 C C . ILE C 1 207 ? -13.819 60.765 -53.417 1.00 34.77 207 ILE C C 1
ATOM 10139 O O . ILE C 1 207 ? -13.982 60.690 -52.193 1.00 37.54 207 ILE C O 1
ATOM 10144 N N . LYS C 1 208 ? -12.618 60.623 -53.981 1.00 32.97 208 LYS C N 1
ATOM 10145 C CA . LYS C 1 208 ? -11.432 60.447 -53.165 1.00 34.65 208 LYS C CA 1
ATOM 10146 C C . LYS C 1 208 ? -11.228 61.626 -52.211 1.00 33.90 208 LYS C C 1
ATOM 10147 O O . LYS C 1 208 ? -10.791 61.437 -51.061 1.00 33.02 208 LYS C O 1
ATOM 10153 N N . GLY C 1 209 ? -11.539 62.848 -52.681 1.00 33.09 209 GLY C N 1
ATOM 10154 C CA . GLY C 1 209 ? -11.385 64.050 -51.856 1.00 33.71 209 GLY C CA 1
ATOM 10155 C C . GLY C 1 209 ? -12.396 64.116 -50.706 1.00 35.04 209 GLY C C 1
ATOM 10156 O O . GLY C 1 209 ? -12.078 64.614 -49.643 1.00 34.90 209 GLY C O 1
ATOM 10157 N N . LEU C 1 210 ? -13.609 63.573 -50.883 1.00 36.37 210 LEU C N 1
ATOM 10158 C CA . LEU C 1 210 ? -14.564 63.494 -49.788 1.00 37.83 210 LEU C CA 1
ATOM 10159 C C . LEU C 1 210 ? -14.045 62.518 -48.734 1.00 38.82 210 LEU C C 1
ATOM 10160 O O . LEU C 1 210 ? -14.196 62.725 -47.536 1.00 40.29 210 LEU C O 1
ATOM 10165 N N . ASN C 1 211 ? -13.454 61.422 -49.194 1.00 38.94 211 ASN C N 1
ATOM 10166 C CA . ASN C 1 211 ? -12.993 60.347 -48.322 1.00 39.11 211 ASN C CA 1
ATOM 10167 C C . ASN C 1 211 ? -11.824 60.880 -47.474 1.00 42.83 211 ASN C C 1
ATOM 10168 O O . ASN C 1 211 ? -11.737 60.653 -46.264 1.00 43.18 211 ASN C O 1
ATOM 10173 N N . GLU C 1 212 ? -10.937 61.660 -48.100 1.00 44.26 212 GLU C N 1
ATOM 10174 C CA . GLU C 1 212 ? -9.870 62.343 -47.375 1.00 44.74 212 GLU C CA 1
ATOM 10175 C C . GLU C 1 212 ? -10.434 63.273 -46.299 1.00 46.01 212 GLU C C 1
ATOM 10176 O O . GLU C 1 212 ? -9.974 63.280 -45.147 1.00 45.78 212 GLU C O 1
ATOM 10182 N N . LEU C 1 213 ? -11.453 64.048 -46.682 1.00 46.11 213 LEU C N 1
ATOM 10183 C CA . LEU C 1 213 ? -12.080 64.980 -45.760 1.00 48.26 213 LEU C CA 1
ATOM 10184 C C . LEU C 1 213 ? -12.758 64.202 -44.632 1.00 46.74 213 LEU C C 1
ATOM 10185 O O . LEU C 1 213 ? -12.654 64.584 -43.475 1.00 49.31 213 LEU C O 1
ATOM 10190 N N . ASN C 1 214 ? -13.378 63.056 -44.947 1.00 45.56 214 ASN C N 1
ATOM 10191 C CA . ASN C 1 214 ? -13.983 62.204 -43.924 1.00 43.02 214 ASN C CA 1
ATOM 10192 C C . ASN C 1 214 ? -12.943 61.707 -42.914 1.00 42.36 214 ASN C C 1
ATOM 10193 O O . ASN C 1 214 ? -13.306 61.413 -41.781 1.00 41.84 214 ASN C O 1
ATOM 10198 N N . GLY C 1 215 ? -11.654 61.628 -43.296 1.00 43.13 215 GLY C N 1
ATOM 10199 C CA . GLY C 1 215 ? -10.583 61.274 -42.369 1.00 43.25 215 GLY C CA 1
ATOM 10200 C C . GLY C 1 215 ? -9.955 59.893 -42.611 1.00 43.33 215 GLY C C 1
ATOM 10201 O O . GLY C 1 215 ? -9.088 59.487 -41.849 1.00 44.87 215 GLY C O 1
ATOM 10202 N N . LEU C 1 216 ? -10.348 59.165 -43.660 1.00 41.44 216 LEU C N 1
ATOM 10203 C CA . LEU C 1 216 ? -9.709 57.897 -44.008 1.00 42.88 216 LEU C CA 1
ATOM 10204 C C . LEU C 1 216 ? -9.576 57.007 -42.780 1.00 42.65 216 LEU C C 1
ATOM 10205 O O . LEU C 1 216 ? -8.558 56.338 -42.596 1.00 41.81 216 LEU C O 1
ATOM 10210 N N . ASP C 1 217 ? -10.599 57.028 -41.939 1.00 42.35 217 ASP C N 1
ATOM 10211 C CA . ASP C 1 217 ? -10.524 56.343 -40.674 1.00 44.53 217 ASP C CA 1
ATOM 10212 C C . ASP C 1 217 ? -11.577 55.237 -40.621 1.00 46.42 217 ASP C C 1
ATOM 10213 O O . ASP C 1 217 ? -11.594 54.502 -39.646 1.00 47.35 217 ASP C O 1
ATOM 10218 N N . LYS C 1 218 ? -12.416 55.101 -41.663 1.00 46.24 218 LYS C N 1
ATOM 10219 C CA . LYS C 1 218 ? -13.473 54.097 -41.695 1.00 46.16 218 LYS C CA 1
ATOM 10220 C C . LYS C 1 218 ? -13.601 53.502 -43.092 1.00 43.18 218 LYS C C 1
ATOM 10221 O O . LYS C 1 218 ? -13.263 54.140 -44.076 1.00 41.88 218 LYS C O 1
ATOM 10227 N N . PRO C 1 219 ? -14.145 52.272 -43.239 1.00 43.67 219 PRO C N 1
ATOM 10228 C CA . PRO C 1 219 ? -14.392 51.721 -44.565 1.00 41.06 219 PRO C CA 1
ATOM 10229 C C . PRO C 1 219 ? -15.312 52.664 -45.318 1.00 37.73 219 PRO C C 1
ATOM 10230 O O . PRO C 1 219 ? -16.232 53.208 -44.729 1.00 35.60 219 PRO C O 1
ATOM 10234 N N . PHE C 1 220 ? -15.044 52.806 -46.618 1.00 36.65 220 PHE C N 1
ATOM 10235 C CA . PHE C 1 220 ? -15.894 53.566 -47.528 1.00 37.91 220 PHE C CA 1
ATOM 10236 C C . PHE C 1 220 ? -16.489 52.621 -48.585 1.00 35.36 220 PHE C C 1
ATOM 10237 O O . PHE C 1 220 ? -15.764 51.827 -49.186 1.00 34.57 220 PHE C O 1
ATOM 10245 N N . ILE C 1 221 ? -17.807 52.753 -48.810 1.00 35.72 221 ILE C N 1
ATOM 10246 C CA . ILE C 1 221 ? -18.560 51.982 -49.802 1.00 35.59 221 ILE C CA 1
ATOM 10247 C C . ILE C 1 221 ? -19.406 52.941 -50.647 1.00 34.75 221 ILE C C 1
ATOM 10248 O O . ILE C 1 221 ? -19.695 54.066 -50.210 1.00 33.83 221 ILE C O 1
ATOM 10253 N N . THR C 1 222 ? -19.770 52.482 -51.860 1.00 34.21 222 THR C N 1
ATOM 10254 C CA . THR C 1 222 ? -20.724 53.185 -52.714 1.00 35.37 222 THR C CA 1
ATOM 10255 C C . THR C 1 222 ? -22.068 52.478 -52.653 1.00 36.08 222 THR C C 1
ATOM 10256 O O . THR C 1 222 ? -22.128 51.250 -52.729 1.00 34.91 222 THR C O 1
ATOM 10260 N N . THR C 1 223 ? -23.128 53.270 -52.482 1.00 34.49 223 THR C N 1
ATOM 10261 C CA . THR C 1 223 ? -24.454 52.702 -52.309 1.00 34.92 223 THR C CA 1
ATOM 10262 C C . THR C 1 223 ? -25.229 52.777 -53.621 1.00 31.68 223 THR C C 1
ATOM 10263 O O . THR C 1 223 ? -26.346 52.291 -53.663 1.00 31.27 223 THR C O 1
ATOM 10267 N N . ALA C 1 224 ? -24.607 53.347 -54.665 1.00 29.60 224 ALA C N 1
ATOM 10268 C CA . ALA C 1 224 ? -25.167 53.435 -56.005 1.00 28.36 224 ALA C CA 1
ATOM 10269 C C . ALA C 1 224 ? -24.206 54.140 -56.967 1.00 28.87 224 ALA C C 1
ATOM 10270 O O . ALA C 1 224 ? -23.381 54.965 -56.592 1.00 27.50 224 ALA C O 1
ATOM 10272 N N . PHE C 1 225 ? -24.369 53.791 -58.246 1.00 30.24 225 PHE C N 1
ATOM 10273 C CA . PHE C 1 225 ? -23.673 54.366 -59.376 1.00 28.10 225 PHE C CA 1
ATOM 10274 C C . PHE C 1 225 ? -24.223 53.645 -60.602 1.00 27.20 225 PHE C C 1
ATOM 10275 O O . PHE C 1 225 ? -24.610 52.451 -60.506 1.00 24.84 225 PHE C O 1
ATOM 10283 N N . GLY C 1 226 ? -24.214 54.379 -61.736 1.00 26.46 226 GLY C N 1
ATOM 10284 C CA . GLY C 1 226 ? -24.602 53.815 -63.019 1.00 27.73 226 GLY C CA 1
ATOM 10285 C C . GLY C 1 226 ? -25.259 54.817 -63.967 1.00 29.69 226 GLY C C 1
ATOM 10286 O O . GLY C 1 226 ? -25.124 56.028 -63.762 1.00 28.57 226 GLY C O 1
ATOM 10287 N N . TYR C 1 227 ? -25.967 54.260 -64.985 1.00 27.82 227 TYR C N 1
ATOM 10288 C CA . TYR C 1 227 ? -26.445 55.012 -66.135 1.00 26.69 227 TYR C CA 1
ATOM 10289 C C . TYR C 1 227 ? -27.787 54.470 -66.609 1.00 27.30 227 TYR C C 1
ATOM 10290 O O . TYR C 1 227 ? -28.072 53.285 -66.499 1.00 29.48 227 TYR C O 1
ATOM 10299 N N . SER C 1 228 ? -28.588 55.372 -67.166 1.00 27.64 228 SER C N 1
ATOM 10300 C CA . SER C 1 228 ? -29.911 55.082 -67.670 1.00 29.38 228 SER C CA 1
ATOM 10301 C C . SER C 1 228 ? -29.862 55.029 -69.189 1.00 29.54 228 SER C C 1
ATOM 10302 O O . SER C 1 228 ? -29.197 55.875 -69.795 1.00 27.55 228 SER C O 1
ATOM 10305 N N . VAL C 1 229 ? -30.655 54.084 -69.745 1.00 28.40 229 VAL C N 1
ATOM 10306 C CA . VAL C 1 229 ? -30.794 53.884 -71.179 1.00 29.46 229 VAL C CA 1
ATOM 10307 C C . VAL C 1 229 ? -32.149 54.331 -71.714 1.00 29.28 229 VAL C C 1
ATOM 10308 O O . VAL C 1 229 ? -32.579 53.861 -72.773 1.00 27.78 229 VAL C O 1
ATOM 10312 N N . SER C 1 230 ? -32.734 55.345 -71.056 1.00 29.25 230 SER C N 1
ATOM 10313 C CA . SER C 1 230 ? -34.010 55.899 -71.482 1.00 29.12 230 SER C CA 1
ATOM 10314 C C . SER C 1 230 ? -33.842 56.364 -72.918 1.00 29.02 230 SER C C 1
ATOM 10315 O O . SER C 1 230 ? -32.740 56.790 -73.280 1.00 27.49 230 SER C O 1
ATOM 10318 N N . PRO C 1 231 ? -34.852 56.150 -73.789 1.00 28.88 231 PRO C N 1
ATOM 10319 C CA . PRO C 1 231 ? -34.818 56.633 -75.165 1.00 30.29 231 PRO C CA 1
ATOM 10320 C C . PRO C 1 231 ? -34.473 58.110 -75.313 1.00 32.89 231 PRO C C 1
ATOM 10321 O O . PRO C 1 231 ? -33.837 58.485 -76.304 1.00 29.39 231 PRO C O 1
ATOM 10325 N N . GLU C 1 232 ? -34.936 58.908 -74.329 1.00 34.99 232 GLU C N 1
ATOM 10326 C CA . GLU C 1 232 ? -34.708 60.341 -74.309 1.00 38.85 232 GLU C CA 1
ATOM 10327 C C . GLU C 1 232 ? -34.884 60.832 -72.880 1.00 37.47 232 GLU C C 1
ATOM 10328 O O . GLU C 1 232 ? -35.086 60.024 -71.964 1.00 33.71 232 GLU C O 1
ATOM 10334 N N . GLY C 1 233 ? -34.809 62.161 -72.747 1.00 36.63 233 GLY C N 1
ATOM 10335 C CA . GLY C 1 233 ? -34.987 62.828 -71.474 1.00 35.56 233 GLY C CA 1
ATOM 10336 C C . GLY C 1 233 ? -33.662 62.905 -70.719 1.00 35.13 233 GLY C C 1
ATOM 10337 O O . GLY C 1 233 ? -32.685 62.245 -71.098 1.00 35.72 233 GLY C O 1
ATOM 10338 N N . GLY C 1 234 ? -33.713 63.628 -69.591 1.00 34.34 234 GLY C N 1
ATOM 10339 C CA . GLY C 1 234 ? -32.590 63.921 -68.723 1.00 33.08 234 GLY C CA 1
ATOM 10340 C C . GLY C 1 234 ? -31.807 65.083 -69.307 1.00 33.29 234 GLY C C 1
ATOM 10341 O O . GLY C 1 234 ? -32.391 65.964 -69.891 1.00 32.98 234 GLY C O 1
ATOM 10342 N N . ASN C 1 235 ? -30.494 65.077 -69.128 1.00 36.92 235 ASN C N 1
ATOM 10343 C CA . ASN C 1 235 ? -29.597 65.888 -69.934 1.00 39.76 235 ASN C CA 1
ATOM 10344 C C . ASN C 1 235 ? -28.153 65.409 -69.743 1.00 35.92 235 ASN C C 1
ATOM 10345 O O . ASN C 1 235 ? -27.784 64.834 -68.719 1.00 34.47 235 ASN C O 1
ATOM 10350 N N . GLY C 1 236 ? -27.326 65.660 -70.753 1.00 33.75 236 GLY C N 1
ATOM 10351 C CA . GLY C 1 236 ? -25.987 65.120 -70.783 1.00 33.64 236 GLY C CA 1
ATOM 10352 C C . GLY C 1 236 ? -26.064 63.604 -70.654 1.00 35.78 236 GLY C C 1
ATOM 10353 O O . GLY C 1 236 ? -26.909 62.950 -71.289 1.00 34.35 236 GLY C O 1
ATOM 10354 N N . GLN C 1 237 ? -25.255 63.095 -69.724 1.00 33.42 237 GLN C N 1
ATOM 10355 C CA . GLN C 1 237 ? -25.092 61.672 -69.549 1.00 32.63 237 GLN C CA 1
ATOM 10356 C C . GLN C 1 237 ? -26.184 61.129 -68.639 1.00 33.01 237 GLN C C 1
ATOM 10357 O O . GLN C 1 237 ? -26.180 59.940 -68.361 1.00 32.41 237 GLN C O 1
ATOM 10363 N N . TYR C 1 238 ? -27.040 62.007 -68.102 1.00 33.20 238 TYR C N 1
ATOM 10364 C CA . TYR C 1 238 ? -28.147 61.582 -67.252 1.00 31.67 238 TYR C CA 1
ATOM 10365 C C . TYR C 1 238 ? -29.387 61.369 -68.124 1.00 33.41 238 TYR C C 1
ATOM 10366 O O . TYR C 1 238 ? -29.919 62.302 -68.742 1.00 35.24 238 TYR C O 1
ATOM 10375 N N . GLY C 1 239 ? -29.843 60.125 -68.134 1.00 32.47 239 GLY C N 1
ATOM 10376 C CA . GLY C 1 239 ? -30.730 59.623 -69.159 1.00 34.28 239 GLY C CA 1
ATOM 10377 C C . GLY C 1 239 ? -29.989 59.487 -70.481 1.00 33.51 239 GLY C C 1
ATOM 10378 O O . GLY C 1 239 ? -28.823 59.885 -70.576 1.00 32.43 239 GLY C O 1
ATOM 10379 N N . SER C 1 240 ? -30.673 58.832 -71.428 1.00 31.75 240 SER C N 1
ATOM 10380 C CA . SER C 1 240 ? -30.361 58.884 -72.849 1.00 30.44 240 SER C CA 1
ATOM 10381 C C . SER C 1 240 ? -29.053 58.163 -73.251 1.00 27.90 240 SER C C 1
ATOM 10382 O O . SER C 1 240 ? -28.568 58.334 -74.359 1.00 27.77 240 SER C O 1
ATOM 10385 N N . ASN C 1 241 ? -28.532 57.243 -72.444 1.00 27.79 241 ASN C N 1
ATOM 10386 C CA . ASN C 1 241 ? -27.355 56.463 -72.852 1.00 28.61 241 ASN C CA 1
ATOM 10387 C C . ASN C 1 241 ? -27.737 55.320 -73.773 1.00 27.79 241 ASN C C 1
ATOM 10388 O O . ASN C 1 241 ? -28.857 54.866 -73.744 1.00 29.80 241 ASN C O 1
ATOM 10393 N N . THR C 1 242 ? -26.818 54.879 -74.637 1.00 29.69 242 THR C N 1
ATOM 10394 C CA . THR C 1 242 ? -26.990 53.630 -75.375 1.00 29.42 242 THR C CA 1
ATOM 10395 C C . THR C 1 242 ? -26.729 52.461 -74.426 1.00 28.65 242 THR C C 1
ATOM 10396 O O . THR C 1 242 ? -26.146 52.625 -73.360 1.00 28.61 242 THR C O 1
ATOM 10400 N N . LEU C 1 243 ? -27.026 51.253 -74.875 1.00 29.36 243 LEU C N 1
ATOM 10401 C CA . LEU C 1 243 ? -26.649 50.071 -74.112 1.00 30.69 243 LEU C CA 1
ATOM 10402 C C . LEU C 1 243 ? -25.120 49.957 -73.944 1.00 29.95 243 LEU C C 1
ATOM 10403 O O . LEU C 1 243 ? -24.618 49.576 -72.877 1.00 28.94 243 LEU C O 1
ATOM 10408 N N . LYS C 1 244 ? -24.357 50.304 -74.996 1.00 31.77 244 LYS C N 1
ATOM 10409 C CA . LYS C 1 244 ? -22.905 50.335 -74.925 1.00 29.93 244 LYS C CA 1
ATOM 10410 C C . LYS C 1 244 ? -22.401 51.364 -73.897 1.00 28.58 244 LYS C C 1
ATOM 10411 O O . LYS C 1 244 ? -21.527 51.072 -73.073 1.00 27.16 244 LYS C O 1
ATOM 10417 N N . GLN C 1 245 ? -22.923 52.599 -73.952 1.00 28.06 245 GLN C N 1
ATOM 10418 C CA . GLN C 1 245 ? -22.511 53.631 -73.005 1.00 27.42 245 GLN C CA 1
ATOM 10419 C C . GLN C 1 245 ? -22.828 53.187 -71.577 1.00 28.27 245 GLN C C 1
ATOM 10420 O O . GLN C 1 245 ? -22.040 53.397 -70.658 1.00 25.82 245 GLN C O 1
ATOM 10426 N N . GLN C 1 246 ? -24.002 52.567 -71.386 1.00 29.67 246 GLN C N 1
ATOM 10427 C CA . GLN C 1 246 ? -24.334 52.049 -70.074 1.00 29.04 246 GLN C CA 1
ATOM 10428 C C . GLN C 1 246 ? -23.238 51.070 -69.648 1.00 27.37 246 GLN C C 1
ATOM 10429 O O . GLN C 1 246 ? -22.680 51.186 -68.560 1.00 28.11 246 GLN C O 1
ATOM 10435 N N . SER C 1 247 ? -22.955 50.084 -70.498 1.00 28.46 247 SER C N 1
ATOM 10436 C CA . SER C 1 247 ? -22.049 49.001 -70.138 1.00 27.56 247 SER C CA 1
ATOM 10437 C C . SER C 1 247 ? -20.671 49.592 -69.857 1.00 26.34 247 SER C C 1
ATOM 10438 O O . SER C 1 247 ? -20.115 49.375 -68.787 1.00 26.83 247 SER C O 1
ATOM 10441 N N . ASP C 1 248 ? -20.146 50.378 -70.802 1.00 24.91 248 ASP C N 1
ATOM 10442 C CA . ASP C 1 248 ? -18.823 50.962 -70.617 1.00 26.04 248 ASP C CA 1
ATOM 10443 C C . ASP C 1 248 ? -18.810 51.864 -69.379 1.00 26.31 248 ASP C C 1
ATOM 10444 O O . ASP C 1 248 ? -17.824 51.886 -68.640 1.00 24.68 248 ASP C O 1
ATOM 10449 N N . GLY C 1 249 ? -19.927 52.579 -69.140 1.00 27.32 249 GLY C N 1
ATOM 10450 C CA . GLY C 1 249 ? -20.036 53.509 -68.016 1.00 26.98 249 GLY C CA 1
ATOM 10451 C C . GLY C 1 249 ? -19.879 52.835 -66.648 1.00 26.46 249 GLY C C 1
ATOM 10452 O O . GLY C 1 249 ? -19.238 53.376 -65.732 1.00 24.73 249 GLY C O 1
ATOM 10453 N N . LEU C 1 250 ? -20.531 51.671 -66.498 1.00 25.59 250 LEU C N 1
ATOM 10454 C CA . LEU C 1 250 ? -20.496 50.983 -65.225 1.00 25.42 250 LEU C CA 1
ATOM 10455 C C . LEU C 1 250 ? -19.065 50.533 -64.934 1.00 27.56 250 LEU C C 1
ATOM 10456 O O . LEU C 1 250 ? -18.643 50.625 -63.800 1.00 30.59 250 LEU C O 1
ATOM 10461 N N . ILE C 1 251 ? -18.322 50.084 -65.956 1.00 27.51 251 ILE C N 1
ATOM 10462 C CA . ILE C 1 251 ? -16.965 49.599 -65.780 1.00 30.25 251 ILE C CA 1
ATOM 10463 C C . ILE C 1 251 ? -16.055 50.794 -65.464 1.00 28.79 251 ILE C C 1
ATOM 10464 O O . ILE C 1 251 ? -15.165 50.681 -64.617 1.00 27.82 251 ILE C O 1
ATOM 10469 N N . SER C 1 252 ? -16.271 51.921 -66.167 1.00 28.59 252 SER C N 1
ATOM 10470 C CA . SER C 1 252 ? -15.555 53.173 -65.915 1.00 27.01 252 SER C CA 1
ATOM 10471 C C . SER C 1 252 ? -15.756 53.598 -64.463 1.00 27.67 252 SER C C 1
ATOM 10472 O O . SER C 1 252 ? -14.780 53.834 -63.739 1.00 27.10 252 SER C O 1
ATOM 10475 N N . ASN C 1 253 ? -17.026 53.574 -64.000 1.00 26.62 253 ASN C N 1
ATOM 10476 C CA . ASN C 1 253 ? -17.311 53.894 -62.609 1.00 26.30 253 ASN C CA 1
ATOM 10477 C C . ASN C 1 253 ? -16.636 52.936 -61.627 1.00 26.11 253 ASN C C 1
ATOM 10478 O O . ASN C 1 253 ? -16.139 53.364 -60.590 1.00 27.99 253 ASN C O 1
ATOM 10483 N N . TYR C 1 254 ? -16.647 51.634 -61.915 1.00 26.08 254 TYR C N 1
ATOM 10484 C CA . TYR C 1 254 ? -16.197 50.648 -60.938 1.00 26.14 254 TYR C CA 1
ATOM 10485 C C . TYR C 1 254 ? -14.710 50.893 -60.662 1.00 26.13 254 TYR C C 1
ATOM 10486 O O . TYR C 1 254 ? -14.277 50.939 -59.517 1.00 26.99 254 TYR C O 1
ATOM 10495 N N . ARG C 1 255 ? -13.932 51.065 -61.731 1.00 27.11 255 ARG C N 1
ATOM 10496 C CA . ARG C 1 255 ? -12.508 51.346 -61.612 1.00 27.58 255 ARG C CA 1
ATOM 10497 C C . ARG C 1 255 ? -12.327 52.607 -60.759 1.00 28.52 255 ARG C C 1
ATOM 10498 O O . ARG C 1 255 ? -11.643 52.586 -59.725 1.00 26.82 255 ARG C O 1
ATOM 10506 N N . ASP C 1 256 ? -13.001 53.693 -61.182 1.00 29.79 256 ASP C N 1
ATOM 10507 C CA . ASP C 1 256 ? -12.779 55.008 -60.603 1.00 29.48 256 ASP C CA 1
ATOM 10508 C C . ASP C 1 256 ? -13.123 54.951 -59.125 1.00 29.66 256 ASP C C 1
ATOM 10509 O O . ASP C 1 256 ? -12.437 55.547 -58.304 1.00 28.50 256 ASP C O 1
ATOM 10514 N N . LEU C 1 257 ? -14.169 54.203 -58.753 1.00 29.78 257 LEU C N 1
ATOM 10515 C CA . LEU C 1 257 ? -14.592 54.324 -57.366 1.00 29.66 257 LEU C CA 1
ATOM 10516 C C . LEU C 1 257 ? -13.685 53.513 -56.458 1.00 30.10 257 LEU C C 1
ATOM 10517 O O . LEU C 1 257 ? -13.431 53.932 -55.328 1.00 29.34 257 LEU C O 1
ATOM 10522 N N . ILE C 1 258 ? -13.177 52.369 -56.955 1.00 30.95 258 ILE C N 1
ATOM 10523 C CA . ILE C 1 258 ? -12.146 51.664 -56.209 1.00 31.18 258 ILE C CA 1
ATOM 10524 C C . ILE C 1 258 ? -10.949 52.598 -56.007 1.00 30.26 258 ILE C C 1
ATOM 10525 O O . ILE C 1 258 ? -10.358 52.640 -54.933 1.00 29.59 258 ILE C O 1
ATOM 10530 N N . ASP C 1 259 ? -10.612 53.353 -57.051 1.00 29.97 259 ASP C N 1
ATOM 10531 C CA . ASP C 1 259 ? -9.479 54.273 -57.019 1.00 33.38 259 ASP C CA 1
ATOM 10532 C C . ASP C 1 259 ? -9.649 55.365 -55.957 1.00 33.34 259 ASP C C 1
ATOM 10533 O O . ASP C 1 259 ? -8.655 55.932 -55.492 1.00 36.74 259 ASP C O 1
ATOM 10538 N N . ALA C 1 260 ? -10.903 55.643 -55.570 1.00 32.00 260 ALA C N 1
ATOM 10539 C CA . ALA C 1 260 ? -11.212 56.619 -54.533 1.00 32.22 260 ALA C CA 1
ATOM 10540 C C . ALA C 1 260 ? -11.099 55.980 -53.161 1.00 32.01 260 ALA C C 1
ATOM 10541 O O . ALA C 1 260 ? -11.186 56.677 -52.169 1.00 35.60 260 ALA C O 1
ATOM 10543 N N . GLY C 1 261 ? -10.907 54.662 -53.108 1.00 31.73 261 GLY C N 1
ATOM 10544 C CA . GLY C 1 261 ? -10.689 53.962 -51.853 1.00 30.53 261 GLY C CA 1
ATOM 10545 C C . GLY C 1 261 ? -11.870 53.090 -51.423 1.00 29.60 261 GLY C C 1
ATOM 10546 O O . GLY C 1 261 ? -11.885 52.641 -50.291 1.00 30.40 261 GLY C O 1
ATOM 10547 N N . ALA C 1 262 ? -12.827 52.823 -52.318 1.00 29.13 262 ALA C N 1
ATOM 10548 C CA . ALA C 1 262 ? -14.038 52.082 -51.987 1.00 29.94 262 ALA C CA 1
ATOM 10549 C C . ALA C 1 262 ? -13.680 50.607 -51.797 1.00 30.66 262 ALA C C 1
ATOM 10550 O O . ALA C 1 262 ? -12.910 50.072 -52.593 1.00 27.18 262 ALA C O 1
ATOM 10552 N N . VAL C 1 263 ? -14.190 50.005 -50.706 1.00 32.84 263 VAL C N 1
ATOM 10553 C CA . VAL C 1 263 ? -13.982 48.588 -50.399 1.00 34.14 263 VAL C CA 1
ATOM 10554 C C . VAL C 1 263 ? -15.317 47.825 -50.426 1.00 35.21 263 VAL C C 1
ATOM 10555 O O . VAL C 1 263 ? -15.418 46.649 -50.041 1.00 32.53 263 VAL C O 1
ATOM 10559 N N . GLY C 1 264 ? -16.361 48.535 -50.871 1.00 36.11 264 GLY C N 1
ATOM 10560 C CA . GLY C 1 264 ? -17.631 47.910 -51.171 1.00 37.07 264 GLY C CA 1
ATOM 10561 C C . GLY C 1 264 ? -18.342 48.740 -52.226 1.00 37.45 264 GLY C C 1
ATOM 10562 O O . GLY C 1 264 ? -18.169 49.960 -52.286 1.00 35.62 264 GLY C O 1
ATOM 10563 N N . MET C 1 265 ? -19.079 48.039 -53.094 1.00 38.76 265 MET C N 1
ATOM 10564 C CA . MET C 1 265 ? -19.623 48.645 -54.304 1.00 34.64 265 MET C CA 1
ATOM 10565 C C . MET C 1 265 ? -21.055 48.174 -54.479 1.00 33.37 265 MET C C 1
ATOM 10566 O O . MET C 1 265 ? -21.318 46.974 -54.454 1.00 35.05 265 MET C O 1
ATOM 10571 N N . CYS C 1 266 ? -21.951 49.138 -54.650 1.00 32.43 266 CYS C N 1
ATOM 10572 C CA . CYS C 1 266 ? -23.347 48.855 -54.917 1.00 32.91 266 CYS C CA 1
ATOM 10573 C C . CYS C 1 266 ? -23.797 49.478 -56.237 1.00 29.98 266 CYS C C 1
ATOM 10574 O O . CYS C 1 266 ? -24.632 50.383 -56.205 1.00 28.00 266 CYS C O 1
ATOM 10577 N N . PRO C 1 267 ? -23.361 48.941 -57.405 1.00 29.02 267 PRO C N 1
ATOM 10578 C CA . PRO C 1 267 ? -23.893 49.347 -58.713 1.00 27.74 267 PRO C CA 1
ATOM 10579 C C . PRO C 1 267 ? -25.421 49.326 -58.773 1.00 28.07 267 PRO C C 1
ATOM 10580 O O . PRO C 1 267 ? -26.051 48.412 -58.232 1.00 25.44 267 PRO C O 1
ATOM 10584 N N . PHE C 1 268 ? -25.959 50.364 -59.451 1.00 29.47 268 PHE C N 1
ATOM 10585 C CA . PHE C 1 268 ? -27.372 50.656 -59.567 1.00 29.33 268 PHE C CA 1
ATOM 10586 C C . PHE C 1 268 ? -27.834 50.432 -61.000 1.00 28.76 268 PHE C C 1
ATOM 10587 O O . PHE C 1 268 ? -27.331 51.110 -61.906 1.00 28.67 268 PHE C O 1
ATOM 10595 N N . TYR C 1 269 ? -28.752 49.467 -61.220 1.00 29.32 269 TYR C N 1
ATOM 10596 C CA . TYR C 1 269 ? -29.173 48.447 -60.249 1.00 28.08 269 TYR C CA 1
ATOM 10597 C C . TYR C 1 269 ? -29.716 47.251 -61.034 1.00 27.54 269 TYR C C 1
ATOM 10598 O O . TYR C 1 269 ? -29.631 47.232 -62.262 1.00 27.26 269 TYR C O 1
ATOM 10607 N N . TYR C 1 270 ? -30.345 46.280 -60.350 1.00 28.58 270 TYR C N 1
ATOM 10608 C CA . TYR C 1 270 ? -30.749 45.033 -60.994 1.00 28.16 270 TYR C CA 1
ATOM 10609 C C . TYR C 1 270 ? -31.777 45.234 -62.112 1.00 28.35 270 TYR C C 1
ATOM 10610 O O . TYR C 1 270 ? -31.531 44.762 -63.218 1.00 28.95 270 TYR C O 1
ATOM 10619 N N . ALA C 1 271 ? -32.941 45.864 -61.867 1.00 27.86 271 ALA C N 1
ATOM 10620 C CA . ALA C 1 271 ? -33.938 45.919 -62.928 1.00 29.11 271 ALA C CA 1
ATOM 10621 C C . ALA C 1 271 ? -34.756 47.212 -62.933 1.00 30.34 271 ALA C C 1
ATOM 10622 O O . ALA C 1 271 ? -34.946 47.833 -61.892 1.00 30.81 271 ALA C O 1
ATOM 10624 N N . ASP C 1 272 ? -35.257 47.564 -64.129 1.00 29.83 272 ASP C N 1
ATOM 10625 C CA . ASP C 1 272 ? -36.017 48.777 -64.339 1.00 31.42 272 ASP C CA 1
ATOM 10626 C C . ASP C 1 272 ? -37.222 48.826 -63.398 1.00 31.23 272 ASP C C 1
ATOM 10627 O O . ASP C 1 272 ? -37.872 47.800 -63.119 1.00 30.85 272 ASP C O 1
ATOM 10632 N N . GLY C 1 273 ? -37.460 50.033 -62.876 1.00 30.04 273 GLY C N 1
ATOM 10633 C CA . GLY C 1 273 ? -38.670 50.367 -62.139 1.00 31.30 273 GLY C CA 1
ATOM 10634 C C . GLY C 1 273 ? -39.513 51.351 -62.940 1.00 31.24 273 GLY C C 1
ATOM 10635 O O . GLY C 1 273 ? -39.128 52.516 -63.073 1.00 31.96 273 GLY C O 1
ATOM 10636 N N . TRP C 1 274 ? -40.618 50.866 -63.508 1.00 31.46 274 TRP C N 1
ATOM 10637 C CA . TRP C 1 274 ? -41.480 51.677 -64.355 1.00 33.38 274 TRP C CA 1
ATOM 10638 C C . TRP C 1 274 ? -42.223 52.727 -63.522 1.00 36.50 274 TRP C C 1
ATOM 10639 O O . TRP C 1 274 ? -42.739 53.729 -64.060 1.00 37.17 274 TRP C O 1
ATOM 10650 N N . TRP C 1 275 ? -42.287 52.473 -62.206 1.00 37.14 275 TRP C N 1
ATOM 10651 C CA . TRP C 1 275 ? -43.024 53.343 -61.300 1.00 39.04 275 TRP C CA 1
ATOM 10652 C C . TRP C 1 275 ? -42.280 54.666 -61.124 1.00 37.84 275 TRP C C 1
ATOM 10653 O O . TRP C 1 275 ? -42.889 55.670 -60.782 1.00 39.54 275 TRP C O 1
ATOM 10664 N N . LYS C 1 276 ? -40.986 54.664 -61.423 1.00 35.63 276 LYS C N 1
ATOM 10665 C CA . LYS C 1 276 ? -40.077 55.626 -60.836 1.00 37.11 276 LYS C CA 1
ATOM 10666 C C . LYS C 1 276 ? -40.269 57.019 -61.432 1.00 38.35 276 LYS C C 1
ATOM 10667 O O . LYS C 1 276 ? -39.846 57.979 -60.826 1.00 42.79 276 LYS C O 1
ATOM 10673 N N . GLY C 1 277 ? -40.908 57.143 -62.590 1.00 40.21 277 GLY C N 1
ATOM 10674 C CA . GLY C 1 277 ? -41.175 58.447 -63.170 1.00 41.96 277 GLY C CA 1
ATOM 10675 C C . GLY C 1 277 ? -42.672 58.718 -63.332 1.00 43.93 277 GLY C C 1
ATOM 10676 O O . GLY C 1 277 ? -43.057 59.517 -64.181 1.00 44.68 277 GLY C O 1
ATOM 10677 N N . GLY C 1 278 ? -43.506 58.081 -62.493 1.00 44.66 278 GLY C N 1
ATOM 10678 C CA . GLY C 1 278 ? -44.955 58.162 -62.622 1.00 43.44 278 GLY C CA 1
ATOM 10679 C C . GLY C 1 278 ? -45.453 57.109 -63.606 1.00 42.96 278 GLY C C 1
ATOM 10680 O O . GLY C 1 278 ? -44.687 56.562 -64.406 1.00 46.25 278 GLY C O 1
ATOM 10681 N N . GLU C 1 279 ? -46.731 56.809 -63.495 1.00 43.12 279 GLU C N 1
ATOM 10682 C CA . GLU C 1 279 ? -47.387 55.789 -64.293 1.00 44.23 279 GLU C CA 1
ATOM 10683 C C . GLU C 1 279 ? -46.628 54.474 -64.184 1.00 40.73 279 GLU C C 1
ATOM 10684 O O . GLU C 1 279 ? -45.791 54.142 -65.004 1.00 39.06 279 GLU C O 1
ATOM 10690 N N . LYS C 1 280 ? -46.981 53.687 -63.181 1.00 42.19 280 LYS C N 1
ATOM 10691 C CA . LYS C 1 280 ? -46.307 52.410 -62.945 1.00 40.99 280 LYS C CA 1
ATOM 10692 C C . LYS C 1 280 ? -46.572 51.386 -64.051 1.00 39.05 280 LYS C C 1
ATOM 10693 O O . LYS C 1 280 ? -45.778 50.461 -64.192 1.00 38.46 280 LYS C O 1
ATOM 10699 N N . SER C 1 281 ? -47.656 51.562 -64.823 1.00 39.28 281 SER C N 1
ATOM 10700 C CA . SER C 1 281 ? -48.079 50.645 -65.882 1.00 41.54 281 SER C CA 1
ATOM 10701 C C . SER C 1 281 ? -47.570 51.033 -67.272 1.00 42.05 281 SER C C 1
ATOM 10702 O O . SER C 1 281 ? -47.821 50.331 -68.259 1.00 42.80 281 SER C O 1
ATOM 10705 N N . ASP C 1 282 ? -46.797 52.113 -67.341 1.00 41.37 282 ASP C N 1
ATOM 10706 C CA . ASP C 1 282 ? -46.271 52.564 -68.598 1.00 41.39 282 ASP C CA 1
ATOM 10707 C C . ASP C 1 282 ? -44.780 52.819 -68.424 1.00 38.04 282 ASP C C 1
ATOM 10708 O O . ASP C 1 282 ? -44.330 53.365 -67.410 1.00 35.50 282 ASP C O 1
ATOM 10713 N N . HIS C 1 283 ? -44.029 52.483 -69.470 1.00 37.32 283 HIS C N 1
ATOM 10714 C CA . HIS C 1 283 ? -42.594 52.728 -69.472 1.00 35.19 283 HIS C CA 1
ATOM 10715 C C . HIS C 1 283 ? -42.340 54.005 -70.249 1.00 35.17 283 HIS C C 1
ATOM 10716 O O . HIS C 1 283 ? -42.303 54.007 -71.478 1.00 35.01 283 HIS C O 1
ATOM 10723 N N . SER C 1 284 ? -42.188 55.104 -69.524 1.00 36.79 284 SER C N 1
ATOM 10724 C CA . SER C 1 284 ? -42.129 56.391 -70.180 1.00 37.09 284 SER C CA 1
ATOM 10725 C C . SER C 1 284 ? -40.793 56.549 -70.922 1.00 36.26 284 SER C C 1
ATOM 10726 O O . SER C 1 284 ? -39.717 56.242 -70.398 1.00 33.73 284 SER C O 1
ATOM 10729 N N . LEU C 1 285 ? -40.871 57.030 -72.169 1.00 37.45 285 LEU C N 1
ATOM 10730 C CA . LEU C 1 285 ? -39.709 57.128 -73.040 1.00 38.43 285 LEU C CA 1
ATOM 10731 C C . LEU C 1 285 ? -38.778 58.239 -72.562 1.00 37.14 285 LEU C C 1
ATOM 10732 O O . LEU C 1 285 ? -37.578 58.187 -72.860 1.00 37.46 285 LEU C O 1
ATOM 10737 N N . ASN C 1 286 ? -39.308 59.217 -71.809 1.00 36.16 286 ASN C N 1
ATOM 10738 C CA . ASN C 1 286 ? -38.493 60.356 -71.427 1.00 37.02 286 ASN C CA 1
ATOM 10739 C C . ASN C 1 286 ? -38.240 60.465 -69.926 1.00 35.37 286 ASN C C 1
ATOM 10740 O O . ASN C 1 286 ? -37.921 61.548 -69.451 1.00 33.94 286 ASN C O 1
ATOM 10745 N N . GLN C 1 287 ? -38.288 59.347 -69.206 1.00 35.28 287 GLN C N 1
ATOM 10746 C CA . GLN C 1 287 ? -38.035 59.343 -67.776 1.00 37.30 287 GLN C CA 1
ATOM 10747 C C . GLN C 1 287 ? -36.753 58.566 -67.528 1.00 36.27 287 GLN C C 1
ATOM 10748 O O . GLN C 1 287 ? -36.798 57.344 -67.460 1.00 38.23 287 GLN C O 1
ATOM 10754 N N . PRO C 1 288 ? -35.590 59.235 -67.357 1.00 35.31 288 PRO C N 1
ATOM 10755 C CA . PRO C 1 288 ? -34.337 58.533 -67.050 1.00 34.35 288 PRO C CA 1
ATOM 10756 C C . PRO C 1 288 ? -34.467 57.424 -66.003 1.00 34.19 288 PRO C C 1
ATOM 10757 O O . PRO C 1 288 ? -33.844 56.369 -66.112 1.00 33.51 288 PRO C O 1
ATOM 10761 N N . GLU C 1 289 ? -35.325 57.689 -65.009 1.00 32.64 289 GLU C N 1
ATOM 10762 C CA . GLU C 1 289 ? -35.351 56.967 -63.753 1.00 33.23 289 GLU C CA 1
ATOM 10763 C C . GLU C 1 289 ? -35.929 55.562 -63.950 1.00 32.65 289 GLU C C 1
ATOM 10764 O O . GLU C 1 289 ? -35.737 54.745 -63.054 1.00 31.59 289 GLU C O 1
ATOM 10770 N N . GLU C 1 290 ? -36.630 55.320 -65.077 1.00 30.93 290 GLU C N 1
ATOM 10771 C CA . GLU C 1 290 ? -37.273 54.050 -65.343 1.00 32.30 290 GLU C CA 1
ATOM 10772 C C . GLU C 1 290 ? -36.358 53.097 -66.131 1.00 33.18 290 GLU C C 1
ATOM 10773 O O . GLU C 1 290 ? -36.790 51.989 -66.472 1.00 29.87 290 GLU C O 1
ATOM 10779 N N . TRP C 1 291 ? -35.115 53.532 -66.458 1.00 32.01 291 TRP C N 1
ATOM 10780 C CA . TRP C 1 291 ? -34.286 52.753 -67.371 1.00 31.22 291 TRP C CA 1
ATOM 10781 C C . TRP C 1 291 ? -32.877 52.522 -66.822 1.00 28.36 291 TRP C C 1
ATOM 10782 O O . TRP C 1 291 ? -31.962 52.356 -67.590 1.00 28.09 291 TRP C O 1
ATOM 10793 N N . PHE C 1 292 ? -32.724 52.381 -65.512 1.00 28.31 292 PHE C N 1
ATOM 10794 C CA . PHE C 1 292 ? -31.425 52.198 -64.889 1.00 28.22 292 PHE C CA 1
ATOM 10795 C C . PHE C 1 292 ? -31.016 50.744 -64.727 1.00 27.90 292 PHE C C 1
ATOM 10796 O O . PHE C 1 292 ? -29.918 50.488 -64.243 1.00 27.68 292 PHE C O 1
ATOM 10804 N N . GLY C 1 293 ? -31.912 49.812 -65.069 1.00 28.11 293 GLY C N 1
ATOM 10805 C CA . GLY C 1 293 ? -31.705 48.414 -64.730 1.00 26.59 293 GLY C CA 1
ATOM 10806 C C . GLY C 1 293 ? -30.591 47.798 -65.569 1.00 25.64 293 GLY C C 1
ATOM 10807 O O . GLY C 1 293 ? -30.357 48.217 -66.699 1.00 23.80 293 GLY C O 1
ATOM 10808 N N . PHE C 1 294 ? -29.931 46.781 -65.000 1.00 25.56 294 PHE C N 1
ATOM 10809 C CA . PHE C 1 294 ? -29.140 45.872 -65.802 1.00 25.33 294 PHE C CA 1
ATOM 10810 C C . PHE C 1 294 ? -30.070 44.893 -66.519 1.00 26.03 294 PHE C C 1
ATOM 10811 O O . PHE C 1 294 ? -29.659 44.261 -67.493 1.00 28.10 294 PHE C O 1
ATOM 10819 N N . TRP C 1 295 ? -31.278 44.676 -65.978 1.00 25.91 295 TRP C N 1
ATOM 10820 C CA . TRP C 1 295 ? -32.275 43.851 -66.649 1.00 27.52 295 TRP C CA 1
ATOM 10821 C C . TRP C 1 295 ? -33.432 44.749 -67.088 1.00 28.06 295 TRP C C 1
ATOM 10822 O O . TRP C 1 295 ? -33.723 45.751 -66.426 1.00 30.90 295 TRP C O 1
ATOM 10833 N N . GLY C 1 296 ? -34.068 44.380 -68.202 1.00 27.00 296 GLY C N 1
ATOM 10834 C CA . GLY C 1 296 ? -35.147 45.171 -68.763 1.00 28.59 296 GLY C CA 1
ATOM 10835 C C . GLY C 1 296 ? -36.340 44.295 -69.113 1.00 29.37 296 GLY C C 1
ATOM 10836 O O . GLY C 1 296 ? -36.172 43.132 -69.478 1.00 30.17 296 GLY C O 1
ATOM 10837 N N . TYR C 1 297 ? -37.533 44.887 -69.012 1.00 31.10 297 TYR C N 1
ATOM 10838 C CA . TYR C 1 297 ? -38.801 44.197 -69.212 1.00 31.02 297 TYR C CA 1
ATOM 10839 C C . TYR C 1 297 ? -39.268 44.447 -70.642 1.00 31.09 297 TYR C C 1
ATOM 10840 O O . TYR C 1 297 ? -39.180 45.560 -71.163 1.00 32.45 297 TYR C O 1
ATOM 10849 N N . SER C 1 298 ? -39.758 43.379 -71.279 1.00 30.95 298 SER C N 1
ATOM 10850 C CA . SER C 1 298 ? -40.258 43.454 -72.643 1.00 30.07 298 SER C CA 1
ATOM 10851 C C . SER C 1 298 ? -41.533 44.307 -72.711 1.00 30.27 298 SER C C 1
ATOM 10852 O O . SER C 1 298 ? -41.727 45.036 -73.673 1.00 30.92 298 SER C O 1
ATOM 10855 N N . ASP C 1 299 ? -42.384 44.243 -71.684 1.00 31.05 299 ASP C N 1
ATOM 10856 C CA . ASP C 1 299 ? -43.717 44.835 -71.753 1.00 32.03 299 ASP C CA 1
ATOM 10857 C C . ASP C 1 299 ? -44.311 44.860 -70.348 1.00 32.98 299 ASP C C 1
ATOM 10858 O O . ASP C 1 299 ? -43.742 44.273 -69.432 1.00 33.16 299 ASP C O 1
ATOM 10863 N N . LEU C 1 300 ? -45.498 45.464 -70.226 1.00 35.46 300 LEU C N 1
ATOM 10864 C CA . LEU C 1 300 ? -46.288 45.535 -69.005 1.00 37.54 300 LEU C CA 1
ATOM 10865 C C . LEU C 1 300 ? -46.524 44.189 -68.311 1.00 38.25 300 LEU C C 1
ATOM 10866 O O . LEU C 1 300 ? -46.783 44.168 -67.115 1.00 39.23 300 LEU C O 1
ATOM 10871 N N . ASN C 1 301 ? -46.524 43.068 -69.037 1.00 37.77 301 ASN C N 1
ATOM 10872 C CA . ASN C 1 301 ? -46.867 41.798 -68.431 1.00 37.85 301 ASN C CA 1
ATOM 10873 C C . ASN C 1 301 ? -45.625 41.018 -67.994 1.00 38.13 301 ASN C C 1
ATOM 10874 O O . ASN C 1 301 ? -45.740 39.920 -67.446 1.00 39.69 301 ASN C O 1
ATOM 10879 N N . ASP C 1 302 ? -44.435 41.572 -68.222 1.00 36.94 302 ASP C N 1
ATOM 10880 C CA . ASP C 1 302 ? -43.203 40.816 -68.041 1.00 37.23 302 ASP C CA 1
ATOM 10881 C C . ASP C 1 302 ? -42.802 40.871 -66.578 1.00 36.63 302 ASP C C 1
ATOM 10882 O O . ASP C 1 302 ? -42.489 41.922 -66.030 1.00 37.60 302 ASP C O 1
ATOM 10887 N N . LYS C 1 303 ? -42.738 39.711 -65.963 1.00 36.23 303 LYS C N 1
ATOM 10888 C CA . LYS C 1 303 ? -42.326 39.648 -64.582 1.00 35.92 303 LYS C CA 1
ATOM 10889 C C . LYS C 1 303 ? -40.859 39.234 -64.482 1.00 32.89 303 LYS C C 1
ATOM 10890 O O . LYS C 1 303 ? -40.368 39.148 -63.376 1.00 32.49 303 LYS C O 1
ATOM 10896 N N . TYR C 1 304 ? -40.171 38.989 -65.608 1.00 31.51 304 TYR C N 1
ATOM 10897 C CA . TYR C 1 304 ? -38.876 38.317 -65.585 1.00 31.15 304 TYR C CA 1
ATOM 10898 C C . TYR C 1 304 ? -37.768 39.220 -66.118 1.00 30.69 304 TYR C C 1
ATOM 10899 O O . TYR C 1 304 ? -36.810 39.540 -65.406 1.00 30.23 304 TYR C O 1
ATOM 10908 N N . GLY C 1 305 ? -37.919 39.640 -67.374 1.00 30.08 305 GLY C N 1
ATOM 10909 C CA . GLY C 1 305 ? -36.921 40.480 -68.013 1.00 28.23 305 GLY C CA 1
ATOM 10910 C C . GLY C 1 305 ? -35.776 39.640 -68.582 1.00 27.51 305 GLY C C 1
ATOM 10911 O O . GLY C 1 305 ? -35.766 38.400 -68.463 1.00 26.74 305 GLY C O 1
ATOM 10912 N N . THR C 1 306 ? -34.846 40.349 -69.236 1.00 26.82 306 THR C N 1
ATOM 10913 C CA . THR C 1 306 ? -33.628 39.773 -69.782 1.00 26.93 306 THR C CA 1
ATOM 10914 C C . THR C 1 306 ? -32.476 40.746 -69.562 1.00 27.27 306 THR C C 1
ATOM 10915 O O . THR C 1 306 ? -32.644 41.954 -69.541 1.00 29.28 306 THR C O 1
ATOM 10919 N N . PRO C 1 307 ? -31.259 40.245 -69.319 1.00 28.15 307 PRO C N 1
ATOM 10920 C CA . PRO C 1 307 ? -30.126 41.125 -69.036 1.00 27.42 307 PRO C CA 1
ATOM 10921 C C . PRO C 1 307 ? -29.689 42.009 -70.201 1.00 26.67 307 PRO C C 1
ATOM 10922 O O . PRO C 1 307 ? -29.707 41.598 -71.346 1.00 26.98 307 PRO C O 1
ATOM 10926 N N . ARG C 1 308 ? -29.250 43.228 -69.895 1.00 25.83 308 ARG C N 1
ATOM 10927 C CA . ARG C 1 308 ? -28.598 44.055 -70.893 1.00 26.02 308 ARG C CA 1
ATOM 10928 C C . ARG C 1 308 ? -27.092 43.767 -70.898 1.00 27.11 308 ARG C C 1
ATOM 10929 O O . ARG C 1 308 ? -26.568 43.097 -69.984 1.00 26.28 308 ARG C O 1
ATOM 10937 N N . PRO C 1 309 ? -26.353 44.265 -71.934 1.00 27.55 309 PRO C N 1
ATOM 10938 C CA . PRO C 1 309 ? -24.915 43.970 -72.077 1.00 26.57 309 PRO C CA 1
ATOM 10939 C C . PRO C 1 309 ? -24.097 44.298 -70.836 1.00 27.64 309 PRO C C 1
ATOM 10940 O O . PRO C 1 309 ? -23.184 43.544 -70.487 1.00 26.91 309 PRO C O 1
ATOM 10944 N N . VAL C 1 310 ? -24.505 45.358 -70.119 1.00 25.88 310 VAL C N 1
ATOM 10945 C CA . VAL C 1 310 ? -23.878 45.728 -68.857 1.00 25.36 310 VAL C CA 1
ATOM 10946 C C . VAL C 1 310 ? -23.775 44.519 -67.915 1.00 26.92 310 VAL C C 1
ATOM 10947 O O . VAL C 1 310 ? -22.789 44.337 -67.205 1.00 28.40 310 VAL C O 1
ATOM 10951 N N . TRP C 1 311 ? -24.807 43.679 -67.883 1.00 27.18 311 TRP C N 1
ATOM 10952 C CA . TRP C 1 311 ? -24.811 42.535 -66.983 1.00 28.15 311 TRP C CA 1
ATOM 10953 C C . TRP C 1 311 ? -23.571 41.659 -67.149 1.00 25.56 311 TRP C C 1
ATOM 10954 O O . TRP C 1 311 ? -22.999 41.211 -66.170 1.00 24.54 311 TRP C O 1
ATOM 10965 N N . PHE C 1 312 ? -23.236 41.390 -68.407 1.00 27.25 312 PHE C N 1
ATOM 10966 C CA . PHE C 1 312 ? -22.150 40.511 -68.804 1.00 29.48 312 PHE C CA 1
ATOM 10967 C C . PHE C 1 312 ? -20.817 41.210 -68.545 1.00 28.66 312 PHE C C 1
ATOM 10968 O O . PHE C 1 312 ? -19.891 40.590 -68.008 1.00 27.23 312 PHE C O 1
ATOM 10976 N N . ALA C 1 313 ? -20.760 42.519 -68.818 1.00 29.30 313 ALA C N 1
ATOM 10977 C CA . ALA C 1 313 ? -19.510 43.264 -68.635 1.00 30.69 313 ALA C CA 1
ATOM 10978 C C . ALA C 1 313 ? -19.180 43.310 -67.150 1.00 28.84 313 ALA C C 1
ATOM 10979 O O . ALA C 1 313 ? -18.030 43.087 -66.782 1.00 28.50 313 ALA C O 1
ATOM 10981 N N . MET C 1 314 ? -20.207 43.542 -66.319 1.00 28.70 314 MET C N 1
ATOM 10982 C CA . MET C 1 314 ? -20.050 43.573 -64.864 1.00 28.59 314 MET C CA 1
ATOM 10983 C C . MET C 1 314 ? -19.605 42.210 -64.321 1.00 28.47 314 MET C C 1
ATOM 10984 O O . MET C 1 314 ? -18.599 42.098 -63.635 1.00 30.52 314 MET C O 1
ATOM 10989 N N . ARG C 1 315 ? -20.338 41.158 -64.647 1.00 28.26 315 ARG C N 1
ATOM 10990 C CA . ARG C 1 315 ? -19.947 39.836 -64.236 1.00 28.22 315 ARG C CA 1
ATOM 10991 C C . ARG C 1 315 ? -18.487 39.557 -64.590 1.00 26.85 315 ARG C C 1
ATOM 10992 O O . ARG C 1 315 ? -17.740 39.024 -63.774 1.00 25.38 315 ARG C O 1
ATOM 11000 N N . ASP C 1 316 ? -18.100 39.798 -65.841 1.00 27.53 316 ASP C N 1
ATOM 11001 C CA . ASP C 1 316 ? -16.728 39.493 -66.242 1.00 29.63 316 ASP C CA 1
ATOM 11002 C C . ASP C 1 316 ? -15.747 40.387 -65.501 1.00 28.65 316 ASP C C 1
ATOM 11003 O O . ASP C 1 316 ? -14.692 39.905 -65.096 1.00 28.69 316 ASP C O 1
ATOM 11008 N N . TYR C 1 317 ? -16.131 41.657 -65.271 1.00 25.93 317 TYR C N 1
ATOM 11009 C CA . TYR C 1 317 ? -15.258 42.602 -64.599 1.00 26.96 317 TYR C CA 1
ATOM 11010 C C . TYR C 1 317 ? -15.040 42.201 -63.144 1.00 28.37 317 TYR C C 1
ATOM 11011 O O . TYR C 1 317 ? -13.948 42.386 -62.591 1.00 31.45 317 TYR C O 1
ATOM 11020 N N . MET C 1 318 ? -16.044 41.606 -62.511 1.00 27.75 318 MET C N 1
ATOM 11021 C CA . MET C 1 318 ? -15.935 41.298 -61.093 1.00 27.45 318 MET C CA 1
ATOM 11022 C C . MET C 1 318 ? -15.058 40.080 -60.802 1.00 27.23 318 MET C C 1
ATOM 11023 O O . MET C 1 318 ? -14.739 39.827 -59.645 1.00 27.04 318 MET C O 1
ATOM 11028 N N . LYS C 1 319 ? -14.674 39.290 -61.808 1.00 28.40 319 LYS C N 1
ATOM 11029 C CA . LYS C 1 319 ? -13.975 38.049 -61.502 1.00 31.16 319 LYS C CA 1
ATOM 11030 C C . LYS C 1 319 ? -12.650 38.292 -60.773 1.00 31.98 319 LYS C C 1
ATOM 11031 O O . LYS C 1 319 ? -12.237 37.469 -59.960 1.00 32.57 319 LYS C O 1
ATOM 11037 N N . GLY C 1 320 ? -11.984 39.420 -61.053 1.00 29.73 320 GLY C N 1
ATOM 11038 C CA . GLY C 1 320 ? -10.706 39.729 -60.434 1.00 30.16 320 GLY C CA 1
ATOM 11039 C C . GLY C 1 320 ? -10.582 41.244 -60.296 1.00 32.44 320 GLY C C 1
ATOM 11040 O O . GLY C 1 320 ? -10.569 41.968 -61.308 1.00 31.90 320 GLY C O 1
ATOM 11041 N N . LEU C 1 321 ? -10.616 41.728 -59.048 1.00 30.70 321 LEU C N 1
ATOM 11042 C CA . LEU C 1 321 ? -10.605 43.157 -58.800 1.00 30.07 321 LEU C CA 1
ATOM 11043 C C . LEU C 1 321 ? -9.202 43.613 -58.378 1.00 31.13 321 LEU C C 1
ATOM 11044 O O . LEU C 1 321 ? -8.586 42.992 -57.507 1.00 28.64 321 LEU C O 1
ATOM 11049 N N . ILE C 1 322 ? -8.746 44.734 -58.967 1.00 30.50 322 ILE C N 1
ATOM 11050 C CA . ILE C 1 322 ? -7.493 45.370 -58.601 1.00 30.59 322 ILE C CA 1
ATOM 11051 C C . ILE C 1 322 ? -7.838 46.534 -57.683 1.00 31.13 322 ILE C C 1
ATOM 11052 O O . ILE C 1 322 ? -8.449 47.500 -58.127 1.00 32.32 322 ILE C O 1
ATOM 11057 N N . ILE C 1 323 ? -7.426 46.442 -56.411 1.00 31.62 323 ILE C N 1
ATOM 11058 C CA . ILE C 1 323 ? -7.627 47.524 -55.463 1.00 30.97 323 ILE C CA 1
ATOM 11059 C C . ILE C 1 323 ? -6.416 48.454 -55.416 1.00 31.23 323 ILE C C 1
ATOM 11060 O O . ILE C 1 323 ? -6.588 49.669 -55.252 1.00 32.23 323 ILE C O 1
ATOM 11065 N N . SER C 1 324 ? -5.222 47.859 -55.433 1.00 30.15 324 SER C N 1
ATOM 11066 C CA . SER C 1 324 ? -3.965 48.577 -55.505 1.00 30.99 324 SER C CA 1
ATOM 11067 C C . SER C 1 324 ? -3.054 47.806 -56.457 1.00 31.91 324 SER C C 1
ATOM 11068 O O . SER C 1 324 ? -3.113 46.578 -56.431 1.00 30.30 324 SER C O 1
ATOM 11071 N N . PRO C 1 325 ? -2.244 48.464 -57.335 1.00 32.55 325 PRO C N 1
ATOM 11072 C CA . PRO C 1 325 ? -2.180 49.926 -57.430 1.00 32.45 325 PRO C CA 1
ATOM 11073 C C . PRO C 1 325 ? -3.443 50.510 -58.047 1.00 31.64 325 PRO C C 1
ATOM 11074 O O . PRO C 1 325 ? -4.165 49.807 -58.755 1.00 30.49 325 PRO C O 1
ATOM 11078 N N . LYS C 1 326 ? -3.643 51.820 -57.844 1.00 32.23 326 LYS C N 1
ATOM 11079 C CA . LYS C 1 326 ? -4.840 52.495 -58.324 1.00 31.73 326 LYS C CA 1
ATOM 11080 C C . LYS C 1 326 ? -4.586 53.168 -59.666 1.00 30.16 326 LYS C C 1
ATOM 11081 O O . LYS C 1 326 ? -3.516 53.720 -59.888 1.00 28.56 326 LYS C O 1
ATOM 11087 N N . ASN C 1 327 ? -5.615 53.164 -60.526 1.00 30.20 327 ASN C N 1
ATOM 11088 C CA . ASN C 1 327 ? -5.544 53.867 -61.794 1.00 32.49 327 ASN C CA 1
ATOM 11089 C C . ASN C 1 327 ? -5.389 55.374 -61.548 1.00 31.45 327 ASN C C 1
ATOM 11090 O O . ASN C 1 327 ? -6.045 55.943 -60.691 1.00 29.20 327 ASN C O 1
ATOM 11095 N N . LYS C 1 328 ? -4.400 55.954 -62.244 1.00 33.07 328 LYS C N 1
ATOM 11096 C CA . LYS C 1 328 ? -4.062 57.373 -62.215 1.00 33.42 328 LYS C CA 1
ATOM 11097 C C . LYS C 1 328 ? -3.421 57.733 -60.882 1.00 31.57 328 LYS C C 1
ATOM 11098 O O . LYS C 1 328 ? -3.538 58.856 -60.439 1.00 30.88 328 LYS C O 1
ATOM 11104 N N . SER C 1 329 ? -2.728 56.775 -60.273 1.00 31.30 329 SER C N 1
ATOM 11105 C CA . SER C 1 329 ? -1.979 57.009 -59.056 1.00 31.72 329 SER C CA 1
ATOM 11106 C C . SER C 1 329 ? -0.549 57.425 -59.396 1.00 32.41 329 SER C C 1
ATOM 11107 O O . SER C 1 329 ? -0.013 57.061 -60.442 1.00 31.93 329 SER C O 1
ATOM 11110 N N . ILE C 1 330 ? 0.073 58.174 -58.481 1.00 33.48 330 ILE C N 1
ATOM 11111 C CA . ILE C 1 330 ? 1.441 58.651 -58.657 1.00 35.64 330 ILE C CA 1
ATOM 11112 C C . ILE C 1 330 ? 2.309 57.965 -57.606 1.00 36.82 330 ILE C C 1
ATOM 11113 O O . ILE C 1 330 ? 1.894 57.820 -56.471 1.00 39.15 330 ILE C O 1
ATOM 11118 N N . HIS C 1 331 ? 3.484 57.474 -57.997 1.00 37.35 331 HIS C N 1
ATOM 11119 C CA . HIS C 1 331 ? 4.298 56.660 -57.122 1.00 36.99 331 HIS C CA 1
ATOM 11120 C C . HIS C 1 331 ? 5.743 57.120 -57.241 1.00 38.61 331 HIS C C 1
ATOM 11121 O O . HIS C 1 331 ? 6.266 57.191 -58.348 1.00 39.69 331 HIS C O 1
ATOM 11128 N N . THR C 1 332 ? 6.394 57.387 -56.107 1.00 40.16 332 THR C N 1
ATOM 11129 C CA . THR C 1 332 ? 7.805 57.718 -56.131 1.00 41.22 332 THR C CA 1
ATOM 11130 C C . THR C 1 332 ? 8.588 56.608 -55.444 1.00 44.09 332 THR C C 1
ATOM 11131 O O . THR C 1 332 ? 9.666 56.804 -54.906 1.00 47.09 332 THR C O 1
ATOM 11135 N N . ASN C 1 333 ? 8.085 55.394 -55.545 1.00 46.39 333 ASN C N 1
ATOM 11136 C CA . ASN C 1 333 ? 8.713 54.285 -54.877 1.00 47.54 333 ASN C CA 1
ATOM 11137 C C . ASN C 1 333 ? 8.878 53.203 -55.932 1.00 47.10 333 ASN C C 1
ATOM 11138 O O . ASN C 1 333 ? 8.022 53.106 -56.795 1.00 45.00 333 ASN C O 1
ATOM 11143 N N . THR C 1 334 ? 9.965 52.417 -55.872 1.00 47.25 334 THR C N 1
ATOM 11144 C CA . THR C 1 334 ? 10.138 51.299 -56.788 1.00 46.35 334 THR C CA 1
ATOM 11145 C C . THR C 1 334 ? 9.301 50.096 -56.346 1.00 47.41 334 THR C C 1
ATOM 11146 O O . THR C 1 334 ? 9.043 49.228 -57.160 1.00 46.40 334 THR C O 1
ATOM 11150 N N . LYS C 1 335 ? 8.850 50.043 -55.087 1.00 51.09 335 LYS C N 1
ATOM 11151 C CA . LYS C 1 335 ? 7.971 48.975 -54.631 1.00 53.26 335 LYS C CA 1
ATOM 11152 C C . LYS C 1 335 ? 6.547 49.500 -54.558 1.00 54.15 335 LYS C C 1
ATOM 11153 O O . LYS C 1 335 ? 6.296 50.449 -53.828 1.00 64.92 335 LYS C O 1
ATOM 11159 N N . ILE C 1 336 ? 5.646 48.899 -55.341 1.00 51.92 336 ILE C N 1
ATOM 11160 C CA . ILE C 1 336 ? 4.259 49.329 -55.433 1.00 51.62 336 ILE C CA 1
ATOM 11161 C C . ILE C 1 336 ? 3.403 48.311 -54.686 1.00 48.28 336 ILE C C 1
ATOM 11162 O O . ILE C 1 336 ? 3.466 47.136 -55.000 1.00 48.54 336 ILE C O 1
ATOM 11167 N N . PRO C 1 337 ? 2.648 48.705 -53.636 1.00 48.28 337 PRO C N 1
ATOM 11168 C CA . PRO C 1 337 ? 1.662 47.810 -53.028 1.00 44.75 337 PRO C CA 1
ATOM 11169 C C . PRO C 1 337 ? 0.710 47.192 -54.042 1.00 41.94 337 PRO C C 1
ATOM 11170 O O . PRO C 1 337 ? 0.140 47.893 -54.861 1.00 39.72 337 PRO C O 1
ATOM 11174 N N . LEU C 1 338 ? 0.555 45.862 -53.978 1.00 40.25 338 LEU C N 1
ATOM 11175 C CA . LEU C 1 338 ? -0.440 45.180 -54.788 1.00 41.52 338 LEU C CA 1
ATOM 11176 C C . LEU C 1 338 ? -1.528 44.567 -53.897 1.00 39.85 338 LEU C C 1
ATOM 11177 O O . LEU C 1 338 ? -1.237 43.849 -52.938 1.00 37.08 338 LEU C O 1
ATOM 11182 N N . GLU C 1 339 ? -2.793 44.886 -54.221 1.00 38.94 339 GLU C N 1
ATOM 11183 C CA . GLU C 1 339 ? -3.948 44.377 -53.495 1.00 37.45 339 GLU C CA 1
ATOM 11184 C C . GLU C 1 339 ? -4.956 43.883 -54.521 1.00 35.50 339 GLU C C 1
ATOM 11185 O O . GLU C 1 339 ? -5.338 44.660 -55.397 1.00 35.71 339 GLU C O 1
ATOM 11191 N N . LEU C 1 340 ? -5.369 42.608 -54.405 1.00 33.58 340 LEU C N 1
ATOM 11192 C CA . LEU C 1 340 ? -6.361 42.013 -55.287 1.00 31.06 340 LEU C CA 1
ATOM 11193 C C . LEU C 1 340 ? -7.485 41.371 -54.468 1.00 32.02 340 LEU C C 1
ATOM 11194 O O . LEU C 1 340 ? -7.269 40.886 -53.348 1.00 32.00 340 LEU C O 1
ATOM 11199 N N . TYR C 1 341 ? -8.683 41.331 -55.075 1.00 31.30 341 TYR C N 1
ATOM 11200 C CA . TYR C 1 341 ? -9.795 40.522 -54.600 1.00 31.31 341 TYR C CA 1
ATOM 11201 C C . TYR C 1 341 ? -10.299 39.634 -55.751 1.00 31.20 341 TYR C C 1
ATOM 11202 O O . TYR C 1 341 ? -10.993 40.106 -56.646 1.00 30.10 341 TYR C O 1
ATOM 11211 N N . ASN C 1 342 ? -9.998 38.328 -55.660 1.00 32.45 342 ASN C N 1
ATOM 11212 C CA . ASN C 1 342 ? -10.233 37.344 -56.712 1.00 33.22 342 ASN C CA 1
ATOM 11213 C C . ASN C 1 342 ? -11.379 36.382 -56.373 1.00 33.45 342 ASN C C 1
ATOM 11214 O O . ASN C 1 342 ? -11.461 35.820 -55.279 1.00 35.68 342 ASN C O 1
ATOM 11219 N N . ASP C 1 343 ? -12.246 36.135 -57.343 1.00 33.05 343 ASP C N 1
ATOM 11220 C CA . ASP C 1 343 ? -13.222 35.074 -57.187 1.00 35.04 343 ASP C CA 1
ATOM 11221 C C . ASP C 1 343 ? -12.511 33.725 -57.354 1.00 33.08 343 ASP C C 1
ATOM 11222 O O . ASP C 1 343 ? -11.307 33.673 -57.589 1.00 32.56 343 ASP C O 1
ATOM 11227 N N . LYS C 1 344 ? -13.277 32.631 -57.273 1.00 35.37 344 LYS C N 1
ATOM 11228 C CA . LYS C 1 344 ? -12.721 31.295 -57.079 1.00 38.30 344 LYS C CA 1
ATOM 11229 C C . LYS C 1 344 ? -12.132 30.768 -58.384 1.00 35.01 344 LYS C C 1
ATOM 11230 O O . LYS C 1 344 ? -11.399 29.797 -58.365 1.00 33.26 344 LYS C O 1
ATOM 11236 N N . ASP C 1 345 ? -12.418 31.448 -59.495 1.00 33.38 345 ASP C N 1
ATOM 11237 C CA . ASP C 1 345 ? -11.963 31.034 -60.812 1.00 32.91 345 ASP C CA 1
ATOM 11238 C C . ASP C 1 345 ? -10.547 31.510 -61.124 1.00 31.21 345 ASP C C 1
ATOM 11239 O O . ASP C 1 345 ? -9.934 30.928 -62.005 1.00 30.91 345 ASP C O 1
ATOM 11244 N N . VAL C 1 346 ? -10.076 32.591 -60.477 1.00 29.36 346 VAL C N 1
ATOM 11245 C CA . VAL C 1 346 ? -8.746 33.133 -60.738 1.00 29.87 346 VAL C CA 1
ATOM 11246 C C . VAL C 1 346 ? -7.670 32.214 -60.129 1.00 30.51 346 VAL C C 1
ATOM 11247 O O . VAL C 1 346 ? -7.607 32.051 -58.905 1.00 30.33 346 VAL C O 1
ATOM 11251 N N . LYS C 1 347 ? -6.766 31.691 -60.962 1.00 31.53 347 LYS C N 1
ATOM 11252 C CA . LYS C 1 347 ? -5.734 30.774 -60.491 1.00 33.43 347 LYS C CA 1
ATOM 11253 C C . LYS C 1 347 ? -4.342 31.329 -60.693 1.00 34.08 347 LYS C C 1
ATOM 11254 O O . LYS C 1 347 ? -3.388 30.786 -60.121 1.00 34.28 347 LYS C O 1
ATOM 11260 N N . LYS C 1 348 ? -4.252 32.405 -61.489 1.00 34.43 348 LYS C N 1
ATOM 11261 C CA . LYS C 1 348 ? -2.971 33.034 -61.751 1.00 33.50 348 LYS C CA 1
ATOM 11262 C C . LYS C 1 348 ? -3.169 34.506 -62.095 1.00 31.65 348 LYS C C 1
ATOM 11263 O O . LYS C 1 348 ? -4.112 34.872 -62.807 1.00 30.35 348 LYS C O 1
ATOM 11269 N N . VAL C 1 349 ? -2.225 35.335 -61.648 1.00 33.13 349 VAL C N 1
ATOM 11270 C CA . VAL C 1 349 ? -2.271 36.745 -62.003 1.00 34.24 349 VAL C CA 1
ATOM 11271 C C . VAL C 1 349 ? -0.900 37.164 -62.506 1.00 34.63 349 VAL C C 1
ATOM 11272 O O . VAL C 1 349 ? 0.102 36.908 -61.836 1.00 35.27 349 VAL C O 1
ATOM 11276 N N . VAL C 1 350 ? -0.906 37.771 -63.705 1.00 32.44 350 VAL C N 1
ATOM 11277 C CA . VAL C 1 350 ? 0.309 38.270 -64.318 1.00 32.23 350 VAL C CA 1
ATOM 11278 C C . VAL C 1 350 ? 0.142 39.761 -64.569 1.00 29.90 350 VAL C C 1
ATOM 11279 O O . VAL C 1 350 ? -0.923 40.188 -64.971 1.00 26.90 350 VAL C O 1
ATOM 11283 N N . VAL C 1 351 ? 1.223 40.514 -64.317 1.00 30.44 351 VAL C N 1
ATOM 11284 C CA . VAL C 1 351 ? 1.338 41.924 -64.667 1.00 30.29 351 VAL C CA 1
ATOM 11285 C C . VAL C 1 351 ? 2.500 42.087 -65.646 1.00 30.55 351 VAL C C 1
ATOM 11286 O O . VAL C 1 351 ? 3.608 41.626 -65.398 1.00 30.84 351 VAL C O 1
ATOM 11290 N N . LYS C 1 352 ? 2.202 42.735 -66.774 1.00 31.19 352 LYS C N 1
ATOM 11291 C CA . LYS C 1 352 ? 3.194 43.106 -67.757 1.00 32.58 352 LYS C CA 1
ATOM 11292 C C . LYS C 1 352 ? 3.320 44.626 -67.855 1.00 30.94 352 LYS C C 1
ATOM 11293 O O . LYS C 1 352 ? 2.386 45.394 -67.607 1.00 31.45 352 LYS C O 1
ATOM 11299 N N . PHE C 1 353 ? 4.523 45.030 -68.228 1.00 29.92 353 PHE C N 1
ATOM 11300 C CA . PHE C 1 353 ? 4.795 46.353 -68.736 1.00 29.41 353 PHE C CA 1
ATOM 11301 C C . PHE C 1 353 ? 5.558 46.215 -70.053 1.00 29.29 353 PHE C C 1
ATOM 11302 O O . PHE C 1 353 ? 6.620 45.594 -70.085 1.00 30.64 353 PHE C O 1
ATOM 11310 N N . ARG C 1 354 ? 5.044 46.817 -71.132 1.00 28.24 354 ARG C N 1
ATOM 11311 C CA . ARG C 1 354 ? 5.690 46.732 -72.432 1.00 29.39 354 ARG C CA 1
ATOM 11312 C C . ARG C 1 354 ? 6.019 45.276 -72.752 1.00 30.77 354 ARG C C 1
ATOM 11313 O O . ARG C 1 354 ? 7.115 44.983 -73.228 1.00 30.96 354 ARG C O 1
ATOM 11321 N N . ASP C 1 355 ? 5.049 44.377 -72.488 1.00 31.71 355 ASP C N 1
ATOM 11322 C CA . ASP C 1 355 ? 5.063 43.001 -72.978 1.00 32.06 355 ASP C CA 1
ATOM 11323 C C . ASP C 1 355 ? 6.066 42.123 -72.220 1.00 33.02 355 ASP C C 1
ATOM 11324 O O . ASP C 1 355 ? 6.331 40.994 -72.640 1.00 32.86 355 ASP C O 1
ATOM 11329 N N . LYS C 1 356 ? 6.625 42.662 -71.127 1.00 34.68 356 LYS C N 1
ATOM 11330 C CA . LYS C 1 356 ? 7.565 41.972 -70.254 1.00 35.14 356 LYS C CA 1
ATOM 11331 C C . LYS C 1 356 ? 6.849 41.743 -68.923 1.00 33.88 356 LYS C C 1
ATOM 11332 O O . LYS C 1 356 ? 6.258 42.687 -68.360 1.00 30.95 356 LYS C O 1
ATOM 11338 N N . VAL C 1 357 ? 6.886 40.472 -68.478 1.00 31.86 357 VAL C N 1
ATOM 11339 C CA . VAL C 1 357 ? 6.360 40.100 -67.187 1.00 31.13 357 VAL C CA 1
ATOM 11340 C C . VAL C 1 357 ? 7.184 40.747 -66.084 1.00 31.85 357 VAL C C 1
ATOM 11341 O O . VAL C 1 357 ? 8.357 40.420 -65.948 1.00 32.74 357 VAL C O 1
ATOM 11345 N N . ILE C 1 358 ? 6.528 41.586 -65.260 1.00 30.94 358 ILE C N 1
ATOM 11346 C CA . ILE C 1 358 ? 7.149 42.134 -64.063 1.00 31.26 358 ILE C CA 1
ATOM 11347 C C . ILE C 1 358 ? 6.584 41.487 -62.794 1.00 31.16 358 ILE C C 1
ATOM 11348 O O . ILE C 1 358 ? 7.139 41.696 -61.741 1.00 31.58 358 ILE C O 1
ATOM 11353 N N . TYR C 1 359 ? 5.481 40.738 -62.867 1.00 32.86 359 TYR C N 1
ATOM 11354 C CA . TYR C 1 359 ? 4.896 40.095 -61.693 1.00 34.86 359 TYR C CA 1
ATOM 11355 C C . TYR C 1 359 ? 4.065 38.893 -62.139 1.00 34.89 359 TYR C C 1
ATOM 11356 O O . TYR C 1 359 ? 3.286 39.019 -63.069 1.00 34.29 359 TYR C O 1
ATOM 11365 N N . SER C 1 360 ? 4.197 37.768 -61.426 1.00 38.23 360 SER C N 1
ATOM 11366 C CA . SER C 1 360 ? 3.508 36.525 -61.736 1.00 41.32 360 SER C CA 1
ATOM 11367 C C . SER C 1 360 ? 3.256 35.726 -60.453 1.00 43.31 360 SER C C 1
ATOM 11368 O O . SER C 1 360 ? 4.186 35.471 -59.696 1.00 47.92 360 SER C O 1
ATOM 11371 N N . LYS C 1 361 ? 2.012 35.313 -60.204 1.00 41.08 361 LYS C N 1
ATOM 11372 C CA . LYS C 1 361 ? 1.688 34.626 -58.960 1.00 42.88 361 LYS C CA 1
ATOM 11373 C C . LYS C 1 361 ? 0.540 33.638 -59.167 1.00 39.31 361 LYS C C 1
ATOM 11374 O O . LYS C 1 361 ? -0.540 34.053 -59.568 1.00 38.05 361 LYS C O 1
ATOM 11380 N N . ASN C 1 362 ? 0.775 32.347 -58.881 1.00 38.48 362 ASN C N 1
ATOM 11381 C CA . ASN C 1 362 ? -0.294 31.358 -58.830 1.00 40.52 362 ASN C CA 1
ATOM 11382 C C . ASN C 1 362 ? -1.145 31.664 -57.610 1.00 40.92 362 ASN C C 1
ATOM 11383 O O . ASN C 1 362 ? -0.574 31.903 -56.550 1.00 44.64 362 ASN C O 1
ATOM 11388 N N . ILE C 1 363 ? -2.466 31.744 -57.792 1.00 38.21 363 ILE C N 1
ATOM 11389 C CA . ILE C 1 363 ? -3.390 32.032 -56.702 1.00 39.71 363 ILE C CA 1
ATOM 11390 C C . ILE C 1 363 ? -3.869 30.716 -56.093 1.00 42.48 363 ILE C C 1
ATOM 11391 O O . ILE C 1 363 ? -4.585 29.968 -56.750 1.00 42.91 363 ILE C O 1
ATOM 11396 N N . THR C 1 364 ? -3.498 30.468 -54.832 1.00 49.06 364 THR C N 1
ATOM 11397 C CA . THR C 1 364 ? -3.911 29.281 -54.086 1.00 54.38 364 THR C CA 1
ATOM 11398 C C . THR C 1 364 ? -5.199 29.566 -53.311 1.00 51.19 364 THR C C 1
ATOM 11399 O O . THR C 1 364 ? -5.953 28.655 -53.022 1.00 46.18 364 THR C O 1
ATOM 11403 N N . SER C 1 365 ? -5.443 30.828 -52.951 1.00 52.36 365 SER C N 1
ATOM 11404 C CA . SER C 1 365 ? -6.561 31.157 -52.080 1.00 52.71 365 SER C CA 1
ATOM 11405 C C . SER C 1 365 ? -7.392 32.278 -52.700 1.00 45.55 365 SER C C 1
ATOM 11406 O O . SER C 1 365 ? -6.834 33.245 -53.205 1.00 47.90 365 SER C O 1
ATOM 11409 N N . GLU C 1 366 ? -8.721 32.145 -52.674 1.00 42.64 366 GLU C N 1
ATOM 11410 C CA . GLU C 1 366 ? -9.622 33.149 -53.237 1.00 39.61 366 GLU C CA 1
ATOM 11411 C C . GLU C 1 366 ? -9.814 34.327 -52.267 1.00 36.17 366 GLU C C 1
ATOM 11412 O O . GLU C 1 366 ? -9.464 34.249 -51.103 1.00 36.07 366 GLU C O 1
ATOM 11418 N N . GLY C 1 367 ? -10.448 35.398 -52.733 1.00 35.20 367 GLY C N 1
ATOM 11419 C CA . GLY C 1 367 ? -10.634 36.604 -51.930 1.00 36.51 367 GLY C CA 1
ATOM 11420 C C . GLY C 1 367 ? -9.389 37.513 -51.932 1.00 35.38 367 GLY C C 1
ATOM 11421 O O . GLY C 1 367 ? -8.673 37.624 -52.931 1.00 33.19 367 GLY C O 1
ATOM 11422 N N . TYR C 1 368 ? -9.134 38.159 -50.785 1.00 34.73 368 TYR C N 1
ATOM 11423 C CA . TYR C 1 368 ? -8.100 39.176 -50.664 1.00 34.12 368 TYR C CA 1
ATOM 11424 C C . TYR C 1 368 ? -6.708 38.552 -50.687 1.00 35.65 368 TYR C C 1
ATOM 11425 O O . TYR C 1 368 ? -6.476 37.559 -50.011 1.00 33.69 368 TYR C O 1
ATOM 11434 N N . MET C 1 369 ? -5.784 39.201 -51.409 1.00 37.39 369 MET C N 1
ATOM 11435 C CA . MET C 1 369 ? -4.364 38.912 -51.312 1.00 38.51 369 MET C CA 1
ATOM 11436 C C . MET C 1 369 ? -3.549 40.185 -51.562 1.00 38.96 369 MET C C 1
ATOM 11437 O O . MET C 1 369 ? -3.851 40.983 -52.459 1.00 39.37 369 MET C O 1
ATOM 11442 N N . ALA C 1 370 ? -2.490 40.361 -50.766 1.00 37.63 370 ALA C N 1
ATOM 11443 C CA . ALA C 1 370 ? -1.651 41.546 -50.841 1.00 38.25 370 ALA C CA 1
ATOM 11444 C C . ALA C 1 370 ? -0.235 41.104 -51.195 1.00 38.98 370 ALA C C 1
ATOM 11445 O O . ALA C 1 370 ? 0.225 40.083 -50.711 1.00 38.73 370 ALA C O 1
ATOM 11447 N N . ASP C 1 371 ? 0.441 41.894 -52.026 1.00 38.19 371 ASP C N 1
ATOM 11448 C CA . ASP C 1 371 ? 1.808 41.627 -52.414 1.00 38.98 371 ASP C CA 1
ATOM 11449 C C . ASP C 1 371 ? 2.427 42.969 -52.807 1.00 38.17 371 ASP C C 1
ATOM 11450 O O . ASP C 1 371 ? 1.929 44.017 -52.391 1.00 36.60 371 ASP C O 1
ATOM 11455 N N . GLU C 1 372 ? 3.516 42.939 -53.588 1.00 40.28 372 GLU C N 1
ATOM 11456 C CA . GLU C 1 372 ? 4.075 44.169 -54.122 1.00 43.04 372 GLU C CA 1
ATOM 11457 C C . GLU C 1 372 ? 4.726 43.920 -55.481 1.00 41.71 372 GLU C C 1
ATOM 11458 O O . GLU C 1 372 ? 5.214 42.824 -55.735 1.00 41.90 372 GLU C O 1
ATOM 11464 N N . LEU C 1 373 ? 4.649 44.942 -56.350 1.00 41.43 373 LEU C N 1
ATOM 11465 C CA . LEU C 1 373 ? 5.269 44.955 -57.662 1.00 42.49 373 LEU C CA 1
ATOM 11466 C C . LEU C 1 373 ? 6.584 45.670 -57.534 1.00 41.56 373 LEU C C 1
ATOM 11467 O O . LEU C 1 373 ? 6.600 46.677 -56.860 1.00 43.93 373 LEU C O 1
ATOM 11472 N N . THR C 1 374 ? 7.562 45.286 -58.349 1.00 41.88 374 THR C N 1
ATOM 11473 C CA . THR C 1 374 ? 8.760 46.082 -58.504 1.00 43.18 374 THR C CA 1
ATOM 11474 C C . THR C 1 374 ? 8.762 46.689 -59.900 1.00 44.35 374 THR C C 1
ATOM 11475 O O . THR C 1 374 ? 8.555 45.984 -60.881 1.00 46.19 374 THR C O 1
ATOM 11479 N N . ILE C 1 375 ? 9.060 47.990 -59.951 1.00 43.30 375 ILE C N 1
ATOM 11480 C CA . ILE C 1 375 ? 9.186 48.736 -61.187 1.00 43.06 375 ILE C CA 1
ATOM 11481 C C . ILE C 1 375 ? 10.547 49.428 -61.196 1.00 45.17 375 ILE C C 1
ATOM 11482 O O . ILE C 1 375 ? 11.178 49.589 -60.154 1.00 46.49 375 ILE C O 1
ATOM 11487 N N . ASP C 1 376 ? 11.013 49.802 -62.391 1.00 46.90 376 ASP C N 1
ATOM 11488 C CA . ASP C 1 376 ? 12.321 50.430 -62.547 1.00 48.95 376 ASP C CA 1
ATOM 11489 C C . ASP C 1 376 ? 12.155 51.656 -63.457 1.00 46.50 376 ASP C C 1
ATOM 11490 O O . ASP C 1 376 ? 12.674 51.699 -64.558 1.00 47.78 376 ASP C O 1
ATOM 11495 N N . PRO C 1 377 ? 11.410 52.698 -63.045 1.00 44.15 377 PRO C N 1
ATOM 11496 C CA . PRO C 1 377 ? 11.111 53.834 -63.929 1.00 43.59 377 PRO C CA 1
ATOM 11497 C C . PRO C 1 377 ? 12.327 54.657 -64.316 1.00 42.40 377 PRO C C 1
ATOM 11498 O O . PRO C 1 377 ? 13.257 54.777 -63.519 1.00 42.65 377 PRO C O 1
ATOM 11502 N N . VAL C 1 378 ? 12.292 55.197 -65.546 1.00 42.44 378 VAL C N 1
ATOM 11503 C CA . VAL C 1 378 ? 13.345 56.069 -66.052 1.00 44.02 378 VAL C CA 1
ATOM 11504 C C . VAL C 1 378 ? 12.837 57.514 -66.005 1.00 42.72 378 VAL C C 1
ATOM 11505 O O . VAL C 1 378 ? 11.827 57.855 -66.604 1.00 42.40 378 VAL C O 1
ATOM 11509 N N . GLY C 1 379 ? 13.533 58.348 -65.237 1.00 42.48 379 GLY C N 1
ATOM 11510 C CA . GLY C 1 379 ? 13.097 59.704 -64.970 1.00 41.21 379 GLY C CA 1
ATOM 11511 C C . GLY C 1 379 ? 11.658 59.698 -64.465 1.00 38.32 379 GLY C C 1
ATOM 11512 O O . GLY C 1 379 ? 11.314 58.889 -63.612 1.00 37.60 379 GLY C O 1
ATOM 11513 N N . ILE C 1 380 ? 10.847 60.596 -65.021 1.00 36.39 380 ILE C N 1
ATOM 11514 C CA . ILE C 1 380 ? 9.412 60.523 -64.865 1.00 35.78 380 ILE C CA 1
ATOM 11515 C C . ILE C 1 380 ? 8.833 59.709 -66.020 1.00 34.60 380 ILE C C 1
ATOM 11516 O O . ILE C 1 380 ? 8.930 60.093 -67.181 1.00 32.66 380 ILE C O 1
ATOM 11521 N N . GLU C 1 381 ? 8.183 58.593 -65.656 1.00 35.58 381 GLU C N 1
ATOM 11522 C CA . GLU C 1 381 ? 7.711 57.595 -66.614 1.00 35.80 381 GLU C CA 1
ATOM 11523 C C . GLU C 1 381 ? 6.225 57.271 -66.432 1.00 34.82 381 GLU C C 1
ATOM 11524 O O . GLU C 1 381 ? 5.838 56.665 -65.432 1.00 35.65 381 GLU C O 1
ATOM 11530 N N . ASP C 1 382 ? 5.390 57.602 -67.429 1.00 33.35 382 ASP C N 1
ATOM 11531 C CA . ASP C 1 382 ? 4.040 57.054 -67.466 1.00 31.81 382 ASP C CA 1
ATOM 11532 C C . ASP C 1 382 ? 4.108 55.551 -67.780 1.00 31.47 382 ASP C C 1
ATOM 11533 O O . ASP C 1 382 ? 4.848 55.134 -68.667 1.00 31.14 382 ASP C O 1
ATOM 11538 N N . MET C 1 383 ? 3.305 54.745 -67.073 1.00 30.79 383 MET C N 1
ATOM 11539 C CA . MET C 1 383 ? 3.335 53.303 -67.236 1.00 31.12 383 MET C CA 1
ATOM 11540 C C . MET C 1 383 ? 1.913 52.758 -67.257 1.00 29.18 383 MET C C 1
ATOM 11541 O O . MET C 1 383 ? 1.161 52.976 -66.326 1.00 27.08 383 MET C O 1
ATOM 11546 N N . GLU C 1 384 ? 1.555 52.063 -68.341 1.00 30.36 384 GLU C N 1
ATOM 11547 C CA . GLU C 1 384 ? 0.318 51.285 -68.394 1.00 30.63 384 GLU C CA 1
ATOM 11548 C C . GLU C 1 384 ? 0.633 49.862 -67.924 1.00 29.53 384 GLU C C 1
ATOM 11549 O O . GLU C 1 384 ? 1.216 49.099 -68.679 1.00 30.08 384 GLU C O 1
ATOM 11555 N N . LEU C 1 385 ? 0.289 49.537 -66.671 1.00 28.78 385 LEU C N 1
ATOM 11556 C CA . LEU C 1 385 ? 0.520 48.200 -66.141 1.00 29.83 385 LEU C CA 1
ATOM 11557 C C . LEU C 1 385 ? -0.624 47.289 -66.606 1.00 29.81 385 LEU C C 1
ATOM 11558 O O . LEU C 1 385 ? -1.777 47.561 -66.272 1.00 28.91 385 LEU C O 1
ATOM 11563 N N . ALA C 1 386 ? -0.275 46.207 -67.334 1.00 29.95 386 ALA C N 1
ATOM 11564 C CA . ALA C 1 386 ? -1.243 45.310 -67.949 1.00 30.97 386 ALA C CA 1
ATOM 11565 C C . ALA C 1 386 ? -1.440 44.053 -67.094 1.00 31.92 386 ALA C C 1
ATOM 11566 O O . ALA C 1 386 ? -0.566 43.184 -67.036 1.00 31.09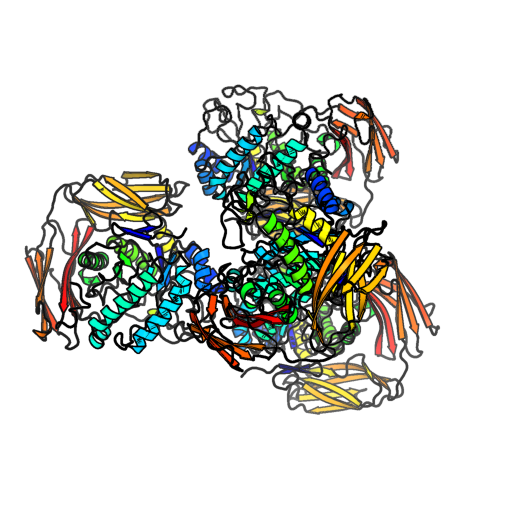 386 ALA C O 1
ATOM 11568 N N . PHE C 1 387 ? -2.598 43.980 -66.425 1.00 30.76 387 PHE C N 1
ATOM 11569 C CA . PHE C 1 387 ? -2.918 42.875 -65.547 1.00 30.30 387 PHE C CA 1
ATOM 11570 C C . PHE C 1 387 ? -3.645 41.831 -66.376 1.00 32.39 387 PHE C C 1
ATOM 11571 O O . PHE C 1 387 ? -4.529 42.189 -67.156 1.00 34.56 387 PHE C O 1
ATOM 11579 N N . GLU C 1 388 ? -3.263 40.561 -66.184 1.00 31.77 388 GLU C N 1
ATOM 11580 C CA . GLU C 1 388 ? -3.935 39.434 -66.798 1.00 31.05 388 GLU C CA 1
ATOM 11581 C C . GLU C 1 388 ? -4.354 38.443 -65.714 1.00 30.71 388 GLU C C 1
ATOM 11582 O O . GLU C 1 388 ? -3.533 38.050 -64.895 1.00 29.92 388 GLU C O 1
ATOM 11588 N N . PHE C 1 389 ? -5.633 38.037 -65.758 1.00 30.96 389 PHE C N 1
ATOM 11589 C CA . PHE C 1 389 ? -6.219 37.065 -64.853 1.00 31.21 389 PHE C CA 1
ATOM 11590 C C . PHE C 1 389 ? -6.516 35.783 -65.615 1.00 32.19 389 PHE C C 1
ATOM 11591 O O . PHE C 1 389 ? -7.186 35.840 -66.631 1.00 33.58 389 PHE C O 1
ATOM 11599 N N . TYR C 1 390 ? -6.065 34.634 -65.087 1.00 34.87 390 TYR C N 1
ATOM 11600 C CA . TYR C 1 390 ? -6.143 33.344 -65.765 1.00 33.68 390 TYR C CA 1
ATOM 11601 C C . TYR C 1 390 ? -6.929 32.328 -64.931 1.00 33.89 390 TYR C C 1
ATOM 11602 O O . TYR C 1 390 ? -6.784 32.308 -63.713 1.00 31.82 390 TYR C O 1
ATOM 11611 N N . ASP C 1 391 ? -7.680 31.445 -65.615 1.00 35.04 391 ASP C N 1
ATOM 11612 C CA . ASP C 1 391 ? -8.446 30.372 -64.993 1.00 34.07 391 ASP C CA 1
ATOM 11613 C C . ASP C 1 391 ? -7.568 29.123 -64.873 1.00 34.97 391 ASP C C 1
ATOM 11614 O O . ASP C 1 391 ? -6.390 29.196 -65.149 1.00 33.63 391 ASP C O 1
ATOM 11619 N N . SER C 1 392 ? -8.156 27.982 -64.481 1.00 34.70 392 SER C N 1
ATOM 11620 C CA . SER C 1 392 ? -7.384 26.771 -64.226 1.00 36.73 392 SER C CA 1
ATOM 11621 C C . SER C 1 392 ? -6.930 26.098 -65.517 1.00 36.63 392 SER C C 1
ATOM 11622 O O . SER C 1 392 ? -6.088 25.227 -65.458 1.00 34.91 392 SER C O 1
ATOM 11625 N N . ASP C 1 393 ? -7.448 26.521 -66.675 1.00 37.73 393 ASP C N 1
ATOM 11626 C CA . ASP C 1 393 ? -6.911 26.034 -67.932 1.00 38.17 393 ASP C CA 1
ATOM 11627 C C . ASP C 1 393 ? -5.817 26.960 -68.471 1.00 37.13 393 ASP C C 1
ATOM 11628 O O . ASP C 1 393 ? -5.335 26.738 -69.567 1.00 34.82 393 ASP C O 1
ATOM 11633 N N . ASN C 1 394 ? -5.438 28.011 -67.725 1.00 37.02 394 ASN C N 1
ATOM 11634 C CA . ASN C 1 394 ? -4.378 28.912 -68.156 1.00 37.78 394 ASN C CA 1
ATOM 11635 C C . ASN C 1 394 ? -4.853 29.758 -69.358 1.00 36.85 394 ASN C C 1
ATOM 11636 O O . ASN C 1 394 ? -4.078 30.111 -70.237 1.00 35.05 394 ASN C O 1
ATOM 11641 N N . LYS C 1 395 ? -6.160 30.031 -69.419 1.00 38.94 395 LYS C N 1
ATOM 11642 C CA . LYS C 1 395 ? -6.773 30.950 -70.366 1.00 43.50 395 LYS C CA 1
ATOM 11643 C C . LYS C 1 395 ? -7.081 32.267 -69.661 1.00 39.02 395 LYS C C 1
ATOM 11644 O O . LYS C 1 395 ? -7.579 32.262 -68.529 1.00 36.93 395 LYS C O 1
ATOM 11650 N N . ILE C 1 396 ? -6.816 33.389 -70.355 1.00 38.10 396 ILE C N 1
ATOM 11651 C CA . ILE C 1 396 ? -7.035 34.730 -69.800 1.00 36.30 396 ILE C CA 1
ATOM 11652 C C . ILE C 1 396 ? -8.538 34.986 -69.721 1.00 33.35 396 ILE C C 1
ATOM 11653 O O . ILE C 1 396 ? -9.246 34.713 -70.673 1.00 35.73 396 ILE C O 1
ATOM 11658 N N . ILE C 1 397 ? -9.038 35.404 -68.555 1.00 31.36 397 ILE C N 1
ATOM 11659 C CA . ILE C 1 397 ? -10.471 35.636 -68.411 1.00 31.47 397 ILE C CA 1
ATOM 11660 C C . ILE C 1 397 ? -10.766 37.108 -68.187 1.00 29.43 397 ILE C C 1
ATOM 11661 O O . ILE C 1 397 ? -11.913 37.505 -68.297 1.00 27.38 397 ILE C O 1
ATOM 11666 N N . LYS C 1 398 ? -9.741 37.900 -67.843 1.00 31.81 398 LYS C N 1
ATOM 11667 C CA . LYS C 1 398 ? -9.878 39.349 -67.721 1.00 29.15 398 LYS C CA 1
ATOM 11668 C C . LYS C 1 398 ? -8.527 40.004 -68.004 1.00 30.80 398 LYS C C 1
ATOM 11669 O O . LYS C 1 398 ? -7.491 39.540 -67.534 1.00 30.73 398 LYS C O 1
ATOM 11675 N N . ASN C 1 399 ? -8.563 41.057 -68.820 1.00 32.32 399 ASN C N 1
ATOM 11676 C CA . ASN C 1 399 ? -7.478 42.019 -68.958 1.00 32.64 399 ASN C CA 1
ATOM 11677 C C . ASN C 1 399 ? -7.888 43.305 -68.268 1.00 31.69 399 ASN C C 1
ATOM 11678 O O . ASN C 1 399 ? -9.047 43.690 -68.400 1.00 33.33 399 ASN C O 1
ATOM 11683 N N . GLU C 1 400 ? -6.970 43.943 -67.529 1.00 31.65 400 GLU C N 1
ATOM 11684 C CA . GLU C 1 400 ? -7.251 45.276 -67.010 1.00 32.06 400 GLU C CA 1
ATOM 11685 C C . GLU C 1 400 ? -5.947 46.094 -66.891 1.00 32.90 400 GLU C C 1
ATOM 11686 O O . GLU C 1 400 ? -4.927 45.592 -66.447 1.00 34.53 400 GLU C O 1
ATOM 11692 N N . SER C 1 401 ? -5.966 47.362 -67.337 1.00 31.53 401 SER C N 1
ATOM 11693 C CA . SER C 1 401 ? -4.808 48.241 -67.233 1.00 31.13 401 SER C CA 1
ATOM 11694 C C . SER C 1 401 ? -4.919 49.097 -65.970 1.00 31.44 401 SER C C 1
ATOM 11695 O O . SER C 1 401 ? -6.018 49.570 -65.609 1.00 30.69 401 SER C O 1
ATOM 11698 N N . ILE C 1 402 ? -3.768 49.297 -65.309 1.00 30.88 402 ILE C N 1
ATOM 11699 C CA . ILE C 1 402 ? -3.651 50.318 -64.279 1.00 31.30 402 ILE C CA 1
ATOM 11700 C C . ILE C 1 402 ? -2.579 51.325 -64.720 1.00 30.57 402 ILE C C 1
ATOM 11701 O O . ILE C 1 402 ? -1.416 50.972 -64.859 1.00 30.42 402 ILE C O 1
ATOM 11706 N N . ASN C 1 403 ? -2.985 52.588 -64.924 1.00 30.95 403 ASN C N 1
ATOM 11707 C CA . ASN C 1 403 ? -2.100 53.640 -65.398 1.00 29.28 403 ASN C CA 1
ATOM 11708 C C . ASN C 1 403 ? -1.502 54.382 -64.209 1.00 27.81 403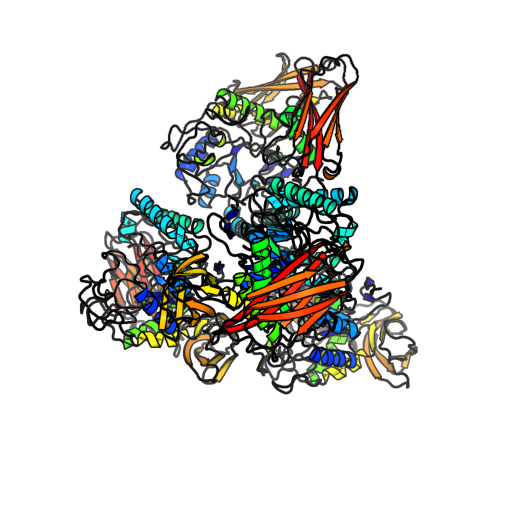 ASN C C 1
ATOM 11709 O O . ASN C 1 403 ? -2.217 54.996 -63.412 1.00 26.05 403 ASN C O 1
ATOM 11714 N N . ILE C 1 404 ? -0.171 54.403 -64.162 1.00 28.02 404 ILE C N 1
ATOM 11715 C CA . ILE C 1 404 ? 0.531 55.127 -63.119 1.00 28.54 404 ILE C CA 1
ATOM 11716 C C . ILE C 1 404 ? 1.560 56.061 -63.734 1.00 29.23 404 ILE C C 1
ATOM 11717 O O . ILE C 1 404 ? 1.912 55.939 -64.910 1.00 28.27 404 ILE C O 1
ATOM 11722 N N . LEU C 1 405 ? 2.005 56.987 -62.873 1.00 29.74 405 LEU C N 1
ATOM 11723 C CA . LEU C 1 405 ? 3.093 57.896 -63.154 1.00 30.90 405 LEU C CA 1
ATOM 11724 C C . LEU C 1 405 ? 4.174 57.659 -62.104 1.00 31.72 405 LEU C C 1
ATOM 11725 O O . LEU C 1 405 ? 3.943 57.815 -60.912 1.00 32.50 405 LEU C O 1
ATOM 11730 N N . ALA C 1 406 ? 5.374 57.267 -62.532 1.00 32.25 406 ALA C N 1
ATOM 11731 C CA . ALA C 1 406 ? 6.334 56.747 -61.571 1.00 33.01 406 ALA C CA 1
ATOM 11732 C C . ALA C 1 406 ? 7.685 57.408 -61.765 1.00 33.63 406 ALA C C 1
ATOM 11733 O O . ALA C 1 406 ? 8.066 57.812 -62.869 1.00 33.39 406 ALA C O 1
ATOM 11735 N N . SER C 1 407 ? 8.400 57.502 -60.650 1.00 35.08 407 SER C N 1
ATOM 11736 C CA . SER C 1 407 ? 9.768 57.980 -60.658 1.00 36.59 407 SER C CA 1
ATOM 11737 C C . SER C 1 407 ? 10.472 57.486 -59.404 1.00 37.71 407 SER C C 1
ATOM 11738 O O . SER C 1 407 ? 9.828 57.220 -58.404 1.00 37.44 407 SER C O 1
ATOM 11741 N N . LYS C 1 408 ? 11.790 57.328 -59.485 1.00 40.31 408 LYS C N 1
ATOM 11742 C CA . LYS C 1 408 ? 12.594 57.008 -58.319 1.00 42.97 408 LYS C CA 1
ATOM 11743 C C . LYS C 1 408 ? 12.902 58.277 -57.535 1.00 44.66 408 LYS C C 1
ATOM 11744 O O . LYS C 1 408 ? 13.469 58.186 -56.464 1.00 46.45 408 LYS C O 1
ATOM 11750 N N . THR C 1 409 ? 12.594 59.457 -58.083 1.00 44.61 409 THR C N 1
ATOM 11751 C CA . THR C 1 409 ? 12.865 60.684 -57.357 1.00 46.53 409 THR C CA 1
ATOM 11752 C C . THR C 1 409 ? 11.575 61.501 -57.278 1.00 46.18 409 THR C C 1
ATOM 11753 O O . THR C 1 409 ? 10.578 61.200 -57.936 1.00 43.95 409 THR C O 1
ATOM 11757 N N . ALA C 1 410 ? 11.569 62.452 -56.337 1.00 47.53 410 ALA C N 1
ATOM 11758 C CA . ALA C 1 410 ? 10.468 63.384 -56.206 1.00 47.62 410 ALA C CA 1
ATOM 11759 C C . ALA C 1 410 ? 10.417 64.195 -57.487 1.00 47.02 410 ALA C C 1
ATOM 11760 O O . ALA C 1 410 ? 11.432 64.256 -58.178 1.00 48.39 410 ALA C O 1
ATOM 11762 N N . PHE C 1 411 ? 9.247 64.771 -57.794 1.00 45.76 411 PHE C N 1
ATOM 11763 C CA . PHE C 1 411 ? 9.136 65.734 -58.883 1.00 44.92 411 PHE C CA 1
ATOM 11764 C C . PHE C 1 411 ? 7.985 66.694 -58.600 1.00 44.57 411 PHE C C 1
ATOM 11765 O O . PHE C 1 411 ? 7.100 66.381 -57.814 1.00 43.07 411 PHE C O 1
ATOM 11773 N N . GLU C 1 412 ? 8.019 67.861 -59.251 1.00 45.98 412 GLU C N 1
ATOM 11774 C CA . GLU C 1 412 ? 6.952 68.848 -59.132 1.00 47.75 412 GLU C CA 1
ATOM 11775 C C . GLU C 1 412 ? 5.848 68.565 -60.149 1.00 43.91 412 GLU C C 1
ATOM 11776 O O . GLU C 1 412 ? 6.096 68.396 -61.345 1.00 41.59 412 GLU C O 1
ATOM 11782 N N . LEU C 1 413 ? 4.617 68.533 -59.636 1.00 43.56 413 LEU C N 1
ATOM 11783 C CA . LEU C 1 413 ? 3.420 68.567 -60.455 1.00 42.98 413 LEU C CA 1
ATOM 11784 C C . LEU C 1 413 ? 3.014 70.027 -60.614 1.00 42.49 413 LEU C C 1
ATOM 11785 O O . LEU C 1 413 ? 3.430 70.876 -59.837 1.00 43.53 413 LEU C O 1
ATOM 11790 N N . PRO C 1 414 ? 2.191 70.360 -61.628 1.00 42.04 414 PRO C N 1
ATOM 11791 C CA . PRO C 1 414 ? 1.495 71.641 -61.657 1.00 42.87 414 PRO C CA 1
ATOM 11792 C C . PRO C 1 414 ? 0.351 71.586 -60.653 1.00 41.13 414 PRO C C 1
ATOM 11793 O O . PRO C 1 414 ? -0.167 70.505 -60.376 1.00 41.86 414 PRO C O 1
ATOM 11797 N N . GLU C 1 415 ? 0.024 72.754 -60.087 1.00 41.66 415 GLU C N 1
ATOM 11798 C CA . GLU C 1 415 ? -0.869 72.880 -58.944 1.00 42.30 415 GLU C CA 1
ATOM 11799 C C . GLU C 1 415 ? -1.893 73.972 -59.213 1.00 39.92 415 GLU C C 1
ATOM 11800 O O . GLU C 1 415 ? -1.546 75.078 -59.600 1.00 38.57 415 GLU C O 1
ATOM 11806 N N . LEU C 1 416 ? -3.152 73.625 -58.973 1.00 39.37 416 LEU C N 1
ATOM 11807 C CA . LEU C 1 416 ? -4.272 74.535 -59.083 1.00 39.77 416 LEU C CA 1
ATOM 11808 C C . LEU C 1 416 ? -4.840 74.764 -57.684 1.00 39.70 416 LEU C C 1
ATOM 11809 O O . LEU C 1 416 ? -5.297 73.820 -57.050 1.00 39.68 416 LEU C O 1
ATOM 11814 N N . THR C 1 417 ? -4.880 76.023 -57.242 1.00 39.86 417 THR C N 1
ATOM 11815 C CA . THR C 1 417 ? -5.513 76.385 -55.980 1.00 39.98 417 THR C CA 1
ATOM 11816 C C . THR C 1 417 ? -6.547 77.461 -56.291 1.00 38.53 417 THR C C 1
ATOM 11817 O O . THR C 1 417 ? -6.437 78.132 -57.312 1.00 38.05 417 THR C O 1
ATOM 11821 N N . ILE C 1 418 ? -7.561 77.604 -55.434 1.00 38.95 418 ILE C N 1
ATOM 11822 C CA . ILE C 1 418 ? -8.575 78.639 -55.628 1.00 41.11 418 ILE C CA 1
ATOM 11823 C C . ILE C 1 418 ? -8.717 79.468 -54.352 1.00 42.10 418 ILE C C 1
ATOM 11824 O O . ILE C 1 418 ? -8.416 79.017 -53.250 1.00 42.16 418 ILE C O 1
ATOM 11829 N N . GLU C 1 419 ? -9.128 80.717 -54.553 1.00 43.48 419 GLU C N 1
ATOM 11830 C CA . GLU C 1 419 ? -9.496 81.646 -53.491 1.00 45.50 419 GLU C CA 1
ATOM 11831 C C . GLU C 1 419 ? -10.939 82.076 -53.753 1.00 43.02 419 GLU C C 1
ATOM 11832 O O . GLU C 1 419 ? -11.228 82.601 -54.814 1.00 42.99 419 GLU C O 1
ATOM 11838 N N . VAL C 1 420 ? -11.848 81.803 -52.816 1.00 42.09 420 VAL C N 1
ATOM 11839 C CA . VAL C 1 420 ? -13.275 82.001 -53.015 1.00 40.51 420 VAL C CA 1
ATOM 11840 C C . VAL C 1 420 ? -13.732 83.136 -52.099 1.00 40.86 420 VAL C C 1
ATOM 11841 O O . VAL C 1 420 ? -13.367 83.183 -50.935 1.00 40.19 420 VAL C O 1
ATOM 11845 N N . THR C 1 421 ? -14.484 84.086 -52.672 1.00 41.39 421 THR C N 1
ATOM 11846 C CA . THR C 1 421 ? -15.172 85.132 -51.929 1.00 43.08 421 THR C CA 1
ATOM 11847 C C . THR C 1 421 ? -16.675 84.937 -52.098 1.00 43.59 421 THR C C 1
ATOM 11848 O O . THR C 1 421 ? -17.120 84.551 -53.178 1.00 42.26 421 THR C O 1
ATOM 11852 N N . PRO C 1 422 ? -17.506 85.149 -51.051 1.00 45.25 422 PRO C N 1
ATOM 11853 C CA . PRO C 1 422 ? -17.071 85.067 -49.653 1.00 46.72 422 PRO C CA 1
ATOM 11854 C C . PRO C 1 422 ? -16.473 83.714 -49.268 1.00 45.95 422 PRO C C 1
ATOM 11855 O O . PRO C 1 422 ? -16.880 82.678 -49.796 1.00 45.12 422 PRO C O 1
ATOM 11859 N N . GLU C 1 423 ? -15.548 83.757 -48.306 1.00 48.14 423 GLU C N 1
ATOM 11860 C CA . GLU C 1 423 ? -14.603 82.687 -48.020 1.00 49.83 423 GLU C CA 1
ATOM 11861 C C . GLU C 1 423 ? -15.185 81.696 -47.013 1.00 50.43 423 GLU C C 1
ATOM 11862 O O . GLU C 1 423 ? -14.884 80.518 -47.126 1.00 48.18 423 GLU C O 1
ATOM 11868 N N . LYS C 1 424 ? -15.999 82.191 -46.052 1.00 52.81 424 LYS C N 1
ATOM 11869 C CA . LYS C 1 424 ? -16.431 81.431 -44.880 1.00 54.81 424 LYS C CA 1
ATOM 11870 C C . LYS C 1 424 ? -17.911 81.626 -44.557 1.00 52.74 424 LYS C C 1
ATOM 11871 O O . LYS C 1 424 ? -18.503 80.803 -43.868 1.00 52.57 424 LYS C O 1
ATOM 11877 N N . ASP C 1 425 ? -18.518 82.723 -45.015 1.00 51.97 425 ASP C N 1
ATOM 11878 C CA . ASP C 1 425 ? -19.882 83.017 -44.614 1.00 50.88 425 ASP C CA 1
ATOM 11879 C C . ASP C 1 425 ? -20.617 83.661 -45.777 1.00 49.55 425 ASP C C 1
ATOM 11880 O O . ASP C 1 425 ? -20.333 84.813 -46.102 1.00 50.84 425 ASP C O 1
ATOM 11885 N N . LEU C 1 426 ? -21.554 82.908 -46.379 1.00 47.44 426 LEU C N 1
ATOM 11886 C CA . LEU C 1 426 ? -22.302 83.365 -47.543 1.00 47.38 426 LEU C CA 1
ATOM 11887 C C . LEU C 1 426 ? -23.177 84.586 -47.225 1.00 49.53 426 LEU C C 1
ATOM 11888 O O . LEU C 1 426 ? -23.629 85.260 -48.141 1.00 49.50 426 LEU C O 1
ATOM 11893 N N . ASN C 1 427 ? -23.438 84.888 -45.948 1.00 50.59 427 ASN C N 1
ATOM 11894 C CA . ASN C 1 427 ? -24.179 86.092 -45.630 1.00 52.00 427 ASN C CA 1
ATOM 11895 C C . ASN C 1 427 ? -23.365 87.344 -45.949 1.00 53.77 427 ASN C C 1
ATOM 11896 O O . ASN C 1 427 ? -23.930 88.436 -45.910 1.00 56.02 427 ASN C O 1
ATOM 11901 N N . GLU C 1 428 ? -22.059 87.210 -46.223 1.00 54.34 428 GLU C N 1
ATOM 11902 C CA . GLU C 1 428 ? -21.210 88.382 -46.428 1.00 56.87 428 GLU C CA 1
ATOM 11903 C C . GLU C 1 428 ? -21.365 89.000 -47.823 1.00 55.28 428 GLU C C 1
ATOM 11904 O O . GLU C 1 428 ? -20.673 89.955 -48.136 1.00 53.29 428 GLU C O 1
ATOM 11910 N N . GLY C 1 429 ? -22.220 88.430 -48.691 1.00 54.02 429 GLY C N 1
ATOM 11911 C CA . GLY C 1 429 ? -22.425 88.988 -50.013 1.00 51.96 429 GLY C CA 1
ATOM 11912 C C . GLY C 1 429 ? -23.585 88.336 -50.750 1.00 51.02 429 GLY C C 1
ATOM 11913 O O . GLY C 1 429 ? -24.012 87.230 -50.408 1.00 53.23 429 GLY C O 1
ATOM 11914 N N . LYS C 1 430 ? -24.038 89.023 -51.806 1.00 50.17 430 LYS C N 1
ATOM 11915 C CA . LYS C 1 430 ? -24.970 88.481 -52.776 1.00 49.03 430 LYS C CA 1
ATOM 11916 C C . LYS C 1 430 ? -24.227 87.911 -53.989 1.00 45.56 430 LYS C C 1
ATOM 11917 O O . LYS C 1 430 ? -24.807 87.152 -54.764 1.00 43.76 430 LYS C O 1
ATOM 11923 N N . ILE C 1 431 ? -22.953 88.272 -54.165 1.00 44.04 431 ILE C N 1
ATOM 11924 C CA . ILE C 1 431 ? -22.177 87.838 -55.314 1.00 42.39 431 ILE C CA 1
ATOM 11925 C C . ILE C 1 431 ? -20.899 87.155 -54.839 1.00 41.64 431 ILE C C 1
ATOM 11926 O O . ILE C 1 431 ? -20.323 87.550 -53.841 1.00 40.93 431 ILE C O 1
ATOM 11931 N N . ALA C 1 432 ? -20.499 86.091 -55.551 1.00 41.41 432 ALA C N 1
ATOM 11932 C CA . ALA C 1 432 ? -19.307 85.320 -55.222 1.00 41.74 432 ALA C CA 1
ATOM 11933 C C . ALA C 1 432 ? -18.296 85.439 -56.356 1.00 42.06 432 ALA C C 1
ATOM 11934 O O . ALA C 1 432 ? -18.681 85.747 -57.480 1.00 42.35 432 ALA C O 1
ATOM 11936 N N . SER C 1 433 ? -17.022 85.174 -56.048 1.00 41.93 433 SER C N 1
ATOM 11937 C CA . SER C 1 433 ? -16.027 84.940 -57.074 1.00 42.43 433 SER C CA 1
ATOM 11938 C C . SER C 1 433 ? -15.165 83.722 -56.745 1.00 40.75 433 SER C C 1
ATOM 11939 O O . SER C 1 433 ? -14.963 83.375 -55.592 1.00 38.73 433 SER C O 1
ATOM 11942 N N . ILE C 1 434 ? -14.583 83.148 -57.795 1.00 40.22 434 ILE C N 1
ATOM 11943 C CA . ILE C 1 434 ? -13.548 82.141 -57.656 1.00 40.97 434 ILE C CA 1
ATOM 11944 C C . ILE C 1 434 ? -12.328 82.624 -58.420 1.00 41.68 434 ILE C C 1
ATOM 11945 O O . ILE C 1 434 ? -12.388 82.745 -59.637 1.00 43.47 434 ILE C O 1
ATOM 11950 N N . LYS C 1 435 ? -11.241 82.913 -57.699 1.00 43.47 435 LYS C N 1
ATOM 11951 C CA . LYS C 1 435 ? -9.959 83.244 -58.310 1.00 43.31 435 LYS C CA 1
ATOM 11952 C C . LYS C 1 435 ? -9.114 81.975 -58.400 1.00 43.14 435 LYS C C 1
ATOM 11953 O O . LYS C 1 435 ? -8.695 81.454 -57.372 1.00 44.97 435 LYS C O 1
ATOM 11959 N N . THR C 1 436 ? -8.906 81.462 -59.619 1.00 41.92 436 THR C N 1
ATOM 11960 C CA . THR C 1 436 ? -8.088 80.274 -59.834 1.00 42.07 436 THR C CA 1
ATOM 11961 C C . THR C 1 436 ? -6.629 80.664 -60.091 1.00 42.06 436 THR C C 1
ATOM 11962 O O . THR C 1 436 ? -6.375 81.581 -60.849 1.00 41.81 436 THR C O 1
ATOM 11966 N N . LYS C 1 437 ? -5.682 79.900 -59.531 1.00 42.76 437 LYS C N 1
ATOM 11967 C CA . LYS C 1 437 ? -4.258 80.068 -59.799 1.00 43.89 437 LYS C CA 1
ATOM 11968 C C . LYS C 1 437 ? -3.621 78.722 -60.171 1.00 42.23 437 LYS C C 1
ATOM 11969 O O . LYS C 1 437 ? -3.671 77.780 -59.393 1.00 43.08 437 LYS C O 1
ATOM 11975 N N . ILE C 1 438 ? -3.054 78.619 -61.377 1.00 40.76 438 ILE C N 1
ATOM 11976 C CA . ILE C 1 438 ? -2.365 77.416 -61.817 1.00 40.58 438 ILE C CA 1
ATOM 11977 C C . ILE C 1 438 ? -0.860 77.687 -61.913 1.00 40.90 438 ILE C C 1
ATOM 11978 O O . ILE C 1 438 ? -0.421 78.496 -62.725 1.00 40.77 438 ILE C O 1
ATOM 11983 N N . GLU C 1 439 ? -0.077 76.973 -61.088 1.00 41.42 439 GLU C N 1
ATOM 11984 C CA . GLU C 1 439 ? 1.378 76.941 -61.190 1.00 42.62 439 GLU C CA 1
ATOM 11985 C C . GLU C 1 439 ? 1.766 75.889 -62.215 1.00 41.67 439 GLU C C 1
ATOM 11986 O O . GLU C 1 439 ? 1.440 74.721 -62.011 1.00 43.44 439 GLU C O 1
ATOM 11992 N N . THR C 1 440 ? 2.372 76.315 -63.337 1.00 41.83 440 THR C N 1
ATOM 11993 C CA . THR C 1 440 ? 2.738 75.399 -64.411 1.00 42.00 440 THR C CA 1
ATOM 11994 C C . THR C 1 440 ? 4.010 74.650 -64.020 1.00 41.79 440 THR C C 1
ATOM 11995 O O . THR C 1 440 ? 4.700 75.052 -63.100 1.00 39.90 440 THR C O 1
ATOM 11999 N N . SER C 1 441 ? 4.217 73.508 -64.695 1.00 43.07 441 SER C N 1
ATOM 12000 C CA . SER C 1 441 ? 5.405 72.682 -64.585 1.00 44.34 441 SER C CA 1
ATOM 12001 C C . SER C 1 441 ? 5.874 72.293 -65.982 1.00 45.60 441 SER C C 1
ATOM 12002 O O . SER C 1 441 ? 5.096 71.817 -66.800 1.00 43.78 441 SER C O 1
ATOM 12005 N N . GLU C 1 442 ? 7.161 72.506 -66.233 1.00 51.64 442 GLU C N 1
ATOM 12006 C CA . GLU C 1 442 ? 7.748 72.412 -67.559 1.00 57.64 442 GLU C CA 1
ATOM 12007 C C . GLU C 1 442 ? 7.397 71.074 -68.213 1.00 55.51 442 GLU C C 1
ATOM 12008 O O . GLU C 1 442 ? 7.091 71.041 -69.405 1.00 59.64 442 GLU C O 1
ATOM 12014 N N . ASN C 1 443 ? 7.431 69.961 -67.470 1.00 50.38 443 ASN C N 1
ATOM 12015 C CA . ASN C 1 443 ? 7.284 68.685 -68.151 1.00 48.92 443 ASN C CA 1
ATOM 12016 C C . ASN C 1 443 ? 5.820 68.334 -68.444 1.00 48.10 443 ASN C C 1
ATOM 12017 O O . ASN C 1 443 ? 5.571 67.369 -69.144 1.00 50.71 443 ASN C O 1
ATOM 12022 N N . PHE C 1 444 ? 4.843 69.090 -67.919 1.00 45.78 444 PHE C N 1
ATOM 12023 C CA . PHE C 1 444 ? 3.449 68.687 -67.925 1.00 42.75 444 PHE C CA 1
ATOM 12024 C C . PHE C 1 444 ? 2.610 69.605 -68.822 1.00 43.22 444 PHE C C 1
ATOM 12025 O O . PHE C 1 444 ? 2.713 70.820 -68.727 1.00 44.71 444 PHE C O 1
ATOM 12033 N N . THR C 1 445 ? 1.737 69.019 -69.651 1.00 41.23 445 THR C N 1
ATOM 12034 C CA . THR C 1 445 ? 0.955 69.790 -70.597 1.00 41.79 445 THR C CA 1
ATOM 12035 C C . THR C 1 445 ? -0.478 69.978 -70.075 1.00 43.83 445 THR C C 1
ATOM 12036 O O . THR C 1 445 ? -1.170 69.004 -69.729 1.00 40.87 445 THR C O 1
ATOM 12040 N N . LEU C 1 446 ? -0.943 71.240 -70.089 1.00 42.15 446 LEU C N 1
ATOM 12041 C CA . LEU C 1 446 ? -2.313 71.550 -69.726 1.00 42.04 446 LEU C CA 1
ATOM 12042 C C . LEU C 1 446 ? -3.202 71.291 -70.924 1.00 42.75 446 LEU C C 1
ATOM 12043 O O . LEU C 1 446 ? -2.825 71.594 -72.038 1.00 47.17 446 LEU C O 1
ATOM 12048 N N . LEU C 1 447 ? -4.399 70.779 -70.685 1.00 44.01 447 LEU C N 1
ATOM 12049 C CA . LEU C 1 447 ? -5.242 70.350 -71.775 1.00 52.68 447 LEU C CA 1
ATOM 12050 C C . LEU C 1 447 ? -6.524 71.171 -71.795 1.00 61.98 447 LEU C C 1
ATOM 12051 O O . LEU C 1 447 ? -7.244 71.195 -70.794 1.00 71.95 447 LEU C O 1
ATOM 12056 N N . ASP C 1 448 ? -6.873 71.697 -72.979 1.00 64.82 448 ASP C N 1
ATOM 12057 C CA . ASP C 1 448 ? -8.224 72.188 -73.255 1.00 63.92 448 ASP C CA 1
ATOM 12058 C C . ASP C 1 448 ? -8.542 73.276 -72.229 1.00 53.13 448 ASP C C 1
ATOM 12059 O O . ASP C 1 448 ? -7.721 74.154 -72.009 1.00 53.51 448 ASP C O 1
ATOM 12064 N N . ASP C 1 449 ? -9.688 73.144 -71.555 1.00 52.33 449 ASP C N 1
ATOM 12065 C CA . ASP C 1 449 ? -10.290 74.225 -70.789 1.00 56.21 449 ASP C CA 1
ATOM 12066 C C . ASP C 1 449 ? -10.224 73.912 -69.288 1.00 47.42 449 ASP C C 1
ATOM 12067 O O . ASP C 1 449 ? -10.577 72.812 -68.843 1.00 39.67 449 ASP C O 1
ATOM 12072 N N . LEU C 1 450 ? -9.825 74.960 -68.545 1.00 43.63 450 LEU C N 1
ATOM 12073 C CA . LEU C 1 450 ? -10.201 75.195 -67.155 1.00 42.24 450 LEU C CA 1
ATOM 12074 C C . LEU C 1 450 ? -11.729 75.153 -66.973 1.00 40.77 450 LEU C C 1
ATOM 12075 O O . LEU C 1 450 ? -12.469 75.770 -67.754 1.00 38.30 450 LEU C O 1
ATOM 12080 N N . LYS C 1 451 ? -12.196 74.398 -65.961 1.00 38.47 451 LYS C N 1
ATOM 12081 C CA . LYS C 1 451 ? -13.616 74.354 -65.619 1.00 40.56 451 LYS C CA 1
ATOM 12082 C C . LYS C 1 451 ? -13.798 74.883 -64.199 1.00 38.84 451 LYS C C 1
ATOM 12083 O O . LYS C 1 451 ? -12.947 74.650 -63.344 1.00 37.17 451 LYS C O 1
ATOM 12089 N N . ILE C 1 452 ? -14.843 75.710 -64.036 1.00 37.18 452 ILE C N 1
ATOM 12090 C CA . ILE C 1 452 ? -15.217 76.327 -62.777 1.00 36.59 452 ILE C CA 1
ATOM 12091 C C . ILE C 1 452 ? -16.622 75.856 -62.402 1.00 36.78 452 ILE C C 1
ATOM 12092 O O . ILE C 1 452 ? -17.493 75.832 -63.262 1.00 38.17 452 ILE C O 1
ATOM 12097 N N . SER C 1 453 ? -16.855 75.494 -61.135 1.00 36.02 453 SER C N 1
ATOM 12098 C CA . SER C 1 453 ? -18.198 75.151 -60.676 1.00 36.39 453 SER C CA 1
ATOM 12099 C C . SER C 1 453 ? -18.536 75.890 -59.380 1.00 36.41 453 SER C C 1
ATOM 12100 O O . SER C 1 453 ? -17.732 75.919 -58.441 1.00 37.99 453 SER C O 1
ATOM 12103 N N . TYR C 1 454 ? -19.731 76.493 -59.343 1.00 34.83 454 TYR C N 1
ATOM 12104 C CA . TYR C 1 454 ? -20.244 77.102 -58.121 1.00 35.71 454 TYR C CA 1
ATOM 12105 C C . TYR C 1 454 ? -21.572 76.431 -57.771 1.00 34.79 454 TYR C C 1
ATOM 12106 O O . TYR C 1 454 ? -22.655 76.965 -58.003 1.00 36.04 454 TYR C O 1
ATOM 12115 N N . ASN C 1 455 ? -21.469 75.273 -57.140 1.00 34.39 455 ASN C N 1
ATOM 12116 C CA . ASN C 1 455 ? -22.628 74.408 -57.027 1.00 34.70 455 ASN C CA 1
ATOM 12117 C C . ASN C 1 455 ? -23.363 74.739 -55.748 1.00 35.24 455 ASN C C 1
ATOM 12118 O O . ASN C 1 455 ? -22.901 74.329 -54.679 1.00 35.38 455 ASN C O 1
ATOM 12123 N N . THR C 1 456 ? -24.521 75.403 -55.915 1.00 36.27 456 THR C N 1
ATOM 12124 C CA . THR C 1 456 ? -25.304 76.002 -54.834 1.00 37.53 456 THR C CA 1
ATOM 12125 C C . THR C 1 456 ? -26.352 75.065 -54.191 1.00 37.17 456 THR C C 1
ATOM 12126 O O . THR C 1 456 ? -27.043 75.458 -53.248 1.00 37.61 456 THR C O 1
ATOM 12130 N N . HIS C 1 457 ? -26.459 73.810 -54.638 1.00 36.84 457 HIS C N 1
ATOM 12131 C CA . HIS C 1 457 ? -27.108 72.769 -53.842 1.00 37.58 457 HIS C CA 1
ATOM 12132 C C . HIS C 1 457 ? -28.614 73.018 -53.738 1.00 38.14 457 HIS C C 1
ATOM 12133 O O . HIS C 1 457 ? -29.205 72.645 -52.724 1.00 37.31 457 HIS C O 1
ATOM 12140 N N . LEU C 1 458 ? -29.207 73.679 -54.759 1.00 37.46 458 LEU C N 1
ATOM 12141 C CA . LEU C 1 458 ? -30.649 73.872 -54.832 1.00 37.79 458 LEU C CA 1
ATOM 12142 C C . LEU C 1 458 ? -31.255 72.632 -55.483 1.00 37.21 458 LEU C C 1
ATOM 12143 O O . LEU C 1 458 ? -31.240 72.477 -56.706 1.00 37.22 458 LEU C O 1
ATOM 12148 N N . GLY C 1 459 ? -31.809 71.755 -54.652 1.00 36.98 459 GLY C N 1
ATOM 12149 C CA . GLY C 1 459 ? -32.270 70.459 -55.115 1.00 37.63 459 GLY C CA 1
ATOM 12150 C C . GLY C 1 459 ? -31.133 69.683 -55.776 1.00 36.58 459 GLY C C 1
ATOM 12151 O O . GLY C 1 459 ? -30.040 69.597 -55.226 1.00 36.74 459 GLY C O 1
ATOM 12152 N N . TRP C 1 460 ? -31.409 69.213 -56.990 1.00 35.94 460 TRP C N 1
ATOM 12153 C CA . TRP C 1 460 ? -30.448 68.552 -57.850 1.00 36.69 460 TRP C CA 1
ATOM 12154 C C . TRP C 1 460 ? -29.756 69.504 -58.845 1.00 37.71 460 TRP C C 1
ATOM 12155 O O . TRP C 1 460 ? -28.808 69.082 -59.502 1.00 37.46 460 TRP C O 1
ATOM 12166 N N . ALA C 1 461 ? -30.204 70.769 -58.975 1.00 37.55 461 ALA C N 1
ATOM 12167 C CA . ALA C 1 461 ? -29.550 71.740 -59.843 1.00 37.91 461 ALA C CA 1
ATOM 12168 C C . ALA C 1 461 ? -28.095 71.897 -59.411 1.00 39.24 461 ALA C C 1
ATOM 12169 O O . ALA C 1 461 ? -27.835 72.078 -58.226 1.00 42.96 461 ALA C O 1
ATOM 12171 N N . ILE C 1 462 ? -27.150 71.846 -60.358 1.00 38.58 462 ILE C N 1
ATOM 12172 C CA . ILE C 1 462 ? -25.725 71.902 -60.035 1.00 38.66 462 ILE C CA 1
ATOM 12173 C C . ILE C 1 462 ? -25.210 73.347 -59.977 1.00 38.58 462 ILE C C 1
ATOM 12174 O O . ILE C 1 462 ? -24.047 73.572 -59.651 1.00 37.18 462 ILE C O 1
ATOM 12179 N N . GLY C 1 463 ? -26.042 74.330 -60.345 1.00 38.19 463 GLY C N 1
ATOM 12180 C CA . GLY C 1 463 ? -25.625 75.723 -60.318 1.00 37.24 463 GLY C CA 1
ATOM 12181 C C . GLY C 1 463 ? -24.770 76.095 -61.522 1.00 36.81 463 GLY C C 1
ATOM 12182 O O . GLY C 1 463 ? -24.695 75.375 -62.504 1.00 36.36 463 GLY C O 1
ATOM 12183 N N . SER C 1 464 ? -24.081 77.227 -61.410 1.00 40.57 464 SER C N 1
ATOM 12184 C CA . SER C 1 464 ? -23.324 77.813 -62.509 1.00 40.42 464 SER C CA 1
ATOM 12185 C C . SER C 1 464 ? -22.014 77.054 -62.759 1.00 39.87 464 SER C C 1
ATOM 12186 O O . SER C 1 464 ? -21.396 76.543 -61.834 1.00 40.32 464 SER C O 1
ATOM 12189 N N . GLN C 1 465 ? -21.618 76.959 -64.033 1.00 40.38 465 GLN C N 1
ATOM 12190 C CA . GLN C 1 465 ? -20.324 76.442 -64.447 1.00 41.09 465 GLN C CA 1
ATOM 12191 C C . GLN C 1 465 ? -19.721 77.436 -65.428 1.00 40.18 465 GLN C C 1
ATOM 12192 O O . GLN C 1 465 ? -20.444 78.237 -65.995 1.00 46.50 465 GLN C O 1
ATOM 12198 N N . ALA C 1 466 ? -18.411 77.393 -65.647 1.00 37.97 466 ALA C N 1
ATOM 12199 C CA . ALA C 1 466 ? -17.837 78.148 -66.748 1.00 38.06 466 ALA C CA 1
ATOM 12200 C C . ALA C 1 466 ? -16.681 77.347 -67.347 1.00 36.56 466 ALA C C 1
ATOM 12201 O O . ALA C 1 466 ? -16.055 76.555 -66.656 1.00 39.82 466 ALA C O 1
ATOM 12203 N N . SER C 1 467 ? -16.422 77.524 -68.641 1.00 36.59 467 SER C N 1
ATOM 12204 C CA . SER C 1 467 ? -15.220 77.010 -69.267 1.00 36.93 467 SER C CA 1
ATOM 12205 C C . SER C 1 467 ? -14.387 78.190 -69.696 1.00 38.35 467 SER C C 1
ATOM 12206 O O . SER C 1 467 ? -14.875 79.015 -70.448 1.00 39.86 467 SER C O 1
ATOM 12209 N N . VAL C 1 468 ? -13.126 78.199 -69.270 1.00 40.43 468 VAL C N 1
ATOM 12210 C CA . VAL C 1 468 ? -12.228 79.310 -69.497 1.00 41.41 468 VAL C CA 1
ATOM 12211 C C . VAL C 1 468 ? -11.071 78.806 -70.346 1.00 39.86 468 VAL C C 1
ATOM 12212 O O . VAL C 1 468 ? -10.349 77.928 -69.908 1.00 39.96 468 VAL C O 1
ATOM 12216 N N . SER C 1 469 ? -10.896 79.401 -71.533 1.00 42.44 469 SER C N 1
ATOM 12217 C CA . SER C 1 469 ? -9.722 79.189 -72.362 1.00 42.48 469 SER C CA 1
ATOM 12218 C C . SER C 1 469 ? -8.526 79.865 -71.711 1.00 44.69 469 SER C C 1
ATOM 12219 O O . SER C 1 469 ? -8.614 81.033 -71.319 1.00 42.88 469 SER C O 1
ATOM 12222 N N . ILE C 1 470 ? -7.438 79.083 -71.603 1.00 47.54 470 ILE C N 1
ATOM 12223 C CA . ILE C 1 470 ? -6.156 79.528 -71.067 1.00 52.23 470 ILE C CA 1
ATOM 12224 C C . ILE C 1 470 ? -5.062 79.417 -72.141 1.00 54.37 470 ILE C C 1
ATOM 12225 O O . ILE C 1 470 ? -3.884 79.571 -71.842 1.00 53.72 470 ILE C O 1
ATOM 12230 N N . SER C 1 471 ? -5.463 79.171 -73.397 1.00 58.98 471 SER C N 1
ATOM 12231 C CA . SER C 1 471 ? -4.571 79.042 -74.541 1.00 63.04 471 SER C CA 1
ATOM 12232 C C . SER C 1 471 ? -3.718 80.307 -74.748 1.00 67.14 471 SER C C 1
ATOM 12233 O O . SER C 1 471 ? -2.576 80.211 -75.176 1.00 76.10 471 SER C O 1
ATOM 12236 N N . ASP C 1 472 ? -4.253 81.492 -74.422 1.00 63.80 472 ASP C N 1
ATOM 12237 C CA . ASP C 1 472 ? -3.508 82.743 -74.484 1.00 65.88 472 ASP C CA 1
ATOM 12238 C C . ASP C 1 472 ? -2.468 82.890 -73.365 1.00 64.66 472 ASP C C 1
ATOM 12239 O O . ASP C 1 472 ? -1.832 83.935 -73.280 1.00 61.47 472 ASP C O 1
ATOM 12244 N N . GLN C 1 473 ? -2.292 81.885 -72.494 1.00 62.85 473 GLN C N 1
ATOM 12245 C CA . GLN C 1 473 ? -1.449 82.043 -71.318 1.00 60.82 473 GLN C CA 1
ATOM 12246 C C . GLN C 1 473 ? -0.481 80.872 -71.110 1.00 64.50 473 GLN C C 1
ATOM 12247 O O . GLN C 1 473 ? 0.225 80.853 -70.100 1.00 68.57 473 GLN C O 1
ATOM 12253 N N . LEU C 1 474 ? -0.418 79.908 -72.043 1.00 67.48 474 LEU C N 1
ATOM 12254 C CA . LEU C 1 474 ? 0.172 78.595 -71.763 1.00 70.25 474 LEU C CA 1
ATOM 12255 C C . LEU C 1 474 ? 1.661 78.703 -71.394 1.00 71.33 474 LEU C C 1
ATOM 12256 O O . LEU C 1 474 ? 2.118 77.989 -70.496 1.00 68.96 474 LEU C O 1
ATOM 12261 N N . ASP C 1 475 ? 2.394 79.626 -72.048 1.00 73.28 475 ASP C N 1
ATOM 12262 C CA . ASP C 1 475 ? 3.824 79.849 -71.823 1.00 77.01 475 ASP C CA 1
ATOM 12263 C C . ASP C 1 475 ? 4.143 80.355 -70.402 1.00 75.28 475 ASP C C 1
ATOM 12264 O O . ASP C 1 475 ? 5.276 80.199 -69.949 1.00 71.74 475 ASP C O 1
ATOM 12269 N N . LYS C 1 476 ? 3.179 80.991 -69.704 1.00 69.23 476 LYS C N 1
ATOM 12270 C CA . LYS C 1 476 ? 3.456 81.684 -68.449 1.00 65.51 476 LYS C CA 1
ATOM 12271 C C . LYS C 1 476 ? 3.661 80.678 -67.322 1.00 61.68 476 LYS C C 1
ATOM 12272 O O . LYS C 1 476 ? 3.268 79.520 -67.456 1.00 66.99 476 LYS C O 1
ATOM 12278 N N . LYS C 1 477 ? 4.265 81.145 -66.220 1.00 59.33 477 LYS C N 1
ATOM 12279 C CA . LYS C 1 477 ? 4.631 80.315 -65.079 1.00 60.42 477 LYS C CA 1
ATOM 12280 C C . LYS C 1 477 ? 3.422 80.160 -64.156 1.00 56.84 477 LYS C C 1
ATOM 12281 O O . LYS C 1 477 ? 3.219 79.106 -63.530 1.00 56.10 477 LYS C O 1
ATOM 12287 N N . ILE C 1 478 ? 2.611 81.212 -64.107 1.00 52.45 478 ILE C N 1
ATOM 12288 C CA . ILE C 1 478 ? 1.414 81.252 -63.289 1.00 51.91 478 ILE C CA 1
ATOM 12289 C C . ILE C 1 478 ? 0.268 81.705 -64.184 1.00 50.14 478 ILE C C 1
ATOM 12290 O O . ILE C 1 478 ? 0.356 82.755 -64.793 1.00 51.63 478 ILE C O 1
ATOM 12295 N N . ILE C 1 479 ? -0.792 80.907 -64.264 1.00 49.52 479 ILE C N 1
ATOM 12296 C CA . ILE C 1 479 ? -1.993 81.249 -65.018 1.00 49.38 479 ILE C CA 1
ATOM 12297 C C . ILE C 1 479 ? -3.095 81.610 -64.021 1.00 48.91 479 ILE C C 1
ATOM 12298 O O . ILE C 1 479 ? -3.289 80.890 -63.033 1.00 48.80 479 ILE C O 1
ATOM 12303 N N . THR C 1 480 ? -3.816 82.712 -64.252 1.00 45.96 480 THR C N 1
ATOM 12304 C CA . THR C 1 480 ? -4.873 83.062 -63.316 1.00 45.11 480 THR C CA 1
ATOM 12305 C C . THR C 1 480 ? -6.197 83.173 -64.059 1.00 43.69 480 THR C C 1
ATOM 12306 O O . THR C 1 480 ? -6.227 83.165 -65.275 1.00 43.89 480 THR C O 1
ATOM 12310 N N . SER C 1 481 ? -7.286 83.225 -63.298 1.00 44.21 481 SER C N 1
ATOM 12311 C CA . SER C 1 481 ? -8.629 83.393 -63.831 1.00 43.77 481 SER C CA 1
ATOM 12312 C C . SER C 1 481 ? -9.555 83.915 -62.732 1.00 44.44 481 SER C C 1
ATOM 12313 O O . SER C 1 481 ? -9.404 83.562 -61.567 1.00 47.09 481 SER C O 1
ATOM 12316 N N . GLU C 1 482 ? -10.546 84.721 -63.099 1.00 43.64 482 GLU C N 1
ATOM 12317 C CA . GLU C 1 482 ? -11.480 85.268 -62.124 1.00 42.52 482 GLU C CA 1
ATOM 12318 C C . GLU C 1 482 ? -12.897 85.175 -62.687 1.00 41.94 482 GLU C C 1
ATOM 12319 O O . GLU C 1 482 ? -13.203 85.806 -63.691 1.00 40.90 482 GLU C O 1
ATOM 12325 N N . ASN C 1 483 ? -13.757 84.411 -62.009 1.00 41.76 483 ASN C N 1
ATOM 12326 C CA . ASN C 1 483 ? -15.105 84.176 -62.486 1.00 42.20 483 ASN C CA 1
ATOM 12327 C C . ASN C 1 483 ? -16.121 84.532 -61.410 1.00 41.06 483 ASN C C 1
ATOM 12328 O O . ASN C 1 483 ? -15.929 84.181 -60.248 1.00 40.84 483 ASN C O 1
ATOM 12333 N N . PHE C 1 484 ? -17.218 85.185 -61.818 1.00 40.49 484 PHE C N 1
ATOM 12334 C CA . PHE C 1 484 ? -18.214 85.674 -60.868 1.00 40.01 484 PHE C CA 1
ATOM 12335 C C . PHE C 1 484 ? -19.484 84.816 -60.916 1.00 38.72 484 PHE C C 1
ATOM 12336 O O . PHE C 1 484 ? -19.815 84.233 -61.941 1.00 39.23 484 PHE C O 1
ATOM 12344 N N . PHE C 1 485 ? -20.175 84.709 -59.772 1.00 38.14 485 PHE C N 1
ATOM 12345 C CA . PHE C 1 485 ? -21.424 83.966 -59.690 1.00 36.56 485 PHE C CA 1
ATOM 12346 C C . PHE C 1 485 ? -22.379 84.643 -58.714 1.00 36.63 485 PHE C C 1
ATOM 12347 O O . PHE C 1 485 ? -21.990 85.112 -57.641 1.00 37.51 485 PHE C O 1
ATOM 12355 N N . ASN C 1 486 ? -23.653 84.666 -59.080 1.00 36.08 486 ASN C N 1
ATOM 12356 C CA . ASN C 1 486 ? -24.663 85.129 -58.147 1.00 37.50 486 ASN C CA 1
ATOM 12357 C C . ASN C 1 486 ? -24.859 84.058 -57.070 1.00 37.90 486 ASN C C 1
ATOM 12358 O O . ASN C 1 486 ? -24.739 82.851 -57.323 1.00 36.18 486 ASN C O 1
ATOM 12363 N N . ILE C 1 487 ? -25.142 84.544 -55.854 1.00 39.95 487 ILE C N 1
ATOM 12364 C CA . ILE C 1 487 ? -25.471 83.684 -54.734 1.00 41.03 487 ILE C CA 1
ATOM 12365 C C . ILE C 1 487 ? -26.989 83.696 -54.530 1.00 41.72 487 ILE C C 1
ATOM 12366 O O . ILE C 1 487 ? -27.549 84.702 -54.132 1.00 42.48 487 ILE C O 1
ATOM 12371 N N . PRO C 1 488 ? -27.714 82.572 -54.758 1.00 42.00 488 PRO C N 1
ATOM 12372 C CA . PRO C 1 488 ? -29.136 82.528 -54.419 1.00 42.42 488 PRO C CA 1
ATOM 12373 C C . PRO C 1 488 ? -29.316 82.798 -52.919 1.00 44.30 488 PRO C C 1
ATOM 12374 O O . PRO C 1 488 ? -28.552 82.286 -52.093 1.00 44.91 488 PRO C O 1
ATOM 12378 N N . ASP C 1 489 ? -30.337 83.600 -52.584 1.00 45.61 489 ASP C N 1
ATOM 12379 C CA . ASP C 1 489 ? -30.734 83.864 -51.207 1.00 46.48 489 ASP C CA 1
ATOM 12380 C C . ASP C 1 489 ? -31.078 82.578 -50.454 1.00 44.97 489 ASP C C 1
ATOM 12381 O O . ASP C 1 489 ? -30.893 82.514 -49.240 1.00 45.34 489 ASP C O 1
ATOM 12386 N N . ASN C 1 490 ? -31.584 81.560 -51.156 1.00 44.04 490 ASN C N 1
ATOM 12387 C CA . ASN C 1 490 ? -31.836 80.274 -50.522 1.00 44.32 490 ASN C CA 1
ATOM 12388 C C . ASN C 1 490 ? -30.717 79.260 -50.819 1.00 44.21 490 ASN C C 1
ATOM 12389 O O . ASN C 1 490 ? -30.956 78.040 -50.867 1.00 42.65 490 ASN C O 1
ATOM 12394 N N . CYS C 1 491 ? -29.470 79.750 -50.982 1.00 44.92 491 CYS C N 1
ATOM 12395 C CA . CYS C 1 491 ? -28.292 78.885 -50.967 1.00 43.12 491 CYS C CA 1
ATOM 12396 C C . CYS C 1 491 ? -27.755 78.852 -49.546 1.00 43.79 491 CYS C C 1
ATOM 12397 O O . CYS C 1 491 ? -27.501 79.921 -48.958 1.00 44.51 491 CYS C O 1
ATOM 12400 N N . TRP C 1 492 ? -27.690 77.622 -49.000 1.00 42.86 492 TRP C N 1
ATOM 12401 C CA . TRP C 1 492 ? -27.312 77.359 -47.614 1.00 42.86 492 TRP C CA 1
ATOM 12402 C C . TRP C 1 492 ? -25.867 76.872 -47.570 1.00 40.35 492 TRP C C 1
ATOM 12403 O O . TRP C 1 492 ? -25.125 77.154 -46.635 1.00 39.77 492 TRP C O 1
ATOM 12414 N N . VAL C 1 493 ? -25.480 76.164 -48.626 1.00 38.80 493 VAL C N 1
ATOM 12415 C CA . VAL C 1 493 ? -24.118 75.708 -48.758 1.00 38.78 493 VAL C CA 1
ATOM 12416 C C . VAL C 1 493 ? -23.760 75.657 -50.236 1.00 37.90 493 VAL C C 1
ATOM 12417 O O . VAL C 1 493 ? -24.630 75.415 -51.075 1.00 38.21 493 VAL C O 1
ATOM 12421 N N . VAL C 1 494 ? -22.471 75.871 -50.527 1.00 37.02 494 VAL C N 1
ATOM 12422 C CA . VAL C 1 494 ? -21.979 75.828 -51.888 1.00 35.78 494 VAL C CA 1
ATOM 12423 C C . VAL C 1 494 ? -20.717 74.974 -51.910 1.00 35.26 494 VAL C C 1
ATOM 12424 O O . VAL C 1 494 ? -19.929 75.014 -50.977 1.00 35.07 494 VAL C O 1
ATOM 12428 N N . ASN C 1 495 ? -20.562 74.182 -52.974 1.00 35.21 495 ASN C N 1
ATOM 12429 C CA . ASN C 1 495 ? -19.280 73.584 -53.291 1.00 35.58 495 ASN C CA 1
ATOM 12430 C C . ASN C 1 495 ? -18.688 74.342 -54.470 1.00 36.08 495 ASN C C 1
ATOM 12431 O O . ASN C 1 495 ? -19.189 74.247 -55.598 1.00 36.58 495 ASN C O 1
ATOM 12436 N N . ALA C 1 496 ? -17.621 75.093 -54.192 1.00 36.50 496 ALA C N 1
ATOM 12437 C CA . ALA C 1 496 ? -16.979 75.880 -55.229 1.00 36.43 496 ALA C CA 1
ATOM 12438 C C . ALA C 1 496 ? -15.717 75.143 -55.623 1.00 35.93 496 ALA C C 1
ATOM 12439 O O . ALA C 1 496 ? -14.893 74.845 -54.764 1.00 35.86 496 ALA C O 1
ATOM 12441 N N . SER C 1 497 ? -15.598 74.839 -56.915 1.00 35.69 497 SER C N 1
ATOM 12442 C CA . SER C 1 497 ? -14.452 74.095 -57.378 1.00 35.46 497 SER C CA 1
ATOM 12443 C C . SER C 1 497 ? -13.968 74.634 -58.714 1.00 34.61 497 SER C C 1
ATOM 12444 O O . SER C 1 497 ? -14.669 75.359 -59.413 1.00 34.96 497 SER C O 1
ATOM 12447 N N . ALA C 1 498 ? -12.728 74.289 -59.034 1.00 34.18 498 ALA C N 1
ATOM 12448 C CA . ALA C 1 498 ? -12.198 74.480 -60.371 1.00 34.47 498 ALA C CA 1
ATOM 12449 C C . ALA C 1 498 ? -11.149 73.400 -60.653 1.00 34.02 498 ALA C C 1
ATOM 12450 O O . ALA C 1 498 ? -10.590 72.829 -59.722 1.00 33.47 498 ALA C O 1
ATOM 12452 N N . GLY C 1 499 ? -10.926 73.109 -61.939 1.00 34.49 499 GLY C N 1
ATOM 12453 C CA . GLY C 1 499 ? -10.036 72.034 -62.339 1.00 34.10 499 GLY C CA 1
ATOM 12454 C C . GLY C 1 499 ? -9.676 72.031 -63.828 1.00 33.85 499 GLY C C 1
ATOM 12455 O O . GLY C 1 499 ? -10.405 72.538 -64.676 1.00 31.71 499 GLY C O 1
ATOM 12456 N N . ILE C 1 500 ? -8.526 71.419 -64.143 1.00 34.85 500 ILE C N 1
ATOM 12457 C CA . ILE C 1 500 ? -8.055 71.344 -65.512 1.00 33.91 500 ILE C CA 1
ATOM 12458 C C . ILE C 1 500 ? -7.333 70.013 -65.721 1.00 33.30 500 ILE C C 1
ATOM 12459 O O . ILE C 1 500 ? -6.773 69.472 -64.786 1.00 32.55 500 ILE C O 1
ATOM 12464 N N . SER C 1 501 ? -7.326 69.523 -66.967 1.00 33.63 501 SER C N 1
ATOM 12465 C CA . SER C 1 501 ? -6.682 68.265 -67.307 1.00 34.41 501 SER C CA 1
ATOM 12466 C C . SER C 1 501 ? -5.184 68.433 -67.581 1.00 35.15 501 SER C C 1
ATOM 12467 O O . SER C 1 501 ? -4.763 69.419 -68.190 1.00 38.09 501 SER C O 1
ATOM 12470 N N . VAL C 1 502 ? -4.380 67.463 -67.116 1.00 35.96 502 VAL C N 1
ATOM 12471 C CA . VAL C 1 502 ? -2.934 67.462 -67.350 1.00 38.94 502 VAL C CA 1
ATOM 12472 C C . VAL C 1 502 ? -2.470 66.146 -67.978 1.00 39.11 502 VAL C C 1
ATOM 12473 O O . VAL C 1 502 ? -2.942 65.065 -67.601 1.00 39.51 502 VAL C O 1
ATOM 12477 N N . ARG C 1 503 ? -1.518 66.254 -68.914 1.00 39.85 503 ARG C N 1
ATOM 12478 C CA . ARG C 1 503 ? -0.991 65.122 -69.661 1.00 40.77 503 ARG C CA 1
ATOM 12479 C C . ARG C 1 503 ? 0.511 65.014 -69.422 1.00 39.01 503 ARG C C 1
ATOM 12480 O O . ARG C 1 503 ? 1.206 66.021 -69.482 1.00 38.95 503 ARG C O 1
ATOM 12488 N N . TYR C 1 504 ? 0.973 63.798 -69.080 1.00 36.95 504 TYR C N 1
ATOM 12489 C CA . TYR C 1 504 ? 2.372 63.411 -69.203 1.00 35.45 504 TYR C CA 1
ATOM 12490 C C . TYR C 1 504 ? 2.412 62.062 -69.937 1.00 34.72 504 TYR C C 1
ATOM 12491 O O . TYR C 1 504 ? 2.009 61.044 -69.379 1.00 33.37 504 TYR C O 1
ATOM 12500 N N . GLY C 1 505 ? 2.892 62.064 -71.185 1.00 34.07 505 GLY C N 1
ATOM 12501 C CA . GLY C 1 505 ? 2.920 60.879 -72.016 1.00 34.05 505 GLY C CA 1
ATOM 12502 C C . GLY C 1 505 ? 1.495 60.434 -72.291 1.00 33.98 505 GLY C C 1
ATOM 12503 O O . GLY C 1 505 ? 0.707 61.236 -72.750 1.00 34.24 505 GLY C O 1
ATOM 12504 N N . LYS C 1 506 ? 1.158 59.190 -71.943 1.00 33.80 506 LYS C N 1
ATOM 12505 C CA . LYS C 1 506 ? -0.207 58.689 -72.087 1.00 33.82 506 LYS C CA 1
ATOM 12506 C C . LYS C 1 506 ? -1.019 58.826 -70.797 1.00 33.29 506 LYS C C 1
ATOM 12507 O O . LYS C 1 506 ? -2.162 58.359 -70.724 1.00 35.26 506 LYS C O 1
ATOM 12513 N N . PHE C 1 507 ? -0.431 59.460 -69.776 1.00 32.65 507 PHE C N 1
ATOM 12514 C CA . PHE C 1 507 ? -1.065 59.625 -68.480 1.00 31.29 507 PHE C CA 1
ATOM 12515 C C . PHE C 1 507 ? -1.756 60.988 -68.421 1.00 31.92 507 PHE C C 1
ATOM 12516 O O . PHE C 1 507 ? -1.111 62.038 -68.512 1.00 33.58 507 PHE C O 1
ATOM 12524 N N . THR C 1 508 ? -3.082 60.950 -68.279 1.00 32.24 508 THR C N 1
ATOM 12525 C CA . THR C 1 508 ? -3.908 62.148 -68.179 1.00 33.87 508 THR C CA 1
ATOM 12526 C C . THR C 1 508 ? -4.582 62.106 -66.818 1.00 32.35 508 THR C C 1
ATOM 12527 O O . THR C 1 508 ? -4.972 61.031 -66.371 1.00 31.26 508 THR C O 1
ATOM 12531 N N . PHE C 1 509 ? -4.659 63.268 -66.161 1.00 32.07 509 PHE C N 1
ATOM 12532 C CA . PHE C 1 509 ? -5.293 63.387 -64.856 1.00 31.94 509 PHE C CA 1
ATOM 12533 C C . PHE C 1 509 ? -5.728 64.842 -64.700 1.00 32.21 509 PHE C C 1
ATOM 12534 O O . PHE C 1 509 ? -5.537 65.636 -65.602 1.00 32.51 509 PHE C O 1
ATOM 12542 N N . LYS C 1 510 ? -6.317 65.163 -63.553 1.00 34.68 510 LYS C N 1
ATOM 12543 C CA . LYS C 1 510 ? -6.843 66.484 -63.268 1.00 36.88 510 LYS C CA 1
ATOM 12544 C C . LYS C 1 510 ? -6.165 67.035 -62.021 1.00 35.99 510 LYS C C 1
ATOM 12545 O O . LYS C 1 510 ? -5.841 66.280 -61.098 1.00 33.57 510 LYS C O 1
ATOM 12551 N N . ILE C 1 511 ? -5.941 68.355 -62.031 1.00 35.78 511 ILE C N 1
ATOM 12552 C CA . ILE C 1 511 ? -5.569 69.106 -60.835 1.00 36.12 511 ILE C CA 1
ATOM 12553 C C . ILE C 1 511 ? -6.724 70.055 -60.546 1.00 36.09 511 ILE C C 1
ATOM 12554 O O . ILE C 1 511 ? -7.373 70.541 -61.475 1.00 36.98 511 ILE C O 1
ATOM 12559 N N . HIS C 1 512 ? -6.958 70.338 -59.266 1.00 34.13 512 HIS C N 1
ATOM 12560 C CA . HIS C 1 512 ? -8.218 70.931 -58.880 1.00 32.92 512 HIS C CA 1
ATOM 12561 C C . HIS C 1 512 ? -8.133 71.353 -57.423 1.00 33.71 512 HIS C C 1
ATOM 12562 O O . HIS C 1 512 ? -7.240 70.975 -56.698 1.00 35.07 512 HIS C O 1
ATOM 12569 N N . ASP C 1 513 ? -9.092 72.164 -57.019 1.00 35.20 513 ASP C N 1
ATOM 12570 C CA . ASP C 1 513 ? -9.258 72.568 -55.646 1.00 35.07 513 ASP C CA 1
ATOM 12571 C C . ASP C 1 513 ? -10.756 72.751 -55.443 1.00 36.05 513 ASP C C 1
ATOM 12572 O O . ASP C 1 513 ? -11.555 72.746 -56.393 1.00 34.76 513 ASP C O 1
ATOM 12577 N N . GLN C 1 514 ? -11.114 72.904 -54.172 1.00 38.62 514 GLN C N 1
ATOM 12578 C CA . GLN C 1 514 ? -12.487 72.746 -53.745 1.00 38.97 514 GLN C CA 1
ATOM 12579 C C . GLN C 1 514 ? -12.649 73.461 -52.418 1.00 38.66 514 GLN C C 1
ATOM 12580 O O . GLN C 1 514 ? -11.819 73.299 -51.536 1.00 41.25 514 GLN C O 1
ATOM 12586 N N . LYS C 1 515 ? -13.712 74.250 -52.296 1.00 38.39 515 LYS C N 1
ATOM 12587 C CA . LYS C 1 515 ? -14.096 74.819 -51.014 1.00 38.77 515 LYS C CA 1
ATOM 12588 C C . LYS C 1 515 ? -15.578 74.594 -50.789 1.00 39.14 515 LYS C C 1
ATOM 12589 O O . LYS C 1 515 ? -16.387 74.857 -51.687 1.00 39.02 515 LYS C O 1
ATOM 12595 N N . ILE C 1 516 ? -15.905 74.137 -49.575 1.00 41.40 516 ILE C N 1
ATOM 12596 C CA . ILE C 1 516 ? -17.291 74.022 -49.136 1.00 42.51 516 ILE C CA 1
ATOM 12597 C C . ILE C 1 516 ? -17.590 75.166 -48.183 1.00 41.19 516 ILE C C 1
ATOM 12598 O O . ILE C 1 516 ? -16.899 75.285 -47.196 1.00 41.23 516 ILE C O 1
ATOM 12603 N N . ILE C 1 517 ? -18.598 75.995 -48.490 1.00 41.59 517 ILE C N 1
ATOM 12604 C CA . ILE C 1 517 ? -18.813 77.235 -47.747 1.00 43.90 517 ILE C CA 1
ATOM 12605 C C . ILE C 1 517 ? -20.282 77.333 -47.369 1.00 44.50 517 ILE C C 1
ATOM 12606 O O . ILE C 1 517 ? -21.125 77.022 -48.201 1.00 44.40 517 ILE C O 1
ATOM 12611 N N . TYR C 1 518 ? -20.546 77.785 -46.130 1.00 47.06 518 TYR C N 1
ATOM 12612 C CA . TYR C 1 518 ? -21.867 77.743 -45.520 1.00 48.39 518 TYR C CA 1
ATOM 12613 C C . TYR C 1 518 ? -22.377 79.167 -45.336 1.00 49.55 518 TYR C C 1
ATOM 12614 O O . TYR C 1 518 ? -21.587 80.100 -45.242 1.00 48.73 518 TYR C O 1
ATOM 12623 N N . ARG C 1 519 ? -23.695 79.300 -45.288 1.00 50.68 519 ARG C N 1
ATOM 12624 C CA . ARG C 1 519 ? -24.284 80.622 -45.003 1.00 53.97 519 ARG C CA 1
ATOM 12625 C C . ARG C 1 519 ? -24.077 80.890 -43.506 1.00 60.26 519 ARG C C 1
ATOM 12626 O O . ARG C 1 519 ? -22.952 81.183 -43.110 1.00 60.57 519 ARG C O 1
ATOM 12634 N N . GLY C 1 520 ? -25.079 80.678 -42.672 1.00 63.42 520 GLY C N 1
ATOM 12635 C CA . GLY C 1 520 ? -24.872 81.049 -41.264 1.00 66.48 520 GLY C CA 1
ATOM 12636 C C . GLY C 1 520 ? -24.200 79.970 -40.450 1.00 65.21 520 GLY C C 1
ATOM 12637 O O . GLY C 1 520 ? -23.082 79.573 -40.808 1.00 61.73 520 GLY C O 1
ATOM 12638 N N . ASP C 1 521 ? -24.831 79.573 -39.349 1.00 64.10 521 ASP C N 1
ATOM 12639 C CA . ASP C 1 521 ? -24.311 78.479 -38.494 1.00 63.85 521 ASP C CA 1
ATOM 12640 C C . ASP C 1 521 ? -25.335 77.354 -38.567 1.00 60.64 521 ASP C C 1
ATOM 12641 O O . ASP C 1 521 ? -25.349 76.503 -37.667 1.00 62.50 521 ASP C O 1
ATOM 12646 N N . TRP C 1 522 ? -26.172 77.379 -39.599 1.00 56.66 522 TRP C N 1
ATOM 12647 C CA . TRP C 1 522 ? -27.261 76.404 -39.697 1.00 56.05 522 TRP C CA 1
ATOM 12648 C C . TRP C 1 522 ? -26.729 74.955 -39.665 1.00 57.17 522 TRP C C 1
ATOM 12649 O O . TRP C 1 522 ? -27.431 74.045 -39.224 1.00 53.60 522 TRP C O 1
ATOM 12660 N N . ALA C 1 523 ? -25.483 74.769 -40.128 1.00 58.51 523 ALA C N 1
ATOM 12661 C CA . ALA C 1 523 ? -24.845 73.475 -40.255 1.00 62.00 523 ALA C CA 1
ATOM 12662 C C . ALA C 1 523 ? -23.804 73.212 -39.163 1.00 66.47 523 ALA C C 1
ATOM 12663 O O . ALA C 1 523 ? -22.947 72.350 -39.361 1.00 71.33 523 ALA C O 1
ATOM 12665 N N . LYS C 1 524 ? -23.876 73.880 -38.001 1.00 66.86 524 LYS C N 1
ATOM 12666 C CA . LYS C 1 524 ? -22.884 73.630 -36.960 1.00 67.63 524 LYS C CA 1
ATOM 12667 C C . LYS C 1 524 ? -22.993 72.180 -36.510 1.00 63.81 524 LYS C C 1
ATOM 12668 O O . LYS C 1 524 ? -21.973 71.627 -36.126 1.00 62.78 524 LYS C O 1
ATOM 12674 N N . GLU C 1 525 ? -24.183 71.566 -36.629 1.00 61.51 525 GLU C N 1
ATOM 12675 C CA . GLU C 1 525 ? -24.352 70.171 -36.224 1.00 62.09 525 GLU C CA 1
ATOM 12676 C C . GLU C 1 525 ? -24.056 69.216 -37.388 1.00 60.26 525 GLU C C 1
ATOM 12677 O O . GLU C 1 525 ? -23.117 68.422 -37.314 1.00 57.49 525 GLU C O 1
ATOM 12683 N N . VAL C 1 526 ? -24.841 69.330 -38.472 1.00 60.03 526 VAL C N 1
ATOM 12684 C CA . VAL C 1 526 ? -24.840 68.375 -39.575 1.00 57.58 526 VAL C CA 1
ATOM 12685 C C . VAL C 1 526 ? -23.576 68.451 -40.452 1.00 59.51 526 VAL C C 1
ATOM 12686 O O . VAL C 1 526 ? -23.193 67.423 -41.045 1.00 61.37 526 VAL C O 1
ATOM 12690 N N . GLY C 1 527 ? -22.910 69.625 -40.532 1.00 56.59 527 GLY C N 1
ATOM 12691 C CA . GLY C 1 527 ? -21.804 69.843 -41.463 1.00 53.70 527 GLY C CA 1
ATOM 12692 C C . GLY C 1 527 ? -20.464 69.265 -40.995 1.00 54.89 527 GLY C C 1
ATOM 12693 O O . GLY C 1 527 ? -20.155 69.238 -39.808 1.00 55.00 527 GLY C O 1
ATOM 12694 N N . ARG C 1 528 ? -19.634 68.830 -41.950 1.00 56.03 528 ARG C N 1
ATOM 12695 C CA . ARG C 1 528 ? -18.326 68.279 -41.627 1.00 57.05 528 ARG C CA 1
ATOM 12696 C C . ARG C 1 528 ? -17.514 69.297 -40.832 1.00 60.67 528 ARG C C 1
ATOM 12697 O O . ARG C 1 528 ? -17.573 70.489 -41.120 1.00 59.74 528 ARG C O 1
ATOM 12705 N N . LYS C 1 529 ? -16.728 68.790 -39.873 1.00 65.76 529 LYS C N 1
ATOM 12706 C CA . LYS C 1 529 ? -15.827 69.595 -39.058 1.00 72.51 529 LYS C CA 1
ATOM 12707 C C . LYS C 1 529 ? -14.362 69.283 -39.434 1.00 70.38 529 LYS C C 1
ATOM 12708 O O . LYS C 1 529 ? -14.114 68.150 -39.925 1.00 65.80 529 LYS C O 1
ATOM 12714 N N . SER D 1 3 ? -56.506 -15.080 -38.471 1.00 70.10 3 SER D N 1
ATOM 12715 C CA . SER D 1 3 ? -56.693 -13.667 -38.902 1.00 72.02 3 SER D CA 1
ATOM 12716 C C . SER D 1 3 ? -56.087 -12.714 -37.862 1.00 66.10 3 SER D C 1
ATOM 12717 O O . SER D 1 3 ? -55.890 -13.062 -36.697 1.00 67.14 3 SER D O 1
ATOM 12720 N N . LYS D 1 4 ? -55.754 -11.500 -38.298 1.00 57.05 4 LYS D N 1
ATOM 12721 C CA . LYS D 1 4 ? -54.922 -10.620 -37.505 1.00 53.30 4 LYS D CA 1
ATOM 12722 C C . LYS D 1 4 ? -55.756 -9.863 -36.461 1.00 47.32 4 LYS D C 1
ATOM 12723 O O . LYS D 1 4 ? -56.938 -9.620 -36.671 1.00 46.53 4 LYS D O 1
ATOM 12729 N N . THR D 1 5 ? -55.126 -9.453 -35.344 1.00 42.79 5 THR D N 1
ATOM 12730 C CA . THR D 1 5 ? -55.759 -8.651 -34.300 1.00 40.59 5 THR D CA 1
ATOM 12731 C C . THR D 1 5 ? -56.655 -7.556 -34.887 1.00 41.21 5 THR D C 1
ATOM 12732 O O . THR D 1 5 ? -56.250 -6.820 -35.764 1.00 40.23 5 THR D O 1
ATOM 12736 N N . LYS D 1 6 ? -57.864 -7.422 -34.346 1.00 45.24 6 LYS D N 1
ATOM 12737 C CA . LYS D 1 6 ? -58.769 -6.324 -34.646 1.00 48.33 6 LYS D CA 1
ATOM 12738 C C . LYS D 1 6 ? -58.674 -5.277 -33.541 1.00 45.46 6 LYS D C 1
ATOM 12739 O O . LYS D 1 6 ? -58.986 -5.554 -32.386 1.00 42.92 6 LYS D O 1
ATOM 12745 N N . ILE D 1 7 ? -58.271 -4.057 -33.900 1.00 43.09 7 ILE D N 1
ATOM 12746 C CA . ILE D 1 7 ? -58.214 -2.987 -32.920 1.00 40.17 7 ILE D CA 1
ATOM 12747 C C . ILE D 1 7 ? -59.412 -2.075 -33.127 1.00 39.20 7 ILE D C 1
ATOM 12748 O O . ILE D 1 7 ? -59.605 -1.558 -34.212 1.00 36.19 7 ILE D O 1
ATOM 12753 N N . GLU D 1 8 ? -60.186 -1.882 -32.057 1.00 40.95 8 GLU D N 1
ATOM 12754 C CA . GLU D 1 8 ? -61.311 -0.966 -32.069 1.00 42.83 8 GLU D CA 1
ATOM 12755 C C . GLU D 1 8 ? -61.146 0.076 -30.962 1.00 38.81 8 GLU D C 1
ATOM 12756 O O . GLU D 1 8 ? -60.799 -0.230 -29.816 1.00 33.73 8 GLU D O 1
ATOM 12762 N N . LEU D 1 9 ? -61.449 1.321 -31.342 1.00 38.08 9 LEU D N 1
ATOM 12763 C CA . LEU D 1 9 ? -61.415 2.434 -30.418 1.00 38.55 9 LEU D CA 1
ATOM 12764 C C . LEU D 1 9 ? -62.846 2.873 -30.185 1.00 39.97 9 LEU D C 1
ATOM 12765 O O . LEU D 1 9 ? -63.453 3.359 -31.130 1.00 41.03 9 LEU D O 1
ATOM 12770 N N . LYS D 1 10 ? -63.358 2.680 -28.955 1.00 41.61 10 LYS D N 1
ATOM 12771 C CA . LYS D 1 10 ? -64.643 3.246 -28.577 1.00 44.20 10 LYS D CA 1
ATOM 12772 C C . LYS D 1 10 ? -64.750 3.288 -27.061 1.00 41.36 10 LYS D C 1
ATOM 12773 O O . LYS D 1 10 ? -63.980 2.626 -26.361 1.00 36.56 10 LYS D O 1
ATOM 12779 N N . ASP D 1 11 ? -65.686 4.132 -26.587 1.00 38.68 11 ASP D N 1
ATOM 12780 C CA . ASP D 1 11 ? -65.840 4.461 -25.176 1.00 36.55 11 ASP D CA 1
ATOM 12781 C C . ASP D 1 11 ? -64.501 4.862 -24.563 1.00 34.25 11 ASP D C 1
ATOM 12782 O O . ASP D 1 11 ? -64.288 4.635 -23.387 1.00 34.63 11 ASP D O 1
ATOM 12787 N N . ASN D 1 12 ? -63.585 5.421 -25.362 1.00 35.43 12 ASN D N 1
ATOM 12788 C CA . ASN D 1 12 ? -62.296 5.956 -24.899 1.00 35.36 12 ASN D CA 1
ATOM 12789 C C . ASN D 1 12 ? -61.322 4.858 -24.423 1.00 33.08 12 ASN D C 1
ATOM 12790 O O . ASN D 1 12 ? -60.394 5.116 -23.641 1.00 30.65 12 ASN D O 1
ATOM 12795 N N . TRP D 1 13 ? -61.502 3.655 -24.976 1.00 31.99 13 TRP D N 1
ATOM 12796 C CA . TRP D 1 13 ? -60.664 2.497 -24.723 1.00 31.75 13 TRP D CA 1
ATOM 12797 C C . TRP D 1 13 ? -60.205 1.896 -26.046 1.00 32.64 13 TRP D C 1
ATOM 12798 O O . TRP D 1 13 ? -60.977 1.821 -26.989 1.00 32.71 13 TRP D O 1
ATOM 12809 N N . TYR D 1 14 ? -58.954 1.430 -26.070 1.00 33.18 14 TYR D N 1
ATOM 12810 C CA . TYR D 1 14 ? -58.516 0.440 -27.032 1.00 33.27 14 TYR D CA 1
ATOM 12811 C C . TYR D 1 14 ? -59.183 -0.885 -26.697 1.00 33.03 14 TYR D C 1
ATOM 12812 O O . TYR D 1 14 ? -59.287 -1.244 -25.539 1.00 32.96 14 TYR D O 1
ATOM 12821 N N . HIS D 1 15 ? -59.644 -1.579 -27.734 1.00 34.37 15 HIS D N 1
ATOM 12822 C CA . HIS D 1 15 ? -60.115 -2.946 -27.641 1.00 34.97 15 HIS D CA 1
ATOM 12823 C C . HIS D 1 15 ? -59.249 -3.793 -28.569 1.00 34.32 15 HIS D C 1
ATOM 12824 O O . HIS D 1 15 ? -59.012 -3.417 -29.719 1.00 33.04 15 HIS D O 1
ATOM 12831 N N . LEU D 1 16 ? -58.734 -4.903 -28.042 1.00 34.97 16 LEU D N 1
ATOM 12832 C CA . LEU D 1 16 ? -58.082 -5.909 -28.862 1.00 37.00 16 LEU D CA 1
ATOM 12833 C C . LEU D 1 16 ? -59.005 -7.120 -28.961 1.00 36.75 16 LEU D C 1
ATOM 12834 O O . LEU D 1 16 ? -59.321 -7.708 -27.939 1.00 35.02 16 LEU D O 1
ATOM 12839 N N . ASP D 1 17 ? -59.440 -7.454 -30.184 1.00 39.31 17 ASP D N 1
ATOM 12840 C CA . ASP D 1 17 ? -60.278 -8.624 -30.451 1.00 41.08 17 ASP D CA 1
ATOM 12841 C C . ASP D 1 17 ? -61.517 -8.589 -29.563 1.00 42.85 17 ASP D C 1
ATOM 12842 O O . ASP D 1 17 ? -61.894 -9.609 -29.010 1.00 40.32 17 ASP D O 1
ATOM 12847 N N . GLY D 1 18 ? -62.096 -7.381 -29.400 1.00 46.13 18 GLY D N 1
ATOM 12848 C CA . GLY D 1 18 ? -63.360 -7.167 -28.705 1.00 45.66 18 GLY D CA 1
ATOM 12849 C C . GLY D 1 18 ? -63.232 -6.820 -27.216 1.00 45.39 18 GLY D C 1
ATOM 12850 O O . GLY D 1 18 ? -64.212 -6.381 -26.623 1.00 44.20 18 GLY D O 1
ATOM 12851 N N . GLU D 1 19 ? -62.063 -7.061 -26.600 1.00 45.18 19 GLU D N 1
ATOM 12852 C CA . GLU D 1 19 ? -61.879 -6.873 -25.164 1.00 44.28 19 GLU D CA 1
ATOM 12853 C C . GLU D 1 19 ? -61.134 -5.574 -24.855 1.00 40.04 19 GLU D C 1
ATOM 12854 O O . GLU D 1 19 ? -60.119 -5.286 -25.477 1.00 40.50 19 GLU D O 1
ATOM 12860 N N . LYS D 1 20 ? -61.584 -4.844 -23.835 1.00 36.86 20 LYS D N 1
ATOM 12861 C CA . LYS D 1 20 ? -60.882 -3.663 -23.370 1.00 36.53 20 LYS D CA 1
ATOM 12862 C C . LYS D 1 20 ? -59.460 -4.028 -22.952 1.00 36.00 20 LYS D C 1
ATOM 12863 O O . LYS D 1 20 ? -59.247 -4.956 -22.184 1.00 36.81 20 LYS D O 1
ATOM 12869 N N . TYR D 1 21 ? -58.488 -3.254 -23.439 1.00 32.94 21 TYR D N 1
ATOM 12870 C CA . TYR D 1 21 ? -57.088 -3.559 -23.222 1.00 31.33 21 TYR D CA 1
ATOM 12871 C C . TYR D 1 21 ? -56.379 -2.324 -22.676 1.00 31.09 21 TYR D C 1
ATOM 12872 O O . TYR D 1 21 ? -56.180 -1.354 -23.404 1.00 30.02 21 TYR D O 1
ATOM 12881 N N . PHE D 1 22 ? -56.046 -2.365 -21.391 1.00 29.67 22 PHE D N 1
ATOM 12882 C CA . PHE D 1 22 ? -55.232 -1.334 -20.785 1.00 30.53 22 PHE D CA 1
ATOM 12883 C C . PHE D 1 22 ? -53.780 -1.535 -21.238 1.00 30.31 22 PHE D C 1
ATOM 12884 O O . PHE D 1 22 ? -53.197 -2.575 -20.962 1.00 30.76 22 PHE D O 1
ATOM 12892 N N . ILE D 1 23 ? -53.202 -0.560 -21.956 1.00 29.14 23 ILE D N 1
ATOM 12893 C CA . ILE D 1 23 ? -51.843 -0.709 -22.444 1.00 29.01 23 ILE D CA 1
ATOM 12894 C C . ILE D 1 23 ? -50.865 -0.434 -21.300 1.00 31.04 23 ILE D C 1
ATOM 12895 O O . ILE D 1 23 ? -50.759 0.698 -20.804 1.00 32.74 23 ILE D O 1
ATOM 12900 N N . LYS D 1 24 ? -50.103 -1.466 -20.930 1.00 29.94 24 LYS D N 1
ATOM 12901 C CA . LYS D 1 24 ? -49.096 -1.362 -19.892 1.00 29.93 24 LYS D CA 1
ATOM 12902 C C . LYS D 1 24 ? -47.714 -1.387 -20.531 1.00 29.15 24 LYS D C 1
ATOM 12903 O O . LYS D 1 24 ? -47.043 -2.411 -20.511 1.00 31.87 24 LYS D O 1
ATOM 12909 N N . ALA D 1 25 ? -47.303 -0.267 -21.116 1.00 29.88 25 ALA D N 1
ATOM 12910 C CA . ALA D 1 25 ? -46.062 -0.193 -21.886 1.00 28.58 25 ALA D CA 1
ATOM 12911 C C . ALA D 1 25 ? -44.904 0.255 -21.006 1.00 27.87 25 ALA D C 1
ATOM 12912 O O . ALA D 1 25 ? -45.074 0.658 -19.856 1.00 30.43 25 ALA D O 1
ATOM 12914 N N . ILE D 1 26 ? -43.707 0.161 -21.569 1.00 26.63 26 ILE D N 1
ATOM 12915 C CA . ILE D 1 26 ? -42.564 0.885 -21.046 1.00 25.48 26 ILE D CA 1
ATOM 12916 C C . ILE D 1 26 ? -41.809 1.390 -22.258 1.00 25.12 26 ILE D C 1
ATOM 12917 O O . ILE D 1 26 ? -41.760 0.713 -23.286 1.00 24.02 26 ILE D O 1
ATOM 12922 N N . GLY D 1 27 ? -41.334 2.632 -22.167 1.00 25.34 27 GLY D N 1
ATOM 12923 C CA . GLY D 1 27 ? -40.437 3.156 -23.184 1.00 26.15 27 GLY D CA 1
ATOM 12924 C C . GLY D 1 27 ? -39.205 2.255 -23.265 1.00 27.89 27 GLY D C 1
ATOM 12925 O O . GLY D 1 27 ? -38.770 1.712 -22.261 1.00 29.74 27 GLY D O 1
ATOM 12926 N N . TYR D 1 28 ? -38.688 2.049 -24.472 1.00 28.19 28 TYR D N 1
ATOM 12927 C CA . TYR D 1 28 ? -37.651 1.065 -24.680 1.00 29.60 28 TYR D CA 1
ATOM 12928 C C . TYR D 1 28 ? -36.848 1.468 -25.901 1.00 30.69 28 TYR D C 1
ATOM 12929 O O . TYR D 1 28 ? -37.380 1.550 -26.996 1.00 32.49 28 TYR D O 1
ATOM 12938 N N . GLU D 1 29 ? -35.544 1.653 -25.721 1.00 32.59 29 GLU D N 1
ATOM 12939 C CA . GLU D 1 29 ? -34.724 2.111 -26.827 1.00 30.96 29 GLU D CA 1
ATOM 12940 C C . GLU D 1 29 ? -33.511 1.208 -26.924 1.00 29.85 29 GLU D C 1
ATOM 12941 O O . GLU D 1 29 ? -32.564 1.390 -26.184 1.00 31.65 29 GLU D O 1
ATOM 12947 N N . ILE D 1 30 ? -33.547 0.287 -27.877 1.00 30.25 30 ILE D N 1
ATOM 12948 C CA . ILE D 1 30 ? -32.373 -0.480 -28.250 1.00 30.56 30 ILE D CA 1
ATOM 12949 C C . ILE D 1 30 ? -31.341 0.432 -28.919 1.00 30.52 30 ILE D C 1
ATOM 12950 O O . ILE D 1 30 ? -31.671 1.494 -29.426 1.00 30.94 30 ILE D O 1
ATOM 12955 N N . GLY D 1 31 ? -30.078 0.025 -28.873 1.00 31.30 31 GLY D N 1
ATOM 12956 C CA . GLY D 1 31 ? -29.003 0.744 -29.540 1.00 32.26 31 GLY D CA 1
ATOM 12957 C C . GLY D 1 31 ? -28.459 1.896 -28.689 1.00 32.44 31 GLY D C 1
ATOM 12958 O O . GLY D 1 31 ? -27.810 2.791 -29.236 1.00 33.15 31 GLY D O 1
ATOM 12959 N N . ALA D 1 32 ? -28.696 1.831 -27.364 1.00 30.92 32 ALA D N 1
ATOM 12960 C CA . ALA D 1 32 ? -28.377 2.916 -26.455 1.00 30.83 32 ALA D CA 1
ATOM 12961 C C . ALA D 1 32 ? -27.598 2.428 -25.238 1.00 30.57 32 ALA D C 1
ATOM 12962 O O . ALA D 1 32 ? -27.672 3.038 -24.167 1.00 30.27 32 ALA D O 1
ATOM 12964 N N . ARG D 1 33 ? -26.823 1.354 -25.410 1.00 32.27 33 ARG D N 1
ATOM 12965 C CA . ARG D 1 33 ? -25.950 0.875 -24.349 1.00 32.66 33 ARG D CA 1
ATOM 12966 C C . ARG D 1 33 ? -24.866 1.913 -24.084 1.00 34.55 33 ARG D C 1
ATOM 12967 O O . ARG D 1 33 ? -24.616 2.786 -24.915 1.00 35.94 33 ARG D O 1
ATOM 12975 N N . PRO D 1 34 ? -24.142 1.822 -22.947 1.00 34.31 34 PRO D N 1
ATOM 12976 C CA . PRO D 1 34 ? -22.935 2.627 -22.759 1.00 37.31 34 PRO D CA 1
ATOM 12977 C C . PRO D 1 34 ? -22.050 2.525 -24.000 1.00 40.69 34 PRO D C 1
ATOM 12978 O O . PRO D 1 34 ? -21.773 1.426 -24.458 1.00 40.40 34 PRO D O 1
ATOM 12982 N N . GLY D 1 35 ? -21.645 3.674 -24.567 1.00 41.82 35 GLY D N 1
ATOM 12983 C CA . GLY D 1 35 ? -20.783 3.653 -25.739 1.00 43.06 35 GLY D CA 1
ATOM 12984 C C . GLY D 1 35 ? -21.549 3.657 -27.067 1.00 42.43 35 GLY D C 1
ATOM 12985 O O . GLY D 1 35 ? -20.902 3.702 -28.107 1.00 45.30 35 GLY D O 1
ATOM 12986 N N . GLN D 1 36 ? -22.895 3.620 -27.049 1.00 39.18 36 GLN D N 1
ATOM 12987 C CA . GLN D 1 36 ? -23.674 3.590 -28.278 1.00 38.34 36 GLN D CA 1
ATOM 12988 C C . GLN D 1 36 ? -24.464 4.883 -28.427 1.00 38.24 36 GLN D C 1
ATOM 12989 O O . GLN D 1 36 ? -24.913 5.470 -27.439 1.00 40.32 36 GLN D O 1
ATOM 12995 N N . ALA D 1 37 ? -24.736 5.244 -29.679 1.00 38.18 37 ALA D N 1
ATOM 12996 C CA . ALA D 1 37 ? -25.635 6.355 -29.961 1.00 39.04 37 ALA D CA 1
ATOM 12997 C C . ALA D 1 37 ? -26.584 5.974 -31.096 1.00 39.69 37 ALA D C 1
ATOM 12998 O O . ALA D 1 37 ? -26.184 5.940 -32.261 1.00 41.83 37 ALA D O 1
ATOM 13000 N N . PRO D 1 38 ? -27.889 5.742 -30.836 1.00 38.38 38 PRO D N 1
ATOM 13001 C CA . PRO D 1 38 ? -28.767 5.226 -31.896 1.00 40.71 38 PRO D CA 1
ATOM 13002 C C . PRO D 1 38 ? -29.003 6.098 -33.142 1.00 42.90 38 PRO D C 1
ATOM 13003 O O . PRO D 1 38 ? -29.449 5.586 -34.154 1.00 47.78 38 PRO D O 1
ATOM 13007 N N . TYR D 1 39 ? -28.764 7.403 -33.080 1.00 44.23 39 TYR D N 1
ATOM 13008 C CA . TYR D 1 39 ? -29.142 8.266 -34.234 1.00 44.89 39 TYR D CA 1
ATOM 13009 C C . TYR D 1 39 ? -27.905 8.664 -35.026 1.00 46.82 39 TYR D C 1
ATOM 13010 O O . TYR D 1 39 ? -28.034 9.200 -36.135 1.00 44.89 39 TYR D O 1
ATOM 13019 N N . GLU D 1 40 ? -26.731 8.377 -34.478 1.00 53.28 40 GLU D N 1
ATOM 13020 C CA . GLU D 1 40 ? -25.468 8.684 -35.192 1.00 56.24 40 GLU D CA 1
ATOM 13021 C C . GLU D 1 40 ? -24.806 7.362 -35.628 1.00 55.50 40 GLU D C 1
ATOM 13022 O O . GLU D 1 40 ? -24.149 7.350 -36.676 1.00 54.44 40 GLU D O 1
ATOM 13028 N N . ASP D 1 41 ? -24.996 6.286 -34.872 1.00 51.31 41 ASP D N 1
ATOM 13029 C CA . ASP D 1 41 ? -24.297 5.017 -35.201 1.00 51.89 41 ASP D CA 1
ATOM 13030 C C . ASP D 1 41 ? -25.132 4.239 -36.214 1.00 53.11 41 ASP D C 1
ATOM 13031 O O . ASP D 1 41 ? -26.358 4.371 -36.171 1.00 64.40 41 ASP D O 1
ATOM 13036 N N . GLU D 1 42 ? -24.494 3.474 -37.096 1.00 57.08 42 GLU D N 1
ATOM 13037 C CA . GLU D 1 42 ? -25.207 2.635 -38.059 1.00 63.43 42 GLU D CA 1
ATOM 13038 C C . GLU D 1 42 ? -26.219 1.740 -37.325 1.00 65.60 42 GLU D C 1
ATOM 13039 O O . GLU D 1 42 ? -25.918 1.207 -36.256 1.00 64.80 42 GLU D O 1
ATOM 13045 N N . ARG D 1 43 ? -27.413 1.550 -37.912 1.00 68.07 43 ARG D N 1
ATOM 13046 C CA . ARG D 1 43 ? -28.431 0.707 -37.292 1.00 75.04 43 ARG D CA 1
ATOM 13047 C C . ARG D 1 43 ? -28.079 -0.779 -37.429 1.00 69.69 43 ARG D C 1
ATOM 13048 O O . ARG D 1 43 ? -27.668 -1.278 -38.485 1.00 60.15 43 ARG D O 1
ATOM 13056 N N . LYS D 1 44 ? -28.260 -1.445 -36.284 1.00 65.11 44 LYS D N 1
ATOM 13057 C CA . LYS D 1 44 ? -27.894 -2.821 -36.027 1.00 59.94 44 LYS D CA 1
ATOM 13058 C C . LYS D 1 44 ? -29.111 -3.484 -35.398 1.00 53.12 44 LYS D C 1
ATOM 13059 O O . LYS D 1 44 ? -29.803 -2.863 -34.598 1.00 50.52 44 LYS D O 1
ATOM 13065 N N . ASP D 1 45 ? -29.409 -4.728 -35.774 1.00 48.38 45 ASP D N 1
ATOM 13066 C CA . ASP D 1 45 ? -30.590 -5.381 -35.232 1.00 44.74 45 ASP D CA 1
ATOM 13067 C C . ASP D 1 45 ? -30.459 -5.565 -33.713 1.00 42.54 45 ASP D C 1
ATOM 13068 O O . ASP D 1 45 ? -31.437 -5.353 -32.979 1.00 39.25 45 ASP D O 1
ATOM 13073 N N . GLU D 1 46 ? -29.244 -5.935 -33.251 1.00 40.57 46 GLU D N 1
ATOM 13074 C CA . GLU D 1 46 ? -28.972 -6.155 -31.836 1.00 40.28 46 GLU D CA 1
ATOM 13075 C C . GLU D 1 46 ? -29.922 -7.219 -31.282 1.00 37.91 46 GLU D C 1
ATOM 13076 O O . GLU D 1 46 ? -30.489 -7.067 -30.201 1.00 39.24 46 GLU D O 1
ATOM 13082 N N . LEU D 1 47 ? -30.139 -8.277 -32.048 1.00 37.21 47 LEU D N 1
ATOM 13083 C CA . LEU D 1 47 ? -31.137 -9.256 -31.688 1.00 36.37 47 LEU D CA 1
ATOM 13084 C C . LEU D 1 47 ? -30.801 -9.851 -30.324 1.00 36.68 47 LEU D C 1
ATOM 13085 O O . LEU D 1 47 ? -31.684 -9.952 -29.481 1.00 37.21 47 LEU D O 1
ATOM 13090 N N . GLU D 1 48 ? -29.545 -10.201 -30.062 1.00 38.77 48 GLU D N 1
ATOM 13091 C CA . GLU D 1 48 ? -29.248 -10.923 -28.829 1.00 41.47 48 GLU D CA 1
ATOM 13092 C C . GLU D 1 48 ? -29.641 -10.092 -27.604 1.00 38.33 48 GLU D C 1
ATOM 13093 O O . GLU D 1 48 ? -30.184 -10.613 -26.634 1.00 37.60 48 GLU D O 1
ATOM 13099 N N . LEU D 1 49 ? -29.321 -8.800 -27.623 1.00 38.12 49 LEU D N 1
ATOM 13100 C CA . LEU D 1 49 ? -29.605 -7.931 -26.494 1.00 37.43 49 LEU D CA 1
ATOM 13101 C C . LEU D 1 49 ? -31.107 -7.642 -26.406 1.00 37.96 49 LEU D C 1
ATOM 13102 O O . LEU D 1 49 ? -31.601 -7.363 -25.316 1.00 38.16 49 LEU D O 1
ATOM 13107 N N . MET D 1 50 ? -31.816 -7.656 -27.546 1.00 38.00 50 MET D N 1
ATOM 13108 C CA . MET D 1 50 ? -33.263 -7.472 -27.562 1.00 37.78 50 MET D CA 1
ATOM 13109 C C . MET D 1 50 ? -33.930 -8.674 -26.900 1.00 34.83 50 MET D C 1
ATOM 13110 O O . MET D 1 50 ? -34.898 -8.531 -26.173 1.00 32.35 50 MET D O 1
ATOM 13115 N N . LYS D 1 51 ? -33.399 -9.868 -27.143 1.00 35.63 51 LYS D N 1
ATOM 13116 C CA . LYS D 1 51 ? -33.961 -11.050 -26.513 1.00 36.69 51 LYS D CA 1
ATOM 13117 C C . LYS D 1 51 ? -33.923 -10.840 -25.015 1.00 34.89 51 LYS D C 1
ATOM 13118 O O . LYS D 1 51 ? -34.959 -11.002 -24.367 1.00 35.21 51 LYS D O 1
ATOM 13124 N N . PHE D 1 52 ? -32.739 -10.425 -24.519 1.00 32.80 52 PHE D N 1
ATOM 13125 C CA . PHE D 1 52 ? -32.518 -10.187 -23.102 1.00 32.60 52 PHE D CA 1
ATOM 13126 C C . PHE D 1 52 ? -33.471 -9.114 -22.580 1.00 31.74 52 PHE D C 1
ATOM 13127 O O . PHE D 1 52 ? -34.133 -9.325 -21.552 1.00 33.03 52 PHE D O 1
ATOM 13135 N N . ASP D 1 53 ? -33.597 -8.001 -23.314 1.00 31.12 53 ASP D N 1
ATOM 13136 C CA . ASP D 1 53 ? -34.407 -6.869 -22.863 1.00 30.74 53 ASP D CA 1
ATOM 13137 C C . ASP D 1 53 ? -35.897 -7.234 -22.844 1.00 30.89 53 ASP D C 1
ATOM 13138 O O . ASP D 1 53 ? -36.617 -6.907 -21.908 1.00 31.33 53 ASP D O 1
ATOM 13143 N N . LEU D 1 54 ? -36.385 -7.888 -23.896 1.00 32.32 54 LEU D N 1
ATOM 13144 C CA . LEU D 1 54 ? -37.788 -8.265 -23.950 1.00 33.90 54 LEU D CA 1
ATOM 13145 C C . LEU D 1 54 ? -38.142 -9.270 -22.844 1.00 34.48 54 LEU D C 1
ATOM 13146 O O . LEU D 1 54 ? -39.229 -9.201 -22.273 1.00 33.84 54 LEU D O 1
ATOM 13151 N N . GLU D 1 55 ? -37.225 -10.181 -22.507 1.00 34.37 55 GLU D N 1
ATOM 13152 C CA . GLU D 1 55 ? -37.514 -11.139 -21.449 1.00 34.88 55 GLU D CA 1
ATOM 13153 C C . GLU D 1 55 ? -37.698 -10.368 -20.139 1.00 34.35 55 GLU D C 1
ATOM 13154 O O . GLU D 1 55 ? -38.659 -10.610 -19.398 1.00 32.02 55 GLU D O 1
ATOM 13160 N N . ASN D 1 56 ? -36.818 -9.377 -19.889 1.00 32.45 56 ASN D N 1
ATOM 13161 C CA . ASN D 1 56 ? -36.889 -8.622 -18.646 1.00 29.03 56 ASN D CA 1
ATOM 13162 C C . ASN D 1 56 ? -38.208 -7.845 -18.545 1.00 28.10 56 ASN D C 1
ATOM 13163 O O . ASN D 1 56 ? -38.802 -7.773 -17.470 1.00 26.04 56 ASN D O 1
ATOM 13168 N N . ILE D 1 57 ? -38.596 -7.198 -19.658 1.00 28.10 57 ILE D N 1
ATOM 13169 C CA . ILE D 1 57 ? -39.762 -6.348 -19.744 1.00 28.74 57 ILE D CA 1
ATOM 13170 C C . ILE D 1 57 ? -41.007 -7.185 -19.468 1.00 30.01 57 ILE D C 1
ATOM 13171 O O . ILE D 1 57 ? -41.837 -6.819 -18.637 1.00 30.98 57 ILE D O 1
ATOM 13176 N N . LYS D 1 58 ? -41.107 -8.359 -20.074 1.00 30.40 58 LYS D N 1
ATOM 13177 C CA . LYS D 1 58 ? -42.180 -9.271 -19.708 1.00 31.04 58 LYS D CA 1
ATOM 13178 C C . LYS D 1 58 ? -42.173 -9.551 -18.208 1.00 30.45 58 LYS D C 1
ATOM 13179 O O . LYS D 1 58 ? -43.209 -9.493 -17.543 1.00 27.30 58 LYS D O 1
ATOM 13185 N N . GLU D 1 59 ? -40.998 -9.912 -17.690 1.00 32.97 59 GLU D N 1
ATOM 13186 C CA . GLU D 1 59 ? -40.880 -10.300 -16.290 1.00 33.29 59 GLU D CA 1
ATOM 13187 C C . GLU D 1 59 ? -41.245 -9.110 -15.416 1.00 31.07 59 GLU D C 1
ATOM 13188 O O . GLU D 1 59 ? -41.616 -9.280 -14.270 1.00 32.48 59 GLU D O 1
ATOM 13194 N N . GLY D 1 60 ? -41.071 -7.896 -15.949 1.00 30.26 60 GLY D N 1
ATOM 13195 C CA . GLY D 1 60 ? -41.341 -6.685 -15.194 1.00 28.26 60 GLY D CA 1
ATOM 13196 C C . GLY D 1 60 ? -42.813 -6.292 -15.185 1.00 26.36 60 GLY D C 1
ATOM 13197 O O . GLY D 1 60 ? -43.105 -5.276 -14.577 1.00 24.98 60 GLY D O 1
ATOM 13198 N N . GLY D 1 61 ? -43.672 -7.064 -15.886 1.00 27.39 61 GLY D N 1
ATOM 13199 C CA . GLY D 1 61 ? -45.136 -7.043 -15.811 1.00 28.03 61 GLY D CA 1
ATOM 13200 C C . GLY D 1 61 ? -45.832 -6.269 -16.955 1.00 29.93 61 GLY D C 1
ATOM 13201 O O . GLY D 1 61 ? -47.058 -6.108 -16.914 1.00 30.63 61 GLY D O 1
ATOM 13202 N N . TYR D 1 62 ? -45.049 -5.775 -17.952 1.00 29.22 62 TYR D N 1
ATOM 13203 C CA . TYR D 1 62 ? -45.515 -4.947 -19.051 1.00 27.63 62 TYR D CA 1
ATOM 13204 C C . TYR D 1 62 ? -46.086 -5.810 -20.179 1.00 28.95 62 TYR D C 1
ATOM 13205 O O . TYR D 1 62 ? -45.770 -6.984 -20.310 1.00 27.36 62 TYR D O 1
ATOM 13214 N N . ASN D 1 63 ? -46.981 -5.219 -20.985 1.00 29.94 63 ASN D N 1
ATOM 13215 C CA . ASN D 1 63 ? -47.590 -5.932 -22.088 1.00 29.63 63 ASN D CA 1
ATOM 13216 C C . ASN D 1 63 ? -47.200 -5.261 -23.394 1.00 28.90 63 ASN D C 1
ATOM 13217 O O . ASN D 1 63 ? -47.410 -5.848 -24.446 1.00 29.94 63 ASN D O 1
ATOM 13222 N N . THR D 1 64 ? -46.520 -4.109 -23.320 1.00 28.67 64 THR D N 1
ATOM 13223 C CA . THR D 1 64 ? -46.209 -3.316 -24.502 1.00 28.22 64 THR D CA 1
ATOM 13224 C C . THR D 1 64 ? -44.842 -2.641 -24.342 1.00 28.04 64 THR D C 1
ATOM 13225 O O . THR D 1 64 ? -44.458 -2.297 -23.217 1.00 26.57 64 THR D O 1
ATOM 13229 N N . ILE D 1 65 ? -44.142 -2.423 -25.476 1.00 27.58 65 ILE D N 1
ATOM 13230 C CA . ILE D 1 65 ? -42.977 -1.540 -25.509 1.00 27.40 65 ILE D CA 1
ATOM 13231 C C . ILE D 1 65 ? -43.300 -0.349 -26.396 1.00 26.95 65 ILE D C 1
ATOM 13232 O O . ILE D 1 65 ? -44.007 -0.511 -27.373 1.00 28.76 65 ILE D O 1
ATOM 13237 N N . ARG D 1 66 ? -42.816 0.835 -26.012 1.00 27.91 66 ARG D N 1
ATOM 13238 C CA . ARG D 1 66 ? -42.954 2.090 -26.756 1.00 26.62 66 ARG D CA 1
ATOM 13239 C C . ARG D 1 66 ? -41.577 2.590 -27.231 1.00 26.52 66 ARG D C 1
ATOM 13240 O O . ARG D 1 66 ? -40.655 2.734 -26.427 1.00 24.37 66 ARG D O 1
ATOM 13248 N N . THR D 1 67 ? -41.457 2.895 -28.543 1.00 28.41 67 THR D N 1
ATOM 13249 C CA . THR D 1 67 ? -40.184 3.243 -29.166 1.00 31.07 67 THR D CA 1
ATOM 13250 C C . THR D 1 67 ? -40.258 4.589 -29.880 1.00 32.40 67 THR D C 1
ATOM 13251 O O . THR D 1 67 ? -41.327 5.187 -30.032 1.00 31.48 67 THR D O 1
ATOM 13255 N N . TRP D 1 68 ? -39.073 5.070 -30.274 1.00 31.32 68 TRP D N 1
ATOM 13256 C CA . TRP D 1 68 ? -38.940 6.395 -30.870 1.00 32.04 68 TRP D CA 1
ATOM 13257 C C . TRP D 1 68 ? -38.561 6.259 -32.342 1.00 30.75 68 TRP D C 1
ATOM 13258 O O . TRP D 1 68 ? -38.825 7.129 -33.152 1.00 32.75 68 TRP D O 1
ATOM 13269 N N . SER D 1 69 ? -37.942 5.144 -32.686 1.00 31.22 69 SER D N 1
ATOM 13270 C CA . SER D 1 69 ? -37.377 4.956 -34.008 1.00 30.55 69 SER D CA 1
ATOM 13271 C C . SER D 1 69 ? -37.809 3.592 -34.545 1.00 29.92 69 SER D C 1
ATOM 13272 O O . SER D 1 69 ? -37.877 2.627 -33.783 1.00 29.14 69 SER D O 1
ATOM 13275 N N . GLN D 1 70 ? -38.030 3.536 -35.863 1.00 29.48 70 GLN D N 1
ATOM 13276 C CA . GLN D 1 70 ? -38.586 2.369 -36.505 1.00 30.95 70 GLN D CA 1
ATOM 13277 C C . GLN D 1 70 ? -37.622 1.189 -36.423 1.00 32.98 70 GLN D C 1
ATOM 13278 O O . GLN D 1 70 ? -36.420 1.339 -36.590 1.00 34.14 70 GLN D O 1
ATOM 13284 N N . TYR D 1 71 ? -38.190 -0.005 -36.267 1.00 33.43 71 TYR D N 1
ATOM 13285 C CA . TYR D 1 71 ? -37.421 -1.227 -36.270 1.00 32.95 71 TYR D CA 1
ATOM 13286 C C . TYR D 1 71 ? -37.271 -1.779 -37.684 1.00 34.44 71 TYR D C 1
ATOM 13287 O O . TYR D 1 71 ? -38.072 -1.516 -38.572 1.00 34.66 71 TYR D O 1
ATOM 13296 N N . SER D 1 72 ? -36.235 -2.602 -37.867 1.00 34.66 72 SER D N 1
ATOM 13297 C CA . SER D 1 72 ? -36.103 -3.420 -39.050 1.00 35.68 72 SER D CA 1
ATOM 13298 C C . SER D 1 72 ? -37.113 -4.576 -38.982 1.00 36.75 72 SER D C 1
ATOM 13299 O O . SER D 1 72 ? -37.758 -4.796 -37.943 1.00 35.89 72 SER D O 1
ATOM 13302 N N . GLU D 1 73 ? -37.263 -5.292 -40.115 1.00 38.06 73 GLU D N 1
ATOM 13303 C CA . GLU D 1 73 ? -38.200 -6.401 -40.206 1.00 38.96 73 GLU D CA 1
ATOM 13304 C C . GLU D 1 73 ? -37.766 -7.509 -39.247 1.00 39.86 73 GLU D C 1
ATOM 13305 O O . GLU D 1 73 ? -38.613 -8.140 -38.612 1.00 40.74 73 GLU D O 1
ATOM 13311 N N . ASN D 1 74 ? -36.449 -7.734 -39.131 1.00 38.74 74 ASN D N 1
ATOM 13312 C CA . ASN D 1 74 ? -35.940 -8.751 -38.216 1.00 39.48 74 ASN D CA 1
ATOM 13313 C C . ASN D 1 74 ? -36.220 -8.415 -36.760 1.00 37.33 74 ASN D C 1
ATOM 13314 O O . ASN D 1 74 ? -36.515 -9.315 -36.000 1.00 37.85 74 ASN D O 1
ATOM 13319 N N . GLN D 1 75 ? -36.115 -7.140 -36.379 1.00 35.84 75 GLN D N 1
ATOM 13320 C CA . GLN D 1 75 ? -36.454 -6.722 -35.037 1.00 34.45 75 GLN D CA 1
ATOM 13321 C C . GLN D 1 75 ? -37.953 -6.956 -34.811 1.00 34.95 75 GLN D C 1
ATOM 13322 O O . GLN D 1 75 ? -38.378 -7.392 -33.744 1.00 33.87 75 GLN D O 1
ATOM 13328 N N . LEU D 1 76 ? -38.784 -6.659 -35.813 1.00 36.48 76 LEU D N 1
ATOM 13329 C CA . LEU D 1 76 ? -40.218 -6.857 -35.648 1.00 37.89 76 LEU D CA 1
ATOM 13330 C C . LEU D 1 76 ? -40.511 -8.342 -35.445 1.00 39.76 76 LEU D C 1
ATOM 13331 O O . LEU D 1 76 ? -41.386 -8.663 -34.643 1.00 41.17 76 LEU D O 1
ATOM 13336 N N . LYS D 1 77 ? -39.850 -9.238 -36.205 1.00 40.27 77 LYS D N 1
ATOM 13337 C CA . LYS D 1 77 ? -40.122 -10.662 -36.049 1.00 41.59 77 LYS D CA 1
ATOM 13338 C C . LYS D 1 77 ? -39.864 -11.079 -34.605 1.00 39.19 77 LYS D C 1
ATOM 13339 O O . LYS D 1 77 ? -40.518 -11.984 -34.117 1.00 39.33 77 LYS D O 1
ATOM 13345 N N . LEU D 1 78 ? -38.888 -10.436 -33.951 1.00 37.19 78 LEU D N 1
ATOM 13346 C CA . LEU D 1 78 ? -38.538 -10.773 -32.586 1.00 36.15 78 LEU D CA 1
ATOM 13347 C C . LEU D 1 78 ? -39.655 -10.302 -31.664 1.00 34.60 78 LEU D C 1
ATOM 13348 O O . LEU D 1 78 ? -40.134 -11.057 -30.822 1.00 36.41 78 LEU D O 1
ATOM 13353 N N . VAL D 1 79 ? -40.079 -9.054 -31.832 1.00 33.54 79 VAL D N 1
ATOM 13354 C CA . VAL D 1 79 ? -41.120 -8.515 -30.982 1.00 33.67 79 VAL D CA 1
ATOM 13355 C C . VAL D 1 79 ? -42.418 -9.305 -31.166 1.00 35.00 79 VAL D C 1
ATOM 13356 O O . VAL D 1 79 ? -43.040 -9.696 -30.181 1.00 37.92 79 VAL D O 1
ATOM 13360 N N . GLN D 1 80 ? -42.762 -9.647 -32.405 1.00 35.47 80 GLN D N 1
ATOM 13361 C CA . GLN D 1 80 ? -43.903 -10.508 -32.686 1.00 36.86 80 GLN D CA 1
ATOM 13362 C C . GLN D 1 80 ? -43.848 -11.812 -31.871 1.00 38.80 80 GLN D C 1
ATOM 13363 O O . GLN D 1 80 ? -44.829 -12.156 -31.219 1.00 37.56 80 GLN D O 1
ATOM 13369 N N . GLU D 1 81 ? -42.723 -12.540 -31.894 1.00 39.92 81 GLU D N 1
ATOM 13370 C CA . GLU D 1 81 ? -42.625 -13.825 -31.210 1.00 42.83 81 GLU D CA 1
ATOM 13371 C C . GLU D 1 81 ? -42.593 -13.640 -29.693 1.00 39.51 81 GLU D C 1
ATOM 13372 O O . GLU D 1 81 ? -42.945 -14.547 -28.953 1.00 38.17 81 GLU D O 1
ATOM 13378 N N . SER D 1 82 ? -42.109 -12.482 -29.216 1.00 38.22 82 SER D N 1
ATOM 13379 C CA . SER D 1 82 ? -42.034 -12.221 -27.779 1.00 35.33 82 SER D CA 1
ATOM 13380 C C . SER D 1 82 ? -43.408 -12.342 -27.099 1.00 33.89 82 SER D C 1
ATOM 13381 O O . SER D 1 82 ? -43.475 -12.680 -25.925 1.00 32.24 82 SER D O 1
ATOM 13384 N N . GLY D 1 83 ? -44.479 -11.931 -27.803 1.00 33.59 83 GLY D N 1
ATOM 13385 C CA . GLY D 1 83 ? -45.798 -11.777 -27.223 1.00 33.75 83 GLY D CA 1
ATOM 13386 C C . GLY D 1 83 ? -46.138 -10.319 -26.895 1.00 32.30 83 GLY D C 1
ATOM 13387 O O . GLY D 1 83 ? -47.286 -10.000 -26.621 1.00 30.83 83 GLY D O 1
ATOM 13388 N N . LEU D 1 84 ? -45.132 -9.445 -26.842 1.00 33.25 84 LEU D N 1
ATOM 13389 C CA . LEU D 1 84 ? -45.344 -8.052 -26.438 1.00 32.71 84 LEU D CA 1
ATOM 13390 C C . LEU D 1 84 ? -45.985 -7.269 -27.573 1.00 32.05 84 LEU D C 1
ATOM 13391 O O . LEU D 1 84 ? -45.620 -7.482 -28.724 1.00 32.02 84 LEU D O 1
ATOM 13396 N N . LYS D 1 85 ? -46.871 -6.322 -27.233 1.00 30.62 85 LYS D N 1
ATOM 13397 C CA . LYS D 1 85 ? -47.332 -5.362 -28.222 1.00 31.71 85 LYS D CA 1
ATOM 13398 C C . LYS D 1 85 ? -46.343 -4.204 -28.352 1.00 30.57 85 LYS D C 1
ATOM 13399 O O . LYS D 1 85 ? -45.477 -4.013 -27.499 1.00 29.25 85 LYS D O 1
ATOM 13405 N N . LEU D 1 86 ? -46.508 -3.431 -29.434 1.00 31.04 86 LEU D N 1
ATOM 13406 C CA . LEU D 1 86 ? -45.577 -2.369 -29.798 1.00 31.44 86 LEU D CA 1
ATOM 13407 C C . LEU D 1 86 ? -46.309 -1.090 -30.213 1.00 30.60 86 LEU D C 1
ATOM 13408 O O . LEU D 1 86 ? -47.145 -1.093 -31.122 1.00 28.95 86 LEU D O 1
ATOM 13413 N N . ILE D 1 87 ? -45.996 -0.008 -29.490 1.00 30.04 87 ILE D N 1
ATOM 13414 C CA . ILE D 1 87 ? -46.207 1.349 -29.970 1.00 30.99 87 ILE D CA 1
ATOM 13415 C C . ILE D 1 87 ? -44.923 1.806 -30.672 1.00 31.77 87 ILE D C 1
ATOM 13416 O O . ILE D 1 87 ? -43.932 2.110 -30.012 1.00 29.16 87 ILE D O 1
ATOM 13421 N N . MET D 1 88 ? -44.940 1.842 -32.012 1.00 32.57 88 MET D N 1
ATOM 13422 C CA . MET D 1 88 ? -43.721 2.114 -32.758 1.00 32.79 88 MET D CA 1
ATOM 13423 C C . MET D 1 88 ? -43.626 3.599 -33.117 1.00 31.53 88 MET D C 1
ATOM 13424 O O . MET D 1 88 ? -44.517 4.140 -33.767 1.00 29.43 88 MET D O 1
ATOM 13429 N N . GLY D 1 89 ? -42.497 4.215 -32.719 1.00 32.52 89 GLY D N 1
ATOM 13430 C CA . GLY D 1 89 ? -42.142 5.576 -33.104 1.00 32.42 89 GLY D CA 1
ATOM 13431 C C . GLY D 1 89 ? -41.438 5.582 -34.456 1.00 32.08 89 GLY D C 1
ATOM 13432 O O . GLY D 1 89 ? -40.684 4.665 -34.769 1.00 33.49 89 GLY D O 1
ATOM 13433 N N . ILE D 1 90 ? -41.754 6.589 -35.263 1.00 31.27 90 ILE D N 1
ATOM 13434 C CA . ILE D 1 90 ? -41.137 6.825 -36.557 1.00 33.57 90 ILE D CA 1
ATOM 13435 C C . ILE D 1 90 ? -40.252 8.077 -36.444 1.00 33.95 90 ILE D C 1
ATOM 13436 O O . ILE D 1 90 ? -40.721 9.065 -35.881 1.00 35.49 90 ILE D O 1
ATOM 13441 N N . ASP D 1 91 ? -38.995 8.032 -36.938 1.00 34.08 91 ASP D N 1
ATOM 13442 C CA . ASP D 1 91 ? -38.030 9.125 -36.814 1.00 36.26 91 ASP D CA 1
ATOM 13443 C C . ASP D 1 91 ? -38.282 10.254 -37.823 1.00 35.85 91 ASP D C 1
ATOM 13444 O O . ASP D 1 91 ? -37.457 10.568 -38.654 1.00 38.78 91 ASP D O 1
ATOM 13449 N N . ILE D 1 92 ? -39.394 10.955 -37.748 1.00 39.27 92 ILE D N 1
ATOM 13450 C CA . ILE D 1 92 ? -39.549 12.175 -38.548 1.00 39.72 92 ILE D CA 1
ATOM 13451 C C . ILE D 1 92 ? -38.859 13.329 -37.807 1.00 35.63 92 ILE D C 1
ATOM 13452 O O . ILE D 1 92 ? -39.265 13.704 -36.711 1.00 33.35 92 ILE D O 1
ATOM 13457 N N . LYS D 1 93 ? -37.763 13.847 -38.337 1.00 37.83 93 LYS D N 1
ATOM 13458 C CA . LYS D 1 93 ? -36.962 14.779 -37.551 1.00 43.11 93 LYS D CA 1
ATOM 13459 C C . LYS D 1 93 ? -37.778 16.027 -37.214 1.00 39.23 93 LYS D C 1
ATOM 13460 O O . LYS D 1 93 ? -38.216 16.722 -38.127 1.00 36.56 93 LYS D O 1
ATOM 13466 N N . PRO D 1 94 ? -37.987 16.356 -35.912 1.00 37.03 94 PRO D N 1
ATOM 13467 C CA . PRO D 1 94 ? -38.776 17.525 -35.514 1.00 38.46 94 PRO D CA 1
ATOM 13468 C C . PRO D 1 94 ? -38.266 18.927 -35.845 1.00 39.98 94 PRO D C 1
ATOM 13469 O O . PRO D 1 94 ? -39.051 19.874 -35.764 1.00 43.03 94 PRO D O 1
ATOM 13473 N N . GLU D 1 95 ? -36.981 19.058 -36.215 1.00 41.18 95 GLU D N 1
ATOM 13474 C CA . GLU D 1 95 ? -36.358 20.366 -36.408 1.00 43.71 95 GLU D CA 1
ATOM 13475 C C . GLU D 1 95 ? -36.375 20.748 -37.880 1.00 41.15 95 GLU D C 1
ATOM 13476 O O . GLU D 1 95 ? -35.984 21.860 -38.220 1.00 38.88 95 GLU D O 1
ATOM 13482 N N . GLU D 1 96 ? -36.782 19.817 -38.752 1.00 39.15 96 GLU D N 1
ATOM 13483 C CA . GLU D 1 96 ? -36.797 20.085 -40.186 1.00 38.53 96 GLU D CA 1
ATOM 13484 C C . GLU D 1 96 ? -37.969 20.995 -40.563 1.00 32.15 96 GLU D C 1
ATOM 13485 O O . GLU D 1 96 ? -38.944 21.120 -39.824 1.00 29.01 96 GLU D O 1
ATOM 13491 N N . ASP D 1 97 ? -37.869 21.569 -41.762 1.00 30.93 97 ASP D N 1
ATOM 13492 C CA . ASP D 1 97 ? -38.932 22.367 -42.344 1.00 32.34 97 ASP D CA 1
ATOM 13493 C C . ASP D 1 97 ? -40.057 21.454 -42.873 1.00 33.64 97 ASP D C 1
ATOM 13494 O O . ASP D 1 97 ? -39.956 20.895 -43.965 1.00 30.91 97 ASP D O 1
ATOM 13499 N N . TYR D 1 98 ? -41.159 21.364 -42.115 1.00 34.99 98 TYR D N 1
ATOM 13500 C CA . TYR D 1 98 ? -42.272 20.478 -42.438 1.00 34.20 98 TYR D CA 1
ATOM 13501 C C . TYR D 1 98 ? -42.927 20.889 -43.751 1.00 34.81 98 TYR D C 1
ATOM 13502 O O . TYR D 1 98 ? -43.586 20.075 -44.400 1.00 35.78 98 TYR D O 1
ATOM 13511 N N . GLY D 1 99 ? -42.703 22.155 -44.124 1.00 35.35 99 GLY D N 1
ATOM 13512 C CA . GLY D 1 99 ? -43.293 22.758 -45.306 1.00 35.40 99 GLY D CA 1
ATOM 13513 C C . GLY D 1 99 ? -42.454 22.552 -46.557 1.00 34.61 99 GLY D C 1
ATOM 13514 O O . GLY D 1 99 ? -42.927 22.838 -47.649 1.00 38.13 99 GLY D O 1
ATOM 13515 N N . ASP D 1 100 ? -41.236 22.030 -46.401 1.00 33.36 100 ASP D N 1
ATOM 13516 C CA . ASP D 1 100 ? -40.379 21.727 -47.538 1.00 34.39 100 ASP D CA 1
ATOM 13517 C C . ASP D 1 100 ? -40.797 20.400 -48.173 1.00 34.39 100 ASP D C 1
ATOM 13518 O O . ASP D 1 100 ? -40.677 19.338 -47.555 1.00 32.40 100 ASP D O 1
ATOM 13523 N N . PRO D 1 101 ? -41.245 20.408 -49.445 1.00 34.98 101 PRO D N 1
ATOM 13524 C CA . PRO D 1 101 ? -41.783 19.216 -50.085 1.00 35.04 101 PRO D CA 1
ATOM 13525 C C . PRO D 1 101 ? -40.737 18.112 -50.201 1.00 36.66 101 PRO D C 1
ATOM 13526 O O . PRO D 1 101 ? -41.101 16.921 -50.271 1.00 35.23 101 PRO D O 1
ATOM 13530 N N . GLU D 1 102 ? -39.454 18.521 -50.280 1.00 36.90 102 GLU D N 1
ATOM 13531 C CA . GLU D 1 102 ? -38.356 17.579 -50.293 1.00 37.60 102 GLU D CA 1
ATOM 13532 C C . GLU D 1 102 ? -38.434 16.735 -49.022 1.00 36.96 102 GLU D C 1
ATOM 13533 O O . GLU D 1 102 ? -38.349 15.505 -49.078 1.00 39.51 102 GLU D O 1
ATOM 13539 N N . PHE D 1 103 ? -38.606 17.398 -47.880 1.00 33.62 103 PHE D N 1
ATOM 13540 C CA . PHE D 1 103 ? -38.599 16.724 -46.598 1.00 31.51 103 PHE D CA 1
ATOM 13541 C C . PHE D 1 103 ? -39.841 15.827 -46.482 1.00 32.06 103 PHE D C 1
ATOM 13542 O O . PHE D 1 103 ? -39.802 14.739 -45.872 1.00 30.24 103 PHE D O 1
ATOM 13550 N N . VAL D 1 104 ? -40.952 16.318 -47.046 1.00 31.12 104 VAL D N 1
ATOM 13551 C CA . VAL D 1 104 ? -42.198 15.601 -46.948 1.00 31.04 104 VAL D CA 1
ATOM 13552 C C . VAL D 1 104 ? -42.054 14.313 -47.743 1.00 31.67 104 VAL D C 1
ATOM 13553 O O . VAL D 1 104 ? -42.530 13.276 -47.324 1.00 32.56 104 VAL D O 1
ATOM 13557 N N . LYS D 1 105 ? -41.422 14.412 -48.906 1.00 32.37 105 LYS D N 1
ATOM 13558 C CA . LYS D 1 105 ? -41.218 13.284 -49.786 1.00 32.94 105 LYS D CA 1
ATOM 13559 C C . LYS D 1 105 ? -40.294 12.289 -49.106 1.00 34.36 105 LYS D C 1
ATOM 13560 O O . LYS D 1 105 ? -40.604 11.095 -49.094 1.00 35.34 105 LYS D O 1
ATOM 13566 N N . ASP D 1 106 ? -39.186 12.771 -48.515 1.00 34.91 106 ASP D N 1
ATOM 13567 C CA . ASP D 1 106 ? -38.254 11.856 -47.854 1.00 36.11 106 ASP D CA 1
ATOM 13568 C C . ASP D 1 106 ? -38.961 11.100 -46.729 1.00 35.41 106 ASP D C 1
ATOM 13569 O O . ASP D 1 106 ? -38.808 9.888 -46.591 1.00 37.61 106 ASP D O 1
ATOM 13574 N N . SER D 1 107 ? -39.784 11.829 -45.982 1.00 34.00 107 SER D N 1
ATOM 13575 C CA . SER D 1 107 ? -40.573 11.255 -44.929 1.00 32.43 107 SER D CA 1
ATOM 13576 C C . SER D 1 107 ? -41.516 10.178 -45.490 1.00 34.89 107 SER D C 1
ATOM 13577 O O . SER D 1 107 ? -41.507 9.052 -44.986 1.00 34.01 107 SER D O 1
ATOM 13580 N N . GLU D 1 108 ? -42.278 10.492 -46.553 1.00 35.46 108 GLU D N 1
ATOM 13581 C CA . GLU D 1 108 ? -43.231 9.543 -47.133 1.00 36.01 108 GLU D CA 1
ATOM 13582 C C . GLU D 1 108 ? -42.506 8.279 -47.627 1.00 35.31 108 GLU D C 1
ATOM 13583 O O . GLU D 1 108 ? -42.965 7.176 -47.423 1.00 36.05 108 GLU D O 1
ATOM 13589 N N . ILE D 1 109 ? -41.402 8.431 -48.342 1.00 34.84 109 ILE D N 1
ATOM 13590 C CA . ILE D 1 109 ? -40.702 7.285 -48.886 1.00 36.52 109 ILE D CA 1
ATOM 13591 C C . ILE D 1 109 ? -40.307 6.354 -47.738 1.00 36.23 109 ILE D C 1
ATOM 13592 O O . ILE D 1 109 ? -40.571 5.157 -47.775 1.00 36.40 109 ILE D O 1
ATOM 13597 N N . GLU D 1 110 ? -39.697 6.933 -46.698 1.00 35.33 110 GLU D N 1
ATOM 13598 C CA . GLU D 1 110 ? -39.204 6.155 -45.569 1.00 33.56 110 GLU D CA 1
ATOM 13599 C C . GLU D 1 110 ? -40.362 5.514 -44.795 1.00 32.52 110 GLU D C 1
ATOM 13600 O O . GLU D 1 110 ? -40.273 4.363 -44.373 1.00 32.28 110 GLU D O 1
ATOM 13606 N N . LEU D 1 111 ? -41.436 6.271 -44.569 1.00 31.15 111 LEU D N 1
ATOM 13607 C CA . LEU D 1 111 ? -42.585 5.739 -43.860 1.00 31.45 111 LEU D CA 1
ATOM 13608 C C . LEU D 1 111 ? -43.164 4.544 -44.634 1.00 32.72 111 LEU D C 1
ATOM 13609 O O . LEU D 1 111 ? -43.414 3.498 -44.044 1.00 31.83 111 LEU D O 1
ATOM 13614 N N . LYS D 1 112 ? -43.291 4.667 -45.955 1.00 33.72 112 LYS D N 1
ATOM 13615 C CA . LYS D 1 112 ? -43.806 3.585 -46.769 1.00 37.92 112 LYS D CA 1
ATOM 13616 C C . LYS D 1 112 ? -42.866 2.374 -46.769 1.00 39.05 112 LYS D C 1
ATOM 13617 O O . LYS D 1 112 ? -43.312 1.224 -46.690 1.00 38.05 112 LYS D O 1
ATOM 13623 N N . ARG D 1 113 ? -41.559 2.625 -46.891 1.00 39.44 113 ARG D N 1
ATOM 13624 C CA . ARG D 1 113 ? -40.611 1.529 -46.889 1.00 39.59 113 ARG D CA 1
ATOM 13625 C C . ARG D 1 113 ? -40.838 0.700 -45.630 1.00 38.78 113 ARG D C 1
ATOM 13626 O O . ARG D 1 113 ? -40.799 -0.516 -45.685 1.00 43.24 113 ARG D O 1
ATOM 13634 N N . VAL D 1 114 ? -41.116 1.359 -44.512 1.00 36.76 114 VAL D N 1
ATOM 13635 C CA . VAL D 1 114 ? -41.341 0.669 -43.255 1.00 37.37 114 VAL D CA 1
ATOM 13636 C C . VAL D 1 114 ? -42.661 -0.105 -43.254 1.00 39.87 114 VAL D C 1
ATOM 13637 O O . VAL D 1 114 ? -42.703 -1.256 -42.813 1.00 41.02 114 VAL D O 1
ATOM 13641 N N . LEU D 1 115 ? -43.741 0.538 -43.723 1.00 38.96 115 LEU D N 1
ATOM 13642 C CA . LEU D 1 115 ? -45.076 -0.036 -43.661 1.00 37.54 115 LEU D CA 1
ATOM 13643 C C . LEU D 1 115 ? -45.145 -1.278 -44.539 1.00 37.47 115 LEU D C 1
ATOM 13644 O O . LEU D 1 115 ? -45.935 -2.180 -44.307 1.00 37.89 115 LEU D O 1
ATOM 13649 N N . ASN D 1 116 ? -44.322 -1.309 -45.569 1.00 37.20 116 ASN D N 1
ATOM 13650 C CA . ASN D 1 116 ? -44.360 -2.396 -46.524 1.00 38.35 116 ASN D CA 1
ATOM 13651 C C . ASN D 1 116 ? -44.095 -3.765 -45.857 1.00 37.69 116 ASN D C 1
ATOM 13652 O O . ASN D 1 116 ? -44.645 -4.766 -46.316 1.00 38.64 116 ASN D O 1
ATOM 13657 N N . TYR D 1 117 ? -43.218 -3.830 -44.837 1.00 35.29 117 TYR D N 1
ATOM 13658 C CA . TYR D 1 117 ? -42.989 -5.053 -44.077 1.00 35.87 117 TYR D CA 1
ATOM 13659 C C . TYR D 1 117 ? -43.717 -4.968 -42.730 1.00 35.62 117 TYR D C 1
ATOM 13660 O O . TYR D 1 117 ? -44.232 -5.993 -42.241 1.00 34.60 117 TYR D O 1
ATOM 13669 N N . ALA D 1 118 ? -43.777 -3.750 -42.142 1.00 33.93 118 ALA D N 1
ATOM 13670 C CA . ALA D 1 118 ? -44.378 -3.571 -40.828 1.00 34.00 118 ALA D CA 1
ATOM 13671 C C . ALA D 1 118 ? -45.837 -4.070 -40.785 1.00 34.74 118 ALA D C 1
ATOM 13672 O O . ALA D 1 118 ? -46.305 -4.575 -39.757 1.00 33.19 118 ALA D O 1
ATOM 13674 N N . LYS D 1 119 ? -46.557 -3.960 -41.906 1.00 36.51 119 LYS D N 1
ATOM 13675 C CA . LYS D 1 119 ? -47.976 -4.298 -41.935 1.00 38.63 119 LYS D CA 1
ATOM 13676 C C . LYS D 1 119 ? -48.235 -5.788 -41.687 1.00 39.13 119 LYS D C 1
ATOM 13677 O O . LYS D 1 119 ? -49.382 -6.172 -41.544 1.00 40.44 119 LYS D O 1
ATOM 13683 N N . LYS D 1 120 ? -47.194 -6.629 -41.636 1.00 40.37 120 LYS D N 1
ATOM 13684 C CA . LYS D 1 120 ? -47.374 -8.074 -41.489 1.00 40.77 120 LYS D CA 1
ATOM 13685 C C . LYS D 1 120 ? -47.282 -8.489 -40.022 1.00 39.50 120 LYS D C 1
ATOM 13686 O O . LYS D 1 120 ? -47.576 -9.647 -39.720 1.00 41.97 120 LYS D O 1
ATOM 13692 N N . TYR D 1 121 ? -46.903 -7.544 -39.134 1.00 36.01 121 TYR D N 1
ATOM 13693 C CA . TYR D 1 121 ? -46.748 -7.801 -37.712 1.00 34.63 121 TYR D CA 1
ATOM 13694 C C . TYR D 1 121 ? -47.862 -7.100 -36.925 1.00 33.50 121 TYR D C 1
ATOM 13695 O O . TYR D 1 121 ? -47.784 -5.908 -36.667 1.00 34.25 121 TYR D O 1
ATOM 13704 N N . ASP D 1 122 ? -48.852 -7.853 -36.436 1.00 33.94 122 ASP D N 1
ATOM 13705 C CA . ASP D 1 122 ? -50.012 -7.308 -35.735 1.00 33.75 122 ASP D CA 1
ATOM 13706 C C . ASP D 1 122 ? -49.702 -7.113 -34.254 1.00 35.63 122 ASP D C 1
ATOM 13707 O O . ASP D 1 122 ? -50.575 -6.667 -33.501 1.00 35.18 122 ASP D O 1
ATOM 13712 N N . CYS D 1 123 ? -48.456 -7.409 -33.835 1.00 35.83 123 CYS D N 1
ATOM 13713 C CA . CYS D 1 123 ? -47.975 -6.893 -32.556 1.00 35.25 123 CYS D CA 1
ATOM 13714 C C . CYS D 1 123 ? -47.974 -5.355 -32.497 1.00 35.02 123 CYS D C 1
ATOM 13715 O O . CYS D 1 123 ? -47.940 -4.766 -31.415 1.00 36.42 123 CYS D O 1
ATOM 13718 N N . ILE D 1 124 ? -47.966 -4.672 -33.640 1.00 34.49 124 ILE D N 1
ATOM 13719 C CA . ILE D 1 124 ? -48.006 -3.222 -33.612 1.00 34.10 124 ILE D CA 1
ATOM 13720 C C . ILE D 1 124 ? -49.439 -2.763 -33.343 1.00 34.15 124 ILE D C 1
ATOM 13721 O O . ILE D 1 124 ? -50.312 -3.112 -34.134 1.00 35.19 124 ILE D O 1
ATOM 13726 N N . ILE D 1 125 ? -49.649 -1.961 -32.273 1.00 32.62 125 ILE D N 1
ATOM 13727 C CA . ILE D 1 125 ? -50.983 -1.517 -31.877 1.00 32.00 125 ILE D CA 1
ATOM 13728 C C . ILE D 1 125 ? -51.135 -0.002 -31.982 1.00 32.32 125 ILE D C 1
ATOM 13729 O O . ILE D 1 125 ? -52.256 0.475 -31.869 1.00 33.09 125 ILE D O 1
ATOM 13734 N N . THR D 1 126 ? -50.037 0.750 -32.144 1.00 31.11 126 THR D N 1
ATOM 13735 C CA . THR D 1 126 ? -50.121 2.175 -32.424 1.00 30.93 126 THR D CA 1
ATOM 13736 C C . THR D 1 126 ? -48.813 2.635 -33.090 1.00 33.41 126 THR D C 1
ATOM 13737 O O . THR D 1 126 ? -47.735 2.058 -32.820 1.00 32.95 126 THR D O 1
ATOM 13741 N N . TYR D 1 127 ? -48.944 3.670 -33.953 1.00 31.53 127 TYR D N 1
ATOM 13742 C CA . TYR D 1 127 ? -47.822 4.381 -34.552 1.00 32.13 127 TYR D CA 1
ATOM 13743 C C . TYR D 1 127 ? -47.795 5.815 -34.030 1.00 32.06 127 TYR D C 1
ATOM 13744 O O . TYR D 1 127 ? -48.833 6.485 -33.968 1.00 33.86 127 TYR D O 1
ATOM 13753 N N . LEU D 1 128 ? -46.598 6.285 -33.711 1.00 30.29 128 LEU D N 1
ATOM 13754 C CA . LEU D 1 128 ? -46.382 7.665 -33.321 1.00 29.86 128 LEU D CA 1
ATOM 13755 C C . LEU D 1 128 ? -45.607 8.345 -34.424 1.00 30.44 128 LEU D C 1
ATOM 13756 O O . LEU D 1 128 ? -44.495 7.933 -34.752 1.00 31.80 128 LEU D O 1
ATOM 13761 N N . VAL D 1 129 ? -46.201 9.395 -34.989 1.00 30.92 129 VAL D N 1
ATOM 13762 C CA . VAL D 1 129 ? -45.756 9.840 -36.294 1.00 30.58 129 VAL D CA 1
ATOM 13763 C C . VAL D 1 129 ? -44.707 10.950 -36.182 1.00 31.74 129 VAL D C 1
ATOM 13764 O O . VAL D 1 129 ? -44.031 11.254 -37.159 1.00 32.56 129 VAL D O 1
ATOM 13768 N N . ILE D 1 130 ? -44.557 11.555 -35.003 1.00 30.32 130 ILE D N 1
ATOM 13769 C CA . ILE D 1 130 ? -43.488 12.503 -34.798 1.00 31.26 130 ILE D CA 1
ATOM 13770 C C . ILE D 1 130 ? -43.292 12.677 -33.300 1.00 31.76 130 ILE D C 1
ATOM 13771 O O . ILE D 1 130 ? -44.239 12.540 -32.515 1.00 31.77 130 ILE D O 1
ATOM 13776 N N . ASN D 1 131 ? -42.061 13.074 -32.958 1.00 33.41 131 ASN D N 1
ATOM 13777 C CA . ASN D 1 131 ? -41.578 13.241 -31.598 1.00 32.09 131 ASN D CA 1
ATOM 13778 C C . ASN D 1 131 ? -41.262 14.706 -31.291 1.00 30.48 131 ASN D C 1
ATOM 13779 O O . ASN D 1 131 ? -40.177 15.202 -31.584 1.00 32.18 131 ASN D O 1
ATOM 13784 N N . GLU D 1 132 ? -42.180 15.375 -30.617 1.00 31.49 132 GLU D N 1
ATOM 13785 C CA . GLU D 1 132 ? -41.855 16.570 -29.843 1.00 33.48 132 GLU D CA 1
ATOM 13786 C C . GLU D 1 132 ? -41.608 17.806 -30.719 1.00 31.73 132 GLU D C 1
ATOM 13787 O O . GLU D 1 132 ? -40.591 18.476 -30.600 1.00 32.21 132 GLU D O 1
ATOM 13793 N N . PRO D 1 133 ? -42.531 18.190 -31.609 1.00 31.02 133 PRO D N 1
ATOM 13794 C CA . PRO D 1 133 ? -42.408 19.464 -32.311 1.00 31.08 133 PRO D CA 1
ATOM 13795 C C . PRO D 1 133 ? -42.503 20.610 -31.315 1.00 30.21 133 PRO D C 1
ATOM 13796 O O . PRO D 1 133 ? -43.422 20.663 -30.522 1.00 29.45 133 PRO D O 1
ATOM 13800 N N . GLN D 1 134 ? -41.510 21.499 -31.347 1.00 33.85 134 GLN D N 1
ATOM 13801 C CA . GLN D 1 134 ? -41.430 22.630 -30.438 1.00 33.43 134 GLN D CA 1
ATOM 13802 C C . GLN D 1 134 ? -42.307 23.785 -30.907 1.00 28.84 134 GLN D C 1
ATOM 13803 O O . GLN D 1 134 ? -42.348 24.088 -32.088 1.00 25.70 134 GLN D O 1
ATOM 13809 N N . THR D 1 135 ? -42.922 24.476 -29.943 1.00 27.94 135 THR D N 1
ATOM 13810 C CA . THR D 1 135 ? -43.789 25.607 -30.204 1.00 28.98 135 THR D CA 1
ATOM 13811 C C . THR D 1 135 ? -43.160 26.583 -31.192 1.00 28.89 135 THR D C 1
ATOM 13812 O O . THR D 1 135 ? -43.793 26.988 -32.161 1.00 29.36 135 THR D O 1
ATOM 13816 N N . ASP D 1 136 ? -41.919 27.001 -30.939 1.00 30.52 136 ASP D N 1
ATOM 13817 C CA . ASP D 1 136 ? -41.319 28.073 -31.733 1.00 29.86 136 ASP D CA 1
ATOM 13818 C C . ASP D 1 136 ? -41.057 27.609 -33.162 1.00 29.58 136 ASP D C 1
ATOM 13819 O O . ASP D 1 136 ? -41.189 28.373 -34.109 1.00 32.16 136 ASP D O 1
ATOM 13824 N N . HIS D 1 137 ? -40.686 26.337 -33.314 1.00 28.42 137 HIS D N 1
ATOM 13825 C CA . HIS D 1 137 ? -40.375 25.792 -34.614 1.00 27.92 137 HIS D CA 1
ATOM 13826 C C . HIS D 1 137 ? -41.636 25.746 -35.454 1.00 27.36 137 HIS D C 1
ATOM 13827 O O . HIS D 1 137 ? -41.629 26.163 -36.613 1.00 29.03 137 HIS D O 1
ATOM 13834 N N . ILE D 1 138 ? -42.732 25.295 -34.848 1.00 27.59 138 ILE D N 1
ATOM 13835 C CA . ILE D 1 138 ? -44.013 25.258 -35.557 1.00 28.43 138 ILE D CA 1
ATOM 13836 C C . ILE D 1 138 ? -44.417 26.671 -36.033 1.00 29.13 138 ILE D C 1
ATOM 13837 O O . ILE D 1 138 ? -44.793 26.874 -37.200 1.00 32.88 138 ILE D O 1
ATOM 13842 N N . HIS D 1 139 ? -44.335 27.671 -35.150 1.00 28.60 139 HIS D N 1
ATOM 13843 C CA . HIS D 1 139 ? -44.636 29.044 -35.525 1.00 29.21 139 HIS D CA 1
ATOM 13844 C C . HIS D 1 139 ? -43.779 29.430 -36.720 1.00 28.36 139 HIS D C 1
ATOM 13845 O O . HIS D 1 139 ? -44.259 30.068 -37.652 1.00 26.83 139 HIS D O 1
ATOM 13852 N N . SER D 1 140 ? -42.504 29.015 -36.697 1.00 29.29 140 SER D N 1
ATOM 13853 C CA . SER D 1 140 ? -41.550 29.429 -37.722 1.00 30.86 140 SER D CA 1
ATOM 13854 C C . SER D 1 140 ? -41.888 28.837 -39.098 1.00 33.16 140 SER D C 1
ATOM 13855 O O . SER D 1 140 ? -41.982 29.568 -40.087 1.00 38.14 140 SER D O 1
ATOM 13858 N N . VAL D 1 141 ? -42.138 27.528 -39.182 1.00 32.61 141 VAL D N 1
ATOM 13859 C CA . VAL D 1 141 ? -42.468 26.907 -40.462 1.00 32.22 141 VAL D CA 1
ATOM 13860 C C . VAL D 1 141 ? -43.973 26.920 -40.776 1.00 31.87 141 VAL D C 1
ATOM 13861 O O . VAL D 1 141 ? -44.355 26.402 -41.828 1.00 29.90 141 VAL D O 1
ATOM 13865 N N . THR D 1 142 ? -44.796 27.472 -39.847 1.00 31.21 142 THR D N 1
ATOM 13866 C CA . THR D 1 142 ? -46.249 27.656 -39.930 1.00 30.72 142 THR D CA 1
ATOM 13867 C C . THR D 1 142 ? -46.962 26.400 -39.421 1.00 32.10 142 THR D C 1
ATOM 13868 O O . THR D 1 142 ? -46.546 25.266 -39.685 1.00 30.17 142 THR D O 1
ATOM 13872 N N . GLY D 1 143 ? -48.049 26.639 -38.674 1.00 31.28 143 GLY D N 1
ATOM 13873 C CA . GLY D 1 143 ? -48.919 25.571 -38.228 1.00 31.14 143 GLY D CA 1
ATOM 13874 C C . GLY D 1 143 ? -49.626 24.866 -39.384 1.00 32.07 143 GLY D C 1
ATOM 13875 O O . GLY D 1 143 ? -49.936 23.674 -39.288 1.00 32.12 143 GLY D O 1
ATOM 13876 N N . LYS D 1 144 ? -49.916 25.590 -40.469 1.00 31.49 144 LYS D N 1
ATOM 13877 C CA . LYS D 1 144 ? -50.429 24.936 -41.656 1.00 33.38 144 LYS D CA 1
ATOM 13878 C C . LYS D 1 144 ? -49.512 23.779 -42.059 1.00 33.76 144 LYS D C 1
ATOM 13879 O O . LYS D 1 144 ? -49.970 22.651 -42.228 1.00 32.77 144 LYS D O 1
ATOM 13885 N N . ALA D 1 145 ? -48.218 24.086 -42.221 1.00 31.59 145 ALA D N 1
ATOM 13886 C CA . ALA D 1 145 ? -47.273 23.148 -42.770 1.00 30.91 145 ALA D CA 1
ATOM 13887 C C . ALA D 1 145 ? -47.258 21.899 -41.899 1.00 32.21 145 ALA D C 1
ATOM 13888 O O . ALA D 1 145 ? -47.210 20.784 -42.440 1.00 29.98 145 ALA D O 1
ATOM 13890 N N . PHE D 1 146 ? -47.315 22.123 -40.568 1.00 32.66 146 PHE D N 1
ATOM 13891 C CA . PHE D 1 146 ? -47.322 21.057 -39.573 1.00 32.54 146 PHE D CA 1
ATOM 13892 C C . PHE D 1 146 ? -48.562 20.169 -39.745 1.00 33.26 146 PHE D C 1
ATOM 13893 O O . PHE D 1 146 ? -48.463 18.942 -39.816 1.00 36.06 146 PHE D O 1
ATOM 13901 N N . VAL D 1 147 ? -49.737 20.780 -39.838 1.00 32.64 147 VAL D N 1
ATOM 13902 C CA . VAL D 1 147 ? -50.978 20.021 -39.907 1.00 33.04 147 VAL D CA 1
ATOM 13903 C C . VAL D 1 147 ? -51.039 19.266 -41.231 1.00 33.48 147 VAL D C 1
ATOM 13904 O O . VAL D 1 147 ? -51.475 18.121 -41.285 1.00 33.63 147 VAL D O 1
ATOM 13908 N N . ASP D 1 148 ? -50.620 19.903 -42.322 1.00 33.18 148 ASP D N 1
ATOM 13909 C CA . ASP D 1 148 ? -50.560 19.196 -43.596 1.00 32.70 148 ASP D CA 1
ATOM 13910 C C . ASP D 1 148 ? -49.650 17.971 -43.492 1.00 31.71 148 ASP D C 1
ATOM 13911 O O . ASP D 1 148 ? -49.981 16.914 -44.029 1.00 30.79 148 ASP D O 1
ATOM 13916 N N . LEU D 1 149 ? -48.495 18.123 -42.830 1.00 31.15 149 LEU D N 1
ATOM 13917 C CA . LEU D 1 149 ? -47.550 17.027 -42.717 1.00 31.78 149 LEU D CA 1
ATOM 13918 C C . LEU D 1 149 ? -48.228 15.898 -41.922 1.00 32.47 149 LEU D C 1
ATOM 13919 O O . LEU D 1 149 ? -48.220 14.752 -42.331 1.00 32.23 149 LEU D O 1
ATOM 13924 N N . MET D 1 150 ? -48.849 16.238 -40.800 1.00 32.90 150 MET D N 1
ATOM 13925 C CA . MET D 1 150 ? -49.448 15.233 -39.956 1.00 32.76 150 MET D CA 1
ATOM 13926 C C . MET D 1 150 ? -50.495 14.466 -40.738 1.00 33.51 150 MET D C 1
ATOM 13927 O O . MET D 1 150 ? -50.435 13.241 -40.787 1.00 31.77 150 MET D O 1
ATOM 13932 N N . ASN D 1 151 ? -51.401 15.197 -41.377 1.00 32.95 151 ASN D N 1
ATOM 13933 C CA . ASN D 1 151 ? -52.454 14.544 -42.129 1.00 35.05 151 ASN D CA 1
ATOM 13934 C C . ASN D 1 151 ? -51.890 13.586 -43.185 1.00 37.04 151 ASN D C 1
ATOM 13935 O O . ASN D 1 151 ? -52.445 12.505 -43.429 1.00 35.86 151 ASN D O 1
ATOM 13940 N N . THR D 1 152 ? -50.846 14.041 -43.883 1.00 36.52 152 THR D N 1
ATOM 13941 C CA . THR D 1 152 ? -50.278 13.267 -44.967 1.00 36.14 152 THR D CA 1
ATOM 13942 C C . THR D 1 152 ? -49.784 11.943 -44.386 1.00 34.93 152 THR D C 1
ATOM 13943 O O . THR D 1 152 ? -50.183 10.893 -44.871 1.00 37.87 152 THR D O 1
ATOM 13947 N N . LEU D 1 153 ? -49.016 11.994 -43.301 1.00 31.93 153 LEU D N 1
ATOM 13948 C CA . LEU D 1 153 ? -48.425 10.795 -42.728 1.00 34.57 153 LEU D CA 1
ATOM 13949 C C . LEU D 1 153 ? -49.478 9.902 -42.051 1.00 35.48 153 LEU D C 1
ATOM 13950 O O . LEU D 1 153 ? -49.352 8.679 -42.046 1.00 35.16 153 LEU D O 1
ATOM 13955 N N . ILE D 1 154 ? -50.500 10.505 -41.437 1.00 33.83 154 ILE D N 1
ATOM 13956 C CA . ILE D 1 154 ? -51.582 9.726 -40.889 1.00 34.82 154 ILE D CA 1
ATOM 13957 C C . ILE D 1 154 ? -52.253 8.905 -41.996 1.00 36.26 154 ILE D C 1
ATOM 13958 O O . ILE D 1 154 ? -52.563 7.747 -41.762 1.00 35.62 154 ILE D O 1
ATOM 13963 N N . ASN D 1 155 ? -52.520 9.514 -43.161 1.00 37.22 155 ASN D N 1
ATOM 13964 C CA . ASN D 1 155 ? -53.262 8.839 -44.212 1.00 40.99 155 ASN D CA 1
ATOM 13965 C C . ASN D 1 155 ? -52.388 7.753 -44.838 1.00 39.54 155 ASN D C 1
ATOM 13966 O O . ASN D 1 155 ? -52.886 6.683 -45.168 1.00 39.27 155 ASN D O 1
ATOM 13971 N N . ILE D 1 156 ? -51.102 8.051 -45.034 1.00 36.60 156 ILE D N 1
ATOM 13972 C CA . ILE D 1 156 ? -50.154 7.050 -45.493 1.00 36.39 156 ILE D CA 1
ATOM 13973 C C . ILE D 1 156 ? -50.181 5.836 -44.567 1.00 35.62 156 ILE D C 1
ATOM 13974 O O . ILE D 1 156 ? -50.168 4.718 -45.063 1.00 35.74 156 ILE D O 1
ATOM 13979 N N . ILE D 1 157 ? -50.263 6.041 -43.241 1.00 35.23 157 ILE D N 1
ATOM 13980 C CA . ILE D 1 157 ? -50.339 4.918 -42.309 1.00 36.87 157 ILE D CA 1
ATOM 13981 C C . ILE D 1 157 ? -51.700 4.205 -42.419 1.00 38.40 157 ILE D C 1
ATOM 13982 O O . ILE D 1 157 ? -51.739 2.968 -42.540 1.00 38.55 157 ILE D O 1
ATOM 13987 N N . HIS D 1 158 ? -52.817 4.950 -42.417 1.00 36.09 158 HIS D N 1
ATOM 13988 C CA . HIS D 1 158 ? -54.133 4.296 -42.492 1.00 36.43 158 HIS D CA 1
ATOM 13989 C C . HIS D 1 158 ? -54.256 3.313 -43.672 1.00 37.33 158 HIS D C 1
ATOM 13990 O O . HIS D 1 158 ? -54.929 2.288 -43.538 1.00 38.27 158 HIS D O 1
ATOM 13997 N N . LYS D 1 159 ? -53.650 3.631 -44.826 1.00 38.73 159 LYS D N 1
ATOM 13998 C CA . LYS D 1 159 ? -53.756 2.792 -46.011 1.00 43.57 159 LYS D CA 1
ATOM 13999 C C . LYS D 1 159 ? -52.680 1.706 -46.029 1.00 40.40 159 LYS D C 1
ATOM 14000 O O . LYS D 1 159 ? -52.941 0.609 -46.508 1.00 38.92 159 LYS D O 1
ATOM 14006 N N . GLY D 1 160 ? -51.492 2.029 -45.511 1.00 38.86 160 GLY D N 1
ATOM 14007 C CA . GLY D 1 160 ? -50.319 1.182 -45.606 1.00 38.51 160 GLY D CA 1
ATOM 14008 C C . GLY D 1 160 ? -50.302 0.102 -44.523 1.00 39.95 160 GLY D C 1
ATOM 14009 O O . GLY D 1 160 ? -49.793 -1.000 -44.769 1.00 42.24 160 GLY D O 1
ATOM 14010 N N . HIS D 1 161 ? -50.876 0.411 -43.341 1.00 37.54 161 HIS D N 1
ATOM 14011 C CA . HIS D 1 161 ? -51.107 -0.599 -42.316 1.00 35.57 161 HIS D CA 1
ATOM 14012 C C . HIS D 1 161 ? -52.498 -0.422 -41.711 1.00 34.65 161 HIS D C 1
ATOM 14013 O O . HIS D 1 161 ? -52.640 0.128 -40.634 1.00 33.46 161 HIS D O 1
ATOM 14020 N N . PRO D 1 162 ? -53.585 -0.932 -42.338 1.00 37.42 162 PRO D N 1
ATOM 14021 C CA . PRO D 1 162 ? -54.944 -0.572 -41.900 1.00 37.68 162 PRO D CA 1
ATOM 14022 C C . PRO D 1 162 ? -55.328 -1.065 -40.501 1.00 37.75 162 PRO D C 1
ATOM 14023 O O . PRO D 1 162 ? -54.996 -2.191 -40.092 1.00 39.05 162 PRO D O 1
ATOM 14027 N N . GLY D 1 163 ? -56.055 -0.199 -39.783 1.00 36.93 163 GLY D N 1
ATOM 14028 C CA . GLY D 1 163 ? -56.688 -0.574 -38.533 1.00 35.92 163 GLY D CA 1
ATOM 14029 C C . GLY D 1 163 ? -55.788 -0.283 -37.343 1.00 36.02 163 GLY D C 1
ATOM 14030 O O . GLY D 1 163 ? -56.181 -0.591 -36.221 1.00 38.51 163 GLY D O 1
ATOM 14031 N N . ILE D 1 164 ? -54.613 0.338 -37.586 1.00 35.30 164 ILE D N 1
ATOM 14032 C CA . ILE D 1 164 ? -53.673 0.683 -36.525 1.00 34.53 164 ILE D CA 1
ATOM 14033 C C . ILE D 1 164 ? -53.799 2.169 -36.156 1.00 33.54 164 ILE D C 1
ATOM 14034 O O . ILE D 1 164 ? -53.635 3.036 -37.006 1.00 33.68 164 ILE D O 1
ATOM 14039 N N . PRO D 1 165 ? -54.146 2.508 -34.891 1.00 32.68 165 PRO D N 1
ATOM 14040 C CA . PRO D 1 165 ? -54.168 3.898 -34.419 1.00 31.71 165 PRO D CA 1
ATOM 14041 C C . PRO D 1 165 ? -52.889 4.690 -34.635 1.00 31.58 165 PRO D C 1
ATOM 14042 O O . PRO D 1 165 ? -51.790 4.153 -34.520 1.00 33.09 165 PRO D O 1
ATOM 14046 N N . VAL D 1 166 ? -53.058 5.986 -34.890 1.00 32.11 166 VAL D N 1
ATOM 14047 C CA . VAL D 1 166 ? -51.964 6.902 -35.134 1.00 31.03 166 VAL D CA 1
ATOM 14048 C C . VAL D 1 166 ? -52.132 8.100 -34.207 1.00 31.55 166 VAL D C 1
ATOM 14049 O O . VAL D 1 166 ? -53.183 8.764 -34.189 1.00 30.92 166 VAL D O 1
ATOM 14053 N N . THR D 1 167 ? -51.075 8.373 -33.431 1.00 30.51 167 THR D N 1
ATOM 14054 C CA . THR D 1 167 ? -50.997 9.629 -32.704 1.00 29.10 167 THR D CA 1
ATOM 14055 C C . THR D 1 167 ? -49.544 10.109 -32.676 1.00 29.25 167 THR D C 1
ATOM 14056 O O . THR D 1 167 ? -48.751 9.790 -33.572 1.00 30.39 167 THR D O 1
ATOM 14060 N N . LEU D 1 168 ? -49.206 10.951 -31.694 1.00 28.77 168 LEU D N 1
ATOM 14061 C CA . LEU D 1 168 ? -47.898 11.577 -31.693 1.00 27.81 168 LEU D CA 1
ATOM 14062 C C . LEU D 1 168 ? -47.329 11.613 -30.279 1.00 28.70 168 LEU D C 1
ATOM 14063 O O . LEU D 1 168 ? -48.039 11.432 -29.292 1.00 28.86 168 LEU D O 1
ATOM 14068 N N . SER D 1 169 ? -46.024 11.905 -30.218 1.00 28.67 169 SER D N 1
ATOM 14069 C CA . SER D 1 169 ? -45.326 12.141 -28.973 1.00 27.89 169 SER D CA 1
ATOM 14070 C C . SER D 1 169 ? -45.244 13.651 -28.754 1.00 28.73 169 SER D C 1
ATOM 14071 O O . SER D 1 169 ? -44.455 14.315 -29.415 1.00 28.48 169 SER D O 1
ATOM 14074 N N . ALA D 1 170 ? -46.072 14.201 -27.858 1.00 29.76 170 ALA D N 1
ATOM 14075 C CA . ALA D 1 170 ? -46.074 15.641 -27.600 1.00 28.21 170 ALA D CA 1
ATOM 14076 C C . ALA D 1 170 ? -46.168 15.925 -26.109 1.00 28.29 170 ALA D C 1
ATOM 14077 O O . ALA D 1 170 ? -47.126 15.506 -25.475 1.00 28.41 170 ALA D O 1
ATOM 14079 N N . ASN D 1 171 ? -45.226 16.729 -25.585 1.00 28.66 171 ASN D N 1
ATOM 14080 C CA . ASN D 1 171 ? -45.140 17.028 -24.163 1.00 28.27 171 ASN D CA 1
ATOM 14081 C C . ASN D 1 171 ? -46.252 17.987 -23.735 1.00 29.77 171 ASN D C 1
ATOM 14082 O O . ASN D 1 171 ? -46.426 19.060 -24.310 1.00 28.99 171 ASN D O 1
ATOM 14087 N N . ALA D 1 172 ? -47.000 17.592 -22.694 1.00 30.02 172 ALA D N 1
ATOM 14088 C CA . ALA D 1 172 ? -48.166 18.345 -22.253 1.00 29.16 172 ALA D CA 1
ATOM 14089 C C . ALA D 1 172 ? -47.799 19.771 -21.835 1.00 28.41 172 ALA D C 1
ATOM 14090 O O . ALA D 1 172 ? -48.666 20.649 -21.814 1.00 27.06 172 ALA D O 1
ATOM 14092 N N . MET D 1 173 ? -46.533 19.988 -21.466 1.00 27.28 173 MET D N 1
ATOM 14093 C CA . MET D 1 173 ? -46.142 21.243 -20.859 1.00 28.07 173 MET D CA 1
ATOM 14094 C C . MET D 1 173 ? -45.947 22.308 -21.932 1.00 28.45 173 MET D C 1
ATOM 14095 O O . MET D 1 173 ? -46.062 23.513 -21.600 1.00 28.70 173 MET D O 1
ATOM 14100 N N . ILE D 1 174 ? -45.745 21.869 -23.203 1.00 27.08 174 ILE D N 1
ATOM 14101 C CA . ILE D 1 174 ? -45.463 22.791 -24.309 1.00 26.38 174 ILE D CA 1
ATOM 14102 C C . ILE D 1 174 ? -46.491 22.704 -25.428 1.00 26.16 174 ILE D C 1
ATOM 14103 O O . ILE D 1 174 ? -46.531 23.622 -26.247 1.00 28.62 174 ILE D O 1
ATOM 14108 N N . SER D 1 175 ? -47.304 21.645 -25.471 1.00 26.11 175 SER D N 1
ATOM 14109 C CA . SER D 1 175 ? -48.208 21.408 -26.581 1.00 25.69 175 SER D CA 1
ATOM 14110 C C . SER D 1 175 ? -49.640 21.220 -26.093 1.00 28.08 175 SER D C 1
ATOM 14111 O O . SER D 1 175 ? -50.488 20.698 -26.826 1.00 28.52 175 SER D O 1
ATOM 14114 N N . ASP D 1 176 ? -49.915 21.700 -24.868 1.00 29.29 176 ASP D N 1
ATOM 14115 C CA . ASP D 1 176 ? -51.262 21.881 -24.334 1.00 29.22 176 ASP D CA 1
ATOM 14116 C C . ASP D 1 176 ? -52.189 22.546 -25.360 1.00 31.25 176 ASP D C 1
ATOM 14117 O O . ASP D 1 176 ? -53.388 22.256 -25.415 1.00 35.47 176 ASP D O 1
ATOM 14122 N N . TYR D 1 177 ? -51.661 23.455 -26.172 1.00 29.67 177 TYR D N 1
ATOM 14123 C CA . TYR D 1 177 ? -52.500 24.249 -27.100 1.00 30.51 177 TYR D CA 1
ATOM 14124 C C . TYR D 1 177 ? -52.835 23.495 -28.356 1.00 30.78 177 TYR D C 1
ATOM 14125 O O . TYR D 1 177 ? -53.758 23.911 -29.066 1.00 30.72 177 TYR D O 1
ATOM 14134 N N . MET D 1 178 ? -52.129 22.407 -28.623 1.00 29.84 178 MET D N 1
ATOM 14135 C CA . MET D 1 178 ? -52.292 21.742 -29.935 1.00 28.69 178 MET D CA 1
ATOM 14136 C C . MET D 1 178 ? -53.626 21.016 -30.101 1.00 28.79 178 MET D C 1
ATOM 14137 O O . MET D 1 178 ? -54.109 20.415 -29.134 1.00 28.72 178 MET D O 1
ATOM 14142 N N . ASP D 1 179 ? -54.193 21.123 -31.297 1.00 30.39 179 ASP D N 1
ATOM 14143 C CA . ASP D 1 179 ? -55.392 20.338 -31.655 1.00 32.68 179 ASP D CA 1
ATOM 14144 C C . ASP D 1 179 ? -54.915 18.926 -31.995 1.00 30.28 179 ASP D C 1
ATOM 14145 O O . ASP D 1 179 ? -54.104 18.766 -32.911 1.00 30.15 179 ASP D O 1
ATOM 14150 N N . GLU D 1 180 ? -55.399 17.944 -31.253 1.00 30.96 180 GLU D N 1
ATOM 14151 C CA . GLU D 1 180 ? -54.978 16.569 -31.480 1.00 29.29 180 GLU D CA 1
ATOM 14152 C C . GLU D 1 180 ? -56.084 15.775 -32.174 1.00 29.90 180 GLU D C 1
ATOM 14153 O O . GLU D 1 180 ? -55.930 14.563 -32.381 1.00 30.49 180 GLU D O 1
ATOM 14159 N N . SER D 1 181 ? -57.141 16.474 -32.617 1.00 28.80 181 SER D N 1
ATOM 14160 C CA . SER D 1 181 ? -58.357 15.840 -33.107 1.00 29.64 181 SER D CA 1
ATOM 14161 C C . SER D 1 181 ? -58.150 15.156 -34.465 1.00 31.73 181 SER D C 1
ATOM 14162 O O . SER D 1 181 ? -58.991 14.357 -34.890 1.00 30.68 181 SER D O 1
ATOM 14165 N N . ILE D 1 182 ? -57.044 15.492 -35.160 1.00 32.92 182 ILE D N 1
ATOM 14166 C CA . ILE D 1 182 ? -56.667 14.831 -36.409 1.00 33.88 182 ILE D CA 1
ATOM 14167 C C . ILE D 1 182 ? -56.085 13.435 -36.151 1.00 32.82 182 ILE D C 1
ATOM 14168 O O . ILE D 1 182 ? -55.976 12.640 -37.071 1.00 32.65 182 ILE D O 1
ATOM 14173 N N . PHE D 1 183 ? -55.649 13.171 -34.919 1.00 32.30 183 PHE D N 1
ATOM 14174 C CA . PHE D 1 183 ? -55.087 11.886 -34.556 1.00 32.10 183 PHE D CA 1
ATOM 14175 C C . PHE D 1 183 ? -56.223 10.976 -34.125 1.00 31.60 183 PHE D C 1
ATOM 14176 O O . PHE D 1 183 ? -57.310 11.443 -33.816 1.00 32.28 183 PHE D O 1
ATOM 14184 N N . ASP D 1 184 ? -55.950 9.672 -34.134 1.00 32.38 184 ASP D N 1
ATOM 14185 C CA . ASP D 1 184 ? -56.936 8.661 -33.751 1.00 31.56 184 ASP D CA 1
ATOM 14186 C C . ASP D 1 184 ? -57.003 8.484 -32.234 1.00 29.88 184 ASP D C 1
ATOM 14187 O O . ASP D 1 184 ? -58.032 8.088 -31.717 1.00 30.36 184 ASP D O 1
ATOM 14192 N N . VAL D 1 185 ? -55.891 8.740 -31.538 1.00 28.88 185 VAL D N 1
ATOM 14193 C CA . VAL D 1 185 ? -55.838 8.692 -30.085 1.00 28.94 185 VAL D CA 1
ATOM 14194 C C . VAL D 1 185 ? -55.233 9.995 -29.559 1.00 27.26 185 VAL D C 1
ATOM 14195 O O . VAL D 1 185 ? -54.401 10.604 -30.221 1.00 27.00 185 VAL D O 1
ATOM 14199 N N . TYR D 1 186 ? -55.611 10.402 -28.345 1.00 27.78 186 TYR D N 1
ATOM 14200 C CA . TYR D 1 186 ? -54.986 11.560 -27.707 1.00 27.13 186 TYR D CA 1
ATOM 14201 C C . TYR D 1 186 ? -53.810 11.066 -26.879 1.00 28.78 186 TYR D C 1
ATOM 14202 O O . TYR D 1 186 ? -53.826 9.951 -26.311 1.00 30.85 186 TYR D O 1
ATOM 14211 N N . ALA D 1 187 ? -52.761 11.901 -26.822 1.00 27.68 187 ALA D N 1
ATOM 14212 C CA . ALA D 1 187 ? -51.526 11.460 -26.188 1.00 26.22 187 ALA D CA 1
ATOM 14213 C C . ALA D 1 187 ? -50.682 12.651 -25.765 1.00 25.59 187 ALA D C 1
ATOM 14214 O O . ALA D 1 187 ? -50.616 13.635 -26.489 1.00 28.01 187 ALA D O 1
ATOM 14216 N N . TYR D 1 188 ? -50.023 12.530 -24.611 1.00 25.90 188 TYR D N 1
ATOM 14217 C CA . TYR D 1 188 ? -49.000 13.478 -24.176 1.00 26.41 188 TYR D CA 1
ATOM 14218 C C . TYR D 1 188 ? -47.851 12.771 -23.460 1.00 27.88 188 TYR D C 1
ATOM 14219 O O . TYR D 1 188 ? -48.030 11.708 -22.858 1.00 26.55 188 TYR D O 1
ATOM 14228 N N . ASN D 1 189 ? -46.670 13.408 -23.512 1.00 28.04 189 ASN D N 1
ATOM 14229 C CA . ASN D 1 189 ? -45.631 13.116 -22.540 1.00 28.36 189 ASN D CA 1
ATOM 14230 C C . ASN D 1 189 ? -45.932 13.952 -21.311 1.00 27.92 189 ASN D C 1
ATOM 14231 O O . ASN D 1 189 ? -46.063 15.156 -21.477 1.00 31.06 189 ASN D O 1
ATOM 14236 N N . CYS D 1 190 ? -46.041 13.320 -20.129 1.00 27.14 190 CYS D N 1
ATOM 14237 C CA . CYS D 1 190 ? -46.536 13.979 -18.931 1.00 28.33 190 CYS D CA 1
ATOM 14238 C C . CYS D 1 190 ? -45.537 13.870 -17.792 1.00 29.00 190 CYS D C 1
ATOM 14239 O O . CYS D 1 190 ? -45.278 12.760 -17.319 1.00 29.62 190 CYS D O 1
ATOM 14242 N N . TYR D 1 191 ? -45.018 15.030 -17.358 1.00 26.85 191 TYR D N 1
ATOM 14243 C CA . TYR D 1 191 ? -44.068 15.072 -16.264 1.00 28.40 191 TYR D CA 1
ATOM 14244 C C . TYR D 1 191 ? -44.616 15.948 -15.140 1.00 27.07 191 TYR D C 1
ATOM 14245 O O . TYR D 1 191 ? -45.186 17.020 -15.380 1.00 25.21 191 TYR D O 1
ATOM 14254 N N . ASP D 1 192 ? -44.356 15.489 -13.909 1.00 26.80 192 ASP D N 1
ATOM 14255 C CA . ASP D 1 192 ? -44.787 16.189 -12.717 1.00 27.99 192 ASP D CA 1
ATOM 14256 C C . ASP D 1 192 ? -43.595 16.746 -11.954 1.00 29.47 192 ASP D C 1
ATOM 14257 O O . ASP D 1 192 ? -43.046 16.077 -11.084 1.00 28.36 192 ASP D O 1
ATOM 14262 N N . HIS D 1 193 ? -43.283 18.014 -12.219 1.00 30.03 193 HIS D N 1
ATOM 14263 C CA . HIS D 1 193 ? -42.194 18.689 -11.532 1.00 29.69 193 HIS D CA 1
ATOM 14264 C C . HIS D 1 193 ? -42.712 19.793 -10.625 1.00 30.69 193 HIS D C 1
ATOM 14265 O O . HIS D 1 193 ? -41.911 20.591 -10.140 1.00 31.23 193 HIS D O 1
ATOM 14272 N N . ASN D 1 194 ? -44.037 19.828 -10.405 1.00 29.36 194 ASN D N 1
ATOM 14273 C CA . ASN D 1 194 ? -44.615 20.824 -9.526 1.00 28.22 194 ASN D CA 1
ATOM 14274 C C . ASN D 1 194 ? -44.172 22.254 -9.919 1.00 29.78 194 ASN D C 1
ATOM 14275 O O . ASN D 1 194 ? -43.669 23.016 -9.087 1.00 29.26 194 ASN D O 1
ATOM 14280 N N . GLU D 1 195 ? -44.342 22.623 -11.194 1.00 29.04 195 GLU D N 1
ATOM 14281 C CA . GLU D 1 195 ? -43.991 23.954 -11.672 1.00 31.18 195 GLU D CA 1
ATOM 14282 C C . GLU D 1 195 ? -44.932 24.315 -12.821 1.00 29.67 195 GLU D C 1
ATOM 14283 O O . GLU D 1 195 ? -45.483 23.421 -13.460 1.00 28.56 195 GLU D O 1
ATOM 14289 N N . GLY D 1 196 ? -45.072 25.622 -13.089 1.00 28.57 196 GLY D N 1
ATOM 14290 C CA . GLY D 1 196 ? -46.023 26.115 -14.074 1.00 27.91 196 GLY D CA 1
ATOM 14291 C C . GLY D 1 196 ? -47.402 25.473 -13.900 1.00 26.43 196 GLY D C 1
ATOM 14292 O O . GLY D 1 196 ? -47.951 25.464 -12.806 1.00 25.59 196 GLY D O 1
ATOM 14293 N N . GLN D 1 197 ? -47.913 24.898 -14.988 1.00 26.31 197 GLN D N 1
ATOM 14294 C CA . GLN D 1 197 ? -49.198 24.205 -15.008 1.00 28.29 197 GLN D CA 1
ATOM 14295 C C . GLN D 1 197 ? -49.334 23.125 -13.924 1.00 26.13 197 GLN D C 1
ATOM 14296 O O . GLN D 1 197 ? -50.427 22.922 -13.414 1.00 25.37 197 GLN D O 1
ATOM 14302 N N . THR D 1 198 ? -48.251 22.448 -13.523 1.00 24.66 198 THR D N 1
ATOM 14303 C CA . THR D 1 198 ? -48.437 21.322 -12.622 1.00 24.73 198 THR D CA 1
ATOM 14304 C C . THR D 1 198 ? -48.402 21.810 -11.185 1.00 25.93 198 THR D C 1
ATOM 14305 O O . THR D 1 198 ? -48.740 21.042 -10.275 1.00 27.23 198 THR D O 1
ATOM 14309 N N . ALA D 1 199 ? -47.956 23.059 -11.013 1.00 26.18 199 ALA D N 1
ATOM 14310 C CA . ALA D 1 199 ? -47.961 23.723 -9.722 1.00 27.07 199 ALA D CA 1
ATOM 14311 C C . ALA D 1 199 ? -49.323 24.359 -9.459 1.00 26.60 199 ALA D C 1
ATOM 14312 O O . ALA D 1 199 ? -49.772 24.312 -8.327 1.00 28.71 199 ALA D O 1
ATOM 14314 N N . THR D 1 200 ? -49.979 24.939 -10.475 1.00 26.26 200 THR D N 1
ATOM 14315 C CA . THR D 1 200 ? -51.270 25.604 -10.268 1.00 28.03 200 THR D CA 1
ATOM 14316 C C . THR D 1 200 ? -52.402 24.572 -10.166 1.00 29.96 200 THR D C 1
ATOM 14317 O O . THR D 1 200 ? -53.106 24.483 -9.159 1.00 31.36 200 THR D O 1
ATOM 14321 N N . MET D 1 201 ? -52.530 23.727 -11.191 1.00 29.75 201 MET D N 1
ATOM 14322 C CA . MET D 1 201 ? -53.650 22.821 -11.317 1.00 30.63 201 MET D CA 1
ATOM 14323 C C . MET D 1 201 ? -53.338 21.476 -10.660 1.00 31.41 201 MET D C 1
ATOM 14324 O O . MET D 1 201 ? -54.255 20.711 -10.341 1.00 29.20 201 MET D O 1
ATOM 14329 N N . GLY D 1 202 ? -52.044 21.178 -10.463 1.00 29.77 202 GLY D N 1
ATOM 14330 C CA . GLY D 1 202 ? -51.677 19.856 -9.985 1.00 28.38 202 GLY D CA 1
ATOM 14331 C C . GLY D 1 202 ? -51.595 18.916 -11.177 1.00 29.43 202 GLY D C 1
ATOM 14332 O O . GLY D 1 202 ? -52.134 19.266 -12.235 1.00 29.73 202 GLY D O 1
ATOM 14333 N N . PHE D 1 203 ? -50.884 17.776 -11.019 1.00 28.60 203 PHE D N 1
ATOM 14334 C CA . PHE D 1 203 ? -50.564 16.902 -12.143 1.00 28.00 203 PHE D CA 1
ATOM 14335 C C . PHE D 1 203 ? -51.846 16.279 -12.688 1.00 26.50 203 PHE D C 1
ATOM 14336 O O . PHE D 1 203 ? -52.131 16.356 -13.872 1.00 25.92 203 PHE D O 1
ATOM 14344 N N . LYS D 1 204 ? -52.624 15.623 -11.831 1.00 27.34 204 LYS D N 1
ATOM 14345 C CA . LYS D 1 204 ? -53.872 15.026 -12.310 1.00 28.01 204 LYS D CA 1
ATOM 14346 C C . LYS D 1 204 ? -54.715 16.062 -13.055 1.00 28.14 204 LYS D C 1
ATOM 14347 O O . LYS D 1 204 ? -55.134 15.841 -14.183 1.00 30.56 204 LYS D O 1
ATOM 14353 N N . ASP D 1 205 ? -55.050 17.169 -12.410 1.00 29.20 205 ASP D N 1
ATOM 14354 C CA . ASP D 1 205 ? -56.105 18.013 -12.959 1.00 30.89 205 ASP D CA 1
ATOM 14355 C C . ASP D 1 205 ? -55.628 18.720 -14.226 1.00 30.12 205 ASP D C 1
ATOM 14356 O O . ASP D 1 205 ? -56.421 18.960 -15.121 1.00 30.51 205 ASP D O 1
ATOM 14361 N N . TYR D 1 206 ? -54.331 19.033 -14.316 1.00 31.53 206 TYR D N 1
ATOM 14362 C CA . TYR D 1 206 ? -53.742 19.601 -15.522 1.00 29.89 206 TYR D CA 1
ATOM 14363 C C . TYR D 1 206 ? -53.932 18.665 -16.707 1.00 26.57 206 TYR D C 1
ATOM 14364 O O . TYR D 1 206 ? -54.458 19.056 -17.739 1.00 26.45 206 TYR D O 1
ATOM 14373 N N . ILE D 1 207 ? -53.477 17.429 -16.560 1.00 25.66 207 ILE D N 1
ATOM 14374 C CA . ILE D 1 207 ? -53.607 16.479 -17.656 1.00 25.30 207 ILE D CA 1
ATOM 14375 C C . ILE D 1 207 ? -55.085 16.204 -17.914 1.00 24.83 207 ILE D C 1
ATOM 14376 O O . ILE D 1 207 ? -55.513 16.165 -19.063 1.00 25.86 207 ILE D O 1
ATOM 14381 N N . LYS D 1 208 ? -55.873 16.022 -16.851 1.00 26.52 208 LYS D N 1
ATOM 14382 C CA . LYS D 1 208 ? -57.319 15.847 -16.979 1.00 27.80 208 LYS D CA 1
ATOM 14383 C C . LYS D 1 208 ? -57.982 17.010 -17.716 1.00 27.44 208 LYS D C 1
ATOM 14384 O O . LYS D 1 208 ? -58.940 16.813 -18.468 1.00 27.96 208 LYS D O 1
ATOM 14390 N N . GLY D 1 209 ? -57.506 18.233 -17.467 1.00 26.24 209 GLY D N 1
ATOM 14391 C CA . GLY D 1 209 ? -58.095 19.400 -18.097 1.00 26.97 209 GLY D CA 1
ATOM 14392 C C . GLY D 1 209 ? -57.899 19.377 -19.603 1.00 27.83 209 GLY D C 1
ATOM 14393 O O . GLY D 1 209 ? -58.807 19.767 -20.326 1.00 27.74 209 GLY D O 1
ATOM 14394 N N . LEU D 1 210 ? -56.716 18.913 -20.056 1.00 29.64 210 LEU D N 1
ATOM 14395 C CA . LEU D 1 210 ? -56.416 18.789 -21.480 1.00 29.38 210 LEU D CA 1
ATOM 14396 C C . LEU D 1 210 ? -57.290 17.726 -22.144 1.00 30.54 210 LEU D C 1
ATOM 14397 O O . LEU D 1 210 ? -57.829 17.936 -23.225 1.00 30.13 210 LEU D O 1
ATOM 14402 N N . ASN D 1 211 ? -57.457 16.586 -21.472 1.00 31.46 211 ASN D N 1
ATOM 14403 C CA . ASN D 1 211 ? -58.316 15.516 -21.961 1.00 30.08 211 ASN D CA 1
ATOM 14404 C C . ASN D 1 211 ? -59.724 16.062 -22.169 1.00 30.14 211 ASN D C 1
ATOM 14405 O O . ASN D 1 211 ? -60.331 15.764 -23.188 1.00 31.08 211 ASN D O 1
ATOM 14410 N N . GLU D 1 212 ? -60.233 16.861 -21.219 1.00 30.28 212 GLU D N 1
ATOM 14411 C CA . GLU D 1 212 ? -61.583 17.418 -21.318 1.00 30.76 212 GLU D CA 1
ATOM 14412 C C . GLU D 1 212 ? -61.648 18.437 -22.459 1.00 30.20 212 GLU D C 1
ATOM 14413 O O . GLU D 1 212 ? -62.575 18.424 -23.268 1.00 29.47 212 GLU D O 1
ATOM 14419 N N . LEU D 1 213 ? -60.627 19.282 -22.583 1.00 29.03 213 LEU D N 1
ATOM 14420 C CA . LEU D 1 213 ? -60.609 20.244 -23.679 1.00 29.93 213 LEU D CA 1
ATOM 14421 C C . LEU D 1 213 ? -60.541 19.521 -25.029 1.00 29.53 213 LEU D C 1
ATOM 14422 O O . LEU D 1 213 ? -61.038 20.029 -26.034 1.00 29.02 213 LEU D O 1
ATOM 14427 N N . ASN D 1 214 ? -59.914 18.330 -25.057 1.00 30.41 214 ASN D N 1
ATOM 14428 C CA . ASN D 1 214 ? -59.773 17.562 -26.290 1.00 29.46 214 ASN D CA 1
ATOM 14429 C C . ASN D 1 214 ? -61.108 16.924 -26.675 1.00 30.24 214 ASN D C 1
ATOM 14430 O O . ASN D 1 214 ? -61.266 16.563 -27.840 1.00 30.19 214 ASN D O 1
ATOM 14435 N N . GLY D 1 215 ? -62.055 16.824 -25.721 1.00 29.56 215 GLY D N 1
ATOM 14436 C CA . GLY D 1 215 ? -63.439 16.495 -26.042 1.00 31.29 215 GLY D CA 1
ATOM 14437 C C . GLY D 1 215 ? -63.917 15.144 -25.489 1.00 32.37 215 GLY D C 1
ATOM 14438 O O . GLY D 1 215 ? -65.065 14.776 -25.681 1.00 33.81 215 GLY D O 1
ATOM 14439 N N . LEU D 1 216 ? -63.051 14.391 -24.802 1.00 33.66 216 LEU D N 1
ATOM 14440 C CA . LEU D 1 216 ? -63.407 13.096 -24.224 1.00 33.16 216 LEU D CA 1
ATOM 14441 C C . LEU D 1 216 ? -64.085 12.205 -25.267 1.00 32.61 216 LEU D C 1
ATOM 14442 O O . LEU D 1 216 ? -64.966 11.421 -24.941 1.00 32.91 216 LEU D O 1
ATOM 14447 N N . ASP D 1 217 ? -63.623 12.263 -26.514 1.00 33.63 217 ASP D N 1
ATOM 14448 C CA . ASP D 1 217 ? -64.197 11.445 -27.571 1.00 34.84 217 ASP D CA 1
ATOM 14449 C C . ASP D 1 217 ? -63.181 10.441 -28.137 1.00 35.21 217 ASP D C 1
ATOM 14450 O O . ASP D 1 217 ? -63.466 9.776 -29.125 1.00 35.14 217 ASP D O 1
ATOM 14455 N N . LYS D 1 218 ? -61.973 10.346 -27.567 1.00 36.11 218 LYS D N 1
ATOM 14456 C CA . LYS D 1 218 ? -60.992 9.388 -28.055 1.00 35.33 218 LYS D CA 1
ATOM 14457 C C . LYS D 1 218 ? -60.248 8.834 -26.861 1.00 32.78 218 LYS D C 1
ATOM 14458 O O . LYS D 1 218 ? -60.329 9.435 -25.807 1.00 35.17 218 LYS D O 1
ATOM 14464 N N . PRO D 1 219 ? -59.600 7.653 -26.975 1.00 30.38 219 PRO D N 1
ATOM 14465 C CA . PRO D 1 219 ? -58.755 7.127 -25.923 1.00 28.64 219 PRO D CA 1
ATOM 14466 C C . PRO D 1 219 ? -57.613 8.085 -25.688 1.00 28.20 219 PRO D C 1
ATOM 14467 O O . PRO D 1 219 ? -57.097 8.702 -26.619 1.00 29.67 219 PRO D O 1
ATOM 14471 N N . PHE D 1 220 ? -57.185 8.144 -24.434 1.00 27.90 220 PHE D N 1
ATOM 14472 C CA . PHE D 1 220 ? -56.025 8.939 -24.075 1.00 27.31 220 PHE D CA 1
ATOM 14473 C C . PHE D 1 220 ? -54.977 7.987 -23.501 1.00 26.72 220 PHE D C 1
ATOM 14474 O O . PHE D 1 220 ? -55.311 7.207 -22.625 1.00 24.45 220 PHE D O 1
ATOM 14482 N N . ILE D 1 221 ? -53.722 8.100 -23.971 1.00 26.70 221 ILE D N 1
ATOM 14483 C CA . ILE D 1 221 ? -52.606 7.329 -23.432 1.00 26.48 221 ILE D CA 1
ATOM 14484 C C . ILE D 1 221 ? -51.489 8.304 -23.081 1.00 26.82 221 ILE D C 1
ATOM 14485 O O . ILE D 1 221 ? -51.441 9.378 -23.690 1.00 25.36 221 ILE D O 1
ATOM 14490 N N . THR D 1 222 ? -50.620 7.935 -22.122 1.00 25.53 222 THR D N 1
ATOM 14491 C CA . THR D 1 222 ? -49.410 8.721 -21.915 1.00 26.13 222 THR D CA 1
ATOM 14492 C C . THR D 1 222 ? -48.221 8.048 -22.597 1.00 28.40 222 THR D C 1
ATOM 14493 O O . THR D 1 222 ? -48.074 6.820 -22.551 1.00 28.16 222 THR D O 1
ATOM 14497 N N . THR D 1 223 ? -47.369 8.871 -23.232 1.00 29.40 223 THR D N 1
ATOM 14498 C CA . THR D 1 223 ? -46.284 8.327 -24.029 1.00 28.54 223 THR D CA 1
ATOM 14499 C C . THR D 1 223 ? -44.946 8.509 -23.308 1.00 28.44 223 THR D C 1
ATOM 14500 O O . THR D 1 223 ? -43.901 8.075 -23.816 1.00 26.70 223 THR D O 1
ATOM 14504 N N . ALA D 1 224 ? -45.001 9.098 -22.105 1.00 28.02 224 ALA D N 1
ATOM 14505 C CA . ALA D 1 224 ? -43.842 9.191 -21.222 1.00 26.73 224 ALA D CA 1
ATOM 14506 C C . ALA D 1 224 ? -44.227 9.835 -19.883 1.00 26.46 224 ALA D C 1
ATOM 14507 O O . ALA D 1 224 ? -45.214 10.584 -19.779 1.00 23.87 224 ALA D O 1
ATOM 14509 N N . PHE D 1 225 ? -43.484 9.437 -18.835 1.00 26.64 225 PHE D N 1
ATOM 14510 C CA . PHE D 1 225 ? -43.510 10.094 -17.540 1.00 26.76 225 PHE D CA 1
ATOM 14511 C C . PHE D 1 225 ? -42.451 9.447 -16.661 1.00 28.63 225 PHE D C 1
ATOM 14512 O O . PHE D 1 225 ? -42.273 8.241 -16.755 1.00 33.50 225 PHE D O 1
ATOM 14520 N N . GLY D 1 226 ? -41.811 10.202 -15.764 1.00 26.53 226 GLY D N 1
ATOM 14521 C CA . GLY D 1 226 ? -40.795 9.594 -14.923 1.00 25.95 226 GLY D CA 1
ATOM 14522 C C . GLY D 1 226 ? -39.830 10.633 -14.355 1.00 25.82 226 GLY D C 1
ATOM 14523 O O . GLY D 1 226 ? -40.090 11.830 -14.474 1.00 24.20 226 GLY D O 1
ATOM 14524 N N . TYR D 1 227 ? -38.741 10.130 -13.754 1.00 24.31 227 TYR D N 1
ATOM 14525 C CA . TYR D 1 227 ? -37.819 10.872 -12.901 1.00 23.29 227 TYR D CA 1
ATOM 14526 C C . TYR D 1 227 ? -36.411 10.345 -13.170 1.00 24.77 227 TYR D C 1
ATOM 14527 O O . TYR D 1 227 ? -36.198 9.129 -13.370 1.00 23.44 227 TYR D O 1
ATOM 14536 N N . SER D 1 228 ? -35.462 11.299 -13.165 1.00 25.10 228 SER D N 1
ATOM 14537 C CA . SER D 1 228 ? -34.036 11.075 -13.393 1.00 24.39 228 SER D CA 1
ATOM 14538 C C . SER D 1 228 ? -33.342 11.012 -12.040 1.00 26.34 228 SER D C 1
ATOM 14539 O O . SER D 1 228 ? -33.630 11.858 -11.179 1.00 25.67 228 SER D O 1
ATOM 14542 N N . VAL D 1 229 ? -32.401 10.057 -11.876 1.00 26.06 229 VAL D N 1
ATOM 14543 C CA . VAL D 1 229 ? -31.649 9.906 -10.632 1.00 26.92 229 VAL D CA 1
ATOM 14544 C C . VAL D 1 229 ? -30.173 10.308 -10.821 1.00 27.36 229 VAL D C 1
ATOM 14545 O O . VAL D 1 229 ? -29.272 9.812 -10.147 1.00 25.25 229 VAL D O 1
ATOM 14549 N N . SER D 1 230 ? -29.927 11.281 -11.696 1.00 28.22 230 SER D N 1
ATOM 14550 C CA . SER D 1 230 ? -28.596 11.826 -11.893 1.00 28.49 230 SER D CA 1
ATOM 14551 C C . SER D 1 230 ? -28.008 12.280 -10.564 1.00 28.64 230 SER D C 1
ATOM 14552 O O . SER D 1 230 ? -28.724 12.715 -9.670 1.00 28.43 230 SER D O 1
ATOM 14555 N N . PRO D 1 231 ? -26.692 12.073 -10.361 1.00 28.05 231 PRO D N 1
ATOM 14556 C CA . PRO D 1 231 ? -26.007 12.532 -9.168 1.00 28.14 231 PRO D CA 1
ATOM 14557 C C . PRO D 1 231 ? -26.231 14.005 -8.918 1.00 29.27 231 PRO D C 1
ATOM 14558 O O . PRO D 1 231 ? -26.332 14.393 -7.758 1.00 29.36 231 PRO D O 1
ATOM 14562 N N . GLU D 1 232 ? -26.246 14.796 -10.001 1.00 31.49 232 GLU D N 1
ATOM 14563 C CA . GLU D 1 232 ? -26.484 16.240 -9.913 1.00 34.47 232 GLU D CA 1
ATOM 14564 C C . GLU D 1 232 ? -27.062 16.778 -11.227 1.00 31.69 232 GLU D C 1
ATOM 14565 O O . GLU D 1 232 ? -27.334 16.019 -12.162 1.00 30.20 232 GLU D O 1
ATOM 14571 N N . GLY D 1 233 ? -27.356 18.084 -11.239 1.00 30.33 233 GLY D N 1
ATOM 14572 C CA . GLY D 1 233 ? -27.836 18.768 -12.424 1.00 28.92 233 GLY D CA 1
ATOM 14573 C C . GLY D 1 233 ? -29.367 18.817 -12.485 1.00 28.29 233 GLY D C 1
ATOM 14574 O O . GLY D 1 233 ? -30.045 18.214 -11.652 1.00 29.72 233 GLY D O 1
ATOM 14575 N N . GLY D 1 234 ? -29.879 19.512 -13.520 1.00 27.54 234 GLY D N 1
ATOM 14576 C CA . GLY D 1 234 ? -31.290 19.786 -13.720 1.00 28.76 234 GLY D CA 1
ATOM 14577 C C . GLY D 1 234 ? -31.794 20.892 -12.792 1.00 30.00 234 GLY D C 1
ATOM 14578 O O . GLY D 1 234 ? -31.070 21.814 -12.490 1.00 28.65 234 GLY D O 1
ATOM 14579 N N . ASN D 1 235 ? -33.076 20.860 -12.422 1.00 31.69 235 ASN D N 1
ATOM 14580 C CA A ASN D 1 235 ? -33.638 21.860 -11.522 0.50 31.77 235 ASN D CA 1
ATOM 14581 C CA B ASN D 1 235 ? -33.682 21.893 -11.587 0.50 32.11 235 ASN D CA 1
ATOM 14582 C C . ASN D 1 235 ? -34.873 21.262 -10.855 1.00 31.24 235 ASN D C 1
ATOM 14583 O O . ASN D 1 235 ? -35.717 20.643 -11.515 1.00 27.38 235 ASN D O 1
ATOM 14592 N N . GLY D 1 236 ? -34.938 21.458 -9.528 1.00 31.25 236 GLY D N 1
ATOM 14593 C CA . GLY D 1 236 ? -35.972 20.868 -8.688 1.00 31.58 236 GLY D CA 1
ATOM 14594 C C . GLY D 1 236 ? -36.029 19.342 -8.872 1.00 32.22 236 GLY D C 1
ATOM 14595 O O . GLY D 1 236 ? -35.038 18.604 -8.686 1.00 30.47 236 GLY D O 1
ATOM 14596 N N . GLN D 1 237 ? -37.198 18.888 -9.310 1.00 27.92 237 GLN D N 1
ATOM 14597 C CA . GLN D 1 237 ? -37.430 17.472 -9.433 1.00 28.33 237 GLN D CA 1
ATOM 14598 C C . GLN D 1 237 ? -36.921 16.949 -10.766 1.00 28.75 237 GLN D C 1
ATOM 14599 O O . GLN D 1 237 ? -37.082 15.767 -11.043 1.00 28.42 237 GLN D O 1
ATOM 14605 N N . TYR D 1 238 ? -36.459 17.852 -11.637 1.00 28.40 238 TYR D N 1
ATOM 14606 C CA . TYR D 1 238 ? -35.897 17.472 -12.921 1.00 28.67 238 TYR D CA 1
ATOM 14607 C C . TYR D 1 238 ? -34.410 17.233 -12.710 1.00 28.83 238 TYR D C 1
ATOM 14608 O O . TYR D 1 238 ? -33.651 18.152 -12.375 1.00 29.66 238 TYR D O 1
ATOM 14617 N N . GLY D 1 239 ? -34.012 15.977 -12.911 1.00 28.79 239 GLY D N 1
ATOM 14618 C CA . GLY D 1 239 ? -32.716 15.503 -12.450 1.00 29.73 239 GLY D CA 1
ATOM 14619 C C . GLY D 1 239 ? -32.680 15.319 -10.939 1.00 27.75 239 GLY D C 1
ATOM 14620 O O . GLY D 1 239 ? -33.636 15.663 -10.258 1.00 27.35 239 GLY D O 1
ATOM 14621 N N . SER D 1 240 ? -31.591 14.700 -10.470 1.00 29.01 240 SER D N 1
ATOM 14622 C CA . SER D 1 240 ? -31.115 14.735 -9.094 1.00 29.50 240 SER D CA 1
ATOM 14623 C C . SER D 1 240 ? -32.054 14.059 -8.085 1.00 29.30 240 SER D C 1
ATOM 14624 O O . SER D 1 240 ? -31.990 14.378 -6.899 1.00 30.94 240 SER D O 1
ATOM 14627 N N . ASN D 1 241 ? -32.896 13.094 -8.496 1.00 29.53 241 ASN D N 1
ATOM 14628 C CA . ASN D 1 241 ? -33.711 12.358 -7.524 1.00 28.87 241 ASN D CA 1
ATOM 14629 C C . ASN D 1 241 ? -32.901 11.248 -6.855 1.00 27.17 241 ASN D C 1
ATOM 14630 O O . ASN D 1 241 ? -31.951 10.772 -7.452 1.00 25.36 241 ASN D O 1
ATOM 14635 N N . THR D 1 242 ? -33.278 10.848 -5.626 1.00 28.31 242 THR D N 1
ATOM 14636 C CA . THR D 1 242 ? -32.844 9.567 -5.045 1.00 30.25 242 THR D CA 1
ATOM 14637 C C . THR D 1 242 ? -33.576 8.411 -5.741 1.00 27.93 242 THR D C 1
ATOM 14638 O O . THR D 1 242 ? -34.610 8.616 -6.371 1.00 25.55 242 THR D O 1
ATOM 14642 N N . LEU D 1 243 ? -33.039 7.201 -5.609 1.00 27.60 243 LEU D N 1
ATOM 14643 C CA . LEU D 1 243 ? -33.667 5.994 -6.135 1.00 27.37 243 LEU D CA 1
ATOM 14644 C C . LEU D 1 243 ? -35.062 5.856 -5.549 1.00 26.75 243 LEU D C 1
ATOM 14645 O O . LEU D 1 243 ? -35.993 5.455 -6.238 1.00 26.21 243 LEU D O 1
ATOM 14650 N N . LYS D 1 244 ? -35.185 6.208 -4.269 1.00 28.04 244 LYS D N 1
ATOM 14651 C CA . LYS D 1 244 ? -36.458 6.186 -3.587 1.00 29.46 244 LYS D CA 1
ATOM 14652 C C . LYS D 1 244 ? -37.408 7.233 -4.171 1.00 29.40 244 LYS D C 1
ATOM 14653 O O . LYS D 1 244 ? -38.595 6.966 -4.344 1.00 34.97 244 LYS D O 1
ATOM 14659 N N . GLN D 1 245 ? -36.929 8.445 -4.432 1.00 26.06 245 GLN D N 1
ATOM 14660 C CA . GLN D 1 245 ? -37.808 9.436 -5.017 1.00 25.53 245 GLN D CA 1
ATOM 14661 C C . GLN D 1 245 ? -38.259 8.999 -6.413 1.00 25.79 245 GLN D C 1
ATOM 14662 O O . GLN D 1 245 ? -39.422 9.228 -6.788 1.00 24.95 245 GLN D O 1
ATOM 14668 N N . GLN D 1 246 ? -37.335 8.376 -7.176 1.00 26.18 246 GLN D N 1
ATOM 14669 C CA . GLN D 1 246 ? -37.639 7.912 -8.522 1.00 25.67 246 GLN D CA 1
ATOM 14670 C C . GLN D 1 246 ? -38.784 6.901 -8.434 1.00 25.65 246 GLN D C 1
ATOM 14671 O O . GLN D 1 246 ? -39.777 7.004 -9.142 1.00 23.82 246 GLN D O 1
ATOM 14677 N N . SER D 1 247 ? -38.663 5.951 -7.496 1.00 27.55 247 SER D N 1
ATOM 14678 C CA . SER D 1 247 ? -39.621 4.863 -7.353 1.00 26.82 247 SER D CA 1
ATOM 14679 C C . SER D 1 247 ? -40.987 5.404 -6.925 1.00 27.44 247 SER D C 1
ATOM 14680 O O . SER D 1 247 ? -42.023 5.071 -7.517 1.00 26.04 247 SER D O 1
ATOM 14683 N N . ASP D 1 248 ? -40.988 6.190 -5.839 1.00 27.38 248 ASP D N 1
ATOM 14684 C CA . ASP D 1 248 ? -42.222 6.705 -5.276 1.00 27.15 248 ASP D CA 1
ATOM 14685 C C . ASP D 1 248 ? -42.940 7.583 -6.305 1.00 27.94 248 ASP D C 1
ATOM 14686 O O . ASP D 1 248 ? -44.185 7.546 -6.408 1.00 27.76 248 ASP D O 1
ATOM 14691 N N . GLY D 1 249 ? -42.136 8.343 -7.071 1.00 26.49 249 GLY D N 1
ATOM 14692 C CA . GLY D 1 249 ? -42.643 9.246 -8.084 1.00 26.15 249 GLY D CA 1
ATOM 14693 C C . GLY D 1 249 ? -43.285 8.535 -9.274 1.00 26.79 249 GLY D C 1
ATOM 14694 O O . GLY D 1 249 ? -44.306 8.994 -9.797 1.00 27.94 249 GLY D O 1
ATOM 14695 N N . LEU D 1 250 ? -42.662 7.459 -9.763 1.00 26.58 250 LEU D N 1
ATOM 14696 C CA . LEU D 1 250 ? -43.300 6.678 -10.810 1.00 26.84 250 LEU D CA 1
ATOM 14697 C C . LEU D 1 250 ? -44.702 6.224 -10.387 1.00 25.72 250 LEU D C 1
ATOM 14698 O O . LEU D 1 250 ? -45.623 6.327 -11.191 1.00 26.60 250 LEU D O 1
ATOM 14703 N N . ILE D 1 251 ? -44.863 5.775 -9.138 1.00 25.38 251 ILE D N 1
ATOM 14704 C CA . ILE D 1 251 ? -46.127 5.223 -8.659 1.00 27.25 251 ILE D CA 1
ATOM 14705 C C . ILE D 1 251 ? -47.135 6.367 -8.510 1.00 26.90 251 ILE D C 1
ATOM 14706 O O . ILE D 1 251 ? -48.325 6.197 -8.769 1.00 27.59 251 ILE D O 1
ATOM 14711 N N . SER D 1 252 ? -46.659 7.524 -8.045 1.00 25.60 252 SER D N 1
ATOM 14712 C CA . SER D 1 252 ? -47.514 8.687 -7.879 1.00 25.67 252 SER D CA 1
ATOM 14713 C C . SER D 1 252 ? -48.045 9.120 -9.256 1.00 25.77 252 SER D C 1
ATOM 14714 O O . SER D 1 252 ? -49.257 9.390 -9.428 1.00 22.74 252 SER D O 1
ATOM 14717 N N . ASN D 1 253 ? -47.138 9.135 -10.251 1.00 24.12 253 ASN D N 1
ATOM 14718 C CA . ASN D 1 253 ? -47.525 9.540 -11.591 1.00 24.43 253 ASN D CA 1
ATOM 14719 C C . ASN D 1 253 ? -48.508 8.517 -12.169 1.00 26.03 253 ASN D C 1
ATOM 14720 O O . ASN D 1 253 ? -49.427 8.901 -12.900 1.00 27.45 253 ASN D O 1
ATOM 14725 N N . TYR D 1 254 ? -48.363 7.225 -11.865 1.00 25.23 254 TYR D N 1
ATOM 14726 C CA . TYR D 1 254 ? -49.246 6.190 -12.477 1.00 26.33 254 TYR D CA 1
ATOM 14727 C C . TYR D 1 254 ? -50.698 6.402 -12.008 1.00 24.68 254 TYR D C 1
ATOM 14728 O O . TYR D 1 254 ? -51.586 6.372 -12.854 1.00 27.16 254 TYR D O 1
ATOM 14737 N N . ARG D 1 255 ? -50.907 6.624 -10.717 1.00 23.98 255 ARG D N 1
ATOM 14738 C CA . ARG D 1 255 ? -52.254 6.913 -10.173 1.00 24.93 255 ARG D CA 1
ATOM 14739 C C . ARG D 1 255 ? -52.816 8.187 -10.816 1.00 24.98 255 ARG D C 1
ATOM 14740 O O . ARG D 1 255 ? -53.866 8.106 -11.441 1.00 23.21 255 ARG D O 1
ATOM 14748 N N . ASP D 1 256 ? -52.097 9.293 -10.698 1.00 25.88 256 ASP D N 1
ATOM 14749 C CA . ASP D 1 256 ? -52.547 10.607 -11.218 1.00 26.14 256 ASP D CA 1
ATOM 14750 C C . ASP D 1 256 ? -52.898 10.510 -12.704 1.00 26.69 256 ASP D C 1
ATOM 14751 O O . ASP D 1 256 ? -53.898 11.109 -13.096 1.00 26.00 256 ASP D O 1
ATOM 14756 N N . LEU D 1 257 ? -52.113 9.783 -13.498 1.00 26.74 257 LEU D N 1
ATOM 14757 C CA . LEU D 1 257 ? -52.397 9.788 -14.924 1.00 26.70 257 LEU D CA 1
ATOM 14758 C C . LEU D 1 257 ? -53.610 8.911 -15.206 1.00 27.93 257 LEU D C 1
ATOM 14759 O O . LEU D 1 257 ? -54.443 9.284 -16.030 1.00 28.24 257 LEU D O 1
ATOM 14764 N N . ILE D 1 258 ? -53.748 7.771 -14.498 1.00 28.66 258 ILE D N 1
ATOM 14765 C CA . ILE D 1 258 ? -54.995 7.009 -14.605 1.00 28.74 258 ILE D CA 1
ATOM 14766 C C . ILE D 1 258 ? -56.141 7.954 -14.243 1.00 27.91 258 ILE D C 1
ATOM 14767 O O . ILE D 1 258 ? -57.170 7.994 -14.904 1.00 28.77 258 ILE D O 1
ATOM 14772 N N . ASP D 1 259 ? -55.935 8.733 -13.182 1.00 28.26 259 ASP D N 1
ATOM 14773 C CA . ASP D 1 259 ? -56.983 9.560 -12.612 1.00 30.64 259 ASP D CA 1
ATOM 14774 C C . ASP D 1 259 ? -57.426 10.655 -13.584 1.00 28.59 259 ASP D C 1
ATOM 14775 O O . ASP D 1 259 ? -58.494 11.211 -13.405 1.00 27.48 259 ASP D O 1
ATOM 14780 N N . ALA D 1 260 ? -56.612 10.911 -14.603 1.00 28.85 260 ALA D N 1
ATOM 14781 C CA . ALA D 1 260 ? -56.875 11.932 -15.595 1.00 30.79 260 ALA D CA 1
ATOM 14782 C C . ALA D 1 260 ? -57.521 11.315 -16.828 1.00 29.55 260 ALA D C 1
ATOM 14783 O O . ALA D 1 260 ? -57.828 12.032 -17.773 1.00 28.83 260 ALA D O 1
ATOM 14785 N N . GLY D 1 261 ? -57.748 9.993 -16.799 1.00 28.38 261 GLY D N 1
ATOM 14786 C CA . GLY D 1 261 ? -58.485 9.300 -17.854 1.00 27.10 261 GLY D CA 1
ATOM 14787 C C . GLY D 1 261 ? -57.597 8.440 -18.771 1.00 27.10 261 GLY D C 1
ATOM 14788 O O . GLY D 1 261 ? -58.079 7.938 -19.778 1.00 30.96 261 GLY D O 1
ATOM 14789 N N . ALA D 1 262 ? -56.309 8.256 -18.466 1.00 25.31 262 ALA D N 1
ATOM 14790 C CA . ALA D 1 262 ? -55.450 7.409 -19.284 1.00 26.04 262 ALA D CA 1
ATOM 14791 C C . ALA D 1 262 ? -55.891 5.937 -19.303 1.00 25.81 262 ALA D C 1
ATOM 14792 O O . ALA D 1 262 ? -56.229 5.346 -18.287 1.00 24.64 262 ALA D O 1
ATOM 14794 N N . VAL D 1 263 ? -55.849 5.335 -20.488 1.00 26.84 263 VAL D N 1
ATOM 14795 C CA . VAL D 1 263 ? -56.187 3.932 -20.664 1.00 28.61 263 VAL D CA 1
ATOM 14796 C C . VAL D 1 263 ? -55.008 3.203 -21.276 1.00 27.88 263 VAL D C 1
ATOM 14797 O O . VAL D 1 263 ? -55.164 2.082 -21.721 1.00 28.67 263 VAL D O 1
ATOM 14801 N N . GLY D 1 264 ? -53.849 3.865 -21.294 1.00 29.38 264 GLY D N 1
ATOM 14802 C CA . GLY D 1 264 ? -52.596 3.335 -21.819 1.00 29.27 264 GLY D CA 1
ATOM 14803 C C . GLY D 1 264 ? -51.472 4.144 -21.189 1.00 29.28 264 GLY D C 1
ATOM 14804 O O . GLY D 1 264 ? -51.636 5.348 -21.005 1.00 30.03 264 GLY D O 1
ATOM 14805 N N . MET D 1 265 ? -50.398 3.487 -20.760 1.00 30.39 265 MET D N 1
ATOM 14806 C CA . MET D 1 265 ? -49.341 4.174 -20.030 1.00 29.50 265 MET D CA 1
ATOM 14807 C C . MET D 1 265 ? -47.960 3.731 -20.517 1.00 32.13 265 MET D C 1
ATOM 14808 O O . MET D 1 265 ? -47.653 2.534 -20.625 1.00 31.47 265 MET D O 1
ATOM 14813 N N . CYS D 1 266 ? -47.096 4.720 -20.744 1.00 31.59 266 CYS D N 1
ATOM 14814 C CA . CYS D 1 266 ? -45.752 4.486 -21.239 1.00 32.60 266 CYS D CA 1
ATOM 14815 C C . CYS D 1 266 ? -44.730 5.098 -20.275 1.00 30.80 266 CYS D C 1
ATOM 14816 O O . CYS D 1 266 ? -43.988 6.015 -20.614 1.00 27.74 266 CYS D O 1
ATOM 14819 N N . PRO D 1 267 ? -44.571 4.553 -19.057 1.00 30.41 267 PRO D N 1
ATOM 14820 C CA . PRO D 1 267 ? -43.557 5.065 -18.137 1.00 28.73 267 PRO D CA 1
ATOM 14821 C C . PRO D 1 267 ? -42.202 5.173 -18.834 1.00 29.38 267 PRO D C 1
ATOM 14822 O O . PRO D 1 267 ? -41.841 4.307 -19.625 1.00 30.48 267 PRO D O 1
ATOM 14826 N N . PHE D 1 268 ? -41.427 6.209 -18.492 1.00 29.06 268 PHE D N 1
ATOM 14827 C CA . PHE D 1 268 ? -40.140 6.450 -19.118 1.00 27.97 268 PHE D CA 1
ATOM 14828 C C . PHE D 1 268 ? -39.040 6.126 -18.113 1.00 27.75 268 PHE D C 1
ATOM 14829 O O . PHE D 1 268 ? -38.919 6.799 -17.093 1.00 29.52 268 PHE D O 1
ATOM 14837 N N . TYR D 1 269 ? -38.210 5.103 -18.347 1.00 27.60 269 TYR D N 1
ATOM 14838 C CA . TYR D 1 269 ? -38.197 4.148 -19.455 1.00 27.87 269 TYR D CA 1
ATOM 14839 C C . TYR D 1 269 ? -37.215 3.051 -19.028 1.00 26.46 269 TYR D C 1
ATOM 14840 O O . TYR D 1 269 ? -36.639 3.133 -17.941 1.00 27.08 269 TYR D O 1
ATOM 14849 N N . TYR D 1 270 ? -36.981 2.070 -19.899 1.00 28.50 270 TYR D N 1
ATOM 14850 C CA . TYR D 1 270 ? -36.299 0.829 -19.552 1.00 27.61 270 TYR D CA 1
ATOM 14851 C C . TYR D 1 270 ? -34.900 1.070 -18.984 1.00 28.06 270 TYR D C 1
ATOM 14852 O O . TYR D 1 270 ? -34.615 0.624 -17.871 1.00 26.82 270 TYR D O 1
ATOM 14861 N N . ALA D 1 271 ? -34.008 1.740 -19.735 1.00 27.82 271 ALA D N 1
ATOM 14862 C CA . ALA D 1 271 ? -32.619 1.794 -19.282 1.00 28.37 271 ALA D CA 1
ATOM 14863 C C . ALA D 1 271 ? -31.931 3.099 -19.694 1.00 27.71 271 ALA D C 1
ATOM 14864 O O . ALA D 1 271 ? -32.184 3.669 -20.752 1.00 27.58 271 ALA D O 1
ATOM 14866 N N . ASP D 1 272 ? -30.987 3.507 -18.863 1.00 28.10 272 ASP D N 1
ATOM 14867 C CA . ASP D 1 272 ? -30.192 4.699 -19.105 1.00 29.50 272 ASP D CA 1
ATOM 14868 C C . ASP D 1 272 ? -29.576 4.698 -20.503 1.00 30.14 272 ASP D C 1
ATOM 14869 O O . ASP D 1 272 ? -29.076 3.673 -20.990 1.00 29.84 272 ASP D O 1
ATOM 14874 N N . GLY D 1 273 ? -29.592 5.888 -21.106 1.00 28.13 273 GLY D N 1
ATOM 14875 C CA . GLY D 1 273 ? -28.853 6.145 -22.318 1.00 29.30 273 GLY D CA 1
ATOM 14876 C C . GLY D 1 273 ? -27.770 7.198 -22.096 1.00 29.76 273 GLY D C 1
ATOM 14877 O O . GLY D 1 273 ? -28.057 8.408 -22.051 1.00 29.94 273 GLY D O 1
ATOM 14878 N N . TRP D 1 274 ? -26.511 6.751 -22.088 1.00 29.14 274 TRP D N 1
ATOM 14879 C CA . TRP D 1 274 ? -25.412 7.655 -21.807 1.00 29.00 274 TRP D CA 1
ATOM 14880 C C . TRP D 1 274 ? -25.267 8.686 -22.934 1.00 30.79 274 TRP D C 1
ATOM 14881 O O . TRP D 1 274 ? -24.811 9.804 -22.715 1.00 33.36 274 TRP D O 1
ATOM 14892 N N . TRP D 1 275 ? -25.690 8.339 -24.149 1.00 31.48 275 TRP D N 1
ATOM 14893 C CA . TRP D 1 275 ? -25.588 9.247 -25.277 1.00 32.50 275 TRP D CA 1
ATOM 14894 C C . TRP D 1 275 ? -26.391 10.540 -25.084 1.00 34.92 275 TRP D C 1
ATOM 14895 O O . TRP D 1 275 ? -26.150 11.489 -25.814 1.00 33.56 275 TRP D O 1
ATOM 14906 N N . LYS D 1 276 ? -27.330 10.578 -24.123 1.00 34.54 276 LYS D N 1
ATOM 14907 C CA . LYS D 1 276 ? -28.401 11.551 -24.163 1.00 32.83 276 LYS D CA 1
ATOM 14908 C C . LYS D 1 276 ? -27.914 12.933 -23.751 1.00 33.05 276 LYS D C 1
ATOM 14909 O O . LYS D 1 276 ? -28.506 13.916 -24.175 1.00 34.88 276 LYS D O 1
ATOM 14915 N N . GLY D 1 277 ? -26.845 13.042 -22.968 1.00 35.58 277 GLY D N 1
ATOM 14916 C CA . GLY D 1 277 ? -26.265 14.362 -22.708 1.00 37.78 277 GLY D CA 1
ATOM 14917 C C . GLY D 1 277 ? -25.033 14.678 -23.567 1.00 40.86 277 GLY D C 1
ATOM 14918 O O . GLY D 1 277 ? -24.248 15.550 -23.230 1.00 41.46 277 GLY D O 1
ATOM 14919 N N . GLY D 1 278 ? -24.855 13.995 -24.700 1.00 40.99 278 GLY D N 1
ATOM 14920 C CA . GLY D 1 278 ? -23.575 14.012 -25.379 1.00 43.23 278 GLY D CA 1
ATOM 14921 C C . GLY D 1 278 ? -22.566 13.143 -24.628 1.00 48.31 278 GLY D C 1
ATOM 14922 O O . GLY D 1 278 ? -22.743 12.845 -23.429 1.00 55.18 278 GLY D O 1
ATOM 14923 N N . GLU D 1 279 ? -21.524 12.729 -25.366 1.00 44.46 279 GLU D N 1
ATOM 14924 C CA . GLU D 1 279 ? -20.471 11.861 -24.858 1.00 44.59 279 GLU D CA 1
ATOM 14925 C C . GLU D 1 279 ? -21.046 10.478 -24.496 1.00 41.78 279 GLU D C 1
ATOM 14926 O O . GLU D 1 279 ? -21.257 10.188 -23.318 1.00 41.36 279 GLU D O 1
ATOM 14932 N N . LYS D 1 280 ? -21.277 9.617 -25.502 1.00 39.21 280 LYS D N 1
ATOM 14933 C CA . LYS D 1 280 ? -21.977 8.342 -25.318 1.00 38.64 280 LYS D CA 1
ATOM 14934 C C . LYS D 1 280 ? -21.145 7.331 -24.516 1.00 36.77 280 LYS D C 1
ATOM 14935 O O . LYS D 1 280 ? -21.701 6.416 -23.952 1.00 35.73 280 LYS D O 1
ATOM 14941 N N . SER D 1 281 ? -19.826 7.506 -24.460 1.00 35.94 281 SER D N 1
ATOM 14942 C CA . SER D 1 281 ? -18.940 6.663 -23.680 1.00 37.44 281 SER D CA 1
ATOM 14943 C C . SER D 1 281 ? -18.741 7.176 -22.253 1.00 36.63 281 SER D C 1
ATOM 14944 O O . SER D 1 281 ? -17.974 6.577 -21.492 1.00 37.79 281 SER D O 1
ATOM 14947 N N . ASP D 1 282 ? -19.417 8.273 -21.890 1.00 36.69 282 ASP D N 1
ATOM 14948 C CA . ASP D 1 282 ? -19.288 8.840 -20.557 1.00 38.14 282 ASP D CA 1
ATOM 14949 C C . ASP D 1 282 ? -20.659 8.939 -19.893 1.00 36.23 282 ASP D C 1
ATOM 14950 O O . ASP D 1 282 ? -21.634 9.389 -20.501 1.00 33.67 282 ASP D O 1
ATOM 14955 N N . HIS D 1 283 ? -20.728 8.496 -18.629 1.00 36.36 283 HIS D N 1
ATOM 14956 C CA . HIS D 1 283 ? -21.942 8.651 -17.846 1.00 34.61 283 HIS D CA 1
ATOM 14957 C C . HIS D 1 283 ? -21.820 9.916 -17.004 1.00 34.89 283 HIS D C 1
ATOM 14958 O O . HIS D 1 283 ? -21.269 9.877 -15.904 1.00 36.35 283 HIS D O 1
ATOM 14965 N N . SER D 1 284 ? -22.288 11.031 -17.573 1.00 34.17 284 SER D N 1
ATOM 14966 C CA . SER D 1 284 ? -22.099 12.360 -17.011 1.00 34.64 284 SER D CA 1
ATOM 14967 C C . SER D 1 284 ? -22.839 12.509 -15.667 1.00 32.83 284 SER D C 1
ATOM 14968 O O . SER D 1 284 ? -24.012 12.176 -15.544 1.00 31.65 284 SER D O 1
ATOM 14971 N N . LEU D 1 285 ? -22.139 13.007 -14.632 1.00 32.64 285 LEU D N 1
ATOM 14972 C CA . LEU D 1 285 ? -22.722 13.179 -13.312 1.00 32.19 285 LEU D CA 1
ATOM 14973 C C . LEU D 1 285 ? -23.848 14.210 -13.346 1.00 33.41 285 LEU D C 1
ATOM 14974 O O . LEU D 1 285 ? -24.797 14.053 -12.589 1.00 36.14 285 LEU D O 1
ATOM 14979 N N . ASN D 1 286 ? -23.813 15.183 -14.276 1.00 32.45 286 ASN D N 1
ATOM 14980 C CA . ASN D 1 286 ? -24.722 16.324 -14.217 1.00 34.49 286 ASN D CA 1
ATOM 14981 C C . ASN D 1 286 ? -25.679 16.412 -15.410 1.00 33.96 286 ASN D C 1
ATOM 14982 O O . ASN D 1 286 ? -26.282 17.475 -15.602 1.00 31.65 286 ASN D O 1
ATOM 14987 N N . GLN D 1 287 ? -25.869 15.299 -16.135 1.00 32.28 287 GLN D N 1
ATOM 14988 C CA . GLN D 1 287 ? -26.844 15.240 -17.216 1.00 32.55 287 GLN D CA 1
ATOM 14989 C C . GLN D 1 287 ? -28.053 14.406 -16.817 1.00 31.44 287 GLN D C 1
ATOM 14990 O O . GLN D 1 287 ? -28.023 13.184 -16.876 1.00 30.19 287 GLN D O 1
ATOM 14996 N N . PRO D 1 288 ? -29.161 15.055 -16.421 1.00 31.01 288 PRO D N 1
ATOM 14997 C CA . PRO D 1 288 ? -30.396 14.325 -16.066 1.00 31.54 288 PRO D CA 1
ATOM 14998 C C . PRO D 1 288 ? -30.912 13.300 -17.085 1.00 32.06 288 PRO D C 1
ATOM 14999 O O . PRO D 1 288 ? -31.388 12.220 -16.720 1.00 32.72 288 PRO D O 1
ATOM 15003 N N . GLU D 1 289 ? -30.745 13.620 -18.372 1.00 31.15 289 GLU D N 1
ATOM 15004 C CA . GLU D 1 289 ? -31.265 12.797 -19.452 1.00 29.97 289 GLU D CA 1
ATOM 15005 C C . GLU D 1 289 ? -30.587 11.414 -19.510 1.00 29.11 289 GLU D C 1
ATOM 15006 O O . GLU D 1 289 ? -31.069 10.529 -20.209 1.00 30.88 289 GLU D O 1
ATOM 15012 N N . GLU D 1 290 ? -29.441 11.245 -18.847 1.00 27.63 290 GLU D N 1
ATOM 15013 C CA . GLU D 1 290 ? -28.654 10.020 -18.904 1.00 27.64 290 GLU D CA 1
ATOM 15014 C C . GLU D 1 290 ? -29.020 9.039 -17.776 1.00 27.26 290 GLU D C 1
ATOM 15015 O O . GLU D 1 290 ? -28.378 7.993 -17.629 1.00 25.02 290 GLU D O 1
ATOM 15021 N N . TRP D 1 291 ? -30.006 9.410 -16.943 1.00 27.36 291 TRP D N 1
ATOM 15022 C CA . TRP D 1 291 ? -30.274 8.679 -15.717 1.00 27.49 291 TRP D CA 1
ATOM 15023 C C . TRP D 1 291 ? -31.764 8.498 -15.501 1.00 25.72 291 TRP D C 1
ATOM 15024 O O . TRP D 1 291 ? -32.210 8.584 -14.368 1.00 26.33 291 TRP D O 1
ATOM 15035 N N . PHE D 1 292 ? -32.528 8.228 -16.569 1.00 28.10 292 PHE D N 1
ATOM 15036 C CA . PHE D 1 292 ? -33.979 8.058 -16.469 1.00 25.68 292 PHE D CA 1
ATOM 15037 C C . PHE D 1 292 ? -34.348 6.581 -16.391 1.00 26.84 292 PHE D C 1
ATOM 15038 O O . PHE D 1 292 ? -35.491 6.232 -16.081 1.00 27.51 292 PHE D O 1
ATOM 15046 N N . GLY D 1 293 ? -33.372 5.697 -16.621 1.00 26.27 293 GLY D N 1
ATOM 15047 C CA . GLY D 1 293 ? -33.665 4.282 -16.722 1.00 26.26 293 GLY D CA 1
ATOM 15048 C C . GLY D 1 293 ? -34.238 3.661 -15.449 1.00 24.94 293 GLY D C 1
ATOM 15049 O O . GLY D 1 293 ? -33.917 4.037 -14.329 1.00 23.58 293 GLY D O 1
ATOM 15050 N N . PHE D 1 294 ? -35.078 2.650 -15.648 1.00 24.38 294 PHE D N 1
ATOM 15051 C CA . PHE D 1 294 ? -35.417 1.745 -14.561 1.00 24.61 294 PHE D CA 1
ATOM 15052 C C . PHE D 1 294 ? -34.257 0.778 -14.345 1.00 25.25 294 PHE D C 1
ATOM 15053 O O . PHE D 1 294 ? -34.161 0.204 -13.281 1.00 24.97 294 PHE D O 1
ATOM 15061 N N . TRP D 1 295 ? -33.363 0.659 -15.342 1.00 26.42 295 TRP D N 1
ATOM 15062 C CA . TRP D 1 295 ? -32.152 -0.146 -15.272 1.00 27.07 295 TRP D CA 1
ATOM 15063 C C . TRP D 1 295 ? -30.931 0.748 -15.446 1.00 28.56 295 TRP D C 1
ATOM 15064 O O . TRP D 1 295 ? -30.965 1.708 -16.229 1.00 30.82 295 TRP D O 1
ATOM 15075 N N . GLY D 1 296 ? -29.859 0.417 -14.714 1.00 28.14 296 GLY D N 1
ATOM 15076 C CA . GLY D 1 296 ? -28.633 1.191 -14.735 1.00 28.36 296 GLY D CA 1
ATOM 15077 C C . GLY D 1 296 ? -27.426 0.291 -15.001 1.00 29.16 296 GLY D C 1
ATOM 15078 O O . GLY D 1 296 ? -27.379 -0.848 -14.522 1.00 28.21 296 GLY D O 1
ATOM 15079 N N . TYR D 1 297 ? -26.449 0.846 -15.744 1.00 29.58 297 TYR D N 1
ATOM 15080 C CA . TYR D 1 297 ? -25.270 0.126 -16.207 1.00 29.60 297 TYR D CA 1
ATOM 15081 C C . TYR D 1 297 ? -24.141 0.461 -15.261 1.00 30.27 297 TYR D C 1
ATOM 15082 O O . TYR D 1 297 ? -24.051 1.594 -14.845 1.00 32.30 297 TYR D O 1
ATOM 15091 N N . SER D 1 298 ? -23.317 -0.531 -14.906 1.00 31.67 298 SER D N 1
ATOM 15092 C CA . SER D 1 298 ? -22.332 -0.333 -13.859 1.00 33.64 298 SER D CA 1
ATOM 15093 C C . SER D 1 298 ? -21.136 0.481 -14.368 1.00 32.71 298 SER D C 1
ATOM 15094 O O . SER D 1 298 ? -20.497 1.147 -13.573 1.00 30.85 298 SER D O 1
ATOM 15097 N N . ASP D 1 299 ? -20.801 0.323 -15.653 1.00 34.42 299 ASP D N 1
ATOM 15098 C CA . ASP D 1 299 ? -19.648 0.949 -16.293 1.00 35.77 299 ASP D CA 1
ATOM 15099 C C . ASP D 1 299 ? -19.786 0.774 -17.809 1.00 35.47 299 ASP D C 1
ATOM 15100 O O . ASP D 1 299 ? -20.758 0.206 -18.295 1.00 36.39 299 ASP D O 1
ATOM 15105 N N . LEU D 1 300 ? -18.830 1.315 -18.553 1.00 35.88 300 LEU D N 1
ATOM 15106 C CA . LEU D 1 300 ? -18.878 1.351 -20.006 1.00 37.66 300 LEU D CA 1
ATOM 15107 C C . LEU D 1 300 ? -18.987 -0.042 -20.642 1.00 39.32 300 LEU D C 1
ATOM 15108 O O . LEU D 1 300 ? -19.450 -0.169 -21.764 1.00 39.79 300 LEU D O 1
ATOM 15113 N N . ASN D 1 301 ? -18.522 -1.095 -19.969 1.00 42.21 301 ASN D N 1
ATOM 15114 C CA . ASN D 1 301 ? -18.494 -2.424 -20.572 1.00 43.60 301 ASN D CA 1
ATOM 15115 C C . ASN D 1 301 ? -19.748 -3.234 -20.249 1.00 40.90 301 ASN D C 1
ATOM 15116 O O . ASN D 1 301 ? -19.841 -4.393 -20.639 1.00 43.01 301 ASN D O 1
ATOM 15121 N N . ASP D 1 302 ? -20.680 -2.653 -19.496 1.00 38.56 302 ASP D N 1
ATOM 15122 C CA . ASP D 1 302 ? -21.848 -3.392 -19.065 1.00 37.48 302 ASP D CA 1
ATOM 15123 C C . ASP D 1 302 ? -22.890 -3.269 -20.170 1.00 38.62 302 ASP D C 1
ATOM 15124 O O . ASP D 1 302 ? -23.318 -2.164 -20.498 1.00 38.66 302 ASP D O 1
ATOM 15129 N N . LYS D 1 303 ? -23.265 -4.417 -20.744 1.00 39.49 303 LYS D N 1
ATOM 15130 C CA . LYS D 1 303 ? -24.259 -4.509 -21.803 1.00 41.05 303 LYS D CA 1
ATOM 15131 C C . LYS D 1 303 ? -25.623 -4.863 -21.203 1.00 37.50 303 LYS D C 1
ATOM 15132 O O . LYS D 1 303 ? -26.621 -4.806 -21.908 1.00 35.87 303 LYS D O 1
ATOM 15138 N N . TYR D 1 304 ? -25.677 -5.171 -19.895 1.00 36.30 304 TYR D N 1
ATOM 15139 C CA . TYR D 1 304 ? -26.864 -5.784 -19.295 1.00 35.15 304 TYR D CA 1
ATOM 15140 C C . TYR D 1 304 ? -27.526 -4.850 -18.285 1.00 33.75 304 TYR D C 1
ATOM 15141 O O . TYR D 1 304 ? -28.735 -4.589 -18.396 1.00 32.03 304 TYR D O 1
ATOM 15150 N N . GLY D 1 305 ? -26.734 -4.387 -17.301 1.00 33.36 305 GLY D N 1
ATOM 15151 C CA . GLY D 1 305 ? -27.217 -3.523 -16.237 1.00 32.37 305 GLY D CA 1
ATOM 15152 C C . GLY D 1 305 ? -28.124 -4.280 -15.273 1.00 32.56 305 GLY D C 1
ATOM 15153 O O . GLY D 1 305 ? -28.371 -5.471 -15.458 1.00 33.43 305 GLY D O 1
ATOM 15154 N N . THR D 1 306 ? -28.594 -3.592 -14.224 1.00 32.10 306 THR D N 1
ATOM 15155 C CA . THR D 1 306 ? -29.447 -4.214 -13.226 1.00 31.70 306 THR D CA 1
ATOM 15156 C C . THR D 1 306 ? -30.596 -3.256 -12.936 1.00 31.37 306 THR D C 1
ATOM 15157 O O . THR D 1 306 ? -30.452 -2.055 -13.129 1.00 31.25 306 THR D O 1
ATOM 15161 N N . PRO D 1 307 ? -31.770 -3.787 -12.491 1.00 30.93 307 PRO D N 1
ATOM 15162 C CA . PRO D 1 307 ? -32.900 -2.945 -12.140 1.00 29.42 307 PRO D CA 1
ATOM 15163 C C . PRO D 1 307 ? -32.790 -2.132 -10.861 1.00 28.64 307 PRO D C 1
ATOM 15164 O O . PRO D 1 307 ? -32.306 -2.616 -9.835 1.00 30.14 307 PRO D O 1
ATOM 15168 N N . ARG D 1 308 ? -33.248 -0.891 -10.935 1.00 27.19 308 ARG D N 1
ATOM 15169 C CA . ARG D 1 308 ? -33.268 -0.007 -9.748 1.00 26.32 308 ARG D CA 1
ATOM 15170 C C . ARG D 1 308 ? -34.609 -0.228 -9.035 1.00 25.65 308 ARG D C 1
ATOM 15171 O O . ARG D 1 308 ? -35.502 -0.818 -9.637 1.00 25.45 308 ARG D O 1
ATOM 15179 N N . PRO D 1 309 ? -34.757 0.165 -7.760 1.00 26.24 309 PRO D N 1
ATOM 15180 C CA . PRO D 1 309 ? -35.977 -0.124 -7.020 1.00 26.02 309 PRO D CA 1
ATOM 15181 C C . PRO D 1 309 ? -37.314 0.195 -7.691 1.00 27.38 309 PRO D C 1
ATOM 15182 O O . PRO D 1 309 ? -38.293 -0.507 -7.424 1.00 31.00 309 PRO D O 1
ATOM 15186 N N . VAL D 1 310 ? -37.345 1.211 -8.546 1.00 25.77 310 VAL D N 1
ATOM 15187 C CA . VAL D 1 310 ? -38.564 1.582 -9.242 1.00 26.32 310 VAL D CA 1
ATOM 15188 C C . VAL D 1 310 ? -39.070 0.408 -10.089 1.00 26.88 310 VAL D C 1
ATOM 15189 O O . VAL D 1 310 ? -40.261 0.300 -10.322 1.00 26.79 310 VAL D O 1
ATOM 15193 N N . TRP D 1 311 ? -38.155 -0.440 -10.585 1.00 27.18 311 TRP D N 1
ATOM 15194 C CA . TRP D 1 311 ? -38.527 -1.584 -11.401 1.00 26.94 311 TRP D CA 1
ATOM 15195 C C . TRP D 1 311 ? -39.499 -2.491 -10.669 1.00 26.55 311 TRP D C 1
ATOM 15196 O O . TRP D 1 311 ? -40.505 -2.878 -11.250 1.00 28.40 311 TRP D O 1
ATOM 15207 N N . PHE D 1 312 ? -39.202 -2.759 -9.399 1.00 27.44 312 PHE D N 1
ATOM 15208 C CA . PHE D 1 312 ? -39.963 -3.697 -8.576 1.00 27.74 312 PHE D CA 1
ATOM 15209 C C . PHE D 1 312 ? -41.222 -3.028 -8.021 1.00 27.87 312 PHE D C 1
ATOM 15210 O O . PHE D 1 312 ? -42.269 -3.663 -7.937 1.00 26.10 312 PHE D O 1
ATOM 15218 N N . ALA D 1 313 ? -41.152 -1.725 -7.680 1.00 27.10 313 ALA D N 1
ATOM 15219 C CA . ALA D 1 313 ? -42.349 -1.048 -7.221 1.00 26.48 313 ALA D CA 1
ATOM 15220 C C . ALA D 1 313 ? -43.356 -0.983 -8.372 1.00 27.24 313 ALA D C 1
ATOM 15221 O O . ALA D 1 313 ? -44.543 -1.137 -8.125 1.00 30.35 313 ALA D O 1
ATOM 15223 N N . MET D 1 314 ? -42.883 -0.788 -9.612 1.00 27.11 314 MET D N 1
ATOM 15224 C CA . MET D 1 314 ? -43.758 -0.717 -10.770 1.00 28.09 314 MET D CA 1
ATOM 15225 C C . MET D 1 314 ? -44.320 -2.095 -11.107 1.00 28.06 314 MET D C 1
ATOM 15226 O O . MET D 1 314 ? -45.482 -2.201 -11.418 1.00 27.42 314 MET D O 1
ATOM 15231 N N . ARG D 1 315 ? -43.499 -3.146 -11.073 1.00 29.80 315 ARG D N 1
ATOM 15232 C CA . ARG D 1 315 ? -44.009 -4.470 -11.351 1.00 30.95 315 ARG D CA 1
ATOM 15233 C C . ARG D 1 315 ? -45.155 -4.797 -10.399 1.00 31.65 315 ARG D C 1
ATOM 15234 O O . ARG D 1 315 ? -46.179 -5.343 -10.816 1.00 30.84 315 ARG D O 1
ATOM 15242 N N . ASP D 1 316 ? -44.941 -4.520 -9.104 1.00 33.20 316 ASP D N 1
ATOM 15243 C CA . ASP D 1 316 ? -45.933 -4.864 -8.097 1.00 33.71 316 ASP D CA 1
ATOM 15244 C C . ASP D 1 316 ? -47.176 -3.998 -8.293 1.00 30.76 316 ASP D C 1
ATOM 15245 O O . ASP D 1 316 ? -48.290 -4.475 -8.143 1.00 29.85 316 ASP D O 1
ATOM 15250 N N . TYR D 1 317 ? -46.983 -2.737 -8.680 1.00 28.55 317 TYR D N 1
ATOM 15251 C CA . TYR D 1 317 ? -48.110 -1.837 -8.863 1.00 29.12 317 TYR D CA 1
ATOM 15252 C C . TYR D 1 317 ? -49.007 -2.307 -10.005 1.00 29.02 317 TYR D C 1
ATOM 15253 O O . TYR D 1 317 ? -50.212 -2.214 -9.923 1.00 27.48 317 TYR D O 1
ATOM 15262 N N . MET D 1 318 ? -48.419 -2.845 -11.075 1.00 30.82 318 MET D N 1
ATOM 15263 C CA . MET D 1 318 ? -49.177 -3.128 -12.283 1.00 30.72 318 MET D CA 1
ATOM 15264 C C . MET D 1 318 ? -50.024 -4.390 -12.177 1.00 30.00 318 MET D C 1
ATOM 15265 O O . MET D 1 318 ? -50.784 -4.636 -13.095 1.00 31.06 318 MET D O 1
ATOM 15270 N N . LYS D 1 319 ? -49.930 -5.142 -11.080 1.00 31.55 319 LYS D N 1
ATOM 15271 C CA . LYS D 1 319 ? -50.656 -6.397 -10.939 1.00 36.36 319 LYS D CA 1
ATOM 15272 C C . LYS D 1 319 ? -52.176 -6.185 -10.920 1.00 36.03 319 LYS D C 1
ATOM 15273 O O . LYS D 1 319 ? -52.919 -6.992 -11.500 1.00 35.68 319 LYS D O 1
ATOM 15279 N N . GLY D 1 320 ? -52.642 -5.128 -10.238 1.00 34.13 320 GLY D N 1
ATOM 15280 C CA . GLY D 1 320 ? -54.048 -4.747 -10.300 1.00 34.12 320 GLY D CA 1
ATOM 15281 C C . GLY D 1 320 ? -54.226 -3.238 -10.371 1.00 34.21 320 GLY D C 1
ATOM 15282 O O . GLY D 1 320 ? -53.865 -2.532 -9.430 1.00 31.89 320 GLY D O 1
ATOM 15283 N N . LEU D 1 321 ? -54.801 -2.774 -11.493 1.00 35.11 321 LEU D N 1
ATOM 15284 C CA . LEU D 1 321 ? -54.954 -1.349 -11.756 1.00 34.04 321 LEU D CA 1
ATOM 15285 C C . LEU D 1 321 ? -56.384 -0.950 -11.446 1.00 31.73 321 LEU D C 1
ATOM 15286 O O . LEU D 1 321 ? -57.310 -1.652 -11.846 1.00 34.29 321 LEU D O 1
ATOM 15291 N N . ILE D 1 322 ? -56.525 0.162 -10.711 1.00 29.75 322 ILE D N 1
ATOM 15292 C CA . ILE D 1 322 ? -57.816 0.756 -10.392 1.00 29.26 322 ILE D CA 1
ATOM 15293 C C . ILE D 1 322 ? -57.971 1.946 -11.331 1.00 29.01 322 ILE D C 1
ATOM 15294 O O . ILE D 1 322 ? -57.185 2.886 -11.211 1.00 28.87 322 ILE D O 1
ATOM 15299 N N . ILE D 1 323 ? -58.967 1.888 -12.235 1.00 29.02 323 ILE D N 1
ATOM 15300 C CA . ILE D 1 323 ? -59.272 2.974 -13.160 1.00 29.64 323 ILE D CA 1
ATOM 15301 C C . ILE D 1 323 ? -60.438 3.832 -12.652 1.00 29.84 323 ILE D C 1
ATOM 15302 O O . ILE D 1 323 ? -60.467 5.039 -12.876 1.00 29.08 323 ILE D O 1
ATOM 15307 N N . SER D 1 324 ? -61.427 3.194 -12.023 1.00 29.51 324 SER D N 1
ATOM 15308 C CA . SER D 1 324 ? -62.474 3.908 -11.323 1.00 31.18 324 SER D CA 1
ATOM 15309 C C . SER D 1 324 ? -62.781 3.135 -10.047 1.00 32.17 324 SER D C 1
ATOM 15310 O O . SER D 1 324 ? -62.617 1.919 -10.035 1.00 34.91 324 SER D O 1
ATOM 15313 N N . PRO D 1 325 ? -63.172 3.783 -8.921 1.00 30.78 325 PRO D N 1
ATOM 15314 C CA . PRO D 1 325 ? -63.185 5.239 -8.807 1.00 29.19 325 PRO D CA 1
ATOM 15315 C C . PRO D 1 325 ? -61.792 5.843 -8.864 1.00 29.01 325 PRO D C 1
ATOM 15316 O O . PRO D 1 325 ? -60.819 5.145 -8.626 1.00 26.63 325 PRO D O 1
ATOM 15320 N N . LYS D 1 326 ? -61.743 7.165 -9.086 1.00 29.54 326 LYS D N 1
ATOM 15321 C CA . LYS D 1 326 ? -60.490 7.876 -9.256 1.00 28.95 326 LYS D CA 1
ATOM 15322 C C . LYS D 1 326 ? -60.091 8.623 -7.978 1.00 27.49 326 LYS D C 1
ATOM 15323 O O . LYS D 1 326 ? -60.911 9.194 -7.263 1.00 25.90 326 LYS D O 1
ATOM 15329 N N . ASN D 1 327 ? -58.783 8.588 -7.693 1.00 27.32 327 ASN D N 1
ATOM 15330 C CA . ASN D 1 327 ? -58.202 9.296 -6.566 1.00 27.22 327 ASN D CA 1
ATOM 15331 C C . ASN D 1 327 ? -58.483 10.794 -6.711 1.00 27.14 327 ASN D C 1
ATOM 15332 O O . ASN D 1 327 ? -58.307 11.338 -7.784 1.00 25.61 327 ASN D O 1
ATOM 15337 N N . LYS D 1 328 ? -58.908 11.415 -5.613 1.00 27.96 328 LYS D N 1
ATOM 15338 C CA . LYS D 1 328 ? -59.300 12.812 -5.551 1.00 30.96 328 LYS D CA 1
ATOM 15339 C C . LYS D 1 328 ? -60.487 13.106 -6.471 1.00 31.40 328 LYS D C 1
ATOM 15340 O O . LYS D 1 328 ? -60.620 14.220 -6.979 1.00 35.48 328 LYS D O 1
ATOM 15346 N N . SER D 1 329 ? -61.383 12.127 -6.614 1.00 29.84 329 SER D N 1
ATOM 15347 C CA . SER D 1 329 ? -62.620 12.317 -7.351 1.00 29.08 329 SER D CA 1
ATOM 15348 C C . SER D 1 329 ? -63.701 12.751 -6.382 1.00 29.26 329 SER D C 1
ATOM 15349 O O . SER D 1 329 ? -63.671 12.388 -5.195 1.00 29.78 329 SER D O 1
ATOM 15352 N N . ILE D 1 330 ? -64.675 13.486 -6.933 1.00 31.23 330 ILE D N 1
ATOM 15353 C CA . ILE D 1 330 ? -65.793 13.999 -6.164 1.00 32.21 330 ILE D CA 1
ATOM 15354 C C . ILE D 1 330 ? -67.048 13.338 -6.701 1.00 32.31 330 ILE D C 1
ATOM 15355 O O . ILE D 1 330 ? -67.196 13.277 -7.908 1.00 34.34 330 ILE D O 1
ATOM 15360 N N . HIS D 1 331 ? -67.917 12.870 -5.798 1.00 32.35 331 HIS D N 1
ATOM 15361 C CA . HIS D 1 331 ? -69.053 12.027 -6.117 1.00 32.59 331 HIS D CA 1
ATOM 15362 C C . HIS D 1 331 ? -70.299 12.592 -5.471 1.00 33.69 331 HIS D C 1
ATOM 15363 O O . HIS D 1 331 ? -70.241 12.973 -4.318 1.00 33.25 331 HIS D O 1
ATOM 15370 N N . THR D 1 332 ? -71.404 12.650 -6.223 1.00 37.14 332 THR D N 1
ATOM 15371 C CA . THR D 1 332 ? -72.651 13.245 -5.729 1.00 40.09 332 THR D CA 1
ATOM 15372 C C . THR D 1 332 ? -73.769 12.210 -5.781 1.00 42.03 332 THR D C 1
ATOM 15373 O O . THR D 1 332 ? -74.929 12.539 -5.642 1.00 48.75 332 THR D O 1
ATOM 15377 N N . ASN D 1 333 ? -73.376 10.940 -5.894 1.00 44.93 333 ASN D N 1
ATOM 15378 C CA . ASN D 1 333 ? -74.249 9.791 -6.011 1.00 43.34 333 ASN D CA 1
ATOM 15379 C C . ASN D 1 333 ? -73.600 8.677 -5.201 1.00 40.43 333 ASN D C 1
ATOM 15380 O O . ASN D 1 333 ? -72.409 8.457 -5.363 1.00 41.17 333 ASN D O 1
ATOM 15385 N N . THR D 1 334 ? -74.367 7.954 -4.383 1.00 39.48 334 THR D N 1
ATOM 15386 C CA . THR D 1 334 ? -73.824 6.867 -3.580 1.00 39.43 334 THR D CA 1
ATOM 15387 C C . THR D 1 334 ? -73.611 5.567 -4.391 1.00 40.02 334 THR D C 1
ATOM 15388 O O . THR D 1 334 ? -73.136 4.587 -3.841 1.00 39.23 334 THR D O 1
ATOM 15392 N N . LYS D 1 335 ? -73.894 5.540 -5.700 1.00 41.43 335 LYS D N 1
ATOM 15393 C CA . LYS D 1 335 ? -73.467 4.436 -6.541 1.00 43.30 335 LYS D CA 1
ATOM 15394 C C . LYS D 1 335 ? -72.238 4.855 -7.331 1.00 43.14 335 LYS D C 1
ATOM 15395 O O . LYS D 1 335 ? -72.349 5.706 -8.211 1.00 45.98 335 LYS D O 1
ATOM 15401 N N . ILE D 1 336 ? -71.114 4.192 -7.042 1.00 41.14 336 ILE D N 1
ATOM 15402 C CA . ILE D 1 336 ? -69.795 4.564 -7.534 1.00 43.51 336 ILE D CA 1
ATOM 15403 C C . ILE D 1 336 ? -69.364 3.551 -8.579 1.00 41.57 336 ILE D C 1
ATOM 15404 O O . ILE D 1 336 ? -69.158 2.400 -8.200 1.00 44.78 336 ILE D O 1
ATOM 15409 N N . PRO D 1 337 ? -69.171 3.931 -9.868 1.00 37.12 337 PRO D N 1
ATOM 15410 C CA . PRO D 1 337 ? -68.618 2.997 -10.840 1.00 37.32 337 PRO D CA 1
ATOM 15411 C C . PRO D 1 337 ? -67.225 2.533 -10.376 1.00 40.62 337 PRO D C 1
ATOM 15412 O O . PRO D 1 337 ? -66.369 3.314 -9.922 1.00 37.89 337 PRO D O 1
ATOM 15416 N N . LEU D 1 338 ? -67.039 1.201 -10.427 1.00 39.95 338 LEU D N 1
ATOM 15417 C CA . LEU D 1 338 ? -65.751 0.573 -10.210 1.00 38.12 338 LEU D CA 1
ATOM 15418 C C . LEU D 1 338 ? -65.256 -0.006 -11.539 1.00 34.54 338 LEU D C 1
ATOM 15419 O O . LEU D 1 338 ? -66.023 -0.570 -12.308 1.00 33.65 338 LEU D O 1
ATOM 15424 N N . GLU D 1 339 ? -63.982 0.214 -11.851 1.00 32.41 339 GLU D N 1
ATOM 15425 C CA . GLU D 1 339 ? -63.383 -0.327 -13.052 1.00 31.89 339 GLU D CA 1
ATOM 15426 C C . GLU D 1 339 ? -61.957 -0.731 -12.715 1.00 30.88 339 GLU D C 1
ATOM 15427 O O . GLU D 1 339 ? -61.201 0.112 -12.241 1.00 30.73 339 GLU D O 1
ATOM 15433 N N . LEU D 1 340 ? -61.624 -2.005 -12.976 1.00 30.10 340 LEU D N 1
ATOM 15434 C CA . LEU D 1 340 ? -60.323 -2.572 -12.676 1.00 29.28 340 LEU D CA 1
ATOM 15435 C C . LEU D 1 340 ? -59.744 -3.248 -13.917 1.00 29.03 340 LEU D C 1
ATOM 15436 O O . LEU D 1 340 ? -60.483 -3.699 -14.771 1.00 28.19 340 LEU D O 1
ATOM 15441 N N . TYR D 1 341 ? -58.404 -3.291 -13.997 1.00 30.70 341 TYR D N 1
ATOM 15442 C CA . TYR D 1 341 ? -57.679 -4.066 -14.996 1.00 31.61 341 TYR D CA 1
ATOM 15443 C C . TYR D 1 341 ? -56.661 -4.932 -14.250 1.00 33.09 341 TYR D C 1
ATOM 15444 O O . TYR D 1 341 ? -55.696 -4.421 -13.693 1.00 32.30 341 TYR D O 1
ATOM 15453 N N . ASN D 1 342 ? -56.964 -6.224 -14.212 1.00 35.57 342 ASN D N 1
ATOM 15454 C CA . ASN D 1 342 ? -56.175 -7.135 -13.359 1.00 35.15 342 ASN D CA 1
ATOM 15455 C C . ASN D 1 342 ? -55.322 -8.092 -14.180 1.00 37.69 342 ASN D C 1
ATOM 15456 O O . ASN D 1 342 ? -55.710 -8.440 -15.299 1.00 42.29 342 ASN D O 1
ATOM 15461 N N . ASP D 1 343 ? -54.187 -8.482 -13.618 1.00 38.32 343 ASP D N 1
ATOM 15462 C CA . ASP D 1 343 ? -53.333 -9.497 -14.279 1.00 39.56 343 ASP D CA 1
ATOM 15463 C C . ASP D 1 343 ? -53.833 -10.890 -13.880 1.00 38.48 343 ASP D C 1
ATOM 15464 O O . ASP D 1 343 ? -54.746 -10.971 -13.047 1.00 34.40 343 ASP D O 1
ATOM 15469 N N . LYS D 1 344 ? -53.224 -11.932 -14.439 1.00 42.67 344 LYS D N 1
ATOM 15470 C CA . LYS D 1 344 ? -53.652 -13.333 -14.219 1.00 45.27 344 LYS D CA 1
ATOM 15471 C C . LYS D 1 344 ? -53.487 -13.778 -12.771 1.00 41.28 344 LYS D C 1
ATOM 15472 O O . LYS D 1 344 ? -54.040 -14.828 -12.430 1.00 39.49 344 LYS D O 1
ATOM 15478 N N . ASP D 1 345 ? -52.781 -13.006 -11.958 1.00 36.09 345 ASP D N 1
ATOM 15479 C CA . ASP D 1 345 ? -52.502 -13.463 -10.577 1.00 34.40 345 ASP D CA 1
ATOM 15480 C C . ASP D 1 345 ? -53.608 -12.999 -9.629 1.00 33.40 345 ASP D C 1
ATOM 15481 O O . ASP D 1 345 ? -53.767 -13.625 -8.580 1.00 34.05 345 ASP D O 1
ATOM 15486 N N . VAL D 1 346 ? -54.349 -11.959 -10.001 1.00 31.70 346 VAL D N 1
ATOM 15487 C CA . VAL D 1 346 ? -55.436 -11.416 -9.127 1.00 31.42 346 VAL D CA 1
ATOM 15488 C C . VAL D 1 346 ? -56.636 -12.380 -9.144 1.00 32.82 346 VAL D C 1
ATOM 15489 O O . VAL D 1 346 ? -57.204 -12.603 -10.221 1.00 32.25 346 VAL D O 1
ATOM 15493 N N . LYS D 1 347 ? -56.978 -12.938 -7.983 1.00 35.14 347 LYS D N 1
ATOM 15494 C CA . LYS D 1 347 ? -58.154 -13.808 -7.910 1.00 38.80 347 LYS D CA 1
ATOM 15495 C C . LYS D 1 347 ? -59.276 -13.225 -7.060 1.00 38.80 347 LYS D C 1
ATOM 15496 O O . LYS D 1 347 ? -60.384 -13.753 -7.096 1.00 42.80 347 LYS D O 1
ATOM 15502 N N . LYS D 1 348 ? -58.992 -12.166 -6.292 1.00 37.67 348 LYS D N 1
ATOM 15503 C CA . LYS D 1 348 ? -60.026 -11.527 -5.497 1.00 37.01 348 LYS D CA 1
ATOM 15504 C C . LYS D 1 348 ? -59.642 -10.068 -5.277 1.00 35.32 348 LYS D C 1
ATOM 15505 O O . LYS D 1 348 ? -58.457 -9.735 -5.202 1.00 34.19 348 LYS D O 1
ATOM 15511 N N . VAL D 1 349 ? -60.669 -9.231 -5.133 1.00 34.46 349 VAL D N 1
ATOM 15512 C CA . VAL D 1 349 ? -60.515 -7.823 -4.824 1.00 33.74 349 VAL D CA 1
ATOM 15513 C C . VAL D 1 349 ? -61.518 -7.434 -3.750 1.00 33.39 349 VAL D C 1
ATOM 15514 O O . VAL D 1 349 ? -62.709 -7.677 -3.882 1.00 34.43 349 VAL D O 1
ATOM 15518 N N . VAL D 1 350 ? -61.023 -6.811 -2.692 1.00 32.55 350 VAL D N 1
ATOM 15519 C CA . VAL D 1 350 ? -61.885 -6.306 -1.648 1.00 32.11 350 VAL D CA 1
ATOM 15520 C C . VAL D 1 350 ? -61.690 -4.791 -1.573 1.00 32.94 350 VAL D C 1
ATOM 15521 O O . VAL D 1 350 ? -60.589 -4.285 -1.810 1.00 33.24 350 VAL D O 1
ATOM 15525 N N . VAL D 1 351 ? -62.779 -4.060 -1.328 1.00 32.14 351 VAL D N 1
ATOM 15526 C CA . VAL D 1 351 ? -62.688 -2.683 -0.902 1.00 31.32 351 VAL D CA 1
ATOM 15527 C C . VAL D 1 351 ? -63.195 -2.598 0.528 1.00 31.51 351 VAL D C 1
ATOM 15528 O O . VAL D 1 351 ? -64.299 -3.063 0.833 1.00 33.28 351 VAL D O 1
ATOM 15532 N N . LYS D 1 352 ? -62.408 -1.939 1.377 1.00 31.83 352 LYS D N 1
ATOM 15533 C CA . LYS D 1 352 ? -62.845 -1.588 2.720 1.00 33.17 352 LYS D CA 1
ATOM 15534 C C . LYS D 1 352 ? -62.948 -0.061 2.887 1.00 33.75 352 LYS D C 1
ATOM 15535 O O . LYS D 1 352 ? -62.227 0.723 2.247 1.00 33.00 352 LYS D O 1
ATOM 15541 N N . PHE D 1 353 ? -63.849 0.324 3.797 1.00 32.08 353 PHE D N 1
ATOM 15542 C CA . PHE D 1 353 ? -63.866 1.627 4.425 1.00 31.35 353 PHE D CA 1
ATOM 15543 C C . PHE D 1 353 ? -63.941 1.457 5.938 1.00 30.95 353 PHE D C 1
ATOM 15544 O O . PHE D 1 353 ? -64.869 0.821 6.429 1.00 32.49 353 PHE D O 1
ATOM 15552 N N . ARG D 1 354 ? -62.961 2.025 6.650 1.00 30.33 354 ARG D N 1
ATOM 15553 C CA . ARG D 1 354 ? -62.893 1.935 8.095 1.00 31.65 354 ARG D CA 1
ATOM 15554 C C . ARG D 1 354 ? -62.898 0.469 8.520 1.00 32.33 354 ARG D C 1
ATOM 15555 O O . ARG D 1 354 ? -63.552 0.110 9.492 1.00 32.93 354 ARG D O 1
ATOM 15563 N N . ASP D 1 355 ? -62.162 -0.373 7.779 1.00 32.09 355 ASP D N 1
ATOM 15564 C CA . ASP D 1 355 ? -61.919 -1.747 8.191 1.00 33.27 355 ASP D CA 1
ATOM 15565 C C . ASP D 1 355 ? -63.210 -2.557 8.095 1.00 34.63 355 ASP D C 1
ATOM 15566 O O . ASP D 1 355 ? -63.338 -3.592 8.721 1.00 33.39 355 ASP D O 1
ATOM 15571 N N . LYS D 1 356 ? -64.180 -2.049 7.328 1.00 35.78 356 LYS D N 1
ATOM 15572 C CA . LYS D 1 356 ? -65.349 -2.833 6.980 1.00 35.68 356 LYS D CA 1
ATOM 15573 C C . LYS D 1 356 ? -65.397 -3.048 5.473 1.00 33.90 356 LYS D C 1
ATOM 15574 O O . LYS D 1 356 ? -65.239 -2.093 4.707 1.00 31.75 356 LYS D O 1
ATOM 15580 N N . VAL D 1 357 ? -65.671 -4.305 5.095 1.00 34.34 357 VAL D N 1
ATOM 15581 C CA . VAL D 1 357 ? -65.845 -4.727 3.705 1.00 34.71 357 VAL D CA 1
ATOM 15582 C C . VAL D 1 357 ? -67.133 -4.118 3.161 1.00 33.29 357 VAL D C 1
ATOM 15583 O O . VAL D 1 357 ? -68.201 -4.423 3.681 1.00 32.79 357 VAL D O 1
ATOM 15587 N N . ILE D 1 358 ? -66.986 -3.296 2.105 1.00 33.22 358 ILE D N 1
ATOM 15588 C CA . ILE D 1 358 ? -68.114 -2.756 1.365 1.00 34.53 358 ILE D CA 1
ATOM 15589 C C . ILE D 1 358 ? -68.156 -3.281 -0.063 1.00 35.33 358 ILE D C 1
ATOM 15590 O O . ILE D 1 358 ? -69.124 -3.024 -0.764 1.00 38.09 358 ILE D O 1
ATOM 15595 N N . TYR D 1 359 ? -67.129 -4.006 -0.500 1.00 35.99 359 TYR D N 1
ATOM 15596 C CA . TYR D 1 359 ? -67.168 -4.634 -1.801 1.00 35.44 359 TYR D CA 1
ATOM 15597 C C . TYR D 1 359 ? -66.179 -5.796 -1.824 1.00 36.57 359 TYR D C 1
ATOM 15598 O O . TYR D 1 359 ? -65.083 -5.707 -1.275 1.00 35.22 359 TYR D O 1
ATOM 15607 N N . SER D 1 360 ? -66.608 -6.869 -2.492 1.00 38.75 360 SER D N 1
ATOM 15608 C CA . SER D 1 360 ? -65.863 -8.106 -2.616 1.00 39.68 360 SER D CA 1
ATOM 15609 C C . SER D 1 360 ? -66.219 -8.767 -3.944 1.00 41.19 360 SER D C 1
ATOM 15610 O O . SER D 1 360 ? -67.401 -8.892 -4.283 1.00 40.94 360 SER D O 1
ATOM 15613 N N . LYS D 1 361 ? -65.199 -9.232 -4.663 1.00 40.35 361 LYS D N 1
ATOM 15614 C CA . LYS D 1 361 ? -65.442 -10.014 -5.858 1.00 40.67 361 LYS D CA 1
ATOM 15615 C C . LYS D 1 361 ? -64.286 -10.974 -6.090 1.00 39.32 361 LYS D C 1
ATOM 15616 O O . LYS D 1 361 ? -63.116 -10.582 -6.032 1.00 33.93 361 LYS D O 1
ATOM 15622 N N . ASN D 1 362 ? -64.653 -12.240 -6.369 1.00 40.18 362 ASN D N 1
ATOM 15623 C CA . ASN D 1 362 ? -63.749 -13.209 -6.965 1.00 39.52 362 ASN D CA 1
ATOM 15624 C C . ASN D 1 362 ? -63.558 -12.860 -8.439 1.00 38.64 362 ASN D C 1
ATOM 15625 O O . ASN D 1 362 ? -64.519 -12.634 -9.159 1.00 37.95 362 ASN D O 1
ATOM 15630 N N . ILE D 1 363 ? -62.300 -12.766 -8.876 1.00 38.48 363 ILE D N 1
ATOM 15631 C CA . ILE D 1 363 ? -62.001 -12.523 -10.279 1.00 38.53 363 ILE D CA 1
ATOM 15632 C C . ILE D 1 363 ? -61.943 -13.864 -11.030 1.00 39.17 363 ILE D C 1
ATOM 15633 O O . ILE D 1 363 ? -61.174 -14.750 -10.688 1.00 39.50 363 ILE D O 1
ATOM 15638 N N . THR D 1 364 ? -62.805 -14.004 -12.047 1.00 43.38 364 THR D N 1
ATOM 15639 C CA . THR D 1 364 ? -62.998 -15.232 -12.818 1.00 45.02 364 THR D CA 1
ATOM 15640 C C . THR D 1 364 ? -62.224 -15.137 -14.132 1.00 44.25 364 THR D C 1
ATOM 15641 O O . THR D 1 364 ? -62.029 -16.142 -14.808 1.00 47.70 364 THR D O 1
ATOM 15645 N N . SER D 1 365 ? -61.804 -13.914 -14.478 1.00 42.30 365 SER D N 1
ATOM 15646 C CA . SER D 1 365 ? -61.239 -13.613 -15.779 1.00 41.94 365 SER D CA 1
ATOM 15647 C C . SER D 1 365 ? -60.230 -12.460 -15.635 1.00 39.38 365 SER D C 1
ATOM 15648 O O . SER D 1 365 ? -60.472 -11.495 -14.932 1.00 36.52 365 SER D O 1
ATOM 15651 N N . GLU D 1 366 ? -59.051 -12.556 -16.246 1.00 38.65 366 GLU D N 1
ATOM 15652 C CA . GLU D 1 366 ? -58.098 -11.460 -16.173 1.00 37.60 366 GLU D CA 1
ATOM 15653 C C . GLU D 1 366 ? -58.501 -10.312 -17.102 1.00 33.81 366 GLU D C 1
ATOM 15654 O O . GLU D 1 366 ? -59.340 -10.453 -17.970 1.00 32.66 366 GLU D O 1
ATOM 15660 N N . GLY D 1 367 ? -57.855 -9.172 -16.953 1.00 32.25 367 GLY D N 1
ATOM 15661 C CA . GLY D 1 367 ? -58.143 -8.018 -17.793 1.00 32.61 367 GLY D CA 1
ATOM 15662 C C . GLY D 1 367 ? -59.227 -7.117 -17.192 1.00 32.64 367 GLY D C 1
ATOM 15663 O O . GLY D 1 367 ? -59.289 -6.927 -15.990 1.00 33.13 367 GLY D O 1
ATOM 15664 N N . TYR D 1 368 ? -60.063 -6.524 -18.045 1.00 33.35 368 TYR D N 1
ATOM 15665 C CA . TYR D 1 368 ? -60.947 -5.449 -17.625 1.00 33.96 368 TYR D CA 1
ATOM 15666 C C . TYR D 1 368 ? -62.132 -6.039 -16.881 1.00 36.63 368 TYR D C 1
ATOM 15667 O O . TYR D 1 368 ? -62.640 -7.069 -17.321 1.00 37.20 368 TYR D O 1
ATOM 15676 N N . MET D 1 369 ? -62.563 -5.371 -15.801 1.00 37.29 369 MET D N 1
ATOM 15677 C CA . MET D 1 369 ? -63.879 -5.626 -15.255 1.00 42.26 369 MET D CA 1
ATOM 15678 C C . MET D 1 369 ? -64.504 -4.348 -14.701 1.00 41.18 369 MET D C 1
ATOM 15679 O O . MET D 1 369 ? -63.814 -3.542 -14.073 1.00 39.05 369 MET D O 1
ATOM 15684 N N . ALA D 1 370 ? -65.834 -4.228 -14.882 1.00 41.37 370 ALA D N 1
ATOM 15685 C CA . ALA D 1 370 ? -66.615 -3.076 -14.444 1.00 41.16 370 ALA D CA 1
ATOM 15686 C C . ALA D 1 370 ? -67.681 -3.503 -13.441 1.00 41.29 370 ALA D C 1
ATOM 15687 O O . ALA D 1 370 ? -68.242 -4.579 -13.580 1.00 45.39 370 ALA D O 1
ATOM 15689 N N . ASP D 1 371 ? -67.962 -2.664 -12.434 1.00 39.40 371 ASP D N 1
ATOM 15690 C CA . ASP D 1 371 ? -68.958 -2.999 -11.427 1.00 38.94 371 ASP D CA 1
ATOM 15691 C C . ASP D 1 371 ? -69.326 -1.716 -10.681 1.00 37.22 371 ASP D C 1
ATOM 15692 O O . ASP D 1 371 ? -69.119 -0.634 -11.209 1.00 35.38 371 ASP D O 1
ATOM 15697 N N . GLU D 1 372 ? -69.958 -1.839 -9.504 1.00 40.54 372 GLU D N 1
ATOM 15698 C CA . GLU D 1 372 ? -70.338 -0.690 -8.693 1.00 43.14 372 GLU D CA 1
ATOM 15699 C C . GLU D 1 372 ? -70.182 -0.975 -7.205 1.00 41.35 372 GLU D C 1
ATOM 15700 O O . GLU D 1 372 ? -70.566 -2.031 -6.748 1.00 41.41 372 GLU D O 1
ATOM 15706 N N . LEU D 1 373 ? -69.642 0.015 -6.489 1.00 43.75 373 LEU D N 1
ATOM 15707 C CA . LEU D 1 373 ? -69.655 0.106 -5.038 1.00 44.11 373 LEU D CA 1
ATOM 15708 C C . LEU D 1 373 ? -70.891 0.894 -4.665 1.00 39.77 373 LEU D C 1
ATOM 15709 O O . LEU D 1 373 ? -71.168 1.880 -5.324 1.00 41.36 373 LEU D O 1
ATOM 15714 N N . THR D 1 374 ? -71.454 0.546 -3.520 1.00 37.86 374 THR D N 1
ATOM 15715 C CA . THR D 1 374 ? -72.360 1.379 -2.765 1.00 38.62 374 THR D CA 1
ATOM 15716 C C . THR D 1 374 ? -71.633 1.877 -1.517 1.00 38.06 374 THR D C 1
ATOM 15717 O O . THR D 1 374 ? -71.023 1.098 -0.788 1.00 40.78 374 THR D O 1
ATOM 15721 N N . ILE D 1 375 ? -71.723 3.183 -1.270 1.00 36.47 375 ILE D N 1
ATOM 15722 C CA . ILE D 1 375 ? -71.183 3.821 -0.084 1.00 35.57 375 ILE D CA 1
ATOM 15723 C C . ILE D 1 375 ? -72.307 4.539 0.667 1.00 37.06 375 ILE D C 1
ATOM 15724 O O . ILE D 1 375 ? -73.405 4.782 0.133 1.00 36.14 375 ILE D O 1
ATOM 15729 N N . ASP D 1 376 ? -72.008 4.894 1.923 1.00 38.68 376 ASP D N 1
ATOM 15730 C CA . ASP D 1 376 ? -72.997 5.499 2.801 1.00 40.38 376 ASP D CA 1
ATOM 15731 C C . ASP D 1 376 ? -72.421 6.757 3.444 1.00 38.86 376 ASP D C 1
ATOM 15732 O O . ASP D 1 376 ? -72.322 6.824 4.655 1.00 40.08 376 ASP D O 1
ATOM 15737 N N . PRO D 1 377 ? -72.041 7.801 2.676 1.00 38.20 377 PRO D N 1
ATOM 15738 C CA . PRO D 1 377 ? -71.550 9.057 3.245 1.00 37.43 377 PRO D CA 1
ATOM 15739 C C . PRO D 1 377 ? -72.564 9.750 4.138 1.00 38.27 377 PRO D C 1
ATOM 15740 O O . PRO D 1 377 ? -73.718 9.885 3.762 1.00 38.75 377 PRO D O 1
ATOM 15744 N N . VAL D 1 378 ? -72.118 10.149 5.333 1.00 38.94 378 VAL D N 1
ATOM 15745 C CA . VAL D 1 378 ? -72.875 11.055 6.179 1.00 39.66 378 VAL D CA 1
ATOM 15746 C C . VAL D 1 378 ? -72.548 12.464 5.698 1.00 39.83 378 VAL D C 1
ATOM 15747 O O . VAL D 1 378 ? -71.383 12.855 5.692 1.00 39.90 378 VAL D O 1
ATOM 15751 N N . GLY D 1 379 ? -73.588 13.193 5.297 1.00 40.63 379 GLY D N 1
ATOM 15752 C CA . GLY D 1 379 ? -73.463 14.531 4.751 1.00 40.32 379 GLY D CA 1
ATOM 15753 C C . GLY D 1 379 ? -72.455 14.548 3.611 1.00 38.65 379 GLY D C 1
ATOM 15754 O O . GLY D 1 379 ? -72.609 13.819 2.640 1.00 39.61 379 GLY D O 1
ATOM 15755 N N . ILE D 1 380 ? -71.471 15.434 3.749 1.00 35.95 380 ILE D N 1
ATOM 15756 C CA . ILE D 1 380 ? -70.328 15.477 2.875 1.00 34.79 380 ILE D CA 1
ATOM 15757 C C . ILE D 1 380 ? -69.215 14.761 3.629 1.00 33.93 380 ILE D C 1
ATOM 15758 O O . ILE D 1 380 ? -68.908 15.144 4.762 1.00 33.71 380 ILE D O 1
ATOM 15763 N N . GLU D 1 381 ? -68.614 13.747 2.989 1.00 33.94 381 GLU D N 1
ATOM 15764 C CA . GLU D 1 381 ? -67.701 12.853 3.680 1.00 33.21 381 GLU D CA 1
ATOM 15765 C C . GLU D 1 381 ? -66.515 12.485 2.798 1.00 31.45 381 GLU D C 1
ATOM 15766 O O . GLU D 1 381 ? -66.642 11.981 1.691 1.00 29.72 381 GLU D O 1
ATOM 15772 N N . ASP D 1 382 ? -65.332 12.786 3.326 1.00 31.51 382 ASP D N 1
ATOM 15773 C CA . ASP D 1 382 ? -64.092 12.287 2.768 1.00 30.72 382 ASP D CA 1
ATOM 15774 C C . ASP D 1 382 ? -63.911 10.827 3.184 1.00 29.79 382 ASP D C 1
ATOM 15775 O O . ASP D 1 382 ? -64.058 10.515 4.373 1.00 29.11 382 ASP D O 1
ATOM 15780 N N . MET D 1 383 ? -63.652 9.972 2.181 1.00 28.46 383 MET D N 1
ATOM 15781 C CA . MET D 1 383 ? -63.505 8.529 2.372 1.00 29.74 383 MET D CA 1
ATOM 15782 C C . MET D 1 383 ? -62.227 8.032 1.690 1.00 27.32 383 MET D C 1
ATOM 15783 O O . MET D 1 383 ? -62.001 8.336 0.513 1.00 24.69 383 MET D O 1
ATOM 15788 N N . GLU D 1 384 ? -61.401 7.314 2.465 1.00 27.98 384 GLU D N 1
ATOM 15789 C CA . GLU D 1 384 ? -60.244 6.587 1.952 1.00 28.86 384 GLU D CA 1
ATOM 15790 C C . GLU D 1 384 ? -60.674 5.139 1.732 1.00 29.32 384 GLU D C 1
ATOM 15791 O O . GLU D 1 384 ? -60.887 4.406 2.702 1.00 30.02 384 GLU D O 1
ATOM 15797 N N . LEU D 1 385 ? -60.951 4.804 0.460 1.00 30.03 385 LEU D N 1
ATOM 15798 C CA . LEU D 1 385 ? -61.376 3.465 0.034 1.00 30.65 385 LEU D CA 1
ATOM 15799 C C . LEU D 1 385 ? -60.136 2.570 -0.118 1.00 30.02 385 LEU D C 1
ATOM 15800 O O . LEU D 1 385 ? -59.245 2.834 -0.934 1.00 29.71 385 LEU D O 1
ATOM 15805 N N . ALA D 1 386 ? -60.045 1.550 0.723 1.00 29.20 386 ALA D N 1
ATOM 15806 C CA . ALA D 1 386 ? -58.857 0.709 0.775 1.00 29.35 386 ALA D CA 1
ATOM 15807 C C . ALA D 1 386 ? -59.021 -0.527 -0.121 1.00 28.39 386 ALA D C 1
ATOM 15808 O O . ALA D 1 386 ? -59.766 -1.428 0.248 1.00 27.18 386 ALA D O 1
ATOM 15810 N N . PHE D 1 387 ? -58.360 -0.541 -1.286 1.00 27.34 387 PHE D N 1
ATOM 15811 C CA . PHE D 1 387 ? -58.413 -1.676 -2.205 1.00 26.93 387 PHE D CA 1
ATOM 15812 C C . PHE D 1 387 ? -57.358 -2.696 -1.796 1.00 28.12 387 PHE D C 1
ATOM 15813 O O . PHE D 1 387 ? -56.239 -2.352 -1.391 1.00 28.32 387 PHE D O 1
ATOM 15821 N N . GLU D 1 388 ? -57.758 -3.964 -1.885 1.00 29.47 388 GLU D N 1
ATOM 15822 C CA . GLU D 1 388 ? -56.881 -5.092 -1.640 1.00 30.50 388 GLU D CA 1
ATOM 15823 C C . GLU D 1 388 ? -57.033 -6.093 -2.780 1.00 31.08 388 GLU D C 1
ATOM 15824 O O . GLU D 1 388 ? -58.164 -6.470 -3.139 1.00 32.29 388 GLU D O 1
ATOM 15830 N N . PHE D 1 389 ? -55.872 -6.527 -3.286 1.00 29.21 389 PHE D N 1
ATOM 15831 C CA . PHE D 1 389 ? -55.758 -7.498 -4.345 1.00 30.10 389 PHE D CA 1
ATOM 15832 C C . PHE D 1 389 ? -55.088 -8.759 -3.783 1.00 32.94 389 PHE D C 1
ATOM 15833 O O . PHE D 1 389 ? -54.011 -8.666 -3.181 1.00 31.75 389 PHE D O 1
ATOM 15841 N N . TYR D 1 390 ? -55.723 -9.917 -4.050 1.00 32.64 390 TYR D N 1
ATOM 15842 C CA . TYR D 1 390 ? -55.349 -11.216 -3.511 1.00 35.03 390 TYR D CA 1
ATOM 15843 C C . TYR D 1 390 ? -55.030 -12.212 -4.632 1.00 35.70 390 TYR D C 1
ATOM 15844 O O . TYR D 1 390 ? -55.654 -12.197 -5.698 1.00 34.89 390 TYR D O 1
ATOM 15853 N N . ASP D 1 391 ? -54.104 -13.141 -4.321 1.00 34.90 391 ASP D N 1
ATOM 15854 C CA . ASP D 1 391 ? -53.639 -14.164 -5.251 1.00 34.20 391 ASP D CA 1
ATOM 15855 C C . ASP D 1 391 ? -54.408 -15.460 -4.999 1.00 35.38 391 ASP D C 1
ATOM 15856 O O . ASP D 1 391 ? -55.366 -15.472 -4.243 1.00 33.17 391 ASP D O 1
ATOM 15861 N N . SER D 1 392 ? -53.981 -16.557 -5.635 1.00 37.72 392 SER D N 1
ATOM 15862 C CA . SER D 1 392 ? -54.759 -17.785 -5.576 1.00 42.23 392 SER D CA 1
ATOM 15863 C C . SER D 1 392 ? -54.565 -18.489 -4.230 1.00 43.13 392 SER D C 1
ATOM 15864 O O . SER D 1 392 ? -55.353 -19.356 -3.920 1.00 42.92 392 SER D O 1
ATOM 15867 N N . ASP D 1 393 ? -53.610 -18.045 -3.389 1.00 45.38 393 ASP D N 1
ATOM 15868 C CA . ASP D 1 393 ? -53.477 -18.526 -2.013 1.00 45.19 393 ASP D CA 1
ATOM 15869 C C . ASP D 1 393 ? -54.179 -17.629 -0.993 1.00 42.62 393 ASP D C 1
ATOM 15870 O O . ASP D 1 393 ? -53.944 -17.751 0.205 1.00 39.51 393 ASP D O 1
ATOM 15875 N N . ASN D 1 394 ? -54.984 -16.677 -1.470 1.00 41.90 394 ASN D N 1
ATOM 15876 C CA . ASN D 1 394 ? -55.656 -15.738 -0.598 1.00 42.32 394 ASN D CA 1
ATOM 15877 C C . ASN D 1 394 ? -54.666 -14.878 0.203 1.00 41.89 394 ASN D C 1
ATOM 15878 O O . ASN D 1 394 ? -54.971 -14.498 1.335 1.00 37.95 394 ASN D O 1
ATOM 15883 N N . LYS D 1 395 ? -53.520 -14.518 -0.408 1.00 42.63 395 LYS D N 1
ATOM 15884 C CA . LYS D 1 395 ? -52.576 -13.576 0.196 1.00 44.60 395 LYS D CA 1
ATOM 15885 C C . LYS D 1 395 ? -52.619 -12.231 -0.526 1.00 40.88 395 LYS D C 1
ATOM 15886 O O . LYS D 1 395 ? -52.783 -12.178 -1.740 1.00 39.45 395 LYS D O 1
ATOM 15892 N N . ILE D 1 396 ? -52.467 -11.137 0.231 1.00 39.61 396 ILE D N 1
ATOM 15893 C CA . ILE D 1 396 ? -52.558 -9.812 -0.352 1.00 37.68 396 ILE D CA 1
ATOM 15894 C C . ILE D 1 396 ? -51.272 -9.555 -1.112 1.00 32.79 396 ILE D C 1
ATOM 15895 O O . ILE D 1 396 ? -50.221 -9.673 -0.528 1.00 32.86 396 ILE D O 1
ATOM 15900 N N . ILE D 1 397 ? -51.392 -9.263 -2.413 1.00 31.41 397 ILE D N 1
ATOM 15901 C CA . ILE D 1 397 ? -50.259 -8.906 -3.255 1.00 32.21 397 ILE D CA 1
ATOM 15902 C C . ILE D 1 397 ? -50.231 -7.410 -3.605 1.00 31.30 397 ILE D C 1
ATOM 15903 O O . ILE D 1 397 ? -49.234 -6.937 -4.141 1.00 29.64 397 ILE D O 1
ATOM 15908 N N . LYS D 1 398 ? -51.298 -6.663 -3.294 1.00 30.21 398 LYS D N 1
ATOM 15909 C CA . LYS D 1 398 ? -51.309 -5.229 -3.537 1.00 30.89 398 LYS D CA 1
ATOM 15910 C C . LYS D 1 398 ? -52.410 -4.577 -2.705 1.00 30.80 398 LYS D C 1
ATOM 15911 O O . LYS D 1 398 ? -53.529 -5.081 -2.647 1.00 28.36 398 LYS D O 1
ATOM 15917 N N . ASN D 1 399 ? -51.999 -3.524 -1.984 1.00 29.20 399 ASN D N 1
ATOM 15918 C CA . ASN D 1 399 ? -52.861 -2.572 -1.320 1.00 28.59 399 ASN D CA 1
ATOM 15919 C C . ASN D 1 399 ? -52.762 -1.243 -2.035 1.00 27.36 399 ASN D C 1
ATOM 15920 O O . ASN D 1 399 ? -51.658 -0.857 -2.377 1.00 27.01 399 ASN D O 1
ATOM 15925 N N . GLU D 1 400 ? -53.905 -0.568 -2.242 1.00 27.95 400 GLU D N 1
ATOM 15926 C CA . GLU D 1 400 ? -53.929 0.792 -2.771 1.00 25.81 400 GLU D CA 1
ATOM 15927 C C . GLU D 1 400 ? -55.204 1.508 -2.304 1.00 27.11 400 GLU D C 1
ATOM 15928 O O . GLU D 1 400 ? -56.307 0.946 -2.243 1.00 26.81 400 GLU D O 1
ATOM 15934 N N . SER D 1 401 ? -55.053 2.804 -2.033 1.00 26.75 401 SER D N 1
ATOM 15935 C CA . SER D 1 401 ? -56.131 3.636 -1.546 1.00 25.78 401 SER D CA 1
ATOM 15936 C C . SER D 1 401 ? -56.699 4.527 -2.661 1.00 25.90 401 SER D C 1
ATOM 15937 O O . SER D 1 401 ? -55.984 5.013 -3.544 1.00 24.22 401 SER D O 1
ATOM 15940 N N . ILE D 1 402 ? -58.024 4.721 -2.635 1.00 25.45 402 ILE D N 1
ATOM 15941 C CA . ILE D 1 402 ? -58.648 5.709 -3.494 1.00 26.37 402 ILE D CA 1
ATOM 15942 C C . ILE D 1 402 ? -59.354 6.696 -2.575 1.00 26.31 402 ILE D C 1
ATOM 15943 O O . ILE D 1 402 ? -60.201 6.285 -1.796 1.00 27.85 402 ILE D O 1
ATOM 15948 N N . ASN D 1 403 ? -58.983 7.975 -2.630 1.00 25.90 403 ASN D N 1
ATOM 15949 C CA . ASN D 1 403 ? -59.546 8.971 -1.728 1.00 26.49 403 ASN D CA 1
ATOM 15950 C C . ASN D 1 403 ? -60.661 9.700 -2.483 1.00 26.55 403 ASN D C 1
ATOM 15951 O O . ASN D 1 403 ? -60.441 10.248 -3.566 1.00 26.18 403 ASN D O 1
ATOM 15956 N N . ILE D 1 404 ? -61.876 9.664 -1.952 1.00 26.37 404 ILE D N 1
ATOM 15957 C CA . ILE D 1 404 ? -62.969 10.335 -2.638 1.00 26.94 404 ILE D CA 1
ATOM 15958 C C . ILE D 1 404 ? -63.560 11.361 -1.688 1.00 26.60 404 ILE D C 1
ATOM 15959 O O . ILE D 1 404 ? -63.374 11.279 -0.489 1.00 25.84 404 ILE D O 1
ATOM 15964 N N . LEU D 1 405 ? -64.265 12.338 -2.247 1.00 27.55 405 LEU D N 1
ATOM 15965 C CA . LEU D 1 405 ? -65.111 13.193 -1.439 1.00 28.11 405 LEU D CA 1
ATOM 15966 C C . LEU D 1 405 ? -66.551 12.938 -1.859 1.00 29.30 405 LEU D C 1
ATOM 15967 O O . LEU D 1 405 ? -66.908 13.232 -2.994 1.00 30.79 405 LEU D O 1
ATOM 15972 N N . ALA D 1 406 ? -67.409 12.455 -0.951 1.00 30.71 406 ALA D N 1
ATOM 15973 C CA . ALA D 1 406 ? -68.697 11.945 -1.402 1.00 31.35 406 ALA D CA 1
ATOM 15974 C C . ALA D 1 406 ? -69.889 12.525 -0.644 1.00 32.18 406 ALA D C 1
ATOM 15975 O O . ALA D 1 406 ? -69.811 12.780 0.546 1.00 32.04 406 ALA D O 1
ATOM 15977 N N . SER D 1 407 ? -71.020 12.647 -1.351 1.00 33.76 407 SER D N 1
ATOM 15978 C CA . SER D 1 407 ? -72.295 13.007 -0.749 1.00 36.60 407 SER D CA 1
ATOM 15979 C C . SER D 1 407 ? -73.444 12.322 -1.476 1.00 37.86 407 SER D C 1
ATOM 15980 O O . SER D 1 407 ? -73.349 12.033 -2.658 1.00 39.73 407 SER D O 1
ATOM 15983 N N . LYS D 1 408 ? -74.561 12.137 -0.789 1.00 39.13 408 LYS D N 1
ATOM 15984 C CA . LYS D 1 408 ? -75.724 11.596 -1.470 1.00 42.50 408 LYS D CA 1
ATOM 15985 C C . LYS D 1 408 ? -76.244 12.575 -2.520 1.00 43.34 408 LYS D C 1
ATOM 15986 O O . LYS D 1 408 ? -77.072 12.187 -3.330 1.00 42.63 408 LYS D O 1
ATOM 15992 N N . THR D 1 409 ? -75.779 13.831 -2.521 1.00 43.95 409 THR D N 1
ATOM 15993 C CA . THR D 1 409 ? -76.342 14.798 -3.453 1.00 45.86 409 THR D CA 1
ATOM 15994 C C . THR D 1 409 ? -75.346 15.921 -3.770 1.00 46.07 409 THR D C 1
ATOM 15995 O O . THR D 1 409 ? -74.201 15.907 -3.336 1.00 48.62 409 THR D O 1
ATOM 15999 N N . ALA D 1 410 ? -75.758 16.878 -4.604 1.00 46.56 410 ALA D N 1
ATOM 16000 C CA . ALA D 1 410 ? -74.864 17.957 -5.000 1.00 45.03 410 ALA D CA 1
ATOM 16001 C C . ALA D 1 410 ? -74.549 18.847 -3.794 1.00 44.52 410 ALA D C 1
ATOM 16002 O O . ALA D 1 410 ? -75.390 19.047 -2.927 1.00 43.90 410 ALA D O 1
ATOM 16004 N N . PHE D 1 411 ? -73.306 19.342 -3.719 1.00 43.99 411 PHE D N 1
ATOM 16005 C CA . PHE D 1 411 ? -72.923 20.248 -2.651 1.00 43.99 411 PHE D CA 1
ATOM 16006 C C . PHE D 1 411 ? -72.071 21.381 -3.224 1.00 43.35 411 PHE D C 1
ATOM 16007 O O . PHE D 1 411 ? -71.539 21.286 -4.326 1.00 42.61 411 PHE D O 1
ATOM 16015 N N . GLU D 1 412 ? -71.974 22.481 -2.478 1.00 43.52 412 GLU D N 1
ATOM 16016 C CA . GLU D 1 412 ? -71.165 23.597 -2.923 1.00 44.57 412 GLU D CA 1
ATOM 16017 C C . GLU D 1 412 ? -69.704 23.295 -2.622 1.00 40.36 412 GLU D C 1
ATOM 16018 O O . GLU D 1 412 ? -69.377 22.791 -1.553 1.00 39.77 412 GLU D O 1
ATOM 16024 N N . LEU D 1 413 ? -68.855 23.620 -3.597 1.00 39.26 413 LEU D N 1
ATOM 16025 C CA . LEU D 1 413 ? -67.411 23.635 -3.454 1.00 37.31 413 LEU D CA 1
ATOM 16026 C C . LEU D 1 413 ? -66.920 25.068 -3.581 1.00 37.42 413 LEU D C 1
ATOM 16027 O O . LEU D 1 413 ? -67.527 25.863 -4.286 1.00 35.92 413 LEU D O 1
ATOM 16032 N N . PRO D 1 414 ? -65.722 25.391 -3.033 1.00 39.19 414 PRO D N 1
ATOM 16033 C CA . PRO D 1 414 ? -65.042 26.647 -3.370 1.00 37.50 414 PRO D CA 1
ATOM 16034 C C . PRO D 1 414 ? -64.620 26.596 -4.831 1.00 37.28 414 PRO D C 1
ATOM 16035 O O . PRO D 1 414 ? -64.352 25.515 -5.350 1.00 36.58 414 PRO D O 1
ATOM 16039 N N . GLU D 1 415 ? -64.584 27.766 -5.476 1.00 38.81 415 GLU D N 1
ATOM 16040 C CA . GLU D 1 415 ? -64.337 27.884 -6.904 1.00 40.54 415 GLU D CA 1
ATOM 16041 C C . GLU D 1 415 ? -63.277 28.957 -7.136 1.00 38.28 415 GLU D C 1
ATOM 16042 O O . GLU D 1 415 ? -63.393 30.061 -6.630 1.00 37.22 415 GLU D O 1
ATOM 16048 N N . LEU D 1 416 ? -62.263 28.620 -7.931 1.00 35.37 416 LEU D N 1
ATOM 16049 C CA . LEU D 1 416 ? -61.299 29.586 -8.399 1.00 34.20 416 LEU D CA 1
ATOM 16050 C C . LEU D 1 416 ? -61.530 29.807 -9.889 1.00 32.44 416 LEU D C 1
ATOM 16051 O O . LEU D 1 416 ? -61.548 28.838 -10.643 1.00 35.63 416 LEU D O 1
ATOM 16056 N N . THR D 1 417 ? -61.714 31.065 -10.285 1.00 31.29 417 THR D N 1
ATOM 16057 C CA . THR D 1 417 ? -61.718 31.474 -11.683 1.00 31.08 417 THR D CA 1
ATOM 16058 C C . THR D 1 417 ? -60.712 32.609 -11.878 1.00 30.79 417 THR D C 1
ATOM 16059 O O . THR D 1 417 ? -60.410 33.346 -10.948 1.00 31.53 417 THR D O 1
ATOM 16063 N N . ILE D 1 418 ? -60.196 32.732 -13.108 1.00 30.40 418 ILE D N 1
ATOM 16064 C CA . ILE D 1 418 ? -59.365 33.861 -13.488 1.00 30.00 418 ILE D CA 1
ATOM 16065 C C . ILE D 1 418 ? -59.936 34.570 -14.712 1.00 30.29 418 ILE D C 1
ATOM 16066 O O . ILE D 1 418 ? -60.699 34.002 -15.508 1.00 29.61 418 ILE D O 1
ATOM 16071 N N . GLU D 1 419 ? -59.586 35.855 -14.802 1.00 31.47 419 GLU D N 1
ATOM 16072 C CA . GLU D 1 419 ? -59.803 36.676 -15.978 1.00 32.55 419 GLU D CA 1
ATOM 16073 C C . GLU D 1 419 ? -58.433 37.201 -16.387 1.00 32.86 419 GLU D C 1
ATOM 16074 O O . GLU D 1 419 ? -57.725 37.792 -15.561 1.00 32.90 419 GLU D O 1
ATOM 16080 N N . VAL D 1 420 ? -58.070 36.984 -17.651 1.00 31.93 420 VAL D N 1
ATOM 16081 C CA . VAL D 1 420 ? -56.725 37.281 -18.114 1.00 30.87 420 VAL D CA 1
ATOM 16082 C C . VAL D 1 420 ? -56.769 38.380 -19.172 1.00 30.99 420 VAL D C 1
ATOM 16083 O O . VAL D 1 420 ? -57.651 38.407 -20.018 1.00 31.48 420 VAL D O 1
ATOM 16087 N N . THR D 1 421 ? -55.800 39.298 -19.088 1.00 32.25 421 THR D N 1
ATOM 16088 C CA . THR D 1 421 ? -55.615 40.399 -20.033 1.00 31.72 421 THR D CA 1
ATOM 16089 C C . THR D 1 421 ? -54.216 40.261 -20.639 1.00 31.86 421 THR D C 1
ATOM 16090 O O . THR D 1 421 ? -53.270 40.015 -19.898 1.00 30.88 421 THR D O 1
ATOM 16094 N N . PRO D 1 422 ? -54.005 40.374 -21.974 1.00 34.01 422 PRO D N 1
ATOM 16095 C CA . PRO D 1 422 ? -55.067 40.340 -22.976 1.00 34.83 422 PRO D CA 1
ATOM 16096 C C . PRO D 1 422 ? -55.760 38.990 -22.991 1.00 34.88 422 PRO D C 1
ATOM 16097 O O . PRO D 1 422 ? -55.103 37.944 -22.798 1.00 35.21 422 PRO D O 1
ATOM 16101 N N . GLU D 1 423 ? -57.086 39.062 -23.197 1.00 34.53 423 GLU D N 1
ATOM 16102 C CA . GLU D 1 423 ? -57.999 37.938 -23.064 1.00 34.81 423 GLU D CA 1
ATOM 16103 C C . GLU D 1 423 ? -57.903 36.997 -24.268 1.00 34.12 423 GLU D C 1
ATOM 16104 O O . GLU D 1 423 ? -58.067 35.786 -24.115 1.00 34.30 423 GLU D O 1
ATOM 16110 N N . LYS D 1 424 ? -57.643 37.553 -25.461 1.00 35.51 424 LYS D N 1
ATOM 16111 C CA . LYS D 1 424 ? -57.754 36.814 -26.715 1.00 38.66 424 LYS D CA 1
ATOM 16112 C C . LYS D 1 424 ? -56.538 36.961 -27.629 1.00 36.58 424 LYS D C 1
ATOM 16113 O O . LYS D 1 424 ? -56.202 36.022 -28.357 1.00 36.94 424 LYS D O 1
ATOM 16119 N N . ASP D 1 425 ? -55.892 38.126 -27.645 1.00 35.13 425 ASP D N 1
ATOM 16120 C CA . ASP D 1 425 ? -54.797 38.315 -28.583 1.00 34.99 425 ASP D CA 1
ATOM 16121 C C . ASP D 1 425 ? -53.601 39.020 -27.927 1.00 33.76 425 ASP D C 1
ATOM 16122 O O . ASP D 1 425 ? -53.656 40.203 -27.613 1.00 35.94 425 ASP D O 1
ATOM 16127 N N . LEU D 1 426 ? -52.461 38.341 -27.835 1.00 32.49 426 LEU D N 1
ATOM 16128 C CA . LEU D 1 426 ? -51.309 38.885 -27.130 1.00 32.15 426 LEU D CA 1
ATOM 16129 C C . LEU D 1 426 ? -50.728 40.133 -27.798 1.00 33.38 426 LEU D C 1
ATOM 16130 O O . LEU D 1 426 ? -49.945 40.831 -27.166 1.00 33.51 426 LEU D O 1
ATOM 16135 N N . ASN D 1 427 ? -51.128 40.440 -29.043 1.00 34.82 427 ASN D N 1
ATOM 16136 C CA . ASN D 1 427 ? -50.667 41.645 -29.732 1.00 35.11 427 ASN D CA 1
ATOM 16137 C C . ASN D 1 427 ? -51.277 42.907 -29.134 1.00 38.02 427 ASN D C 1
ATOM 16138 O O . ASN D 1 427 ? -50.779 43.983 -29.418 1.00 40.34 427 ASN D O 1
ATOM 16143 N N . GLU D 1 428 ? -52.364 42.788 -28.353 1.00 40.56 428 GLU D N 1
ATOM 16144 C CA . GLU D 1 428 ? -53.041 43.941 -27.780 1.00 39.75 428 GLU D CA 1
ATOM 16145 C C . GLU D 1 428 ? -52.310 44.504 -26.569 1.00 38.90 428 GLU D C 1
ATOM 16146 O O . GLU D 1 428 ? -52.825 45.383 -25.924 1.00 40.92 428 GLU D O 1
ATOM 16152 N N . GLY D 1 429 ? -51.137 43.988 -26.206 1.00 38.88 429 GLY D N 1
ATOM 16153 C CA . GLY D 1 429 ? -50.335 44.643 -25.193 1.00 36.88 429 GLY D CA 1
ATOM 16154 C C . GLY D 1 429 ? -48.999 43.950 -25.003 1.00 35.84 429 GLY D C 1
ATOM 16155 O O . GLY D 1 429 ? -48.826 42.801 -25.417 1.00 35.57 429 GLY D O 1
ATOM 16156 N N . LYS D 1 430 ? -48.070 44.688 -24.377 1.00 36.96 430 LYS D N 1
ATOM 16157 C CA . LYS D 1 430 ? -46.773 44.181 -23.952 1.00 37.54 430 LYS D CA 1
ATOM 16158 C C . LYS D 1 430 ? -46.849 43.547 -22.551 1.00 34.04 430 LYS D C 1
ATOM 16159 O O . LYS D 1 430 ? -45.965 42.798 -22.165 1.00 30.09 430 LYS D O 1
ATOM 16165 N N . ILE D 1 431 ? -47.921 43.850 -21.795 1.00 33.10 431 ILE D N 1
ATOM 16166 C CA . ILE D 1 431 ? -48.047 43.465 -20.401 1.00 31.81 431 ILE D CA 1
ATOM 16167 C C . ILE D 1 431 ? -49.362 42.736 -20.190 1.00 30.47 431 ILE D C 1
ATOM 16168 O O . ILE D 1 431 ? -50.388 43.192 -20.670 1.00 30.16 431 ILE D O 1
ATOM 16173 N N . ALA D 1 432 ? -49.319 41.656 -19.405 1.00 29.94 432 ALA D N 1
ATOM 16174 C CA . ALA D 1 432 ? -50.505 40.863 -19.115 1.00 29.89 432 ALA D CA 1
ATOM 16175 C C . ALA D 1 432 ? -50.859 40.928 -17.639 1.00 29.89 432 ALA D C 1
ATOM 16176 O O . ALA D 1 432 ? -49.997 41.187 -16.813 1.00 30.86 432 ALA D O 1
ATOM 16178 N N . SER D 1 433 ? -52.126 40.652 -17.298 1.00 30.74 433 SER D N 1
ATOM 16179 C CA . SER D 1 433 ? -52.463 40.375 -15.908 1.00 31.22 433 SER D CA 1
ATOM 16180 C C . SER D 1 433 ? -53.352 39.141 -15.800 1.00 32.93 433 SER D C 1
ATOM 16181 O O . SER D 1 433 ? -54.079 38.797 -16.729 1.00 33.10 433 SER D O 1
ATOM 16184 N N . ILE D 1 434 ? -53.290 38.513 -14.620 1.00 33.98 434 ILE D N 1
ATOM 16185 C CA . ILE D 1 434 ? -54.209 37.466 -14.220 1.00 32.97 434 ILE D CA 1
ATOM 16186 C C . ILE D 1 434 ? -54.912 37.934 -12.953 1.00 34.83 434 ILE D C 1
ATOM 16187 O O . ILE D 1 434 ? -54.259 38.142 -11.929 1.00 36.60 434 ILE D O 1
ATOM 16192 N N . LYS D 1 435 ? -56.236 38.122 -13.041 1.00 36.38 435 LYS D N 1
ATOM 16193 C CA . LYS D 1 435 ? -57.061 38.459 -11.889 1.00 37.53 435 LYS D CA 1
ATOM 16194 C C . LYS D 1 435 ? -57.638 37.165 -11.349 1.00 36.32 435 LYS D C 1
ATOM 16195 O O . LYS D 1 435 ? -58.257 36.417 -12.096 1.00 36.95 435 LYS D O 1
ATOM 16201 N N . THR D 1 436 ? -57.411 36.876 -10.071 1.00 36.48 436 THR D N 1
ATOM 16202 C CA . THR D 1 436 ? -57.898 35.625 -9.504 1.00 36.62 436 THR D CA 1
ATOM 16203 C C . THR D 1 436 ? -59.051 35.941 -8.558 1.00 35.25 436 THR D C 1
ATOM 16204 O O . THR D 1 436 ? -58.911 36.820 -7.708 1.00 33.15 436 THR D O 1
ATOM 16208 N N . LYS D 1 437 ? -60.150 35.185 -8.728 1.00 34.77 437 LYS D N 1
ATOM 16209 C CA . LYS D 1 437 ? -61.291 35.206 -7.830 1.00 35.96 437 LYS D CA 1
ATOM 16210 C C . LYS D 1 437 ? -61.486 33.828 -7.205 1.00 34.63 437 LYS D C 1
ATOM 16211 O O . LYS D 1 437 ? -61.534 32.809 -7.902 1.00 34.00 437 LYS D O 1
ATOM 16217 N N . ILE D 1 438 ? -61.490 33.786 -5.875 1.00 34.08 438 ILE D N 1
ATOM 16218 C CA . ILE D 1 438 ? -61.818 32.574 -5.147 1.00 34.35 438 ILE D CA 1
ATOM 16219 C C . ILE D 1 438 ? -63.111 32.795 -4.376 1.00 36.28 438 ILE D C 1
ATOM 16220 O O . ILE D 1 438 ? -63.161 33.649 -3.490 1.00 38.63 438 ILE D O 1
ATOM 16225 N N . GLU D 1 439 ? -64.139 32.003 -4.688 1.00 38.55 439 GLU D N 1
ATOM 16226 C CA . GLU D 1 439 ? -65.340 31.920 -3.856 1.00 41.02 439 GLU D CA 1
ATOM 16227 C C . GLU D 1 439 ? -65.137 30.859 -2.778 1.00 41.36 439 GLU D C 1
ATOM 16228 O O . GLU D 1 439 ? -64.928 29.679 -3.093 1.00 41.06 439 GLU D O 1
ATOM 16234 N N . THR D 1 440 ? -65.152 31.282 -1.505 1.00 41.86 440 THR D N 1
ATOM 16235 C CA . THR D 1 440 ? -64.924 30.349 -0.405 1.00 41.25 440 THR D CA 1
ATOM 16236 C C . THR D 1 440 ? -66.207 29.592 -0.078 1.00 42.29 440 THR D C 1
ATOM 16237 O O . THR D 1 440 ? -67.309 29.996 -0.448 1.00 41.43 440 THR D O 1
ATOM 16241 N N . SER D 1 441 ? -66.041 28.519 0.691 1.00 42.35 441 SER D N 1
ATOM 16242 C CA . SER D 1 441 ? -67.171 27.730 1.140 1.00 44.43 441 SER D CA 1
ATOM 16243 C C . SER D 1 441 ? -66.818 27.212 2.528 1.00 45.31 441 SER D C 1
ATOM 16244 O O . SER D 1 441 ? -65.700 26.734 2.744 1.00 45.99 441 SER D O 1
ATOM 16247 N N . GLU D 1 442 ? -67.761 27.322 3.463 1.00 49.41 442 GLU D N 1
ATOM 16248 C CA . GLU D 1 442 ? -67.583 26.803 4.813 1.00 55.70 442 GLU D CA 1
ATOM 16249 C C . GLU D 1 442 ? -67.347 25.284 4.775 1.00 58.79 442 GLU D C 1
ATOM 16250 O O . GLU D 1 442 ? -67.926 24.535 3.977 1.00 56.97 442 GLU D O 1
ATOM 16256 N N . ASN D 1 443 ? -66.447 24.844 5.657 1.00 57.05 443 ASN D N 1
ATOM 16257 C CA . ASN D 1 443 ? -66.102 23.446 5.818 1.00 52.04 443 ASN D CA 1
ATOM 16258 C C . ASN D 1 443 ? -64.895 23.135 4.952 1.00 47.85 443 ASN D C 1
ATOM 16259 O O . ASN D 1 443 ? -64.188 22.194 5.265 1.00 43.37 443 ASN D O 1
ATOM 16264 N N . PHE D 1 444 ? -64.643 23.927 3.893 1.00 46.04 444 PHE D N 1
ATOM 16265 C CA . PHE D 1 444 ? -63.445 23.736 3.085 1.00 39.95 444 PHE D CA 1
ATOM 16266 C C . PHE D 1 444 ? -62.414 24.785 3.478 1.00 40.47 444 PHE D C 1
ATOM 16267 O O . PHE D 1 444 ? -62.708 25.992 3.490 1.00 41.04 444 PHE D O 1
ATOM 16275 N N . THR D 1 445 ? -61.203 24.291 3.758 1.00 39.16 445 THR D N 1
ATOM 16276 C CA . THR D 1 445 ? -60.084 25.095 4.215 1.00 39.03 445 THR D CA 1
ATOM 16277 C C . THR D 1 445 ? -59.110 25.286 3.055 1.00 39.97 445 THR D C 1
ATOM 16278 O O . THR D 1 445 ? -58.612 24.310 2.472 1.00 37.79 445 THR D O 1
ATOM 16282 N N . LEU D 1 446 ? -58.812 26.558 2.757 1.00 39.89 446 LEU D N 1
ATOM 16283 C CA . LEU D 1 446 ? -57.789 26.884 1.781 1.00 39.87 446 LEU D CA 1
ATOM 16284 C C . LEU D 1 446 ? -56.446 26.741 2.476 1.00 42.72 446 LEU D C 1
ATOM 16285 O O . LEU D 1 446 ? -56.317 27.152 3.615 1.00 46.59 446 LEU D O 1
ATOM 16290 N N . LEU D 1 447 ? -55.480 26.117 1.804 1.00 43.66 447 LEU D N 1
ATOM 16291 C CA . LEU D 1 447 ? -54.136 25.984 2.333 1.00 51.64 447 LEU D CA 1
ATOM 16292 C C . LEU D 1 447 ? -53.151 26.998 1.738 1.00 62.27 447 LEU D C 1
ATOM 16293 O O . LEU D 1 447 ? -53.377 27.637 0.706 1.00 70.18 447 LEU D O 1
ATOM 16298 N N . ASP D 1 448 ? -52.037 27.139 2.462 1.00 67.85 448 ASP D N 1
ATOM 16299 C CA . ASP D 1 448 ? -50.794 27.710 1.958 1.00 67.05 448 ASP D CA 1
ATOM 16300 C C . ASP D 1 448 ? -51.116 28.830 0.973 1.00 54.27 448 ASP D C 1
ATOM 16301 O O . ASP D 1 448 ? -52.004 29.617 1.233 1.00 53.44 448 ASP D O 1
ATOM 16306 N N . ASP D 1 449 ? -50.423 28.804 -0.168 1.00 55.57 449 ASP D N 1
ATOM 16307 C CA . ASP D 1 449 ? -50.313 29.919 -1.089 1.00 58.31 449 ASP D CA 1
ATOM 16308 C C . ASP D 1 449 ? -51.086 29.566 -2.353 1.00 48.52 449 ASP D C 1
ATOM 16309 O O . ASP D 1 449 ? -51.065 28.423 -2.800 1.00 38.04 449 ASP D O 1
ATOM 16314 N N . LEU D 1 450 ? -51.792 30.595 -2.837 1.00 45.89 450 LEU D N 1
ATOM 16315 C CA . LEU D 1 450 ? -52.233 30.697 -4.208 1.00 40.99 450 LEU D CA 1
ATOM 16316 C C . LEU D 1 450 ? -51.007 30.657 -5.112 1.00 36.07 450 LEU D C 1
ATOM 16317 O O . LEU D 1 450 ? -50.058 31.394 -4.862 1.00 35.91 450 LEU D O 1
ATOM 16322 N N . LYS D 1 451 ? -51.051 29.860 -6.180 1.00 33.29 451 LYS D N 1
ATOM 16323 C CA . LYS D 1 451 ? -49.989 29.889 -7.174 1.00 34.83 451 LYS D CA 1
ATOM 16324 C C . LYS D 1 451 ? -50.498 30.397 -8.518 1.00 33.89 451 LYS D C 1
ATOM 16325 O O . LYS D 1 451 ? -51.643 30.122 -8.893 1.00 32.29 451 LYS D O 1
ATOM 16331 N N . ILE D 1 452 ? -49.620 31.159 -9.203 1.00 33.21 452 ILE D N 1
ATOM 16332 C CA . ILE D 1 452 ? -49.915 31.789 -10.485 1.00 34.58 452 ILE D CA 1
ATOM 16333 C C . ILE D 1 452 ? -48.815 31.455 -11.494 1.00 33.58 452 ILE D C 1
ATOM 16334 O O . ILE D 1 452 ? -47.642 31.533 -11.178 1.00 36.59 452 ILE D O 1
ATOM 16339 N N . SER D 1 453 ? -49.202 31.171 -12.737 1.00 31.83 453 SER D N 1
ATOM 16340 C CA . SER D 1 453 ? -48.281 30.809 -13.794 1.00 28.83 453 SER D CA 1
ATOM 16341 C C . SER D 1 453 ? -48.665 31.567 -15.058 1.00 27.32 453 SER D C 1
ATOM 16342 O O . SER D 1 453 ? -49.798 31.464 -15.461 1.00 26.14 453 SER D O 1
ATOM 16345 N N . TYR D 1 454 ? -47.695 32.251 -15.698 1.00 27.49 454 TYR D N 1
ATOM 16346 C CA . TYR D 1 454 ? -47.840 32.776 -17.044 1.00 27.70 454 TYR D CA 1
ATOM 16347 C C . TYR D 1 454 ? -46.810 32.101 -17.952 1.00 28.68 454 TYR D C 1
ATOM 16348 O O . TYR D 1 454 ? -45.752 32.681 -18.225 1.00 28.07 454 TYR D O 1
ATOM 16357 N N . ASN D 1 455 ? -47.162 30.902 -18.455 1.00 26.99 455 ASN D N 1
ATOM 16358 C CA . ASN D 1 455 ? -46.208 30.073 -19.172 1.00 26.87 455 ASN D CA 1
ATOM 16359 C C . ASN D 1 455 ? -46.182 30.424 -20.654 1.00 25.88 455 ASN D C 1
ATOM 16360 O O . ASN D 1 455 ? -47.070 30.029 -21.404 1.00 23.66 455 ASN D O 1
ATOM 16365 N N . THR D 1 456 ? -45.101 31.119 -21.051 1.00 25.81 456 THR D N 1
ATOM 16366 C CA . THR D 1 456 ? -44.988 31.827 -22.320 1.00 25.61 456 THR D CA 1
ATOM 16367 C C . THR D 1 456 ? -44.456 30.913 -23.427 1.00 26.16 456 THR D C 1
ATOM 16368 O O . THR D 1 456 ? -44.400 31.349 -24.596 1.00 26.50 456 THR D O 1
ATOM 16372 N N . HIS D 1 457 ? -44.045 29.679 -23.053 1.00 24.65 457 HIS D N 1
ATOM 16373 C CA . HIS D 1 457 ? -43.793 28.596 -24.001 1.00 25.01 457 HIS D CA 1
ATOM 16374 C C . HIS D 1 457 ? -42.508 28.813 -24.799 1.00 25.23 457 HIS D C 1
ATOM 16375 O O . HIS D 1 457 ? -42.430 28.380 -25.953 1.00 24.74 457 HIS D O 1
ATOM 16382 N N . LEU D 1 458 ? -41.521 29.506 -24.210 1.00 27.03 458 LEU D N 1
ATOM 16383 C CA . LEU D 1 458 ? -40.232 29.738 -24.867 1.00 29.17 458 LEU D CA 1
ATOM 16384 C C . LEU D 1 458 ? -39.347 28.494 -24.751 1.00 27.95 458 LEU D C 1
ATOM 16385 O O . LEU D 1 458 ? -38.698 28.240 -23.743 1.00 30.08 458 LEU D O 1
ATOM 16390 N N . GLY D 1 459 ? -39.350 27.651 -25.769 1.00 28.95 459 GLY D N 1
ATOM 16391 C CA . GLY D 1 459 ? -38.761 26.334 -25.583 1.00 30.38 459 GLY D CA 1
ATOM 16392 C C . GLY D 1 459 ? -39.380 25.640 -24.364 1.00 29.31 459 GLY D C 1
ATOM 16393 O O . GLY D 1 459 ? -40.615 25.663 -24.206 1.00 25.49 459 GLY D O 1
ATOM 16394 N N . TRP D 1 460 ? -38.490 25.097 -23.499 1.00 29.82 460 TRP D N 1
ATOM 16395 C CA . TRP D 1 460 ? -38.847 24.408 -22.258 1.00 28.52 460 TRP D CA 1
ATOM 16396 C C . TRP D 1 460 ? -38.950 25.346 -21.068 1.00 28.93 460 TRP D C 1
ATOM 16397 O O . TRP D 1 460 ? -39.258 24.883 -19.990 1.00 29.01 460 TRP D O 1
ATOM 16408 N N . ALA D 1 461 ? -38.669 26.636 -21.238 1.00 28.60 461 ALA D N 1
ATOM 16409 C CA . ALA D 1 461 ? -38.755 27.555 -20.108 1.00 31.38 461 ALA D CA 1
ATOM 16410 C C . ALA D 1 461 ? -40.220 27.688 -19.682 1.00 33.49 461 ALA D C 1
ATOM 16411 O O . ALA D 1 461 ? -41.111 27.756 -20.535 1.00 33.27 461 ALA D O 1
ATOM 16413 N N . ILE D 1 462 ? -40.470 27.719 -18.370 1.00 33.14 462 ILE D N 1
ATOM 16414 C CA . ILE D 1 462 ? -41.851 27.675 -17.898 1.00 35.73 462 ILE D CA 1
ATOM 16415 C C . ILE D 1 462 ? -42.432 29.072 -17.694 1.00 33.39 462 ILE D C 1
ATOM 16416 O O . ILE D 1 462 ? -43.613 29.173 -17.417 1.00 32.96 462 ILE D O 1
ATOM 16421 N N . GLY D 1 463 ? -41.600 30.126 -17.733 1.00 33.92 463 GLY D N 1
ATOM 16422 C CA . GLY D 1 463 ? -42.091 31.489 -17.617 1.00 32.79 463 GLY D CA 1
ATOM 16423 C C . GLY D 1 463 ? -42.206 31.909 -16.157 1.00 32.83 463 GLY D C 1
ATOM 16424 O O . GLY D 1 463 ? -41.756 31.198 -15.272 1.00 37.16 463 GLY D O 1
ATOM 16425 N N . SER D 1 464 ? -42.816 33.069 -15.930 1.00 33.10 464 SER D N 1
ATOM 16426 C CA . SER D 1 464 ? -43.020 33.630 -14.609 1.00 34.39 464 SER D CA 1
ATOM 16427 C C . SER D 1 464 ? -43.968 32.764 -13.789 1.00 34.40 464 SER D C 1
ATOM 16428 O O . SER D 1 464 ? -44.936 32.222 -14.336 1.00 31.45 464 SER D O 1
ATOM 16431 N N . GLN D 1 465 ? -43.679 32.697 -12.471 1.00 35.22 465 GLN D N 1
ATOM 16432 C CA . GLN D 1 465 ? -44.602 32.185 -11.473 1.00 34.42 465 GLN D CA 1
ATOM 16433 C C . GLN D 1 465 ? -44.718 33.164 -10.317 1.00 35.22 465 GLN D C 1
ATOM 16434 O O . GLN D 1 465 ? -43.835 33.989 -10.120 1.00 36.43 465 GLN D O 1
ATOM 16440 N N . ALA D 1 466 ? -45.822 33.080 -9.564 1.00 33.41 466 ALA D N 1
ATOM 16441 C CA . ALA D 1 466 ? -45.904 33.823 -8.321 1.00 33.61 466 ALA D CA 1
ATOM 16442 C C . ALA D 1 466 ? -46.606 32.985 -7.262 1.00 32.22 466 ALA D C 1
ATOM 16443 O O . ALA D 1 466 ? -47.477 32.191 -7.575 1.00 32.58 466 ALA D O 1
ATOM 16445 N N . SER D 1 467 ? -46.175 33.173 -6.015 1.00 34.68 467 SER D N 1
ATOM 16446 C CA . SER D 1 467 ? -46.813 32.666 -4.809 1.00 37.61 467 SER D CA 1
ATOM 16447 C C . SER D 1 467 ? -47.432 33.850 -4.087 1.00 37.69 467 SER D C 1
ATOM 16448 O O . SER D 1 467 ? -46.745 34.838 -3.883 1.00 39.49 467 SER D O 1
ATOM 16451 N N . VAL D 1 468 ? -48.719 33.757 -3.752 1.00 36.97 468 VAL D N 1
ATOM 16452 C CA . VAL D 1 468 ? -49.427 34.856 -3.127 1.00 37.63 468 VAL D CA 1
ATOM 16453 C C . VAL D 1 468 ? -50.057 34.344 -1.831 1.00 38.17 468 VAL D C 1
ATOM 16454 O O . VAL D 1 468 ? -50.804 33.361 -1.835 1.00 37.69 468 VAL D O 1
ATOM 16458 N N . SER D 1 469 ? -49.663 34.987 -0.721 1.00 40.98 469 SER D N 1
ATOM 16459 C CA . SER D 1 469 ? -50.276 34.816 0.586 1.00 42.86 469 SER D CA 1
ATOM 16460 C C . SER D 1 469 ? -51.681 35.401 0.538 1.00 44.30 469 SER D C 1
ATOM 16461 O O . SER D 1 469 ? -51.882 36.516 0.069 1.00 43.57 469 SER D O 1
ATOM 16464 N N . ILE D 1 470 ? -52.638 34.633 1.042 1.00 46.13 470 ILE D N 1
ATOM 16465 C CA . ILE D 1 470 ? -53.981 35.141 1.202 1.00 50.56 470 ILE D CA 1
ATOM 16466 C C . ILE D 1 470 ? -54.379 35.046 2.671 1.00 53.60 470 ILE D C 1
ATOM 16467 O O . ILE D 1 470 ? -55.565 35.135 2.971 1.00 54.52 470 ILE D O 1
ATOM 16472 N N . SER D 1 471 ? -53.381 34.919 3.562 1.00 58.20 471 SER D N 1
ATOM 16473 C CA . SER D 1 471 ? -53.559 34.895 5.012 1.00 60.19 471 SER D CA 1
ATOM 16474 C C . SER D 1 471 ? -54.438 36.042 5.538 1.00 55.76 471 SER D C 1
ATOM 16475 O O . SER D 1 471 ? -55.222 35.843 6.462 1.00 54.80 471 SER D O 1
ATOM 16478 N N . ASP D 1 472 ? -54.356 37.225 4.928 1.00 55.31 472 ASP D N 1
ATOM 16479 C CA . ASP D 1 472 ? -55.079 38.394 5.415 1.00 56.76 472 ASP D CA 1
ATOM 16480 C C . ASP D 1 472 ? -56.528 38.449 4.884 1.00 58.91 472 ASP D C 1
ATOM 16481 O O . ASP D 1 472 ? -57.202 39.487 5.018 1.00 54.11 472 ASP D O 1
ATOM 16486 N N . GLN D 1 473 ? -57.024 37.330 4.301 1.00 53.86 473 GLN D N 1
ATOM 16487 C CA . GLN D 1 473 ? -58.257 37.339 3.522 1.00 52.53 473 GLN D CA 1
ATOM 16488 C C . GLN D 1 473 ? -59.157 36.115 3.781 1.00 54.54 473 GLN D C 1
ATOM 16489 O O . GLN D 1 473 ? -60.190 35.981 3.123 1.00 52.46 473 GLN D O 1
ATOM 16495 N N . LEU D 1 474 ? -58.820 35.228 4.737 1.00 59.22 474 LEU D N 1
ATOM 16496 C CA . LEU D 1 474 ? -59.436 33.902 4.811 1.00 60.16 474 LEU D CA 1
ATOM 16497 C C . LEU D 1 474 ? -60.921 33.975 5.187 1.00 63.49 474 LEU D C 1
ATOM 16498 O O . LEU D 1 474 ? -61.773 33.249 4.660 1.00 63.01 474 LEU D O 1
ATOM 16503 N N . ASP D 1 475 ? -61.222 34.870 6.119 1.00 65.35 475 ASP D N 1
ATOM 16504 C CA . ASP D 1 475 ? -62.564 35.057 6.631 1.00 70.34 475 ASP D CA 1
ATOM 16505 C C . ASP D 1 475 ? -63.514 35.584 5.547 1.00 68.18 475 ASP D C 1
ATOM 16506 O O . ASP D 1 475 ? -64.715 35.601 5.785 1.00 67.98 475 ASP D O 1
ATOM 16511 N N . LYS D 1 476 ? -63.005 36.068 4.394 1.00 63.81 476 LYS D N 1
ATOM 16512 C CA . LYS D 1 476 ? -63.849 36.753 3.417 1.00 57.40 476 LYS D CA 1
ATOM 16513 C C . LYS D 1 476 ? -64.531 35.729 2.510 1.00 52.76 476 LYS D C 1
ATOM 16514 O O . LYS D 1 476 ? -64.022 34.642 2.264 1.00 46.32 476 LYS D O 1
ATOM 16520 N N . LYS D 1 477 ? -65.704 36.107 2.006 1.00 53.56 477 LYS D N 1
ATOM 16521 C CA . LYS D 1 477 ? -66.489 35.242 1.143 1.00 54.99 477 LYS D CA 1
ATOM 16522 C C . LYS D 1 477 ? -65.786 35.117 -0.211 1.00 48.90 477 LYS D C 1
ATOM 16523 O O . LYS D 1 477 ? -65.800 34.062 -0.816 1.00 49.33 477 LYS D O 1
ATOM 16529 N N . ILE D 1 478 ? -65.142 36.200 -0.653 1.00 47.34 478 ILE D N 1
ATOM 16530 C CA . ILE D 1 478 ? -64.522 36.327 -1.961 1.00 44.45 478 ILE D CA 1
ATOM 16531 C C . ILE D 1 478 ? -63.086 36.823 -1.791 1.00 43.44 478 ILE D C 1
ATOM 16532 O O . ILE D 1 478 ? -62.855 37.939 -1.350 1.00 43.44 478 ILE D O 1
ATOM 16537 N N . ILE D 1 479 ? -62.130 35.963 -2.146 1.00 42.73 479 ILE D N 1
ATOM 16538 C CA . ILE D 1 479 ? -60.688 36.321 -2.043 1.00 42.54 479 ILE D CA 1
ATOM 16539 C C . ILE D 1 479 ? -60.193 36.699 -3.442 1.00 42.09 479 ILE D C 1
ATOM 16540 O O . ILE D 1 479 ? -60.503 35.974 -4.391 1.00 43.08 479 ILE D O 1
ATOM 16545 N N . THR D 1 480 ? -59.470 37.808 -3.550 1.00 40.94 480 THR D N 1
ATOM 16546 C CA . THR D 1 480 ? -59.047 38.280 -4.878 1.00 39.87 480 THR D CA 1
ATOM 16547 C C . THR D 1 480 ? -57.552 38.495 -4.939 1.00 39.80 480 THR D C 1
ATOM 16548 O O . THR D 1 480 ? -56.943 38.697 -3.881 1.00 41.40 480 THR D O 1
ATOM 16552 N N . SER D 1 481 ? -56.981 38.425 -6.138 1.00 37.93 481 SER D N 1
ATOM 16553 C CA . SER D 1 481 ? -55.549 38.748 -6.336 1.00 37.05 481 SER D CA 1
ATOM 16554 C C . SER D 1 481 ? -55.362 39.290 -7.747 1.00 34.67 481 SER D C 1
ATOM 16555 O O . SER D 1 481 ? -56.142 38.917 -8.627 1.00 32.69 481 SER D O 1
ATOM 16558 N N . GLU D 1 482 ? -54.387 40.169 -7.922 1.00 34.61 482 GLU D N 1
ATOM 16559 C CA . GLU D 1 482 ? -54.066 40.614 -9.269 1.00 34.65 482 GLU D CA 1
ATOM 16560 C C . GLU D 1 482 ? -52.545 40.587 -9.460 1.00 35.46 482 GLU D C 1
ATOM 16561 O O . GLU D 1 482 ? -51.805 41.201 -8.708 1.00 37.95 482 GLU D O 1
ATOM 16567 N N . ASN D 1 483 ? -52.093 39.885 -10.489 1.00 35.89 483 ASN D N 1
ATOM 16568 C CA . ASN D 1 483 ? -50.677 39.693 -10.738 1.00 37.04 483 ASN D CA 1
ATOM 16569 C C . ASN D 1 483 ? -50.346 40.052 -12.189 1.00 35.03 483 ASN D C 1
ATOM 16570 O O . ASN D 1 483 ? -51.017 39.587 -13.102 1.00 37.82 483 ASN D O 1
ATOM 16575 N N . PHE D 1 484 ? -49.243 40.774 -12.394 1.00 32.93 484 PHE D N 1
ATOM 16576 C CA . PHE D 1 484 ? -48.846 41.277 -13.703 1.00 32.25 484 PHE D CA 1
ATOM 16577 C C . PHE D 1 484 ? -47.595 40.563 -14.220 1.00 33.13 484 PHE D C 1
ATOM 16578 O O . PHE D 1 484 ? -46.705 40.171 -13.450 1.00 32.94 484 PHE D O 1
ATOM 16586 N N . PHE D 1 485 ? -47.528 40.407 -15.549 1.00 33.67 485 PHE D N 1
ATOM 16587 C CA . PHE D 1 485 ? -46.413 39.731 -16.185 1.00 33.01 485 PHE D CA 1
ATOM 16588 C C . PHE D 1 485 ? -46.096 40.397 -17.502 1.00 33.24 485 PHE D C 1
ATOM 16589 O O . PHE D 1 485 ? -47.039 40.750 -18.224 1.00 34.45 485 PHE D O 1
ATOM 16597 N N . ASN D 1 486 ? -44.784 40.564 -17.773 1.00 32.16 486 ASN D N 1
ATOM 16598 C CA . ASN D 1 486 ? -44.309 41.040 -19.068 1.00 30.96 486 ASN D CA 1
ATOM 16599 C C . ASN D 1 486 ? -44.531 39.974 -20.140 1.00 31.40 486 ASN D C 1
ATOM 16600 O O . ASN D 1 486 ? -44.340 38.762 -19.913 1.00 30.19 486 ASN D O 1
ATOM 16605 N N . ILE D 1 487 ? -45.041 40.408 -21.297 1.00 31.32 487 ILE D N 1
ATOM 16606 C CA . ILE D 1 487 ? -45.264 39.455 -22.376 1.00 31.46 487 ILE D CA 1
ATOM 16607 C C . ILE D 1 487 ? -44.072 39.560 -23.322 1.00 31.09 487 ILE D C 1
ATOM 16608 O O . ILE D 1 487 ? -43.913 40.583 -23.961 1.00 30.54 487 ILE D O 1
ATOM 16613 N N . PRO D 1 488 ? -43.237 38.501 -23.465 1.00 32.34 488 PRO D N 1
ATOM 16614 C CA . PRO D 1 488 ? -42.131 38.518 -24.427 1.00 32.44 488 PRO D CA 1
ATOM 16615 C C . PRO D 1 488 ? -42.692 38.678 -25.842 1.00 32.79 488 PRO D C 1
ATOM 16616 O O . PRO D 1 488 ? -43.754 38.135 -26.160 1.00 30.80 488 PRO D O 1
ATOM 16620 N N . ASP D 1 489 ? -41.949 39.394 -26.697 1.00 33.81 489 ASP D N 1
ATOM 16621 C CA . ASP D 1 489 ? -42.357 39.646 -28.075 1.00 34.63 489 ASP D CA 1
ATOM 16622 C C . ASP D 1 489 ? -42.303 38.383 -28.927 1.00 33.76 489 ASP D C 1
ATOM 16623 O O . ASP D 1 489 ? -42.993 38.306 -29.934 1.00 33.73 489 ASP D O 1
ATOM 16628 N N . ASN D 1 490 ? -41.513 37.388 -28.516 1.00 33.92 490 ASN D N 1
ATOM 16629 C CA . ASN D 1 490 ? -41.533 36.099 -29.179 1.00 35.64 490 ASN D CA 1
ATOM 16630 C C . ASN D 1 490 ? -42.360 35.059 -28.393 1.00 33.51 490 ASN D C 1
ATOM 16631 O O . ASN D 1 490 ? -42.163 33.853 -28.543 1.00 30.09 490 ASN D O 1
ATOM 16636 N N . CYS D 1 491 ? -43.313 35.502 -27.557 1.00 32.49 491 CYS D N 1
ATOM 16637 C CA . CYS D 1 491 ? -44.294 34.565 -27.022 1.00 31.26 491 CYS D CA 1
ATOM 16638 C C . CYS D 1 491 ? -45.457 34.470 -27.992 1.00 30.42 491 CYS D C 1
ATOM 16639 O O . CYS D 1 491 ? -46.064 35.508 -28.322 1.00 29.63 491 CYS D O 1
ATOM 16642 N N . TRP D 1 492 ? -45.730 33.230 -28.439 1.00 27.69 492 TRP D N 1
ATOM 16643 C CA . TRP D 1 492 ? -46.721 33.013 -29.476 1.00 28.30 492 TRP D CA 1
ATOM 16644 C C . TRP D 1 492 ? -48.004 32.506 -28.852 1.00 27.99 492 TRP D C 1
ATOM 16645 O O . TRP D 1 492 ? -49.089 32.685 -29.407 1.00 30.05 492 TRP D O 1
ATOM 16656 N N . VAL D 1 493 ? -47.849 31.837 -27.710 1.00 27.63 493 VAL D N 1
ATOM 16657 C CA . VAL D 1 493 ? -48.970 31.289 -26.973 1.00 27.59 493 VAL D CA 1
ATOM 16658 C C . VAL D 1 493 ? -48.580 31.244 -25.504 1.00 26.59 493 VAL D C 1
ATOM 16659 O O . VAL D 1 493 ? -47.422 30.983 -25.168 1.00 26.30 493 VAL D O 1
ATOM 16663 N N . VAL D 1 494 ? -49.574 31.476 -24.648 1.00 25.78 494 VAL D N 1
ATOM 16664 C CA . VAL D 1 494 ? -49.395 31.364 -23.218 1.00 25.68 494 VAL D CA 1
ATOM 16665 C C . VAL D 1 494 ? -50.501 30.481 -22.644 1.00 26.50 494 VAL D C 1
ATOM 16666 O O . VAL D 1 494 ? -51.639 30.450 -23.131 1.00 26.60 494 VAL D O 1
ATOM 16670 N N . ASN D 1 495 ? -50.113 29.745 -21.596 1.00 26.68 495 ASN D N 1
ATOM 16671 C CA . ASN D 1 495 ? -51.037 29.067 -20.707 1.00 26.56 495 ASN D CA 1
ATOM 16672 C C . ASN D 1 495 ? -51.013 29.813 -19.396 1.00 26.16 495 ASN D C 1
ATOM 16673 O O . ASN D 1 495 ? -50.005 29.760 -18.704 1.00 27.01 495 ASN D O 1
ATOM 16678 N N . ALA D 1 496 ? -52.087 30.541 -19.096 1.00 26.90 496 ALA D N 1
ATOM 16679 C CA . ALA D 1 496 ? -52.124 31.374 -17.914 1.00 27.11 496 ALA D CA 1
ATOM 16680 C C . ALA D 1 496 ? -53.028 30.658 -16.935 1.00 27.52 496 ALA D C 1
ATOM 16681 O O . ALA D 1 496 ? -54.108 30.227 -17.340 1.00 27.91 496 ALA D O 1
ATOM 16683 N N . SER D 1 497 ? -52.549 30.462 -15.703 1.00 27.16 497 SER D N 1
ATOM 16684 C CA . SER D 1 497 ? -53.259 29.594 -14.779 1.00 28.45 497 SER D CA 1
ATOM 16685 C C . SER D 1 497 ? -53.059 30.055 -13.341 1.00 28.73 497 SER D C 1
ATOM 16686 O O . SER D 1 497 ? -52.120 30.788 -13.027 1.00 28.37 497 SER D O 1
ATOM 16689 N N . ALA D 1 498 ? -53.962 29.609 -12.476 1.00 27.98 498 ALA D N 1
ATOM 16690 C CA . ALA D 1 498 ? -53.812 29.825 -11.049 1.00 29.13 498 ALA D CA 1
ATOM 16691 C C . ALA D 1 498 ? -54.500 28.698 -10.283 1.00 28.80 498 ALA D C 1
ATOM 16692 O O . ALA D 1 498 ? -55.469 28.122 -10.760 1.00 28.78 498 ALA D O 1
ATOM 16694 N N . GLY D 1 499 ? -54.046 28.434 -9.061 1.00 29.17 499 GLY D N 1
ATOM 16695 C CA . GLY D 1 499 ? -54.594 27.329 -8.289 1.00 29.20 499 GLY D CA 1
ATOM 16696 C C . GLY D 1 499 ? -54.195 27.364 -6.815 1.00 29.77 499 GLY D C 1
ATOM 16697 O O . GLY D 1 499 ? -53.188 27.973 -6.451 1.00 33.46 499 GLY D O 1
ATOM 16698 N N . ILE D 1 500 ? -55.000 26.713 -5.975 1.00 28.41 500 ILE D N 1
ATOM 16699 C CA . ILE D 1 500 ? -54.762 26.713 -4.548 1.00 29.85 500 ILE D CA 1
ATOM 16700 C C . ILE D 1 500 ? -55.247 25.380 -3.997 1.00 31.38 500 ILE D C 1
ATOM 16701 O O . ILE D 1 500 ? -56.203 24.801 -4.531 1.00 32.82 500 ILE D O 1
ATOM 16706 N N . SER D 1 501 ? -54.555 24.897 -2.957 1.00 30.70 501 SER D N 1
ATOM 16707 C CA . SER D 1 501 ? -54.905 23.628 -2.341 1.00 31.70 501 SER D CA 1
ATOM 16708 C C . SER D 1 501 ? -56.094 23.829 -1.413 1.00 33.90 501 SER D C 1
ATOM 16709 O O . SER D 1 501 ? -56.247 24.914 -0.861 1.00 36.60 501 SER D O 1
ATOM 16712 N N . VAL D 1 502 ? -56.917 22.780 -1.262 1.00 34.26 502 VAL D N 1
ATOM 16713 C CA . VAL D 1 502 ? -58.105 22.798 -0.424 1.00 36.09 502 VAL D CA 1
ATOM 16714 C C . VAL D 1 502 ? -58.179 21.486 0.362 1.00 37.27 502 VAL D C 1
ATOM 16715 O O . VAL D 1 502 ? -57.823 20.421 -0.149 1.00 35.51 502 VAL D O 1
ATOM 16719 N N . ARG D 1 503 ? -58.722 21.569 1.584 1.00 39.00 503 ARG D N 1
ATOM 16720 C CA . ARG D 1 503 ? -58.819 20.425 2.476 1.00 38.60 503 ARG D CA 1
ATOM 16721 C C . ARG D 1 503 ? -60.262 20.252 2.967 1.00 34.84 503 ARG D C 1
ATOM 16722 O O . ARG D 1 503 ? -60.895 21.196 3.416 1.00 32.04 503 ARG D O 1
ATOM 16730 N N . TYR D 1 504 ? -60.754 19.009 2.907 1.00 31.50 504 TYR D N 1
ATOM 16731 C CA . TYR D 1 504 ? -61.931 18.586 3.655 1.00 30.66 504 TYR D CA 1
ATOM 16732 C C . TYR D 1 504 ? -61.589 17.267 4.351 1.00 29.36 504 TYR D C 1
ATOM 16733 O O . TYR D 1 504 ? -61.395 16.269 3.685 1.00 27.78 504 TYR D O 1
ATOM 16742 N N . GLY D 1 505 ? -61.518 17.285 5.686 1.00 29.84 505 GLY D N 1
ATOM 16743 C CA . GLY D 1 505 ? -60.995 16.209 6.488 1.00 30.41 505 GLY D CA 1
ATOM 16744 C C . GLY D 1 505 ? -59.608 15.826 5.984 1.00 31.22 505 GLY D C 1
ATOM 16745 O O . GLY D 1 505 ? -58.698 16.625 6.069 1.00 32.12 505 GLY D O 1
ATOM 16746 N N . LYS D 1 506 ? -59.461 14.606 5.447 1.00 31.83 506 LYS D N 1
ATOM 16747 C CA . LYS D 1 506 ? -58.184 14.119 4.950 1.00 30.49 506 LYS D CA 1
ATOM 16748 C C . LYS D 1 506 ? -58.094 14.258 3.435 1.00 29.42 506 LYS D C 1
ATOM 16749 O O . LYS D 1 506 ? -57.070 13.945 2.844 1.00 30.35 506 LYS D O 1
ATOM 16755 N N . PHE D 1 507 ? -59.163 14.741 2.805 1.00 29.99 507 PHE D N 1
ATOM 16756 C CA . PHE D 1 507 ? -59.191 14.935 1.367 1.00 29.11 507 PHE D CA 1
ATOM 16757 C C . PHE D 1 507 ? -58.603 16.293 0.992 1.00 28.58 507 PHE D C 1
ATOM 16758 O O . PHE D 1 507 ? -59.141 17.333 1.337 1.00 28.00 507 PHE D O 1
ATOM 16766 N N . THR D 1 508 ? -57.536 16.273 0.204 1.00 30.29 508 THR D N 1
ATOM 16767 C CA . THR D 1 508 ? -56.892 17.489 -0.271 1.00 32.63 508 THR D CA 1
ATOM 16768 C C . THR D 1 508 ? -56.976 17.464 -1.786 1.00 31.06 508 THR D C 1
ATOM 16769 O O . THR D 1 508 ? -56.688 16.438 -2.398 1.00 33.54 508 THR D O 1
ATOM 16773 N N . PHE D 1 509 ? -57.294 18.602 -2.383 1.00 29.65 509 PHE D N 1
ATOM 16774 C CA . PHE D 1 509 ? -57.294 18.710 -3.826 1.00 30.22 509 PHE D CA 1
ATOM 16775 C C . PHE D 1 509 ? -56.902 20.130 -4.221 1.00 33.10 509 PHE D C 1
ATOM 16776 O O . PHE D 1 509 ? -56.685 20.976 -3.366 1.00 36.47 509 PHE D O 1
ATOM 16784 N N . LYS D 1 510 ? -56.860 20.417 -5.523 1.00 34.85 510 LYS D N 1
ATOM 16785 C CA . LYS D 1 510 ? -56.634 21.787 -5.962 1.00 35.77 510 LYS D CA 1
ATOM 16786 C C . LYS D 1 510 ? -57.847 22.312 -6.718 1.00 34.51 510 LYS D C 1
ATOM 16787 O O . LYS D 1 510 ? -58.516 21.548 -7.408 1.00 34.10 510 LYS D O 1
ATOM 16793 N N . ILE D 1 511 ? -58.153 23.609 -6.531 1.00 32.39 511 ILE D N 1
ATOM 16794 C CA . ILE D 1 511 ? -59.056 24.309 -7.420 1.00 31.25 511 ILE D CA 1
ATOM 16795 C C . ILE D 1 511 ? -58.205 25.283 -8.217 1.00 32.75 511 ILE D C 1
ATOM 16796 O O . ILE D 1 511 ? -57.213 25.799 -7.707 1.00 34.90 511 ILE D O 1
ATOM 16801 N N . HIS D 1 512 ? -58.616 25.553 -9.454 1.00 32.21 512 HIS D N 1
ATOM 16802 C CA . HIS D 1 512 ? -57.725 26.195 -10.397 1.00 32.90 512 HIS D CA 1
ATOM 16803 C C . HIS D 1 512 ? -58.551 26.630 -11.598 1.00 33.34 512 HIS D C 1
ATOM 16804 O O . HIS D 1 512 ? -59.658 26.132 -11.756 1.00 31.00 512 HIS D O 1
ATOM 16811 N N . ASP D 1 513 ? -57.982 27.534 -12.416 1.00 33.36 513 ASP D N 1
ATOM 16812 C CA . ASP D 1 513 ? -58.519 27.872 -13.737 1.00 32.10 513 ASP D CA 1
ATOM 16813 C C . ASP D 1 513 ? -57.345 28.082 -14.706 1.00 30.67 513 ASP D C 1
ATOM 16814 O O . ASP D 1 513 ? -56.201 28.187 -14.292 1.00 29.87 513 ASP D O 1
ATOM 16819 N N . GLN D 1 514 ? -57.634 28.117 -16.008 1.00 30.96 514 GLN D N 1
ATOM 16820 C CA . GLN D 1 514 ? -56.624 28.018 -17.047 1.00 30.80 514 GLN D CA 1
ATOM 16821 C C . GLN D 1 514 ? -57.177 28.722 -18.274 1.00 31.87 514 GLN D C 1
ATOM 16822 O O . GLN D 1 514 ? -58.313 28.501 -18.637 1.00 29.69 514 GLN D O 1
ATOM 16828 N N . LYS D 1 515 ? -56.380 29.589 -18.900 1.00 32.31 515 LYS D N 1
ATOM 16829 C CA . LYS D 1 515 ? -56.742 30.133 -20.196 1.00 32.02 515 LYS D CA 1
ATOM 16830 C C . LYS D 1 515 ? -55.553 29.967 -21.130 1.00 31.83 515 LYS D C 1
ATOM 16831 O O . LYS D 1 515 ? -54.432 30.288 -20.728 1.00 33.44 515 LYS D O 1
ATOM 16837 N N . ILE D 1 516 ? -55.824 29.573 -22.382 1.00 30.44 516 ILE D N 1
ATOM 16838 C CA . ILE D 1 516 ? -54.773 29.458 -23.376 1.00 30.10 516 ILE D CA 1
ATOM 16839 C C . ILE D 1 516 ? -54.979 30.539 -24.426 1.00 29.29 516 ILE D C 1
ATOM 16840 O O . ILE D 1 516 ? -56.008 30.608 -25.051 1.00 28.91 516 ILE D O 1
ATOM 16845 N N . ILE D 1 517 ? -53.984 31.396 -24.608 1.00 30.65 517 ILE D N 1
ATOM 16846 C CA . ILE D 1 517 ? -54.168 32.604 -25.390 1.00 32.20 517 ILE D CA 1
ATOM 16847 C C . ILE D 1 517 ? -53.022 32.744 -26.380 1.00 31.85 517 ILE D C 1
ATOM 16848 O O . ILE D 1 517 ? -51.857 32.587 -26.009 1.00 30.26 517 ILE D O 1
ATOM 16853 N N . TYR D 1 518 ? -53.392 33.065 -27.626 1.00 31.21 518 TYR D N 1
ATOM 16854 C CA . TYR D 1 518 ? -52.453 33.141 -28.722 1.00 31.19 518 TYR D CA 1
ATOM 16855 C C . TYR D 1 518 ? -52.105 34.588 -29.085 1.00 32.56 518 TYR D C 1
ATOM 16856 O O . TYR D 1 518 ? -52.879 35.529 -28.840 1.00 32.09 518 TYR D O 1
ATOM 16865 N N . ARG D 1 519 ? -50.946 34.734 -29.740 1.00 30.94 519 ARG D N 1
ATOM 16866 C CA . ARG D 1 519 ? -50.610 35.962 -30.439 1.00 31.35 519 ARG D CA 1
ATOM 16867 C C . ARG D 1 519 ? -51.119 35.887 -31.881 1.00 32.73 519 ARG D C 1
ATOM 16868 O O . ARG D 1 519 ? -50.672 35.045 -32.660 1.00 33.13 519 ARG D O 1
ATOM 16876 N N . GLY D 1 520 ? -51.995 36.823 -32.262 1.00 32.34 520 GLY D N 1
ATOM 16877 C CA . GLY D 1 520 ? -52.525 36.871 -33.613 1.00 32.15 520 GLY D CA 1
ATOM 16878 C C . GLY D 1 520 ? -53.187 35.554 -34.006 1.00 31.30 520 GLY D C 1
ATOM 16879 O O . GLY D 1 520 ? -53.722 34.838 -33.166 1.00 29.90 520 GLY D O 1
ATOM 16880 N N . ASP D 1 521 ? -53.125 35.248 -35.299 1.00 32.37 521 ASP D N 1
ATOM 16881 C CA . ASP D 1 521 ? -53.916 34.175 -35.863 1.00 34.58 521 ASP D CA 1
ATOM 16882 C C . ASP D 1 521 ? -53.013 32.993 -36.241 1.00 33.61 521 ASP D C 1
ATOM 16883 O O . ASP D 1 521 ? -53.458 32.124 -36.977 1.00 35.70 521 ASP D O 1
ATOM 16888 N N . TRP D 1 522 ? -51.775 32.918 -35.731 1.00 30.53 522 TRP D N 1
ATOM 16889 C CA . TRP D 1 522 ? -50.811 31.963 -36.264 1.00 30.69 522 TRP D CA 1
ATOM 16890 C C . TRP D 1 522 ? -51.295 30.528 -36.070 1.00 30.51 522 TRP D C 1
ATOM 16891 O O . TRP D 1 522 ? -50.869 29.649 -36.805 1.00 31.91 522 TRP D O 1
ATOM 16902 N N . ALA D 1 523 ? -52.100 30.285 -35.032 1.00 30.97 523 ALA D N 1
ATOM 16903 C CA . ALA D 1 523 ? -52.509 28.936 -34.667 1.00 31.87 523 ALA D CA 1
ATOM 16904 C C . ALA D 1 523 ? -53.898 28.594 -35.187 1.00 32.99 523 ALA D C 1
ATOM 16905 O O . ALA D 1 523 ? -54.456 27.612 -34.718 1.00 31.45 523 ALA D O 1
ATOM 16907 N N . LYS D 1 524 ? -54.418 29.368 -36.160 1.00 35.99 524 LYS D N 1
ATOM 16908 C CA . LYS D 1 524 ? -55.738 29.095 -36.716 1.00 40.56 524 LYS D CA 1
ATOM 16909 C C . LYS D 1 524 ? -55.894 27.619 -37.136 1.00 37.82 524 LYS D C 1
ATOM 16910 O O . LYS D 1 524 ? -56.985 27.092 -37.006 1.00 39.80 524 LYS D O 1
ATOM 16916 N N . GLU D 1 525 ? -54.836 26.930 -37.579 1.00 35.33 525 GLU D N 1
ATOM 16917 C CA . GLU D 1 525 ? -54.942 25.530 -37.993 1.00 34.68 525 GLU D CA 1
ATOM 16918 C C . GLU D 1 525 ? -54.429 24.600 -36.886 1.00 34.67 525 GLU D C 1
ATOM 16919 O O . GLU D 1 525 ? -55.105 23.628 -36.560 1.00 34.99 525 GLU D O 1
ATOM 16925 N N . VAL D 1 526 ? -53.242 24.875 -36.297 1.00 33.08 526 VAL D N 1
ATOM 16926 C CA . VAL D 1 526 ? -52.609 23.917 -35.394 1.00 31.08 526 VAL D CA 1
ATOM 16927 C C . VAL D 1 526 ? -53.228 23.959 -33.989 1.00 31.09 526 VAL D C 1
ATOM 16928 O O . VAL D 1 526 ? -53.142 22.963 -33.267 1.00 29.68 526 VAL D O 1
ATOM 16932 N N . GLY D 1 527 ? -53.859 25.073 -33.583 1.00 31.30 527 GLY D N 1
ATOM 16933 C CA . GLY D 1 527 ? -54.350 25.205 -32.216 1.00 31.21 527 GLY D CA 1
ATOM 16934 C C . GLY D 1 527 ? -55.733 24.583 -32.026 1.00 33.06 527 GLY D C 1
ATOM 16935 O O . GLY D 1 527 ? -56.496 24.452 -32.968 1.00 34.10 527 GLY D O 1
ATOM 16936 N N . ARG D 1 528 ? -56.065 24.190 -30.796 1.00 37.27 528 ARG D N 1
ATOM 16937 C CA . ARG D 1 528 ? -57.328 23.515 -30.528 1.00 41.57 528 ARG D CA 1
ATOM 16938 C C . ARG D 1 528 ? -58.492 24.485 -30.759 1.00 44.03 528 ARG D C 1
ATOM 16939 O O . ARG D 1 528 ? -58.381 25.659 -30.421 1.00 42.00 528 ARG D O 1
ATOM 16947 N N . LYS D 1 529 ? -59.587 23.983 -31.350 1.00 47.64 529 LYS D N 1
ATOM 16948 C CA . LYS D 1 529 ? -60.730 24.829 -31.664 1.00 61.01 529 LYS D CA 1
ATOM 16949 C C . LYS D 1 529 ? -61.803 24.776 -30.553 1.00 59.76 529 LYS D C 1
ATOM 16950 O O . LYS D 1 529 ? -61.974 23.672 -29.942 1.00 56.13 529 LYS D O 1
#

Nearest PDB structures (foldseek):
  5uj6-assembly1_A  TM=4.880E-01  e=4.987E-18  Bacteroides uniformis str. 3978 T3 ii
  6grq-assembly1_A  TM=4.736E-01  e=2.492E-05  Mus musculus
  4n8v-assembly2_I  TM=4.613E-01  e=3.780E-05  Homo sapiens
  4be6-assembly1_A  TM=3.374E-01  e=1.850E-05  Vibrio cholerae MJ-1236
  2xwx-assembly1_B  TM=3.062E-01  e=2.921E-03  Vibrio cholerae

Sequence (2108 aa):
SKTKIELKDNWYHLDGEKYFIKAIGYEIGARPGQAPYEDERKDELELMKFDLENIKEGGYNTIRTWSQYSENQLKLVQESGLKLIMGIDIKPEEDYGDPEFVKDSEIELKRVLNYAKKYDCIITYLVINEPQTDHIHSVTGKAFVDLMNTLINIIHKGHPGIPVTLSANAMISDYMDESIFDVYAYNCYDHNEGQTATMGFKDYIKGLNELNGLDKPFITTAFGYSVSPEGGNGQYGSNTLKQQSDGLISNYRDLIDAGAVGMCPFYYADGWWKGGEKSDHSLNQPEEWFGFWGYSDLNDKYGTPRPVWFAMRDYMKGLIISPKNKSIHTNTKIPLELYNDKDVKKVVVKFRDKVIYSKNITSEGYMADELTIDPVGIEDMELAFEFYDSDNKIIKNESINILASKTAFELPELTIEVTPEKDLNEGKIASIKTKIETSENFTLLDDLKISYNTHLGWAIGSQASVSISDQLDKKIITSENFFNIPDNCWVVNASAGISVRYGKFTFKIHDQKIIYRGDWAKEVGRKLKTKIELKDNWYHLDGEKYFIKAIGYEIGARPGQAPYEDERKDELELMKFDLENIKEGGYNTIRTWSQYSENQLKLVQESGLKLIMGIDIKPEEDYGDPEFVKDSEIELKRVLNYAKKYDCIITYLVINEPQTDHIHSVTGKAFVDLMNTLINIIHKGHPGIPVTLSANAMISDYMDESIFDVYAYNCYDHNEGQTATMGFKDYIKGLNELNGLDKPFITTAFGYSVSPEGGNGQYGSNTLKQQSDGLISNYRDLIDAGAVGMCPFYYADGWWKGGEKSDHSLNQPEEWFGFWGYSDLNDKYGTPRPVWFAMRDYMKGLIISPKNKSIHTNTKIPLELYNDKDVKKVVVKFRDKVIYSKNITSEGYMADELTIDPVGIEDMELAFEFYDSDNKIIKNESINILASKTAFELPELTIEVTPEKDLNEGKIASIKTKIETSENFTLLDDLKISYNTHLGWAIGSQASVSISDQLDKKIITSENFFNIPDNCWVVNASAGISVRYGKFTFKIHDQKIIYRGDWAKEVGRKSKTKIELKDNWYHLDGEKYFIKAIGYEIGARPGQAPYEDERKDELELMKFDLENIKEGGYNTIRTWSQYSENQLKLVQESGLKLIMGIDIKPEEDYGDPEFVKDSEIELKRVLNYAKKYDCIITYLVINEPQTDHIHSVTGKAFVDLMNTLINIIHKGHPGIPVTLSANAMISDYMDESIFDVYAYNCYDHNEGQTATMGFKDYIKGLNELNGLDKPFITTAFGYSVSPEGGNGQYGSNTLKQQSDGLISNYRDLIDAGAVGMCPFYYADGWWKGGEKSDHSLNQPEEWFGFWGYSDLNDKYGTPRPVWFAMRDYMKGLIISPKNKSIHTNTKIPLELYNDKDVKKVVVKFRDKVIYSKNITSEGYMADELTIDPVGIEDMELAFEFYDSDNKIIKNESINILASKTAFELPELTIEVTPEKDLNEGKIASIKTKIETSENFTLLDDLKISYNTHLGWAIGSQASVSISDQLDKKIITSENFFNIPDNCWVVNASAGISVRYGKFTFKIHDQKIIYRGDWAKEVGRKSKTKIELKDNWYHLDGEKYFIKAIGYEIGARPGQAPYEDERKDELELMKFDLENIKEGGYNTIRTWSQYSENQLKLVQESGLKLIMGIDIKPEEDYGDPEFVKDSEIELKRVLNYAKKYDCIITYLVINEPQTDHIHSVTGKAFVDLMNTLINIIHKGHPGIPVTLSANAMISDYMDESIFDVYAYNCYDHNEGQTATMGFKDYIKGLNELNGLDKPFITTAFGYSVSPEGGNNGQYGSNTLKQQSDGLISNYRDLIDAGAVGMCPFYYADGWWKGGEKSDHSLNQPEEWFGFWGYSDLNDKYGTPRPVWFAMRDYMKGLIISPKNKSIHTNTKIPLELYNDKDVKKVVVKFRDKVIYSKNITSEGYMADELTIDPVGIEDMELAFEFYDSDNKIIKNESINILASKTAFELPELTIEVTPEKDLNEGKIASIKTKIETSENFTLLDDLKISYNTHLGWAIGSQASVSISDQLDKKIITSENFFNIPDNCWVVNASAGISVRYGKFTFKIHDQKIIYRGDWAKEVGRK

InterPro domains:
  IPR017853 Glycoside hydrolase superfamily [SSF51445] (27-326)

Organism: NCBI:txid1717717